Protein 3RRS (pdb70)

Nearest PDB structures (foldseek):
  3s4b-assembly1_B  TM=1.001E+00  e=0.000E+00  Cellulomonas uda
  3s4c-assembly1_A  TM=9.898E-01  e=0.000E+00  Cellulomonas uda
  3act-assembly1_B  TM=9.911E-01  e=0.000E+00  Cellulomonas gilvus ATCC 13127
  2cqt-assembly1_B  TM=9.925E-01  e=0.000E+00  Cellulomonas gilvus
  3afj-assembly1_A  TM=9.898E-01  e=0.000E+00  Cellulomonas gilvus ATCC 13127

InterPro domains:
  IPR008928 Six-hairpin glycosidase superfamily [SSF48208] (291-821)
  IPR010383 Glycosyl hydrolase 94, supersandwich domain [PF06165] (11-288)
  IPR011013 Galactose mutarotase-like domain superfamily [SSF74650] (1-270)
  IPR012341 Six-hairpin glycosidase-like superfamily [G3DSA:1.50.10.10] (332-753)
  IPR033432 Glycosyl hydrolase 94, catalytic domain [PF17167] (314-747)
  IPR037018 Glycoside hydrolase family 65, N-terminal domain [G3DSA:2.70.98.40] (2-718)
  IPR037825 Cellobiose phosphorylase, N-terminal [cd11754] (1-310)
  IPR052047 Glycosyl Hydrolase 94 Enzymes [PTHR37469] (2-822)

Structure (mmCIF, N/CA/C/O backbone):
data_3RRS
#
_entry.id   3RRS
#
_cell.length_a   85.690
_cell.length_b   103.800
_cell.length_c   98.500
_cell.angle_alpha   90.000
_cell.angle_beta   96.510
_cell.angle_gamma   90.000
#
_symmetry.space_group_name_H-M   'P 1 21 1'
#
loop_
_entity.id
_entity.type
_entity.pdbx_description
1 polymer 'Cellobiose phosphorylase'
2 water water
#
loop_
_atom_site.group_PDB
_atom_site.id
_atom_site.type_symbol
_atom_site.label_atom_id
_atom_site.label_alt_id
_atom_site.label_comp_id
_atom_site.label_asym_id
_atom_site.label_entity_id
_atom_site.label_seq_id
_atom_site.pdbx_PDB_ins_code
_atom_site.Cartn_x
_atom_site.Cartn_y
_atom_site.Cartn_z
_atom_site.occupancy
_atom_site.B_iso_or_equiv
_atom_site.auth_seq_id
_atom_site.auth_comp_id
_atom_site.auth_asym_id
_atom_site.auth_atom_id
_atom_site.pdbx_PDB_model_num
ATOM 1 N N . MET A 1 1 ? -40.564 24.203 -2.605 1.00 14.25 1 MET A N 1
ATOM 2 C CA . MET A 1 1 ? -40.017 23.070 -1.812 1.00 22.13 1 MET A CA 1
ATOM 3 C C . MET A 1 1 ? -39.593 21.861 -2.634 1.00 14.53 1 MET A C 1
ATOM 4 O O . MET A 1 1 ? -39.934 21.721 -3.809 1.00 15.14 1 MET A O 1
ATOM 20 N N . ARG A 1 2 ? -38.811 21.004 -1.975 1.00 13.75 2 ARG A N 1
ATOM 21 C CA . ARG A 1 2 ? -38.299 19.802 -2.614 1.00 12.81 2 ARG A CA 1
ATOM 22 C C . ARG A 1 2 ? -38.788 18.580 -1.869 1.00 16.97 2 ARG A C 1
ATOM 23 O O . ARG A 1 2 ? -39.181 18.660 -0.709 1.00 18.38 2 ARG A O 1
ATOM 44 N N . TYR A 1 3 ? -38.694 17.437 -2.543 1.00 10.49 3 TYR A N 1
ATOM 45 C CA . TYR A 1 3 ? -39.117 16.165 -1.984 1.00 9.77 3 TYR A CA 1
ATOM 46 C C . TYR A 1 3 ? -37.986 15.155 -2.078 1.00 11.38 3 TYR A C 1
ATOM 47 O O . TYR A 1 3 ? -38.205 13.945 -2.048 1.00 12.10 3 TYR A O 1
ATOM 65 N N . GLY A 1 4 ? -36.759 15.676 -2.170 1.00 13.32 4 GLY A N 1
ATOM 66 C CA . GLY A 1 4 ? -35.601 14.863 -2.458 1.00 15.91 4 GLY A CA 1
ATOM 67 C C . GLY A 1 4 ? -34.395 15.731 -2.768 1.00 10.28 4 GLY A C 1
ATOM 68 O O . GLY A 1 4 ? -34.401 16.963 -2.548 1.00 13.20 4 GLY A O 1
ATOM 72 N N . HIS A 1 5 ? -33.373 15.100 -3.297 1.00 9.90 5 HIS A N 1
ATOM 73 C CA . HIS A 1 5 ? -32.145 15.806 -3.660 1.00 9.88 5 HIS A CA 1
ATOM 74 C C . HIS A 1 5 ? -31.323 14.955 -4.608 1.00 10.00 5 HIS A C 1
ATOM 75 O O . HIS A 1 5 ? -31.437 13.724 -4.619 1.00 11.15 5 HIS A O 1
ATOM 88 N N . PHE A 1 6 ? -30.507 15.605 -5.426 1.00 7.90 6 PHE A N 1
ATOM 89 C CA . PHE A 1 6 ? -29.608 14.875 -6.321 1.00 12.01 6 PHE A CA 1
ATOM 90 C C . PHE A 1 6 ? -28.392 14.305 -5.560 1.00 11.03 6 PHE A C 1
ATOM 91 O O . PHE A 1 6 ? -27.862 14.983 -4.681 1.00 14.67 6 PHE A O 1
ATOM 108 N N . ASP A 1 7 ? -27.961 13.103 -5.898 1.00 11.50 7 ASP A N 1
ATOM 109 C CA . ASP A 1 7 ? -26.730 12.535 -5.305 1.00 15.93 7 ASP A CA 1
ATOM 110 C C . ASP A 1 7 ? -25.779 12.353 -6.447 1.00 8.09 7 ASP A C 1
ATOM 111 O O . ASP A 1 7 ? -25.796 11.344 -7.138 1.00 12.91 7 ASP A O 1
ATOM 120 N N . ASP A 1 8 ? -24.954 13.367 -6.670 1.00 11.45 8 ASP A N 1
ATOM 121 C CA . ASP A 1 8 ? -24.135 13.376 -7.862 1.00 11.49 8 ASP A CA 1
ATOM 122 C C . ASP A 1 8 ? -23.084 12.259 -7.885 1.00 15.57 8 ASP A C 1
ATOM 123 O O . ASP A 1 8 ? -22.726 11.785 -8.957 1.00 16.84 8 ASP A O 1
ATOM 132 N N . GLU A 1 9 ? -22.561 11.868 -6.726 1.00 16.01 9 GLU A N 1
ATOM 133 C CA . GLU A 1 9 ? -21.529 10.830 -6.703 1.00 20.13 9 GLU A CA 1
ATOM 134 C C . GLU A 1 9 ? -22.112 9.482 -7.150 1.00 17.44 9 GLU A C 1
ATOM 135 O O . GLU A 1 9 ? -21.452 8.707 -7.841 1.00 20.80 9 GLU A O 1
ATOM 139 N N . ALA A 1 10 ? -23.365 9.249 -6.784 1.00 11.11 10 ALA A N 1
ATOM 140 C CA . ALA A 1 10 ? -24.064 7.991 -7.088 1.00 13.66 10 ALA A CA 1
ATOM 141 C C . ALA A 1 10 ? -24.800 8.033 -8.418 1.00 12.37 10 ALA A C 1
ATOM 142 O O . ALA A 1 10 ? -25.220 6.994 -8.925 1.00 15.39 10 ALA A O 1
ATOM 149 N N . ARG A 1 11 ? -24.970 9.231 -8.968 1.00 13.33 11 ARG A N 1
ATOM 150 C CA . ARG A 1 11 ? -25.773 9.429 -10.190 1.00 12.28 11 ARG A CA 1
ATOM 151 C C . ARG A 1 11 ? -27.203 8.974 -9.988 1.00 11.77 11 ARG A C 1
ATOM 152 O O . ARG A 1 11 ? -27.792 8.261 -10.809 1.00 12.44 11 ARG A O 1
ATOM 173 N N . GLU A 1 12 ? -27.743 9.473 -8.882 1.00 9.64 12 GLU A N 1
ATOM 174 C CA . GLU A 1 12 ? -29.113 9.143 -8.493 1.00 6.85 12 GLU A CA 1
ATOM 175 C C . GLU A 1 12 ? -29.877 10.386 -8.062 1.00 10.79 12 GLU A C 1
ATOM 176 O O . GLU A 1 12 ? -29.298 11.374 -7.603 1.00 11.71 12 GLU A O 1
ATOM 188 N N . TYR A 1 13 ? -31.194 10.325 -8.257 1.00 10.35 13 TYR A N 1
ATOM 189 C CA . TYR A 1 13 ? -32.108 11.267 -7.613 1.00 12.32 13 TYR A CA 1
ATOM 190 C C . TYR A 1 13 ? -32.704 10.556 -6.402 1.00 12.30 13 TYR A C 1
ATOM 191 O O . TYR A 1 13 ? -33.226 9.443 -6.510 1.00 10.10 13 TYR A O 1
ATOM 209 N N . VAL A 1 14 ? -32.588 11.205 -5.240 1.00 9.05 14 VAL A N 1
ATOM 210 C CA . VAL A 1 14 ? -32.990 10.599 -3.976 1.00 9.18 14 VAL A CA 1
ATOM 211 C C . VAL A 1 14 ? -34.300 11.210 -3.504 1.00 10.47 14 VAL A C 1
ATOM 212 O O . VAL A 1 14 ? -34.352 12.378 -3.141 1.00 11.40 14 VAL A O 1
ATOM 225 N N . ILE A 1 15 ? -35.341 10.392 -3.508 1.00 11.20 15 ILE A N 1
ATOM 226 C CA . ILE A 1 15 ? -36.669 10.841 -3.100 1.00 8.42 15 ILE A CA 1
ATOM 227 C C . ILE A 1 15 ? -36.876 10.396 -1.680 1.00 8.50 15 ILE A C 1
ATOM 228 O O . ILE A 1 15 ? -36.853 9.202 -1.381 1.00 11.00 15 ILE A O 1
ATOM 244 N N . THR A 1 16 ? -37.061 11.382 -0.801 1.00 9.60 16 THR A N 1
ATOM 245 C CA . THR A 1 16 ? -36.974 11.131 0.623 1.00 11.93 16 THR A CA 1
ATOM 246 C C . THR A 1 16 ? -38.324 10.981 1.309 1.00 17.68 16 THR A C 1
ATOM 247 O O . THR A 1 16 ? -38.392 10.788 2.516 1.00 13.34 16 THR A O 1
ATOM 258 N N . THR A 1 17 ? -39.398 11.030 0.520 1.00 11.38 17 THR A N 1
ATOM 259 C CA . THR A 1 17 ? -40.735 10.866 1.062 1.00 11.31 17 THR A CA 1
ATOM 260 C C . THR A 1 17 ? -41.614 10.194 0.006 1.00 14.20 17 THR A C 1
ATOM 261 O O . THR A 1 17 ? -41.392 10.367 -1.181 1.00 13.85 17 THR A O 1
ATOM 272 N N . PRO A 1 18 ? -42.620 9.426 0.441 1.00 13.34 18 PRO A N 1
ATOM 273 C CA . PRO A 1 18 ? -43.558 8.890 -0.555 1.00 13.38 18 PRO A CA 1
ATOM 274 C C . PRO A 1 18 ? -44.516 9.949 -1.060 1.00 13.95 18 PRO A C 1
ATOM 275 O O . PRO A 1 18 ? -45.178 9.767 -2.071 1.00 14.77 18 PRO A O 1
ATOM 286 N N . HIS A 1 19 ? -44.592 11.049 -0.315 1.00 11.07 19 HIS A N 1
ATOM 287 C CA . HIS A 1 19 ? -45.633 12.023 -0.566 1.00 10.81 19 HIS A CA 1
ATOM 288 C C . HIS A 1 19 ? -45.177 13.097 -1.522 1.00 10.61 19 HIS A C 1
ATOM 289 O O . HIS A 1 19 ? -45.128 14.280 -1.197 1.00 15.30 19 HIS A O 1
ATOM 302 N N . THR A 1 20 ? -44.866 12.653 -2.737 1.00 10.02 20 THR A N 1
ATOM 303 C CA . THR A 1 20 ? -44.532 13.579 -3.811 1.00 11.06 20 THR A CA 1
ATOM 304 C C . THR A 1 20 ? -45.769 14.167 -4.468 1.00 12.18 20 THR A C 1
ATOM 305 O O . THR A 1 20 ? -46.876 13.645 -4.312 1.00 13.96 20 THR A O 1
ATOM 316 N N A PRO A 1 21 ? -45.620 15.268 -5.208 0.53 11.40 21 PRO A N 1
ATOM 317 N N B PRO A 1 21 ? -45.557 15.256 -5.234 0.47 11.39 21 PRO A N 1
ATOM 318 C CA A PRO A 1 21 ? -46.774 15.894 -5.864 0.53 11.88 21 PRO A CA 1
ATOM 319 C CA B PRO A 1 21 ? -46.700 15.905 -5.873 0.47 11.88 21 PRO A CA 1
ATOM 320 C C A PRO A 1 21 ? -47.373 15.052 -6.999 0.53 16.06 21 PRO A C 1
ATOM 321 C C B PRO A 1 21 ? -47.334 15.072 -7.000 0.47 16.05 21 PRO A C 1
ATOM 322 O O A PRO A 1 21 ? -48.513 15.276 -7.421 0.53 12.66 21 PRO A O 1
ATOM 323 O O B PRO A 1 21 ? -48.459 15.315 -7.418 0.47 12.47 21 PRO A O 1
ATOM 344 N N . TYR A 1 22 ? -46.585 14.087 -7.469 1.00 9.78 22 TYR A N 1
ATOM 345 C CA . TYR A 1 22 ? -46.993 13.243 -8.571 1.00 10.91 22 TYR A CA 1
ATOM 346 C C . TYR A 1 22 ? -46.071 12.044 -8.545 1.00 8.94 22 TYR A C 1
ATOM 347 O O . TYR A 1 22 ? -44.980 12.098 -8.027 1.00 7.74 22 TYR A O 1
ATOM 365 N N . PRO A 1 23 ? -46.551 10.916 -9.099 1.00 8.81 23 PRO A N 1
ATOM 366 C CA . PRO A 1 23 ? -45.689 9.759 -9.224 1.00 9.18 23 PRO A CA 1
ATOM 367 C C . PRO A 1 23 ? -44.490 10.076 -10.106 1.00 8.66 23 PRO A C 1
ATOM 368 O O . PRO A 1 23 ? -44.625 10.589 -11.219 1.00 12.09 23 PRO A O 1
ATOM 379 N N . TRP A 1 24 ? -43.315 9.791 -9.564 1.00 8.49 24 TRP A N 1
ATOM 380 C CA . TRP A 1 24 ? -42.062 10.113 -10.257 1.00 9.14 24 TRP A CA 1
ATOM 381 C C . TRP A 1 24 ? -41.412 8.808 -10.653 1.00 8.72 24 TRP A C 1
ATOM 382 O O . TRP A 1 24 ? -41.134 7.946 -9.803 1.00 7.62 24 TRP A O 1
ATOM 403 N N . ILE A 1 25 ? -41.162 8.685 -11.947 1.00 8.33 25 ILE A N 1
ATOM 404 C CA . ILE A 1 25 ? -40.723 7.420 -12.525 1.00 4.19 25 ILE A CA 1
ATOM 405 C C . ILE A 1 25 ? -39.316 7.428 -13.091 1.00 5.78 25 ILE A C 1
ATOM 406 O O . ILE A 1 25 ? -38.692 8.478 -13.330 1.00 9.43 25 ILE A O 1
ATOM 422 N N . ASN A 1 26 ? -38.834 6.212 -13.290 1.00 6.53 26 ASN A N 1
ATOM 423 C CA . ASN A 1 26 ? -37.579 5.925 -13.946 1.00 7.88 26 ASN A CA 1
ATOM 424 C C . ASN A 1 26 ? -37.861 4.853 -14.989 1.00 7.67 26 ASN A C 1
ATOM 425 O O . ASN A 1 26 ? -38.888 4.175 -14.942 1.00 8.68 26 ASN A O 1
ATOM 436 N N . TYR A 1 27 ? -36.918 4.687 -15.921 1.00 9.18 27 TYR A N 1
ATOM 437 C CA . TYR A 1 27 ? -37.034 3.654 -16.950 1.00 9.33 27 TYR A CA 1
ATOM 438 C C . TYR A 1 27 ? -35.905 2.657 -16.771 1.00 8.59 27 TYR A C 1
ATOM 439 O O . TYR A 1 27 ? -34.735 3.033 -16.627 1.00 11.04 27 TYR A O 1
ATOM 457 N N . LEU A 1 28 ? -36.270 1.366 -16.784 1.00 9.46 28 LEU A N 1
ATOM 458 C CA . LEU A 1 28 ? -35.267 0.302 -16.722 1.00 9.00 28 LEU A CA 1
ATOM 459 C C . LEU A 1 28 ? -35.224 -0.365 -18.071 1.00 10.13 28 LEU A C 1
ATOM 460 O O . LEU A 1 28 ? -36.248 -0.481 -18.751 1.00 12.45 28 LEU A O 1
ATOM 476 N N . GLY A 1 29 ? -34.047 -0.818 -18.469 1.00 6.30 29 GLY A N 1
ATOM 477 C CA . GLY A 1 29 ? -33.925 -1.456 -19.764 1.00 10.25 29 GLY A CA 1
ATOM 478 C C . GLY A 1 29 ? -33.092 -0.624 -20.715 1.00 10.23 29 GLY A C 1
ATOM 479 O O . GLY A 1 29 ? -33.234 0.608 -20.774 1.00 16.86 29 GLY A O 1
ATOM 483 N N . SER A 1 30 ? -32.148 -1.283 -21.358 1.00 9.47 30 SER A N 1
ATOM 484 C CA . SER A 1 30 ? -31.266 -0.623 -22.327 1.00 15.36 30 SER A CA 1
ATOM 485 C C . SER A 1 30 ? -31.413 -1.226 -23.724 1.00 18.15 30 SER A C 1
ATOM 486 O O . SER A 1 30 ? -30.775 -0.744 -24.673 1.00 19.68 30 SER A O 1
ATOM 494 N N . GLU A 1 31 ? -32.221 -2.272 -23.864 1.00 12.22 31 GLU A N 1
ATOM 495 C CA . GLU A 1 31 ? -32.402 -2.933 -25.133 1.00 17.27 31 GLU A CA 1
ATOM 496 C C . GLU A 1 31 ? -33.874 -3.100 -25.473 1.00 22.87 31 GLU A C 1
ATOM 497 O O . GLU A 1 31 ? -34.622 -2.093 -25.531 1.00 62.00 31 GLU A O 1
ATOM 509 N N . GLN A 1 32 ? -34.311 -4.334 -25.635 1.00 15.74 32 GLN A N 1
ATOM 510 C CA . GLN A 1 32 ? -35.705 -4.604 -26.000 1.00 9.78 32 GLN A CA 1
ATOM 511 C C . GLN A 1 32 ? -36.666 -4.860 -24.823 1.00 12.67 32 GLN A C 1
ATOM 512 O O . GLN A 1 32 ? -37.864 -4.974 -25.069 1.00 17.99 32 GLN A O 1
ATOM 526 N N . PHE A 1 33 ? -36.179 -4.953 -23.596 1.00 10.62 33 PHE A N 1
ATOM 527 C CA . PHE A 1 33 ? -37.095 -5.217 -22.498 1.00 12.28 33 PHE A CA 1
ATOM 528 C C . PHE A 1 33 ? -37.075 -4.020 -21.603 1.00 11.67 33 PHE A C 1
ATOM 529 O O . PHE A 1 33 ? -36.016 -3.585 -21.153 1.00 8.25 33 PHE A O 1
ATOM 546 N N . PHE A 1 34 ? -38.272 -3.454 -21.346 1.00 8.66 34 PHE A N 1
ATOM 547 C CA . PHE A 1 34 ? -38.339 -2.184 -20.641 1.00 13.26 34 PHE A CA 1
ATOM 548 C C . PHE A 1 34 ? -39.351 -2.192 -19.520 1.00 13.62 34 PHE A C 1
ATOM 549 O O . PHE A 1 34 ? -40.383 -2.878 -19.596 1.00 10.77 34 PHE A O 1
ATOM 566 N N . SER A 1 35 ? -39.032 -1.418 -18.496 1.00 10.61 35 SER A N 1
ATOM 567 C CA . SER A 1 35 ? -39.948 -1.205 -17.378 1.00 8.90 35 SER A CA 1
ATOM 568 C C . SER A 1 35 ? -40.149 0.258 -17.065 1.00 13.18 35 SER A C 1
ATOM 569 O O . SER A 1 35 ? -39.225 1.069 -17.117 1.00 11.15 35 SER A O 1
ATOM 577 N N . LEU A 1 36 ? -41.388 0.586 -16.696 1.00 7.99 36 LEU A N 1
ATOM 578 C CA . LEU A 1 36 ? -41.630 1.844 -16.023 1.00 8.44 36 LEU A CA 1
ATOM 579 C C . LEU A 1 36 ? -41.719 1.559 -14.543 1.00 10.11 36 LEU A C 1
ATOM 580 O O . LEU A 1 36 ? -42.426 0.624 -14.114 1.00 8.59 36 LEU A O 1
ATOM 596 N N . LEU A 1 37 ? -41.009 2.352 -13.763 1.00 7.84 37 LEU A N 1
ATOM 597 C CA . LEU A 1 37 ? -40.960 2.152 -12.324 1.00 6.87 37 LEU A CA 1
ATOM 598 C C . LEU A 1 37 ? -41.089 3.482 -11.600 1.00 11.45 37 LEU A C 1
ATOM 599 O O . LEU A 1 37 ? -40.226 4.345 -11.716 1.00 10.99 37 LEU A O 1
ATOM 615 N N . SER A 1 38 ? -42.168 3.636 -10.832 1.00 7.57 38 SER A N 1
ATOM 616 C CA . SER A 1 38 ? -42.336 4.844 -10.043 1.00 5.11 38 SER A CA 1
ATOM 617 C C . SER A 1 38 ? -41.647 4.727 -8.692 1.00 9.91 38 SER A C 1
ATOM 618 O O . SER A 1 38 ? -41.167 3.648 -8.340 1.00 10.97 38 SER A O 1
ATOM 626 N N . HIS A 1 39 ? -41.611 5.816 -7.946 1.00 11.13 39 HIS A N 1
ATOM 627 C CA . HIS A 1 39 ? -40.951 5.808 -6.633 1.00 8.42 39 HIS A CA 1
ATOM 628 C C . HIS A 1 39 ? -41.775 5.019 -5.603 1.00 14.00 39 HIS A C 1
ATOM 629 O O . HIS A 1 39 ? -41.355 4.877 -4.441 1.00 13.04 39 HIS A O 1
ATOM 642 N N . GLN A 1 40 ? -42.919 4.502 -6.031 1.00 9.89 40 GLN A N 1
ATOM 643 C CA . GLN A 1 40 ? -43.783 3.660 -5.187 1.00 10.66 40 GLN A CA 1
ATOM 644 C C . GLN A 1 40 ? -43.936 2.268 -5.809 1.00 10.10 40 GLN A C 1
ATOM 645 O O . GLN A 1 40 ? -44.881 1.534 -5.520 1.00 12.09 40 GLN A O 1
ATOM 659 N N . ALA A 1 41 ? -42.971 1.925 -6.653 1.00 7.93 41 ALA A N 1
ATOM 660 C CA . ALA A 1 41 ? -42.911 0.608 -7.317 1.00 7.51 41 ALA A CA 1
ATOM 661 C C . ALA A 1 41 ? -44.006 0.379 -8.333 1.00 8.27 41 ALA A C 1
ATOM 662 O O . ALA A 1 41 ? -44.204 -0.752 -8.767 1.00 9.67 41 ALA A O 1
ATOM 669 N N . GLY A 1 42 ? -44.698 1.440 -8.730 1.00 13.40 42 GLY A N 1
ATOM 670 C CA . GLY A 1 42 ? -45.759 1.305 -9.730 1.00 8.83 42 GLY A CA 1
ATOM 671 C C . GLY A 1 42 ? -45.226 1.212 -11.129 1.00 8.48 42 GLY A C 1
ATOM 672 O O . GLY A 1 42 ? -44.108 1.631 -11.431 1.00 11.52 42 GLY A O 1
ATOM 676 N N . GLY A 1 43 ? -46.027 0.659 -12.018 1.00 5.86 43 GLY A N 1
ATOM 677 C CA . GLY A 1 43 ? -45.630 0.598 -13.404 1.00 7.26 43 GLY A CA 1
ATOM 678 C C . GLY A 1 43 ? -45.884 -0.755 -13.992 1.00 7.17 43 GLY A C 1
ATOM 679 O O . GLY A 1 43 ? -46.653 -1.552 -13.463 1.00 11.10 43 GLY A O 1
ATOM 683 N N . TYR A 1 44 ? -45.176 -0.997 -15.071 1.00 7.48 44 TYR A N 1
ATOM 684 C CA . TYR A 1 44 ? -45.297 -2.255 -15.797 1.00 6.80 44 TYR A CA 1
ATOM 685 C C . TYR A 1 44 ? -44.096 -2.493 -16.693 1.00 9.65 44 TYR A C 1
ATOM 686 O O . TYR A 1 44 ? -43.234 -1.628 -16.835 1.00 10.80 44 TYR A O 1
ATOM 704 N N . SER A 1 45 ? -44.023 -3.705 -17.251 1.00 12.10 45 SER A N 1
ATOM 705 C CA . SER A 1 45 ? -42.923 -4.103 -18.121 1.00 9.25 45 SER A CA 1
ATOM 706 C C . SER A 1 45 ? -43.467 -4.678 -19.409 1.00 10.26 45 SER A C 1
ATOM 707 O O . SER A 1 45 ? -44.580 -5.154 -19.481 1.00 7.37 45 SER A O 1
ATOM 715 N N . PHE A 1 46 ? -42.601 -4.617 -20.426 1.00 10.25 46 PHE A N 1
ATOM 716 C CA . PHE A 1 46 ? -42.962 -5.136 -21.736 1.00 8.56 46 PHE A CA 1
ATOM 717 C C . PHE A 1 46 ? -41.721 -5.460 -22.555 1.00 8.73 46 PHE A C 1
ATOM 718 O O . PHE A 1 46 ? -40.682 -4.924 -22.345 1.00 9.11 46 PHE A O 1
ATOM 735 N N . TYR A 1 47 ? -41.869 -6.385 -23.486 1.00 10.74 47 TYR A N 1
ATOM 736 C CA . TYR A 1 47 ? -40.811 -6.741 -24.408 1.00 12.91 47 TYR A CA 1
ATOM 737 C C . TYR A 1 47 ? -41.086 -6.153 -25.760 1.00 11.94 47 TYR A C 1
ATOM 738 O O . TYR A 1 47 ? -41.974 -6.613 -26.443 1.00 10.40 47 TYR A O 1
ATOM 756 N N . ARG A 1 48 ? -40.322 -5.132 -26.118 1.00 13.16 48 ARG A N 1
ATOM 757 C CA . ARG A 1 48 ? -40.317 -4.431 -27.421 1.00 15.33 48 ARG A CA 1
ATOM 758 C C . ARG A 1 48 ? -41.526 -3.551 -27.673 1.00 11.22 48 ARG A C 1
ATOM 759 O O . ARG A 1 48 ? -41.348 -2.379 -27.893 1.00 13.16 48 ARG A O 1
ATOM 780 N N . ASP A 1 49 ? -42.721 -4.151 -27.631 1.00 10.80 49 ASP A N 1
ATOM 781 C CA . ASP A 1 49 ? -43.998 -3.530 -27.959 1.00 11.93 49 ASP A CA 1
ATOM 782 C C . ASP A 1 49 ? -44.840 -3.398 -26.716 1.00 10.22 49 ASP A C 1
ATOM 783 O O . ASP A 1 49 ? -45.236 -4.386 -26.171 1.00 12.33 49 ASP A O 1
ATOM 792 N N . ALA A 1 50 ? -45.085 -2.182 -26.253 1.00 7.97 50 ALA A N 1
ATOM 793 C CA . ALA A 1 50 ? -45.883 -1.973 -25.054 1.00 7.37 50 ALA A CA 1
ATOM 794 C C . ALA A 1 50 ? -47.325 -2.215 -25.270 1.00 15.43 50 ALA A C 1
ATOM 795 O O . ALA A 1 50 ? -48.028 -2.259 -24.324 1.00 11.93 50 ALA A O 1
ATOM 802 N N . LYS A 1 51 ? -47.761 -2.315 -26.526 1.00 9.63 51 LYS A N 1
ATOM 803 C CA . LYS A 1 51 ? -49.155 -2.647 -26.804 1.00 10.55 51 LYS A CA 1
ATOM 804 C C . LYS A 1 51 ? -49.372 -4.145 -26.910 1.00 11.65 51 LYS A C 1
ATOM 805 O O . LYS A 1 51 ? -50.359 -4.649 -26.425 1.00 10.97 51 LYS A O 1
ATOM 824 N N . MET A 1 52 ? -48.445 -4.834 -27.597 1.00 13.84 52 MET A N 1
ATOM 825 C CA . MET A 1 52 ? -48.679 -6.248 -27.910 1.00 14.36 52 MET A CA 1
ATOM 826 C C . MET A 1 52 ? -47.888 -7.276 -27.094 1.00 13.81 52 MET A C 1
ATOM 827 O O . MET A 1 52 ? -48.209 -8.453 -27.173 1.00 14.94 52 MET A O 1
ATOM 841 N N . ARG A 1 53 ? -46.877 -6.847 -26.303 1.00 8.55 53 ARG A N 1
ATOM 842 C CA . ARG A 1 53 ? -46.160 -7.786 -25.439 1.00 9.16 53 ARG A CA 1
ATOM 843 C C . ARG A 1 53 ? -45.955 -7.189 -24.060 1.00 12.45 53 ARG A C 1
ATOM 844 O O . ARG A 1 53 ? -44.816 -7.130 -23.563 1.00 10.30 53 ARG A O 1
ATOM 865 N N . ARG A 1 54 ? -47.046 -6.749 -23.453 1.00 8.13 54 ARG A N 1
ATOM 866 C CA . ARG A 1 54 ? -46.984 -6.225 -22.087 1.00 6.25 54 ARG A CA 1
ATOM 867 C C . ARG A 1 54 ? -47.112 -7.383 -21.115 1.00 11.18 54 ARG A C 1
ATOM 868 O O . ARG A 1 54 ? -48.090 -8.123 -21.152 1.00 9.00 54 ARG A O 1
ATOM 889 N N . LEU A 1 55 ? -46.133 -7.504 -20.201 1.00 5.84 55 LEU A N 1
ATOM 890 C CA . LEU A 1 55 ? -46.178 -8.599 -19.243 1.00 7.93 55 LEU A CA 1
ATOM 891 C C . LEU A 1 55 ? -47.133 -8.352 -18.096 1.00 10.39 55 LEU A C 1
ATOM 892 O O . LEU A 1 55 ? -47.830 -9.269 -17.644 1.00 7.35 55 LEU A O 1
ATOM 908 N N . THR A 1 56 ? -47.154 -7.112 -17.614 1.00 8.80 56 THR A N 1
ATOM 909 C CA . THR A 1 56 ? -47.896 -6.789 -16.420 1.00 7.80 56 THR A CA 1
ATOM 910 C C . THR A 1 56 ? -48.830 -5.630 -16.661 1.00 7.92 56 THR A C 1
ATOM 911 O O . THR A 1 56 ? -48.654 -4.819 -17.582 1.00 6.98 56 THR A O 1
ATOM 922 N N . ARG A 1 57 ? -49.859 -5.593 -15.810 1.00 8.86 57 ARG A N 1
ATOM 923 C CA . ARG A 1 57 ? -50.978 -4.681 -15.980 1.00 5.77 57 ARG A CA 1
ATOM 924 C C . ARG A 1 57 ? -50.794 -3.444 -15.123 1.00 9.94 57 ARG A C 1
ATOM 925 O O . ARG A 1 57 ? -50.357 -3.516 -13.977 1.00 10.31 57 ARG A O 1
ATOM 946 N N . TYR A 1 58 ? -51.168 -2.308 -15.702 1.00 8.83 58 TYR A N 1
ATOM 947 C CA . TYR A 1 58 ? -51.097 -1.059 -14.979 1.00 8.23 58 TYR A CA 1
ATOM 948 C C . TYR A 1 58 ? -52.298 -0.202 -15.390 1.00 13.99 58 TYR A C 1
ATOM 949 O O . TYR A 1 58 ? -52.642 -0.089 -16.573 1.00 11.74 58 TYR A O 1
ATOM 967 N N . ARG A 1 59 ? -52.933 0.376 -14.386 1.00 13.08 59 ARG A N 1
ATOM 968 C CA . ARG A 1 59 ? -54.063 1.263 -14.619 1.00 7.01 59 ARG A CA 1
ATOM 969 C C . ARG A 1 59 ? -53.646 2.722 -14.597 1.00 12.06 59 ARG A C 1
ATOM 970 O O . ARG A 1 59 ? -53.183 3.231 -13.575 1.00 9.79 59 ARG A O 1
ATOM 991 N N . TYR A 1 60 ? -53.844 3.394 -15.725 1.00 8.79 60 TYR A N 1
ATOM 992 C CA . TYR A 1 60 ? -53.748 4.853 -15.780 1.00 12.59 60 TYR A CA 1
ATOM 993 C C . TYR A 1 60 ? -55.028 5.460 -15.210 1.00 8.32 60 TYR A C 1
ATOM 994 O O . TYR A 1 60 ? -56.097 4.864 -15.265 1.00 12.74 60 TYR A O 1
ATOM 1012 N N . ASN A 1 61 ? -54.875 6.638 -14.620 1.00 9.81 61 ASN A N 1
ATOM 1013 C CA . ASN A 1 61 ? -55.995 7.316 -13.978 1.00 8.82 61 ASN A CA 1
ATOM 1014 C C . ASN A 1 61 ? -56.728 6.434 -12.973 1.00 13.58 61 ASN A C 1
ATOM 1015 O O . ASN A 1 61 ? -57.944 6.400 -12.924 1.00 12.78 61 ASN A O 1
ATOM 1026 N N . ASN A 1 62 ? -55.947 5.709 -12.166 1.00 8.83 62 ASN A N 1
ATOM 1027 C CA . ASN A 1 62 ? -56.472 5.044 -10.986 1.00 10.99 62 ASN A CA 1
ATOM 1028 C C . ASN A 1 62 ? -56.730 6.006 -9.827 1.00 15.50 62 ASN A C 1
ATOM 1029 O O . ASN A 1 62 ? -56.124 7.073 -9.742 1.00 9.88 62 ASN A O 1
ATOM 1040 N N . ILE A 1 63 ? -57.640 5.605 -8.943 1.00 10.93 63 ILE A N 1
ATOM 1041 C CA . ILE A 1 63 ? -57.874 6.361 -7.710 1.00 10.61 63 ILE A CA 1
ATOM 1042 C C . ILE A 1 63 ? -57.492 5.489 -6.503 1.00 10.33 63 ILE A C 1
ATOM 1043 O O . ILE A 1 63 ? -58.233 4.599 -6.123 1.00 14.54 63 ILE A O 1
ATOM 1059 N N . PRO A 1 64 ? -56.341 5.749 -5.888 1.00 13.11 64 PRO A N 1
ATOM 1060 C CA . PRO A 1 64 ? -55.360 6.780 -6.160 1.00 12.50 64 PRO A CA 1
ATOM 1061 C C . PRO A 1 64 ? -54.428 6.454 -7.319 1.00 15.76 64 PRO A C 1
ATOM 1062 O O . PRO A 1 64 ? -54.315 5.333 -7.725 1.00 11.34 64 PRO A O 1
ATOM 1073 N N . ALA A 1 65 ? -53.749 7.451 -7.817 1.00 8.57 65 ALA A N 1
ATOM 1074 C CA . ALA A 1 65 ? -52.824 7.241 -8.891 1.00 11.38 65 ALA A CA 1
ATOM 1075 C C . ALA A 1 65 ? -51.742 6.252 -8.491 1.00 15.61 65 ALA A C 1
ATOM 1076 O O . ALA A 1 65 ? -51.207 6.331 -7.413 1.00 12.77 65 ALA A O 1
ATOM 1083 N N . ASP A 1 66 ? -51.375 5.386 -9.432 1.00 9.74 66 ASP A N 1
ATOM 1084 C CA . ASP A 1 66 ? -50.202 4.484 -9.272 1.00 13.64 66 ASP A CA 1
ATOM 1085 C C . ASP A 1 66 ? -50.347 3.440 -8.226 1.00 19.14 66 ASP A C 1
ATOM 1086 O O . ASP A 1 66 ? -49.417 3.107 -7.576 1.00 27.99 66 ASP A O 1
ATOM 1095 N N . ALA A 1 67 ? -51.537 2.912 -8.067 1.00 9.08 67 ALA A N 1
ATOM 1096 C CA . ALA A 1 67 ? -51.753 1.824 -7.158 1.00 22.89 67 ALA A CA 1
ATOM 1097 C C . ALA A 1 67 ? -51.753 0.657 -8.130 1.00 20.87 67 ALA A C 1
ATOM 1098 O O . ALA A 1 67 ? -52.619 0.507 -8.974 1.00 33.66 67 ALA A O 1
ATOM 1105 N N . GLY A 1 68 ? -50.696 -0.092 -8.108 1.00 12.22 68 GLY A N 1
ATOM 1106 C CA . GLY A 1 68 ? -50.505 -1.174 -9.020 1.00 14.31 68 GLY A CA 1
ATOM 1107 C C . GLY A 1 68 ? -49.056 -1.189 -9.385 1.00 14.32 68 GLY A C 1
ATOM 1108 O O . GLY A 1 68 ? -48.556 -0.293 -9.999 1.00 15.58 68 GLY A O 1
ATOM 1112 N N . GLY A 1 69 ? -48.382 -2.266 -9.044 1.00 11.46 69 GLY A N 1
ATOM 1113 C CA . GLY A 1 69 ? -46.967 -2.359 -9.302 1.00 12.09 69 GLY A CA 1
ATOM 1114 C C . GLY A 1 69 ? -46.431 -3.678 -8.785 1.00 24.37 69 GLY A C 1
ATOM 1115 O O . GLY A 1 69 ? -47.151 -4.675 -8.666 1.00 13.06 69 GLY A O 1
ATOM 1119 N N . ARG A 1 70 ? -45.131 -3.670 -8.491 1.00 13.88 70 ARG A N 1
ATOM 1120 C CA . ARG A 1 70 ? -44.476 -4.840 -7.970 1.00 12.29 70 ARG A CA 1
ATOM 1121 C C . ARG A 1 70 ? -44.342 -4.658 -6.484 1.00 13.07 70 ARG A C 1
ATOM 1122 O O . ARG A 1 70 ? -43.543 -3.843 -6.001 1.00 14.80 70 ARG A O 1
ATOM 1143 N N . TYR A 1 71 ? -45.153 -5.396 -5.756 1.00 11.33 71 TYR A N 1
ATOM 1144 C CA . TYR A 1 71 ? -45.235 -5.185 -4.326 1.00 11.18 71 TYR A CA 1
ATOM 1145 C C . TYR A 1 71 ? -44.737 -6.364 -3.511 1.00 11.96 71 TYR A C 1
ATOM 1146 O O . TYR A 1 71 ? -44.675 -7.508 -3.981 1.00 11.47 71 TYR A O 1
ATOM 1164 N N . LEU A 1 72 ? -44.374 -6.051 -2.273 1.00 10.31 72 LEU A N 1
ATOM 1165 C CA . LEU A 1 72 ? -43.883 -7.053 -1.340 1.00 11.13 72 LEU A CA 1
ATOM 1166 C C . LEU A 1 72 ? -44.572 -6.806 -0.031 1.00 12.77 72 LEU A C 1
ATOM 1167 O O . LEU A 1 72 ? -44.227 -5.869 0.708 1.00 12.11 72 LEU A O 1
ATOM 1183 N N . TYR A 1 73 ? -45.584 -7.610 0.275 1.00 13.63 73 TYR A N 1
ATOM 1184 C CA . TYR A 1 73 ? -46.296 -7.418 1.514 1.00 8.50 73 TYR A CA 1
ATOM 1185 C C . TYR A 1 73 ? -45.558 -8.119 2.633 1.00 9.99 73 TYR A C 1
ATOM 1186 O O . TYR A 1 73 ? -45.240 -9.314 2.563 1.00 10.63 73 TYR A O 1
ATOM 1204 N N . VAL A 1 74 ? -45.279 -7.348 3.668 1.00 10.78 74 VAL A N 1
ATOM 1205 C CA . VAL A 1 74 ? -44.602 -7.864 4.837 1.00 7.25 74 VAL A CA 1
ATOM 1206 C C . VAL A 1 74 ? -45.605 -8.076 5.921 1.00 13.12 74 VAL A C 1
ATOM 1207 O O . VAL A 1 74 ? -46.281 -7.146 6.369 1.00 12.28 74 VAL A O 1
ATOM 1220 N N . ASN A 1 75 ? -45.709 -9.340 6.366 1.00 12.48 75 ASN A N 1
ATOM 1221 C CA . ASN A 1 75 ? -46.519 -9.667 7.501 1.00 10.02 75 ASN A CA 1
ATOM 1222 C C . ASN A 1 75 ? -45.585 -9.952 8.678 1.00 10.01 75 ASN A C 1
ATOM 1223 O O . ASN A 1 75 ? -44.799 -10.884 8.640 1.00 13.34 75 ASN A O 1
ATOM 1234 N N . ASP A 1 76 ? -45.674 -9.075 9.673 1.00 10.98 76 ASP A N 1
ATOM 1235 C CA . ASP A 1 76 ? -44.878 -9.166 10.897 1.00 15.62 76 ASP A CA 1
ATOM 1236 C C . ASP A 1 76 ? -45.871 -9.323 12.029 1.00 16.76 76 ASP A C 1
ATOM 1237 O O . ASP A 1 76 ? -46.471 -8.347 12.467 1.00 14.83 76 ASP A O 1
ATOM 1246 N N . GLY A 1 77 ? -46.077 -10.552 12.491 1.00 18.56 77 GLY A N 1
ATOM 1247 C CA . GLY A 1 77 ? -46.967 -10.775 13.618 1.00 16.38 77 GLY A CA 1
ATOM 1248 C C . GLY A 1 77 ? -48.395 -10.313 13.386 1.00 24.01 77 GLY A C 1
ATOM 1249 O O . GLY A 1 77 ? -49.116 -9.968 14.324 1.00 17.91 77 GLY A O 1
ATOM 1253 N N . GLY A 1 78 ? -48.801 -10.317 12.120 1.00 17.70 78 GLY A N 1
ATOM 1254 C CA . GLY A 1 78 ? -50.158 -9.951 11.788 1.00 16.19 78 GLY A CA 1
ATOM 1255 C C . GLY A 1 78 ? -50.324 -8.534 11.270 1.00 13.17 78 GLY A C 1
ATOM 1256 O O . GLY A 1 78 ? -51.370 -8.218 10.737 1.00 22.24 78 GLY A O 1
ATOM 1260 N N . ASP A 1 79 ? -49.305 -7.697 11.449 1.00 16.25 79 ASP A N 1
ATOM 1261 C CA . ASP A 1 79 ? -49.312 -6.361 10.863 1.00 17.19 79 ASP A CA 1
ATOM 1262 C C . ASP A 1 79 ? -48.759 -6.471 9.463 1.00 15.87 79 ASP A C 1
ATOM 1263 O O . ASP A 1 79 ? -47.682 -7.036 9.247 1.00 15.47 79 ASP A O 1
ATOM 1272 N N . VAL A 1 80 ? -49.505 -5.919 8.514 1.00 12.33 80 VAL A N 1
ATOM 1273 C CA . VAL A 1 80 ? -49.112 -5.978 7.131 1.00 12.84 80 VAL A CA 1
ATOM 1274 C C . VAL A 1 80 ? -48.761 -4.578 6.627 1.00 10.05 80 VAL A C 1
ATOM 1275 O O . VAL A 1 80 ? -49.482 -3.617 6.871 1.00 11.25 80 VAL A O 1
ATOM 1288 N N . TRP A 1 81 ? -47.641 -4.512 5.930 1.00 10.96 81 TRP A N 1
ATOM 1289 C CA . TRP A 1 81 ? -47.200 -3.268 5.321 1.00 11.36 81 TRP A CA 1
ATOM 1290 C C . TRP A 1 81 ? -46.405 -3.506 4.054 1.00 9.79 81 TRP A C 1
ATOM 1291 O O . TRP A 1 81 ? -45.918 -4.588 3.812 1.00 10.76 81 TRP A O 1
ATOM 1312 N N . THR A 1 82 ? -46.277 -2.446 3.235 1.00 13.33 82 THR A N 1
ATOM 1313 C CA . THR A 1 82 ? -45.456 -2.529 2.035 1.00 12.40 82 THR A CA 1
ATOM 1314 C C . THR A 1 82 ? -44.376 -1.433 2.062 1.00 8.33 82 THR A C 1
ATOM 1315 O O . THR A 1 82 ? -44.649 -0.284 2.427 1.00 9.18 82 THR A O 1
ATOM 1326 N N . PRO A 1 83 ? -43.130 -1.788 1.710 1.00 12.45 83 PRO A N 1
ATOM 1327 C CA . PRO A 1 83 ? -42.035 -0.813 1.799 1.00 10.01 83 PRO A CA 1
ATOM 1328 C C . PRO A 1 83 ? -42.080 0.316 0.770 1.00 12.97 83 PRO A C 1
ATOM 1329 O O . PRO A 1 83 ? -41.423 1.315 0.934 1.00 11.10 83 PRO A O 1
ATOM 1340 N N . SER A 1 84 ? -42.874 0.095 -0.272 1.00 11.39 84 SER A N 1
ATOM 1341 C CA . SER A 1 84 ? -43.192 1.096 -1.259 1.00 12.58 84 SER A CA 1
ATOM 1342 C C . SER A 1 84 ? -44.240 2.111 -0.785 1.00 14.22 84 SER A C 1
ATOM 1343 O O . SER A 1 84 ? -44.656 2.950 -1.546 1.00 11.42 84 SER A O 1
ATOM 1351 N N . TRP A 1 85 ? -44.651 1.976 0.473 1.00 10.51 85 TRP A N 1
ATOM 1352 C CA . TRP A 1 85 ? -45.705 2.760 1.147 1.00 8.58 85 TRP A CA 1
ATOM 1353 C C . TRP A 1 85 ? -47.035 2.360 0.515 1.00 11.29 85 TRP A C 1
ATOM 1354 O O . TRP A 1 85 ? -47.802 1.633 1.081 1.00 8.94 85 TRP A O 1
ATOM 1375 N N . LEU A 1 86 ? -47.284 2.779 -0.713 1.00 12.36 86 LEU A N 1
ATOM 1376 C CA . LEU A 1 86 ? -48.451 2.243 -1.367 1.00 7.94 86 LEU A CA 1
ATOM 1377 C C . LEU A 1 86 ? -48.151 0.776 -1.587 1.00 11.35 86 LEU A C 1
ATOM 1378 O O . LEU A 1 86 ? -47.024 0.411 -1.699 1.00 8.70 86 LEU A O 1
ATOM 1394 N N . PRO A 1 87 ? -49.191 -0.043 -1.661 1.00 13.59 87 PRO A N 1
ATOM 1395 C CA . PRO A 1 87 ? -50.591 0.357 -1.593 1.00 11.19 87 PRO A CA 1
ATOM 1396 C C . PRO A 1 87 ? -51.237 0.379 -0.199 1.00 14.49 87 PRO A C 1
ATOM 1397 O O . PRO A 1 87 ? -52.331 0.871 -0.021 1.00 14.45 87 PRO A O 1
ATOM 1408 N N . VAL A 1 88 ? -50.550 -0.179 0.795 1.00 12.74 88 VAL A N 1
ATOM 1409 C CA . VAL A 1 88 ? -51.155 -0.343 2.127 1.00 12.10 88 VAL A CA 1
ATOM 1410 C C . VAL A 1 88 ? -51.187 0.956 2.926 1.00 11.27 88 VAL A C 1
ATOM 1411 O O . VAL A 1 88 ? -52.108 1.198 3.711 1.00 12.51 88 VAL A O 1
ATOM 1424 N N . LYS A 1 89 ? -50.153 1.775 2.705 1.00 12.05 89 LYS A N 1
ATOM 1425 C CA . LYS A 1 89 ? -50.005 3.087 3.323 1.00 9.39 89 LYS A CA 1
ATOM 1426 C C . LYS A 1 89 ? -49.899 3.013 4.831 1.00 14.26 89 LYS A C 1
ATOM 1427 O O . LYS A 1 89 ? -50.446 3.853 5.552 1.00 15.10 89 LYS A O 1
ATOM 1446 N N . ALA A 1 90 ? -49.192 2.003 5.309 1.00 11.05 90 ALA A N 1
ATOM 1447 C CA . ALA A 1 90 ? -48.864 1.931 6.719 1.00 12.44 90 ALA A CA 1
ATOM 1448 C C . ALA A 1 90 ? -47.776 2.938 7.042 1.00 14.07 90 ALA A C 1
ATOM 1449 O O . ALA A 1 90 ? -46.913 3.239 6.214 1.00 18.12 90 ALA A O 1
ATOM 1456 N N . ASP A 1 91 ? -47.803 3.456 8.265 1.00 14.39 91 ASP A N 1
ATOM 1457 C CA . ASP A 1 91 ? -46.816 4.434 8.668 1.00 21.40 91 ASP A CA 1
ATOM 1458 C C . ASP A 1 91 ? -45.424 3.796 8.671 1.00 18.03 91 ASP A C 1
ATOM 1459 O O . ASP A 1 91 ? -45.191 2.773 9.324 1.00 16.59 91 ASP A O 1
ATOM 1468 N N . LEU A 1 92 ? -44.488 4.418 7.974 1.00 9.96 92 LEU A N 1
ATOM 1469 C CA . LEU A 1 92 ? -43.125 3.904 7.946 1.00 11.03 92 LEU A CA 1
ATOM 1470 C C . LEU A 1 92 ? -42.204 4.756 8.834 1.00 13.14 92 LEU A C 1
ATOM 1471 O O . LEU A 1 92 ? -42.412 5.952 8.978 1.00 17.53 92 LEU A O 1
ATOM 1487 N N . ASP A 1 93 ? -41.191 4.114 9.417 1.00 13.58 93 ASP A N 1
ATOM 1488 C CA . ASP A 1 93 ? -40.196 4.835 10.210 1.00 14.81 93 ASP A CA 1
ATOM 1489 C C . ASP A 1 93 ? -39.174 5.491 9.301 1.00 18.09 93 ASP A C 1
ATOM 1490 O O . ASP A 1 93 ? -38.558 6.502 9.648 1.00 15.76 93 ASP A O 1
ATOM 1499 N N . HIS A 1 94 ? -38.996 4.883 8.129 1.00 11.73 94 HIS A N 1
ATOM 1500 C CA . HIS A 1 94 ? -38.075 5.385 7.121 1.00 16.19 94 HIS A CA 1
ATOM 1501 C C . HIS A 1 94 ? -38.580 5.010 5.746 1.00 15.87 94 HIS A C 1
ATOM 1502 O O . HIS A 1 94 ? -39.034 3.883 5.522 1.00 13.30 94 HIS A O 1
ATOM 1515 N N . PHE A 1 95 ? -38.490 5.971 4.851 1.00 11.66 95 PHE A N 1
ATOM 1516 C CA . PHE A 1 95 ? -38.726 5.707 3.441 1.00 12.07 95 PHE A CA 1
ATOM 1517 C C . PHE A 1 95 ? -37.703 6.435 2.591 1.00 9.72 95 PHE A C 1
ATOM 1518 O O . PHE A 1 95 ? -37.391 7.593 2.819 1.00 10.24 95 PHE A O 1
ATOM 1535 N N . GLU A 1 96 ? -37.216 5.741 1.568 1.00 8.92 96 GLU A N 1
ATOM 1536 C CA . GLU A 1 96 ? -36.386 6.415 0.597 1.00 8.66 96 GLU A CA 1
ATOM 1537 C C . GLU A 1 96 ? -36.380 5.658 -0.719 1.00 10.53 96 GLU A C 1
ATOM 1538 O O . GLU A 1 96 ? -36.319 4.431 -0.753 1.00 11.88 96 GLU A O 1
ATOM 1550 N N . ALA A 1 97 ? -36.457 6.415 -1.812 1.00 10.04 97 ALA A N 1
ATOM 1551 C CA . ALA A 1 97 ? -36.363 5.844 -3.140 1.00 9.60 97 ALA A CA 1
ATOM 1552 C C . ALA A 1 97 ? -35.254 6.550 -3.887 1.00 11.79 97 ALA A C 1
ATOM 1553 O O . ALA A 1 97 ? -35.154 7.775 -3.838 1.00 17.08 97 ALA A O 1
ATOM 1560 N N . ARG A 1 98 ? -34.419 5.777 -4.570 1.00 9.42 98 ARG A N 1
ATOM 1561 C CA . ARG A 1 98 ? -33.339 6.353 -5.375 1.00 9.00 98 ARG A CA 1
ATOM 1562 C C . ARG A 1 98 ? -33.477 5.905 -6.801 1.00 10.11 98 ARG A C 1
ATOM 1563 O O . ARG A 1 98 ? -33.481 4.713 -7.090 1.00 13.57 98 ARG A O 1
ATOM 1584 N N . HIS A 1 99 ? -33.603 6.878 -7.711 1.00 10.09 99 HIS A N 1
ATOM 1585 C CA . HIS A 1 99 ? -33.677 6.545 -9.136 1.00 9.60 99 HIS A CA 1
ATOM 1586 C C . HIS A 1 99 ? -32.313 6.782 -9.744 1.00 12.12 99 HIS A C 1
ATOM 1587 O O . HIS A 1 99 ? -31.793 7.889 -9.696 1.00 11.68 99 HIS A O 1
ATOM 1600 N N . GLY A 1 100 ? -31.762 5.724 -10.332 1.00 9.69 100 GLY A N 1
ATOM 1601 C CA . GLY A 1 100 ? -30.461 5.784 -10.978 1.00 8.81 100 GLY A CA 1
ATOM 1602 C C . GLY A 1 100 ? -30.579 5.491 -12.460 1.00 6.87 100 GLY A C 1
ATOM 1603 O O . GLY A 1 100 ? -31.671 5.499 -13.022 1.00 10.78 100 GLY A O 1
ATOM 1607 N N . LEU A 1 101 ? -29.431 5.267 -13.105 1.00 10.27 101 LEU A N 1
ATOM 1608 C CA . LEU A 1 101 ? -29.437 5.028 -14.553 1.00 6.45 101 LEU A CA 1
ATOM 1609 C C . LEU A 1 101 ? -29.698 3.555 -14.814 1.00 9.73 101 LEU A C 1
ATOM 1610 O O . LEU A 1 101 ? -28.793 2.703 -14.736 1.00 10.56 101 LEU A O 1
ATOM 1626 N N . GLY A 1 102 ? -30.972 3.250 -15.074 1.00 8.03 102 GLY A N 1
ATOM 1627 C CA . GLY A 1 102 ? -31.373 1.908 -15.440 1.00 6.87 102 GLY A CA 1
ATOM 1628 C C . GLY A 1 102 ? -31.669 1.044 -14.242 1.00 8.42 102 GLY A C 1
ATOM 1629 O O . GLY A 1 102 ? -31.833 -0.154 -14.363 1.00 12.84 102 GLY A O 1
ATOM 1633 N N . TYR A 1 103 ? -31.713 1.682 -13.071 1.00 8.48 103 TYR A N 1
ATOM 1634 C CA . TYR A 1 103 ? -32.082 0.982 -11.870 1.00 10.90 103 TYR A CA 1
ATOM 1635 C C . TYR A 1 103 ? -32.629 1.966 -10.868 1.00 8.08 103 TYR A C 1
ATOM 1636 O O . TYR A 1 103 ? -32.421 3.174 -10.992 1.00 8.21 103 TYR A O 1
ATOM 1654 N N . SER A 1 104 ? -33.358 1.426 -9.886 1.00 8.76 104 SER A N 1
ATOM 1655 C CA . SER A 1 104 ? -33.791 2.209 -8.744 1.00 7.60 104 SER A CA 1
ATOM 1656 C C . SER A 1 104 ? -33.811 1.319 -7.521 1.00 11.55 104 SER A C 1
ATOM 1657 O O . SER A 1 104 ? -33.975 0.110 -7.625 1.00 12.43 104 SER A O 1
ATOM 1665 N N . THR A 1 105 ? -33.660 1.949 -6.359 1.00 8.58 105 THR A N 1
ATOM 1666 C CA . THR A 1 105 ? -33.867 1.231 -5.109 1.00 8.71 105 THR A CA 1
ATOM 1667 C C . THR A 1 105 ? -35.005 1.889 -4.341 1.00 9.55 105 THR A C 1
ATOM 1668 O O . THR A 1 105 ? -35.154 3.105 -4.359 1.00 15.57 105 THR A O 1
ATOM 1679 N N . ILE A 1 106 ? -35.807 1.070 -3.693 1.00 8.25 106 ILE A N 1
ATOM 1680 C CA . ILE A 1 106 ? -36.841 1.565 -2.793 1.00 7.62 106 ILE A CA 1
ATOM 1681 C C . ILE A 1 106 ? -36.657 0.861 -1.473 1.00 10.03 106 ILE A C 1
ATOM 1682 O O . ILE A 1 106 ? -36.561 -0.366 -1.422 1.00 13.31 106 ILE A O 1
ATOM 1698 N N . THR A 1 107 ? -36.603 1.649 -0.415 1.00 8.62 107 THR A N 1
ATOM 1699 C CA . THR A 1 107 ? -36.364 1.129 0.930 1.00 11.78 107 THR A CA 1
ATOM 1700 C C . THR A 1 107 ? -37.442 1.610 1.878 1.00 11.67 107 THR A C 1
ATOM 1701 O O . THR A 1 107 ? -37.743 2.805 1.941 1.00 14.05 107 THR A O 1
ATOM 1712 N N . GLY A 1 108 ? -38.031 0.688 2.634 1.00 11.67 108 GLY A N 1
ATOM 1713 C CA . GLY A 1 108 ? -39.011 1.058 3.621 1.00 12.16 108 GLY A CA 1
ATOM 1714 C C . GLY A 1 108 ? -38.714 0.306 4.913 1.00 11.44 108 GLY A C 1
ATOM 1715 O O . GLY A 1 108 ? -38.325 -0.835 4.871 1.00 8.79 108 GLY A O 1
ATOM 1719 N N . GLU A 1 109 ? -38.909 1.002 6.032 1.00 12.28 109 GLU A N 1
ATOM 1720 C CA . GLU A 1 109 ? -38.731 0.383 7.358 1.00 13.93 109 GLU A CA 1
ATOM 1721 C C . GLU A 1 109 ? -39.937 0.635 8.247 1.00 12.31 109 GLU A C 1
ATOM 1722 O O . GLU A 1 109 ? -40.500 1.727 8.270 1.00 13.06 109 GLU A O 1
ATOM 1734 N N . ARG A 1 110 ? -40.333 -0.399 9.008 1.00 14.22 110 ARG A N 1
ATOM 1735 C CA . ARG A 1 110 ? -41.463 -0.297 9.924 1.00 12.90 110 ARG A CA 1
ATOM 1736 C C . ARG A 1 110 ? -41.297 -1.313 11.065 1.00 12.77 110 ARG A C 1
ATOM 1737 O O . ARG A 1 110 ? -41.027 -2.470 10.824 1.00 11.19 110 ARG A O 1
ATOM 1758 N N . ASN A 1 111 ? -41.470 -0.832 12.299 1.00 14.49 111 ASN A N 1
ATOM 1759 C CA . ASN A 1 111 ? -41.416 -1.690 13.479 1.00 19.88 111 ASN A CA 1
ATOM 1760 C C . ASN A 1 111 ? -40.235 -2.666 13.471 1.00 19.68 111 ASN A C 1
ATOM 1761 O O . ASN A 1 111 ? -40.381 -3.858 13.743 1.00 18.24 111 ASN A O 1
ATOM 1772 N N . GLY A 1 112 ? -39.049 -2.166 13.170 1.00 15.13 112 GLY A N 1
ATOM 1773 C CA . GLY A 1 112 ? -37.878 -2.997 13.310 1.00 12.77 112 GLY A CA 1
ATOM 1774 C C . GLY A 1 112 ? -37.567 -3.919 12.152 1.00 19.59 112 GLY A C 1
ATOM 1775 O O . GLY A 1 112 ? -36.689 -4.771 12.268 1.00 16.21 112 GLY A O 1
ATOM 1779 N N . VAL A 1 113 ? -38.279 -3.749 11.041 1.00 12.92 113 VAL A N 1
ATOM 1780 C CA . VAL A 1 113 ? -37.995 -4.513 9.831 1.00 15.24 113 VAL A CA 1
ATOM 1781 C C . VAL A 1 113 ? -37.774 -3.533 8.687 1.00 11.84 113 VAL A C 1
ATOM 1782 O O . VAL A 1 113 ? -38.642 -2.719 8.374 1.00 14.18 113 VAL A O 1
ATOM 1795 N N . ARG A 1 114 ? -36.593 -3.602 8.101 1.00 11.79 114 ARG A N 1
ATOM 1796 C CA . ARG A 1 114 ? -36.260 -2.777 6.949 1.00 13.49 114 ARG A CA 1
ATOM 1797 C C . ARG A 1 114 ? -36.247 -3.659 5.715 1.00 18.02 114 ARG A C 1
ATOM 1798 O O . ARG A 1 114 ? -35.730 -4.778 5.743 1.00 14.42 114 ARG A O 1
ATOM 1819 N N . VAL A 1 115 ? -36.837 -3.144 4.634 1.00 12.62 115 VAL A N 1
ATOM 1820 C CA . VAL A 1 115 ? -36.799 -3.857 3.363 1.00 11.90 115 VAL A CA 1
ATOM 1821 C C . VAL A 1 115 ? -36.254 -2.925 2.283 1.00 10.35 115 VAL A C 1
ATOM 1822 O O . VAL A 1 115 ? -36.800 -1.851 2.051 1.00 14.12 115 VAL A O 1
ATOM 1835 N N . GLU A 1 116 ? -35.171 -3.360 1.651 1.00 11.90 116 GLU A N 1
ATOM 1836 C CA . GLU A 1 116 ? -34.561 -2.646 0.529 1.00 12.02 116 GLU A CA 1
ATOM 1837 C C . GLU A 1 116 ? -34.759 -3.461 -0.736 1.00 11.09 116 GLU A C 1
ATOM 1838 O O . GLU A 1 116 ? -34.412 -4.633 -0.778 1.00 11.99 116 GLU A O 1
ATOM 1850 N N . THR A 1 117 ? -35.305 -2.833 -1.777 1.00 12.77 117 THR A N 1
ATOM 1851 C CA . THR A 1 117 ? -35.415 -3.510 -3.065 1.00 10.58 117 THR A CA 1
ATOM 1852 C C . THR A 1 117 ? -34.677 -2.730 -4.129 1.00 9.93 117 THR A C 1
ATOM 1853 O O . THR A 1 117 ? -34.899 -1.546 -4.308 1.00 12.87 117 THR A O 1
ATOM 1864 N N . LEU A 1 118 ? -33.794 -3.442 -4.831 1.00 11.87 118 LEU A N 1
ATOM 1865 C CA . LEU A 1 118 ? -33.129 -2.950 -6.026 1.00 10.99 118 LEU A CA 1
ATOM 1866 C C . LEU A 1 118 ? -33.854 -3.553 -7.217 1.00 11.95 118 LEU A C 1
ATOM 1867 O O . LEU A 1 118 ? -33.969 -4.776 -7.317 1.00 11.46 118 LEU A O 1
ATOM 1883 N N . PHE A 1 119 ? -34.350 -2.672 -8.094 1.00 10.25 119 PHE A N 1
ATOM 1884 C CA . PHE A 1 119 ? -34.996 -3.062 -9.341 1.00 9.12 119 PHE A CA 1
ATOM 1885 C C . PHE A 1 119 ? -34.084 -2.708 -10.502 1.00 11.68 119 PHE A C 1
ATOM 1886 O O . PHE A 1 119 ? -33.665 -1.563 -10.615 1.00 12.44 119 PHE A O 1
ATOM 1903 N N . PHE A 1 120 ? -33.797 -3.678 -11.376 1.00 9.65 120 PHE A N 1
ATOM 1904 C CA . PHE A 1 120 ? -33.114 -3.364 -12.631 1.00 8.42 120 PHE A CA 1
ATOM 1905 C C . PHE A 1 120 ? -33.374 -4.402 -13.724 1.00 11.47 120 PHE A C 1
ATOM 1906 O O . PHE A 1 120 ? -33.751 -5.517 -13.458 1.00 10.45 120 PHE A O 1
ATOM 1923 N N . VAL A 1 121 ? -33.195 -3.964 -14.959 1.00 10.22 121 VAL A N 1
ATOM 1924 C CA . VAL A 1 121 ? -33.219 -4.889 -16.090 1.00 5.63 121 VAL A CA 1
ATOM 1925 C C . VAL A 1 121 ? -31.771 -5.073 -16.498 1.00 11.09 121 VAL A C 1
ATOM 1926 O O . VAL A 1 121 ? -31.137 -4.128 -16.945 1.00 9.90 121 VAL A O 1
ATOM 1939 N N . PRO A 1 122 ? -31.249 -6.303 -16.332 1.00 16.98 122 PRO A N 1
ATOM 1940 C CA . PRO A 1 122 ? -29.817 -6.548 -16.617 1.00 8.65 122 PRO A CA 1
ATOM 1941 C C . PRO A 1 122 ? -29.492 -6.491 -18.113 1.00 12.43 122 PRO A C 1
ATOM 1942 O O . PRO A 1 122 ? -30.325 -6.796 -18.974 1.00 13.10 122 PRO A O 1
ATOM 1953 N N . VAL A 1 123 ? -28.269 -6.077 -18.415 1.00 9.99 123 VAL A N 1
ATOM 1954 C CA . VAL A 1 123 ? -27.803 -6.090 -19.784 1.00 12.42 123 VAL A CA 1
ATOM 1955 C C . VAL A 1 123 ? -27.852 -7.542 -20.244 1.00 14.00 123 VAL A C 1
ATOM 1956 O O . VAL A 1 123 ? -27.516 -8.459 -19.503 1.00 15.94 123 VAL A O 1
ATOM 1969 N N . GLY A 1 124 ? -28.299 -7.768 -21.473 1.00 10.92 124 GLY A N 1
ATOM 1970 C CA . GLY A 1 124 ? -28.338 -9.112 -21.995 1.00 13.72 124 GLY A CA 1
ATOM 1971 C C . GLY A 1 124 ? -29.564 -9.949 -21.659 1.00 14.80 124 GLY A C 1
ATOM 1972 O O . GLY A 1 124 ? -29.694 -11.036 -22.158 1.00 13.74 124 GLY A O 1
ATOM 1976 N N . GLU A 1 125 ? -30.437 -9.436 -20.809 1.00 12.62 125 GLU A N 1
ATOM 1977 C CA . GLU A 1 125 ? -31.618 -10.198 -20.368 1.00 15.27 125 GLU A CA 1
ATOM 1978 C C . GLU A 1 125 ? -32.969 -9.531 -20.639 1.00 19.60 125 GLU A C 1
ATOM 1979 O O . GLU A 1 125 ? -33.054 -8.344 -20.623 1.00 14.50 125 GLU A O 1
ATOM 1991 N N . ASN A 1 126 ? -33.992 -10.338 -20.935 1.00 12.08 126 ASN A N 1
ATOM 1992 C CA . ASN A 1 126 ? -35.351 -9.842 -21.059 1.00 8.79 126 ASN A CA 1
ATOM 1993 C C . ASN A 1 126 ? -36.056 -10.140 -19.745 1.00 11.47 126 ASN A C 1
ATOM 1994 O O . ASN A 1 126 ? -36.843 -11.048 -19.619 1.00 11.86 126 ASN A O 1
ATOM 2005 N N . ALA A 1 127 ? -35.690 -9.367 -18.740 1.00 10.29 127 ALA A N 1
ATOM 2006 C CA . ALA A 1 127 ? -36.197 -9.593 -17.420 1.00 14.30 127 ALA A CA 1
ATOM 2007 C C . ALA A 1 127 ? -36.016 -8.392 -16.525 1.00 12.38 127 ALA A C 1
ATOM 2008 O O . ALA A 1 127 ? -35.169 -7.598 -16.758 1.00 10.83 127 ALA A O 1
ATOM 2015 N N . GLU A 1 128 ? -36.849 -8.317 -15.491 1.00 10.22 128 GLU A N 1
ATOM 2016 C CA . GLU A 1 128 ? -36.739 -7.325 -14.445 1.00 10.22 128 GLU A CA 1
ATOM 2017 C C . GLU A 1 128 ? -36.419 -8.101 -13.188 1.00 11.13 128 GLU A C 1
ATOM 2018 O O . GLU A 1 128 ? -37.131 -9.016 -12.788 1.00 12.52 128 GLU A O 1
ATOM 2030 N N . VAL A 1 129 ? -35.334 -7.684 -12.549 1.00 9.57 129 VAL A N 1
ATOM 2031 C CA . VAL A 1 129 ? -34.823 -8.388 -11.379 1.00 8.87 129 VAL A CA 1
ATOM 2032 C C . VAL A 1 129 ? -35.012 -7.499 -10.184 1.00 13.24 129 VAL A C 1
ATOM 2033 O O . VAL A 1 129 ? -34.784 -6.277 -10.256 1.00 11.32 129 VAL A O 1
ATOM 2046 N N . GLN A 1 130 ? -35.464 -8.112 -9.092 1.00 8.20 130 GLN A N 1
ATOM 2047 C CA . GLN A 1 130 ? -35.543 -7.446 -7.797 1.00 8.54 130 GLN A CA 1
ATOM 2048 C C . GLN A 1 130 ? -34.622 -8.146 -6.810 1.00 10.13 130 GLN A C 1
ATOM 2049 O O . GLN A 1 130 ? -34.826 -9.321 -6.501 1.00 13.50 130 GLN A O 1
ATOM 2063 N N . LYS A 1 131 ? -33.634 -7.423 -6.331 1.00 10.43 131 LYS A N 1
ATOM 2064 C CA . LYS A 1 131 ? -32.828 -7.887 -5.195 1.00 7.77 131 LYS A CA 1
ATOM 2065 C C . LYS A 1 131 ? -33.379 -7.241 -3.926 1.00 15.00 131 LYS A C 1
ATOM 2066 O O . LYS A 1 131 ? -33.292 -6.029 -3.737 1.00 13.96 131 LYS A O 1
ATOM 2085 N N . VAL A 1 132 ? -33.930 -8.078 -3.060 1.00 11.21 132 VAL A N 1
ATOM 2086 C CA . VAL A 1 132 ? -34.560 -7.632 -1.837 1.00 11.55 132 VAL A CA 1
ATOM 2087 C C . VAL A 1 132 ? -33.663 -7.994 -0.656 1.00 13.05 132 VAL A C 1
ATOM 2088 O O . VAL A 1 132 ? -33.207 -9.125 -0.554 1.00 17.07 132 VAL A O 1
ATOM 2101 N N . THR A 1 133 ? -33.406 -7.012 0.200 1.00 14.63 133 THR A N 1
ATOM 2102 C CA . THR A 1 133 ? -32.678 -7.253 1.443 1.00 12.51 133 THR A CA 1
ATOM 2103 C C . THR A 1 133 ? -33.592 -6.901 2.594 1.00 14.75 133 THR A C 1
ATOM 2104 O O . THR A 1 133 ? -34.120 -5.794 2.669 1.00 17.73 133 THR A O 1
ATOM 2115 N N . VAL A 1 134 ? -33.809 -7.878 3.480 1.00 11.59 134 VAL A N 1
ATOM 2116 C CA . VAL A 1 134 ? -34.627 -7.697 4.654 1.00 11.21 134 VAL A CA 1
ATOM 2117 C C . VAL A 1 134 ? -33.716 -7.729 5.862 1.00 18.17 134 VAL A C 1
ATOM 2118 O O . VAL A 1 134 ? -32.901 -8.639 5.998 1.00 14.52 134 VAL A O 1
ATOM 2131 N N . THR A 1 135 ? -33.865 -6.740 6.723 1.00 15.44 135 THR A N 1
ATOM 2132 C CA . THR A 1 135 ? -32.991 -6.618 7.892 1.00 16.02 135 THR A CA 1
ATOM 2133 C C . THR A 1 135 ? -33.782 -6.426 9.161 1.00 19.47 135 THR A C 1
ATOM 2134 O O . THR A 1 135 ? -34.665 -5.581 9.243 1.00 18.98 135 THR A O 1
ATOM 2145 N N . ASN A 1 136 ? -33.435 -7.213 10.178 1.00 14.86 136 ASN A N 1
ATOM 2146 C CA . ASN A 1 136 ? -34.015 -7.012 11.485 1.00 11.08 136 ASN A CA 1
ATOM 2147 C C . ASN A 1 136 ? -33.231 -5.969 12.272 1.00 19.26 136 ASN A C 1
ATOM 2148 O O . ASN A 1 136 ? -32.119 -6.218 12.727 1.00 19.11 136 ASN A O 1
ATOM 2159 N N . THR A 1 137 ? -33.828 -4.789 12.402 1.00 17.97 137 THR A N 1
ATOM 2160 C CA . THR A 1 137 ? -33.161 -3.648 13.027 1.00 22.74 137 THR A CA 1
ATOM 2161 C C . THR A 1 137 ? -33.620 -3.456 14.457 1.00 25.78 137 THR A C 1
ATOM 2162 O O . THR A 1 137 ? -33.242 -2.488 15.117 1.00 22.26 137 THR A O 1
ATOM 2173 N N . SER A 1 138 ? -34.456 -4.373 14.922 1.00 19.30 138 SER A N 1
ATOM 2174 C CA . SER A 1 138 ? -34.944 -4.337 16.279 1.00 18.33 138 SER A CA 1
ATOM 2175 C C . SER A 1 138 ? -34.022 -5.129 17.199 1.00 22.68 138 SER A C 1
ATOM 2176 O O . SER A 1 138 ? -33.055 -5.740 16.754 1.00 21.03 138 SER A O 1
ATOM 2184 N N . ASP A 1 139 ? -34.362 -5.111 18.483 1.00 20.61 139 ASP A N 1
ATOM 2185 C CA . ASP A 1 139 ? -33.620 -5.863 19.484 1.00 26.36 139 ASP A CA 1
ATOM 2186 C C . ASP A 1 139 ? -34.336 -7.155 19.840 1.00 29.06 139 ASP A C 1
ATOM 2187 O O . ASP A 1 139 ? -34.047 -7.811 20.844 1.00 26.23 139 ASP A O 1
ATOM 2196 N N . SER A 1 140 ? -35.233 -7.552 18.950 1.00 24.54 140 SER A N 1
ATOM 2197 C CA . SER A 1 140 ? -36.113 -8.663 19.216 1.00 15.76 140 SER A CA 1
ATOM 2198 C C . SER A 1 140 ? -36.120 -9.589 17.987 1.00 23.68 140 SER A C 1
ATOM 2199 O O . SER A 1 140 ? -35.784 -9.154 16.890 1.00 24.19 140 SER A O 1
ATOM 2207 N N . TYR A 1 141 ? -36.448 -10.870 18.180 1.00 21.17 141 TYR A N 1
ATOM 2208 C CA . TYR A 1 141 ? -36.553 -11.806 17.063 1.00 15.64 141 TYR A CA 1
ATOM 2209 C C . TYR A 1 141 ? -37.752 -11.470 16.231 1.00 13.90 141 TYR A C 1
ATOM 2210 O O . TYR A 1 141 ? -38.785 -11.048 16.760 1.00 17.90 141 TYR A O 1
ATOM 2228 N N . LYS A 1 142 ? -37.608 -11.672 14.927 1.00 16.11 142 LYS A N 1
ATOM 2229 C CA . LYS A 1 142 ? -38.688 -11.457 13.981 1.00 17.25 142 LYS A CA 1
ATOM 2230 C C . LYS A 1 142 ? -38.952 -12.727 13.212 1.00 11.78 142 LYS A C 1
ATOM 2231 O O . LYS A 1 142 ? -38.024 -13.439 12.798 1.00 19.34 142 LYS A O 1
ATOM 2250 N N . SER A 1 143 ? -40.237 -13.001 13.047 1.00 16.20 143 SER A N 1
ATOM 2251 C CA . SER A 1 143 ? -40.715 -14.071 12.192 1.00 17.40 143 SER A CA 1
ATOM 2252 C C . SER A 1 143 ? -41.670 -13.455 11.187 1.00 14.66 143 SER A C 1
ATOM 2253 O O . SER A 1 143 ? -42.760 -13.007 11.554 1.00 18.20 143 SER A O 1
ATOM 2260 N N . LEU A 1 144 ? -41.258 -13.437 9.926 1.00 13.66 144 LEU A N 1
ATOM 2261 C CA . LEU A 1 144 ? -42.019 -12.724 8.903 1.00 15.98 144 LEU A CA 1
ATOM 2262 C C . LEU A 1 144 ? -42.476 -13.654 7.804 1.00 13.12 144 LEU A C 1
ATOM 2263 O O . LEU A 1 144 ? -41.859 -14.675 7.535 1.00 12.99 144 LEU A O 1
ATOM 2279 N N . THR A 1 145 ? -43.583 -13.274 7.167 1.00 12.57 145 THR A N 1
ATOM 2280 C CA . THR A 1 145 ? -43.921 -13.871 5.885 1.00 11.29 145 THR A CA 1
ATOM 2281 C C . THR A 1 145 ? -43.988 -12.748 4.858 1.00 11.59 145 THR A C 1
ATOM 2282 O O . THR A 1 145 ? -44.670 -11.747 5.063 1.00 15.04 145 THR A O 1
ATOM 2293 N N . LEU A 1 146 ? -43.271 -12.935 3.765 1.00 14.85 146 LEU A N 1
ATOM 2294 C CA . LEU A 1 146 ? -43.206 -11.913 2.722 1.00 10.34 146 LEU A CA 1
ATOM 2295 C C . LEU A 1 146 ? -43.940 -12.434 1.508 1.00 11.55 146 LEU A C 1
ATOM 2296 O O . LEU A 1 146 ? -43.613 -13.481 0.984 1.00 11.74 146 LEU A O 1
ATOM 2312 N N . PHE A 1 147 ? -44.951 -11.675 1.065 1.00 13.42 147 PHE A N 1
ATOM 2313 C CA . PHE A 1 147 ? -45.744 -12.033 -0.107 1.00 6.60 147 PHE A CA 1
ATOM 2314 C C . PHE A 1 147 ? -45.447 -11.090 -1.283 1.00 12.45 147 PHE A C 1
ATOM 2315 O O . PHE A 1 147 ? -45.781 -9.907 -1.245 1.00 14.17 147 PHE A O 1
ATOM 2332 N N . SER A 1 148 ? -44.827 -11.635 -2.315 1.00 11.33 148 SER A N 1
ATOM 2333 C CA . SER A 1 148 ? -44.589 -10.881 -3.541 1.00 11.18 148 SER A CA 1
ATOM 2334 C C . SER A 1 148 ? -45.874 -10.775 -4.357 1.00 9.65 148 SER A C 1
ATOM 2335 O O . SER A 1 148 ? -46.788 -11.572 -4.188 1.00 10.47 148 SER A O 1
ATOM 2343 N N . PHE A 1 149 ? -45.911 -9.808 -5.256 1.00 10.91 149 PHE A N 1
ATOM 2344 C CA . PHE A 1 149 ? -47.134 -9.596 -6.040 1.00 12.17 149 PHE A CA 1
ATOM 2345 C C . PHE A 1 149 ? -46.836 -8.826 -7.319 1.00 11.63 149 PHE A C 1
ATOM 2346 O O . PHE A 1 149 ? -46.177 -7.804 -7.299 1.00 10.62 149 PHE A O 1
ATOM 2363 N N . VAL A 1 150 ? -47.320 -9.411 -8.423 1.00 10.07 150 VAL A N 1
ATOM 2364 C CA B VAL A 1 150 ? -47.385 -8.720 -9.706 0.24 17.27 150 VAL A CA 1
ATOM 2365 C CA C VAL A 1 150 ? -47.416 -8.680 -9.687 0.76 17.56 150 VAL A CA 1
ATOM 2366 C C . VAL A 1 150 ? -48.674 -9.155 -10.358 1.00 10.40 150 VAL A C 1
ATOM 2367 O O . VAL A 1 150 ? -49.084 -10.317 -10.192 1.00 10.63 150 VAL A O 1
ATOM 2392 N N . GLU A 1 151 ? -49.297 -8.228 -11.090 1.00 8.15 151 GLU A N 1
ATOM 2393 C CA . GLU A 1 151 ? -50.527 -8.522 -11.826 1.00 10.35 151 GLU A CA 1
ATOM 2394 C C . GLU A 1 151 ? -50.178 -8.656 -13.293 1.00 11.94 151 GLU A C 1
ATOM 2395 O O . GLU A 1 151 ? -49.647 -7.747 -13.906 1.00 9.51 151 GLU A O 1
ATOM 2407 N N . PHE A 1 152 ? -50.476 -9.814 -13.885 1.00 8.97 152 PHE A N 1
ATOM 2408 C CA . PHE A 1 152 ? -50.147 -9.947 -15.272 1.00 7.63 152 PHE A CA 1
ATOM 2409 C C . PHE A 1 152 ? -51.124 -9.229 -16.190 1.00 12.07 152 PHE A C 1
ATOM 2410 O O . PHE A 1 152 ? -52.267 -9.032 -15.864 1.00 11.39 152 PHE A O 1
ATOM 2427 N N . CYS A 1 153 ? -50.621 -8.867 -17.358 1.00 9.89 153 CYS A N 1
ATOM 2428 C CA . CYS A 1 153 ? -51.431 -8.375 -18.451 1.00 15.18 153 CYS A CA 1
ATOM 2429 C C . CYS A 1 153 ? -51.549 -9.506 -19.479 1.00 11.75 153 CYS A C 1
ATOM 2430 O O . CYS A 1 153 ? -50.676 -10.338 -19.603 1.00 11.23 153 CYS A O 1
ATOM 2438 N N . LEU A 1 154 ? -52.652 -9.538 -20.209 1.00 5.41 154 LEU A N 1
ATOM 2439 C CA . LEU A 1 154 ? -52.770 -10.575 -21.206 1.00 9.20 154 LEU A CA 1
ATOM 2440 C C . LEU A 1 154 ? -52.168 -10.234 -22.528 1.00 11.20 154 LEU A C 1
ATOM 2441 O O . LEU A 1 154 ? -52.770 -10.415 -23.538 1.00 11.08 154 LEU A O 1
ATOM 2457 N N . TRP A 1 155 ? -50.943 -9.725 -22.468 1.00 7.58 155 TRP A N 1
ATOM 2458 C CA . TRP A 1 155 ? -50.059 -9.417 -23.599 1.00 6.37 155 TRP A CA 1
ATOM 2459 C C . TRP A 1 155 ? -50.440 -8.236 -24.445 1.00 10.54 155 TRP A C 1
ATOM 2460 O O . TRP A 1 155 ? -49.705 -7.295 -24.528 1.00 12.79 155 TRP A O 1
ATOM 2481 N N . ASN A 1 156 ? -51.616 -8.295 -25.057 1.00 11.44 156 ASN A N 1
ATOM 2482 C CA . ASN A 1 156 ? -52.140 -7.192 -25.846 1.00 9.88 156 ASN A CA 1
ATOM 2483 C C . ASN A 1 156 ? -52.888 -6.347 -24.876 1.00 12.99 156 ASN A C 1
ATOM 2484 O O . ASN A 1 156 ? -53.937 -6.725 -24.420 1.00 10.98 156 ASN A O 1
ATOM 2495 N N . ALA A 1 157 ? -52.304 -5.208 -24.546 1.00 9.41 157 ALA A N 1
ATOM 2496 C CA . ALA A 1 157 ? -52.865 -4.312 -23.554 1.00 10.84 157 ALA A CA 1
ATOM 2497 C C . ALA A 1 157 ? -54.190 -3.674 -23.968 1.00 13.86 157 ALA A C 1
ATOM 2498 O O . ALA A 1 157 ? -55.005 -3.302 -23.112 1.00 14.67 157 ALA A O 1
ATOM 2505 N N . GLN A 1 158 ? -54.399 -3.520 -25.262 1.00 9.60 158 GLN A N 1
ATOM 2506 C CA . GLN A 1 158 ? -55.663 -2.983 -25.746 1.00 8.43 158 GLN A CA 1
ATOM 2507 C C . GLN A 1 158 ? -56.773 -3.989 -25.550 1.00 8.84 158 GLN A C 1
ATOM 2508 O O . GLN A 1 158 ? -57.820 -3.699 -24.972 1.00 12.77 158 GLN A O 1
ATOM 2522 N N . ASP A 1 159 ? -56.534 -5.192 -26.026 1.00 9.46 159 ASP A N 1
ATOM 2523 C CA . ASP A 1 159 ? -57.511 -6.257 -25.857 1.00 11.42 159 ASP A CA 1
ATOM 2524 C C . ASP A 1 159 ? -57.715 -6.471 -24.374 1.00 13.16 159 ASP A C 1
ATOM 2525 O O . ASP A 1 159 ? -58.840 -6.616 -23.940 1.00 10.15 159 ASP A O 1
ATOM 2534 N N . ASP A 1 160 ? -56.662 -6.424 -23.590 1.00 9.70 160 ASP A N 1
ATOM 2535 C CA . ASP A 1 160 ? -56.758 -6.675 -22.155 1.00 10.38 160 ASP A CA 1
ATOM 2536 C C . ASP A 1 160 ? -57.792 -5.783 -21.451 1.00 13.49 160 ASP A C 1
ATOM 2537 O O . ASP A 1 160 ? -58.453 -6.206 -20.537 1.00 14.68 160 ASP A O 1
ATOM 2546 N N . GLN A 1 161 ? -57.880 -4.529 -21.890 1.00 13.32 161 GLN A N 1
ATOM 2547 C CA . GLN A 1 161 ? -58.746 -3.553 -21.286 1.00 5.30 161 GLN A CA 1
ATOM 2548 C C . GLN A 1 161 ? -60.066 -3.306 -22.016 1.00 12.89 161 GLN A C 1
ATOM 2549 O O . GLN A 1 161 ? -60.797 -2.445 -21.609 1.00 13.13 161 GLN A O 1
ATOM 2563 N N . THR A 1 162 ? -60.329 -4.074 -23.047 1.00 12.01 162 THR A N 1
ATOM 2564 C CA A THR A 1 162 ? -61.577 -3.902 -23.763 0.53 14.78 162 THR A CA 1
ATOM 2565 C CA B THR A 1 162 ? -61.536 -3.921 -23.835 0.47 14.91 162 THR A CA 1
ATOM 2566 C C . THR A 1 162 ? -62.407 -5.198 -24.050 1.00 15.49 162 THR A C 1
ATOM 2567 O O . THR A 1 162 ? -63.653 -5.192 -24.023 1.00 21.41 162 THR A O 1
ATOM 2588 N N . ASN A 1 163 ? -61.759 -6.306 -24.419 1.00 9.16 163 ASN A N 1
ATOM 2589 C CA . ASN A 1 163 ? -62.395 -7.511 -24.951 1.00 10.51 163 ASN A CA 1
ATOM 2590 C C . ASN A 1 163 ? -62.684 -8.537 -23.894 1.00 5.66 163 ASN A C 1
ATOM 2591 O O . ASN A 1 163 ? -62.329 -9.638 -24.036 1.00 9.44 163 ASN A O 1
ATOM 2602 N N . TYR A 1 164 ? -63.269 -8.127 -22.813 1.00 8.64 164 TYR A N 1
ATOM 2603 C CA . TYR A 1 164 ? -63.530 -8.984 -21.670 1.00 9.84 164 TYR A CA 1
ATOM 2604 C C . TYR A 1 164 ? -64.436 -10.132 -22.049 1.00 8.54 164 TYR A C 1
ATOM 2605 O O . TYR A 1 164 ? -64.443 -11.156 -21.468 1.00 9.00 164 TYR A O 1
ATOM 2623 N N . GLN A 1 165 ? -65.240 -9.919 -23.066 1.00 9.88 165 GLN A N 1
ATOM 2624 C CA . GLN A 1 165 ? -66.206 -10.907 -23.461 1.00 11.81 165 GLN A CA 1
ATOM 2625 C C . GLN A 1 165 ? -65.478 -12.176 -23.820 1.00 14.63 165 GLN A C 1
ATOM 2626 O O . GLN A 1 165 ? -65.996 -13.261 -23.614 1.00 11.62 165 GLN A O 1
ATOM 2640 N N . ARG A 1 166 ? -64.270 -12.035 -24.360 1.00 7.91 166 ARG A N 1
ATOM 2641 C CA . ARG A 1 166 ? -63.393 -13.161 -24.657 1.00 9.82 166 ARG A CA 1
ATOM 2642 C C . ARG A 1 166 ? -62.440 -13.450 -23.513 1.00 12.54 166 ARG A C 1
ATOM 2643 O O . ARG A 1 166 ? -62.307 -14.587 -23.043 1.00 11.97 166 ARG A O 1
ATOM 2664 N N . ASN A 1 167 ? -61.775 -12.384 -23.065 1.00 9.70 167 ASN A N 1
ATOM 2665 C CA . ASN A 1 167 ? -60.513 -12.575 -22.368 1.00 15.18 167 ASN A CA 1
ATOM 2666 C C . ASN A 1 167 ? -60.589 -12.882 -20.887 1.00 15.22 167 ASN A C 1
ATOM 2667 O O . ASN A 1 167 ? -59.576 -13.187 -20.279 1.00 10.55 167 ASN A O 1
ATOM 2678 N N . LEU A 1 168 ? -61.795 -12.836 -20.318 1.00 7.56 168 LEU A N 1
ATOM 2679 C CA . LEU A 1 168 ? -61.908 -13.295 -18.933 1.00 5.95 168 LEU A CA 1
ATOM 2680 C C . LEU A 1 168 ? -61.949 -14.807 -18.872 1.00 8.84 168 LEU A C 1
ATOM 2681 O O . LEU A 1 168 ? -61.984 -15.369 -17.772 1.00 11.21 168 LEU A O 1
ATOM 2697 N N . SER A 1 169 ? -61.950 -15.462 -20.026 1.00 7.46 169 SER A N 1
ATOM 2698 C CA . SER A 1 169 ? -61.939 -16.925 -20.064 1.00 5.84 169 SER A CA 1
ATOM 2699 C C . SER A 1 169 ? -60.646 -17.518 -20.574 1.00 7.18 169 SER A C 1
ATOM 2700 O O . SER A 1 169 ? -60.547 -18.723 -20.717 1.00 12.68 169 SER A O 1
ATOM 2708 N N . ILE A 1 170 ? -59.608 -16.685 -20.811 1.00 8.06 170 ILE A N 1
ATOM 2709 C CA . ILE A 1 170 ? -58.413 -17.271 -21.430 1.00 8.22 170 ILE A CA 1
ATOM 2710 C C . ILE A 1 170 ? -57.166 -17.288 -20.527 1.00 10.43 170 ILE A C 1
ATOM 2711 O O . ILE A 1 170 ? -56.163 -17.878 -20.902 1.00 11.67 170 ILE A O 1
ATOM 2727 N N . GLY A 1 171 ? -57.252 -16.668 -19.362 1.00 6.78 171 GLY A N 1
ATOM 2728 C CA . GLY A 1 171 ? -56.076 -16.627 -18.459 1.00 8.93 171 GLY A CA 1
ATOM 2729 C C . GLY A 1 171 ? -55.635 -17.988 -18.028 1.00 14.02 171 GLY A C 1
ATOM 2730 O O . GLY A 1 171 ? -56.425 -18.747 -17.442 1.00 11.23 171 GLY A O 1
ATOM 2734 N N . GLU A 1 172 ? -54.365 -18.329 -18.320 1.00 8.49 172 GLU A N 1
ATOM 2735 C CA . GLU A 1 172 ? -53.785 -19.587 -17.894 1.00 5.75 172 GLU A CA 1
ATOM 2736 C C . GLU A 1 172 ? -52.395 -19.386 -17.275 1.00 7.33 172 GLU A C 1
ATOM 2737 O O . GLU A 1 172 ? -51.652 -18.507 -17.677 1.00 8.08 172 GLU A O 1
ATOM 2749 N N . VAL A 1 173 ? -52.129 -20.289 -16.342 1.00 9.56 173 VAL A N 1
ATOM 2750 C CA . VAL A 1 173 ? -50.852 -20.370 -15.606 1.00 6.87 173 VAL A CA 1
ATOM 2751 C C . VAL A 1 173 ? -50.355 -21.810 -15.471 1.00 14.41 173 VAL A C 1
ATOM 2752 O O . VAL A 1 173 ? -51.070 -22.789 -15.729 1.00 12.02 173 VAL A O 1
ATOM 2765 N N . GLU A 1 174 ? -49.079 -21.919 -15.072 1.00 11.70 174 GLU A N 1
ATOM 2766 C CA . GLU A 1 174 ? -48.510 -23.157 -14.543 1.00 10.25 174 GLU A CA 1
ATOM 2767 C C . GLU A 1 174 ? -47.762 -22.745 -13.272 1.00 12.03 174 GLU A C 1
ATOM 2768 O O . GLU A 1 174 ? -47.176 -21.661 -13.207 1.00 10.28 174 GLU A O 1
ATOM 2780 N N . VAL A 1 175 ? -47.841 -23.599 -12.262 1.00 10.81 175 VAL A N 1
ATOM 2781 C CA . VAL A 1 175 ? -47.205 -23.338 -10.979 1.00 9.06 175 VAL A CA 1
ATOM 2782 C C . VAL A 1 175 ? -46.095 -24.366 -10.755 1.00 8.09 175 VAL A C 1
ATOM 2783 O O . VAL A 1 175 ? -46.333 -25.577 -10.889 1.00 10.57 175 VAL A O 1
ATOM 2796 N N . GLU A 1 176 ? -44.890 -23.891 -10.412 1.00 12.54 176 GLU A N 1
ATOM 2797 C CA . GLU A 1 176 ? -43.729 -24.762 -10.227 1.00 7.88 176 GLU A CA 1
ATOM 2798 C C . GLU A 1 176 ? -43.125 -24.475 -8.872 1.00 8.22 176 GLU A C 1
ATOM 2799 O O . GLU A 1 176 ? -42.256 -23.705 -8.757 1.00 10.15 176 GLU A O 1
ATOM 2811 N N . GLN A 1 177 ? -43.674 -25.058 -7.821 1.00 12.39 177 GLN A N 1
ATOM 2812 C CA . GLN A 1 177 ? -43.197 -24.798 -6.470 1.00 12.12 177 GLN A CA 1
ATOM 2813 C C . GLN A 1 177 ? -41.836 -25.357 -6.239 1.00 11.53 177 GLN A C 1
ATOM 2814 O O . GLN A 1 177 ? -41.135 -24.862 -5.407 1.00 13.09 177 GLN A O 1
ATOM 2828 N N . GLU A 1 178 ? -41.474 -26.387 -6.992 1.00 12.46 178 GLU A N 1
ATOM 2829 C CA . GLU A 1 178 ? -40.165 -27.025 -6.820 1.00 17.87 178 GLU A CA 1
ATOM 2830 C C . GLU A 1 178 ? -39.386 -26.770 -8.094 1.00 13.57 178 GLU A C 1
ATOM 2831 O O . GLU A 1 178 ? -39.161 -27.611 -8.892 1.00 16.77 178 GLU A O 1
ATOM 2843 N N . SER A 1 179 ? -39.006 -25.522 -8.265 1.00 10.97 179 SER A N 1
ATOM 2844 C CA . SER A 1 179 ? -38.221 -25.083 -9.387 1.00 8.46 179 SER A CA 1
ATOM 2845 C C . SER A 1 179 ? -36.766 -25.359 -9.026 1.00 10.64 179 SER A C 1
ATOM 2846 O O . SER A 1 179 ? -36.475 -25.460 -7.881 1.00 15.21 179 SER A O 1
ATOM 2854 N N . PRO A 1 180 ? -35.850 -25.443 -10.000 1.00 15.37 180 PRO A N 1
ATOM 2855 C CA . PRO A 1 180 ? -34.485 -25.838 -9.680 1.00 12.05 180 PRO A CA 1
ATOM 2856 C C . PRO A 1 180 ? -33.782 -24.907 -8.727 1.00 22.61 180 PRO A C 1
ATOM 2857 O O . PRO A 1 180 ? -32.954 -25.372 -7.970 1.00 17.04 180 PRO A O 1
ATOM 2868 N N . HIS A 1 181 ? -34.131 -23.615 -8.757 1.00 14.25 181 HIS A N 1
ATOM 2869 C CA . HIS A 1 181 ? -33.506 -22.626 -7.879 1.00 11.75 181 HIS A CA 1
ATOM 2870 C C . HIS A 1 181 ? -34.434 -21.983 -6.881 1.00 14.55 181 HIS A C 1
ATOM 2871 O O . HIS A 1 181 ? -34.048 -21.015 -6.215 1.00 13.98 181 HIS A O 1
ATOM 2884 N N . GLY A 1 182 ? -35.627 -22.536 -6.746 1.00 14.20 182 GLY A N 1
ATOM 2885 C CA . GLY A 1 182 ? -36.594 -21.992 -5.815 1.00 12.43 182 GLY A CA 1
ATOM 2886 C C . GLY A 1 182 ? -38.028 -22.296 -6.223 1.00 15.18 182 GLY A C 1
ATOM 2887 O O . GLY A 1 182 ? -38.424 -23.450 -6.243 1.00 11.81 182 GLY A O 1
ATOM 2891 N N . SER A 1 183 ? -38.799 -21.254 -6.537 1.00 11.78 183 SER A N 1
ATOM 2892 C CA . SER A 1 183 ? -40.206 -21.466 -6.917 1.00 10.64 183 SER A CA 1
ATOM 2893 C C . SER A 1 183 ? -40.609 -20.500 -8.019 1.00 8.90 183 SER A C 1
ATOM 2894 O O . SER A 1 183 ? -40.226 -19.329 -7.992 1.00 10.28 183 SER A O 1
ATOM 2902 N N . ALA A 1 184 ? -41.381 -21.005 -8.996 1.00 8.75 184 ALA A N 1
ATOM 2903 C CA . ALA A 1 184 ? -41.728 -20.202 -10.149 1.00 12.77 184 ALA A CA 1
ATOM 2904 C C . ALA A 1 184 ? -43.193 -20.347 -10.526 1.00 12.30 184 ALA A C 1
ATOM 2905 O O . ALA A 1 184 ? -43.789 -21.406 -10.372 1.00 11.85 184 ALA A O 1
ATOM 2912 N N . ILE A 1 185 ? -43.720 -19.235 -11.050 1.00 8.62 185 ILE A N 1
ATOM 2913 C CA . ILE A 1 185 ? -45.041 -19.198 -11.686 1.00 5.80 185 ILE A CA 1
ATOM 2914 C C . ILE A 1 185 ? -44.871 -18.788 -13.149 1.00 9.08 185 ILE A C 1
ATOM 2915 O O . ILE A 1 185 ? -44.153 -17.866 -13.482 1.00 7.54 185 ILE A O 1
ATOM 2931 N N . TYR A 1 186 ? -45.581 -19.513 -14.034 1.00 9.81 186 TYR A N 1
ATOM 2932 C CA . TYR A 1 186 ? -45.558 -19.215 -15.464 1.00 8.31 186 TYR A CA 1
ATOM 2933 C C . TYR A 1 186 ? -46.935 -18.693 -15.918 1.00 8.79 186 TYR A C 1
ATOM 2934 O O . TYR A 1 186 ? -47.945 -19.362 -15.739 1.00 9.60 186 TYR A O 1
ATOM 2952 N N . HIS A 1 187 ? -46.927 -17.484 -16.486 1.00 8.09 187 HIS A N 1
ATOM 2953 C CA . HIS A 1 187 ? -48.134 -16.921 -17.115 1.00 8.19 187 HIS A CA 1
ATOM 2954 C C . HIS A 1 187 ? -48.072 -17.252 -18.571 1.00 9.78 187 HIS A C 1
ATOM 2955 O O . HIS A 1 187 ? -47.151 -16.825 -19.275 1.00 11.82 187 HIS A O 1
ATOM 2968 N N . ARG A 1 188 ? -49.077 -17.996 -19.038 1.00 8.83 188 ARG A N 1
ATOM 2969 C CA . ARG A 1 188 ? -49.000 -18.617 -20.330 1.00 12.24 188 ARG A CA 1
ATOM 2970 C C . ARG A 1 188 ? -50.275 -18.469 -21.155 1.00 6.68 188 ARG A C 1
ATOM 2971 O O . ARG A 1 188 ? -50.601 -19.313 -22.001 1.00 8.36 188 ARG A O 1
ATOM 2992 N N . THR A 1 189 ? -50.963 -17.367 -20.952 1.00 11.05 189 THR A N 1
ATOM 2993 C CA . THR A 1 189 ? -52.179 -17.089 -21.688 1.00 8.93 189 THR A CA 1
ATOM 2994 C C . THR A 1 189 ? -51.884 -17.064 -23.183 1.00 8.91 189 THR A C 1
ATOM 2995 O O . THR A 1 189 ? -50.926 -16.404 -23.636 1.00 10.25 189 THR A O 1
ATOM 3006 N N . GLU A 1 190 ? -52.676 -17.817 -23.940 1.00 9.12 190 GLU A N 1
ATOM 3007 C CA . GLU A 1 190 ? -52.640 -17.866 -25.403 1.00 7.20 190 GLU A CA 1
ATOM 3008 C C . GLU A 1 190 ? -51.387 -18.595 -25.942 1.00 9.93 190 GLU A C 1
ATOM 3009 O O . GLU A 1 190 ? -51.193 -18.690 -27.125 1.00 8.93 190 GLU A O 1
ATOM 3021 N N . TYR A 1 191 ? -50.602 -19.148 -25.017 1.00 8.52 191 TYR A N 1
ATOM 3022 C CA . TYR A 1 191 ? -49.492 -20.026 -25.421 1.00 9.77 191 TYR A CA 1
ATOM 3023 C C . TYR A 1 191 ? -50.105 -21.228 -26.076 1.00 12.08 191 TYR A C 1
ATOM 3024 O O . TYR A 1 191 ? -49.536 -21.787 -26.945 1.00 14.95 191 TYR A O 1
ATOM 3042 N N . ARG A 1 192 ? -51.279 -21.644 -25.618 1.00 7.29 192 ARG A N 1
ATOM 3043 C CA . ARG A 1 192 ? -51.931 -22.768 -26.261 1.00 11.17 192 ARG A CA 1
ATOM 3044 C C . ARG A 1 192 ? -52.214 -22.510 -27.704 1.00 15.20 192 ARG A C 1
ATOM 3045 O O . ARG A 1 192 ? -52.304 -23.441 -28.461 1.00 13.52 192 ARG A O 1
ATOM 3066 N N . GLU A 1 193 ? -52.344 -21.257 -28.100 1.00 11.38 193 GLU A N 1
ATOM 3067 C CA . GLU A 1 193 ? -52.583 -20.975 -29.508 1.00 13.03 193 GLU A CA 1
ATOM 3068 C C . GLU A 1 193 ? -51.385 -20.397 -30.214 1.00 12.05 193 GLU A C 1
ATOM 3069 O O . GLU A 1 193 ? -50.402 -21.053 -30.346 1.00 14.24 193 GLU A O 1
ATOM 3081 N N . ARG A 1 194 ? -51.482 -19.139 -30.609 1.00 8.28 194 ARG A N 1
ATOM 3082 C CA . ARG A 1 194 ? -50.506 -18.525 -31.499 1.00 10.77 194 ARG A CA 1
ATOM 3083 C C . ARG A 1 194 ? -49.256 -17.936 -30.842 1.00 16.78 194 ARG A C 1
ATOM 3084 O O . ARG A 1 194 ? -48.339 -17.572 -31.543 1.00 11.00 194 ARG A O 1
ATOM 3105 N N . ARG A 1 195 ? -49.231 -17.870 -29.525 1.00 13.33 195 ARG A N 1
ATOM 3106 C CA . ARG A 1 195 ? -48.100 -17.268 -28.850 1.00 14.21 195 ARG A CA 1
ATOM 3107 C C . ARG A 1 195 ? -46.972 -18.220 -28.562 1.00 9.95 195 ARG A C 1
ATOM 3108 O O . ARG A 1 195 ? -47.168 -19.279 -28.043 1.00 12.02 195 ARG A O 1
ATOM 3129 N N . ASP A 1 196 ? -45.767 -17.797 -28.926 1.00 10.40 196 ASP A N 1
ATOM 3130 C CA . ASP A 1 196 ? -44.594 -18.595 -28.684 1.00 7.61 196 ASP A CA 1
ATOM 3131 C C . ASP A 1 196 ? -43.874 -18.164 -27.426 1.00 13.72 196 ASP A C 1
ATOM 3132 O O . ASP A 1 196 ? -42.744 -18.581 -27.167 1.00 10.18 196 ASP A O 1
ATOM 3141 N N . HIS A 1 197 ? -44.539 -17.342 -26.619 1.00 12.02 197 HIS A N 1
ATOM 3142 C CA . HIS A 1 197 ? -43.885 -16.721 -25.470 1.00 8.40 197 HIS A CA 1
ATOM 3143 C C . HIS A 1 197 ? -44.702 -16.854 -24.225 1.00 12.43 197 HIS A C 1
ATOM 3144 O O . HIS A 1 197 ? -45.938 -16.987 -24.271 1.00 8.08 197 HIS A O 1
ATOM 3157 N N . TYR A 1 198 ? -44.016 -16.789 -23.093 1.00 7.09 198 TYR A N 1
ATOM 3158 C CA . TYR A 1 198 ? -44.665 -16.747 -21.811 1.00 5.82 198 TYR A CA 1
ATOM 3159 C C . TYR A 1 198 ? -43.827 -15.900 -20.846 1.00 11.84 198 TYR A C 1
ATOM 3160 O O . TYR A 1 198 ? -42.713 -15.504 -21.173 1.00 8.57 198 TYR A O 1
ATOM 3178 N N . ALA A 1 199 ? -44.413 -15.585 -19.683 1.00 9.47 199 ALA A N 1
ATOM 3179 C CA . ALA A 1 199 ? -43.679 -14.855 -18.632 1.00 9.04 199 ALA A CA 1
ATOM 3180 C C . ALA A 1 199 ? -43.434 -15.785 -17.470 1.00 9.94 199 ALA A C 1
ATOM 3181 O O . ALA A 1 199 ? -44.217 -16.678 -17.184 1.00 11.93 199 ALA A O 1
ATOM 3188 N N . VAL A 1 200 ? -42.313 -15.555 -16.771 1.00 9.10 200 VAL A N 1
ATOM 3189 C CA . VAL A 1 200 ? -42.065 -16.296 -15.545 1.00 12.11 200 VAL A CA 1
ATOM 3190 C C . VAL A 1 200 ? -41.830 -15.312 -14.361 1.00 8.98 200 VAL A C 1
ATOM 3191 O O . VAL A 1 200 ? -41.203 -14.274 -14.518 1.00 10.13 200 VAL A O 1
ATOM 3204 N N . PHE A 1 201 ? -42.402 -15.653 -13.211 1.00 9.85 201 PHE A N 1
ATOM 3205 C CA . PHE A 1 201 ? -42.201 -14.855 -11.986 1.00 6.58 201 PHE A CA 1
ATOM 3206 C C . PHE A 1 201 ? -41.721 -15.827 -10.933 1.00 12.08 201 PHE A C 1
ATOM 3207 O O . PHE A 1 201 ? -42.390 -16.782 -10.597 1.00 8.94 201 PHE A O 1
ATOM 3224 N N . ALA A 1 202 ? -40.515 -15.564 -10.424 1.00 7.62 202 ALA A N 1
ATOM 3225 C CA . ALA A 1 202 ? -39.890 -16.532 -9.572 1.00 8.19 202 ALA A CA 1
ATOM 3226 C C . ALA A 1 202 ? -39.043 -15.912 -8.505 1.00 8.98 202 ALA A C 1
ATOM 3227 O O . ALA A 1 202 ? -38.687 -14.761 -8.584 1.00 11.03 202 ALA A O 1
ATOM 3234 N N . VAL A 1 203 ? -38.773 -16.720 -7.492 1.00 10.75 203 VAL A N 1
ATOM 3235 C CA . VAL A 1 203 ? -37.899 -16.358 -6.342 1.00 9.88 203 VAL A CA 1
ATOM 3236 C C . VAL A 1 203 ? -36.848 -17.452 -6.137 1.00 14.27 203 VAL A C 1
ATOM 3237 O O . VAL A 1 203 ? -37.073 -18.582 -6.500 1.00 11.89 203 VAL A O 1
ATOM 3250 N N . ASN A 1 204 ? -35.673 -17.075 -5.627 1.00 11.70 204 ASN A N 1
ATOM 3251 C CA . ASN A 1 204 ? -34.546 -17.974 -5.555 1.00 9.44 204 ASN A CA 1
ATOM 3252 C C . ASN A 1 204 ? -34.484 -18.713 -4.276 1.00 12.84 204 ASN A C 1
ATOM 3253 O O . ASN A 1 204 ? -33.446 -18.922 -3.742 1.00 13.26 204 ASN A O 1
ATOM 3264 N N . THR A 1 205 ? -35.640 -19.083 -3.783 1.00 11.35 205 THR A N 1
ATOM 3265 C CA . THR A 1 205 ? -35.733 -19.909 -2.594 1.00 8.30 205 THR A CA 1
ATOM 3266 C C . THR A 1 205 ? -37.066 -20.620 -2.578 1.00 14.45 205 THR A C 1
ATOM 3267 O O . THR A 1 205 ? -37.957 -20.261 -3.287 1.00 13.41 205 THR A O 1
ATOM 3278 N N . GLN A 1 206 ? -37.195 -21.626 -1.729 1.00 12.79 206 GLN A N 1
ATOM 3279 C CA . GLN A 1 206 ? -38.425 -22.387 -1.679 1.00 11.41 206 GLN A CA 1
ATOM 3280 C C . GLN A 1 206 ? -39.489 -21.530 -1.076 1.00 13.30 206 GLN A C 1
ATOM 3281 O O . GLN A 1 206 ? -39.369 -21.095 0.012 1.00 15.81 206 GLN A O 1
ATOM 3295 N N . ALA A 1 207 ? -40.560 -21.317 -1.824 1.00 11.40 207 ALA A N 1
ATOM 3296 C CA . ALA A 1 207 ? -41.693 -20.574 -1.288 1.00 8.83 207 ALA A CA 1
ATOM 3297 C C . ALA A 1 207 ? -42.542 -21.514 -0.456 1.00 12.75 207 ALA A C 1
ATOM 3298 O O . ALA A 1 207 ? -42.690 -22.689 -0.772 1.00 14.36 207 ALA A O 1
ATOM 3305 N N . GLU A 1 208 ? -43.085 -20.953 0.605 1.00 12.39 208 GLU A N 1
ATOM 3306 C CA . GLU A 1 208 ? -43.995 -21.670 1.480 1.00 13.31 208 GLU A CA 1
ATOM 3307 C C . GLU A 1 208 ? -45.296 -21.960 0.753 1.00 13.18 208 GLU A C 1
ATOM 3308 O O . GLU A 1 208 ? -45.935 -22.997 0.950 1.00 13.33 208 GLU A O 1
ATOM 3320 N N . GLY A 1 209 ? -45.687 -21.017 -0.103 1.00 10.12 209 GLY A N 1
ATOM 3321 C CA . GLY A 1 209 ? -46.898 -21.130 -0.877 1.00 11.44 209 GLY A CA 1
ATOM 3322 C C . GLY A 1 209 ? -46.916 -20.123 -2.016 1.00 13.02 209 GLY A C 1
ATOM 3323 O O . GLY A 1 209 ? -45.942 -19.407 -2.251 1.00 9.27 209 GLY A O 1
ATOM 3327 N N . PHE A 1 210 ? -48.060 -20.084 -2.694 1.00 9.12 210 PHE A N 1
ATOM 3328 C CA . PHE A 1 210 ? -48.204 -19.276 -3.901 1.00 9.08 210 PHE A CA 1
ATOM 3329 C C . PHE A 1 210 ? -49.657 -18.823 -4.121 1.00 9.51 210 PHE A C 1
ATOM 3330 O O . PHE A 1 210 ? -50.591 -19.342 -3.521 1.00 9.79 210 PHE A O 1
ATOM 3347 N N . ASP A 1 211 ? -49.816 -17.836 -4.992 1.00 10.98 211 ASP A N 1
ATOM 3348 C CA . ASP A 1 211 ? -51.170 -17.521 -5.525 1.00 8.57 211 ASP A CA 1
ATOM 3349 C C . ASP A 1 211 ? -51.062 -16.998 -6.951 1.00 6.19 211 ASP A C 1
ATOM 3350 O O . ASP A 1 211 ? -50.168 -16.221 -7.267 1.00 7.76 211 ASP A O 1
ATOM 3359 N N . THR A 1 212 ? -51.984 -17.448 -7.790 1.00 6.64 212 THR A N 1
ATOM 3360 C CA . THR A 1 212 ? -52.031 -16.958 -9.179 1.00 5.18 212 THR A CA 1
ATOM 3361 C C . THR A 1 212 ? -53.396 -16.377 -9.597 1.00 10.77 212 THR A C 1
ATOM 3362 O O . THR A 1 212 ? -53.562 -16.001 -10.748 1.00 8.96 212 THR A O 1
ATOM 3373 N N . ASP A 1 213 ? -54.343 -16.329 -8.666 1.00 8.05 213 ASP A N 1
ATOM 3374 C CA . ASP A 1 213 ? -55.678 -15.749 -8.943 1.00 5.06 213 ASP A CA 1
ATOM 3375 C C . ASP A 1 213 ? -55.834 -14.502 -8.130 1.00 7.36 213 ASP A C 1
ATOM 3376 O O . ASP A 1 213 ? -55.770 -14.537 -6.902 1.00 10.31 213 ASP A O 1
ATOM 3385 N N . ARG A 1 214 ? -56.025 -13.362 -8.819 1.00 8.48 214 ARG A N 1
ATOM 3386 C CA . ARG A 1 214 ? -56.035 -12.091 -8.116 1.00 10.79 214 ARG A CA 1
ATOM 3387 C C . ARG A 1 214 ? -57.176 -12.013 -7.130 1.00 7.09 214 ARG A C 1
ATOM 3388 O O . ARG A 1 214 ? -56.990 -11.581 -6.009 1.00 11.33 214 ARG A O 1
ATOM 3409 N N . ASP A 1 215 ? -58.365 -12.427 -7.568 1.00 9.83 215 ASP A N 1
ATOM 3410 C CA . ASP A 1 215 ? -59.530 -12.322 -6.740 1.00 10.83 215 ASP A CA 1
ATOM 3411 C C . ASP A 1 215 ? -59.335 -13.111 -5.435 1.00 9.98 215 ASP A C 1
ATOM 3412 O O . ASP A 1 215 ? -59.802 -12.700 -4.389 1.00 14.10 215 ASP A O 1
ATOM 3421 N N . THR A 1 216 ? -58.578 -14.212 -5.491 1.00 9.21 216 THR A N 1
ATOM 3422 C CA . THR A 1 216 ? -58.354 -14.981 -4.269 1.00 11.78 216 THR A CA 1
ATOM 3423 C C . THR A 1 216 ? -57.327 -14.261 -3.371 1.00 12.17 216 THR A C 1
ATOM 3424 O O . THR A 1 216 ? -57.516 -14.172 -2.159 1.00 13.80 216 THR A O 1
ATOM 3435 N N . PHE A 1 217 ? -56.265 -13.724 -3.968 1.00 12.09 217 PHE A N 1
ATOM 3436 C CA . PHE A 1 217 ? -55.195 -13.132 -3.165 1.00 8.41 217 PHE A CA 1
ATOM 3437 C C . PHE A 1 217 ? -55.672 -11.881 -2.477 1.00 9.87 217 PHE A C 1
ATOM 3438 O O . PHE A 1 217 ? -55.423 -11.664 -1.291 1.00 10.42 217 PHE A O 1
ATOM 3455 N N . VAL A 1 218 ? -56.357 -11.048 -3.256 1.00 9.90 218 VAL A N 1
ATOM 3456 C CA . VAL A 1 218 ? -56.773 -9.715 -2.809 1.00 15.85 218 VAL A CA 1
ATOM 3457 C C . VAL A 1 218 ? -58.051 -9.764 -2.008 1.00 12.75 218 VAL A C 1
ATOM 3458 O O . VAL A 1 218 ? -58.221 -9.034 -1.018 1.00 8.97 218 VAL A O 1
ATOM 3471 N N . GLY A 1 219 ? -58.965 -10.628 -2.449 1.00 11.03 219 GLY A N 1
ATOM 3472 C CA . GLY A 1 219 ? -60.252 -10.804 -1.794 1.00 10.40 219 GLY A CA 1
ATOM 3473 C C . GLY A 1 219 ? -61.321 -9.915 -2.385 1.00 11.06 219 GLY A C 1
ATOM 3474 O O . GLY A 1 219 ? -61.061 -8.798 -2.847 1.00 7.98 219 GLY A O 1
ATOM 3478 N N . ALA A 1 220 ? -62.558 -10.423 -2.348 1.00 14.13 220 ALA A N 1
ATOM 3479 C CA . ALA A 1 220 ? -63.697 -9.649 -2.812 1.00 10.69 220 ALA A CA 1
ATOM 3480 C C . ALA A 1 220 ? -63.821 -8.347 -2.053 1.00 12.80 220 ALA A C 1
ATOM 3481 O O . ALA A 1 220 ? -63.545 -8.268 -0.846 1.00 12.00 220 ALA A O 1
ATOM 3488 N N . TYR A 1 221 ? -64.226 -7.314 -2.785 1.00 12.49 221 TYR A N 1
ATOM 3489 C CA . TYR A 1 221 ? -64.511 -5.997 -2.218 1.00 17.36 221 TYR A CA 1
ATOM 3490 C C . TYR A 1 221 ? -63.277 -5.269 -1.750 1.00 13.19 221 TYR A C 1
ATOM 3491 O O . TYR A 1 221 ? -63.391 -4.152 -1.227 1.00 12.55 221 TYR A O 1
ATOM 3509 N N . ASN A 1 222 ? -62.097 -5.862 -1.959 1.00 9.25 222 ASN A N 1
ATOM 3510 C CA . ASN A 1 222 ? -60.864 -5.227 -1.474 1.00 8.18 222 ASN A CA 1
ATOM 3511 C C . ASN A 1 222 ? -60.015 -4.551 -2.540 1.00 3.90 222 ASN A C 1
ATOM 3512 O O . ASN A 1 222 ? -59.941 -4.969 -3.697 1.00 9.33 222 ASN A O 1
ATOM 3523 N N . SER A 1 223 ? -59.357 -3.511 -2.089 1.00 7.11 223 SER A N 1
ATOM 3524 C CA . SER A 1 223 ? -58.263 -2.918 -2.862 1.00 9.13 223 SER A CA 1
ATOM 3525 C C . SER A 1 223 ? -56.959 -3.624 -2.558 1.00 12.37 223 SER A C 1
ATOM 3526 O O . SER A 1 223 ? -56.830 -4.404 -1.599 1.00 9.33 223 SER A O 1
ATOM 3534 N N . LEU A 1 224 ? -55.949 -3.303 -3.363 1.00 10.29 224 LEU A N 1
ATOM 3535 C CA . LEU A 1 224 ? -54.636 -3.903 -3.166 1.00 10.82 224 LEU A CA 1
ATOM 3536 C C . LEU A 1 224 ? -54.100 -3.564 -1.788 1.00 8.78 224 LEU A C 1
ATOM 3537 O O . LEU A 1 224 ? -53.330 -4.347 -1.220 1.00 12.91 224 LEU A O 1
ATOM 3553 N N . GLY A 1 225 ? -54.497 -2.406 -1.277 1.00 7.95 225 GLY A N 1
ATOM 3554 C CA . GLY A 1 225 ? -54.079 -1.959 0.044 1.00 9.33 225 GLY A CA 1
ATOM 3555 C C . GLY A 1 225 ? -54.668 -2.783 1.170 1.00 10.43 225 GLY A C 1
ATOM 3556 O O . GLY A 1 225 ? -54.221 -2.661 2.317 1.00 17.18 225 GLY A O 1
ATOM 3560 N N . GLU A 1 226 ? -55.657 -3.612 0.859 1.00 12.08 226 GLU A N 1
ATOM 3561 C CA . GLU A 1 226 ? -56.351 -4.415 1.875 1.00 11.02 226 GLU A CA 1
ATOM 3562 C C . GLU A 1 226 ? -56.336 -5.915 1.538 1.00 8.89 226 GLU A C 1
ATOM 3563 O O . GLU A 1 226 ? -57.231 -6.647 1.963 1.00 13.54 226 GLU A O 1
ATOM 3575 N N . ALA A 1 227 ? -55.333 -6.395 0.776 1.00 7.09 227 ALA A N 1
ATOM 3576 C CA . ALA A 1 227 ? -55.323 -7.734 0.242 1.00 7.63 227 ALA A CA 1
ATOM 3577 C C . ALA A 1 227 ? -55.442 -8.789 1.343 1.00 13.18 227 ALA A C 1
ATOM 3578 O O . ALA A 1 227 ? -54.722 -8.749 2.339 1.00 14.14 227 ALA A O 1
ATOM 3585 N N . ALA A 1 228 ? -56.335 -9.751 1.115 1.00 11.12 228 ALA A N 1
ATOM 3586 C CA . ALA A 1 228 ? -56.739 -10.703 2.139 1.00 11.83 228 ALA A CA 1
ATOM 3587 C C . ALA A 1 228 ? -55.665 -11.703 2.520 1.00 16.89 228 ALA A C 1
ATOM 3588 O O . ALA A 1 228 ? -55.469 -12.024 3.690 1.00 14.18 228 ALA A O 1
ATOM 3595 N N . VAL A 1 229 ? -54.982 -12.231 1.503 1.00 11.37 229 VAL A N 1
ATOM 3596 C CA . VAL A 1 229 ? -54.032 -13.293 1.743 1.00 13.44 229 VAL A CA 1
ATOM 3597 C C . VAL A 1 229 ? -52.913 -12.846 2.683 1.00 14.91 229 VAL A C 1
ATOM 3598 O O . VAL A 1 229 ? -52.622 -13.533 3.659 1.00 10.46 229 VAL A O 1
ATOM 3611 N N . PRO A 1 230 ? -52.298 -11.696 2.414 1.00 11.78 230 PRO A N 1
ATOM 3612 C CA . PRO A 1 230 ? -51.238 -11.228 3.328 1.00 13.62 230 PRO A CA 1
ATOM 3613 C C . PRO A 1 230 ? -51.776 -10.987 4.747 1.00 13.06 230 PRO A C 1
ATOM 3614 O O . PRO A 1 230 ? -51.096 -11.304 5.725 1.00 12.72 230 PRO A O 1
ATOM 3625 N N . LEU A 1 231 ? -53.014 -10.517 4.884 1.00 9.50 231 LEU A N 1
ATOM 3626 C CA . LEU A 1 231 ? -53.555 -10.298 6.200 1.00 9.21 231 LEU A CA 1
ATOM 3627 C C . LEU A 1 231 ? -53.827 -11.625 6.887 1.00 15.51 231 LEU A C 1
ATOM 3628 O O . LEU A 1 231 ? -53.712 -11.729 8.104 1.00 18.05 231 LEU A O 1
ATOM 3644 N N . LYS A 1 232 ? -54.187 -12.645 6.112 1.00 14.23 232 LYS A N 1
ATOM 3645 C CA A LYS A 1 232 ? -54.444 -13.930 6.750 0.31 15.59 232 LYS A CA 1
ATOM 3646 C CA B LYS A 1 232 ? -54.431 -13.976 6.661 0.69 15.65 232 LYS A CA 1
ATOM 3647 C C . LYS A 1 232 ? -53.128 -14.621 7.125 1.00 14.14 232 LYS A C 1
ATOM 3648 O O . LYS A 1 232 ? -53.103 -15.390 8.072 1.00 20.14 232 LYS A O 1
ATOM 3661 N N . GLY A 1 233 ? -52.049 -14.326 6.420 1.00 12.56 233 GLY A N 1
ATOM 3662 C CA . GLY A 1 233 ? -50.748 -14.810 6.847 1.00 18.36 233 GLY A CA 1
ATOM 3663 C C . GLY A 1 233 ? -50.238 -16.043 6.127 1.00 11.16 233 GLY A C 1
ATOM 3664 O O . GLY A 1 233 ? -49.156 -16.535 6.419 1.00 14.09 233 GLY A O 1
ATOM 3668 N N . GLU A 1 234 ? -51.021 -16.542 5.190 1.00 14.87 234 GLU A N 1
ATOM 3669 C CA . GLU A 1 234 ? -50.547 -17.650 4.386 1.00 13.71 234 GLU A CA 1
ATOM 3670 C C . GLU A 1 234 ? -51.230 -17.622 3.028 1.00 13.74 234 GLU A C 1
ATOM 3671 O O . GLU A 1 234 ? -52.397 -17.255 2.900 1.00 13.22 234 GLU A O 1
ATOM 3683 N N . SER A 1 235 ? -50.452 -17.998 2.025 1.00 14.55 235 SER A N 1
ATOM 3684 C CA . SER A 1 235 ? -50.969 -18.089 0.666 1.00 13.02 235 SER A CA 1
ATOM 3685 C C . SER A 1 235 ? -52.108 -19.072 0.543 1.00 9.73 235 SER A C 1
ATOM 3686 O O . SER A 1 235 ? -52.243 -20.010 1.323 1.00 13.69 235 SER A O 1
ATOM 3694 N N . ALA A 1 236 ? -52.935 -18.858 -0.482 1.00 11.84 236 ALA A N 1
ATOM 3695 C CA . ALA A 1 236 ? -54.123 -19.676 -0.695 1.00 12.43 236 ALA A CA 1
ATOM 3696 C C . ALA A 1 236 ? -53.888 -20.734 -1.764 1.00 13.98 236 ALA A C 1
ATOM 3697 O O . ALA A 1 236 ? -54.749 -21.591 -2.033 1.00 10.86 236 ALA A O 1
ATOM 3704 N N . ASN A 1 237 ? -52.715 -20.676 -2.380 1.00 9.86 237 ASN A N 1
ATOM 3705 C CA . ASN A 1 237 ? -52.307 -21.654 -3.369 1.00 11.76 237 ASN A CA 1
ATOM 3706 C C . ASN A 1 237 ? -53.335 -21.749 -4.495 1.00 10.60 237 ASN A C 1
ATOM 3707 O O . ASN A 1 237 ? -53.640 -22.823 -4.978 1.00 12.30 237 ASN A O 1
ATOM 3718 N N . SER A 1 238 ? -53.827 -20.579 -4.914 1.00 9.99 238 SER A N 1
ATOM 3719 C CA . SER A 1 238 ? -54.845 -20.510 -5.952 1.00 15.02 238 SER A CA 1
ATOM 3720 C C . SER A 1 238 ? -54.255 -20.701 -7.342 1.00 9.00 238 SER A C 1
ATOM 3721 O O . SER A 1 238 ? -53.183 -20.184 -7.655 1.00 10.94 238 SER A O 1
ATOM 3729 N N . VAL A 1 239 ? -54.958 -21.465 -8.170 1.00 8.17 239 VAL A N 1
ATOM 3730 C CA . VAL A 1 239 ? -54.556 -21.658 -9.535 1.00 9.46 239 VAL A CA 1
ATOM 3731 C C . VAL A 1 239 ? -55.594 -21.053 -10.446 1.00 11.75 239 VAL A C 1
ATOM 3732 O O . VAL A 1 239 ? -56.760 -21.466 -10.453 1.00 10.77 239 VAL A O 1
ATOM 3745 N N . ALA A 1 240 ? -55.174 -20.054 -11.213 1.00 11.04 240 ALA A N 1
ATOM 3746 C CA . ALA A 1 240 ? -56.129 -19.286 -11.986 1.00 7.92 240 ALA A CA 1
ATOM 3747 C C . ALA A 1 240 ? -56.695 -20.119 -13.090 1.00 9.60 240 ALA A C 1
ATOM 3748 O O . ALA A 1 240 ? -56.011 -20.989 -13.646 1.00 12.73 240 ALA A O 1
ATOM 3755 N N . SER A 1 241 ? -57.945 -19.814 -13.419 1.00 13.23 241 SER A N 1
ATOM 3756 C CA . SER A 1 241 ? -58.628 -20.351 -14.566 1.00 12.70 241 SER A CA 1
ATOM 3757 C C . SER A 1 241 ? -59.436 -19.158 -15.061 1.00 13.80 241 SER A C 1
ATOM 3758 O O . SER A 1 241 ? -60.477 -18.886 -14.573 1.00 10.33 241 SER A O 1
ATOM 3766 N N . GLY A 1 242 ? -58.944 -18.456 -16.052 1.00 7.55 242 GLY A N 1
ATOM 3767 C CA . GLY A 1 242 ? -59.605 -17.234 -16.447 1.00 10.42 242 GLY A CA 1
ATOM 3768 C C . GLY A 1 242 ? -59.394 -16.132 -15.442 1.00 14.75 242 GLY A C 1
ATOM 3769 O O . GLY A 1 242 ? -58.546 -16.176 -14.581 1.00 8.93 242 GLY A O 1
ATOM 3773 N N . TRP A 1 243 ? -60.223 -15.123 -15.573 1.00 7.68 243 TRP A N 1
ATOM 3774 C CA . TRP A 1 243 ? -60.204 -13.944 -14.718 1.00 11.12 243 TRP A CA 1
ATOM 3775 C C . TRP A 1 243 ? -58.828 -13.325 -14.709 1.00 11.47 243 TRP A C 1
ATOM 3776 O O . TRP A 1 243 ? -58.341 -13.054 -15.777 1.00 11.80 243 TRP A O 1
ATOM 3797 N N . TYR A 1 244 ? -58.266 -13.034 -13.547 1.00 7.44 244 TYR A N 1
ATOM 3798 C CA . TYR A 1 244 ? -57.049 -12.204 -13.500 1.00 7.56 244 TYR A CA 1
ATOM 3799 C C . TYR A 1 244 ? -55.856 -12.924 -12.930 1.00 8.51 244 TYR A C 1
ATOM 3800 O O . TYR A 1 244 ? -55.726 -13.024 -11.769 1.00 8.55 244 TYR A O 1
ATOM 3818 N N . PRO A 1 245 ? -54.951 -13.426 -13.776 1.00 11.88 245 PRO A N 1
ATOM 3819 C CA . PRO A 1 245 ? -53.737 -14.068 -13.280 1.00 9.61 245 PRO A CA 1
ATOM 3820 C C . PRO A 1 245 ? -52.771 -13.138 -12.617 1.00 7.16 245 PRO A C 1
ATOM 3821 O O . PRO A 1 245 ? -52.532 -12.033 -13.071 1.00 12.15 245 PRO A O 1
ATOM 3832 N N . ILE A 1 246 ? -52.181 -13.627 -11.550 1.00 9.89 246 ILE A N 1
ATOM 3833 C CA . ILE A 1 246 ? -51.093 -12.934 -10.887 1.00 11.53 246 ILE A CA 1
ATOM 3834 C C . ILE A 1 246 ? -49.952 -13.895 -10.611 1.00 8.04 246 ILE A C 1
ATOM 3835 O O . ILE A 1 246 ? -50.051 -15.103 -10.839 1.00 6.70 246 ILE A O 1
ATOM 3851 N N . GLY A 1 247 ? -48.832 -13.300 -10.169 1.00 11.31 247 GLY A N 1
ATOM 3852 C CA . GLY A 1 247 ? -47.688 -14.030 -9.647 1.00 7.42 247 GLY A CA 1
ATOM 3853 C C . GLY A 1 247 ? -47.469 -13.596 -8.207 1.00 9.98 247 GLY A C 1
ATOM 3854 O O . GLY A 1 247 ? -47.244 -12.422 -7.909 1.00 9.93 247 GLY A O 1
ATOM 3858 N N . SER A 1 248 ? -47.575 -14.557 -7.291 1.00 9.41 248 SER A N 1
ATOM 3859 C CA . SER A 1 248 ? -47.285 -14.274 -5.885 1.00 7.36 248 SER A CA 1
ATOM 3860 C C . SER A 1 248 ? -46.717 -15.514 -5.222 1.00 11.54 248 SER A C 1
ATOM 3861 O O . SER A 1 248 ? -47.218 -16.624 -5.431 1.00 10.52 248 SER A O 1
ATOM 3869 N N . HIS A 1 249 ? -45.656 -15.296 -4.429 1.00 8.50 249 HIS A N 1
ATOM 3870 C CA . HIS A 1 249 ? -45.061 -16.348 -3.593 1.00 8.16 249 HIS A CA 1
ATOM 3871 C C . HIS A 1 249 ? -44.997 -15.817 -2.185 1.00 7.21 249 HIS A C 1
ATOM 3872 O O . HIS A 1 249 ? -44.743 -14.633 -1.970 1.00 11.92 249 HIS A O 1
ATOM 3885 N N . SER A 1 250 ? -45.243 -16.713 -1.222 1.00 10.79 250 SER A N 1
ATOM 3886 C CA . SER A 1 250 ? -44.967 -16.407 0.177 1.00 9.72 250 SER A CA 1
ATOM 3887 C C . SER A 1 250 ? -43.624 -17.029 0.575 1.00 11.42 250 SER A C 1
ATOM 3888 O O . SER A 1 250 ? -43.333 -18.186 0.247 1.00 13.03 250 SER A O 1
ATOM 3896 N N . VAL A 1 251 ? -42.812 -16.240 1.255 1.00 12.21 251 VAL A N 1
ATOM 3897 C CA . VAL A 1 251 ? -41.494 -16.719 1.732 1.00 12.13 251 VAL A CA 1
ATOM 3898 C C . VAL A 1 251 ? -41.414 -16.447 3.223 1.00 18.68 251 VAL A C 1
ATOM 3899 O O . VAL A 1 251 ? -41.713 -15.354 3.698 1.00 15.78 251 VAL A O 1
ATOM 3912 N N . ALA A 1 252 ? -41.031 -17.474 3.971 1.00 14.22 252 ALA A N 1
ATOM 3913 C CA . ALA A 1 252 ? -40.970 -17.347 5.408 1.00 19.78 252 ALA A CA 1
ATOM 3914 C C . ALA A 1 252 ? -39.576 -16.884 5.751 1.00 25.25 252 ALA A C 1
ATOM 3915 O O . ALA A 1 252 ? -38.595 -17.382 5.196 1.00 23.50 252 ALA A O 1
ATOM 3922 N N . VAL A 1 253 ? -39.482 -15.900 6.639 1.00 21.20 253 VAL A N 1
ATOM 3923 C CA . VAL A 1 253 ? -38.204 -15.299 6.952 1.00 13.98 253 VAL A CA 1
ATOM 3924 C C . VAL A 1 253 ? -38.085 -15.087 8.455 1.00 26.82 253 VAL A C 1
ATOM 3925 O O . VAL A 1 253 ? -38.862 -14.343 9.049 1.00 28.10 253 VAL A O 1
ATOM 3938 N N . SER A 1 254 ? -37.103 -15.742 9.058 1.00 27.36 254 SER A N 1
ATOM 3939 C CA . SER A 1 254 ? -36.880 -15.657 10.492 1.00 24.13 254 SER A CA 1
ATOM 3940 C C . SER A 1 254 ? -35.550 -15.033 10.772 1.00 20.21 254 SER A C 1
ATOM 3941 O O . SER A 1 254 ? -34.518 -15.498 10.298 1.00 22.19 254 SER A O 1
ATOM 3949 N N . LEU A 1 255 ? -35.568 -13.967 11.556 1.00 22.93 255 LEU A N 1
ATOM 3950 C CA . LEU A 1 255 ? -34.373 -13.181 11.727 1.00 16.83 255 LEU A CA 1
ATOM 3951 C C . LEU A 1 255 ? -34.089 -12.842 13.177 1.00 11.81 255 LEU A C 1
ATOM 3952 O O . LEU A 1 255 ? -34.944 -12.336 13.896 1.00 16.29 255 LEU A O 1
ATOM 3968 N N . ALA A 1 256 ? -32.857 -13.104 13.581 1.00 18.32 256 ALA A N 1
ATOM 3969 C CA . ALA A 1 256 ? -32.390 -12.666 14.885 1.00 19.71 256 ALA A CA 1
ATOM 3970 C C . ALA A 1 256 ? -32.111 -11.176 14.787 1.00 20.68 256 ALA A C 1
ATOM 3971 O O . ALA A 1 256 ? -31.986 -10.650 13.692 1.00 19.58 256 ALA A O 1
ATOM 3978 N N . PRO A 1 257 ? -32.000 -10.488 15.938 1.00 19.62 257 PRO A N 1
ATOM 3979 C CA . PRO A 1 257 ? -31.667 -9.060 15.918 1.00 15.68 257 PRO A CA 1
ATOM 3980 C C . PRO A 1 257 ? -30.423 -8.774 15.102 1.00 29.99 257 PRO A C 1
ATOM 3981 O O . PRO A 1 257 ? -29.388 -9.419 15.282 1.00 23.67 257 PRO A O 1
ATOM 3992 N N . GLY A 1 258 ? -30.534 -7.814 14.192 1.00 22.55 258 GLY A N 1
ATOM 3993 C CA . GLY A 1 258 ? -29.412 -7.433 13.365 1.00 18.81 258 GLY A CA 1
ATOM 3994 C C . GLY A 1 258 ? -29.164 -8.315 12.159 1.00 15.31 258 GLY A C 1
ATOM 3995 O O . GLY A 1 258 ? -28.308 -8.023 11.330 1.00 22.54 258 GLY A O 1
ATOM 3999 N N . GLU A 1 259 ? -29.915 -9.401 12.064 1.00 16.57 259 GLU A N 1
ATOM 4000 C CA . GLU A 1 259 ? -29.763 -10.311 10.954 1.00 18.81 259 GLU A CA 1
ATOM 4001 C C . GLU A 1 259 ? -30.458 -9.788 9.689 1.00 16.09 259 GLU A C 1
ATOM 4002 O O . GLU A 1 259 ? -31.469 -9.123 9.775 1.00 18.22 259 GLU A O 1
ATOM 4014 N N . SER A 1 260 ? -29.869 -10.135 8.538 1.00 13.90 260 SER A N 1
ATOM 4015 C CA A SER A 1 260 ? -30.511 -9.825 7.259 0.54 23.65 260 SER A CA 1
ATOM 4016 C CA B SER A 1 260 ? -30.414 -9.811 7.208 0.46 23.60 260 SER A CA 1
ATOM 4017 C C . SER A 1 260 ? -30.657 -11.065 6.384 1.00 23.41 260 SER A C 1
ATOM 4018 O O . SER A 1 260 ? -29.994 -12.086 6.581 1.00 18.86 260 SER A O 1
ATOM 4033 N N . ARG A 1 261 ? -31.567 -10.959 5.418 1.00 15.59 261 ARG A N 1
ATOM 4034 C CA . ARG A 1 261 ? -31.844 -12.030 4.465 1.00 18.36 261 ARG A CA 1
ATOM 4035 C C . ARG A 1 261 ? -31.950 -11.407 3.070 1.00 16.05 261 ARG A C 1
ATOM 4036 O O . ARG A 1 261 ? -32.631 -10.392 2.899 1.00 19.78 261 ARG A O 1
ATOM 4057 N N . GLU A 1 262 ? -31.284 -11.996 2.084 1.00 16.27 262 GLU A N 1
ATOM 4058 C CA . GLU A 1 262 ? -31.415 -11.516 0.706 1.00 14.69 262 GLU A CA 1
ATOM 4059 C C . GLU A 1 262 ? -32.187 -12.486 -0.135 1.00 23.42 262 GLU A C 1
ATOM 4060 O O . GLU A 1 262 ? -32.006 -13.705 -0.040 1.00 16.49 262 GLU A O 1
ATOM 4072 N N . LEU A 1 263 ? -33.044 -11.926 -0.984 1.00 13.59 263 LEU A N 1
ATOM 4073 C CA . LEU A 1 263 ? -33.847 -12.720 -1.883 1.00 11.68 263 LEU A CA 1
ATOM 4074 C C . LEU A 1 263 ? -33.779 -12.075 -3.249 1.00 12.20 263 LEU A C 1
ATOM 4075 O O . LEU A 1 263 ? -33.669 -10.866 -3.361 1.00 13.17 263 LEU A O 1
ATOM 4091 N N . VAL A 1 264 ? -33.846 -12.911 -4.286 1.00 9.54 264 VAL A N 1
ATOM 4092 C CA . VAL A 1 264 ? -33.814 -12.387 -5.652 1.00 9.62 264 VAL A CA 1
ATOM 4093 C C . VAL A 1 264 ? -35.040 -12.870 -6.430 1.00 11.12 264 VAL A C 1
ATOM 4094 O O . VAL A 1 264 ? -35.264 -14.067 -6.565 1.00 9.92 264 VAL A O 1
ATOM 4107 N N . TYR A 1 265 ? -35.805 -11.898 -6.921 1.00 11.49 265 TYR A N 1
ATOM 4108 C CA . TYR A 1 265 ? -37.032 -12.209 -7.652 1.00 8.59 265 TYR A CA 1
ATOM 4109 C C . TYR A 1 265 ? -36.784 -11.816 -9.083 1.00 11.15 265 TYR A C 1
ATOM 4110 O O . TYR A 1 265 ? -36.085 -10.850 -9.382 1.00 10.40 265 TYR A O 1
ATOM 4128 N N . VAL A 1 266 ? -37.372 -12.608 -9.975 1.00 9.98 266 VAL A N 1
ATOM 4129 C CA . VAL A 1 266 ? -37.187 -12.401 -11.395 1.00 8.69 266 VAL A CA 1
ATOM 4130 C C . VAL A 1 266 ? -38.541 -12.415 -12.104 1.00 8.34 266 VAL A C 1
ATOM 4131 O O . VAL A 1 266 ? -39.328 -13.335 -11.906 1.00 13.45 266 VAL A O 1
ATOM 4144 N N . LEU A 1 267 ? -38.779 -11.389 -12.911 1.00 7.57 267 LEU A N 1
ATOM 4145 C CA . LEU A 1 267 ? -39.885 -11.393 -13.883 1.00 9.23 267 LEU A CA 1
ATOM 4146 C C . LEU A 1 267 ? -39.288 -11.456 -15.284 1.00 8.08 267 LEU A C 1
ATOM 4147 O O . LEU A 1 267 ? -38.693 -10.487 -15.756 1.00 11.68 267 LEU A O 1
ATOM 4163 N N . GLY A 1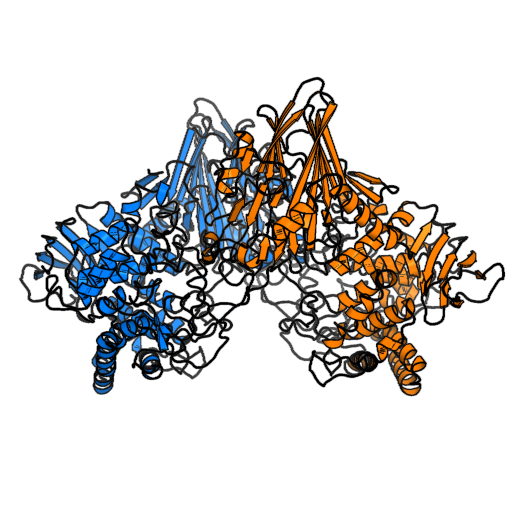 268 ? -39.468 -12.590 -15.947 1.00 8.05 268 GLY A N 1
ATOM 4164 C CA . GLY A 1 268 ? -38.781 -12.894 -17.176 1.00 9.78 268 GLY A CA 1
ATOM 4165 C C . GLY A 1 268 ? -39.725 -13.106 -18.356 1.00 9.29 268 GLY A C 1
ATOM 4166 O O . GLY A 1 268 ? -40.835 -13.585 -18.168 1.00 11.93 268 GLY A O 1
ATOM 4170 N N . TYR A 1 269 ? -39.263 -12.727 -19.541 1.00 9.92 269 TYR A N 1
ATOM 4171 C CA . TYR A 1 269 ? -39.958 -12.966 -20.801 1.00 5.88 269 TYR A CA 1
ATOM 4172 C C . TYR A 1 269 ? -39.201 -14.041 -21.551 1.00 12.75 269 TYR A C 1
ATOM 4173 O O . TYR A 1 269 ? -37.995 -13.886 -21.808 1.00 10.53 269 TYR A O 1
ATOM 4191 N N . VAL A 1 270 ? -39.900 -15.104 -21.899 1.00 11.20 270 VAL A N 1
ATOM 4192 C CA . VAL A 1 270 ? -39.289 -16.248 -22.574 1.00 9.80 270 VAL A CA 1
ATOM 4193 C C . VAL A 1 270 ? -40.018 -16.612 -23.865 1.00 13.92 270 VAL A C 1
ATOM 4194 O O . VAL A 1 270 ? -41.256 -16.677 -23.901 1.00 12.44 270 VAL A O 1
ATOM 4207 N N . GLU A 1 271 ? -39.252 -16.842 -24.921 1.00 11.57 271 GLU A N 1
ATOM 4208 C CA . GLU A 1 271 ? -39.786 -17.289 -26.201 1.00 9.16 271 GLU A CA 1
ATOM 4209 C C . GLU A 1 271 ? -39.201 -18.653 -26.598 1.00 14.01 271 GLU A C 1
ATOM 4210 O O . GLU A 1 271 ? -37.981 -18.827 -26.539 1.00 15.01 271 GLU A O 1
ATOM 4222 N N . ASN A 1 272 ? -40.046 -19.587 -27.029 1.00 6.56 272 ASN A N 1
ATOM 4223 C CA . ASN A 1 272 ? -39.538 -20.864 -27.577 1.00 8.91 272 ASN A CA 1
ATOM 4224 C C . ASN A 1 272 ? -39.811 -20.965 -29.059 1.00 12.71 272 ASN A C 1
ATOM 4225 O O . ASN A 1 272 ? -40.859 -20.548 -29.520 1.00 14.47 272 ASN A O 1
ATOM 4236 N N . PRO A 1 273 ? -38.860 -21.529 -29.817 1.00 13.57 273 PRO A N 1
ATOM 4237 C CA . PRO A 1 273 ? -39.141 -21.881 -31.201 1.00 10.97 273 PRO A CA 1
ATOM 4238 C C . PRO A 1 273 ? -40.340 -22.767 -31.226 1.00 11.14 273 PRO A C 1
ATOM 4239 O O . PRO A 1 273 ? -40.556 -23.533 -30.288 1.00 14.30 273 PRO A O 1
ATOM 4250 N N . ASP A 1 274 ? -41.102 -22.688 -32.293 1.00 21.42 274 ASP A N 1
ATOM 4251 C CA . ASP A 1 274 ? -42.354 -23.412 -32.312 1.00 18.86 274 ASP A CA 1
ATOM 4252 C C . ASP A 1 274 ? -42.174 -24.902 -32.121 1.00 21.07 274 ASP A C 1
ATOM 4253 O O . ASP A 1 274 ? -42.996 -25.538 -31.466 1.00 26.93 274 ASP A O 1
ATOM 4262 N N . GLU A 1 275 ? -41.116 -25.476 -32.688 1.00 17.39 275 GLU A N 1
ATOM 4263 C CA A GLU A 1 275 ? -40.962 -26.914 -32.587 0.49 22.51 275 GLU A CA 1
ATOM 4264 C CA B GLU A 1 275 ? -40.862 -26.910 -32.608 0.51 22.48 275 GLU A CA 1
ATOM 4265 C C . GLU A 1 275 ? -40.435 -27.336 -31.206 1.00 26.57 275 GLU A C 1
ATOM 4266 O O . GLU A 1 275 ? -40.255 -28.520 -30.930 1.00 23.37 275 GLU A O 1
ATOM 4289 N N . GLU A 1 276 ? -40.264 -26.344 -30.324 1.00 15.92 276 GLU A N 1
ATOM 4290 C CA . GLU A 1 276 ? -39.754 -26.577 -28.980 1.00 13.99 276 GLU A CA 1
ATOM 4291 C C . GLU A 1 276 ? -40.706 -26.011 -27.909 1.00 13.05 276 GLU A C 1
ATOM 4292 O O . GLU A 1 276 ? -40.280 -25.725 -26.795 1.00 12.39 276 GLU A O 1
ATOM 4304 N N . LYS A 1 277 ? -41.991 -25.844 -28.238 1.00 14.27 277 LYS A N 1
ATOM 4305 C CA . LYS A 1 277 ? -42.911 -25.142 -27.332 1.00 11.53 277 LYS A CA 1
ATOM 4306 C C . LYS A 1 277 ? -43.307 -25.953 -26.112 1.00 10.46 277 LYS A C 1
ATOM 4307 O O . LYS A 1 277 ? -43.554 -25.416 -25.034 1.00 15.85 277 LYS A O 1
ATOM 4326 N N . TRP A 1 278 ? -43.364 -27.267 -26.306 1.00 11.43 278 TRP A N 1
ATOM 4327 C CA . TRP A 1 278 ? -43.986 -28.149 -25.348 1.00 11.62 278 TRP A CA 1
ATOM 4328 C C . TRP A 1 278 ? -43.009 -29.134 -24.732 1.00 11.63 278 TRP A C 1
ATOM 4329 O O . TRP A 1 278 ? -42.103 -29.655 -25.404 1.00 14.77 278 TRP A O 1
ATOM 4350 N N . ALA A 1 279 ? -43.209 -29.401 -23.450 1.00 8.59 279 ALA A N 1
ATOM 4351 C CA . ALA A 1 279 ? -42.368 -30.351 -22.736 1.00 12.24 279 ALA A CA 1
ATOM 4352 C C . ALA A 1 279 ? -42.858 -31.759 -22.984 1.00 20.95 279 ALA A C 1
ATOM 4353 O O . ALA A 1 279 ? -42.098 -32.722 -22.839 1.00 21.73 279 ALA A O 1
ATOM 4360 N N . ASP A 1 280 ? -44.131 -31.864 -23.348 1.00 12.23 280 ASP A N 1
ATOM 4361 C CA . ASP A 1 280 ? -44.833 -33.136 -23.353 1.00 21.16 280 ASP A CA 1
ATOM 4362 C C . ASP A 1 280 ? -45.410 -33.440 -24.722 1.00 18.57 280 ASP A C 1
ATOM 4363 O O . ASP A 1 280 ? -45.734 -32.541 -25.501 1.00 17.21 280 ASP A O 1
ATOM 4372 N N . ASP A 1 281 ? -45.550 -34.734 -25.000 1.00 23.54 281 ASP A N 1
ATOM 4373 C CA . ASP A 1 281 ? -46.114 -35.172 -26.262 1.00 24.48 281 ASP A CA 1
ATOM 4374 C C . ASP A 1 281 ? -47.552 -34.682 -26.461 1.00 29.90 281 ASP A C 1
ATOM 4375 O O . ASP A 1 281 ? -47.991 -34.489 -27.593 1.00 24.76 281 ASP A O 1
ATOM 4384 N N . ALA A 1 282 ? -48.291 -34.525 -25.366 1.00 24.34 282 ALA A N 1
ATOM 4385 C CA . ALA A 1 282 ? -49.690 -34.108 -25.423 1.00 19.06 282 ALA A CA 1
ATOM 4386 C C . ALA A 1 282 ? -49.859 -32.593 -25.553 1.00 16.31 282 ALA A C 1
ATOM 4387 O O . ALA A 1 282 ? -50.978 -32.087 -25.684 1.00 14.52 282 ALA A O 1
ATOM 4394 N N . LYS A 1 283 ? -48.742 -31.877 -25.490 1.00 16.28 283 LYS A N 1
ATOM 4395 C CA . LYS A 1 283 ? -48.730 -30.445 -25.752 1.00 18.82 283 LYS A CA 1
ATOM 4396 C C . LYS A 1 283 ? -49.612 -29.679 -24.769 1.00 15.21 283 LYS A C 1
ATOM 4397 O O . LYS A 1 283 ? -50.382 -28.795 -25.173 1.00 16.27 283 LYS A O 1
ATOM 4416 N N . GLN A 1 284 ? -49.483 -30.029 -23.490 1.00 10.53 284 GLN A N 1
ATOM 4417 C CA . GLN A 1 284 ? -50.186 -29.336 -22.404 1.00 11.28 284 GLN A CA 1
ATOM 4418 C C . GLN A 1 284 ? -49.258 -28.618 -21.421 1.00 14.59 284 GLN A C 1
ATOM 4419 O O . GLN A 1 284 ? -49.726 -27.830 -20.599 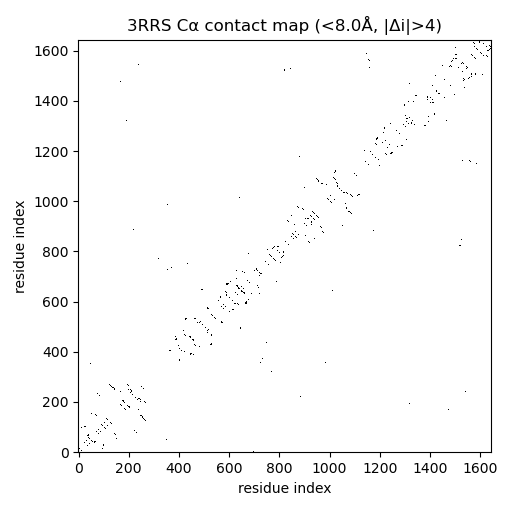1.00 11.90 284 GLN A O 1
ATOM 4433 N N . VAL A 1 285 ? -47.946 -28.898 -21.501 1.00 12.99 285 VAL A N 1
ATOM 4434 C CA . VAL A 1 285 ? -46.993 -28.397 -20.507 1.00 10.40 285 VAL A CA 1
ATOM 4435 C C . VAL A 1 285 ? -45.911 -27.589 -21.195 1.00 9.26 285 VAL A C 1
ATOM 4436 O O . VAL A 1 285 ? -45.229 -28.084 -22.087 1.00 9.10 285 VAL A O 1
ATOM 4449 N N . VAL A 1 286 ? -45.745 -26.331 -20.765 1.00 10.85 286 VAL A N 1
ATOM 4450 C CA A VAL A 1 286 ? -44.817 -25.451 -21.467 0.57 10.76 286 VAL A CA 1
ATOM 4451 C CA B VAL A 1 286 ? -44.816 -25.439 -21.432 0.43 10.79 286 VAL A CA 1
ATOM 4452 C C . VAL A 1 286 ? -43.403 -25.981 -21.237 1.00 14.41 286 VAL A C 1
ATOM 4453 O O . VAL A 1 286 ? -43.096 -26.503 -20.174 1.00 10.82 286 VAL A O 1
ATOM 4478 N N . ASN A 1 287 ? -42.596 -25.861 -22.277 1.00 12.68 287 ASN A N 1
ATOM 4479 C CA . ASN A 1 287 ? -41.173 -26.178 -22.211 1.00 8.82 287 ASN A CA 1
ATOM 4480 C C . ASN A 1 287 ? -40.457 -25.071 -21.439 1.00 14.24 287 ASN A C 1
ATOM 4481 O O . ASN A 1 287 ? -40.349 -23.946 -21.935 1.00 15.27 287 ASN A O 1
ATOM 4492 N N . LYS A 1 288 ? -39.949 -25.406 -20.270 1.00 10.38 288 LYS A N 1
ATOM 4493 C CA . LYS A 1 288 ? -39.412 -24.406 -19.338 1.00 11.81 288 LYS A CA 1
ATOM 4494 C C . LYS A 1 288 ? -37.884 -24.253 -19.388 1.00 14.19 288 LYS A C 1
ATOM 4495 O O . LYS A 1 288 ? -37.302 -23.525 -18.569 1.00 14.37 288 LYS A O 1
ATOM 4514 N N . GLU A 1 289 ? -37.230 -24.915 -20.337 1.00 15.53 289 GLU A N 1
ATOM 4515 C CA . GLU A 1 289 ? -35.774 -24.915 -20.366 1.00 7.71 289 GLU A CA 1
ATOM 4516 C C . GLU A 1 289 ? -35.193 -23.527 -20.303 1.00 11.52 289 GLU A C 1
ATOM 4517 O O . GLU A 1 289 ? -34.253 -23.269 -19.552 1.00 11.38 289 GLU A O 1
ATOM 4529 N N . ARG A 1 290 ? -35.706 -22.640 -21.140 1.00 11.03 290 ARG A N 1
ATOM 4530 C CA . ARG A 1 290 ? -35.089 -21.320 -21.254 1.00 10.71 290 ARG A CA 1
ATOM 4531 C C . ARG A 1 290 ? -35.389 -20.506 -20.003 1.00 9.66 290 ARG A C 1
ATOM 4532 O O . ARG A 1 290 ? -34.621 -19.625 -19.620 1.00 11.29 290 ARG A O 1
ATOM 4553 N N . ALA A 1 291 ? -36.530 -20.807 -19.391 1.00 9.83 291 ALA A N 1
ATOM 4554 C CA . ALA A 1 291 ? -36.892 -20.166 -18.151 1.00 11.48 291 ALA A CA 1
ATOM 4555 C C . ALA A 1 291 ? -35.962 -20.654 -17.028 1.00 9.15 291 ALA A C 1
ATOM 4556 O O . ALA A 1 291 ? -35.444 -19.835 -16.272 1.00 11.26 291 ALA A O 1
ATOM 4563 N N . HIS A 1 292 ? -35.746 -21.949 -16.919 1.00 10.90 292 HIS A N 1
ATOM 4564 C CA . HIS A 1 292 ? -34.810 -22.443 -15.889 1.00 10.29 292 HIS A CA 1
ATOM 4565 C C . HIS A 1 292 ? -33.400 -21.853 -16.055 1.00 11.94 292 HIS A C 1
ATOM 4566 O O . HIS A 1 292 ? -32.700 -21.601 -15.073 1.00 8.93 292 HIS A O 1
ATOM 4579 N N . ALA A 1 293 ? -32.999 -21.628 -17.304 1.00 10.16 293 ALA A N 1
ATOM 4580 C CA . ALA A 1 293 ? -31.660 -21.106 -17.543 1.00 13.98 293 ALA A CA 1
ATOM 4581 C C . ALA A 1 293 ? -31.563 -19.683 -17.030 1.00 14.36 293 ALA A C 1
ATOM 4582 O O . ALA A 1 293 ? -30.595 -19.325 -16.380 1.00 11.99 293 ALA A O 1
ATOM 4589 N N . LEU A 1 294 ? -32.574 -18.872 -17.338 1.00 9.52 294 LEU A N 1
ATOM 4590 C CA . LEU A 1 294 ? -32.602 -17.504 -16.841 1.00 7.44 294 LEU A CA 1
ATOM 4591 C C . LEU A 1 294 ? -32.527 -17.497 -15.335 1.00 9.96 294 LEU A C 1
ATOM 4592 O O . LEU A 1 294 ? -31.752 -16.743 -14.726 1.00 14.25 294 LEU A O 1
ATOM 4608 N N . LEU A 1 295 ? -33.324 -18.363 -14.702 1.00 8.70 295 LEU A N 1
ATOM 4609 C CA . LEU A 1 295 ? -33.435 -18.334 -13.264 1.00 7.20 295 LEU A CA 1
ATOM 4610 C C . LEU A 1 295 ? -32.116 -18.797 -12.683 1.00 12.14 295 LEU A C 1
ATOM 4611 O O . LEU A 1 295 ? -31.737 -18.383 -11.582 1.00 12.36 295 LEU A O 1
ATOM 4627 N N . SER A 1 296 ? -31.419 -19.624 -13.432 1.00 14.20 296 SER A N 1
ATOM 4628 C CA . SER A 1 296 ? -30.129 -20.116 -12.980 1.00 8.70 296 SER A CA 1
ATOM 4629 C C . SER A 1 296 ? -29.109 -18.991 -13.000 1.00 12.43 296 SER A C 1
ATOM 4630 O O . SER A 1 296 ? -28.070 -19.101 -12.334 1.00 12.02 296 SER A O 1
ATOM 4638 N N . ARG A 1 297 ? -29.385 -17.944 -13.767 1.00 11.18 297 ARG A N 1
ATOM 4639 C CA . ARG A 1 297 ? -28.437 -16.831 -13.881 1.00 12.00 297 ARG A CA 1
ATOM 4640 C C . ARG A 1 297 ? -28.675 -15.789 -12.797 1.00 11.47 297 ARG A C 1
ATOM 4641 O O . ARG A 1 297 ? -27.882 -14.854 -12.606 1.00 12.91 297 ARG A O 1
ATOM 4662 N N . PHE A 1 298 ? -29.744 -15.971 -12.045 1.00 11.39 298 PHE A N 1
ATOM 4663 C CA . PHE A 1 298 ? -30.033 -15.090 -10.944 1.00 13.43 298 PHE A CA 1
ATOM 4664 C C . PHE A 1 298 ? -30.399 -15.877 -9.701 1.00 12.44 298 PHE A C 1
ATOM 4665 O O . PHE A 1 298 ? -31.237 -15.479 -8.924 1.00 15.12 298 PHE A O 1
ATOM 4682 N N . ALA A 1 299 ? -29.707 -17.008 -9.518 1.00 9.90 299 ALA A N 1
ATOM 4683 C CA . ALA A 1 299 ? -30.023 -17.861 -8.388 1.00 10.71 299 ALA A CA 1
ATOM 4684 C C . ALA A 1 299 ? -29.369 -17.371 -7.092 1.00 9.17 299 ALA A C 1
ATOM 4685 O O . ALA A 1 299 ? -29.785 -17.766 -5.999 1.00 12.61 299 ALA A O 1
ATOM 4692 N N . THR A 1 300 ? -28.371 -16.498 -7.217 1.00 7.76 300 THR A N 1
ATOM 4693 C CA . THR A 1 300 ? -27.666 -16.034 -6.035 1.00 14.39 300 THR A CA 1
ATOM 4694 C C . THR A 1 300 ? -27.479 -14.526 -6.053 1.00 11.88 300 THR A C 1
ATOM 4695 O O . THR A 1 300 ? -27.522 -13.887 -7.097 1.00 13.91 300 THR A O 1
ATOM 4706 N N . SER A 1 301 ? -27.258 -13.969 -4.865 1.00 19.23 301 SER A N 1
ATOM 4707 C CA . SER A 1 301 ? -27.002 -12.537 -4.718 1.00 17.46 301 SER A CA 1
ATOM 4708 C C . SER A 1 301 ? -25.728 -12.097 -5.407 1.00 14.27 301 SER A C 1
ATOM 4709 O O . SER A 1 301 ? -25.631 -10.982 -5.888 1.00 19.36 301 SER A O 1
ATOM 4717 N N . GLU A 1 302 ? -24.752 -13.003 -5.378 1.00 19.35 302 GLU A N 1
ATOM 4718 C CA A GLU A 1 302 ? -23.458 -12.838 -6.036 0.46 15.31 302 GLU A CA 1
ATOM 4719 C CA B GLU A 1 302 ? -23.467 -12.790 -6.007 0.54 15.22 302 GLU A CA 1
ATOM 4720 C C . GLU A 1 302 ? -23.618 -12.580 -7.544 1.00 16.46 302 GLU A C 1
ATOM 4721 O O . GLU A 1 302 ? -23.059 -11.624 -8.101 1.00 14.67 302 GLU A O 1
ATOM 4744 N N . GLN A 1 303 ? -24.405 -13.420 -8.210 1.00 13.47 303 GLN A N 1
ATOM 4745 C CA . GLN A 1 303 ? -24.657 -13.290 -9.655 1.00 17.71 303 GLN A CA 1
ATOM 4746 C C . GLN A 1 303 ? -25.401 -11.990 -9.987 1.00 15.49 303 GLN A C 1
ATOM 4747 O O . GLN A 1 303 ? -25.140 -11.315 -10.988 1.00 13.61 303 GLN A O 1
ATOM 4761 N N . THR A 1 304 ? -26.358 -11.692 -9.112 1.00 13.50 304 THR A N 1
ATOM 4762 C CA . THR A 1 304 ? -27.215 -10.522 -9.222 1.00 11.17 304 THR A CA 1
ATOM 4763 C C . THR A 1 304 ? -26.359 -9.270 -9.058 1.00 15.00 304 THR A C 1
ATOM 4764 O O . THR A 1 304 ? -26.459 -8.317 -9.826 1.00 15.63 304 THR A O 1
ATOM 4775 N N . ASP A 1 305 ? -25.469 -9.294 -8.056 1.00 11.56 305 ASP A N 1
ATOM 4776 C CA . ASP A 1 305 ? -24.586 -8.156 -7.816 1.00 6.73 305 ASP A CA 1
ATOM 4777 C C . ASP A 1 305 ? -23.663 -7.922 -8.990 1.00 15.75 305 ASP A C 1
ATOM 4778 O O . ASP A 1 305 ? -23.335 -6.784 -9.304 1.00 14.69 305 ASP A O 1
ATOM 4787 N N . ALA A 1 306 ? -23.200 -8.999 -9.625 1.00 12.30 306 ALA A N 1
ATOM 4788 C CA . ALA A 1 306 ? -22.311 -8.853 -10.763 1.00 11.46 306 ALA A CA 1
ATOM 4789 C C . ALA A 1 306 ? -23.082 -8.272 -11.940 1.00 15.00 306 ALA A C 1
ATOM 4790 O O . ALA A 1 306 ? -22.560 -7.484 -12.713 1.00 11.26 306 ALA A O 1
ATOM 4797 N N . ALA A 1 307 ? -24.333 -8.694 -12.088 1.00 11.10 307 ALA A N 1
ATOM 4798 C CA . ALA A 1 307 ? -25.117 -8.127 -13.179 1.00 16.32 307 ALA A CA 1
ATOM 4799 C C . ALA A 1 307 ? -25.390 -6.663 -12.901 1.00 13.21 307 ALA A C 1
ATOM 4800 O O . ALA A 1 307 ? -25.400 -5.840 -13.812 1.00 13.56 307 ALA A O 1
ATOM 4807 N N . PHE A 1 308 ? -25.617 -6.316 -11.650 1.00 11.08 308 PHE A N 1
ATOM 4808 C CA . PHE A 1 308 ? -25.867 -4.933 -11.364 1.00 8.31 308 PHE A CA 1
ATOM 4809 C C . PHE A 1 308 ? -24.618 -4.097 -11.689 1.00 16.35 308 PHE A C 1
ATOM 4810 O O . PHE A 1 308 ? -24.712 -2.999 -12.243 1.00 18.05 308 PHE A O 1
ATOM 4827 N N . ALA A 1 309 ? -23.440 -4.632 -11.366 1.00 13.13 309 ALA A N 1
ATOM 4828 C CA . ALA A 1 309 ? -22.221 -3.912 -11.666 1.00 13.75 309 ALA A CA 1
ATOM 4829 C C . ALA A 1 309 ? -22.020 -3.732 -13.167 1.00 14.30 309 ALA A C 1
ATOM 4830 O O . ALA A 1 309 ? -21.586 -2.684 -13.600 1.00 14.25 309 ALA A O 1
ATOM 4837 N N . ALA A 1 310 ? -22.352 -4.751 -13.965 1.00 14.40 310 ALA A N 1
ATOM 4838 C CA . ALA A 1 310 ? -22.188 -4.632 -15.419 1.00 11.15 310 ALA A CA 1
ATOM 4839 C C . ALA A 1 310 ? -23.118 -3.576 -16.015 1.00 16.55 310 ALA A C 1
ATOM 4840 O O . ALA A 1 310 ? -22.800 -2.981 -17.043 1.00 12.19 310 ALA A O 1
ATOM 4847 N N . LEU A 1 311 ? -24.269 -3.376 -15.377 1.00 14.75 311 LEU A N 1
ATOM 4848 C CA . LEU A 1 311 ? -25.199 -2.354 -15.831 1.00 14.34 311 LEU A CA 1
ATOM 4849 C C . LEU A 1 311 ? -24.621 -0.999 -15.532 1.00 22.48 311 LEU A C 1
ATOM 4850 O O . LEU A 1 311 ? -24.711 -0.072 -16.342 1.00 16.56 311 LEU A O 1
ATOM 4866 N N . LYS A 1 312 ? -24.026 -0.848 -14.363 1.00 14.20 312 LYS A N 1
ATOM 4867 C CA . LYS A 1 312 ? -23.482 0.458 -14.101 1.00 18.45 312 LYS A CA 1
ATOM 4868 C C . LYS A 1 312 ? -22.328 0.743 -15.032 1.00 21.50 312 LYS A C 1
ATOM 4869 O O . LYS A 1 312 ? -22.104 1.887 -15.402 1.00 13.44 312 LYS A O 1
ATOM 4888 N N . ASP A 1 313 ? -21.578 -0.293 -15.410 1.00 21.51 313 ASP A N 1
ATOM 4889 C CA . ASP A 1 313 ? -20.422 -0.075 -16.267 1.00 19.18 313 ASP A CA 1
ATOM 4890 C C . ASP A 1 313 ? -20.897 0.325 -17.664 1.00 13.98 313 ASP A C 1
ATOM 4891 O O . ASP A 1 313 ? -20.265 1.134 -18.342 1.00 17.22 313 ASP A O 1
ATOM 4900 N N . TYR A 1 314 ? -22.020 -0.250 -18.076 1.00 15.66 314 TYR A N 1
ATOM 4901 C CA . TYR A 1 314 ? -22.640 0.098 -19.351 1.00 11.75 314 TYR A CA 1
ATOM 4902 C C . TYR A 1 314 ? -22.901 1.606 -19.433 1.00 12.75 314 TYR A C 1
ATOM 4903 O O . TYR A 1 314 ? -22.503 2.253 -20.391 1.00 11.17 314 TYR A O 1
ATOM 4921 N N . TRP A 1 315 ? -23.573 2.157 -18.417 1.00 9.85 315 TRP A N 1
ATOM 4922 C CA . TRP A 1 315 ? -23.999 3.556 -18.464 1.00 11.27 315 TRP A CA 1
ATOM 4923 C C . TRP A 1 315 ? -22.819 4.485 -18.273 1.00 14.50 315 TRP A C 1
ATOM 4924 O O . TRP A 1 315 ? -22.719 5.503 -18.949 1.00 16.72 315 TRP A O 1
ATOM 4945 N N . THR A 1 316 ? -21.937 4.108 -17.350 1.00 14.86 316 THR A N 1
ATOM 4946 C CA . THR A 1 316 ? -20.720 4.870 -17.089 1.00 16.30 316 THR A CA 1
ATOM 4947 C C . THR A 1 316 ? -19.871 4.982 -18.332 1.00 15.26 316 THR A C 1
ATOM 4948 O O . THR A 1 316 ? -19.312 6.037 -18.622 1.00 17.21 316 THR A O 1
ATOM 4959 N N . ASP A 1 317 ? -19.768 3.906 -19.081 1.00 12.41 317 ASP A N 1
ATOM 4960 C CA . ASP A 1 317 ? -19.005 3.991 -20.316 1.00 16.04 317 ASP A CA 1
ATOM 4961 C C . ASP A 1 317 ? -19.775 4.687 -21.412 1.00 24.33 317 ASP A C 1
ATOM 4962 O O . ASP A 1 317 ? -19.178 5.336 -22.263 1.00 25.78 317 ASP A O 1
ATOM 4971 N N . LEU A 1 318 ? -21.098 4.544 -21.427 1.00 12.46 318 LEU A N 1
ATOM 4972 C CA . LEU A 1 318 ? -21.843 5.170 -22.499 1.00 19.49 318 LEU A CA 1
ATOM 4973 C C . LEU A 1 318 ? -21.684 6.681 -22.382 1.00 19.01 318 LEU A C 1
ATOM 4974 O O . LEU A 1 318 ? -21.376 7.363 -23.358 1.00 19.85 318 LEU A O 1
ATOM 4990 N N . LEU A 1 319 ? -21.858 7.199 -21.177 1.00 15.07 319 LEU A N 1
ATOM 4991 C CA . LEU A 1 319 ? -21.797 8.641 -20.988 1.00 12.44 319 LEU A CA 1
ATOM 4992 C C . LEU A 1 319 ? -20.328 9.033 -20.737 1.00 19.22 319 LEU A C 1
ATOM 4993 O O . LEU A 1 319 ? -19.939 9.366 -19.621 1.00 21.63 319 LEU A O 1
ATOM 5009 N N . SER A 1 320 ? -19.533 8.966 -21.795 1.00 17.18 320 SER A N 1
ATOM 5010 C CA A SER A 1 320 ? -18.117 9.320 -21.645 0.55 13.44 320 SER A CA 1
ATOM 5011 C CA B SER A 1 320 ? -18.088 9.186 -21.754 0.45 14.02 320 SER A CA 1
ATOM 5012 C C . SER A 1 320 ? -17.643 10.208 -22.768 1.00 16.97 320 SER A C 1
ATOM 5013 O O . SER A 1 320 ? -16.448 10.356 -22.995 1.00 19.02 320 SER A O 1
ATOM 5028 N N . THR A 1 321 ? -18.597 10.841 -23.456 1.00 11.72 321 THR A N 1
ATOM 5029 C CA . THR A 1 321 ? -18.268 11.597 -24.650 1.00 10.62 321 THR A CA 1
ATOM 5030 C C . THR A 1 321 ? -18.330 13.113 -24.464 1.00 12.05 321 THR A C 1
ATOM 5031 O O . THR A 1 321 ? -17.596 13.845 -25.133 1.00 9.92 321 THR A O 1
ATOM 5042 N N . TYR A 1 322 ? -19.179 13.578 -23.553 1.00 10.08 322 TYR A N 1
ATOM 5043 C CA . TYR A 1 322 ? -19.317 15.013 -23.270 1.00 10.74 322 TYR A CA 1
ATOM 5044 C C . TYR A 1 322 ? -19.512 15.216 -21.780 1.00 11.79 322 TYR A C 1
ATOM 5045 O O . TYR A 1 322 ? -20.445 14.683 -21.176 1.00 10.30 322 TYR A O 1
ATOM 5063 N N . SER A 1 323 ? -18.605 15.982 -21.180 1.00 10.79 323 SER A N 1
ATOM 5064 C CA . SER A 1 323 ? -18.803 16.414 -19.809 1.00 14.57 323 SER A CA 1
ATOM 5065 C C . SER A 1 323 ? -18.284 17.809 -19.548 1.00 12.43 323 SER A C 1
ATOM 5066 O O . SER A 1 323 ? -17.444 18.351 -20.276 1.00 13.58 323 SER A O 1
ATOM 5074 N N . VAL A 1 324 ? -18.799 18.382 -18.478 1.00 12.67 324 VAL A N 1
ATOM 5075 C CA . VAL A 1 324 ? -18.433 19.728 -18.103 1.00 13.87 324 VAL A CA 1
ATOM 5076 C C . VAL A 1 324 ? -18.145 19.769 -16.621 1.00 12.84 324 VAL A C 1
ATOM 5077 O O . VAL A 1 324 ? -18.729 19.047 -15.816 1.00 15.83 324 VAL A O 1
ATOM 5090 N N . SER A 1 325 ? -17.174 20.633 -16.280 1.00 11.81 325 SER A N 1
ATOM 5091 C CA . SER A 1 325 ? -16.862 20.927 -14.907 1.00 9.77 325 SER A CA 1
ATOM 5092 C C . SER A 1 325 ? -16.873 22.439 -14.705 1.00 11.31 325 SER A C 1
ATOM 5093 O O . SER A 1 325 ? -16.163 23.188 -15.384 1.00 13.41 325 SER A O 1
ATOM 5101 N N . SER A 1 326 ? -17.698 22.897 -13.781 1.00 11.56 326 SER A N 1
ATOM 5102 C CA . SER A 1 326 ? -17.795 24.321 -13.572 1.00 11.45 326 SER A CA 1
ATOM 5103 C C . SER A 1 326 ? -18.143 24.638 -12.139 1.00 15.46 326 SER A C 1
ATOM 5104 O O . SER A 1 326 ? -18.140 23.757 -11.274 1.00 20.77 326 SER A O 1
ATOM 5112 N N . ASN A 1 327 ? -18.429 25.926 -11.922 1.00 16.59 327 ASN A N 1
ATOM 5113 C CA . ASN A 1 327 ? -18.818 26.473 -10.634 1.00 19.57 327 ASN A CA 1
ATOM 5114 C C . ASN A 1 327 ? -20.269 26.190 -10.260 1.00 20.53 327 ASN A C 1
ATOM 5115 O O . ASN A 1 327 ? -20.674 26.458 -9.132 1.00 19.30 327 ASN A O 1
ATOM 5126 N N . ASP A 1 328 ? -21.008 25.638 -11.224 1.00 10.91 328 ASP A N 1
ATOM 5127 C CA . ASP A 1 328 ? -22.463 25.497 -11.143 1.00 14.71 328 ASP A CA 1
ATOM 5128 C C . ASP A 1 328 ? -22.874 24.007 -11.152 1.00 17.35 328 ASP A C 1
ATOM 5129 O O . ASP A 1 328 ? -22.942 23.367 -12.214 1.00 17.18 328 ASP A O 1
ATOM 5138 N N . GLU A 1 329 ? -23.153 23.494 -9.950 1.00 12.42 329 GLU A N 1
ATOM 5139 C CA . GLU A 1 329 ? -23.470 22.094 -9.734 1.00 11.82 329 GLU A CA 1
ATOM 5140 C C . GLU A 1 329 ? -24.660 21.650 -10.562 1.00 12.03 329 GLU A C 1
ATOM 5141 O O . GLU A 1 329 ? -24.751 20.483 -10.953 1.00 11.10 329 GLU A O 1
ATOM 5153 N N . LYS A 1 330 ? -25.582 22.578 -10.771 1.00 12.84 330 LYS A N 1
ATOM 5154 C CA . LYS A 1 330 ? -26.842 22.249 -11.426 1.00 10.53 330 LYS A CA 1
ATOM 5155 C C . LYS A 1 330 ? -26.581 22.082 -12.890 1.00 10.15 330 LYS A C 1
ATOM 5156 O O . LYS A 1 330 ? -27.062 21.136 -13.531 1.00 10.34 330 LYS A O 1
ATOM 5175 N N . LEU A 1 331 ? -25.796 22.988 -13.432 1.00 13.63 331 LEU A N 1
ATOM 5176 C CA . LEU A 1 331 ? -25.468 22.897 -14.848 1.00 10.66 331 LEU A CA 1
ATOM 5177 C C . LEU A 1 331 ? -24.780 21.578 -15.088 1.00 14.01 331 LEU A C 1
ATOM 5178 O O . LEU A 1 331 ? -25.117 20.862 -16.046 1.00 11.41 331 LEU A O 1
ATOM 5194 N N . ASP A 1 332 ? -23.828 21.253 -14.224 1.00 9.16 332 ASP A N 1
ATOM 5195 C CA . ASP A 1 332 ? -22.957 20.093 -14.480 1.00 14.47 332 ASP A CA 1
ATOM 5196 C C . ASP A 1 332 ? -23.765 18.805 -14.425 1.00 13.65 332 ASP A C 1
ATOM 5197 O O . ASP A 1 332 ? -23.539 17.899 -15.223 1.00 10.02 332 ASP A O 1
ATOM 5206 N N . ARG A 1 333 ? -24.708 18.720 -13.479 1.00 14.15 333 ARG A N 1
ATOM 5207 C CA . ARG A 1 333 ? -25.416 17.466 -13.317 1.00 9.67 333 ARG A CA 1
ATOM 5208 C C . ARG A 1 333 ? -26.363 17.252 -14.494 1.00 10.55 333 ARG A C 1
ATOM 5209 O O . ARG A 1 333 ? -26.565 16.133 -14.944 1.00 11.22 333 ARG A O 1
ATOM 5230 N N . MET A 1 334 ? -26.905 18.349 -15.001 1.00 9.78 334 MET A N 1
ATOM 5231 C CA . MET A 1 334 ? -27.762 18.256 -16.171 1.00 8.55 334 MET A CA 1
ATOM 5232 C C . MET A 1 334 ? -26.986 17.820 -17.388 1.00 9.18 334 MET A C 1
ATOM 5233 O O . MET A 1 334 ? -27.372 16.918 -18.108 1.00 11.61 334 MET A O 1
ATOM 5247 N N . VAL A 1 335 ? -25.859 18.493 -17.636 1.00 12.10 335 VAL A N 1
ATOM 5248 C CA . VAL A 1 335 ? -25.074 18.179 -18.805 1.00 8.65 335 VAL A CA 1
ATOM 5249 C C . VAL A 1 335 ? -24.432 16.829 -18.745 1.00 7.64 335 VAL A C 1
ATOM 5250 O O . VAL A 1 335 ? -24.393 16.095 -19.680 1.00 12.43 335 VAL A O 1
ATOM 5263 N N . ASN A 1 336 ? -23.845 16.513 -17.627 1.00 10.56 336 ASN A N 1
ATOM 5264 C CA . ASN A 1 336 ? -23.074 15.276 -17.520 1.00 12.41 336 ASN A CA 1
ATOM 5265 C C . ASN A 1 336 ? -23.866 13.999 -17.418 1.00 12.65 336 ASN A C 1
ATOM 5266 O O . ASN A 1 336 ? -23.442 12.988 -17.911 1.00 16.07 336 ASN A O 1
ATOM 5277 N N . ILE A 1 337 ? -24.980 14.087 -16.711 1.00 10.69 337 ILE A N 1
ATOM 5278 C CA . ILE A 1 337 ? -25.766 12.928 -16.388 1.00 7.27 337 ILE A CA 1
ATOM 5279 C C . ILE A 1 337 ? -27.179 12.996 -16.899 1.00 6.20 337 ILE A C 1
ATOM 5280 O O . ILE A 1 337 ? -27.548 12.278 -17.797 1.00 9.31 337 ILE A O 1
ATOM 5296 N N . TRP A 1 338 ? -28.010 13.845 -16.313 1.00 10.74 338 TRP A N 1
ATOM 5297 C CA . TRP A 1 338 ? -29.455 13.719 -16.545 1.00 10.03 338 TRP A CA 1
ATOM 5298 C C . TRP A 1 338 ? -29.987 14.000 -17.927 1.00 12.12 338 TRP A C 1
ATOM 5299 O O . TRP A 1 338 ? -30.884 13.339 -18.359 1.00 8.47 338 TRP A O 1
ATOM 5320 N N . ASN A 1 339 ? -29.454 15.006 -18.584 1.00 8.37 339 ASN A N 1
ATOM 5321 C CA . ASN A 1 339 ? -29.923 15.330 -19.914 1.00 6.92 339 ASN A CA 1
ATOM 5322 C C . ASN A 1 339 ? -29.555 14.274 -20.905 1.00 11.73 339 ASN A C 1
ATOM 5323 O O . ASN A 1 339 ? -30.341 13.956 -21.809 1.00 8.43 339 ASN A O 1
ATOM 5334 N N . GLN A 1 340 ? -28.364 13.724 -20.753 1.00 6.86 340 GLN A N 1
ATOM 5335 C CA . GLN A 1 340 ? -27.911 12.670 -21.664 1.00 6.59 340 GLN A CA 1
ATOM 5336 C C . GLN A 1 340 ? -28.650 11.352 -21.417 1.00 9.62 340 GLN A C 1
ATOM 5337 O O . GLN A 1 340 ? -29.031 10.669 -22.372 1.00 10.81 340 GLN A O 1
ATOM 5351 N N . TYR A 1 341 ? -28.868 11.004 -20.141 1.00 10.73 341 TYR A N 1
ATOM 5352 C CA . TYR A 1 341 ? -29.725 9.851 -19.781 1.00 8.96 341 TYR A CA 1
ATOM 5353 C C . TYR A 1 341 ? -31.087 10.011 -20.438 1.00 10.29 341 TYR A C 1
ATOM 5354 O O . TYR A 1 341 ? -31.568 9.090 -21.080 1.00 9.07 341 TYR A O 1
ATOM 5372 N N . GLN A 1 342 ? -31.688 11.181 -20.277 1.00 7.88 342 GLN A N 1
ATOM 5373 C CA . GLN A 1 342 ? -33.031 11.386 -20.856 1.00 8.11 342 GLN A CA 1
ATOM 5374 C C . GLN A 1 342 ? -33.016 11.225 -22.368 1.00 10.39 342 GLN A C 1
ATOM 5375 O O . GLN A 1 342 ? -33.932 10.645 -22.932 1.00 7.47 342 GLN A O 1
ATOM 5389 N N . CYS A 1 343 ? -31.978 11.700 -23.047 1.00 9.28 343 CYS A N 1
ATOM 5390 C CA . CYS A 1 343 ? -31.930 11.508 -24.487 1.00 10.28 343 CYS A CA 1
ATOM 5391 C C . CYS A 1 343 ? -31.840 10.028 -24.874 1.00 9.99 343 CYS A C 1
ATOM 5392 O O . CYS A 1 343 ? -32.434 9.620 -25.863 1.00 13.59 343 CYS A O 1
ATOM 5400 N N . MET A 1 344 ? -31.070 9.235 -24.125 1.00 12.04 344 MET A N 1
ATOM 5401 C CA . MET A 1 344 ? -30.986 7.804 -24.435 1.00 6.76 344 MET A CA 1
ATOM 5402 C C . MET A 1 344 ? -32.306 7.140 -24.229 1.00 8.25 344 MET A C 1
ATOM 5403 O O . MET A 1 344 ? -32.704 6.277 -25.015 1.00 11.89 344 MET A O 1
ATOM 5417 N N . VAL A 1 345 ? -32.990 7.534 -23.178 1.00 11.56 345 VAL A N 1
ATOM 5418 C CA . VAL A 1 345 ? -34.303 6.950 -22.908 1.00 9.60 345 VAL A CA 1
ATOM 5419 C C . VAL A 1 345 ? -35.257 7.284 -24.038 1.00 14.67 345 VAL A C 1
ATOM 5420 O O . VAL A 1 345 ? -36.040 6.427 -24.451 1.00 13.83 345 VAL A O 1
ATOM 5433 N N . THR A 1 346 ? -35.227 8.511 -24.547 1.00 11.95 346 THR A N 1
ATOM 5434 C CA . THR A 1 346 ? -36.092 8.820 -25.682 1.00 15.39 346 THR A CA 1
ATOM 5435 C C . THR A 1 346 ? -35.780 7.938 -26.883 1.00 14.96 346 THR A C 1
ATOM 5436 O O . THR A 1 346 ? -36.689 7.528 -27.590 1.00 15.45 346 THR A O 1
ATOM 5447 N N . PHE A 1 347 ? -34.496 7.636 -27.125 1.00 7.43 347 PHE A N 1
ATOM 5448 C CA . PHE A 1 347 ? -34.195 6.740 -28.226 1.00 9.80 347 PHE A CA 1
ATOM 5449 C C . PHE A 1 347 ? -34.801 5.371 -27.988 1.00 12.15 347 PHE A C 1
ATOM 5450 O O . PHE A 1 347 ? -35.447 4.791 -28.867 1.00 12.26 347 PHE A O 1
ATOM 5467 N N . ASN A 1 348 ? -34.579 4.861 -26.799 1.00 8.56 348 ASN A N 1
ATOM 5468 C CA . ASN A 1 348 ? -35.052 3.515 -26.504 1.00 12.43 348 ASN A CA 1
ATOM 5469 C C . ASN A 1 348 ? -36.557 3.364 -26.508 1.00 9.00 348 ASN A C 1
ATOM 5470 O O . ASN A 1 348 ? -37.049 2.350 -26.838 1.00 11.07 348 ASN A O 1
ATOM 5481 N N . MET A 1 349 ? -37.231 4.388 -26.020 1.00 8.20 349 MET A N 1
ATOM 5482 C CA . MET A 1 349 ? -38.660 4.334 -25.776 1.00 9.99 349 MET A CA 1
ATOM 5483 C C . MET A 1 349 ? -39.521 5.025 -26.794 1.00 13.23 349 MET A C 1
ATOM 5484 O O . MET A 1 349 ? -40.726 4.862 -26.773 1.00 12.49 349 MET A O 1
ATOM 5498 N N . SER A 1 350 ? -38.931 5.775 -27.699 1.00 7.26 350 SER A N 1
ATOM 5499 C CA . SER A 1 350 ? -39.693 6.528 -28.687 1.00 10.56 350 SER A CA 1
ATOM 5500 C C . SER A 1 350 ? -40.732 7.361 -27.954 1.00 15.25 350 SER A C 1
ATOM 5501 O O . SER A 1 350 ? -40.363 8.159 -27.133 1.00 11.72 350 SER A O 1
ATOM 5509 N N . ARG A 1 351 ? -42.014 7.219 -28.305 1.00 9.72 351 ARG A N 1
ATOM 5510 C CA . ARG A 1 351 ? -43.067 7.939 -27.597 1.00 9.63 351 ARG A CA 1
ATOM 5511 C C . ARG A 1 351 ? -44.095 6.942 -27.104 1.00 14.46 351 ARG A C 1
ATOM 5512 O O . ARG A 1 351 ? -45.239 7.196 -27.082 1.00 13.26 351 ARG A O 1
ATOM 5533 N N . SER A 1 352 ? -43.623 5.803 -26.681 1.00 13.45 352 SER A N 1
ATOM 5534 C CA . SER A 1 352 ? -44.495 4.692 -26.327 1.00 11.90 352 SER A CA 1
ATOM 5535 C C . SER A 1 352 ? -45.186 4.784 -25.017 1.00 11.44 352 SER A C 1
ATOM 5536 O O . SER A 1 352 ? -46.390 4.823 -24.952 1.00 10.42 352 SER A O 1
ATOM 5544 N N . ALA A 1 353 ? -44.424 4.805 -23.938 1.00 11.17 353 ALA A N 1
ATOM 5545 C CA . ALA A 1 353 ? -45.034 4.635 -22.655 1.00 9.21 353 ALA A CA 1
ATOM 5546 C C . ALA A 1 353 ? -44.347 5.465 -21.594 1.00 11.48 353 ALA A C 1
ATOM 5547 O O . ALA A 1 353 ? -43.141 5.403 -21.393 1.00 10.39 353 ALA A O 1
ATOM 5554 N N . SER A 1 354 ? -45.189 6.264 -20.933 1.00 6.98 354 SER A N 1
ATOM 5555 C CA . SER A 1 354 ? -44.797 7.014 -19.770 1.00 8.15 354 SER A CA 1
ATOM 5556 C C . SER A 1 354 ? -46.007 6.993 -18.840 1.00 10.26 354 SER A C 1
ATOM 5557 O O . SER A 1 354 ? -46.868 6.119 -18.946 1.00 10.97 354 SER A O 1
ATOM 5565 N N . PHE A 1 355 ? -46.057 7.925 -17.895 1.00 9.33 355 PHE A N 1
ATOM 5566 C CA . PHE A 1 355 ? -47.236 8.027 -17.073 1.00 8.33 355 PHE A CA 1
ATOM 5567 C C . PHE A 1 355 ? -48.259 8.977 -17.739 1.00 12.83 355 PHE A C 1
ATOM 5568 O O . PHE A 1 355 ? -49.355 9.216 -17.200 1.00 12.85 355 PHE A O 1
ATOM 5585 N N . PHE A 1 356 ? -47.923 9.439 -18.944 1.00 7.81 356 PHE A N 1
ATOM 5586 C CA . PHE A 1 356 ? -48.888 10.228 -19.760 1.00 6.13 356 PHE A CA 1
ATOM 5587 C C . PHE A 1 356 ? -49.207 9.556 -21.091 1.00 13.45 356 PHE A C 1
ATOM 5588 O O . PHE A 1 356 ? -50.337 9.634 -21.578 1.00 17.68 356 PHE A O 1
ATOM 5605 N N . GLU A 1 357 ? -48.201 8.897 -21.676 1.00 10.72 357 GLU A N 1
ATOM 5606 C CA . GLU A 1 357 ? -48.377 8.037 -22.836 1.00 12.52 357 GLU A CA 1
ATOM 5607 C C . GLU A 1 357 ? -48.669 6.600 -22.381 1.00 11.75 357 GLU A C 1
ATOM 5608 O O . GLU A 1 357 ? -47.921 6.007 -21.597 1.00 13.51 357 GLU A O 1
ATOM 5620 N N . THR A 1 358 ? -49.786 6.038 -22.882 1.00 11.38 358 THR A N 1
ATOM 5621 C CA . THR A 1 358 ? -50.318 4.794 -22.315 1.00 9.02 358 THR A CA 1
ATOM 5622 C C . THR A 1 358 ? -49.838 3.507 -22.982 1.00 8.08 358 THR A C 1
ATOM 5623 O O . THR A 1 358 ? -50.301 2.418 -22.637 1.00 10.73 358 THR A O 1
ATOM 5634 N N . GLY A 1 359 ? -48.921 3.597 -23.928 1.00 8.50 359 GLY A N 1
ATOM 5635 C CA . GLY A 1 359 ? -48.299 2.385 -24.441 1.00 8.64 359 GLY A CA 1
ATOM 5636 C C . GLY A 1 359 ? -49.150 1.634 -25.464 1.00 13.37 359 GLY A C 1
ATOM 5637 O O . GLY A 1 359 ? -48.769 0.579 -25.962 1.00 13.48 359 GLY A O 1
ATOM 5641 N N . ILE A 1 360 ? -50.295 2.190 -25.770 1.00 13.40 360 ILE A N 1
ATOM 5642 C CA . ILE A 1 360 ? -51.167 1.533 -26.727 1.00 9.65 360 ILE A CA 1
ATOM 5643 C C . ILE A 1 360 ? -50.796 1.957 -28.129 1.00 13.57 360 ILE A C 1
ATOM 5644 O O . ILE A 1 360 ? -50.643 1.116 -29.018 1.00 18.74 360 ILE A O 1
ATOM 5660 N N . GLY A 1 361 ? -50.634 3.264 -28.342 1.00 11.17 361 GLY A N 1
ATOM 5661 C CA . GLY A 1 361 ? -50.116 3.775 -29.597 1.00 13.98 361 GLY A CA 1
ATOM 5662 C C . GLY A 1 361 ? -48.628 3.476 -29.759 1.00 24.27 361 GLY A C 1
ATOM 5663 O O . GLY A 1 361 ? -47.882 3.547 -28.785 1.00 20.39 361 GLY A O 1
ATOM 5667 N N . ARG A 1 362 ? -48.184 3.173 -30.990 1.00 21.12 362 ARG A N 1
ATOM 5668 C CA . ARG A 1 362 ? -46.834 2.631 -31.195 1.00 20.66 362 ARG A CA 1
ATOM 5669 C C . ARG A 1 362 ? -45.833 3.407 -32.047 1.00 28.26 362 ARG A C 1
ATOM 5670 O O . ARG A 1 362 ? -44.646 3.047 -32.093 1.00 34.12 362 ARG A O 1
ATOM 5691 N N . GLY A 1 363 ? -46.283 4.438 -32.727 1.00 22.62 363 GLY A N 1
ATOM 5692 C CA . GLY A 1 363 ? -45.382 5.189 -33.585 1.00 11.31 363 GLY A CA 1
ATOM 5693 C C . GLY A 1 363 ? -44.804 6.427 -32.923 1.00 22.51 363 GLY A C 1
ATOM 5694 O O . GLY A 1 363 ? -45.058 6.733 -31.759 1.00 14.86 363 GLY A O 1
ATOM 5698 N N . MET A 1 364 ? -43.989 7.145 -33.704 1.00 12.51 364 MET A N 1
ATOM 5699 C CA . MET A 1 364 ? -43.549 8.465 -33.304 1.00 15.22 364 MET A CA 1
ATOM 5700 C C . MET A 1 364 ? -43.421 9.308 -34.565 1.00 16.39 364 MET A C 1
ATOM 5701 O O . MET A 1 364 ? -43.391 8.801 -35.671 1.00 12.30 364 MET A O 1
ATOM 5715 N N . GLY A 1 365 ? -43.320 10.623 -34.378 1.00 11.32 365 GLY A N 1
ATOM 5716 C CA . GLY A 1 365 ? -43.135 11.498 -35.519 1.00 10.31 365 GLY A CA 1
ATOM 5717 C C . GLY A 1 365 ? -41.857 11.296 -36.299 1.00 11.82 365 GLY A C 1
ATOM 5718 O O . GLY A 1 365 ? -40.776 11.199 -35.715 1.00 12.91 365 GLY A O 1
ATOM 5722 N N . PHE A 1 366 ? -41.970 11.230 -37.613 1.00 13.18 366 PHE A N 1
ATOM 5723 C CA . PHE A 1 366 ? -40.786 11.263 -38.471 1.00 12.14 366 PHE A CA 1
ATOM 5724 C C . PHE A 1 366 ? -39.915 12.435 -38.070 1.00 13.29 366 PHE A C 1
ATOM 5725 O O . PHE A 1 366 ? -38.689 12.340 -38.068 1.00 11.96 366 PHE A O 1
ATOM 5742 N N . ARG A 1 367 ? -40.567 13.544 -37.697 1.00 13.59 367 ARG A N 1
ATOM 5743 C CA . ARG A 1 367 ? -39.836 14.753 -37.369 1.00 11.42 367 ARG A CA 1
ATOM 5744 C C . ARG A 1 367 ? -39.118 14.566 -36.034 1.00 12.63 367 ARG A C 1
ATOM 5745 O O . ARG A 1 367 ? -38.048 15.112 -35.829 1.00 13.30 367 ARG A O 1
ATOM 5766 N N . ASP A 1 368 ? -39.707 13.748 -35.157 1.00 10.48 368 ASP A N 1
ATOM 5767 C CA . ASP A 1 368 ? -39.108 13.473 -33.841 1.00 10.98 368 ASP A CA 1
ATOM 5768 C C . ASP A 1 368 ? -37.987 12.416 -33.884 1.00 12.89 368 ASP A C 1
ATOM 5769 O O . ASP A 1 368 ? -37.055 12.450 -33.083 1.00 11.37 368 ASP A O 1
ATOM 5778 N N . SER A 1 369 ? -38.097 11.467 -34.804 1.00 12.65 369 SER A N 1
ATOM 5779 C CA . SER A 1 369 ? -36.981 10.526 -35.001 1.00 11.57 369 SER A CA 1
ATOM 5780 C C . SER A 1 369 ? -35.697 11.297 -35.309 1.00 13.73 369 SER A C 1
ATOM 5781 O O . SER A 1 369 ? -34.622 10.953 -34.805 1.00 15.73 369 SER A O 1
ATOM 5789 N N . ASN A 1 370 ? -35.821 12.312 -36.159 1.00 10.74 370 ASN A N 1
ATOM 5790 C CA . ASN A 1 370 ? -34.661 13.101 -36.582 1.00 4.91 370 ASN A CA 1
ATOM 5791 C C . ASN A 1 370 ? -34.201 14.032 -35.485 1.00 10.75 370 ASN A C 1
ATOM 5792 O O . ASN A 1 370 ? -33.009 14.172 -35.238 1.00 13.18 370 ASN A O 1
ATOM 5803 N N . GLN A 1 371 ? -35.166 14.678 -34.830 1.00 10.00 371 GLN A N 1
ATOM 5804 C CA . GLN A 1 371 ? -34.816 15.606 -33.768 1.00 8.13 371 GLN A CA 1
ATOM 5805 C C . GLN A 1 371 ? -34.213 14.883 -32.572 1.00 12.54 371 GLN A C 1
ATOM 5806 O O . GLN A 1 371 ? -33.247 15.382 -31.991 1.00 11.52 371 GLN A O 1
ATOM 5820 N N . ASP A 1 372 ? -34.753 13.739 -32.174 1.00 5.83 372 ASP A N 1
ATOM 5821 C CA . ASP A 1 372 ? -34.153 13.015 -31.043 1.00 8.98 372 ASP A CA 1
ATOM 5822 C C . ASP A 1 372 ? -32.673 12.675 -31.326 1.00 13.22 372 ASP A C 1
ATOM 5823 O O . ASP A 1 372 ? -31.818 12.645 -30.418 1.00 9.83 372 ASP A O 1
ATOM 5832 N N . LEU A 1 373 ? -32.401 12.407 -32.583 1.00 8.70 373 LEU A N 1
ATOM 5833 C CA . LEU A 1 373 ? -31.037 11.991 -32.989 1.00 10.47 373 LEU A CA 1
ATOM 5834 C C . LEU A 1 373 ? -30.029 13.091 -32.690 1.00 12.07 373 LEU A C 1
ATOM 5835 O O . LEU A 1 373 ? -28.844 12.822 -32.478 1.00 11.16 373 LEU A O 1
ATOM 5851 N N . LEU A 1 374 ? -30.494 14.339 -32.678 1.00 10.85 374 LEU A N 1
ATOM 5852 C CA . LEU A 1 374 ? -29.582 15.454 -32.459 1.00 9.85 374 LEU A CA 1
ATOM 5853 C C . LEU A 1 374 ? -28.992 15.333 -31.075 1.00 8.33 374 LEU A C 1
ATOM 5854 O O . LEU A 1 374 ? -27.834 15.726 -30.837 1.00 14.13 374 LEU A O 1
ATOM 5870 N N . GLY A 1 375 ? -29.756 14.753 -30.158 1.00 9.27 375 GLY A N 1
ATOM 5871 C CA . GLY A 1 375 ? -29.357 14.620 -28.769 1.00 10.88 375 GLY A CA 1
ATOM 5872 C C . GLY A 1 375 ? -28.535 13.380 -28.426 1.00 10.83 375 GLY A C 1
ATOM 5873 O O . GLY A 1 375 ? -27.728 13.429 -27.491 1.00 25.17 375 GLY A O 1
ATOM 5877 N N . PHE A 1 376 ? -28.731 12.312 -29.173 1.00 9.99 376 PHE A N 1
ATOM 5878 C CA . PHE A 1 376 ? -28.095 11.032 -28.842 1.00 9.30 376 PHE A CA 1
ATOM 5879 C C . PHE A 1 376 ? -26.960 10.600 -29.757 1.00 12.98 376 PHE A C 1
ATOM 5880 O O . PHE A 1 376 ? -26.226 9.671 -29.433 1.00 13.34 376 PHE A O 1
ATOM 5897 N N . VAL A 1 377 ? -26.764 11.316 -30.872 1.00 11.79 377 VAL A N 1
ATOM 5898 C CA . VAL A 1 377 ? -25.820 10.860 -31.901 1.00 14.76 377 VAL A CA 1
ATOM 5899 C C . VAL A 1 377 ? -24.362 10.825 -31.409 1.00 14.89 377 VAL A C 1
ATOM 5900 O O . VAL A 1 377 ? -23.544 10.072 -31.940 1.00 11.89 377 VAL A O 1
ATOM 5913 N N . HIS A 1 378 ? -24.040 11.629 -30.386 1.00 11.04 378 HIS A N 1
ATOM 5914 C CA . HIS A 1 378 ? -22.713 11.644 -29.825 1.00 12.98 378 HIS A CA 1
ATOM 5915 C C . HIS A 1 378 ? -22.440 10.410 -28.959 1.00 13.05 378 HIS A C 1
ATOM 5916 O O . HIS A 1 378 ? -21.294 10.096 -28.660 1.00 17.93 378 HIS A O 1
ATOM 5929 N N . LEU A 1 379 ? -23.502 9.691 -28.586 1.00 9.91 379 LEU A N 1
ATOM 5930 C CA . LEU A 1 379 ? -23.367 8.547 -27.704 1.00 9.54 379 LEU A CA 1
ATOM 5931 C C . LEU A 1 379 ? -23.458 7.228 -28.462 1.00 12.37 379 LEU A C 1
ATOM 5932 O O . LEU A 1 379 ? -22.718 6.287 -28.187 1.00 14.21 379 LEU A O 1
ATOM 5948 N N . ILE A 1 380 ? -24.393 7.182 -29.432 1.00 12.15 380 ILE A N 1
ATOM 5949 C CA . ILE A 1 380 ? -24.677 5.960 -30.188 1.00 10.25 380 ILE A CA 1
ATOM 5950 C C . ILE A 1 380 ? -24.737 6.213 -31.696 1.00 12.62 380 ILE A C 1
ATOM 5951 O O . ILE A 1 380 ? -25.777 6.022 -32.349 1.00 13.30 380 ILE A O 1
ATOM 5967 N N . PRO A 1 381 ? -23.616 6.632 -32.266 1.00 12.40 381 PRO A N 1
ATOM 5968 C CA . PRO A 1 381 ? -23.558 7.009 -33.676 1.00 14.25 381 PRO A CA 1
ATOM 5969 C C . PRO A 1 381 ? -23.922 5.871 -34.637 1.00 11.66 381 PRO A C 1
ATOM 5970 O O . PRO A 1 381 ? -24.513 6.148 -35.669 1.00 9.22 381 PRO A O 1
ATOM 5981 N N . GLU A 1 382 ? -23.580 4.623 -34.314 1.00 12.91 382 GLU A N 1
ATOM 5982 C CA . GLU A 1 382 ? -23.939 3.531 -35.229 1.00 13.16 382 GLU A CA 1
ATOM 5983 C C . GLU A 1 382 ? -25.450 3.285 -35.278 1.00 18.18 382 GLU A C 1
ATOM 5984 O O . GLU A 1 382 ? -26.002 3.100 -36.350 1.00 17.42 382 GLU A O 1
ATOM 5996 N N . ARG A 1 383 ? -26.101 3.274 -34.132 1.00 16.64 383 ARG A N 1
ATOM 5997 C CA A ARG A 1 383 ? -27.557 3.224 -34.084 0.45 17.71 383 ARG A CA 1
ATOM 5998 C CA B ARG A 1 383 ? -27.546 3.210 -34.095 0.55 17.71 383 ARG A CA 1
ATOM 5999 C C . ARG A 1 383 ? -28.190 4.420 -34.792 1.00 17.23 383 ARG A C 1
ATOM 6000 O O . ARG A 1 383 ? -29.212 4.276 -35.455 1.00 16.51 383 ARG A O 1
ATOM 6041 N N . ALA A 1 384 ? -27.589 5.594 -34.654 1.00 12.30 384 ALA A N 1
ATOM 6042 C CA . ALA A 1 384 ? -28.093 6.774 -35.375 1.00 11.09 384 ALA A CA 1
ATOM 6043 C C . ALA A 1 384 ? -28.024 6.569 -36.871 1.00 12.44 384 ALA A C 1
ATOM 6044 O O . ALA A 1 384 ? -28.937 6.943 -37.596 1.00 12.32 384 ALA A O 1
ATOM 6051 N N . ARG A 1 385 ? -26.906 6.004 -37.345 1.00 13.54 385 ARG A N 1
ATOM 6052 C CA . ARG A 1 385 ? -26.757 5.792 -38.781 1.00 12.33 385 ARG A CA 1
ATOM 6053 C C . ARG A 1 385 ? -27.897 4.932 -39.294 1.00 12.56 385 ARG A C 1
ATOM 6054 O O . ARG A 1 385 ? -28.510 5.250 -40.309 1.00 11.96 385 ARG A O 1
ATOM 6075 N N . GLU A 1 386 ? -28.141 3.836 -38.553 1.00 15.19 386 GLU A N 1
ATOM 6076 C CA A GLU A 1 386 ? -29.184 2.851 -38.902 0.49 13.06 386 GLU A CA 1
ATOM 6077 C CA B GLU A 1 386 ? -29.164 2.867 -38.942 0.51 13.01 386 GLU A CA 1
ATOM 6078 C C . GLU A 1 386 ? -30.540 3.510 -38.924 1.00 12.56 386 GLU A C 1
ATOM 6079 O O . GLU A 1 386 ? -31.380 3.227 -39.786 1.00 10.90 386 GLU A O 1
ATOM 6102 N N . ARG A 1 387 ? -30.771 4.385 -37.951 1.00 12.09 387 ARG A N 1
ATOM 6103 C CA . ARG A 1 387 ? -32.083 5.024 -37.801 1.00 11.93 387 ARG A CA 1
ATOM 6104 C C . ARG A 1 387 ? -32.398 5.932 -38.978 1.00 9.12 387 ARG A C 1
ATOM 6105 O O . ARG A 1 387 ? -33.494 5.925 -39.517 1.00 12.44 387 ARG A O 1
ATOM 6126 N N . ILE A 1 388 ? -31.387 6.718 -39.360 1.00 11.77 388 ILE A N 1
ATOM 6127 C CA . ILE A 1 388 ? -31.493 7.579 -40.532 1.00 12.07 388 ILE A CA 1
ATOM 6128 C C . ILE A 1 388 ? -31.826 6.740 -41.749 1.00 12.23 388 ILE A C 1
ATOM 6129 O O . ILE A 1 388 ? -32.717 7.080 -42.516 1.00 12.80 388 ILE A O 1
ATOM 6145 N N . ILE A 1 389 ? -31.134 5.626 -41.950 1.00 11.03 389 ILE A N 1
ATOM 6146 C CA . ILE A 1 389 ? -31.429 4.832 -43.124 1.00 11.58 389 ILE A CA 1
ATOM 6147 C C . ILE A 1 389 ? -32.853 4.243 -43.064 1.00 11.94 389 ILE A C 1
ATOM 6148 O O . ILE A 1 389 ? -33.588 4.230 -44.069 1.00 12.07 389 ILE A O 1
ATOM 6164 N N . ASP A 1 390 ? -33.231 3.786 -41.883 1.00 11.42 390 ASP A N 1
ATOM 6165 C CA . ASP A 1 390 ? -34.536 3.179 -41.704 1.00 13.05 390 ASP A CA 1
ATOM 6166 C C . ASP A 1 390 ? -35.651 4.173 -41.941 1.00 12.79 390 ASP A C 1
ATOM 6167 O O . ASP A 1 390 ? -36.642 3.827 -42.584 1.00 12.74 390 ASP A O 1
ATOM 6176 N N . ILE A 1 391 ? -35.537 5.400 -41.434 1.00 11.32 391 ILE A N 1
ATOM 6177 C CA . ILE A 1 391 ? -36.620 6.341 -41.701 1.00 10.02 391 ILE A CA 1
ATOM 6178 C C . ILE A 1 391 ? -36.580 6.855 -43.124 1.00 12.17 391 ILE A C 1
ATOM 6179 O O . ILE A 1 391 ? -37.641 7.083 -43.713 1.00 14.34 391 ILE A O 1
ATOM 6195 N N . ALA A 1 392 ? -35.391 7.007 -43.704 1.00 10.19 392 ALA A N 1
ATOM 6196 C CA . ALA A 1 392 ? -35.318 7.507 -45.076 1.00 12.23 392 ALA A CA 1
ATOM 6197 C C . ALA A 1 392 ? -35.940 6.506 -46.044 1.00 15.19 392 ALA A C 1
ATOM 6198 O O . ALA A 1 392 ? -36.466 6.894 -47.080 1.00 12.36 392 ALA A O 1
ATOM 6205 N N . SER A 1 393 ? -35.853 5.222 -45.699 1.00 12.79 393 SER A N 1
ATOM 6206 C CA . SER A 1 393 ? -36.377 4.168 -46.574 1.00 11.60 393 SER A CA 1
ATOM 6207 C C . SER A 1 393 ? -37.893 4.203 -46.665 1.00 14.00 393 SER A C 1
ATOM 6208 O O . SER A 1 393 ? -38.473 3.582 -47.576 1.00 14.75 393 SER A O 1
ATOM 6216 N N . THR A 1 394 ? -38.535 4.900 -45.749 1.00 11.06 394 THR A N 1
ATOM 6217 C CA . THR A 1 394 ? -40.000 5.038 -45.783 1.00 9.62 394 THR A CA 1
ATOM 6218 C C . THR A 1 394 ? -40.493 6.219 -46.632 1.00 12.39 394 THR A C 1
ATOM 6219 O O . THR A 1 394 ? -41.670 6.316 -46.961 1.00 12.34 394 THR A O 1
ATOM 6230 N N . GLN A 1 395 ? -39.555 7.112 -46.980 1.00 12.89 395 GLN A N 1
ATOM 6231 C CA . GLN A 1 395 ? -39.898 8.352 -47.679 1.00 11.58 395 GLN A CA 1
ATOM 6232 C C . GLN A 1 395 ? -40.475 8.063 -49.050 1.00 10.79 395 GLN A C 1
ATOM 6233 O O . GLN A 1 395 ? -40.044 7.132 -49.725 1.00 13.63 395 GLN A O 1
ATOM 6247 N N . PHE A 1 396 ? -41.470 8.873 -49.444 1.00 10.38 396 PHE A N 1
ATOM 6248 C CA . PHE A 1 396 ? -42.062 8.808 -50.765 1.00 16.95 396 PHE A CA 1
ATOM 6249 C C . PHE A 1 396 ? -41.144 9.411 -51.837 1.00 15.38 396 PHE A C 1
ATOM 6250 O O . PHE A 1 396 ? -40.342 10.295 -51.564 1.00 13.47 396 PHE A O 1
ATOM 6267 N N . ALA A 1 397 ? -41.279 8.918 -53.066 1.00 16.20 397 ALA A N 1
ATOM 6268 C CA . ALA A 1 397 ? -40.402 9.324 -54.153 1.00 18.59 397 ALA A CA 1
ATOM 6269 C C . ALA A 1 397 ? -40.553 10.775 -54.534 1.00 21.35 397 ALA A C 1
ATOM 6270 O O . ALA A 1 397 ? -39.671 11.345 -55.182 1.00 18.54 397 ALA A O 1
ATOM 6277 N N . ASP A 1 398 ? -41.679 11.381 -54.169 1.00 19.59 398 ASP A N 1
ATOM 6278 C CA . ASP A 1 398 ? -41.839 12.807 -54.402 1.00 14.85 398 ASP A CA 1
ATOM 6279 C C . ASP A 1 398 ? -41.199 13.667 -53.298 1.00 16.38 398 ASP A C 1
ATOM 6280 O O . ASP A 1 398 ? -41.202 14.900 -53.389 1.00 17.38 398 ASP A O 1
ATOM 6289 N N . GLY A 1 399 ? -40.610 13.031 -52.296 1.00 15.66 399 GLY A N 1
ATOM 6290 C CA . GLY A 1 399 ? -39.929 13.760 -51.233 1.00 14.43 399 GLY A CA 1
ATOM 6291 C C . GLY A 1 399 ? -40.730 13.882 -49.951 1.00 11.85 399 GLY A C 1
ATOM 6292 O O . GLY A 1 399 ? -40.182 14.182 -48.881 1.00 13.42 399 GLY A O 1
ATOM 6296 N N . SER A 1 400 ? -42.031 13.662 -50.069 1.00 14.52 400 SER A N 1
ATOM 6297 C CA . SER A 1 400 ? -42.915 13.766 -48.934 1.00 13.80 400 SER A CA 1
ATOM 6298 C C . SER A 1 400 ? -42.629 12.595 -48.015 1.00 13.39 400 SER A C 1
ATOM 6299 O O . SER A 1 400 ? -42.047 11.586 -48.430 1.00 12.79 400 SER A O 1
ATOM 6307 N N . ALA A 1 401 ? -43.003 12.751 -46.754 1.00 10.71 401 ALA A N 1
ATOM 6308 C CA . ALA A 1 401 ? -42.724 11.733 -45.766 1.00 9.38 401 ALA A CA 1
ATOM 6309 C C . ALA A 1 401 ? -43.990 11.248 -45.083 1.00 15.76 401 ALA A C 1
ATOM 6310 O O . ALA A 1 401 ? -45.008 11.932 -45.053 1.00 17.24 401 ALA A O 1
ATOM 6317 N N . TYR A 1 402 ? -43.886 10.051 -44.522 1.00 14.12 402 TYR A N 1
ATOM 6318 C CA . TYR A 1 402 ? -44.932 9.587 -43.635 1.00 16.19 402 TYR A CA 1
ATOM 6319 C C . TYR A 1 402 ? -44.768 10.387 -42.361 1.00 19.66 402 TYR A C 1
ATOM 6320 O O . TYR A 1 402 ? -43.651 10.480 -41.823 1.00 17.44 402 TYR A O 1
ATOM 6338 N N . HIS A 1 403 ? -45.861 10.963 -41.867 1.00 11.08 403 HIS A N 1
ATOM 6339 C CA . HIS A 1 403 ? -45.794 11.825 -40.679 1.00 8.27 403 HIS A CA 1
ATOM 6340 C C . HIS A 1 403 ? -45.378 11.031 -39.465 1.00 13.81 403 HIS A C 1
ATOM 6341 O O . HIS A 1 403 ? -44.723 11.556 -38.554 1.00 11.41 403 HIS A O 1
ATOM 6354 N N . GLN A 1 404 ? -45.817 9.776 -39.453 1.00 13.32 404 GLN A N 1
ATOM 6355 C CA . GLN A 1 404 ? -45.548 8.881 -38.333 1.00 11.85 404 GLN A CA 1
ATOM 6356 C C . GLN A 1 404 ? -44.742 7.651 -38.759 1.00 10.44 404 GLN A C 1
ATOM 6357 O O . GLN A 1 404 ? -45.085 6.949 -39.695 1.00 9.92 404 GLN A O 1
ATOM 6371 N N . TYR A 1 405 ? -43.630 7.435 -38.031 1.00 11.28 405 TYR A N 1
ATOM 6372 C CA . TYR A 1 405 ? -42.749 6.290 -38.206 1.00 8.97 405 TYR A CA 1
ATOM 6373 C C . TYR A 1 405 ? -43.039 5.263 -37.117 1.00 11.04 405 TYR A C 1
ATOM 6374 O O . TYR A 1 405 ? -43.219 5.618 -35.951 1.00 14.06 405 TYR A O 1
ATOM 6392 N N . GLN A 1 406 ? -43.113 3.997 -37.518 1.00 10.41 406 GLN A N 1
ATOM 6393 C CA . GLN A 1 406 ? -43.296 2.897 -36.577 1.00 10.99 406 GLN A CA 1
ATOM 6394 C C . GLN A 1 406 ? -41.938 2.183 -36.401 1.00 15.07 406 GLN A C 1
ATOM 6395 O O . GLN A 1 406 ? -41.532 1.374 -37.236 1.00 12.85 406 GLN A O 1
ATOM 6409 N N . PRO A 1 407 ? -41.220 2.513 -35.325 1.00 12.53 407 PRO A N 1
ATOM 6410 C CA . PRO A 1 407 ? -39.849 1.999 -35.177 1.00 12.76 407 PRO A CA 1
ATOM 6411 C C . PRO A 1 407 ? -39.774 0.486 -35.061 1.00 15.71 407 PRO A C 1
ATOM 6412 O O . PRO A 1 407 ? -38.713 -0.082 -35.319 1.00 13.90 407 PRO A O 1
ATOM 6423 N N . LEU A 1 408 ? -40.871 -0.165 -34.656 1.00 8.76 408 LEU A N 1
ATOM 6424 C CA . LEU A 1 408 ? -40.807 -1.606 -34.419 1.00 14.16 408 LEU A CA 1
ATOM 6425 C C . LEU A 1 408 ? -40.848 -2.362 -35.728 1.00 18.03 408 LEU A C 1
ATOM 6426 O O . LEU A 1 408 ? -40.270 -3.446 -35.854 1.00 24.62 408 LEU A O 1
ATOM 6442 N N . THR A 1 409 ? -41.549 -1.787 -36.690 1.00 10.69 409 THR A N 1
ATOM 6443 C CA . THR A 1 409 ? -41.705 -2.409 -37.994 1.00 12.28 409 THR A CA 1
ATOM 6444 C C . THR A 1 409 ? -40.923 -1.701 -39.068 1.00 14.16 409 THR A C 1
ATOM 6445 O O . THR A 1 409 ? -40.833 -2.207 -40.199 1.00 16.32 409 THR A O 1
ATOM 6456 N N . LYS A 1 410 ? -40.389 -0.549 -38.731 1.00 15.33 410 LYS A N 1
ATOM 6457 C CA . LYS A 1 410 ? -39.533 0.210 -39.630 1.00 13.18 410 LYS A CA 1
ATOM 6458 C C . LYS A 1 410 ? -40.326 0.574 -40.862 1.00 16.92 410 LYS A C 1
ATOM 6459 O O . LYS A 1 410 ? -39.846 0.513 -41.994 1.00 15.29 410 LYS A O 1
ATOM 6478 N N . ARG A 1 411 ? -41.558 0.989 -40.607 1.00 14.94 411 ARG A N 1
ATOM 6479 C CA . ARG A 1 411 ? -42.435 1.397 -41.681 1.00 14.09 411 ARG A CA 1
ATOM 6480 C C . ARG A 1 411 ? -43.216 2.645 -41.301 1.00 14.58 411 ARG A C 1
ATOM 6481 O O . ARG A 1 411 ? -43.384 2.974 -40.126 1.00 12.58 411 ARG A O 1
ATOM 6502 N N . GLY A 1 412 ? -43.723 3.329 -42.316 1.00 12.45 412 GLY A N 1
ATOM 6503 C CA . GLY A 1 412 ? -44.547 4.495 -42.076 1.00 15.54 412 GLY A CA 1
ATOM 6504 C C . GLY A 1 412 ? -45.957 4.096 -41.813 1.00 14.71 412 GLY A C 1
ATOM 6505 O O . GLY A 1 412 ? -46.436 3.082 -42.337 1.00 20.58 412 GLY A O 1
ATOM 6509 N N . ASN A 1 413 ? -46.644 4.892 -40.993 1.00 13.12 413 ASN A N 1
ATOM 6510 C CA . ASN A 1 413 ? -48.036 4.647 -40.694 1.00 16.56 413 ASN A CA 1
ATOM 6511 C C . ASN A 1 413 ? -48.961 5.032 -41.827 1.00 18.13 413 ASN A C 1
ATOM 6512 O O . ASN A 1 413 ? -49.107 6.209 -42.143 1.00 16.96 413 ASN A O 1
ATOM 6523 N N . ASN A 1 414 ? -49.616 4.023 -42.404 1.00 13.55 414 ASN A N 1
ATOM 6524 C CA . ASN A 1 414 ? -50.500 4.239 -43.539 1.00 16.21 414 ASN A CA 1
ATOM 6525 C C . ASN A 1 414 ? -51.817 4.922 -43.253 1.00 19.12 414 ASN A C 1
ATOM 6526 O O . ASN A 1 414 ? -52.390 5.535 -44.132 1.00 28.97 414 ASN A O 1
ATOM 6537 N N . ASP A 1 415 ? -52.326 4.786 -42.043 1.00 17.86 415 ASP A N 1
ATOM 6538 C CA . ASP A 1 415 ? -53.576 5.449 -41.696 1.00 13.38 415 ASP A CA 1
ATOM 6539 C C . ASP A 1 415 ? -53.422 6.950 -41.603 1.00 19.91 415 ASP A C 1
ATOM 6540 O O . ASP A 1 415 ? -54.276 7.676 -42.023 1.00 22.89 415 ASP A O 1
ATOM 6549 N N . ILE A 1 416 ? -52.320 7.391 -41.002 1.00 12.91 416 ILE A N 1
ATOM 6550 C CA . ILE A 1 416 ? -52.059 8.793 -40.877 1.00 13.03 416 ILE A CA 1
ATOM 6551 C C . ILE A 1 416 ? -51.656 9.375 -42.190 1.00 22.31 416 ILE A C 1
ATOM 6552 O O . ILE A 1 416 ? -52.127 10.436 -42.533 1.00 26.23 416 ILE A O 1
ATOM 6568 N N . GLY A 1 417 ? -50.802 8.697 -42.936 1.00 12.53 417 GLY A N 1
ATOM 6569 C CA . GLY A 1 417 ? -50.359 9.259 -44.193 1.00 16.88 417 GLY A CA 1
ATOM 6570 C C . GLY A 1 417 ? -49.337 10.366 -44.059 1.00 19.25 417 GLY A C 1
ATOM 6571 O O . GLY A 1 417 ? -48.556 10.394 -43.116 1.00 15.55 417 GLY A O 1
ATOM 6575 N N . SER A 1 418 ? -49.346 11.248 -45.058 1.00 15.13 418 SER A N 1
ATOM 6576 C CA . SER A 1 418 ? -48.375 12.323 -45.252 1.00 18.92 418 SER A CA 1
ATOM 6577 C C . SER A 1 418 ? -49.072 13.708 -45.152 1.00 22.62 418 SER A C 1
ATOM 6578 O O . SER A 1 418 ? -50.060 13.823 -44.482 1.00 17.80 418 SER A O 1
ATOM 6586 N N . GLY A 1 419 ? -48.500 14.726 -45.787 1.00 12.65 419 GLY A N 1
ATOM 6587 C CA . GLY A 1 419 ? -49.063 16.071 -45.853 1.00 14.83 419 GLY A CA 1
ATOM 6588 C C . GLY A 1 419 ? -48.697 17.112 -44.816 1.00 14.92 419 GLY A C 1
ATOM 6589 O O . GLY A 1 419 ? -49.278 18.167 -44.793 1.00 13.94 419 GLY A O 1
ATOM 6593 N N . PHE A 1 420 ? -47.770 16.768 -43.935 1.00 12.81 420 PHE A N 1
ATOM 6594 C CA . PHE A 1 420 ? -47.288 17.692 -42.903 1.00 15.99 420 PHE A CA 1
ATOM 6595 C C . PHE A 1 420 ? -45.973 18.170 -43.503 1.00 12.42 420 PHE A C 1
ATOM 6596 O O . PHE A 1 420 ? -45.009 17.467 -43.523 1.00 11.98 420 PHE A O 1
ATOM 6613 N N . ASN A 1 421 ? -45.989 19.395 -44.001 1.00 12.27 421 ASN A N 1
ATOM 6614 C CA . ASN A 1 421 ? -44.982 19.833 -44.929 1.00 19.51 421 ASN A CA 1
ATOM 6615 C C . ASN A 1 421 ? -43.651 20.178 -44.342 1.00 13.33 421 ASN A C 1
ATOM 6616 O O . ASN A 1 421 ? -42.758 20.514 -45.067 1.00 15.19 421 ASN A O 1
ATOM 6627 N N . ASP A 1 422 ? -43.517 20.105 -43.034 1.00 7.55 422 ASP A N 1
ATOM 6628 C CA . ASP A 1 422 ? -42.198 20.323 -42.448 1.00 10.46 422 ASP A CA 1
ATOM 6629 C C . ASP A 1 422 ? -41.427 19.017 -42.418 1.00 7.73 422 ASP A C 1
ATOM 6630 O O . ASP A 1 422 ? -40.187 19.009 -42.276 1.00 14.43 422 ASP A O 1
ATOM 6639 N N . ASP A 1 423 ? -42.128 17.906 -42.569 1.00 8.70 423 ASP A N 1
ATOM 6640 C CA . ASP A 1 423 ? -41.512 16.623 -42.275 1.00 12.18 423 ASP A CA 1
ATOM 6641 C C . ASP A 1 423 ? -40.271 16.352 -43.151 1.00 12.81 423 ASP A C 1
ATOM 6642 O O . ASP A 1 423 ? -39.260 15.931 -42.646 1.00 12.87 423 ASP A O 1
ATOM 6651 N N . PRO A 1 424 ? -40.359 16.609 -44.465 1.00 9.45 424 PRO A N 1
ATOM 6652 C CA . PRO A 1 424 ? -39.218 16.207 -45.305 1.00 10.45 424 PRO A CA 1
ATOM 6653 C C . PRO A 1 424 ? -37.861 16.847 -44.979 1.00 12.14 424 PRO A C 1
ATOM 6654 O O . PRO A 1 424 ? -36.819 16.195 -45.154 1.00 12.54 424 PRO A O 1
ATOM 6665 N N . LEU A 1 425 ? -37.858 18.098 -44.514 1.00 9.43 425 LEU A N 1
ATOM 6666 C CA . LEU A 1 425 ? -36.590 18.787 -44.275 1.00 8.84 425 LEU A CA 1
ATOM 6667 C C . LEU A 1 425 ? -35.893 18.279 -43.023 1.00 8.98 425 LEU A C 1
ATOM 6668 O O . LEU A 1 425 ? -34.678 18.417 -42.891 1.00 11.09 425 LEU A O 1
ATOM 6684 N N . TRP A 1 426 ? -36.651 17.700 -42.090 1.00 6.63 426 TRP A N 1
ATOM 6685 C CA . TRP A 1 426 ? -36.028 17.173 -40.893 1.00 11.77 426 TRP A CA 1
ATOM 6686 C C . TRP A 1 426 ? -35.059 16.024 -41.236 1.00 11.80 426 TRP A C 1
ATOM 6687 O O . TRP A 1 426 ? -34.142 15.730 -40.478 1.00 10.52 426 TRP A O 1
ATOM 6708 N N . LEU A 1 427 ? -35.248 15.371 -42.369 1.00 11.07 427 LEU A N 1
ATOM 6709 C CA . LEU A 1 427 ? -34.296 14.322 -42.749 1.00 9.50 427 LEU A CA 1
ATOM 6710 C C . LEU A 1 427 ? -32.907 14.898 -43.009 1.00 13.19 427 LEU A C 1
ATOM 6711 O O . LEU A 1 427 ? -31.885 14.287 -42.692 1.00 11.98 427 LEU A O 1
ATOM 6727 N N . ILE A 1 428 ? -32.881 16.072 -43.592 1.00 10.25 428 ILE A N 1
ATOM 6728 C CA . ILE A 1 428 ? -31.614 16.749 -43.831 1.00 11.40 428 ILE A CA 1
ATOM 6729 C C . ILE A 1 428 ? -30.992 17.112 -42.504 1.00 11.31 428 ILE A C 1
ATOM 6730 O O . ILE A 1 428 ? -29.779 17.011 -42.311 1.00 15.04 428 ILE A O 1
ATOM 6746 N N . ALA A 1 429 ? -31.847 17.575 -41.584 1.00 11.84 429 ALA A N 1
ATOM 6747 C CA . ALA A 1 429 ? -31.401 17.929 -40.245 1.00 12.52 429 ALA A CA 1
ATOM 6748 C C . ALA A 1 429 ? -30.721 16.762 -39.601 1.00 11.78 429 ALA A C 1
ATOM 6749 O O . ALA A 1 429 ? -29.610 16.901 -39.077 1.00 13.05 429 ALA A O 1
ATOM 6756 N N . GLY A 1 430 ? -31.384 15.624 -39.593 1.00 9.02 430 GLY A N 1
ATOM 6757 C CA . GLY A 1 430 ? -30.804 14.437 -38.977 1.00 9.03 430 GLY A CA 1
ATOM 6758 C C . GLY A 1 430 ? -29.513 13.979 -39.628 1.00 8.72 430 GLY A C 1
ATOM 6759 O O . GLY A 1 430 ? -28.562 13.594 -38.948 1.00 11.61 430 GLY A O 1
ATOM 6763 N N . THR A 1 431 ? -29.483 14.001 -40.953 1.00 11.80 431 THR A N 1
ATOM 6764 C CA . THR A 1 431 ? -28.333 13.437 -41.676 1.00 13.99 431 THR A CA 1
ATOM 6765 C C . THR A 1 431 ? -27.076 14.299 -41.478 1.00 12.22 431 THR A C 1
ATOM 6766 O O . THR A 1 431 ? -25.980 13.781 -41.285 1.00 14.11 431 THR A O 1
ATOM 6777 N N . ALA A 1 432 ? -27.242 15.614 -41.542 1.00 10.70 432 ALA A N 1
ATOM 6778 C CA . ALA A 1 432 ? -26.126 16.529 -41.400 1.00 13.70 432 ALA A CA 1
ATOM 6779 C C . ALA A 1 432 ? -25.595 16.488 -39.992 1.00 13.93 432 ALA A C 1
ATOM 6780 O O . ALA A 1 432 ? -24.390 16.574 -39.782 1.00 13.30 432 ALA A O 1
ATOM 6787 N N . ALA A 1 433 ? -26.491 16.351 -39.017 1.00 9.41 433 ALA A N 1
ATOM 6788 C CA . ALA A 1 433 ? -26.016 16.279 -37.634 1.00 11.19 433 ALA A CA 1
ATOM 6789 C C . ALA A 1 433 ? -25.202 15.007 -37.459 1.00 11.21 433 ALA A C 1
ATOM 6790 O O . ALA A 1 433 ? -24.204 15.005 -36.741 1.00 13.08 433 ALA A O 1
ATOM 6797 N N . TYR A 1 434 ? -25.639 13.931 -38.100 1.00 9.49 434 TYR A N 1
ATOM 6798 C CA . TYR A 1 434 ? -24.913 12.683 -38.065 1.00 13.29 434 TYR A CA 1
ATOM 6799 C C . TYR A 1 434 ? -23.524 12.793 -38.706 1.00 13.04 434 TYR A C 1
ATOM 6800 O O . TYR A 1 434 ? -22.549 12.276 -38.165 1.00 10.75 434 TYR A O 1
ATOM 6818 N N . ILE A 1 435 ? -23.449 13.423 -39.860 1.00 10.05 435 ILE A N 1
ATOM 6819 C CA . ILE A 1 435 ? -22.168 13.501 -40.551 1.00 11.31 435 ILE A CA 1
ATOM 6820 C C . ILE A 1 435 ? -21.220 14.431 -39.811 1.00 15.10 435 ILE A C 1
ATOM 6821 O O . ILE A 1 435 ? -20.038 14.167 -39.754 1.00 14.60 435 ILE A O 1
ATOM 6837 N N . LYS A 1 436 ? -21.737 15.507 -39.229 1.00 9.37 436 LYS A N 1
ATOM 6838 C CA . LYS A 1 436 ? -20.842 16.408 -38.520 1.00 13.30 436 LYS A CA 1
ATOM 6839 C C . LYS A 1 436 ? -20.241 15.710 -37.299 1.00 15.05 436 LYS A C 1
ATOM 6840 O O . LYS A 1 436 ? -19.081 15.909 -36.970 1.00 15.12 436 LYS A O 1
ATOM 6859 N N . GLU A 1 437 ? -21.047 14.889 -36.625 1.00 12.48 437 GLU A N 1
ATOM 6860 C CA . GLU A 1 437 ? -20.551 14.191 -35.443 1.00 11.52 437 GLU A CA 1
ATOM 6861 C C . GLU A 1 437 ? -19.487 13.180 -35.805 1.00 14.68 437 GLU A C 1
ATOM 6862 O O . GLU A 1 437 ? -18.474 13.070 -35.121 1.00 15.30 437 GLU A O 1
ATOM 6874 N N . THR A 1 438 ? -19.751 12.420 -36.856 1.00 14.24 438 THR A N 1
ATOM 6875 C CA . THR A 1 438 ? -18.958 11.237 -37.130 1.00 11.63 438 THR A CA 1
ATOM 6876 C C . THR A 1 438 ? -17.986 11.411 -38.283 1.00 16.22 438 THR A C 1
ATOM 6877 O O . THR A 1 438 ? -16.968 10.708 -38.346 1.00 18.20 438 THR A O 1
ATOM 6888 N N . GLY A 1 439 ? -18.283 12.304 -39.206 1.00 13.20 439 GLY A N 1
ATOM 6889 C CA . GLY A 1 439 ? -17.490 12.433 -40.417 1.00 13.69 439 GLY A CA 1
ATOM 6890 C C . GLY A 1 439 ? -17.707 11.320 -41.405 1.00 13.76 439 GLY A C 1
ATOM 6891 O O . GLY A 1 439 ? -16.912 11.133 -42.335 1.00 20.03 439 GLY A O 1
ATOM 6895 N N . ASP A 1 440 ? -18.816 10.590 -41.231 1.00 11.98 440 ASP A N 1
ATOM 6896 C CA . ASP A 1 440 ? -19.141 9.460 -42.083 1.00 10.25 440 ASP A CA 1
ATOM 6897 C C . ASP A 1 440 ? -19.971 9.905 -43.302 1.00 15.35 440 ASP A C 1
ATOM 6898 O O . ASP A 1 440 ? -21.178 9.687 -43.372 1.00 16.86 440 ASP A O 1
ATOM 6907 N N . PHE A 1 441 ? -19.296 10.534 -44.254 1.00 15.14 441 PHE A N 1
ATOM 6908 C CA . PHE A 1 441 ? -19.948 10.949 -45.488 1.00 15.44 441 PHE A CA 1
ATOM 6909 C C . PHE A 1 441 ? -20.446 9.748 -46.299 1.00 20.41 441 PHE A C 1
ATOM 6910 O O . PHE A 1 441 ? -21.314 9.884 -47.169 1.00 15.26 441 PHE A O 1
ATOM 6927 N N . SER A 1 442 ? -19.926 8.562 -46.006 1.00 17.42 442 SER A N 1
ATOM 6928 C CA A SER A 1 442 ? -20.299 7.345 -46.738 0.60 18.23 442 SER A CA 1
ATOM 6929 C CA B SER A 1 442 ? -20.314 7.401 -46.795 0.40 18.32 442 SER A CA 1
ATOM 6930 C C . SER A 1 442 ? -21.782 7.029 -46.606 1.00 19.64 442 SER A C 1
ATOM 6931 O O . SER A 1 442 ? -22.349 6.330 -47.428 1.00 18.56 442 SER A O 1
ATOM 6946 N N . ILE A 1 443 ? -22.396 7.512 -45.535 1.00 15.72 443 ILE A N 1
ATOM 6947 C CA . ILE A 1 443 ? -23.834 7.269 -45.388 1.00 15.83 443 ILE A CA 1
ATOM 6948 C C . ILE A 1 443 ? -24.650 7.825 -46.577 1.00 12.47 443 ILE A C 1
ATOM 6949 O O . ILE A 1 443 ? -25.711 7.304 -46.904 1.00 15.63 443 ILE A O 1
ATOM 6965 N N . LEU A 1 444 ? -24.128 8.864 -47.239 1.00 12.17 444 LEU A N 1
ATOM 6966 C CA . LEU A 1 444 ? -24.832 9.511 -48.342 1.00 11.87 444 LEU A CA 1
ATOM 6967 C C . LEU A 1 444 ? -24.896 8.610 -49.565 1.00 15.17 444 LEU A C 1
ATOM 6968 O O . LEU A 1 444 ? -25.715 8.813 -50.475 1.00 15.34 444 LEU A O 1
ATOM 6984 N N . ASP A 1 445 ? -24.020 7.608 -49.576 1.00 13.40 445 ASP A N 1
ATOM 6985 C CA . ASP A 1 445 ? -23.950 6.687 -50.692 1.00 13.65 445 ASP A CA 1
ATOM 6986 C C . ASP A 1 445 ? -24.774 5.426 -50.472 1.00 20.50 445 ASP A C 1
ATOM 6987 O O . ASP A 1 445 ? -24.895 4.605 -51.380 1.00 19.49 445 ASP A O 1
ATOM 6996 N N . GLU A 1 446 ? -25.359 5.266 -49.287 1.00 19.82 446 GLU A N 1
ATOM 6997 C CA . GLU A 1 446 ? -26.106 4.046 -49.010 1.00 15.37 446 GLU A CA 1
ATOM 6998 C C . GLU A 1 446 ? -27.329 3.981 -49.895 1.00 11.47 446 GLU A C 1
ATOM 6999 O O . GLU A 1 446 ? -28.037 4.958 -50.073 1.00 14.94 446 GLU A O 1
ATOM 7011 N N . PRO A 1 447 ? -27.573 2.799 -50.449 1.00 16.25 447 PRO A N 1
ATOM 7012 C CA . PRO A 1 447 ? -28.766 2.569 -51.251 1.00 19.48 447 PRO A CA 1
ATOM 7013 C C . PRO A 1 447 ? -29.998 2.584 -50.343 1.00 20.15 447 PRO A C 1
ATOM 7014 O O . PRO A 1 447 ? -30.081 1.784 -49.416 1.00 19.20 447 PRO A O 1
ATOM 7025 N N . VAL A 1 448 ? -30.914 3.520 -50.603 1.00 17.95 448 VAL A N 1
ATOM 7026 C CA . VAL A 1 448 ? -32.120 3.684 -49.800 1.00 12.59 448 VAL A CA 1
ATOM 7027 C C . VAL A 1 448 ? -33.384 3.738 -50.679 1.00 14.52 448 VAL A C 1
ATOM 7028 O O . VAL A 1 448 ? -33.496 4.567 -51.578 1.00 15.22 448 VAL A O 1
ATOM 7041 N N . PRO A 1 449 ? -34.345 2.836 -50.430 1.00 13.73 449 PRO A N 1
ATOM 7042 C CA . PRO A 1 449 ? -35.542 2.840 -51.257 1.00 11.82 449 PRO A CA 1
ATOM 7043 C C . PRO A 1 449 ? -36.508 3.959 -50.865 1.00 16.79 449 PRO A C 1
ATOM 7044 O O . PRO A 1 449 ? -36.251 4.645 -49.881 1.00 14.52 449 PRO A O 1
ATOM 7055 N N . PHE A 1 450 ? -37.556 4.133 -51.658 1.00 15.29 450 PHE A N 1
ATOM 7056 C CA . PHE A 1 450 ? -38.679 5.046 -51.368 1.00 12.53 450 PHE A CA 1
ATOM 7057 C C . PHE A 1 450 ? -39.868 4.177 -50.999 1.00 21.79 450 PHE A C 1
ATOM 7058 O O . PHE A 1 450 ? -40.166 3.213 -51.706 1.00 16.17 450 PHE A O 1
ATOM 7075 N N . ASP A 1 451 ? -40.540 4.498 -49.888 1.00 14.11 451 ASP A N 1
ATOM 7076 C CA . ASP A 1 451 ? -41.732 3.741 -49.447 1.00 14.21 451 ASP A CA 1
ATOM 7077 C C . ASP A 1 451 ? -41.469 2.238 -49.360 1.00 23.32 451 ASP A C 1
ATOM 7078 O O . ASP A 1 451 ? -42.359 1.414 -49.605 1.00 14.11 451 ASP A O 1
ATOM 7087 N N . ASN A 1 452 ? -40.232 1.909 -48.991 1.00 12.97 452 ASN A N 1
ATOM 7088 C CA . ASN A 1 452 ? -39.793 0.533 -48.767 1.00 15.35 452 ASN A CA 1
ATOM 7089 C C . ASN A 1 452 ? -40.062 -0.395 -49.958 1.00 25.42 452 ASN A C 1
ATOM 7090 O O . ASN A 1 452 ? -40.302 -1.592 -49.782 1.00 20.85 452 ASN A O 1
ATOM 7101 N N . GLU A 1 453 ? -40.000 0.160 -51.161 1.00 12.16 453 GLU A N 1
ATOM 7102 C CA . GLU A 1 453 ? -40.319 -0.615 -52.360 1.00 16.37 453 GLU A CA 1
ATOM 7103 C C . GLU A 1 453 ? -39.075 -1.235 -52.969 1.00 16.71 453 GLU A C 1
ATOM 7104 O O . GLU A 1 453 ? -38.159 -0.523 -53.373 1.00 16.95 453 GLU A O 1
ATOM 7116 N N . PRO A 1 454 ? -39.046 -2.561 -53.050 1.00 21.03 454 PRO A N 1
ATOM 7117 C CA . PRO A 1 454 ? -37.865 -3.225 -53.598 1.00 22.05 454 PRO A CA 1
ATOM 7118 C C . PRO A 1 454 ? -37.576 -2.704 -54.994 1.00 15.74 454 PRO A C 1
ATOM 7119 O O . PRO A 1 454 ? -38.505 -2.448 -55.754 1.00 20.11 454 PRO A O 1
ATOM 7130 N N . GLY A 1 455 ? -36.297 -2.503 -55.302 1.00 20.74 455 GLY A N 1
ATOM 7131 C CA . GLY A 1 455 ? -35.924 -1.974 -56.603 1.00 20.72 455 GLY A CA 1
ATOM 7132 C C . GLY A 1 455 ? -35.807 -0.463 -56.756 1.00 30.81 455 GLY A C 1
ATOM 7133 O O . GLY A 1 455 ? -35.213 0.016 -57.727 1.00 28.02 455 GLY A O 1
ATOM 7137 N N . SER A 1 456 ? -36.377 0.285 -55.817 1.00 19.09 456 SER A N 1
ATOM 7138 C CA . SER A 1 456 ? -36.456 1.737 -55.930 1.00 18.94 456 SER A CA 1
ATOM 7139 C C . SER A 1 456 ? -35.216 2.460 -55.401 1.00 22.17 456 SER A C 1
ATOM 7140 O O . SER A 1 456 ? -35.137 3.690 -55.437 1.00 16.95 456 SER A O 1
ATOM 7148 N N . GLU A 1 457 ? -34.241 1.684 -54.940 1.00 14.54 457 GLU A N 1
ATOM 7149 C CA . GLU A 1 457 ? -33.108 2.242 -54.203 1.00 14.68 457 GLU A CA 1
ATOM 7150 C C . GLU A 1 457 ? -32.342 3.313 -54.962 1.00 18.67 457 GLU A C 1
ATOM 7151 O O . GLU A 1 457 ? -32.045 3.178 -56.147 1.00 20.56 457 GLU A O 1
ATOM 7163 N N . VAL A 1 458 ? -32.042 4.387 -54.243 1.00 15.75 458 VAL A N 1
ATOM 7164 C CA . VAL A 1 458 ? -31.179 5.447 -54.724 1.00 13.20 458 VAL A CA 1
ATOM 7165 C C . VAL A 1 458 ? -30.281 5.830 -53.556 1.00 15.08 458 VAL A C 1
ATOM 7166 O O . VAL A 1 458 ? -30.546 5.469 -52.415 1.00 19.78 458 VAL A O 1
ATOM 7179 N N . PRO A 1 459 ? -29.229 6.576 -53.823 1.00 13.57 459 PRO A N 1
ATOM 7180 C CA . PRO A 1 459 ? -28.381 7.000 -52.698 1.00 12.87 459 PRO A CA 1
ATOM 7181 C C . PRO A 1 459 ? -29.132 7.898 -51.719 1.00 13.13 459 PRO A C 1
ATOM 7182 O O . PRO A 1 459 ? -30.036 8.640 -52.103 1.00 12.57 459 PRO A O 1
ATOM 7193 N N . LEU A 1 460 ? -28.732 7.820 -50.447 1.00 14.33 460 LEU A N 1
ATOM 7194 C CA . LEU A 1 460 ? -29.370 8.647 -49.421 1.00 12.37 460 LEU A CA 1
ATOM 7195 C C . LEU A 1 460 ? -29.300 10.105 -49.796 1.00 15.35 460 LEU A C 1
ATOM 7196 O O . LEU A 1 460 ? -30.234 10.861 -49.515 1.00 15.68 460 LEU A O 1
ATOM 7212 N N . PHE A 1 461 ? -28.203 10.516 -50.434 1.00 12.44 461 PHE A N 1
ATOM 7213 C CA . PHE A 1 461 ? -28.107 11.919 -50.842 1.00 16.91 461 PHE A CA 1
ATOM 7214 C C . PHE A 1 461 ? -29.285 12.319 -51.711 1.00 10.96 461 PHE A C 1
ATOM 7215 O O . PHE A 1 461 ? -29.793 13.436 -51.606 1.00 12.29 461 PHE A O 1
ATOM 7232 N N . GLU A 1 462 ? -29.723 11.411 -52.583 1.00 16.24 462 GLU A N 1
ATOM 7233 C CA . GLU A 1 462 ? -30.835 11.726 -53.458 1.00 14.91 462 GLU A CA 1
ATOM 7234 C C . GLU A 1 462 ? -32.132 11.920 -52.676 1.00 14.33 462 GLU A C 1
ATOM 7235 O O . GLU A 1 462 ? -33.006 12.662 -53.112 1.00 14.85 462 GLU A O 1
ATOM 7247 N N . HIS A 1 463 ? -32.265 11.246 -51.529 1.00 12.96 463 HIS A N 1
ATOM 7248 C CA . HIS A 1 463 ? -33.413 11.505 -50.664 1.00 13.41 463 HIS A CA 1
ATOM 7249 C C . HIS A 1 463 ? -33.382 12.922 -50.134 1.00 13.59 463 HIS A C 1
ATOM 7250 O O . HIS A 1 463 ? -34.397 13.573 -50.049 1.00 13.44 463 HIS A O 1
ATOM 7263 N N . LEU A 1 464 ? -32.180 13.401 -49.778 1.00 12.92 464 LEU A N 1
ATOM 7264 C CA . LEU A 1 464 ? -32.096 14.775 -49.259 1.00 12.72 464 LEU A CA 1
ATOM 7265 C C . LEU A 1 464 ? -32.507 15.750 -50.353 1.00 12.97 464 LEU A C 1
ATOM 7266 O O . LEU A 1 464 ? -33.114 16.757 -50.100 1.00 11.28 464 LEU A O 1
ATOM 7282 N N . THR A 1 465 ? -32.133 15.416 -51.584 1.00 12.04 465 THR A N 1
ATOM 7283 C CA . THR A 1 465 ? -32.511 16.237 -52.712 1.00 13.75 465 THR A CA 1
ATOM 7284 C C . THR A 1 465 ? -34.034 16.282 -52.891 1.00 11.88 465 THR A C 1
ATOM 7285 O O . THR A 1 465 ? -34.599 17.341 -53.169 1.00 13.94 465 THR A O 1
ATOM 7296 N N . ARG A 1 466 ? -34.687 15.138 -52.745 1.00 11.94 466 ARG A N 1
ATOM 7297 C CA . ARG A 1 466 ? -36.144 15.142 -52.844 1.00 15.13 466 ARG A CA 1
ATOM 7298 C C . ARG A 1 466 ? -36.804 15.912 -51.696 1.00 15.88 466 ARG A C 1
ATOM 7299 O O . ARG A 1 466 ? -37.794 16.588 -51.926 1.00 13.26 466 ARG A O 1
ATOM 7320 N N . SER A 1 467 ? -36.249 15.830 -50.483 1.00 12.80 467 SER A N 1
ATOM 7321 C CA . SER A 1 467 ? -36.751 16.664 -49.385 1.00 12.88 467 SER A CA 1
ATOM 7322 C C . SER A 1 467 ? -36.636 18.146 -49.700 1.00 13.32 467 SER A C 1
ATOM 7323 O O . SER A 1 467 ? -37.580 18.903 -49.492 1.00 14.43 467 SER A O 1
ATOM 7331 N N . PHE A 1 468 ? -35.456 18.544 -50.185 1.00 12.77 468 PHE A N 1
ATOM 7332 C CA . PHE A 1 468 ? -35.187 19.931 -50.534 1.00 13.53 468 PHE A CA 1
ATOM 7333 C C . PHE A 1 468 ? -36.128 20.415 -51.627 1.00 13.81 468 PHE A C 1
ATOM 7334 O O . PHE A 1 468 ? -36.728 21.497 -51.534 1.00 13.67 468 PHE A O 1
ATOM 7351 N N . GLU A 1 469 ? -36.264 19.606 -52.659 1.00 11.08 469 GLU A N 1
ATOM 7352 C CA . GLU A 1 469 ? -37.048 19.993 -53.801 1.00 14.42 469 GLU A CA 1
ATOM 7353 C C . GLU A 1 469 ? -38.537 19.983 -53.515 1.00 11.83 469 GLU A C 1
ATOM 7354 O O . GLU A 1 469 ? -39.287 20.662 -54.203 1.00 15.14 469 GLU A O 1
ATOM 7366 N N . PHE A 1 470 ? -38.939 19.188 -52.524 1.00 9.55 470 PHE A N 1
ATOM 7367 C CA . PHE A 1 470 ? -40.357 19.165 -52.139 1.00 12.04 470 PHE A CA 1
ATOM 7368 C C . PHE A 1 470 ? -40.792 20.562 -51.719 1.00 15.55 470 PHE A C 1
ATOM 7369 O O . PHE A 1 470 ? -41.833 21.045 -52.146 1.00 19.12 470 PHE A O 1
ATOM 7386 N N . THR A 1 471 ? -39.985 21.204 -50.878 1.00 12.56 471 THR A N 1
ATOM 7387 C CA . THR A 1 471 ? -40.311 22.551 -50.424 1.00 11.94 471 THR A CA 1
ATOM 7388 C C . THR A 1 471 ? -40.294 23.544 -51.582 1.00 17.03 471 THR A C 1
ATOM 7389 O O . THR A 1 471 ? -41.202 24.351 -51.729 1.00 17.08 471 THR A O 1
ATOM 7400 N N . VAL A 1 472 ? -39.256 23.472 -52.418 1.00 13.33 472 VAL A N 1
ATOM 7401 C CA . VAL A 1 472 ? -39.180 24.403 -53.533 1.00 14.54 472 VAL A CA 1
ATOM 7402 C C . VAL A 1 472 ? -40.431 24.344 -54.382 1.00 14.66 472 VAL A C 1
ATOM 7403 O O . VAL A 1 472 ? -40.910 25.350 -54.879 1.00 15.91 472 VAL A O 1
ATOM 7416 N N . THR A 1 473 ? -40.942 23.136 -54.582 1.00 13.38 473 THR A N 1
ATOM 7417 C CA . THR A 1 473 ? -42.076 22.984 -55.466 1.00 13.89 473 THR A CA 1
ATOM 7418 C C . THR A 1 473 ? -43.427 23.083 -54.762 1.00 16.11 473 THR A C 1
ATOM 7419 O O . THR A 1 473 ? -44.467 22.969 -55.415 1.00 19.10 473 THR A O 1
ATOM 7430 N N . HIS A 1 474 ? -43.408 23.288 -53.452 1.00 14.53 474 HIS A N 1
ATOM 7431 C CA . HIS A 1 474 ? -44.654 23.484 -52.710 1.00 13.13 474 HIS A CA 1
ATOM 7432 C C . HIS A 1 474 ? -44.638 24.780 -51.921 1.00 14.38 474 HIS A C 1
ATOM 7433 O O . HIS A 1 474 ? -44.728 24.777 -50.687 1.00 15.84 474 HIS A O 1
ATOM 7446 N N . ARG A 1 475 ? -44.523 25.900 -52.640 1.00 9.45 475 ARG A N 1
ATOM 7447 C CA . ARG A 1 475 ? -44.577 27.199 -51.995 1.00 11.87 475 ARG A CA 1
ATOM 7448 C C . ARG A 1 475 ? -45.839 27.933 -52.412 1.00 13.99 475 ARG A C 1
ATOM 7449 O O . ARG A 1 475 ? -46.400 27.642 -53.467 1.00 15.39 475 ARG A O 1
ATOM 7470 N N . GLY A 1 476 ? -46.283 28.856 -51.570 1.00 13.33 476 GLY A N 1
ATOM 7471 C CA . GLY A 1 476 ? -47.476 29.645 -51.845 1.00 15.81 476 GLY A CA 1
ATOM 7472 C C . GLY A 1 476 ? -47.206 30.951 -52.559 1.00 14.55 476 GLY A C 1
ATOM 7473 O O . GLY A 1 476 ? -46.109 31.196 -53.047 1.00 14.67 476 GLY A O 1
ATOM 7477 N N . PRO A 1 477 ? -48.225 31.801 -52.630 1.00 14.50 477 PRO A N 1
ATOM 7478 C CA . PRO A 1 477 ? -48.196 33.119 -53.291 1.00 14.21 477 PRO A CA 1
ATOM 7479 C C . PRO A 1 477 ? -47.096 34.067 -52.810 1.00 16.24 477 PRO A C 1
ATOM 7480 O O . PRO A 1 477 ? -46.682 34.941 -53.578 1.00 21.56 477 PRO A O 1
ATOM 7491 N N . HIS A 1 478 ? -46.646 33.938 -51.567 1.00 10.59 478 HIS A N 1
ATOM 7492 C CA . HIS A 1 478 ? -45.545 34.779 -51.087 1.00 15.52 478 HIS A CA 1
ATOM 7493 C C . HIS A 1 478 ? -44.186 34.122 -51.134 1.00 16.63 478 HIS A C 1
ATOM 7494 O O . HIS A 1 478 ? -43.226 34.676 -50.604 1.00 14.25 478 HIS A O 1
ATOM 7507 N N . GLY A 1 479 ? -44.094 32.937 -51.734 1.00 14.66 479 GLY A N 1
ATOM 7508 C CA . GLY A 1 479 ? -42.803 32.267 -51.814 1.00 11.59 479 GLY A CA 1
ATOM 7509 C C . GLY A 1 479 ? -42.473 31.485 -50.559 1.00 10.72 479 GLY A C 1
ATOM 7510 O O . GLY A 1 479 ? -41.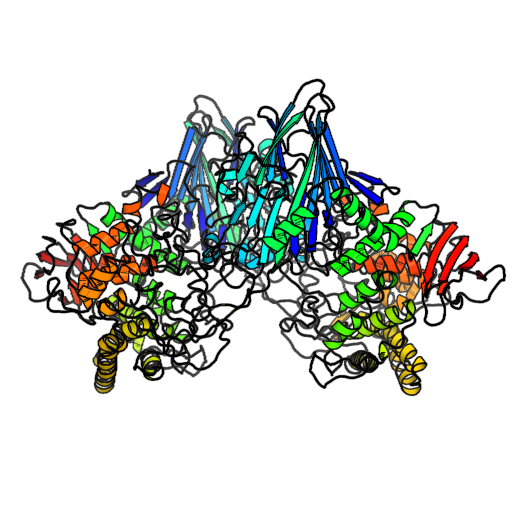405 30.904 -50.448 1.00 12.00 479 GLY A O 1
ATOM 7514 N N . LEU A 1 480 ? -43.421 31.463 -49.613 1.00 11.47 480 LEU A N 1
ATOM 7515 C CA . LEU A 1 480 ? -43.205 30.724 -48.367 1.00 13.22 480 LEU A CA 1
ATOM 7516 C C . LEU A 1 480 ? -43.735 29.323 -48.565 1.00 12.76 480 LEU A C 1
ATOM 7517 O O . LEU A 1 480 ? -44.603 29.099 -49.403 1.00 16.83 480 LEU A O 1
ATOM 7533 N N . PRO A 1 481 ? -43.225 28.352 -47.796 1.00 10.39 481 PRO A N 1
ATOM 7534 C CA . PRO A 1 481 ? -43.691 26.990 -47.966 1.00 11.89 481 PRO A CA 1
ATOM 7535 C C . PRO A 1 481 ? -45.155 26.800 -47.562 1.00 11.84 481 PRO A C 1
ATOM 7536 O O . PRO A 1 481 ? -45.597 27.289 -46.532 1.00 11.83 481 PRO A O 1
ATOM 7547 N N . LEU A 1 482 ? -45.892 26.093 -48.417 1.00 12.10 482 LEU A N 1
ATOM 7548 C CA . LEU A 1 482 ? -47.264 25.703 -48.080 1.00 10.55 482 LEU A CA 1
ATOM 7549 C C . LEU A 1 482 ? -47.185 24.817 -46.848 1.00 15.20 482 LEU A C 1
ATOM 7550 O O . LEU A 1 482 ? -46.308 23.952 -46.746 1.00 12.37 482 LEU A O 1
ATOM 7566 N N . ILE A 1 483 ? -48.099 25.038 -45.911 1.00 11.75 483 ILE A N 1
ATOM 7567 C CA . ILE A 1 483 ? -48.032 24.348 -44.624 1.00 8.98 483 ILE A CA 1
ATOM 7568 C C . ILE A 1 483 ? -48.630 22.945 -44.658 1.00 12.31 483 ILE A C 1
ATOM 7569 O O . ILE A 1 483 ? -48.141 22.051 -43.982 1.00 13.10 483 ILE A O 1
ATOM 7585 N N . GLY A 1 484 ? -49.681 22.728 -45.460 1.00 8.73 484 GLY A N 1
ATOM 7586 C CA . GLY A 1 484 ? -50.318 21.421 -45.454 1.00 13.72 484 GLY A CA 1
ATOM 7587 C C . GLY A 1 484 ? -51.118 21.201 -44.173 1.00 12.34 484 GLY A C 1
ATOM 7588 O O . GLY A 1 484 ? -51.718 22.128 -43.630 1.00 13.61 484 GLY A O 1
ATOM 7592 N N . ARG A 1 485 ? -51.123 19.963 -43.692 1.00 11.36 485 ARG A N 1
ATOM 7593 C CA . ARG A 1 485 ? -51.968 19.597 -42.569 1.00 11.56 485 ARG A CA 1
ATOM 7594 C C . ARG A 1 485 ? -51.608 20.332 -41.311 1.00 13.86 485 ARG A C 1
ATOM 7595 O O . ARG A 1 485 ? -52.448 20.665 -40.540 1.00 9.83 485 ARG A O 1
ATOM 7616 N N . ALA A 1 486 ? -50.300 20.483 -41.142 1.00 10.46 486 ALA A N 1
ATOM 7617 C CA . ALA A 1 486 ? -49.636 21.211 -40.063 1.00 10.87 486 ALA A CA 1
ATOM 7618 C C . ALA A 1 486 ? -48.132 21.272 -40.299 1.00 10.03 486 ALA A C 1
ATOM 7619 O O . ALA A 1 486 ? -47.616 20.551 -41.125 1.00 9.41 486 ALA A O 1
ATOM 7626 N N . ASP A 1 487 ? -47.443 22.103 -39.519 1.00 9.70 487 ASP A N 1
ATOM 7627 C CA . ASP A 1 487 ? -45.987 22.142 -39.507 1.00 6.59 487 ASP A CA 1
ATOM 7628 C C . ASP A 1 487 ? -45.606 21.595 -38.124 1.00 18.04 487 ASP A C 1
ATOM 7629 O O . ASP A 1 487 ? -46.329 20.779 -37.591 1.00 13.44 487 ASP A O 1
ATOM 7638 N N . TRP A 1 488 ? -44.490 22.031 -37.558 1.00 12.37 488 TRP A N 1
ATOM 7639 C CA . TRP A 1 488 ? -44.004 21.489 -36.302 1.00 13.83 488 TRP A CA 1
ATOM 7640 C C . TRP A 1 488 ? -45.111 21.551 -35.266 1.00 13.43 488 TRP A C 1
ATOM 7641 O O . TRP A 1 488 ? -45.202 20.700 -34.402 1.00 11.32 488 TRP A O 1
ATOM 7662 N N . ASN A 1 489 ? -45.941 22.581 -35.352 1.00 12.55 489 ASN A N 1
ATOM 7663 C CA . ASN A 1 489 ? -47.055 22.754 -34.432 1.00 10.72 489 ASN A CA 1
ATOM 7664 C C . ASN A 1 489 ? -48.193 21.915 -34.967 1.00 13.29 489 ASN A C 1
ATOM 7665 O O . ASN A 1 489 ? -48.833 22.255 -35.942 1.00 9.10 489 ASN A O 1
ATOM 7676 N N . ASP A 1 490 ? -48.433 20.772 -34.362 1.00 11.06 490 ASP A N 1
ATOM 7677 C CA . ASP A 1 490 ? -49.422 19.862 -34.891 1.00 12.88 490 ASP A CA 1
ATOM 7678 C C . ASP A 1 490 ? -50.828 20.403 -34.762 1.00 12.18 490 ASP A C 1
ATOM 7679 O O . ASP A 1 490 ? -51.764 19.840 -35.329 1.00 12.91 490 ASP A O 1
ATOM 7688 N N . CYS A 1 491 ? -50.947 21.483 -34.014 1.00 8.56 491 CYS A N 1
ATOM 7689 C CA . CYS A 1 491 ? -52.251 22.061 -33.736 1.00 10.39 491 CYS A CA 1
ATOM 7690 C C . CYS A 1 491 ? -52.537 23.255 -34.643 1.00 12.38 491 CYS A C 1
ATOM 7691 O O . CYS A 1 491 ? -53.600 23.861 -34.538 1.00 13.11 491 CYS A O 1
ATOM 7699 N N . LEU A 1 492 ? -51.619 23.589 -35.524 1.00 11.74 492 LEU A N 1
ATOM 7700 C CA . LEU A 1 492 ? -51.893 24.680 -36.451 1.00 11.66 492 LEU A CA 1
ATOM 7701 C C . LEU A 1 492 ? -52.395 24.054 -37.747 1.00 12.80 492 LEU A C 1
ATOM 7702 O O . LEU A 1 492 ? -51.610 23.750 -38.646 1.00 11.50 492 LEU A O 1
ATOM 7718 N N . ASN A 1 493 ? -53.711 23.819 -37.806 1.00 12.32 493 ASN A N 1
ATOM 7719 C CA . ASN A 1 493 ? -54.316 23.107 -38.938 1.00 11.13 493 ASN A CA 1
ATOM 7720 C C . ASN A 1 493 ? -55.183 24.081 -39.738 1.00 12.33 493 ASN A C 1
ATOM 7721 O O . ASN A 1 493 ? -56.352 24.323 -39.427 1.00 10.13 493 ASN A O 1
ATOM 7732 N N . LEU A 1 494 ? -54.571 24.651 -40.762 1.00 10.33 494 LEU A N 1
ATOM 7733 C CA . LEU A 1 494 ? -55.204 25.693 -41.550 1.00 13.81 494 LEU A CA 1
ATOM 7734 C C . LEU A 1 494 ? -55.991 25.178 -42.751 1.00 15.20 494 LEU A C 1
ATOM 7735 O O . LEU A 1 494 ? -56.494 25.945 -43.501 1.00 11.37 494 LEU A O 1
ATOM 7751 N N . ASN A 1 495 ? -56.054 23.874 -42.912 1.00 11.26 495 ASN A N 1
ATOM 7752 C CA . ASN A 1 495 ? -56.802 23.239 -43.968 1.00 13.84 495 ASN A CA 1
ATOM 7753 C C . ASN A 1 495 ? -57.762 22.213 -43.383 1.00 19.22 495 ASN A C 1
ATOM 7754 O O . ASN A 1 495 ? -58.007 21.231 -44.018 1.00 24.90 495 ASN A O 1
ATOM 7765 N N . CYS A 1 496 ? -58.301 22.477 -42.189 1.00 13.26 496 CYS A N 1
ATOM 7766 C CA . CYS A 1 496 ? -59.152 21.523 -41.459 1.00 12.61 496 CYS A CA 1
ATOM 7767 C C . CYS A 1 496 ? -60.634 21.868 -41.458 1.00 14.30 496 CYS A C 1
ATOM 7768 O O . CYS A 1 496 ? -61.430 21.173 -41.977 1.00 16.56 496 CYS A O 1
ATOM 7776 N N . PHE A 1 497 ? -60.953 23.010 -40.916 1.00 11.84 497 PHE A N 1
ATOM 7777 C CA . PHE A 1 497 ? -62.328 23.468 -40.854 1.00 15.31 497 PHE A CA 1
ATOM 7778 C C . PHE A 1 497 ? -63.305 22.484 -40.268 1.00 14.50 497 PHE A C 1
ATOM 7779 O O . PHE A 1 497 ? -64.293 22.184 -40.845 1.00 17.47 497 PHE A O 1
ATOM 7796 N N . SER A 1 498 ? -63.036 22.023 -39.055 1.00 8.98 498 SER A N 1
ATOM 7797 C CA A SER A 1 498 ? -63.867 21.033 -38.396 0.85 10.85 498 SER A CA 1
ATOM 7798 C CA B SER A 1 498 ? -63.891 21.036 -38.394 0.15 11.06 498 SER A CA 1
ATOM 7799 C C . SER A 1 498 ? -64.830 21.670 -37.355 1.00 19.12 498 SER A C 1
ATOM 7800 O O . SER A 1 498 ? -64.478 22.454 -36.443 1.00 11.64 498 SER A O 1
ATOM 7815 N N . THR A 1 499 ? -66.035 21.249 -37.469 1.00 14.10 499 THR A N 1
ATOM 7816 C CA . THR A 1 499 ? -67.043 21.528 -36.496 1.00 15.69 499 THR A CA 1
ATOM 7817 C C . THR A 1 499 ? -67.662 20.270 -35.884 1.00 18.93 499 THR A C 1
ATOM 7818 O O . THR A 1 499 ? -68.692 20.329 -35.295 1.00 20.91 499 THR A O 1
ATOM 7829 N N . THR A 1 500 ? -67.020 19.130 -36.033 1.00 13.54 500 THR A N 1
ATOM 7830 C CA . THR A 1 500 ? -67.579 17.862 -35.596 1.00 13.12 500 THR A CA 1
ATOM 7831 C C . THR A 1 500 ? -66.670 17.191 -34.581 1.00 22.51 500 THR A C 1
ATOM 7832 O O . THR A 1 500 ? -65.526 16.882 -34.886 1.00 18.19 500 THR A O 1
ATOM 7843 N N . PRO A 1 501 ? -67.179 16.965 -33.360 1.00 16.31 501 PRO A N 1
ATOM 7844 C CA . PRO A 1 501 ? -66.356 16.289 -32.367 1.00 15.01 501 PRO A CA 1
ATOM 7845 C C . PRO A 1 501 ? -65.942 14.932 -32.881 1.00 18.87 501 PRO A C 1
ATOM 7846 O O . PRO A 1 501 ? -66.696 14.251 -33.567 1.00 25.39 501 PRO A O 1
ATOM 7857 N N . GLY A 1 502 ? -64.688 14.567 -32.593 1.00 21.04 502 GLY A N 1
ATOM 7858 C CA . GLY A 1 502 ? -64.162 13.318 -33.075 1.00 21.40 502 GLY A CA 1
ATOM 7859 C C . GLY A 1 502 ? -63.317 13.355 -34.339 1.00 28.21 502 GLY A C 1
ATOM 7860 O O . GLY A 1 502 ? -62.449 12.503 -34.492 1.00 39.21 502 GLY A O 1
ATOM 7864 N N . GLU A 1 503 ? -63.551 14.291 -35.252 1.00 19.77 503 GLU A N 1
ATOM 7865 C CA . GLU A 1 503 ? -62.685 14.395 -36.419 1.00 18.29 503 GLU A CA 1
ATOM 7866 C C . GLU A 1 503 ? -61.273 14.725 -35.988 1.00 17.46 503 GLU A C 1
ATOM 7867 O O . GLU A 1 503 ? -61.056 15.574 -35.136 1.00 16.96 503 GLU A O 1
ATOM 7879 N N . SER A 1 504 ? -60.304 14.041 -36.573 1.00 20.37 504 SER A N 1
ATOM 7880 C CA . SER A 1 504 ? -58.931 14.338 -36.229 1.00 17.23 504 SER A CA 1
ATOM 7881 C C . SER A 1 504 ? -58.620 15.679 -36.804 1.00 20.61 504 SER A C 1
ATOM 7882 O O . SER A 1 504 ? -58.872 15.908 -37.955 1.00 16.71 504 SER A O 1
ATOM 7890 N N . PHE A 1 505 ? -58.065 16.575 -35.999 1.00 15.32 505 PHE A N 1
ATOM 7891 C CA . PHE A 1 505 ? -57.688 17.874 -36.521 1.00 12.81 505 PHE A CA 1
ATOM 7892 C C . PHE A 1 505 ? -56.530 17.726 -37.501 1.00 19.22 505 PHE A C 1
ATOM 7893 O O . PHE A 1 505 ? -56.432 18.481 -38.462 1.00 22.63 505 PHE A O 1
ATOM 7910 N N . GLN A 1 506 ? -55.668 16.747 -37.258 1.00 15.18 506 GLN A N 1
ATOM 7911 C CA . GLN A 1 506 ? -54.441 16.647 -38.042 1.00 13.36 506 GLN A CA 1
ATOM 7912 C C . GLN A 1 506 ? -54.643 16.046 -39.412 1.00 29.38 506 GLN A C 1
ATOM 7913 O O . GLN A 1 506 ? -53.854 16.269 -40.332 1.00 25.36 506 GLN A O 1
ATOM 7927 N N . THR A 1 507 ? -55.711 15.264 -39.559 1.00 20.35 507 THR A N 1
ATOM 7928 C CA . THR A 1 507 ? -55.868 14.544 -40.790 1.00 15.01 507 THR A CA 1
ATOM 7929 C C . THR A 1 507 ? -57.130 14.930 -41.517 1.00 26.09 507 THR A C 1
ATOM 7930 O O . THR A 1 507 ? -57.235 14.717 -42.712 1.00 23.25 507 THR A O 1
ATOM 7941 N N . THR A 1 508 ? -58.083 15.521 -40.833 1.00 17.04 508 THR A N 1
ATOM 7942 C CA A THR A 1 508 ? -59.323 15.869 -41.499 0.52 23.48 508 THR A CA 1
ATOM 7943 C CA B THR A 1 508 ? -59.323 15.873 -41.497 0.48 23.46 508 THR A CA 1
ATOM 7944 C C . THR A 1 508 ? -59.078 17.124 -42.352 1.00 16.07 508 THR A C 1
ATOM 7945 O O . THR A 1 508 ? -58.573 18.103 -41.857 1.00 19.94 508 THR A O 1
ATOM 7966 N N . GLU A 1 509 ? -59.392 17.114 -43.643 1.00 23.15 509 GLU A N 1
ATOM 7967 C CA . GLU A 1 509 ? -59.291 18.398 -44.360 1.00 21.72 509 GLU A CA 1
ATOM 7968 C C . GLU A 1 509 ? -60.633 18.615 -45.050 1.00 26.36 509 GLU A C 1
ATOM 7969 O O . GLU A 1 509 ? -60.935 17.913 -46.011 1.00 31.19 509 GLU A O 1
ATOM 7981 N N . ASN A 1 510 ? -61.470 19.541 -44.547 1.00 24.26 510 ASN A N 1
ATOM 7982 C CA . ASN A 1 510 ? -62.824 19.699 -45.095 1.00 15.79 510 ASN A CA 1
ATOM 7983 C C . ASN A 1 510 ? -62.940 20.719 -46.229 1.00 30.66 510 ASN A C 1
ATOM 7984 O O . ASN A 1 510 ? -64.015 20.894 -46.807 1.00 29.73 510 ASN A O 1
ATOM 7995 N N . GLN A 1 511 ? -61.838 21.404 -46.523 1.00 28.29 511 GLN A N 1
ATOM 7996 C CA . GLN A 1 511 ? -61.709 22.183 -47.746 1.00 33.68 511 GLN A CA 1
ATOM 7997 C C . GLN A 1 511 ? -60.361 21.847 -48.319 1.00 41.14 511 GLN A C 1
ATOM 7998 O O . GLN A 1 511 ? -59.377 21.695 -47.583 1.00 34.54 511 GLN A O 1
ATOM 8012 N N . ALA A 1 512 ? -60.324 21.721 -49.635 1.00 37.19 512 ALA A N 1
ATOM 8013 C CA . ALA A 1 512 ? -59.089 21.453 -50.355 1.00 35.12 512 ALA A CA 1
ATOM 8014 C C . ALA A 1 512 ? -58.570 22.730 -50.995 1.00 33.74 512 ALA A C 1
ATOM 8015 O O . ALA A 1 512 ? -59.270 23.736 -51.064 1.00 36.89 512 ALA A O 1
ATOM 8022 N N . GLY A 1 513 ? -57.344 22.702 -51.476 1.00 29.65 513 GLY A N 1
ATOM 8023 C CA . GLY A 1 513 ? -56.821 23.876 -52.141 1.00 36.10 513 GLY A CA 1
ATOM 8024 C C . GLY A 1 513 ? -56.319 24.887 -51.122 1.00 24.43 513 GLY A C 1
ATOM 8025 O O . GLY A 1 513 ? -55.697 24.507 -50.129 1.00 33.23 513 GLY A O 1
ATOM 8029 N N . GLY A 1 514 ? -56.590 26.158 -51.364 1.00 21.82 514 GLY A N 1
ATOM 8030 C CA . GLY A 1 514 ? -56.119 27.222 -50.490 1.00 18.98 514 GLY A CA 1
ATOM 8031 C C . GLY A 1 514 ? -54.663 27.603 -50.691 1.00 25.26 514 GLY A C 1
ATOM 8032 O O . GLY A 1 514 ? -53.929 26.989 -51.474 1.00 21.81 514 GLY A O 1
ATOM 8036 N N . VAL A 1 515 ? -54.250 28.632 -49.954 1.00 15.48 515 VAL A N 1
ATOM 8037 C CA . VAL A 1 515 ? -52.893 29.129 -50.067 1.00 9.62 515 VAL A CA 1
ATOM 8038 C C . VAL A 1 515 ? -52.150 29.240 -48.731 1.00 13.18 515 VAL A C 1
ATOM 8039 O O . VAL A 1 515 ? -51.273 30.076 -48.593 1.00 15.26 515 VAL A O 1
ATOM 8052 N N . ALA A 1 516 ? -52.469 28.365 -47.766 1.00 11.54 516 ALA A N 1
ATOM 8053 C CA . ALA A 1 516 ? -51.877 28.534 -46.432 1.00 10.95 516 ALA A CA 1
ATOM 8054 C C . ALA A 1 516 ? -50.385 28.255 -46.407 1.00 11.97 516 ALA A C 1
ATOM 8055 O O . ALA A 1 516 ? -49.915 27.228 -46.912 1.00 14.13 516 ALA A O 1
ATOM 8062 N N . GLU A 1 517 ? -49.653 29.173 -45.785 1.00 10.89 517 GLU A N 1
ATOM 8063 C CA . GLU A 1 517 ? -48.179 29.142 -45.752 1.00 13.00 517 GLU A CA 1
ATOM 8064 C C . GLU A 1 517 ? -47.685 29.211 -44.314 1.00 9.94 517 GLU A C 1
ATOM 8065 O O . GLU A 1 517 ? -48.331 29.786 -43.439 1.00 10.43 517 GLU A O 1
ATOM 8077 N N . SER A 1 518 ? -46.489 28.635 -44.107 1.00 8.92 518 SER A N 1
ATOM 8078 C CA . SER A 1 518 ? -45.848 28.642 -42.790 1.00 7.77 518 SER A CA 1
ATOM 8079 C C . SER A 1 518 ? -44.493 29.359 -42.827 1.00 11.52 518 SER A C 1
ATOM 8080 O O . SER A 1 518 ? -43.643 29.058 -43.640 1.00 10.28 518 SER A O 1
ATOM 8088 N N . THR A 1 519 ? -44.315 30.300 -41.906 1.00 10.60 519 THR A N 1
ATOM 8089 C CA . THR A 1 519 ? -43.019 30.937 -41.784 1.00 7.68 519 THR A CA 1
ATOM 8090 C C . THR A 1 519 ? -42.053 30.061 -41.020 1.00 11.40 519 THR A C 1
ATOM 8091 O O . THR A 1 519 ? -40.840 30.256 -41.102 1.00 10.46 519 THR A O 1
ATOM 8102 N N . PHE A 1 520 ? -42.586 29.096 -40.251 1.00 10.06 520 PHE A N 1
ATOM 8103 C CA . PHE A 1 520 ? -41.706 28.139 -39.605 1.00 12.14 520 PHE A CA 1
ATOM 8104 C C . PHE A 1 520 ? -41.013 27.247 -40.644 1.00 10.54 520 PHE A C 1
ATOM 8105 O O . PHE A 1 520 ? -39.797 27.045 -40.572 1.00 10.58 520 PHE A O 1
ATOM 8122 N N . ILE A 1 521 ? -41.774 26.724 -41.596 1.00 6.79 521 ILE A N 1
ATOM 8123 C CA . ILE A 1 521 ? -41.172 25.904 -42.616 1.00 7.09 521 ILE A CA 1
ATOM 8124 C C . ILE A 1 521 ? -40.177 26.789 -43.366 1.00 5.93 521 ILE A C 1
ATOM 8125 O O . ILE A 1 521 ? -39.086 26.356 -43.702 1.00 13.36 521 ILE A O 1
ATOM 8141 N N . ALA A 1 522 ? -40.524 28.047 -43.560 1.00 11.86 522 ALA A N 1
ATOM 8142 C CA . ALA A 1 522 ? -39.623 28.944 -44.257 1.00 10.84 522 ALA A CA 1
ATOM 8143 C C . ALA A 1 522 ? -38.244 29.013 -43.577 1.00 9.64 522 ALA A C 1
ATOM 8144 O O . ALA A 1 522 ? -37.200 28.885 -44.229 1.00 10.95 522 ALA A O 1
ATOM 8151 N N . ALA A 1 523 ? -38.246 29.225 -42.272 1.00 8.10 523 ALA A N 1
ATOM 8152 C CA . ALA A 1 523 ? -36.998 29.281 -41.518 1.00 10.28 523 ALA A CA 1
ATOM 8153 C C . ALA A 1 523 ? -36.258 27.957 -41.553 1.00 11.75 523 ALA A C 1
ATOM 8154 O O . ALA A 1 523 ? -35.027 27.903 -41.687 1.00 11.55 523 ALA A O 1
ATOM 8161 N N . GLN A 1 524 ? -37.028 26.878 -41.405 1.00 9.62 524 GLN A N 1
ATOM 8162 C CA . GLN A 1 524 ? -36.501 25.525 -41.506 1.00 10.67 524 GLN A CA 1
ATOM 8163 C C . GLN A 1 524 ? -35.813 25.294 -42.851 1.00 15.50 524 GLN A C 1
ATOM 8164 O O . GLN A 1 524 ? -34.746 24.657 -42.926 1.00 14.04 524 GLN A O 1
ATOM 8178 N N . PHE A 1 525 ? -36.389 25.832 -43.927 1.00 11.95 525 PHE A N 1
ATOM 8179 C CA . PHE A 1 525 ? -35.786 25.698 -45.256 1.00 8.78 525 PHE A CA 1
ATOM 8180 C C . PHE A 1 525 ? -34.475 26.475 -45.364 1.00 16.73 525 PHE A C 1
ATOM 8181 O O . PHE A 1 525 ? -33.542 26.061 -46.046 1.00 14.64 525 PHE A O 1
ATOM 8198 N N . VAL A 1 526 ? -34.417 27.608 -44.686 1.00 11.35 526 VAL A N 1
ATOM 8199 C CA . VAL A 1 526 ? -33.186 28.406 -44.730 1.00 11.42 526 VAL A CA 1
ATOM 8200 C C . VAL A 1 526 ? -32.086 27.681 -43.979 1.00 9.97 526 VAL A C 1
ATOM 8201 O O . VAL A 1 526 ? -30.964 27.575 -44.475 1.00 16.02 526 VAL A O 1
ATOM 8214 N N . LEU A 1 527 ? -32.409 27.155 -42.806 1.00 9.16 527 LEU A N 1
ATOM 8215 C CA . LEU A 1 527 ? -31.420 26.465 -42.005 1.00 12.93 527 LEU A CA 1
ATOM 8216 C C . LEU A 1 527 ? -30.967 25.209 -42.698 1.00 17.18 527 LEU A C 1
ATOM 8217 O O . LEU A 1 527 ? -29.775 25.040 -42.968 1.00 14.84 527 LEU A O 1
ATOM 8233 N N . TYR A 1 528 ? -31.911 24.305 -42.962 1.00 10.03 528 TYR A N 1
ATOM 8234 C CA . TYR A 1 528 ? -31.514 22.988 -43.459 1.00 9.05 528 TYR A CA 1
ATOM 8235 C C . TYR A 1 528 ? -31.294 22.980 -44.984 1.00 11.22 528 TYR A C 1
ATOM 8236 O O . TYR A 1 528 ? -30.585 22.113 -45.503 1.00 13.97 528 TYR A O 1
ATOM 8254 N N . GLY A 1 529 ? -31.859 23.967 -45.656 1.00 13.01 529 GLY A N 1
ATOM 8255 C CA . GLY A 1 529 ? -31.534 24.278 -47.034 1.00 12.48 529 GLY A CA 1
ATOM 8256 C C . GLY A 1 529 ? -30.052 24.613 -47.191 1.00 13.81 529 GLY A C 1
ATOM 8257 O O . GLY A 1 529 ? -29.412 24.171 -48.142 1.00 15.71 529 GLY A O 1
ATOM 8261 N N . GLU A 1 530 ? -29.508 25.381 -46.269 1.00 10.79 530 GLU A N 1
ATOM 8262 C CA . GLU A 1 530 ? -28.067 25.647 -46.312 1.00 14.06 530 GLU A CA 1
ATOM 8263 C C . GLU A 1 530 ? -27.230 24.429 -45.917 1.00 13.86 530 GLU A C 1
ATOM 8264 O O . GLU A 1 530 ? -26.103 24.305 -46.355 1.00 18.78 530 GLU A O 1
ATOM 8276 N N . GLN A 1 531 ? -27.766 23.543 -45.085 1.00 9.31 531 GLN A N 1
ATOM 8277 C CA . GLN A 1 531 ? -27.005 22.345 -44.747 1.00 12.92 531 GLN A CA 1
ATOM 8278 C C . GLN A 1 531 ? -26.925 21.367 -45.906 1.00 18.31 531 GLN A C 1
ATOM 8279 O O . GLN A 1 531 ? -25.931 20.718 -46.115 1.00 10.44 531 GLN A O 1
ATOM 8293 N N . TYR A 1 532 ? -28.046 21.286 -46.655 1.00 11.60 532 TYR A N 1
ATOM 8294 C CA . TYR A 1 532 ? -28.099 20.478 -47.860 1.00 10.15 532 TYR A CA 1
ATOM 8295 C C . TYR A 1 532 ? -27.139 21.014 -48.891 1.00 13.94 532 TYR A C 1
ATOM 8296 O O . TYR A 1 532 ? -26.435 20.258 -49.554 1.00 13.19 532 TYR A O 1
ATOM 8314 N N . ALA A 1 533 ? -27.118 22.339 -49.036 1.00 12.04 533 ALA A N 1
ATOM 8315 C CA . ALA A 1 533 ? -26.217 22.942 -50.007 1.00 13.57 533 ALA A CA 1
ATOM 8316 C C . ALA A 1 533 ? -24.754 22.602 -49.687 1.00 16.08 533 ALA A C 1
ATOM 8317 O O . ALA A 1 533 ? -23.982 22.273 -50.583 1.00 14.60 533 ALA A O 1
ATOM 8324 N N . GLU A 1 534 ? -24.400 22.651 -48.412 1.00 11.12 534 GLU A N 1
ATOM 8325 C CA . GLU A 1 534 ? -23.015 22.340 -48.012 1.00 18.86 534 GLU A CA 1
ATOM 8326 C C . GLU A 1 534 ? -22.674 20.884 -48.335 1.00 18.15 534 GLU A C 1
ATOM 8327 O O . GLU A 1 534 ? -21.587 20.587 -48.821 1.00 13.19 534 GLU A O 1
ATOM 8339 N N . LEU A 1 535 ? -23.615 19.966 -48.076 1.00 13.50 535 LEU A N 1
ATOM 8340 C CA . LEU A 1 535 ? -23.362 18.575 -48.384 1.00 11.28 535 LEU A CA 1
ATOM 8341 C C . LEU A 1 535 ? -23.209 18.343 -49.891 1.00 16.85 535 LEU A C 1
ATOM 8342 O O . LEU A 1 535 ? -22.351 17.590 -50.326 1.00 12.89 535 LEU A O 1
ATOM 8358 N N . ALA A 1 536 ? -24.062 19.018 -50.673 1.00 13.55 536 ALA A N 1
ATOM 8359 C CA . ALA A 1 536 ? -24.021 18.881 -52.133 1.00 16.97 536 ALA A CA 1
ATOM 8360 C C . ALA A 1 536 ? -22.688 19.366 -52.678 1.00 17.54 536 ALA A C 1
ATOM 8361 O O . ALA A 1 536 ? -22.087 18.740 -53.539 1.00 11.75 536 ALA A O 1
ATOM 8368 N N . ALA A 1 537 ? -22.254 20.495 -52.153 1.00 13.11 537 ALA A N 1
ATOM 8369 C CA . ALA A 1 537 ? -20.987 21.067 -52.557 1.00 18.57 537 ALA A CA 1
ATOM 8370 C C . ALA A 1 537 ? -19.787 20.197 -52.155 1.00 17.04 537 ALA A C 1
ATOM 8371 O O . ALA A 1 537 ? -18.875 20.005 -52.948 1.00 18.43 537 ALA A O 1
ATOM 8378 N N . ARG A 1 538 ? -19.775 19.672 -50.934 1.00 13.11 538 ARG A N 1
ATOM 8379 C CA . ARG A 1 538 ? -18.691 18.769 -50.558 1.00 12.15 538 ARG A CA 1
ATOM 8380 C C . ARG A 1 538 ? -18.738 17.501 -51.370 1.00 21.33 538 ARG A C 1
ATOM 8381 O O . ARG A 1 538 ? -17.714 16.859 -51.601 1.00 16.89 538 ARG A O 1
ATOM 8402 N N . ARG A 1 539 ? -19.928 17.135 -51.822 1.00 18.91 539 ARG A N 1
ATOM 8403 C CA . ARG A 1 539 ? -20.081 15.955 -52.656 1.00 18.67 539 ARG A CA 1
ATOM 8404 C C . ARG A 1 539 ? -19.619 16.165 -54.093 1.00 18.17 539 ARG A C 1
ATOM 8405 O O . ARG A 1 539 ? -19.614 15.232 -54.909 1.00 20.63 539 ARG A O 1
ATOM 8426 N N . GLY A 1 540 ? -19.252 17.393 -54.411 1.00 13.00 540 GLY A N 1
ATOM 8427 C CA . GLY A 1 540 ? -18.817 17.728 -55.745 1.00 18.07 540 GLY A CA 1
ATOM 8428 C C . GLY A 1 540 ? -19.852 18.295 -56.703 1.00 25.20 540 GLY A C 1
ATOM 8429 O O . GLY A 1 540 ? -19.525 18.513 -57.869 1.00 18.09 540 GLY A O 1
ATOM 8433 N N . LEU A 1 541 ? -21.101 18.535 -56.235 1.00 16.09 541 LEU A N 1
ATOM 8434 C CA . LEU A 1 541 ? -22.147 19.016 -57.107 1.00 16.01 541 LEU A CA 1
ATOM 8435 C C . LEU A 1 541 ? -22.288 20.506 -56.962 1.00 13.63 541 LEU A C 1
ATOM 8436 O O . LEU A 1 541 ? -23.165 21.038 -56.329 1.00 16.36 541 LEU A O 1
ATOM 8452 N N . ALA A 1 542 ? -21.386 21.206 -57.612 1.00 14.97 542 ALA A N 1
ATOM 8453 C CA . ALA A 1 542 ? -21.325 22.638 -57.417 1.00 15.73 542 ALA A CA 1
ATOM 8454 C C . ALA A 1 542 ? -22.553 23.378 -57.822 1.00 15.58 542 ALA A C 1
ATOM 8455 O O . ALA A 1 542 ? -22.934 24.333 -57.211 1.00 17.59 542 ALA A O 1
ATOM 8462 N N . ASP A 1 543 ? -23.093 22.965 -58.944 1.00 17.44 543 ASP A N 1
ATOM 8463 C CA . ASP A 1 543 ? -24.269 23.556 -59.510 1.00 13.61 543 ASP A CA 1
ATOM 8464 C C . ASP A 1 543 ? -25.488 23.385 -58.637 1.00 14.28 543 ASP A C 1
ATOM 8465 O O . ASP A 1 543 ? -26.175 24.297 -58.345 1.00 16.23 543 ASP A O 1
ATOM 8474 N N . VAL A 1 544 ? -25.644 22.196 -58.140 1.00 17.91 544 VAL A N 1
ATOM 8475 C CA . VAL A 1 544 ? -26.753 21.866 -57.257 1.00 17.34 544 VAL A CA 1
ATOM 8476 C C . VAL A 1 544 ? -26.689 22.718 -56.017 1.00 20.42 544 VAL A C 1
ATOM 8477 O O . VAL A 1 544 ? -27.676 23.240 -55.558 1.00 15.44 544 VAL A O 1
ATOM 8490 N N . ALA A 1 545 ? -25.499 22.859 -55.473 1.00 12.24 545 ALA A N 1
ATOM 8491 C CA . ALA A 1 545 ? -25.335 23.674 -54.283 1.00 15.16 545 ALA A CA 1
ATOM 8492 C C . ALA A 1 545 ? -25.604 25.160 -54.468 1.00 19.09 545 ALA A C 1
ATOM 8493 O O . ALA A 1 545 ? -26.202 25.826 -53.646 1.00 16.25 545 ALA A O 1
ATOM 8500 N N . ASP A 1 546 ? -25.104 25.697 -55.556 1.00 14.28 546 ASP A N 1
ATOM 8501 C CA . ASP A 1 546 ? -25.335 27.082 -55.815 1.00 16.87 546 ASP A CA 1
ATOM 8502 C C . ASP A 1 546 ? -26.814 27.302 -56.080 1.00 13.66 546 ASP A C 1
ATOM 8503 O O . ASP A 1 546 ? -27.372 28.241 -55.623 1.00 15.82 546 ASP A O 1
ATOM 8512 N N . ARG A 1 547 ? -27.441 26.419 -56.816 1.00 14.63 547 ARG A N 1
ATOM 8513 C CA . ARG A 1 547 ? -28.863 26.617 -57.057 1.00 15.35 547 ARG A CA 1
ATOM 8514 C C . ARG A 1 547 ? -29.610 26.512 -55.735 1.00 14.91 547 ARG A C 1
ATOM 8515 O O . ARG A 1 547 ? -30.582 27.237 -55.516 1.00 18.06 547 ARG A O 1
ATOM 8536 N N . ALA A 1 548 ? -29.165 25.625 -54.858 1.00 13.78 548 ALA A N 1
ATOM 8537 C CA . ALA A 1 548 ? -29.834 25.502 -53.565 1.00 18.17 548 ALA A CA 1
ATOM 8538 C C . ALA A 1 548 ? -29.675 26.765 -52.742 1.00 12.27 548 ALA A C 1
ATOM 8539 O O . ALA A 1 548 ? -30.625 27.205 -52.107 1.00 14.82 548 ALA A O 1
ATOM 8546 N N . ARG A 1 549 ? -28.472 27.333 -52.730 1.00 14.62 549 ARG A N 1
ATOM 8547 C CA A ARG A 1 549 ? -28.207 28.565 -51.985 0.47 14.76 549 ARG A CA 1
ATOM 8548 C CA B ARG A 1 549 ? -28.204 28.577 -51.997 0.53 14.74 549 ARG A CA 1
ATOM 8549 C C . ARG A 1 549 ? -29.046 29.744 -52.501 1.00 16.86 549 ARG A C 1
ATOM 8550 O O . ARG A 1 549 ? -29.383 30.665 -51.742 1.00 19.39 549 ARG A O 1
ATOM 8591 N N . GLY A 1 550 ? -29.360 29.689 -53.784 1.00 10.91 550 GLY A N 1
ATOM 8592 C CA . GLY A 1 550 ? -30.246 30.644 -54.438 1.00 14.58 550 GLY A CA 1
ATOM 8593 C C . GLY A 1 550 ? -31.656 30.607 -53.864 1.00 19.65 550 GLY A C 1
ATOM 8594 O O . GLY A 1 550 ? -32.217 31.643 -53.504 1.00 25.34 550 GLY A O 1
ATOM 8598 N N . HIS A 1 551 ? -32.229 29.420 -53.800 1.00 13.81 551 HIS A N 1
ATOM 8599 C CA . HIS A 1 551 ? -33.568 29.283 -53.219 1.00 11.60 551 HIS A CA 1
ATOM 8600 C C . HIS A 1 551 ? -33.573 29.704 -51.774 1.00 12.50 551 HIS A C 1
ATOM 8601 O O . HIS A 1 551 ? -34.509 30.372 -51.300 1.00 15.97 551 HIS A O 1
ATOM 8614 N N . VAL A 1 552 ? -32.532 29.314 -51.056 1.00 15.28 552 VAL A N 1
ATOM 8615 C CA . VAL A 1 552 ? -32.374 29.745 -49.685 1.00 14.70 552 VAL A CA 1
ATOM 8616 C C . VAL A 1 552 ? -32.381 31.271 -49.567 1.00 14.95 552 VAL A C 1
ATOM 8617 O O . VAL A 1 552 ? -33.091 31.824 -48.741 1.00 14.13 552 VAL A O 1
ATOM 8630 N N . ALA A 1 553 ? -31.596 31.945 -50.411 1.00 15.06 553 ALA A N 1
ATOM 8631 C CA . ALA A 1 553 ? -31.572 33.408 -50.434 1.00 22.54 553 ALA A CA 1
ATOM 8632 C C . ALA A 1 553 ? -32.956 34.032 -50.645 1.00 17.54 553 ALA A C 1
ATOM 8633 O O . ALA A 1 553 ? -33.347 34.968 -49.956 1.00 15.20 553 ALA A O 1
ATOM 8640 N N . GLU A 1 554 ? -33.692 33.489 -51.609 1.00 14.92 554 GLU A N 1
ATOM 8641 C CA . GLU A 1 554 ? -35.023 33.978 -51.893 1.00 18.49 554 GLU A CA 1
ATOM 8642 C C . GLU A 1 554 ? -35.924 33.739 -50.698 1.00 16.22 554 GLU A C 1
ATOM 8643 O O . GLU A 1 554 ? -36.769 34.551 -50.424 1.00 13.26 554 GLU A O 1
ATOM 8655 N N . MET A 1 555 ? -35.749 32.613 -50.005 1.00 15.61 555 MET A N 1
ATOM 8656 C CA . MET A 1 555 ? -36.590 32.363 -48.862 1.00 13.86 555 MET A CA 1
ATOM 8657 C C . MET A 1 555 ? -36.271 33.299 -47.783 1.00 14.20 555 MET A C 1
ATOM 8658 O O . MET A 1 555 ? -37.131 33.728 -47.110 1.00 14.63 555 MET A O 1
ATOM 8672 N N . ARG A 1 556 ? -35.017 33.645 -47.600 1.00 14.48 556 ARG A N 1
ATOM 8673 C CA . ARG A 1 556 ? -34.695 34.616 -46.572 1.00 15.19 556 ARG A CA 1
ATOM 8674 C C . ARG A 1 556 ? -35.355 35.960 -46.843 1.00 18.74 556 ARG A C 1
ATOM 8675 O O . ARG A 1 556 ? -35.829 36.598 -45.948 1.00 14.97 556 ARG A O 1
ATOM 8696 N N . ASP A 1 557 ? -35.363 36.364 -48.111 1.00 16.16 557 ASP A N 1
ATOM 8697 C CA . ASP A 1 557 ? -35.967 37.617 -48.510 1.00 17.44 557 ASP A CA 1
ATOM 8698 C C . ASP A 1 557 ? -37.469 37.558 -48.265 1.00 17.19 557 ASP A C 1
ATOM 8699 O O . ASP A 1 557 ? -38.045 38.497 -47.831 1.00 17.36 557 ASP A O 1
ATOM 8708 N N . ALA A 1 558 ? -38.082 36.421 -48.520 1.00 14.93 558 ALA A N 1
ATOM 8709 C CA . ALA A 1 558 ? -39.508 36.272 -48.290 1.00 17.96 558 ALA A CA 1
ATOM 8710 C C . ALA A 1 558 ? -39.842 36.458 -46.800 1.00 21.35 558 ALA A C 1
ATOM 8711 O O . ALA A 1 558 ? -40.758 37.168 -46.415 1.00 13.98 558 ALA A O 1
ATOM 8718 N N . LEU A 1 559 ? -39.046 35.817 -45.957 1.00 12.37 559 LEU A N 1
ATOM 8719 C CA . LEU A 1 559 ? -39.264 35.911 -44.530 1.00 13.71 559 LEU A CA 1
ATOM 8720 C C . LEU A 1 559 ? -39.136 37.343 -44.022 1.00 12.60 559 LEU A C 1
ATOM 8721 O O . LEU A 1 559 ? -39.833 37.750 -43.150 1.00 12.94 559 LEU A O 1
ATOM 8737 N N . LEU A 1 560 ? -38.184 38.099 -44.551 1.00 10.84 560 LEU A N 1
ATOM 8738 C CA . LEU A 1 560 ? -37.968 39.451 -44.067 1.00 15.93 560 LEU A CA 1
ATOM 8739 C C . LEU A 1 560 ? -38.916 40.474 -44.638 1.00 12.49 560 LEU A C 1
ATOM 8740 O O . LEU A 1 560 ? -38.908 41.606 -44.190 1.00 16.74 560 LEU A O 1
ATOM 8756 N N . THR A 1 561 ? -39.707 40.080 -45.631 1.00 15.13 561 THR A N 1
ATOM 8757 C CA . THR A 1 561 ? -40.684 40.962 -46.233 1.00 14.94 561 THR A CA 1
ATOM 8758 C C . THR A 1 561 ? -42.086 40.434 -45.939 1.00 12.77 561 THR A C 1
ATOM 8759 O O . THR A 1 561 ? -42.634 40.786 -44.961 1.00 16.45 561 THR A O 1
ATOM 8770 N N . ASP A 1 562 ? -42.601 39.535 -46.736 1.00 11.24 562 ASP A N 1
ATOM 8771 C CA . ASP A 1 562 ? -43.954 39.000 -46.522 1.00 17.72 562 ASP A CA 1
ATOM 8772 C C . ASP A 1 562 ? -44.097 38.238 -45.200 1.00 16.91 562 ASP A C 1
ATOM 8773 O O . ASP A 1 562 ? -45.161 38.086 -44.651 1.00 15.84 562 ASP A O 1
ATOM 8782 N N . GLY A 1 563 ? -42.994 37.757 -44.694 1.00 13.36 563 GLY A N 1
ATOM 8783 C CA . GLY A 1 563 ? -43.034 37.060 -43.432 1.00 14.29 563 GLY A CA 1
ATOM 8784 C C . GLY A 1 563 ? -42.759 37.902 -42.209 1.00 15.13 563 GLY A C 1
ATOM 8785 O O . GLY A 1 563 ? -42.656 37.360 -41.118 1.00 15.19 563 GLY A O 1
ATOM 8789 N N . TRP A 1 564 ? -42.609 39.192 -42.386 1.00 9.06 564 TRP A N 1
ATOM 8790 C CA . TRP A 1 564 ? -42.232 40.116 -41.303 1.00 10.04 564 TRP A CA 1
ATOM 8791 C C . TRP A 1 564 ? -43.404 41.057 -40.977 1.00 17.76 564 TRP A C 1
ATOM 8792 O O . TRP A 1 564 ? -43.971 41.689 -41.867 1.00 16.38 564 TRP A O 1
ATOM 8813 N N . ASP A 1 565 ? -43.755 41.136 -39.704 1.00 13.72 565 ASP A N 1
ATOM 8814 C CA . ASP A 1 565 ? -44.915 41.929 -39.283 1.00 15.70 565 ASP A CA 1
ATOM 8815 C C . ASP A 1 565 ? -44.557 43.340 -38.795 1.00 19.53 565 ASP A C 1
ATOM 8816 O O . ASP A 1 565 ? -45.454 44.152 -38.568 1.00 14.25 565 ASP A O 1
ATOM 8825 N N . GLY A 1 566 ? -43.262 43.617 -38.642 1.00 17.99 566 GLY A N 1
ATOM 8826 C CA . GLY A 1 566 ? -42.801 44.916 -38.161 1.00 19.49 566 GLY A CA 1
ATOM 8827 C C . GLY A 1 566 ? -41.864 44.825 -36.983 1.00 18.44 566 GLY A C 1
ATOM 8828 O O . GLY A 1 566 ? -40.804 45.462 -36.972 1.00 12.06 566 GLY A O 1
ATOM 8832 N N . SER A 1 567 ? -42.258 44.054 -35.969 1.00 14.35 567 SER A N 1
ATOM 8833 C CA . SER A 1 567 ? -41.411 43.851 -34.800 1.00 13.34 567 SER A CA 1
ATOM 8834 C C . SER A 1 567 ? -41.128 42.371 -34.492 1.00 9.65 567 SER A C 1
ATOM 8835 O O . SER A 1 567 ? -40.468 42.061 -33.499 1.00 11.32 567 SER A O 1
ATOM 8843 N N . TRP A 1 568 ? -41.639 41.511 -35.360 1.00 13.29 568 TRP A N 1
ATOM 8844 C CA . TRP A 1 568 ? -41.461 40.067 -35.241 1.00 11.20 568 TRP A CA 1
ATOM 8845 C C . TRP A 1 568 ? -41.932 39.393 -36.525 1.00 12.46 568 TRP A C 1
ATOM 8846 O O . TRP A 1 568 ? -42.514 40.029 -37.404 1.00 10.22 568 TRP A O 1
ATOM 8867 N N . PHE A 1 569 ? -41.656 38.101 -36.643 1.00 8.51 569 PHE A N 1
ATOM 8868 C CA . PHE A 1 569 ? -42.058 37.371 -37.826 1.00 11.63 569 PHE A CA 1
ATOM 8869 C C . PHE A 1 569 ? -43.480 36.868 -37.677 1.00 9.60 569 PHE A C 1
ATOM 8870 O O . PHE A 1 569 ? -43.869 36.357 -36.631 1.00 11.99 569 PHE A O 1
ATOM 8887 N N . LEU A 1 570 ? -44.251 37.027 -38.743 1.00 6.94 570 LEU A N 1
ATOM 8888 C CA . LEU A 1 570 ? -45.569 36.382 -38.805 1.00 8.02 570 LEU A CA 1
ATOM 8889 C C . LEU A 1 570 ? -45.392 34.901 -38.555 1.00 9.39 570 LEU A C 1
ATOM 8890 O O . LEU A 1 570 ? -44.281 34.383 -38.603 1.00 10.02 570 LEU A O 1
ATOM 8906 N N . ARG A 1 571 ? -46.523 34.216 -38.332 1.00 10.48 571 ARG A N 1
ATOM 8907 C CA . ARG A 1 571 ? -46.513 32.768 -38.129 1.00 10.17 571 ARG A CA 1
ATOM 8908 C C . ARG A 1 571 ? -46.919 31.965 -39.338 1.00 8.75 571 ARG A C 1
ATOM 8909 O O . ARG A 1 571 ? -46.487 30.820 -39.530 1.00 7.22 571 ARG A O 1
ATOM 8930 N N . ALA A 1 572 ? -47.822 32.566 -40.131 1.00 8.95 572 ALA A N 1
ATOM 8931 C CA . ALA A 1 572 ? -48.435 31.880 -41.270 1.00 9.63 572 ALA A CA 1
ATOM 8932 C C . ALA A 1 572 ? -49.326 32.823 -42.064 1.00 10.01 572 ALA A C 1
ATOM 8933 O O . ALA A 1 572 ? -49.645 33.917 -41.617 1.00 10.49 572 ALA A O 1
ATOM 8940 N N . TYR A 1 573 ? -49.718 32.376 -43.252 1.00 11.16 573 TYR A N 1
ATOM 8941 C CA . TYR A 1 573 ? -50.931 32.889 -43.899 1.00 11.39 573 TYR A CA 1
ATOM 8942 C C . TYR A 1 573 ? -51.915 31.734 -43.961 1.00 8.83 573 TYR A C 1
ATOM 8943 O O . TYR A 1 573 ? -51.536 30.586 -44.226 1.00 10.74 573 TYR A O 1
ATOM 8961 N N . ASP A 1 574 ? -53.185 32.034 -43.693 1.00 10.69 574 ASP A N 1
ATOM 8962 C CA . ASP A 1 574 ? -54.198 30.987 -43.625 1.00 15.52 574 ASP A CA 1
ATOM 8963 C C . ASP A 1 574 ? -54.674 30.585 -45.012 1.00 9.26 574 ASP A C 1
ATOM 8964 O O . ASP A 1 574 ? -54.101 30.968 -46.015 1.00 9.93 574 ASP A O 1
ATOM 8973 N N . TYR A 1 575 ? -55.730 29.764 -45.044 1.00 9.74 575 TYR A N 1
ATOM 8974 C CA . TYR A 1 575 ? -56.217 29.185 -46.287 1.00 11.33 575 TYR A CA 1
ATOM 8975 C C . TYR A 1 575 ? -56.564 30.244 -47.321 1.00 12.38 575 TYR A C 1
ATOM 8976 O O . TYR A 1 575 ? -56.433 30.020 -48.517 1.00 13.57 575 TYR A O 1
ATOM 8994 N N . TYR A 1 576 ? -57.053 31.384 -46.824 1.00 15.27 576 TYR A N 1
ATOM 8995 C CA . TYR A 1 576 ? -57.468 32.472 -47.704 1.00 13.63 576 TYR A CA 1
ATOM 8996 C C . TYR A 1 576 ? -56.458 33.594 -47.812 1.00 17.11 576 TYR A C 1
ATOM 8997 O O . TYR A 1 576 ? -56.761 34.638 -48.374 1.00 24.34 576 TYR A O 1
ATOM 9015 N N . GLY A 1 577 ? -55.245 33.403 -47.298 1.00 14.93 577 GLY A N 1
ATOM 9016 C CA . GLY A 1 577 ? -54.208 34.396 -47.536 1.00 12.92 577 GLY A CA 1
ATOM 9017 C C . GLY A 1 577 ? -54.147 35.505 -46.511 1.00 15.56 577 GLY A C 1
ATOM 9018 O O . GLY A 1 577 ? -53.443 36.489 -46.683 1.00 13.15 577 GLY A O 1
ATOM 9022 N N . ASN A 1 578 ? -54.902 35.327 -45.434 1.00 13.80 578 ASN A N 1
ATOM 9023 C CA . ASN A 1 578 ? -54.881 36.266 -44.330 1.00 13.25 578 ASN A CA 1
ATOM 9024 C C . ASN A 1 578 ? -53.822 35.870 -43.301 1.00 12.55 578 ASN A C 1
ATOM 9025 O O . ASN A 1 578 ? -53.666 34.695 -42.992 1.00 12.48 578 ASN A O 1
ATOM 9036 N N . PRO A 1 579 ? -53.133 36.872 -42.768 1.00 11.91 579 PRO A N 1
ATOM 9037 C CA . PRO A 1 579 ? -51.992 36.576 -41.887 1.00 9.50 579 PRO A CA 1
ATOM 9038 C C . PRO A 1 579 ? -52.425 36.033 -40.537 1.00 10.92 579 PRO A C 1
ATOM 9039 O O . PRO A 1 579 ? -53.552 36.285 -40.064 1.00 12.54 579 PRO A O 1
ATOM 9050 N N . ILE A 1 580 ? -51.532 35.235 -39.962 1.00 10.32 580 ILE A N 1
ATOM 9051 C CA . ILE A 1 580 ? -51.632 34.732 -38.600 1.00 10.33 580 ILE A CA 1
ATOM 9052 C C . ILE A 1 580 ? -50.332 35.123 -37.888 1.00 10.36 580 ILE A C 1
ATOM 9053 O O . ILE A 1 580 ? -49.247 34.922 -38.430 1.00 10.80 580 ILE A O 1
ATOM 9069 N N . GLY A 1 581 ? -50.440 35.674 -36.688 1.00 9.44 581 GLY A N 1
ATOM 9070 C CA . GLY A 1 581 ? -49.244 36.102 -35.967 1.00 9.72 581 GLY A CA 1
ATOM 9071 C C . GLY A 1 581 ? -48.860 37.541 -36.236 1.00 10.02 581 GLY A C 1
ATOM 9072 O O . GLY A 1 581 ? -47.680 37.879 -36.351 1.00 12.84 581 GLY A O 1
ATOM 9076 N N . THR A 1 582 ? -49.890 38.394 -36.299 1.00 11.60 582 THR A N 1
ATOM 9077 C CA . THR A 1 582 ? -49.723 39.803 -36.545 1.00 9.41 582 THR A CA 1
ATOM 9078 C C . THR A 1 582 ? -50.308 40.663 -35.420 1.00 12.01 582 THR A C 1
ATOM 9079 O O . THR A 1 582 ? -51.306 40.304 -34.782 1.00 12.74 582 THR A O 1
ATOM 9090 N N . ASP A 1 583 ? -49.664 41.802 -35.177 1.00 8.02 583 ASP A N 1
ATOM 9091 C CA . ASP A 1 583 ? -50.114 42.749 -34.173 1.00 14.25 583 ASP A CA 1
ATOM 9092 C C . ASP A 1 583 ? -51.484 43.365 -34.518 1.00 13.62 583 ASP A C 1
ATOM 9093 O O . ASP A 1 583 ? -52.096 44.001 -33.682 1.00 13.75 583 ASP A O 1
ATOM 9102 N N . ALA A 1 584 ? -51.935 43.169 -35.743 1.00 14.26 584 ALA A N 1
ATOM 9103 C CA . ALA A 1 584 ? -53.237 43.715 -36.139 1.00 11.19 584 ALA A CA 1
ATOM 9104 C C . ALA A 1 584 ? -54.408 43.011 -35.461 1.00 17.00 584 ALA A C 1
ATOM 9105 O O . ALA A 1 584 ? -55.535 43.516 -35.460 1.00 11.70 584 ALA A O 1
ATOM 9112 N N . HIS A 1 585 ? -54.131 41.842 -34.902 1.00 13.03 585 HIS A N 1
ATOM 9113 C CA . HIS A 1 585 ? -55.167 41.063 -34.219 1.00 8.11 585 HIS A CA 1
ATOM 9114 C C . HIS A 1 585 ? -55.139 41.238 -32.734 1.00 12.08 585 HIS A C 1
ATOM 9115 O O . HIS A 1 585 ? -54.141 41.606 -32.128 1.00 14.85 585 HIS A O 1
ATOM 9128 N N . ASP A 1 586 ? -56.289 40.944 -32.147 1.00 14.36 586 ASP A N 1
ATOM 9129 C CA . ASP A 1 586 ? -56.424 41.026 -30.722 1.00 16.43 586 ASP A CA 1
ATOM 9130 C C . ASP A 1 586 ? -55.759 39.828 -30.060 1.00 18.09 586 ASP A C 1
ATOM 9131 O O . ASP A 1 586 ? -55.217 39.948 -28.963 1.00 13.41 586 ASP A O 1
ATOM 9140 N N . GLU A 1 587 ? -55.829 38.671 -30.727 1.00 13.95 587 GLU A N 1
ATOM 9141 C CA . GLU A 1 587 ? -55.305 37.433 -30.145 1.00 12.47 587 GLU A CA 1
ATOM 9142 C C . GLU A 1 587 ? -54.333 36.749 -31.083 1.00 9.62 587 GLU A C 1
ATOM 9143 O O . GLU A 1 587 ? -54.377 36.916 -32.301 1.00 14.15 587 GLU A O 1
ATOM 9155 N N . GLY A 1 588 ? -53.428 35.958 -30.505 1.00 11.22 588 GLY A N 1
ATOM 9156 C CA . GLY A 1 588 ? -52.372 35.314 -31.274 1.00 10.38 588 GLY A CA 1
ATOM 9157 C C . GLY A 1 588 ? -51.482 36.310 -32.022 1.00 10.55 588 GLY A C 1
ATOM 9158 O O . GLY A 1 588 ? -51.186 36.104 -33.203 1.00 12.22 588 GLY A O 1
ATOM 9162 N N . LYS A 1 589 ? -51.050 37.366 -31.339 1.00 8.34 589 LYS A N 1
ATOM 9163 C CA . LYS A 1 589 ? -50.269 38.398 -32.005 1.00 7.58 589 LYS A CA 1
ATOM 9164 C C . LYS A 1 589 ? -48.868 37.936 -32.376 1.00 12.36 589 LYS A C 1
ATOM 9165 O O . LYS A 1 589 ? -48.358 38.278 -33.446 1.00 11.64 589 LYS A O 1
ATOM 9184 N N . ILE A 1 590 ? -48.236 37.205 -31.463 1.00 9.34 590 ILE A N 1
ATOM 9185 C CA . ILE A 1 590 ? -46.854 36.760 -31.689 1.00 7.41 590 ILE A CA 1
ATOM 9186 C C . ILE A 1 590 ? -46.719 35.299 -31.268 1.00 8.01 590 ILE A C 1
ATOM 9187 O O . ILE A 1 590 ? -47.251 34.866 -30.225 1.00 9.02 590 ILE A O 1
ATOM 9203 N N . TRP A 1 591 ? -46.072 34.534 -32.131 1.00 5.11 591 TRP A N 1
ATOM 9204 C CA . TRP A 1 591 ? -45.872 33.105 -31.924 1.00 7.45 591 TRP A CA 1
ATOM 9205 C C . TRP A 1 591 ? -44.361 32.859 -31.867 1.00 6.09 591 TRP A C 1
ATOM 9206 O O . TRP A 1 591 ? -43.613 33.462 -32.621 1.00 10.87 591 TRP A O 1
ATOM 9227 N N . ILE A 1 592 ? -43.955 31.969 -30.969 1.00 8.15 592 ILE A N 1
ATOM 9228 C CA . ILE A 1 592 ? -42.510 31.761 -30.683 1.00 8.47 592 ILE A CA 1
ATOM 9229 C C . ILE A 1 592 ? -41.740 31.024 -31.763 1.00 7.59 592 ILE A C 1
ATOM 9230 O O . ILE A 1 592 ? -40.548 31.272 -31.942 1.00 13.09 592 ILE A O 1
ATOM 9246 N N . GLU A 1 593 ? -42.384 30.115 -32.488 1.00 7.75 593 GLU A N 1
ATOM 9247 C CA . GLU A 1 593 ? -41.610 29.159 -33.298 1.00 10.23 593 GLU A CA 1
ATOM 9248 C C . GLU A 1 593 ? -40.745 29.825 -34.365 1.00 10.94 593 GLU A C 1
ATOM 9249 O O . GLU A 1 593 ? -39.542 29.519 -34.506 1.00 11.71 593 GLU A O 1
ATOM 9261 N N A PRO A 1 594 ? -41.368 30.715 -35.144 0.48 10.14 594 PRO A N 1
ATOM 9262 N N B PRO A 1 594 ? -41.318 30.740 -35.136 0.52 10.16 594 PRO A N 1
ATOM 9263 C CA A PRO A 1 594 ? -40.667 31.431 -36.208 0.48 12.20 594 PRO A CA 1
ATOM 9264 C CA B PRO A 1 594 ? -40.594 31.422 -36.211 0.52 12.17 594 PRO A CA 1
ATOM 9265 C C A PRO A 1 594 ? -39.602 32.386 -35.682 0.48 13.12 594 PRO A C 1
ATOM 9266 C C B PRO A 1 594 ? -39.551 32.381 -35.671 0.52 13.14 594 PRO A C 1
ATOM 9267 O O A PRO A 1 594 ? -38.587 32.583 -36.352 0.48 12.60 594 PRO A O 1
ATOM 9268 O O B PRO A 1 594 ? -38.509 32.589 -36.313 0.52 12.52 594 PRO A O 1
ATOM 9289 N N . GLN A 1 595 ? -39.831 32.976 -34.518 1.00 9.52 595 GLN A N 1
ATOM 9290 C CA . GLN A 1 595 ? -38.884 33.933 -33.951 1.00 8.91 595 GLN A CA 1
ATOM 9291 C C . GLN A 1 595 ? -37.585 33.187 -33.689 1.00 11.63 595 GLN A C 1
ATOM 9292 O O . GLN A 1 595 ? -36.542 33.601 -34.147 1.00 16.74 595 GLN A O 1
ATOM 9306 N N . GLY A 1 596 ? -37.676 32.070 -32.971 1.00 10.14 596 GLY A N 1
ATOM 9307 C CA . GLY A 1 596 ? -36.488 31.271 -32.690 1.00 14.57 596 GLY A CA 1
ATOM 9308 C C . GLY A 1 596 ? -35.849 30.622 -33.890 1.00 17.24 596 GLY A C 1
ATOM 9309 O O . GLY A 1 596 ? -34.626 30.674 -34.067 1.00 12.38 596 GLY A O 1
ATOM 9313 N N . PHE A 1 597 ? -36.645 29.972 -34.734 1.00 9.86 597 PHE A N 1
ATOM 9314 C CA . PHE A 1 597 ? -36.025 29.219 -35.809 1.00 8.41 597 PHE A CA 1
ATOM 9315 C C . PHE A 1 597 ? -35.387 30.105 -36.890 1.00 12.62 597 PHE A C 1
ATOM 9316 O O . PHE A 1 597 ? -34.348 29.784 -37.437 1.00 9.13 597 PHE A O 1
ATOM 9333 N N . ALA A 1 598 ? -36.018 31.242 -37.181 1.00 7.49 598 ALA A N 1
ATOM 9334 C CA . ALA A 1 598 ? -35.508 32.128 -38.225 1.00 11.76 598 ALA A CA 1
ATOM 9335 C C . ALA A 1 598 ? -34.159 32.720 -37.818 1.00 12.59 598 ALA A C 1
ATOM 9336 O O . ALA A 1 598 ? -33.255 32.876 -38.637 1.00 10.98 598 ALA A O 1
ATOM 9343 N N . VAL A 1 599 ? -34.056 33.046 -36.536 1.00 12.47 599 VAL A N 1
ATOM 9344 C CA . VAL A 1 599 ? -32.834 33.680 -36.039 1.00 12.17 599 VAL A CA 1
ATOM 9345 C C . VAL A 1 599 ? -31.731 32.640 -35.843 1.00 14.82 599 VAL A C 1
ATOM 9346 O O . VAL A 1 599 ? -30.552 32.942 -36.076 1.00 16.14 599 VAL A O 1
ATOM 9359 N N . MET A 1 600 ? -32.089 31.431 -35.448 1.00 13.98 600 MET A N 1
ATOM 9360 C CA . MET A 1 600 ? -31.167 30.297 -35.617 1.00 10.53 600 MET A CA 1
ATOM 9361 C C . MET A 1 600 ? -30.617 30.205 -37.014 1.00 15.58 600 MET A C 1
ATOM 9362 O O . MET A 1 600 ? -29.447 29.883 -37.198 1.00 17.80 600 MET A O 1
ATOM 9376 N N . ALA A 1 601 ? -31.471 30.438 -38.012 1.00 12.48 601 ALA A N 1
ATOM 9377 C CA . ALA A 1 601 ? -31.065 30.404 -39.408 1.00 20.32 601 ALA A CA 1
ATOM 9378 C C . ALA A 1 601 ? -30.273 31.640 -39.833 1.00 19.50 601 ALA A C 1
ATOM 9379 O O . ALA A 1 601 ? -29.877 31.744 -40.988 1.00 24.81 601 ALA A O 1
ATOM 9386 N N . GLY A 1 602 ? -30.052 32.566 -38.907 1.00 15.43 602 GLY A N 1
ATOM 9387 C CA . GLY A 1 602 ? -29.322 33.787 -39.223 1.00 18.34 602 GLY A CA 1
ATOM 9388 C C . GLY A 1 602 ? -30.146 34.883 -39.887 1.00 26.22 602 GLY A C 1
ATOM 9389 O O . GLY A 1 602 ? -29.603 35.916 -40.282 1.00 15.53 602 GLY A O 1
ATOM 9393 N N . VAL A 1 603 ? -31.462 34.675 -39.996 1.00 15.87 603 VAL A N 1
ATOM 9394 C CA . VAL A 1 603 ? -32.310 35.628 -40.683 1.00 13.34 603 VAL A CA 1
ATOM 9395 C C . VAL A 1 603 ? -32.528 36.872 -39.831 1.00 18.22 603 VAL A C 1
ATOM 9396 O O . VAL A 1 603 ? -33.041 36.793 -38.715 1.00 16.10 603 VAL A O 1
ATOM 9409 N N . GLY A 1 604 ? -32.121 38.025 -40.376 1.00 15.47 604 GLY A N 1
ATOM 9410 C CA . GLY A 1 604 ? -32.302 39.296 -39.692 1.00 14.43 604 GLY A CA 1
ATOM 9411 C C . GLY A 1 604 ? -31.213 39.665 -38.706 1.00 15.73 604 GLY A C 1
ATOM 9412 O O . GLY A 1 604 ? -31.337 40.631 -37.960 1.00 15.73 604 GLY A O 1
ATOM 9416 N N . VAL A 1 605 ? -30.125 38.903 -38.699 1.00 13.51 605 VAL A N 1
ATOM 9417 C CA . VAL A 1 605 ? -29.092 39.161 -37.732 1.00 14.69 605 VAL A CA 1
ATOM 9418 C C . VAL A 1 605 ? -28.222 40.326 -38.210 1.00 20.96 605 VAL A C 1
ATOM 9419 O O . VAL A 1 605 ? -27.836 40.397 -39.381 1.00 22.26 605 VAL A O 1
ATOM 9432 N N . GLY A 1 606 ? -27.970 41.239 -37.281 1.00 14.66 606 GLY A N 1
ATOM 9433 C CA . GLY A 1 606 ? -27.251 42.478 -37.530 1.00 17.08 606 GLY A CA 1
ATOM 9434 C C . GLY A 1 606 ? -25.757 42.378 -37.265 1.00 31.52 606 GLY A C 1
ATOM 9435 O O . GLY A 1 606 ? -25.153 41.343 -37.516 1.00 25.94 606 GLY A O 1
ATOM 9439 N N . GLU A 1 607 ? -25.151 43.461 -36.777 1.00 27.33 607 GLU A N 1
ATOM 9440 C CA . GLU A 1 607 ? -23.707 43.437 -36.574 1.00 39.02 607 GLU A CA 1
ATOM 9441 C C . GLU A 1 607 ? -23.351 43.099 -35.153 1.00 28.18 607 GLU A C 1
ATOM 9442 O O . GLU A 1 607 ? -22.197 42.833 -34.860 1.00 39.54 607 GLU A O 1
ATOM 9449 N N . GLY A 1 608 ? -24.336 43.117 -34.266 1.00 24.89 608 GLY A N 1
ATOM 9450 C CA . GLY A 1 608 ? -24.079 42.704 -32.898 1.00 22.81 608 GLY A CA 1
ATOM 9451 C C . GLY A 1 608 ? -25.304 42.885 -32.028 1.00 14.84 608 GLY A C 1
ATOM 9452 O O . GLY A 1 608 ? -26.322 43.378 -32.477 1.00 19.70 608 GLY A O 1
ATOM 9456 N N . PRO A 1 609 ? -25.199 42.473 -30.770 1.00 19.93 609 PRO A N 1
ATOM 9457 C CA . PRO A 1 609 ? -26.295 42.595 -29.813 1.00 18.53 609 PRO A CA 1
ATOM 9458 C C . PRO A 1 609 ? -26.793 44.025 -29.604 1.00 23.26 609 PRO A C 1
ATOM 9459 O O . PRO A 1 609 ? -27.948 44.203 -29.217 1.00 24.21 609 PRO A O 1
ATOM 9470 N N . GLN A 1 610 ? -25.950 45.018 -29.833 1.00 18.85 610 GLN A N 1
ATOM 9471 C CA . GLN A 1 610 ? -26.420 46.390 -29.683 1.00 35.43 610 GLN A CA 1
ATOM 9472 C C . GLN A 1 610 ? -27.005 46.938 -30.993 1.00 33.32 610 GLN A C 1
ATOM 9473 O O . GLN A 1 610 ? -27.442 48.079 -31.048 1.00 25.87 610 GLN A O 1
ATOM 9487 N N . ASP A 1 611 ? -27.032 46.133 -32.048 1.00 28.56 611 ASP A N 1
ATOM 9488 C CA . ASP A 1 611 ? -27.662 46.585 -33.274 1.00 19.84 611 ASP A CA 1
ATOM 9489 C C . ASP A 1 611 ? -29.171 46.386 -33.135 1.00 21.23 611 ASP A C 1
ATOM 9490 O O . ASP A 1 611 ? -29.725 45.458 -33.717 1.00 25.45 611 ASP A O 1
ATOM 9499 N N . THR A 1 612 ? -29.819 47.263 -32.367 1.00 20.21 612 THR A N 1
ATOM 9500 C CA . THR A 1 612 ? -31.223 47.081 -31.978 1.00 37.26 612 THR A CA 1
ATOM 9501 C C . THR A 1 612 ? -32.211 47.192 -33.113 1.00 26.58 612 THR A C 1
ATOM 9502 O O . THR A 1 612 ? -33.397 46.948 -32.906 1.00 39.12 612 THR A O 1
ATOM 9513 N N . ASP A 1 613 ? -31.733 47.602 -34.285 1.00 29.29 613 ASP A N 1
ATOM 9514 C CA . ASP A 1 613 ? -32.586 47.815 -35.447 1.00 27.94 613 ASP A CA 1
ATOM 9515 C C . ASP A 1 613 ? -32.703 46.537 -36.253 1.00 19.34 613 ASP A C 1
ATOM 9516 O O . ASP A 1 613 ? -33.492 46.462 -37.186 1.00 24.59 613 ASP A O 1
ATOM 9525 N N . ALA A 1 614 ? -31.858 45.565 -35.947 1.00 19.96 614 ALA A N 1
ATOM 9526 C CA . ALA A 1 614 ? -31.831 44.329 -36.714 1.00 15.78 614 ALA A CA 1
ATOM 9527 C C . ALA A 1 614 ? -33.128 43.584 -36.458 1.00 13.77 614 ALA A C 1
ATOM 9528 O O . ALA A 1 614 ? -33.556 43.490 -35.331 1.00 12.18 614 ALA A O 1
ATOM 9535 N N . PRO A 1 615 ? -33.739 43.057 -37.522 1.00 15.13 615 PRO A N 1
ATOM 9536 C CA . PRO A 1 615 ? -34.981 42.307 -37.279 1.00 12.96 615 PRO A CA 1
ATOM 9537 C C . PRO A 1 615 ? -34.835 41.215 -36.247 1.00 11.31 615 PRO A C 1
ATOM 9538 O O . PRO A 1 615 ? -35.784 40.987 -35.486 1.00 15.25 615 PRO A O 1
ATOM 9549 N N . ALA A 1 616 ? -33.693 40.536 -36.217 1.00 14.01 616 ALA A N 1
ATOM 9550 C CA . ALA A 1 616 ? -33.499 39.432 -35.280 1.00 10.50 616 ALA A CA 1
ATOM 9551 C C . ALA A 1 616 ? -33.583 39.901 -33.840 1.00 14.39 616 ALA A C 1
ATOM 9552 O O . ALA A 1 616 ? -34.148 39.217 -32.976 1.00 12.02 616 ALA A O 1
ATOM 9559 N N . ILE A 1 617 ? -33.015 41.082 -33.559 1.00 9.70 617 ILE A N 1
ATOM 9560 C CA . ILE A 1 617 ? -33.069 41.616 -32.213 1.00 12.50 617 ILE A CA 1
ATOM 9561 C C . ILE A 1 617 ? -34.460 42.129 -31.863 1.00 12.37 617 ILE A C 1
ATOM 9562 O O . ILE A 1 617 ? -34.950 41.931 -30.757 1.00 16.05 617 ILE A O 1
ATOM 9578 N N . LYS A 1 618 ? -35.118 42.794 -32.816 1.00 15.48 618 LYS A N 1
ATOM 9579 C CA . LYS A 1 618 ? -36.479 43.218 -32.586 1.00 14.41 618 LYS A CA 1
ATOM 9580 C C . LYS A 1 618 ? -37.393 42.020 -32.262 1.00 16.86 618 LYS A C 1
ATOM 9581 O O . LYS A 1 618 ? -38.182 42.084 -31.320 1.00 15.64 618 LYS A O 1
ATOM 9600 N N . ALA A 1 619 ? -37.303 40.955 -33.057 1.00 10.00 619 ALA A N 1
ATOM 9601 C CA . ALA A 1 619 ? -38.090 39.743 -32.781 1.00 11.58 619 ALA A CA 1
ATOM 9602 C C . ALA A 1 619 ? -37.839 39.166 -31.385 1.00 10.78 619 ALA A C 1
ATOM 9603 O O . ALA A 1 619 ? -38.763 38.886 -30.634 1.00 10.83 619 ALA A O 1
ATOM 9610 N N . LEU A 1 620 ? -36.559 38.963 -31.050 1.00 12.13 620 LEU A N 1
ATOM 9611 C CA . LEU A 1 620 ? -36.220 38.418 -29.750 1.00 10.51 620 LEU A CA 1
ATOM 9612 C C . LEU A 1 620 ? -36.634 39.327 -28.608 1.00 10.39 620 LEU A C 1
ATOM 9613 O O . LEU A 1 620 ? -37.006 38.849 -27.548 1.00 9.68 620 LEU A O 1
ATOM 9629 N N . ASP A 1 621 ? -36.518 40.644 -28.817 1.00 10.13 621 ASP A N 1
ATOM 9630 C CA . ASP A 1 621 ? -36.949 41.590 -27.809 1.00 8.86 621 ASP A CA 1
ATOM 9631 C C . ASP A 1 621 ? -38.473 41.502 -27.630 1.00 9.05 621 ASP A C 1
ATOM 9632 O O . ASP A 1 621 ? -38.960 41.582 -26.511 1.00 13.14 621 ASP A O 1
ATOM 9641 N N . SER A 1 622 ? -39.197 41.300 -28.717 1.00 8.12 622 SER A N 1
ATOM 9642 C CA . SER A 1 622 ? -40.650 41.064 -28.589 1.00 7.02 622 SER A CA 1
ATOM 9643 C C . SER A 1 622 ? -40.981 39.761 -27.875 1.00 9.00 622 SER A C 1
ATOM 9644 O O . SER A 1 622 ? -41.964 39.683 -27.137 1.00 9.01 622 SER A O 1
ATOM 9652 N N . VAL A 1 623 ? -40.168 38.741 -28.110 1.00 10.45 623 VAL A N 1
ATOM 9653 C CA . VAL A 1 623 ? -40.365 37.467 -27.414 1.00 6.12 623 VAL A CA 1
ATOM 9654 C C . VAL A 1 623 ? -40.234 37.701 -25.917 1.00 8.72 623 VAL A C 1
ATOM 9655 O O . VAL A 1 623 ? -41.019 37.198 -25.108 1.00 8.98 623 VAL A O 1
ATOM 9668 N N . ASN A 1 624 ? -39.232 38.499 -25.554 1.00 10.42 624 ASN A N 1
ATOM 9669 C CA . ASN A 1 624 ? -38.945 38.731 -24.143 1.00 17.77 624 ASN A CA 1
ATOM 9670 C C . ASN A 1 624 ? -40.071 39.469 -23.456 1.00 16.12 624 ASN A C 1
ATOM 9671 O O . ASN A 1 624 ? -40.405 39.175 -22.317 1.00 13.70 624 ASN A O 1
ATOM 9682 N N . GLU A 1 625 ? -40.620 40.455 -24.165 1.00 10.99 625 GLU A N 1
ATOM 9683 C CA . GLU A 1 625 ? -41.654 41.282 -23.579 1.00 10.07 625 GLU A CA 1
ATOM 9684 C C . GLU A 1 625 ? -43.002 40.546 -23.512 1.00 14.82 625 GLU A C 1
ATOM 9685 O O . GLU A 1 625 ? -43.722 40.692 -22.534 1.00 16.58 625 GLU A O 1
ATOM 9689 N N . MET A 1 626 ? -43.296 39.740 -24.522 1.00 10.02 626 MET A N 1
ATOM 9690 C CA . MET A 1 626 ? -44.685 39.261 -24.716 1.00 11.28 626 MET A CA 1
ATOM 9691 C C . MET A 1 626 ? -44.873 37.778 -24.414 1.00 13.79 626 MET A C 1
ATOM 9692 O O . MET A 1 626 ? -45.994 37.349 -24.125 1.00 12.48 626 MET A O 1
ATOM 9706 N N . LEU A 1 627 ? -43.806 37.009 -24.513 1.00 9.85 627 LEU A N 1
ATOM 9707 C CA . LEU A 1 627 ? -43.931 35.556 -24.301 1.00 10.79 627 LEU A CA 1
ATOM 9708 C C . LEU A 1 627 ? -43.175 35.005 -23.090 1.00 11.35 627 LEU A C 1
ATOM 9709 O O . LEU A 1 627 ? -43.527 33.958 -22.582 1.00 7.77 627 LEU A O 1
ATOM 9725 N N . ALA A 1 628 ? -42.140 35.698 -22.645 1.00 11.70 628 ALA A N 1
ATOM 9726 C CA . ALA A 1 628 ? -41.319 35.128 -21.573 1.00 17.04 628 ALA A CA 1
ATOM 9727 C C . ALA A 1 628 ? -41.997 35.295 -20.239 1.00 12.37 628 ALA A C 1
ATOM 9728 O O . ALA A 1 628 ? -42.542 36.355 -19.926 1.00 12.94 628 ALA A O 1
ATOM 9735 N N . THR A 1 629 ? -41.944 34.211 -19.468 1.00 12.29 629 THR A N 1
ATOM 9736 C CA . THR A 1 629 ? -42.413 34.191 -18.097 1.00 13.40 629 THR A CA 1
ATOM 9737 C C . THR A 1 629 ? -41.353 33.552 -17.233 1.00 14.47 629 THR A C 1
ATOM 9738 O O . THR A 1 629 ? -40.327 33.077 -17.711 1.00 10.41 629 THR A O 1
ATOM 9749 N N . ASP A 1 630 ? -41.621 33.528 -15.939 1.00 10.80 630 ASP A N 1
ATOM 9750 C CA . ASP A 1 630 ? -40.649 32.957 -15.010 1.00 14.54 630 ASP A CA 1
ATOM 9751 C C . ASP A 1 630 ? -40.479 31.443 -15.186 1.00 11.83 630 ASP A C 1
ATOM 9752 O O . ASP A 1 630 ? -39.515 30.864 -14.658 1.00 13.31 630 ASP A O 1
ATOM 9761 N N . HIS A 1 631 ? -41.395 30.824 -15.920 1.00 9.77 631 HIS A N 1
ATOM 9762 C CA . HIS A 1 631 ? -41.362 29.356 -16.134 1.00 15.57 631 HIS A CA 1
ATOM 9763 C C . HIS A 1 631 ? -41.056 29.004 -17.567 1.00 14.16 631 HIS A C 1
ATOM 9764 O O . HIS A 1 631 ? -41.165 27.836 -17.966 1.00 12.37 631 HIS A O 1
ATOM 9777 N N . GLY A 1 632 ? -40.668 30.007 -18.357 1.00 12.93 632 GLY A N 1
ATOM 9778 C CA . GLY A 1 632 ? -40.357 29.765 -19.756 1.00 12.11 632 GLY A CA 1
ATOM 9779 C C . GLY A 1 632 ? -41.178 30.658 -20.675 1.00 10.66 632 GLY A C 1
ATOM 9780 O O . GLY A 1 632 ? -41.946 31.489 -20.206 1.00 12.33 632 GLY A O 1
ATOM 9784 N N . MET A 1 633 ? -41.013 30.478 -21.985 1.00 10.92 633 MET A N 1
ATOM 9785 C CA . MET A 1 633 ? -41.717 31.334 -22.945 1.00 6.66 633 MET A CA 1
ATOM 9786 C C . MET A 1 633 ? -42.916 30.602 -23.516 1.00 9.46 633 MET A C 1
ATOM 9787 O O . MET A 1 633 ? -42.818 29.455 -23.972 1.00 8.33 633 MET A O 1
ATOM 9801 N N . VAL A 1 634 ? -44.049 31.283 -23.471 1.00 10.12 634 VAL A N 1
ATOM 9802 C CA . VAL A 1 634 ? -45.275 30.676 -23.947 1.00 7.42 634 VAL A CA 1
ATOM 9803 C C . VAL A 1 634 ? -45.304 30.678 -25.453 1.00 11.49 634 VAL A C 1
ATOM 9804 O O . VAL A 1 634 ? -44.583 31.420 -26.105 1.00 11.80 634 VAL A O 1
ATOM 9817 N N . LEU A 1 635 ? -46.154 29.797 -26.010 1.00 10.01 635 LEU A N 1
ATOM 9818 C CA . LEU A 1 635 ? -46.104 29.549 -27.429 1.00 8.85 635 LEU A CA 1
ATOM 9819 C C . LEU A 1 635 ? -46.645 30.725 -28.210 1.00 9.02 635 LEU A C 1
ATOM 9820 O O . LEU A 1 635 ? -46.081 31.118 -29.225 1.00 10.34 635 LEU A O 1
ATOM 9836 N N . GLN A 1 636 ? -47.777 31.290 -27.767 1.00 9.46 636 GLN A N 1
ATOM 9837 C CA . GLN A 1 636 ? -48.209 32.522 -28.390 1.00 11.76 636 GLN A CA 1
ATOM 9838 C C . GLN A 1 636 ? -48.965 33.370 -27.402 1.00 12.22 636 GLN A C 1
ATOM 9839 O O . GLN A 1 636 ? -49.292 32.933 -26.290 1.00 7.98 636 GLN A O 1
ATOM 9853 N N . TYR A 1 637 ? -49.174 34.624 -27.808 1.00 15.05 637 TYR A N 1
ATOM 9854 C CA . TYR A 1 637 ? -49.820 35.591 -26.945 1.00 8.08 637 TYR A CA 1
ATOM 9855 C C . TYR A 1 637 ? -50.454 36.703 -27.756 1.00 9.14 637 TYR A C 1
ATOM 9856 O O . TYR A 1 637 ? -49.883 37.174 -28.732 1.00 12.38 637 TYR A O 1
ATOM 9874 N N . PRO A 1 638 ? -51.657 37.117 -27.354 1.00 11.87 638 PRO A N 1
ATOM 9875 C CA . PRO A 1 638 ? -52.417 36.442 -26.316 1.00 13.39 638 PRO A CA 1
ATOM 9876 C C . PRO A 1 638 ? -52.950 35.085 -26.819 1.00 8.84 638 PRO A C 1
ATOM 9877 O O . PRO A 1 638 ? -52.988 34.824 -28.013 1.00 10.47 638 PRO A O 1
ATOM 9888 N N . ALA A 1 639 ? -53.325 34.232 -25.880 1.00 12.12 639 ALA A N 1
ATOM 9889 C CA . ALA A 1 639 ? -53.965 32.971 -26.237 1.00 16.10 639 ALA A CA 1
ATOM 9890 C C . ALA A 1 639 ? -55.383 33.216 -26.776 1.00 10.72 639 ALA A C 1
ATOM 9891 O O . ALA A 1 639 ? -56.011 34.240 -26.472 1.00 13.38 639 ALA A O 1
ATOM 9898 N N . TYR A 1 640 ? -55.881 32.291 -27.586 1.00 12.86 640 TYR A N 1
ATOM 9899 C CA . TYR A 1 640 ? -57.243 32.424 -28.134 1.00 8.98 640 TYR A CA 1
ATOM 9900 C C . TYR A 1 640 ? -58.323 32.092 -27.117 1.00 10.06 640 TYR A C 1
ATOM 9901 O O . TYR A 1 640 ? -58.291 31.029 -26.514 1.00 13.73 640 TYR A O 1
ATOM 9919 N N . THR A 1 641 ? -59.285 32.998 -26.935 1.00 9.95 641 THR A N 1
ATOM 9920 C CA . THR A 1 641 ? -60.368 32.771 -25.955 1.00 6.67 641 THR A CA 1
ATOM 9921 C C . THR A 1 641 ? -61.661 32.219 -26.609 1.00 8.55 641 THR A C 1
ATOM 9922 O O . THR A 1 641 ? -62.616 31.905 -25.886 1.00 11.30 641 THR A O 1
ATOM 9933 N N . THR A 1 642 ? -61.671 32.109 -27.932 1.00 9.45 642 THR A N 1
ATOM 9934 C CA . THR A 1 642 ? -62.781 31.444 -28.641 1.00 10.04 642 THR A CA 1
ATOM 9935 C C . THR A 1 642 ? -62.208 30.586 -29.753 1.00 8.20 642 THR A C 1
ATOM 9936 O O . THR A 1 642 ? -61.095 30.799 -30.226 1.00 9.09 642 THR A O 1
ATOM 9947 N N . TYR A 1 643 ? -63.005 29.612 -30.166 1.00 13.99 643 TYR A N 1
ATOM 9948 C CA . TYR A 1 643 ? -62.605 28.660 -31.188 1.00 8.80 643 TYR A CA 1
ATOM 9949 C C . TYR A 1 643 ? -62.463 29.319 -32.540 1.00 13.61 643 TYR A C 1
ATOM 9950 O O . TYR A 1 643 ? -63.382 29.989 -33.036 1.00 14.72 643 TYR A O 1
ATOM 9968 N N . GLN A 1 644 ? -61.292 29.096 -33.123 1.00 10.05 644 GLN A N 1
ATOM 9969 C CA . GLN A 1 644 ? -60.963 29.595 -34.449 1.00 9.86 644 GLN A CA 1
ATOM 9970 C C . GLN A 1 644 ? -61.043 28.405 -35.397 1.00 11.39 644 GLN A C 1
ATOM 9971 O O . GLN A 1 644 ? -60.098 27.617 -35.534 1.00 10.05 644 GLN A O 1
ATOM 9985 N N . VAL A 1 645 ? -62.193 28.269 -36.045 1.00 8.56 645 VAL A N 1
ATOM 9986 C CA . VAL A 1 645 ? -62.467 27.103 -36.881 1.00 7.68 645 VAL A CA 1
ATOM 9987 C C . VAL A 1 645 ? -61.500 27.009 -38.046 1.00 12.68 645 VAL A C 1
ATOM 9988 O O . VAL A 1 645 ? -61.293 25.936 -38.615 1.00 11.50 645 VAL A O 1
ATOM 10001 N N . HIS A 1 646 ? -60.874 28.136 -38.383 1.00 12.48 646 HIS A N 1
ATOM 10002 C CA . HIS A 1 646 ? -59.958 28.138 -39.511 1.00 16.36 646 HIS A CA 1
ATOM 10003 C C . HIS A 1 646 ? -58.561 27.743 -39.087 1.00 15.20 646 HIS A C 1
ATOM 10004 O O . HIS A 1 646 ? -57.639 27.776 -39.907 1.00 15.09 646 HIS A O 1
ATOM 10017 N N . MET A 1 647 ? -58.385 27.348 -37.825 1.00 9.61 647 MET A N 1
ATOM 10018 C CA . MET A 1 647 ? -57.010 27.085 -37.359 1.00 10.31 647 MET A CA 1
ATOM 10019 C C . MET A 1 647 ? -56.799 25.723 -36.674 1.00 20.53 647 MET A C 1
ATOM 10020 O O . MET A 1 647 ? -55.695 25.400 -36.236 1.00 13.53 647 MET A O 1
ATOM 10034 N N . GLY A 1 648 ? -57.863 24.915 -36.608 1.00 7.47 648 GLY A N 1
ATOM 10035 C CA . GLY A 1 648 ? -57.748 23.572 -36.113 1.00 7.16 648 GLY A CA 1
ATOM 10036 C C . GLY A 1 648 ? -57.656 23.484 -34.597 1.00 10.80 648 GLY A C 1
ATOM 10037 O O . GLY A 1 648 ? -58.390 24.133 -33.868 1.00 11.00 648 GLY A O 1
ATOM 10041 N N . GLU A 1 649 ? -56.718 22.654 -34.146 1.00 12.90 649 GLU A N 1
ATOM 10042 C CA . GLU A 1 649 ? -56.705 22.289 -32.737 1.00 10.08 649 GLU A CA 1
ATOM 10043 C C . GLU A 1 649 ? -56.194 23.361 -31.800 1.00 7.84 649 GLU A C 1
ATOM 10044 O O . GLU A 1 649 ? -56.498 23.338 -30.622 1.00 9.40 649 GLU A O 1
ATOM 10056 N N . VAL A 1 650 ? -55.418 24.310 -32.320 1.00 8.36 650 VAL A N 1
ATOM 10057 C CA . VAL A 1 650 ? -54.739 25.245 -31.444 1.00 9.80 650 VAL A CA 1
ATOM 10058 C C . VAL A 1 650 ? -55.643 25.941 -30.427 1.00 11.63 650 VAL A C 1
ATOM 10059 O O . VAL A 1 650 ? -55.330 25.991 -29.236 1.00 15.64 650 VAL A O 1
ATOM 10072 N N . SER A 1 651 ? -56.779 26.465 -30.872 1.00 11.39 651 SER A N 1
ATOM 10073 C CA . SER A 1 651 ? -57.612 27.233 -29.975 1.00 7.77 651 SER A CA 1
ATOM 10074 C C . SER A 1 651 ? -58.635 26.408 -29.198 1.00 17.16 651 SER A C 1
ATOM 10075 O O . SER A 1 651 ? -59.528 26.980 -28.571 1.00 16.13 651 SER A O 1
ATOM 10083 N N . THR A 1 652 ? -58.522 25.085 -29.244 1.00 10.59 652 THR A N 1
ATOM 10084 C CA . THR A 1 652 ? -59.435 24.228 -28.468 1.00 8.34 652 THR A CA 1
ATOM 10085 C C . THR A 1 652 ? -58.985 24.086 -27.018 1.00 15.24 652 THR A C 1
ATOM 10086 O O . THR A 1 652 ? -59.753 23.701 -26.142 1.00 12.72 652 THR A O 1
ATOM 10097 N N . TYR A 1 653 ? -57.711 24.373 -26.773 1.00 11.92 653 TYR A N 1
ATOM 10098 C CA . TYR A 1 653 ? -57.197 24.296 -25.430 1.00 9.45 653 TYR A CA 1
ATOM 10099 C C . TYR A 1 653 ? -57.567 25.553 -24.659 1.00 8.90 653 TYR A C 1
ATOM 10100 O O . TYR A 1 653 ? -57.528 26.638 -25.204 1.00 12.93 653 TYR A O 1
ATOM 10118 N N . PRO A 1 654 ? -57.941 25.394 -23.395 1.00 9.39 654 PRO A N 1
ATOM 10119 C CA . PRO A 1 654 ? -58.123 26.564 -22.549 1.00 11.40 654 PRO A CA 1
ATOM 10120 C C . PRO A 1 654 ? -56.837 27.373 -22.468 1.00 12.64 654 PRO A C 1
ATOM 10121 O O . PRO A 1 654 ? -55.741 26.803 -22.491 1.00 16.11 654 PRO A O 1
ATOM 10132 N N . PRO A 1 655 ? -56.968 28.698 -22.400 1.00 9.86 655 PRO A N 1
ATOM 10133 C CA . PRO A 1 655 ? -55.809 29.565 -22.433 1.00 12.11 655 PRO A CA 1
ATOM 10134 C C . PRO A 1 655 ? -54.792 29.193 -21.380 1.00 8.17 655 PRO A C 1
ATOM 10135 O O . PRO A 1 655 ? -55.074 29.013 -20.226 1.00 8.37 655 PRO A O 1
ATOM 10146 N N . GLY A 1 656 ? -53.560 29.071 -21.844 1.00 9.45 656 GLY A N 1
ATOM 10147 C CA . GLY A 1 656 ? -52.471 28.696 -20.969 1.00 11.44 656 GLY A CA 1
ATOM 10148 C C . GLY A 1 656 ? -52.014 27.268 -21.005 1.00 12.94 656 GLY A C 1
ATOM 10149 O O . GLY A 1 656 ? -50.996 26.944 -20.438 1.00 8.11 656 GLY A O 1
ATOM 10153 N N . TYR A 1 657 ? -52.697 26.432 -21.748 1.00 8.30 657 TYR A N 1
ATOM 10154 C CA . TYR A 1 657 ? -52.383 25.022 -21.777 1.00 8.31 657 TYR A CA 1
ATOM 10155 C C . TYR A 1 657 ? -52.025 24.543 -23.163 1.00 9.57 657 TYR A C 1
ATOM 10156 O O . TYR A 1 657 ? -52.606 24.938 -24.113 1.00 10.47 657 TYR A O 1
ATOM 10174 N N . LYS A 1 658 ? -51.007 23.713 -23.241 1.00 10.62 658 LYS A N 1
ATOM 10175 C CA . LYS A 1 658 ? -50.542 23.123 -24.499 1.00 7.76 658 LYS A CA 1
ATOM 10176 C C . LYS A 1 658 ? -50.322 24.143 -25.570 1.00 10.35 658 LYS A C 1
ATOM 10177 O O . LYS A 1 658 ? -49.774 25.151 -25.326 1.00 11.10 658 LYS A O 1
ATOM 10196 N N . GLU A 1 659 ? -50.794 23.896 -26.771 1.00 7.38 659 GLU A N 1
ATOM 10197 C CA . GLU A 1 659 ? -50.485 24.814 -27.836 1.00 13.97 659 GLU A CA 1
ATOM 10198 C C . GLU A 1 659 ? -51.196 26.173 -27.822 1.00 11.62 659 GLU A C 1
ATOM 10199 O O . GLU A 1 659 ? -50.883 27.043 -28.621 1.00 11.81 659 GLU A O 1
ATOM 10211 N N . ASN A 1 660 ? -52.164 26.326 -26.936 1.00 10.80 660 ASN A N 1
ATOM 10212 C CA . ASN A 1 660 ? -52.811 27.609 -26.723 1.00 6.90 660 ASN A CA 1
ATOM 10213 C C . ASN A 1 660 ? -52.283 28.365 -25.526 1.00 8.23 660 ASN A C 1
ATOM 10214 O O . ASN A 1 660 ? -52.942 28.536 -24.578 1.00 10.93 660 ASN A O 1
ATOM 10225 N N . GLY A 1 661 ? -51.059 28.835 -25.613 1.00 9.74 661 GLY A N 1
ATOM 10226 C CA . GLY A 1 661 ? -50.477 29.615 -24.553 1.00 9.38 661 GLY A CA 1
ATOM 10227 C C . GLY A 1 661 ? -49.645 28.893 -23.538 1.00 10.08 661 GLY A C 1
ATOM 10228 O O . GLY A 1 661 ? -49.215 29.435 -22.560 1.00 12.16 661 GLY A O 1
ATOM 10232 N N . GLY A 1 662 ? -49.445 27.616 -23.767 1.00 9.49 662 GLY A N 1
ATOM 10233 C CA . GLY A 1 662 ? -48.594 26.854 -22.896 1.00 10.38 662 GLY A CA 1
ATOM 10234 C C . GLY A 1 662 ? -47.161 27.104 -23.232 1.00 10.17 662 GLY A C 1
ATOM 10235 O O . GLY A 1 662 ? -46.835 27.618 -24.248 1.00 8.32 662 GLY A O 1
ATOM 10239 N N . ILE A 1 663 ? -46.296 26.713 -22.302 1.00 9.11 663 ILE A N 1
ATOM 10240 C CA . ILE A 1 663 ? -44.851 26.739 -22.482 1.00 6.62 663 ILE A CA 1
ATOM 10241 C C . ILE A 1 663 ? -44.438 25.394 -23.007 1.00 14.55 663 ILE A C 1
ATOM 10242 O O . ILE A 1 663 ? -44.495 24.416 -22.291 1.00 9.57 663 ILE A O 1
ATOM 10258 N N . PHE A 1 664 ? -44.008 25.364 -24.253 1.00 13.15 664 PHE A N 1
ATOM 10259 C CA . PHE A 1 664 ? -43.372 24.171 -24.786 1.00 19.28 664 PHE A CA 1
ATOM 10260 C C . PHE A 1 664 ? -41.928 24.178 -24.638 1.00 27.26 664 PHE A C 1
ATOM 10261 O O . PHE A 1 664 ? -41.233 24.910 -25.303 1.00 27.67 664 PHE A O 1
ATOM 10278 N N . CYS A 1 665 ? -41.461 23.336 -23.753 1.00 15.82 665 CYS A N 1
ATOM 10279 C CA . CYS A 1 665 ? -40.081 23.336 -23.466 1.00 15.43 665 CYS A CA 1
ATOM 10280 C C . CYS A 1 665 ? -39.293 22.952 -24.700 1.00 17.48 665 CYS A C 1
ATOM 10281 O O . CYS A 1 665 ? -38.144 23.233 -24.735 1.00 27.56 665 CYS A O 1
ATOM 10289 N N . HIS A 1 666 ? -39.899 22.274 -25.668 1.00 9.91 666 HIS A N 1
ATOM 10290 C CA . HIS A 1 666 ? -39.235 21.837 -26.892 1.00 11.62 666 HIS A CA 1
ATOM 10291 C C . HIS A 1 666 ? -38.848 22.998 -27.763 1.00 15.47 666 HIS A C 1
ATOM 10292 O O . HIS A 1 666 ? -37.858 22.940 -28.442 1.00 12.06 666 HIS A O 1
ATOM 10305 N N . ASN A 1 667 ? -39.667 24.027 -27.815 1.00 9.02 667 ASN A N 1
ATOM 10306 C CA . ASN A 1 667 ? -39.357 25.143 -28.699 1.00 10.50 667 ASN A CA 1
ATOM 10307 C C . ASN A 1 667 ? -38.585 26.296 -28.038 1.00 11.37 667 ASN A C 1
ATOM 10308 O O . ASN A 1 667 ? -38.012 27.125 -28.747 1.00 14.54 667 ASN A O 1
ATOM 10319 N N . ASN A 1 668 ? -38.528 26.323 -26.706 1.00 9.30 668 ASN A N 1
ATOM 10320 C CA . ASN A 1 668 ? -37.728 27.358 -26.020 1.00 8.03 668 ASN A CA 1
ATOM 10321 C C . ASN A 1 668 ? -36.251 27.301 -26.438 1.00 11.16 668 ASN A C 1
ATOM 10322 O O . ASN A 1 668 ? -35.623 28.330 -26.621 1.00 11.85 668 ASN A O 1
ATOM 10333 N N . PRO A 1 669 ? -35.708 26.107 -26.588 1.00 8.66 669 PRO A N 1
ATOM 10334 C CA . PRO A 1 669 ? -34.330 26.003 -27.078 1.00 8.80 669 PRO A CA 1
ATOM 10335 C C . PRO A 1 669 ? -34.053 26.791 -28.341 1.00 7.39 669 PRO A C 1
ATOM 10336 O O . PRO A 1 669 ? -32.920 27.263 -28.498 1.00 11.86 669 PRO A O 1
ATOM 10347 N N . TRP A 1 670 ? -35.045 26.960 -29.223 1.00 10.25 670 TRP A N 1
ATOM 10348 C CA . TRP A 1 670 ? -34.809 27.666 -30.468 1.00 8.13 670 TRP A CA 1
ATOM 10349 C C . TRP A 1 670 ? -34.482 29.136 -30.208 1.00 9.79 670 TRP A C 1
ATOM 10350 O O . TRP A 1 670 ? -33.574 29.706 -30.833 1.00 11.43 670 TRP A O 1
ATOM 10371 N N . VAL A 1 671 ? -35.211 29.751 -29.275 1.00 7.78 671 VAL A N 1
ATOM 10372 C CA . VAL A 1 671 ? -34.914 31.117 -28.876 1.00 7.31 671 VAL A CA 1
ATOM 10373 C C . VAL A 1 671 ? -33.600 31.194 -28.082 1.00 10.43 671 VAL A C 1
ATOM 10374 O O . VAL A 1 671 ? -32.810 32.129 -28.230 1.00 10.63 671 VAL A O 1
ATOM 10387 N N . ILE A 1 672 ? -33.364 30.199 -27.242 1.00 10.72 672 ILE A N 1
ATOM 10388 C CA . ILE A 1 672 ? -32.134 30.206 -26.484 1.00 14.70 672 ILE A CA 1
ATOM 10389 C C . ILE A 1 672 ? -30.976 30.170 -27.449 1.00 10.96 672 ILE A C 1
ATOM 10390 O O . ILE A 1 672 ? -29.996 30.914 -27.278 1.00 9.58 672 ILE A O 1
ATOM 10406 N N . ILE A 1 673 ? -31.064 29.342 -28.475 1.00 6.93 673 ILE A N 1
ATOM 10407 C CA . ILE A 1 673 ? -29.954 29.226 -29.396 1.00 9.54 673 ILE A CA 1
ATOM 10408 C C . ILE A 1 673 ? -29.855 30.530 -30.154 1.00 17.19 673 ILE A C 1
ATOM 10409 O O . ILE A 1 673 ? -28.766 31.026 -30.397 1.00 9.56 673 ILE A O 1
ATOM 10425 N N . ALA A 1 674 ? -31.026 31.084 -30.522 1.00 9.40 674 ALA A N 1
ATOM 10426 C CA . ALA A 1 674 ? -31.051 32.356 -31.254 1.00 9.68 674 ALA A CA 1
ATOM 10427 C C . ALA A 1 674 ? -30.396 33.469 -30.428 1.00 14.20 674 ALA A C 1
ATOM 10428 O O . ALA A 1 674 ? -29.680 34.304 -30.986 1.00 11.94 674 ALA A O 1
ATOM 10435 N N . GLU A 1 675 ? -30.648 33.496 -29.131 1.00 14.08 675 GLU A N 1
ATOM 10436 C CA . GLU A 1 675 ? -30.007 34.502 -28.294 1.00 10.70 675 GLU A CA 1
ATOM 10437 C C . GLU A 1 675 ? -28.485 34.309 -28.296 1.00 11.63 675 GLU A C 1
ATOM 10438 O O . GLU A 1 675 ? -27.770 35.295 -28.276 1.00 13.39 675 GLU A O 1
ATOM 10450 N N . THR A 1 676 ? -27.975 33.082 -28.341 1.00 10.66 676 THR A N 1
ATOM 10451 C CA . THR A 1 676 ? -26.509 32.954 -28.424 1.00 7.88 676 THR A CA 1
ATOM 10452 C C . THR A 1 676 ? -26.028 33.466 -29.788 1.00 16.94 676 THR A C 1
ATOM 10453 O O . THR A 1 676 ? -24.969 34.073 -29.907 1.00 16.30 676 THR A O 1
ATOM 10464 N N . VAL A 1 677 ? -26.826 33.220 -30.832 1.00 9.94 677 VAL A N 1
ATOM 10465 C CA . VAL A 1 677 ? -26.421 33.619 -32.170 1.00 10.23 677 VAL A CA 1
ATOM 10466 C C . VAL A 1 677 ? -26.224 35.118 -32.297 1.00 19.33 677 VAL A C 1
ATOM 10467 O O . VAL A 1 677 ? -25.286 35.602 -32.958 1.00 17.71 677 VAL A O 1
ATOM 10480 N N . VAL A 1 678 ? -27.118 35.857 -31.656 1.00 14.09 678 VAL A N 1
ATOM 10481 C CA . VAL A 1 678 ? -27.015 37.305 -31.683 1.00 13.11 678 VAL A CA 1
ATOM 10482 C C . VAL A 1 678 ? -26.116 37.893 -30.642 1.00 19.26 678 VAL A C 1
ATOM 10483 O O . VAL A 1 678 ? -25.880 39.061 -30.675 1.00 16.99 678 VAL A O 1
ATOM 10496 N N . GLY A 1 679 ? -25.592 37.091 -29.726 1.00 14.90 679 GLY A N 1
ATOM 10497 C CA . GLY A 1 679 ? -24.650 37.602 -28.754 1.00 16.40 679 GLY A CA 1
ATOM 10498 C C . GLY A 1 679 ? -25.079 37.923 -27.356 1.00 21.13 679 GLY A C 1
ATOM 10499 O O . GLY A 1 679 ? -24.396 38.682 -26.713 1.00 19.77 679 GLY A O 1
ATOM 10503 N N . ARG A 1 680 ? -26.187 37.379 -26.896 1.00 13.04 680 ARG A N 1
ATOM 10504 C CA . ARG A 1 680 ? -26.711 37.713 -25.604 1.00 14.17 680 ARG A CA 1
ATOM 10505 C C . ARG A 1 680 ? -26.741 36.430 -24.770 1.00 13.94 680 ARG A C 1
ATOM 10506 O O . ARG A 1 680 ? -27.743 35.881 -24.480 1.00 11.78 680 ARG A O 1
ATOM 10527 N N . GLY A 1 681 ? -25.553 36.007 -24.374 1.00 14.60 681 GLY A N 1
ATOM 10528 C CA . GLY A 1 681 ? -25.378 34.794 -23.615 1.00 14.58 681 GLY A CA 1
ATOM 10529 C C . GLY A 1 681 ? -26.081 34.741 -22.286 1.00 12.69 681 GLY A C 1
ATOM 10530 O O . GLY A 1 681 ? -26.603 33.741 -21.919 1.00 12.83 681 GLY A O 1
ATOM 10534 N N . GLY A 1 682 ? -26.067 35.834 -21.547 1.00 11.08 682 GLY A N 1
ATOM 10535 C CA . GLY A 1 682 ? -26.732 35.851 -20.265 1.00 12.83 682 GLY A CA 1
ATOM 10536 C C . GLY A 1 682 ? -28.219 35.634 -20.396 1.00 12.93 682 GLY A C 1
ATOM 10537 O O . GLY A 1 682 ? -28.817 34.968 -19.586 1.00 14.63 682 GLY A O 1
ATOM 10541 N N . ARG A 1 683 ? -28.799 36.237 -21.412 1.00 7.97 683 ARG A N 1
ATOM 10542 C CA . ARG A 1 683 ? -30.210 36.052 -21.680 1.00 13.09 683 ARG A CA 1
ATOM 10543 C C . ARG A 1 683 ? -30.500 34.604 -22.069 1.00 11.71 683 ARG A C 1
ATOM 10544 O O . ARG A 1 683 ? -31.489 34.020 -21.633 1.00 13.34 683 ARG A O 1
ATOM 10565 N N . ALA A 1 684 ? -29.637 34.065 -22.915 1.00 14.36 684 ALA A N 1
ATOM 10566 C CA . ALA A 1 684 ? -29.685 32.656 -23.298 1.00 14.18 684 ALA A CA 1
ATOM 10567 C C . ALA A 1 684 ? -29.679 31.721 -22.094 1.00 9.30 684 ALA A C 1
ATOM 10568 O O . ALA A 1 684 ? -30.498 30.827 -22.003 1.00 8.74 684 ALA A O 1
ATOM 10575 N N . PHE A 1 685 ? -28.725 31.911 -21.187 1.00 8.09 685 PHE A N 1
ATOM 10576 C CA . PHE A 1 685 ? -28.616 31.017 -20.037 1.00 11.09 685 PHE A CA 1
ATOM 10577 C C . PHE A 1 685 ? -29.779 31.206 -19.071 1.00 14.83 685 PHE A C 1
ATOM 10578 O O . PHE A 1 685 ? -30.231 30.260 -18.442 1.00 11.04 685 PHE A O 1
ATOM 10595 N N . ASP A 1 686 ? -30.216 32.455 -18.949 1.00 10.15 686 ASP A N 1
ATOM 10596 C CA . ASP A 1 686 ? -31.408 32.768 -18.170 1.00 14.26 686 ASP A CA 1
ATOM 10597 C C . ASP A 1 686 ? -32.544 31.866 -18.621 1.00 7.58 686 ASP A C 1
ATOM 10598 O O . ASP A 1 686 ? -33.083 31.106 -17.834 1.00 9.29 686 ASP A O 1
ATOM 10607 N N . TYR A 1 687 ? -32.891 31.970 -19.896 1.00 9.03 687 TYR A N 1
ATOM 10608 C CA . TYR A 1 687 ? -33.999 31.184 -20.445 1.00 12.51 687 TYR A CA 1
ATOM 10609 C C . TYR A 1 687 ? -33.836 29.661 -20.233 1.00 11.18 687 TYR A C 1
ATOM 10610 O O . TYR A 1 687 ? -34.818 28.948 -19.954 1.00 8.89 687 TYR A O 1
ATOM 10628 N N . TYR A 1 688 ? -32.614 29.171 -20.414 1.00 7.65 688 TYR A N 1
ATOM 10629 C CA . TYR A 1 688 ? -32.325 27.744 -20.163 1.00 8.31 688 TYR A CA 1
ATOM 10630 C C . TYR A 1 688 ? -32.645 27.353 -18.720 1.00 11.58 688 TYR A C 1
ATOM 10631 O O . TYR A 1 688 ? -33.282 26.315 -18.471 1.00 9.72 688 TYR A O 1
ATOM 10649 N N . LYS A 1 689 ? -32.225 28.168 -17.755 1.00 12.49 689 LYS A N 1
ATOM 10650 C CA . LYS A 1 689 ? -32.491 27.824 -16.354 1.00 11.48 689 LYS A CA 1
ATOM 10651 C C . LYS A 1 689 ? -33.966 27.790 -16.015 1.00 10.94 689 LYS A C 1
ATOM 10652 O O . LYS A 1 689 ? -34.384 26.994 -15.179 1.00 15.87 689 LYS A O 1
ATOM 10671 N N . ARG A 1 690 ? -34.745 28.646 -16.662 1.00 8.74 690 ARG A N 1
ATOM 10672 C CA . ARG A 1 690 ? -36.163 28.745 -16.320 1.00 12.32 690 ARG A CA 1
ATOM 10673 C C . ARG A 1 690 ? -36.924 27.434 -16.513 1.00 9.53 690 ARG A C 1
ATOM 10674 O O . ARG A 1 690 ? -37.912 27.206 -15.837 1.00 11.16 690 ARG A O 1
ATOM 10695 N N . ILE A 1 691 ? -36.433 26.604 -17.450 1.00 10.16 691 ILE A N 1
ATOM 10696 C CA . ILE A 1 691 ? -37.133 25.398 -17.853 1.00 6.49 691 ILE A CA 1
ATOM 10697 C C . ILE A 1 691 ? -36.394 24.111 -17.571 1.00 8.54 691 ILE A C 1
ATOM 10698 O O . ILE A 1 691 ? -36.804 23.057 -17.959 1.00 8.09 691 ILE A O 1
ATOM 10714 N N . THR A 1 692 ? -35.214 24.224 -16.910 1.00 9.97 692 THR A N 1
ATOM 10715 C CA . THR A 1 692 ? -34.335 23.078 -16.814 1.00 6.91 692 THR A CA 1
ATOM 10716 C C . THR A 1 692 ? -34.456 22.448 -15.414 1.00 8.35 692 THR A C 1
ATOM 10717 O O . THR A 1 692 ? -34.480 23.144 -14.427 1.00 11.16 692 THR A O 1
ATOM 10728 N N . PRO A 1 693 ? -34.564 21.117 -15.365 1.00 7.53 693 PRO A N 1
ATOM 10729 C CA . PRO A 1 693 ? -34.922 20.395 -14.150 1.00 8.51 693 PRO A CA 1
ATOM 10730 C C . PRO A 1 693 ? -34.102 20.746 -12.900 1.00 11.13 693 PRO A C 1
ATOM 10731 O O . PRO A 1 693 ? -34.708 21.071 -11.876 1.00 10.85 693 PRO A O 1
ATOM 10742 N N . ALA A 1 694 ? -32.777 20.724 -12.973 1.00 11.48 694 ALA A N 1
ATOM 10743 C CA . ALA A 1 694 ? -31.972 21.003 -11.772 1.00 10.67 694 ALA A CA 1
ATOM 10744 C C . ALA A 1 694 ? -32.253 22.371 -11.165 1.00 13.51 694 ALA A C 1
ATOM 10745 O O . ALA A 1 694 ? -32.195 22.545 -9.948 1.00 12.65 694 ALA A O 1
ATOM 10752 N N . TYR A 1 695 ? -32.568 23.344 -12.026 1.00 12.12 695 TYR A N 1
ATOM 10753 C CA . TYR A 1 695 ? -32.854 24.682 -11.536 1.00 8.62 695 TYR A CA 1
ATOM 10754 C C . TYR A 1 695 ? -34.311 24.796 -11.027 1.00 11.12 695 TYR A C 1
ATOM 10755 O O . TYR A 1 695 ? -34.608 25.696 -10.247 1.00 13.14 695 TYR A O 1
ATOM 10773 N N . ARG A 1 696 ? -35.183 23.884 -11.452 1.00 9.71 696 ARG A N 1
ATOM 10774 C CA . ARG A 1 696 ? -36.586 23.888 -10.979 1.00 6.73 696 ARG A CA 1
ATOM 10775 C C . ARG A 1 696 ? -36.836 22.952 -9.779 1.00 9.15 696 ARG A C 1
ATOM 10776 O O . ARG A 1 696 ? -37.951 22.851 -9.283 1.00 11.63 696 ARG A O 1
ATOM 10797 N N . GLU A 1 697 ? -35.771 22.300 -9.299 1.00 7.82 697 GLU A N 1
ATOM 10798 C CA . GLU A 1 697 ? -35.948 21.322 -8.234 1.00 7.98 697 GLU A CA 1
ATOM 10799 C C . GLU A 1 697 ? -36.494 22.016 -6.993 1.00 11.98 697 GLU A C 1
ATOM 10800 O O . GLU A 1 697 ? -37.326 21.469 -6.294 1.00 12.88 697 GLU A O 1
ATOM 10812 N N . ASP A 1 698 ? -36.025 23.235 -6.729 1.00 10.96 698 ASP A N 1
ATOM 10813 C CA . ASP A 1 698 ? -36.450 23.921 -5.515 1.00 8.98 698 ASP A CA 1
ATOM 10814 C C . ASP A 1 698 ? -37.931 24.373 -5.528 1.00 11.92 698 ASP A C 1
ATOM 10815 O O . ASP A 1 698 ? -38.452 24.776 -4.496 1.00 14.40 698 ASP A O 1
ATOM 10824 N N . ILE A 1 699 ? -38.572 24.332 -6.703 1.00 11.60 699 ILE A N 1
ATOM 10825 C CA . ILE A 1 699 ? -40.036 24.568 -6.809 1.00 9.20 699 ILE A CA 1
ATOM 10826 C C . ILE A 1 699 ? -40.745 23.311 -7.308 1.00 9.05 699 ILE A C 1
ATOM 10827 O O . ILE A 1 699 ? -41.645 23.374 -8.152 1.00 9.50 699 ILE A O 1
ATOM 10843 N N . SER A 1 700 ? -40.367 22.161 -6.747 1.00 12.68 700 SER A N 1
ATOM 10844 C CA . SER A 1 700 ? -40.972 20.900 -7.169 1.00 10.28 700 SER A CA 1
ATOM 10845 C C . SER A 1 700 ? -42.464 20.872 -6.890 1.00 12.21 700 SER A C 1
ATOM 10846 O O . SER A 1 700 ? -43.224 20.169 -7.559 1.00 10.32 700 SER A O 1
ATOM 10854 N N . ASP A 1 701 ? -42.871 21.652 -5.885 1.00 9.64 701 ASP A N 1
ATOM 10855 C CA . ASP A 1 701 ? -44.297 21.709 -5.526 1.00 9.65 701 ASP A CA 1
ATOM 10856 C C . ASP A 1 701 ? -45.093 22.470 -6.567 1.00 11.33 701 ASP A C 1
ATOM 10857 O O . ASP A 1 701 ? -46.326 22.331 -6.637 1.00 14.74 701 ASP A O 1
ATOM 10866 N N . VAL A 1 702 ? -44.412 23.272 -7.361 1.00 7.60 702 VAL A N 1
ATOM 10867 C CA . VAL A 1 702 ? -45.051 23.992 -8.445 1.00 8.38 702 VAL A CA 1
ATOM 10868 C C . VAL A 1 702 ? -44.958 23.196 -9.748 1.00 11.13 702 VAL A C 1
ATOM 10869 O O . VAL A 1 702 ? -45.928 23.017 -10.438 1.00 10.99 702 VAL A O 1
ATOM 10882 N N . HIS A 1 703 ? -43.756 22.711 -10.062 1.00 7.78 703 HIS A N 1
ATOM 10883 C CA . HIS A 1 703 ? -43.565 21.956 -11.302 1.00 6.35 703 HIS A CA 1
ATOM 10884 C C . HIS A 1 703 ? -44.320 20.637 -11.315 1.00 7.88 703 HIS A C 1
ATOM 10885 O O . HIS A 1 703 ? -44.776 20.186 -12.370 1.00 9.89 703 HIS A O 1
ATOM 10898 N N . ARG A 1 704 ? -44.367 20.007 -10.149 1.00 9.96 704 ARG A N 1
ATOM 10899 C CA A ARG A 1 704 ? -45.195 18.817 -9.918 0.59 5.78 704 ARG A CA 1
ATOM 10900 C CA B ARG A 1 704 ? -45.178 18.830 -9.897 0.41 5.89 704 ARG A CA 1
ATOM 10901 C C . ARG A 1 704 ? -44.536 17.547 -10.407 1.00 10.28 704 ARG A C 1
ATOM 10902 O O . ARG A 1 704 ? -44.501 16.549 -9.691 1.00 11.46 704 ARG A O 1
ATOM 10943 N N . LEU A 1 705 ? -44.002 17.547 -11.624 1.00 10.75 705 LEU A N 1
ATOM 10944 C CA . LEU A 1 705 ? -43.446 16.309 -12.157 1.00 5.17 705 LEU A CA 1
ATOM 10945 C C . LEU A 1 705 ? -41.995 16.113 -11.774 1.00 9.71 705 LEU A C 1
ATOM 10946 O O . LEU A 1 705 ? -41.467 16.791 -10.876 1.00 12.75 705 LEU A O 1
ATOM 10962 N N . GLU A 1 706 ? -41.346 15.190 -12.455 1.00 8.95 706 GLU A N 1
ATOM 10963 C CA . GLU A 1 706 ? -40.024 14.753 -11.999 1.00 5.20 706 GLU A CA 1
ATOM 10964 C C . GLU A 1 706 ? -39.068 15.924 -12.080 1.00 5.97 706 GLU A C 1
ATOM 10965 O O . GLU A 1 706 ? -39.084 16.672 -13.044 1.00 11.61 706 GLU A O 1
ATOM 10977 N N . PRO A 1 707 ? -38.222 16.079 -11.053 1.00 7.99 707 PRO A N 1
ATOM 10978 C CA . PRO A 1 707 ? -37.256 17.194 -11.099 1.00 12.38 707 PRO A CA 1
ATOM 10979 C C . PRO A 1 707 ? -35.914 16.855 -11.693 1.00 12.62 707 PRO A C 1
ATOM 10980 O O . PRO A 1 707 ? -35.005 17.671 -11.536 1.00 13.97 707 PRO A O 1
ATOM 10991 N N . TYR A 1 708 ? -35.796 15.705 -12.365 1.00 8.39 708 TYR A N 1
ATOM 10992 C CA . TYR A 1 708 ? -34.533 15.285 -12.965 1.00 11.10 708 TYR A CA 1
ATOM 10993 C C . TYR A 1 708 ? -34.646 15.060 -14.479 1.00 10.37 708 TYR A C 1
ATOM 10994 O O . TYR A 1 708 ? -33.662 14.752 -15.147 1.00 10.73 708 TYR A O 1
ATOM 11012 N N . VAL A 1 709 ? -35.862 15.243 -15.026 1.00 7.44 709 VAL A N 1
ATOM 11013 C CA . VAL A 1 709 ? -36.063 15.190 -16.481 1.00 9.78 709 VAL A CA 1
ATOM 11014 C C . VAL A 1 709 ? -36.989 16.300 -16.943 1.00 8.89 709 VAL A C 1
ATOM 11015 O O . VAL A 1 709 ? -37.830 16.789 -16.186 1.00 8.74 709 VAL A O 1
ATOM 11028 N N . TYR A 1 710 ? -36.799 16.689 -18.205 1.00 6.23 710 TYR A N 1
ATOM 11029 C CA . TYR A 1 710 ? -37.656 17.673 -18.814 1.00 15.69 710 TYR A CA 1
ATOM 11030 C C . TYR A 1 710 ? -39.015 17.076 -19.078 1.00 14.62 710 TYR A C 1
ATOM 11031 O O . TYR A 1 710 ? -39.166 15.851 -19.277 1.00 8.58 710 TYR A O 1
ATOM 11049 N N . ALA A 1 711 ? -40.005 17.980 -19.076 1.00 10.38 711 ALA A N 1
ATOM 11050 C CA . ALA A 1 711 ? -41.328 17.698 -19.514 1.00 11.38 711 ALA A CA 1
ATOM 11051 C C . ALA A 1 711 ? -41.628 18.492 -20.791 1.00 10.55 711 ALA A C 1
ATOM 11052 O O . ALA A 1 711 ? -40.924 19.431 -21.149 1.00 14.69 711 ALA A O 1
ATOM 11059 N N . GLN A 1 712 ? -42.702 18.083 -21.458 1.00 9.91 712 GLN A N 1
ATOM 11060 C CA . GLN A 1 712 ? -43.068 18.699 -22.733 1.00 9.65 712 GLN A CA 1
ATOM 11061 C C . GLN A 1 712 ? -43.605 20.099 -22.564 1.00 11.08 712 GLN A C 1
ATOM 11062 O O . GLN A 1 712 ? -43.338 20.988 -23.381 1.00 14.22 712 GLN A O 1
ATOM 11076 N N . MET A 1 713 ? -44.390 20.277 -21.486 1.00 10.67 713 MET A N 1
ATOM 11077 C CA . MET A 1 713 ? -45.292 21.416 -21.350 1.00 11.68 713 MET A CA 1
ATOM 11078 C C . MET A 1 713 ? -45.411 21.873 -19.918 1.00 10.97 713 MET A C 1
ATOM 11079 O O . MET A 1 713 ? -45.740 21.103 -19.017 1.00 15.31 713 MET A O 1
ATOM 11093 N N . ILE A 1 714 ? -45.157 23.171 -19.713 1.00 8.26 714 ILE A N 1
ATOM 11094 C CA . ILE A 1 714 ? -45.439 23.816 -18.444 1.00 7.47 714 ILE A CA 1
ATOM 11095 C C . ILE A 1 714 ? -46.542 24.839 -18.688 1.00 10.77 714 ILE A C 1
ATOM 11096 O O . ILE A 1 714 ? -46.460 25.626 -19.631 1.00 10.74 714 ILE A O 1
ATOM 11112 N N . ALA A 1 715 ? -47.555 24.826 -17.830 1.00 6.75 715 ALA A N 1
ATOM 11113 C CA . ALA A 1 715 ? -48.693 25.755 -17.997 1.00 8.09 715 ALA A CA 1
ATOM 11114 C C . ALA A 1 715 ? -48.219 27.217 -18.040 1.00 11.07 715 ALA A C 1
ATOM 11115 O O . ALA A 1 715 ? -47.390 27.645 -17.232 1.00 10.29 715 ALA A O 1
ATOM 11122 N N . GLY A 1 716 ? -48.746 27.928 -19.008 1.00 7.83 716 GLY A N 1
ATOM 11123 C CA . GLY A 1 716 ? -48.395 29.303 -19.280 1.00 7.80 716 GLY A CA 1
ATOM 11124 C C . GLY A 1 716 ? -49.034 30.301 -18.343 1.00 7.75 716 GLY A C 1
ATOM 11125 O O . GLY A 1 716 ? -49.741 29.956 -17.414 1.00 12.05 716 GLY A O 1
ATOM 11129 N N . LYS A 1 717 ? -48.762 31.572 -18.639 1.00 11.90 717 LYS A N 1
ATOM 11130 C CA . LYS A 1 717 ? -49.173 32.655 -17.761 1.00 11.89 717 LYS A CA 1
ATOM 11131 C C . LYS A 1 717 ? -50.674 32.881 -17.737 1.00 11.50 717 LYS A C 1
ATOM 11132 O O . LYS A 1 717 ? -51.186 33.451 -16.770 1.00 12.76 717 LYS A O 1
ATOM 11151 N N . GLU A 1 718 ? -51.389 32.432 -18.772 1.00 11.06 718 GLU A N 1
ATOM 11152 C CA . GLU A 1 718 ? -52.821 32.647 -18.838 1.00 8.39 718 GLU A CA 1
ATOM 11153 C C . GLU A 1 718 ? -53.614 31.513 -18.201 1.00 20.00 718 GLU A C 1
ATOM 11154 O O . GLU A 1 718 ? -54.851 31.531 -18.166 1.00 8.85 718 GLU A O 1
ATOM 11166 N N . ALA A 1 719 ? -52.853 30.526 -17.682 1.00 10.08 719 ALA A N 1
ATOM 11167 C CA . ALA A 1 719 ? -53.444 29.401 -16.938 1.00 14.71 719 ALA A CA 1
ATOM 11168 C C . ALA A 1 719 ? -53.358 29.613 -15.450 1.00 10.98 719 ALA A C 1
ATOM 11169 O O . ALA A 1 719 ? -52.351 30.088 -14.940 1.00 11.67 719 ALA A O 1
ATOM 11176 N N . VAL A 1 720 ? -54.416 29.204 -14.737 1.00 9.37 720 VAL A N 1
ATOM 11177 C CA . VAL A 1 720 ? -54.378 29.313 -13.283 1.00 10.31 720 VAL A CA 1
ATOM 11178 C C . VAL A 1 720 ? -53.305 28.401 -12.698 1.00 12.65 720 VAL A C 1
ATOM 11179 O O . VAL A 1 720 ? -52.783 28.665 -11.616 1.00 11.07 720 VAL A O 1
ATOM 11192 N N . ARG A 1 721 ? -52.949 27.358 -13.448 1.00 9.35 721 ARG A N 1
ATOM 11193 C CA . ARG A 1 721 ? -51.948 26.410 -13.007 1.00 5.77 721 ARG A CA 1
ATOM 11194 C C . ARG A 1 721 ? -50.559 26.739 -13.550 1.00 8.80 721 ARG A C 1
ATOM 11195 O O . ARG A 1 721 ? -49.697 25.874 -13.648 1.00 9.58 721 ARG A O 1
ATOM 11216 N N . HIS A 1 722 ? -50.356 28.017 -13.880 1.00 11.73 722 HIS A N 1
ATOM 11217 C CA . HIS A 1 722 ? -49.061 28.506 -14.391 1.00 9.71 722 HIS A CA 1
ATOM 11218 C C . HIS A 1 722 ? -47.911 27.918 -13.550 1.00 11.60 722 HIS A C 1
ATOM 11219 O O . HIS A 1 722 ? -47.877 28.101 -12.347 1.00 11.81 722 HIS A O 1
ATOM 11232 N N . GLY A 1 723 ? -47.006 27.206 -14.208 1.00 6.70 723 GLY A N 1
ATOM 11233 C CA . GLY A 1 723 ? -45.864 26.643 -13.490 1.00 11.22 723 GLY A CA 1
ATOM 11234 C C . GLY A 1 723 ? -45.877 25.133 -13.463 1.00 11.99 723 GLY A C 1
ATOM 11235 O O . GLY A 1 723 ? -44.817 24.507 -13.321 1.00 10.22 723 GLY A O 1
ATOM 11239 N N . GLU A 1 724 ? -47.079 24.560 -13.593 1.00 10.63 724 GLU A N 1
ATOM 11240 C CA . GLU A 1 724 ? -47.267 23.118 -13.453 1.00 5.34 724 GLU A CA 1
ATOM 11241 C C . GLU A 1 724 ? -47.043 22.414 -14.770 1.00 8.99 724 GLU A C 1
ATOM 11242 O O . GLU A 1 724 ? -47.541 22.798 -15.784 1.00 7.80 724 GLU A O 1
ATOM 11254 N N . ALA A 1 725 ? -46.246 21.347 -14.699 1.00 7.44 725 ALA A N 1
ATOM 11255 C CA . ALA A 1 725 ? -45.907 20.657 -15.929 1.00 8.65 725 ALA A CA 1
ATOM 11256 C C . ALA A 1 725 ? -46.797 19.459 -16.199 1.00 15.83 725 ALA A C 1
ATOM 11257 O O . ALA A 1 725 ? -47.437 18.913 -15.308 1.00 12.39 725 ALA A O 1
ATOM 11264 N N . LYS A 1 726 ? -46.776 19.063 -17.467 1.00 9.71 726 LYS A N 1
ATOM 11265 C CA A LYS A 1 726 ? -47.401 17.820 -17.904 0.67 11.07 726 LYS A CA 1
ATOM 11266 C CA B LYS A 1 726 ? -47.396 17.817 -17.901 0.33 11.13 726 LYS A CA 1
ATOM 11267 C C . LYS A 1 726 ? -46.504 17.188 -18.974 1.00 10.54 726 LYS A C 1
ATOM 11268 O O . LYS A 1 726 ? -45.668 17.852 -19.577 1.00 13.31 726 LYS A O 1
ATOM 11305 N N . ASN A 1 727 ? -46.702 15.895 -19.196 1.00 10.12 727 ASN A N 1
ATOM 11306 C CA . ASN A 1 727 ? -45.986 15.108 -20.186 1.00 6.74 727 ASN A CA 1
ATOM 11307 C C . ASN A 1 727 ? -44.463 15.009 -20.006 1.00 8.97 727 ASN A C 1
ATOM 11308 O O . ASN A 1 727 ? -43.683 15.360 -20.852 1.00 10.11 727 ASN A O 1
ATOM 11319 N N . SER A 1 728 ? -44.081 14.496 -18.847 1.00 8.56 728 SER A N 1
ATOM 11320 C CA . SER A 1 728 ? -42.668 14.247 -18.564 1.00 8.90 728 SER A CA 1
ATOM 11321 C C . SER A 1 728 ? -42.039 13.148 -19.408 1.00 10.66 728 SER A C 1
ATOM 11322 O O . SER A 1 728 ? -42.723 12.364 -20.017 1.00 7.57 728 SER A O 1
ATOM 11330 N N . TRP A 1 729 ? -40.706 13.201 -19.454 1.00 7.19 729 TRP A N 1
ATOM 11331 C CA . TRP A 1 729 ? -39.794 12.199 -20.015 1.00 7.81 729 TRP A CA 1
ATOM 11332 C C . TRP A 1 729 ? -39.715 12.082 -21.524 1.00 10.16 729 TRP A C 1
ATOM 11333 O O . TRP A 1 729 ? -38.685 12.365 -22.075 1.00 12.00 729 TRP A O 1
ATOM 11354 N N . LEU A 1 730 ? -40.798 11.719 -22.183 1.00 10.43 730 LEU A N 1
ATOM 11355 C CA . LEU A 1 730 ? -40.738 11.425 -23.611 1.00 10.51 730 LEU A CA 1
ATOM 11356 C C . LEU A 1 730 ? -41.082 12.694 -24.394 1.00 15.92 730 LEU A C 1
ATOM 11357 O O . LEU A 1 730 ? -42.208 12.976 -24.563 1.00 12.72 730 LEU A O 1
ATOM 11373 N N . THR A 1 731 ? -40.081 13.426 -24.818 1.00 4.45 731 THR A N 1
ATOM 11374 C CA . THR A 1 731 ? -40.238 14.646 -25.507 1.00 11.92 731 THR A CA 1
ATOM 11375 C C . THR A 1 731 ? -38.943 15.084 -26.125 1.00 16.91 731 THR A C 1
ATOM 11376 O O . THR A 1 731 ? -37.869 14.898 -25.572 1.00 16.20 731 THR A O 1
ATOM 11387 N N . GLY A 1 732 ? -39.061 15.727 -27.269 1.00 15.20 732 GLY A N 1
ATOM 11388 C CA . GLY A 1 732 ? -37.894 16.206 -27.985 1.00 13.80 732 GLY A CA 1
ATOM 11389 C C . GLY A 1 732 ? -37.220 17.352 -27.269 1.00 14.15 732 GLY A C 1
ATOM 11390 O O . GLY A 1 732 ? -36.162 17.828 -27.699 1.00 11.48 732 GLY A O 1
ATOM 11394 N N . THR A 1 733 ? -37.847 17.796 -26.195 1.00 9.16 733 THR A N 1
ATOM 11395 C CA . THR A 1 733 ? -37.273 18.803 -25.310 1.00 10.09 733 THR A CA 1
ATOM 11396 C C . THR A 1 733 ? -35.909 18.330 -24.812 1.00 13.76 733 THR A C 1
ATOM 11397 O O . THR A 1 733 ? -34.996 19.137 -24.623 1.00 12.93 733 THR A O 1
ATOM 11408 N N . ALA A 1 734 ? -35.775 17.029 -24.560 1.00 10.28 734 ALA A N 1
ATOM 11409 C CA . ALA A 1 734 ? -34.471 16.566 -24.039 1.00 14.44 734 ALA A CA 1
ATOM 11410 C C . ALA A 1 734 ? -33.358 16.839 -25.043 1.00 16.69 734 ALA A C 1
ATOM 11411 O O . ALA A 1 734 ? -32.336 17.445 -24.716 1.00 12.88 734 ALA A O 1
ATOM 11418 N N . ALA A 1 735 ? -33.546 16.351 -26.265 1.00 6.37 735 ALA A N 1
ATOM 11419 C CA . ALA A 1 735 ? -32.580 16.527 -27.319 1.00 11.97 735 ALA A CA 1
ATOM 11420 C C . ALA A 1 735 ? -32.257 17.979 -27.575 1.00 10.40 735 ALA A C 1
ATOM 11421 O O . ALA A 1 735 ? -31.094 18.355 -27.674 1.00 9.02 735 ALA A O 1
ATOM 11428 N N . TRP A 1 736 ? -33.300 18.801 -27.737 1.00 7.78 736 TRP A N 1
ATOM 11429 C CA . TRP A 1 736 ? -33.033 20.195 -28.074 1.00 9.45 736 TRP A CA 1
ATOM 11430 C C . TRP A 1 736 ? -32.323 20.933 -26.944 1.00 12.19 736 TRP A C 1
ATOM 11431 O O . TRP A 1 736 ? -31.481 21.787 -27.215 1.00 9.65 736 TRP A O 1
ATOM 11452 N N . ASN A 1 737 ? -32.617 20.605 -25.689 1.00 8.23 737 ASN A N 1
ATOM 11453 C CA . ASN A 1 737 ? -31.909 21.285 -24.609 1.00 10.07 737 ASN A CA 1
ATOM 11454 C C . ASN A 1 737 ? -30.488 20.803 -24.475 1.00 12.22 737 ASN A C 1
ATOM 11455 O O . ASN A 1 737 ? -29.597 21.560 -24.078 1.00 12.50 737 ASN A O 1
ATOM 11466 N N . PHE A 1 738 ? -30.268 19.533 -24.832 1.00 10.44 738 PHE A N 1
ATOM 11467 C CA . PHE A 1 738 ? -28.904 19.035 -24.776 1.00 8.34 738 PHE A CA 1
ATOM 11468 C C . PHE A 1 738 ? -28.104 19.727 -25.849 1.00 7.99 738 PHE A C 1
ATOM 11469 O O . PHE A 1 738 ? -26.983 20.150 -25.605 1.00 9.93 738 PHE A O 1
ATOM 11486 N N . VAL A 1 739 ? -28.658 19.827 -27.043 1.00 9.55 739 VAL A N 1
ATOM 11487 C CA . VAL A 1 739 ? -27.947 20.557 -28.106 1.00 12.35 739 VAL A CA 1
ATOM 11488 C C . VAL A 1 739 ? -27.649 21.991 -27.668 1.00 8.99 739 VAL A C 1
ATOM 11489 O O . VAL A 1 739 ? -26.561 22.497 -27.854 1.00 9.05 739 VAL A O 1
ATOM 11502 N N . THR A 1 740 ? -28.657 22.619 -27.074 1.00 8.92 740 THR A N 1
ATOM 11503 C CA . THR A 1 740 ? -28.543 24.010 -26.671 1.00 9.25 740 THR A CA 1
ATOM 11504 C C . THR A 1 740 ? -27.406 24.197 -25.694 1.00 10.39 740 THR A C 1
ATOM 11505 O O . THR A 1 740 ? -26.536 25.064 -25.880 1.00 11.03 740 THR A O 1
ATOM 11516 N N . VAL A 1 741 ? -27.378 23.387 -24.647 1.00 7.85 741 VAL A N 1
ATOM 11517 C CA . VAL A 1 741 ? -26.401 23.664 -23.597 1.00 7.78 741 VAL A CA 1
ATOM 11518 C C . VAL A 1 741 ? -25.017 23.164 -23.999 1.00 11.15 741 VAL A C 1
ATOM 11519 O O . VAL A 1 741 ? -24.012 23.830 -23.753 1.00 11.38 741 VAL A O 1
ATOM 11532 N N . SER A 1 742 ? -24.983 22.010 -24.644 1.00 9.96 742 SER A N 1
ATOM 11533 C CA . SER A 1 742 ? -23.681 21.443 -25.044 1.00 8.38 742 SER A CA 1
ATOM 11534 C C . SER A 1 742 ? -23.020 22.196 -26.201 1.00 11.18 742 SER A C 1
ATOM 11535 O O . SER A 1 742 ? -21.808 22.425 -26.181 1.00 12.53 742 SER A O 1
ATOM 11543 N N . GLN A 1 743 ? -23.817 22.624 -27.186 1.00 8.33 743 GLN A N 1
ATOM 11544 C CA . GLN A 1 743 ? -23.266 23.150 -28.427 1.00 11.55 743 GLN A CA 1
ATOM 11545 C C . GLN A 1 743 ? -23.304 24.672 -28.581 1.00 12.21 743 GLN A C 1
ATOM 11546 O O . GLN A 1 743 ? -22.559 25.212 -29.396 1.00 11.46 743 GLN A O 1
ATOM 11560 N N . TYR A 1 744 ? -24.172 25.369 -27.822 1.00 10.98 744 TYR A N 1
ATOM 11561 C CA . TYR A 1 744 ? -24.386 26.816 -28.033 1.00 12.96 744 TYR A CA 1
ATOM 11562 C C . TYR A 1 744 ? -24.095 27.649 -26.760 1.00 14.02 744 TYR A C 1
ATOM 11563 O O . TYR A 1 744 ? -23.417 28.657 -26.819 1.00 12.49 744 TYR A O 1
ATOM 11581 N N . LEU A 1 745 ? -24.604 27.196 -25.609 1.00 11.06 745 LEU A N 1
ATOM 11582 C CA . LEU A 1 745 ? -24.243 27.831 -24.351 1.00 9.07 745 LEU A CA 1
ATOM 11583 C C . LEU A 1 745 ? -22.775 27.510 -24.008 1.00 15.74 745 LEU A C 1
ATOM 11584 O O . LEU A 1 745 ? -21.937 28.408 -23.967 1.00 12.45 745 LEU A O 1
ATOM 11600 N N . LEU A 1 746 ? -22.461 26.240 -23.779 1.00 10.94 746 LEU A N 1
ATOM 11601 C CA . LEU A 1 746 ? -21.052 25.868 -23.593 1.00 7.63 746 LEU A CA 1
ATOM 11602 C C . LEU A 1 746 ? -20.229 26.010 -24.872 1.00 15.65 746 LEU A C 1
ATOM 11603 O O . LEU A 1 746 ? -19.003 26.168 -24.811 1.00 13.59 746 LEU A O 1
ATOM 11619 N N . GLY A 1 747 ? -20.884 25.927 -26.031 1.00 11.44 747 GLY A N 1
ATOM 11620 C CA . GLY A 1 747 ? -20.238 26.371 -27.273 1.00 14.06 747 GLY A CA 1
ATOM 11621 C C . GLY A 1 747 ? -19.402 25.352 -28.016 1.00 12.38 747 GLY A C 1
ATOM 11622 O O . GLY A 1 747 ? -18.711 25.704 -28.966 1.00 12.54 747 GLY A O 1
ATOM 11626 N N . VAL A 1 748 ? -19.500 24.079 -27.622 1.00 9.54 748 VAL A N 1
ATOM 11627 C CA . VAL A 1 748 ? -18.677 23.049 -28.211 1.00 9.15 748 VAL A CA 1
ATOM 11628 C C . VAL A 1 748 ? -19.472 22.183 -29.178 1.00 12.39 748 VAL A C 1
ATOM 11629 O O . VAL A 1 748 ? -20.274 21.352 -28.768 1.00 10.06 748 VAL A O 1
ATOM 11642 N N . ARG A 1 749 ? -19.218 22.383 -30.460 1.00 12.30 749 ARG A N 1
ATOM 11643 C CA . ARG A 1 749 ? -20.007 21.700 -31.458 1.00 14.41 749 ARG A CA 1
ATOM 11644 C C . ARG A 1 749 ? -19.218 21.249 -32.666 1.00 14.55 749 ARG A C 1
ATOM 11645 O O . ARG A 1 749 ? -18.372 21.976 -33.196 1.00 14.46 749 ARG A O 1
ATOM 11666 N N . PRO A 1 750 ? -19.530 20.049 -33.129 1.00 13.01 750 PRO A N 1
ATOM 11667 C CA . PRO A 1 750 ? -18.861 19.420 -34.255 1.00 12.31 750 PRO A CA 1
ATOM 11668 C C . PRO A 1 750 ? -19.265 20.026 -35.581 1.00 17.85 750 PRO A C 1
ATOM 11669 O O . PRO A 1 750 ? -20.441 20.309 -35.824 1.00 16.18 750 PRO A O 1
ATOM 11680 N N . GLU A 1 751 ? -18.278 20.228 -36.435 1.00 16.72 751 GLU A N 1
ATOM 11681 C CA . GLU A 1 751 ? -18.531 20.639 -37.806 1.00 9.41 751 GLU A CA 1
ATOM 11682 C C . GLU A 1 751 ? -17.846 19.628 -38.724 1.00 10.93 751 GLU A C 1
ATOM 11683 O O . GLU A 1 751 ? -17.232 18.675 -38.261 1.00 11.99 751 GLU A O 1
ATOM 11695 N N . TYR A 1 752 ? -17.954 19.825 -40.030 1.00 11.44 752 TYR A N 1
ATOM 11696 C CA . TYR A 1 752 ? -17.406 18.819 -40.923 1.00 11.39 752 TYR A CA 1
ATOM 11697 C C . TYR A 1 752 ? -15.894 18.771 -40.816 1.00 25.02 752 TYR A C 1
ATOM 11698 O O . TYR A 1 752 ? -15.306 17.695 -40.921 1.00 25.11 752 TYR A O 1
ATOM 11716 N N . ASP A 1 753 ? -15.284 19.928 -40.575 1.00 17.65 753 ASP A N 1
ATOM 11717 C CA . ASP A 1 753 ? -13.821 20.036 -40.638 1.00 19.83 753 ASP A CA 1
ATOM 11718 C C . ASP A 1 753 ? -13.122 20.189 -39.284 1.00 21.70 753 ASP A C 1
ATOM 11719 O O . ASP A 1 753 ? -11.898 20.060 -39.198 1.00 29.53 753 ASP A O 1
ATOM 11728 N N . GLY A 1 754 ? -13.875 20.455 -38.244 1.00 13.03 754 GLY A N 1
ATOM 11729 C CA . GLY A 1 754 ? -13.289 20.620 -36.935 1.00 17.13 754 GLY A CA 1
ATOM 11730 C C . GLY A 1 754 ? -14.356 20.800 -35.894 1.00 15.75 754 GLY A C 1
ATOM 11731 O O . GLY A 1 754 ? -15.555 20.753 -36.176 1.00 18.04 754 GLY A O 1
ATOM 11735 N N . LEU A 1 755 ? -13.886 20.997 -34.678 1.00 16.66 755 LEU A N 1
ATOM 11736 C CA . LEU A 1 755 ? -14.713 21.267 -33.556 1.00 12.62 755 LEU A CA 1
ATOM 11737 C C . LEU A 1 755 ? -14.742 22.770 -33.365 1.00 22.57 755 LEU A C 1
ATOM 11738 O O . LEU A 1 755 ? -13.704 23.399 -33.180 1.00 16.61 755 LEU A O 1
ATOM 11754 N N . VAL A 1 756 ? -15.942 23.347 -33.446 1.00 14.87 756 VAL A N 1
ATOM 11755 C CA . VAL A 1 756 ? -16.148 24.753 -33.125 1.00 19.78 756 VAL A CA 1
ATOM 11756 C C . VAL A 1 756 ? -16.245 24.933 -31.620 1.00 17.03 756 VAL A C 1
ATOM 11757 O O . VAL A 1 756 ? -16.896 24.140 -30.937 1.00 16.50 756 VAL A O 1
ATOM 11770 N N . VAL A 1 757 ? -15.606 25.968 -31.113 1.00 13.15 757 VAL A N 1
ATOM 11771 C CA . VAL A 1 757 ? -15.621 26.252 -29.681 1.00 14.92 757 VAL A CA 1
ATOM 11772 C C . VAL A 1 757 ? -15.992 27.727 -29.557 1.00 13.96 757 VAL A C 1
ATOM 11773 O O . VAL A 1 757 ? -15.187 28.617 -29.810 1.00 14.40 757 VAL A O 1
ATOM 11786 N N . ASP A 1 758 ? -17.262 27.968 -29.202 1.00 12.61 758 ASP A N 1
ATOM 11787 C CA . ASP A 1 758 ? -17.875 29.281 -29.288 1.00 8.72 758 ASP A CA 1
ATOM 11788 C C . ASP A 1 758 ? -18.857 29.505 -28.129 1.00 16.42 758 ASP A C 1
ATOM 11789 O O . ASP A 1 758 ? -20.046 29.701 -28.342 1.00 14.01 758 ASP A O 1
ATOM 11798 N N . PRO A 1 759 ? -18.354 29.490 -26.896 1.00 15.29 759 PRO A N 1
ATOM 11799 C CA . PRO A 1 759 ? -19.200 29.615 -25.707 1.00 12.63 759 PRO A CA 1
ATOM 11800 C C . PRO A 1 759 ? -19.936 30.948 -25.709 1.00 13.94 759 PRO A C 1
ATOM 11801 O O . PRO A 1 759 ? -19.357 31.972 -26.071 1.00 12.64 759 PRO A O 1
ATOM 11812 N N . GLN A 1 760 ? -21.204 30.902 -25.328 1.00 11.93 760 GLN A N 1
ATOM 11813 C CA . GLN A 1 760 ? -22.006 32.112 -25.198 1.00 12.19 760 GLN A CA 1
ATOM 11814 C C . GLN A 1 760 ? -23.037 31.850 -24.108 1.00 18.89 760 GLN A C 1
ATOM 11815 O O . GLN A 1 760 ? -24.155 31.381 -24.361 1.00 15.06 760 GLN A O 1
ATOM 11829 N N . ILE A 1 761 ? -22.648 32.158 -22.871 1.00 14.62 761 ILE A N 1
ATOM 11830 C CA . ILE A 1 761 ? -23.411 31.717 -21.715 1.00 12.00 761 ILE A CA 1
ATOM 11831 C C . ILE A 1 761 ? -23.567 32.769 -20.608 1.00 11.61 761 ILE A C 1
ATOM 11832 O O . ILE A 1 761 ? -24.257 32.536 -19.624 1.00 14.06 761 ILE A O 1
ATOM 11848 N N . GLY A 1 762 ? -22.944 33.938 -20.766 1.00 13.83 762 GLY A N 1
ATOM 11849 C CA . GLY A 1 762 ? -23.149 35.018 -19.803 1.00 11.36 762 GLY A CA 1
ATOM 11850 C C . GLY A 1 762 ? -22.282 34.914 -18.564 1.00 14.06 762 GLY A C 1
ATOM 11851 O O . GLY A 1 762 ? -21.512 33.967 -18.405 1.00 15.87 762 GLY A O 1
ATOM 11855 N N . PRO A 1 763 ? -22.417 35.894 -17.658 1.00 15.14 763 PRO A N 1
ATOM 11856 C CA . PRO A 1 763 ? -21.536 36.051 -16.493 1.00 16.38 763 PRO A CA 1
ATOM 11857 C C . PRO A 1 763 ? -21.683 35.026 -15.380 1.00 17.37 763 PRO A C 1
ATOM 11858 O O . PRO A 1 763 ? -20.778 34.931 -14.548 1.00 15.51 763 PRO A O 1
ATOM 11869 N N . ASP A 1 764 ? -22.790 34.283 -15.336 1.00 13.69 764 ASP A N 1
ATOM 11870 C CA . ASP A 1 764 ? -23.020 33.348 -14.238 1.00 16.24 764 ASP A CA 1
ATOM 11871 C C . ASP A 1 764 ? -22.158 32.078 -14.266 1.00 19.89 764 ASP A C 1
ATOM 11872 O O . ASP A 1 764 ? -22.175 31.320 -13.291 1.00 18.08 764 ASP A O 1
ATOM 11881 N N . VAL A 1 765 ? -21.446 31.826 -15.367 1.00 15.84 765 VAL A N 1
ATOM 11882 C CA . VAL A 1 765 ? -20.521 30.690 -15.437 1.00 12.49 765 VAL A CA 1
ATOM 11883 C C . VAL A 1 765 ? -19.149 31.186 -15.907 1.00 13.18 765 VAL A C 1
ATOM 11884 O O . VAL A 1 765 ? -18.799 31.062 -17.071 1.00 14.27 765 VAL A O 1
ATOM 11897 N N . PRO A 1 766 ? -18.403 31.786 -14.987 1.00 17.46 766 PRO A N 1
ATOM 11898 C CA . PRO A 1 766 ? -17.182 32.516 -15.315 1.00 23.32 766 PRO A CA 1
ATOM 11899 C C . PRO A 1 766 ? -16.052 31.636 -15.760 1.00 19.04 766 PRO A C 1
ATOM 11900 O O . PRO A 1 766 ? -15.127 32.079 -16.433 1.00 18.86 766 PRO A O 1
ATOM 11911 N N . SER A 1 767 ? -16.111 30.376 -15.372 1.00 14.71 767 SER A N 1
ATOM 11912 C CA . SER A 1 767 ? -15.064 29.493 -15.807 1.00 13.15 767 SER A CA 1
ATOM 11913 C C . SER A 1 767 ? -15.552 28.074 -15.782 1.00 17.77 767 SER A C 1
ATOM 11914 O O . SER A 1 767 ? -16.347 27.668 -14.937 1.00 19.07 767 SER A O 1
ATOM 11922 N N . PHE A 1 768 ? -15.079 27.331 -16.761 1.00 12.50 768 PHE A N 1
ATOM 11923 C CA . PHE A 1 768 ? -15.552 25.981 -16.908 1.00 14.68 768 PHE A CA 1
ATOM 11924 C C . PHE A 1 768 ? -14.669 25.208 -17.836 1.00 11.84 768 PHE A C 1
ATOM 11925 O O . PHE A 1 768 ? -13.900 25.784 -18.608 1.00 15.66 768 PHE A O 1
ATOM 11942 N N . THR A 1 769 ? -14.723 23.874 -17.728 1.00 9.93 769 THR A N 1
ATOM 11943 C CA . THR A 1 769 ? -13.923 23.067 -18.615 1.00 10.84 769 THR A CA 1
ATOM 11944 C C . THR A 1 769 ? -14.777 21.989 -19.259 1.00 8.28 769 THR A C 1
ATOM 11945 O O . THR A 1 769 ? -15.449 21.253 -18.559 1.00 16.72 769 THR A O 1
ATOM 11956 N N . VAL A 1 770 ? -14.732 21.903 -20.587 1.00 9.15 770 VAL A N 1
ATOM 11957 C CA . VAL A 1 770 ? -15.464 20.842 -21.278 1.00 12.01 770 VAL A CA 1
ATOM 11958 C C . VAL A 1 770 ? -14.517 19.752 -21.744 1.00 15.35 770 VAL A C 1
ATOM 11959 O O . VAL A 1 770 ? -13.450 20.035 -22.298 1.00 16.75 770 VAL A O 1
ATOM 11972 N N . THR A 1 771 ? -14.893 18.491 -21.502 1.00 8.77 771 THR A N 1
ATOM 11973 C CA . THR A 1 771 ? -14.175 17.361 -22.030 1.00 9.70 771 THR A CA 1
ATOM 11974 C C . THR A 1 771 ? -15.029 16.734 -23.111 1.00 13.58 771 THR A C 1
ATOM 11975 O O . THR A 1 771 ? -16.103 16.207 -22.833 1.00 14.69 771 THR A O 1
ATOM 11986 N N . ARG A 1 772 ? -14.542 16.807 -24.340 1.00 11.79 772 ARG A N 1
ATOM 11987 C CA . ARG A 1 772 ? -15.300 16.298 -25.470 1.00 11.66 772 ARG A CA 1
ATOM 11988 C C . ARG A 1 772 ? -14.457 15.309 -26.232 1.00 11.42 772 ARG A C 1
ATOM 11989 O O . ARG A 1 772 ? -13.348 15.617 -26.653 1.00 13.47 772 ARG A O 1
ATOM 12010 N N . VAL A 1 773 ? -15.004 14.111 -26.418 1.00 9.16 773 VAL A N 1
ATOM 12011 C CA . VAL A 1 773 ? -14.378 13.140 -27.301 1.00 8.84 773 VAL A CA 1
ATOM 12012 C C . VAL A 1 773 ? -15.064 13.206 -28.647 1.00 11.80 773 VAL A C 1
ATOM 12013 O O . VAL A 1 773 ? -16.284 13.068 -28.751 1.00 11.17 773 VAL A O 1
ATOM 12026 N N . ALA A 1 774 ? -14.263 13.426 -29.684 1.00 10.01 774 ALA A N 1
ATOM 12027 C CA . ALA A 1 774 ? -14.812 13.608 -31.021 1.00 10.41 774 ALA A CA 1
ATOM 12028 C C . ALA A 1 774 ? -13.861 13.041 -32.067 1.00 17.05 774 ALA A C 1
ATOM 12029 O O . ALA A 1 774 ? -12.655 13.335 -32.050 1.00 11.61 774 ALA A O 1
ATOM 12036 N N . ARG A 1 775 ? -14.411 12.260 -32.984 1.00 10.99 775 ARG A N 1
ATOM 12037 C CA . ARG A 1 775 ? -13.629 11.574 -34.025 1.00 13.36 775 ARG A CA 1
ATOM 12038 C C . ARG A 1 775 ? -12.385 10.912 -33.453 1.00 24.22 775 ARG A C 1
ATOM 12039 O O . ARG A 1 775 ? -11.309 10.982 -34.050 1.00 21.54 775 ARG A O 1
ATOM 12060 N N . GLY A 1 776 ? -12.542 10.260 -32.310 1.00 17.56 776 GLY A N 1
ATOM 12061 C CA . GLY A 1 776 ? -11.472 9.441 -31.763 1.00 22.53 776 GLY A CA 1
ATOM 12062 C C . GLY A 1 776 ? -10.447 10.159 -30.914 1.00 18.26 776 GLY A C 1
ATOM 12063 O O . GLY A 1 776 ? -9.523 9.532 -30.389 1.00 16.46 776 GLY A O 1
ATOM 12067 N N . ALA A 1 777 ? -10.606 11.462 -30.769 1.00 18.20 777 ALA A N 1
ATOM 12068 C CA . ALA A 1 777 ? -9.660 12.241 -29.984 1.00 12.89 777 ALA A CA 1
ATOM 12069 C C . ALA A 1 777 ? -10.362 12.930 -28.815 1.00 12.41 777 ALA A C 1
ATOM 12070 O O . ALA A 1 777 ? -11.576 13.092 -28.823 1.00 17.06 777 ALA A O 1
ATOM 12077 N N . THR A 1 778 ? -9.576 13.337 -27.819 1.00 13.72 778 THR A N 1
ATOM 12078 C CA . THR A 1 778 ? -10.100 14.009 -26.639 1.00 14.65 778 THR A CA 1
ATOM 12079 C C . THR A 1 778 ? -9.734 15.485 -26.655 1.00 16.37 778 THR A C 1
ATOM 12080 O O . THR A 1 778 ? -8.558 15.837 -26.718 1.00 20.10 778 THR A O 1
ATOM 12091 N N . TYR A 1 779 ? -10.757 16.343 -26.589 1.00 12.91 779 TYR A N 1
ATOM 12092 C CA . TYR A 1 779 ? -10.512 17.785 -26.507 1.00 15.96 779 TYR A CA 1
ATOM 12093 C C . TYR A 1 779 ? -10.810 18.221 -25.087 1.00 18.81 779 TYR A C 1
ATOM 12094 O O . TYR A 1 779 ? -11.885 17.955 -24.554 1.00 13.62 779 TYR A O 1
ATOM 12112 N N . GLU A 1 780 ? -9.810 18.860 -24.467 1.00 12.67 780 GLU A N 1
ATOM 12113 C CA . GLU A 1 780 ? -9.966 19.445 -23.138 1.00 7.79 780 GLU A CA 1
ATOM 12114 C C . GLU A 1 780 ? -9.971 20.921 -23.326 1.00 15.25 780 GLU A C 1
ATOM 12115 O O . GLU A 1 780 ? -8.962 21.529 -23.685 1.00 12.90 780 GLU A O 1
ATOM 12127 N N . ILE A 1 781 ? -11.141 21.510 -23.059 1.00 10.20 781 ILE A N 1
ATOM 12128 C CA . ILE A 1 781 ? -11.421 22.875 -23.397 1.00 7.35 781 ILE A CA 1
ATOM 12129 C C . ILE A 1 781 ? -11.643 23.646 -22.125 1.00 20.03 781 ILE A C 1
ATOM 12130 O O . ILE A 1 781 ? -12.621 23.422 -21.409 1.00 19.39 781 ILE A O 1
ATOM 12146 N N . THR A 1 782 ? -10.723 24.551 -21.836 1.00 12.79 782 THR A N 1
ATOM 12147 C CA . THR A 1 782 ? -10.818 25.365 -20.641 1.00 14.02 782 THR A CA 1
ATOM 12148 C C . THR A 1 782 ? -11.252 26.767 -21.001 1.00 14.77 782 THR A C 1
ATOM 12149 O O . THR A 1 782 ? -10.676 27.389 -21.879 1.00 16.40 782 THR A O 1
ATOM 12160 N N . VAL A 1 783 ? -12.275 27.272 -20.306 1.00 10.95 783 VAL A N 1
ATOM 12161 C CA . VAL A 1 783 ? -12.872 28.558 -20.674 1.00 11.79 783 VAL A CA 1
ATOM 12162 C C . VAL A 1 783 ? -12.881 29.534 -19.522 1.00 14.41 783 VAL A C 1
ATOM 12163 O O . VAL A 1 783 ? -13.250 29.203 -18.393 1.00 14.37 783 VAL A O 1
ATOM 12176 N N . THR A 1 784 ? -12.430 30.749 -19.831 1.00 11.28 784 THR A N 1
ATOM 12177 C CA . THR A 1 784 ? -12.468 31.865 -18.916 1.00 10.88 784 THR A CA 1
ATOM 12178 C C . THR A 1 784 ? -13.354 32.911 -19.547 1.00 14.99 784 THR A C 1
ATOM 12179 O O . THR A 1 784 ? -13.053 33.445 -20.616 1.00 14.40 784 THR A O 1
ATOM 12190 N N . ASN A 1 785 ? -14.455 33.195 -18.862 1.00 16.71 785 ASN A N 1
ATOM 12191 C CA . ASN A 1 785 ? -15.611 33.810 -19.505 1.00 10.85 785 ASN A CA 1
ATOM 12192 C C . ASN A 1 785 ? -16.092 35.043 -18.762 1.00 11.71 785 ASN A C 1
ATOM 12193 O O . ASN A 1 785 ? -16.549 34.967 -17.623 1.00 15.59 785 ASN A O 1
ATOM 12204 N N . SER A 1 786 ? -15.977 36.204 -19.407 1.00 10.77 786 SER A N 1
ATOM 12205 C CA . SER A 1 786 ? -16.404 37.440 -18.786 1.00 14.50 786 SER A CA 1
ATOM 12206 C C . SER A 1 786 ? -17.920 37.564 -18.860 1.00 18.45 786 SER A C 1
ATOM 12207 O O . SER A 1 786 ? -18.537 38.276 -18.073 1.00 15.00 786 SER A O 1
ATOM 12215 N N . GLY A 1 787 ? -18.513 36.842 -19.805 1.00 20.21 787 GLY A N 1
ATOM 12216 C CA . GLY A 1 787 ? -19.959 36.842 -19.975 1.00 15.47 787 GLY A CA 1
ATOM 12217 C C . GLY A 1 787 ? -20.556 38.062 -20.672 1.00 18.24 787 GLY A C 1
ATOM 12218 O O . GLY A 1 787 ? -21.776 38.192 -20.749 1.00 19.93 787 GLY A O 1
ATOM 12222 N N . THR A 1 788 ? -19.711 38.928 -21.197 1.00 14.06 788 THR A N 1
ATOM 12223 C CA . THR A 1 788 ? -20.143 40.169 -21.810 1.00 18.08 788 THR A CA 1
ATOM 12224 C C . THR A 1 788 ? -20.884 39.943 -23.124 1.00 15.75 788 THR A C 1
ATOM 12225 O O . THR A 1 788 ? -20.402 39.214 -23.986 1.00 14.64 788 THR A O 1
ATOM 12236 N N . ASP A 1 789 ? -22.035 40.589 -23.293 1.00 15.74 789 ASP A N 1
ATOM 12237 C CA . ASP A 1 789 ? -22.756 40.462 -24.563 1.00 19.58 789 ASP A CA 1
ATOM 12238 C C . ASP A 1 789 ? -21.824 40.749 -25.731 1.00 28.89 789 ASP A C 1
ATOM 12239 O O . ASP A 1 789 ? -21.106 41.748 -25.755 1.00 19.74 789 ASP A O 1
ATOM 12248 N N . GLY A 1 790 ? -21.834 39.874 -26.714 1.00 16.18 790 GLY A N 1
ATOM 12249 C CA . GLY A 1 790 ? -21.060 40.124 -27.906 1.00 18.62 790 GLY A CA 1
ATOM 12250 C C . GLY A 1 790 ? -19.596 39.778 -27.899 1.00 21.47 790 GLY A C 1
ATOM 12251 O O . GLY A 1 790 ? -18.915 39.919 -28.885 1.00 21.71 790 GLY A O 1
ATOM 12255 N N . SER A 1 791 ? -19.125 39.324 -26.775 1.00 10.01 791 SER A N 1
ATOM 12256 C CA . SER A 1 791 ? -17.743 38.869 -26.697 1.00 12.24 791 SER A CA 1
ATOM 12257 C C . SER A 1 791 ? -17.737 37.417 -27.076 1.00 16.06 791 SER A C 1
ATOM 12258 O O . SER A 1 791 ? -18.400 36.653 -26.454 1.00 19.44 791 SER A O 1
ATOM 12266 N N . ARG A 1 792 ? -16.931 37.054 -28.052 1.00 16.40 792 ARG A N 1
ATOM 12267 C CA . ARG A 1 792 ? -16.781 35.666 -28.489 1.00 16.93 792 ARG A CA 1
ATOM 12268 C C . ARG A 1 792 ? -15.372 35.136 -28.243 1.00 20.18 792 ARG A C 1
ATOM 12269 O O . ARG A 1 792 ? -14.414 35.874 -28.178 1.00 15.20 792 ARG A O 1
ATOM 12290 N N . GLY A 1 793 ? -15.254 33.833 -28.111 1.00 12.02 793 GLY A N 1
ATOM 12291 C CA . GLY A 1 793 ? -13.987 33.239 -27.735 1.00 13.09 793 GLY A CA 1
ATOM 12292 C C . GLY A 1 793 ? -12.822 33.393 -28.681 1.00 16.75 793 GLY A C 1
ATOM 12293 O O . GLY A 1 793 ? -12.970 33.244 -29.859 1.00 15.09 793 GLY A O 1
ATOM 12297 N N . ARG A 1 794 ? -11.669 33.633 -28.081 1.00 16.48 794 ARG A N 1
ATOM 12298 C CA . ARG A 1 794 ? -10.377 33.636 -28.736 1.00 14.92 794 ARG A CA 1
ATOM 12299 C C . ARG A 1 794 ? -9.720 32.334 -28.273 1.00 12.25 794 ARG A C 1
ATOM 12300 O O . ARG A 1 794 ? -9.612 32.099 -27.087 1.00 11.85 794 ARG A O 1
ATOM 12321 N N . LEU A 1 795 ? -9.259 31.519 -29.217 1.00 11.58 795 LEU A N 1
ATOM 12322 C CA . LEU A 1 795 ? -8.723 30.206 -28.903 1.00 12.54 795 LEU A CA 1
ATOM 12323 C C . LEU A 1 795 ? -7.187 30.131 -28.918 1.00 23.19 795 LEU A C 1
ATOM 12324 O O . LEU A 1 795 ? -6.510 30.765 -29.734 1.00 17.03 795 LEU A O 1
ATOM 12340 N N . VAL A 1 796 ? -6.690 29.332 -27.985 1.00 13.18 796 VAL A N 1
ATOM 12341 C CA . VAL A 1 796 ? -5.295 28.925 -27.924 1.00 19.04 796 VAL A CA 1
ATOM 12342 C C . VAL A 1 796 ? -5.269 27.417 -27.945 1.00 17.38 796 VAL A C 1
ATOM 12343 O O . VAL A 1 796 ? -5.851 26.773 -27.069 1.00 16.78 796 VAL A O 1
ATOM 12356 N N . VAL A 1 797 ? -4.603 26.843 -28.940 1.00 15.06 797 VAL A N 1
ATOM 12357 C CA . VAL A 1 797 ? -4.631 25.391 -29.128 1.00 21.83 797 VAL A CA 1
ATOM 12358 C C . VAL A 1 797 ? -3.256 24.745 -28.927 1.00 23.88 797 VAL A C 1
ATOM 12359 O O . VAL A 1 797 ? -2.308 25.047 -29.640 1.00 19.02 797 VAL A O 1
ATOM 12372 N N . ASP A 1 798 ? -3.206 23.828 -27.968 1.00 16.89 798 ASP A N 1
ATOM 12373 C CA . ASP A 1 798 ? -1.949 23.259 -27.494 1.00 17.01 798 ASP A CA 1
ATOM 12374 C C . ASP A 1 798 ? -0.892 24.331 -27.292 1.00 20.21 798 ASP A C 1
ATOM 12375 O O . ASP A 1 798 ? 0.241 24.192 -27.747 1.00 21.55 798 ASP A O 1
ATOM 12384 N N . GLY A 1 799 ? -1.284 25.397 -26.584 1.00 13.39 799 GLY A N 1
ATOM 12385 C CA . GLY A 1 799 ? -0.335 26.427 -26.168 1.00 16.05 799 GLY A CA 1
ATOM 12386 C C . GLY A 1 799 ? -0.083 27.533 -27.180 1.00 21.25 799 GLY A C 1
ATOM 12387 O O . GLY A 1 799 ? 0.594 28.517 -26.866 1.00 17.72 799 GLY A O 1
ATOM 12391 N N . THR A 1 800 ? -0.629 27.378 -28.384 1.00 15.95 800 THR A N 1
ATOM 12392 C CA . THR A 1 800 ? -0.380 28.329 -29.462 1.00 15.49 800 THR A CA 1
ATOM 12393 C C . THR A 1 800 ? -1.667 29.058 -29.884 1.00 17.85 800 THR A C 1
ATOM 12394 O O . THR A 1 800 ? -2.680 28.420 -30.177 1.00 16.42 800 THR A O 1
ATOM 12405 N N . PRO A 1 801 ? -1.632 30.390 -29.926 1.00 17.88 801 PRO A N 1
ATOM 12406 C CA . PRO A 1 801 ? -2.850 31.109 -30.316 1.00 13.87 801 PRO A CA 1
ATOM 12407 C C . PRO A 1 801 ? -3.222 30.862 -31.764 1.00 20.41 801 PRO A C 1
ATOM 12408 O O . PRO A 1 801 ? -2.363 30.786 -32.639 1.00 17.79 801 PRO A O 1
ATOM 12419 N N . VAL A 1 802 ? -4.520 30.719 -31.997 1.00 15.78 802 VAL A N 1
ATOM 12420 C CA . VAL A 1 802 ? -5.004 30.492 -33.339 1.00 16.52 802 VAL A CA 1
ATOM 12421 C C . VAL A 1 802 ? -6.081 31.518 -33.634 1.00 18.88 802 VAL A C 1
ATOM 12422 O O . VAL A 1 802 ? -6.602 32.171 -32.726 1.00 21.42 802 VAL A O 1
ATOM 12435 N N . GLU A 1 803 ? -6.323 31.705 -34.928 1.00 18.93 803 GLU A N 1
ATOM 12436 C CA . GLU A 1 803 ? -7.384 32.580 -35.412 1.00 20.24 803 GLU A CA 1
ATOM 12437 C C . GLU A 1 803 ? -8.671 31.796 -35.557 1.00 26.65 803 GLU A C 1
ATOM 12438 O O . GLU A 1 803 ? -8.655 30.623 -35.945 1.00 18.98 803 GLU A O 1
ATOM 12447 N N . GLY A 1 804 ? -9.794 32.438 -35.257 1.00 16.34 804 GLY A N 1
ATOM 12448 C CA . GLY A 1 804 ? -11.084 31.830 -35.515 1.00 23.62 804 GLY A CA 1
ATOM 12449 C C . GLY A 1 804 ? -11.544 30.943 -34.376 1.00 16.92 804 GLY A C 1
ATOM 12450 O O . GLY A 1 804 ? -10.894 30.895 -33.334 1.00 20.26 804 GLY A O 1
ATOM 12454 N N . ASN A 1 805 ? -12.651 30.228 -34.576 1.00 13.30 805 ASN A N 1
ATOM 12455 C CA . ASN A 1 805 ? -13.224 29.423 -33.507 1.00 12.49 805 ASN A CA 1
ATOM 12456 C C . ASN A 1 805 ? -13.258 27.934 -33.822 1.00 14.69 805 ASN A C 1
ATOM 12457 O O . ASN A 1 805 ? -13.879 27.153 -33.112 1.00 17.48 805 ASN A O 1
ATOM 12468 N N . LEU A 1 806 ? -12.575 27.541 -34.896 1.00 15.07 806 LEU A N 1
ATOM 12469 C CA . LEU A 1 806 ? -12.549 26.154 -35.305 1.00 17.30 806 LEU A CA 1
ATOM 12470 C C . LEU A 1 806 ? -11.210 25.470 -34.995 1.00 21.83 806 LEU A C 1
ATOM 12471 O O . LEU A 1 806 ? -10.151 25.979 -35.352 1.00 19.15 806 LEU A O 1
ATOM 12487 N N . VAL A 1 807 ? -11.281 24.323 -34.327 1.00 15.61 807 VAL A N 1
ATOM 12488 C CA . VAL A 1 807 ? -10.127 23.474 -34.087 1.00 11.00 807 VAL A CA 1
ATOM 12489 C C . VAL A 1 807 ? -10.111 22.287 -35.032 1.00 13.81 807 VAL A C 1
ATOM 12490 O O . VAL A 1 807 ? -10.954 21.403 -34.923 1.00 15.39 807 VAL A O 1
ATOM 12503 N N A PRO A 1 808 ? -9.177 22.268 -35.988 0.66 19.45 808 PRO A N 1
ATOM 12504 N N B PRO A 1 808 ? -9.098 22.241 -35.945 0.34 19.42 808 PRO A N 1
ATOM 12505 C CA A PRO A 1 808 ? -9.111 21.124 -36.903 0.66 18.40 808 PRO A CA 1
ATOM 12506 C CA B PRO A 1 808 ? -9.034 21.121 -36.895 0.34 18.53 808 PRO A CA 1
ATOM 12507 C C A PRO A 1 808 ? -9.044 19.812 -36.131 0.66 20.34 808 PRO A C 1
ATOM 12508 C C B PRO A 1 808 ? -8.998 19.795 -36.145 0.34 20.26 808 PRO A C 1
ATOM 12509 O O A PRO A 1 808 ? -8.356 19.727 -35.118 0.66 17.81 808 PRO A O 1
ATOM 12510 O O B PRO A 1 808 ? -8.279 19.699 -35.148 0.34 17.79 808 PRO A O 1
ATOM 12531 N N . TYR A 1 809 ? -9.766 18.799 -36.602 1.00 15.39 809 TYR A N 1
ATOM 12532 C CA . TYR A 1 809 ? -9.800 17.504 -35.925 1.00 12.55 809 TYR A CA 1
ATOM 12533 C C . TYR A 1 809 ? -8.408 16.894 -35.893 1.00 19.28 809 TYR A C 1
ATOM 12534 O O . TYR A 1 809 ? -7.774 16.751 -36.928 1.00 19.38 809 TYR A O 1
ATOM 12552 N N . ALA A 1 810 ? -7.974 16.552 -34.692 1.00 13.36 810 ALA A N 1
ATOM 12553 C CA . ALA A 1 810 ? -6.750 15.766 -34.481 1.00 15.65 810 ALA A CA 1
ATOM 12554 C C . ALA A 1 810 ? -6.984 14.318 -34.817 1.00 16.63 810 ALA A C 1
ATOM 12555 O O . ALA A 1 810 ? -8.106 13.824 -34.782 1.00 17.56 810 ALA A O 1
ATOM 12562 N N . PRO A 1 811 ? -5.899 13.590 -35.096 1.00 26.79 811 PRO A N 1
ATOM 12563 C CA . PRO A 1 811 ? -6.097 12.169 -35.345 1.00 26.57 811 PRO A CA 1
ATOM 12564 C C . PRO A 1 811 ? -6.485 11.428 -34.073 1.00 19.32 811 PRO A C 1
ATOM 12565 O O . PRO A 1 811 ? -6.230 11.874 -32.950 1.00 21.71 811 PRO A O 1
ATOM 12576 N N . ALA A 1 812 ? -7.162 10.307 -34.273 1.00 17.88 812 ALA A N 1
ATOM 12577 C CA . ALA A 1 812 ? -7.631 9.488 -33.179 1.00 22.68 812 ALA A CA 1
ATOM 12578 C C . ALA A 1 812 ? -6.475 9.175 -32.251 1.00 25.37 812 ALA A C 1
ATOM 12579 O O . ALA A 1 812 ? -5.333 8.993 -32.690 1.00 22.27 812 ALA A O 1
ATOM 12586 N N . GLY A 1 813 ? -6.757 9.133 -30.963 1.00 21.22 813 GLY A N 1
ATOM 12587 C CA . GLY A 1 813 ? -5.700 8.868 -30.005 1.00 23.98 813 GLY A CA 1
ATOM 12588 C C . GLY A 1 813 ? -5.157 10.105 -29.325 1.00 14.30 813 GLY A C 1
ATOM 12589 O O . GLY A 1 813 ? -4.681 10.013 -28.202 1.00 21.96 813 GLY A O 1
ATOM 12593 N N . SER A 1 814 ? -5.244 11.241 -30.018 1.00 18.33 814 SER A N 1
ATOM 12594 C CA . SER A 1 814 ? -4.737 12.530 -29.534 1.00 18.99 814 SER A CA 1
ATOM 12595 C C . SER A 1 814 ? -5.501 13.112 -28.364 1.00 19.96 814 SER A C 1
ATOM 12596 O O . SER A 1 814 ? -6.705 12.885 -28.201 1.00 17.62 814 SER A O 1
ATOM 12604 N N . THR A 1 815 ? -4.783 13.906 -27.593 1.00 15.82 815 THR A N 1
ATOM 12605 C CA . THR A 1 815 ? -5.381 14.796 -26.620 1.00 19.08 815 THR A CA 1
ATOM 12606 C C . THR A 1 815 ? -5.005 16.208 -27.022 1.00 27.51 815 THR A C 1
ATOM 12607 O O . THR A 1 815 ? -3.835 16.538 -27.160 1.00 14.94 815 THR A O 1
ATOM 12618 N N . VAL A 1 816 ? -6.048 17.026 -27.242 1.00 14.80 816 VAL A N 1
ATOM 12619 C CA . VAL A 1 816 ? -5.854 18.422 -27.633 1.00 14.33 816 VAL A CA 1
ATOM 12620 C C . VAL A 1 816 ? -6.365 19.344 -26.547 1.00 16.09 816 VAL A C 1
ATOM 12621 O O . VAL A 1 816 ? -7.514 19.211 -26.103 1.00 16.45 816 VAL A O 1
ATOM 12634 N N . ARG A 1 817 ? -5.539 20.297 -26.123 1.00 13.03 817 ARG A N 1
ATOM 12635 C CA . ARG A 1 817 ? -5.975 21.243 -25.105 1.00 13.34 817 ARG A CA 1
ATOM 12636 C C . ARG A 1 817 ? -6.254 22.584 -25.751 1.00 30.44 817 ARG A C 1
ATOM 12637 O O . ARG A 1 817 ? -5.449 23.103 -26.526 1.00 24.17 817 ARG A O 1
ATOM 12658 N N . VAL A 1 818 ? -7.438 23.107 -25.458 1.00 14.37 818 VAL A N 1
ATOM 12659 C CA . VAL A 1 818 ? -7.891 24.355 -26.017 1.00 15.19 818 VAL A CA 1
ATOM 12660 C C . VAL A 1 818 ? -8.201 25.283 -24.859 1.00 14.58 818 VAL A C 1
ATOM 12661 O O . VAL A 1 818 ? -8.942 24.917 -23.959 1.00 18.34 818 VAL A O 1
ATOM 12674 N N . ASP A 1 819 ? -7.599 26.459 -24.872 1.00 9.75 819 ASP A N 1
ATOM 12675 C CA . ASP A 1 819 ? -7.915 27.495 -23.904 1.00 11.30 819 ASP A CA 1
ATOM 12676 C C . ASP A 1 819 ? -8.638 28.624 -24.582 1.00 17.12 819 ASP A C 1
ATOM 12677 O O . ASP A 1 819 ? -8.212 29.122 -25.606 1.00 13.51 819 ASP A O 1
ATOM 12686 N N . VAL A 1 820 ? -9.745 29.030 -23.953 1.00 16.96 820 VAL A N 1
ATOM 12687 C CA . VAL A 1 820 ? -10.630 30.014 -24.527 1.00 15.36 820 VAL A CA 1
ATOM 12688 C C . VAL A 1 820 ? -10.797 31.191 -23.568 1.00 17.81 820 VAL A C 1
ATOM 12689 O O . VAL A 1 820 ? -11.042 31.006 -22.374 1.00 17.93 820 VAL A O 1
ATOM 12702 N N . THR A 1 821 ? -10.654 32.405 -24.113 1.00 10.23 821 THR A N 1
ATOM 12703 C CA . THR A 1 821 ? -10.910 33.619 -23.372 1.00 12.09 821 THR A CA 1
ATOM 12704 C C . THR A 1 821 ? -12.017 34.421 -24.044 1.00 13.07 821 THR A C 1
ATOM 12705 O O . THR A 1 821 ? -11.993 34.674 -25.245 1.00 14.68 821 THR A O 1
ATOM 12716 N N . LEU A 1 822 ? -12.990 34.787 -23.239 1.00 16.45 822 LEU A N 1
ATOM 12717 C CA . LEU A 1 822 ? -13.978 35.748 -23.649 1.00 9.90 822 LEU A CA 1
ATOM 12718 C C . LEU A 1 822 ? -14.436 36.450 -22.402 1.00 13.08 822 LEU A C 1
ATOM 12719 O O . LEU A 1 822 ? -15.179 37.412 -22.572 1.00 22.75 822 LEU A O 1
ATOM 12736 N N . MET B 1 1 ? -76.809 -21.093 -2.612 1.00 16.14 1 MET B N 1
ATOM 12737 C CA . MET B 1 1 ? -77.297 -19.954 -1.829 1.00 19.46 1 MET B CA 1
ATOM 12738 C C . MET B 1 1 ? -77.721 -18.788 -2.684 1.00 16.29 1 MET B C 1
ATOM 12739 O O . MET B 1 1 ? -77.370 -18.670 -3.809 1.00 15.35 1 MET B O 1
ATOM 12755 N N . ARG B 1 2 ? -78.548 -17.957 -2.081 1.00 14.21 2 ARG B N 1
ATOM 12756 C CA . ARG B 1 2 ? -79.142 -16.789 -2.728 1.00 13.57 2 ARG B CA 1
ATOM 12757 C C . ARG B 1 2 ? -78.656 -15.576 -1.995 1.00 16.55 2 ARG B C 1
ATOM 12758 O O . ARG B 1 2 ? -78.254 -15.668 -0.850 1.00 16.04 2 ARG B O 1
ATOM 12779 N N . TYR B 1 3 ? -78.721 -14.428 -2.682 1.00 14.29 3 TYR B N 1
ATOM 12780 C CA . TYR B 1 3 ? -78.262 -13.166 -2.139 1.00 14.67 3 TYR B CA 1
ATOM 12781 C C . TYR B 1 3 ? -79.401 -12.140 -2.178 1.00 16.72 3 TYR B C 1
ATOM 12782 O O . TYR B 1 3 ? -79.172 -10.950 -2.153 1.00 11.72 3 TYR B O 1
ATOM 12800 N N . GLY B 1 4 ? -80.635 -12.639 -2.234 1.00 13.53 4 GLY B N 1
ATOM 12801 C CA . GLY B 1 4 ? -81.801 -11.794 -2.430 1.00 17.96 4 GLY B CA 1
ATOM 12802 C C . GLY B 1 4 ? -83.006 -12.625 -2.841 1.00 14.76 4 GLY B C 1
ATOM 12803 O O . GLY B 1 4 ? -83.007 -13.858 -2.721 1.00 14.24 4 GLY B O 1
ATOM 12807 N N . HIS B 1 5 ? -84.036 -11.960 -3.331 1.00 10.95 5 HIS B N 1
ATOM 12808 C CA . HIS B 1 5 ? -85.218 -12.690 -3.766 1.00 12.22 5 HIS B CA 1
ATOM 12809 C C . HIS B 1 5 ? -86.020 -11.843 -4.741 1.00 10.65 5 HIS B C 1
ATOM 12810 O O . HIS B 1 5 ? -85.853 -10.640 -4.811 1.00 9.98 5 HIS B O 1
ATOM 12823 N N . PHE B 1 6 ? -86.881 -12.502 -5.518 1.00 9.78 6 PHE B N 1
ATOM 12824 C CA . PHE B 1 6 ? -87.793 -11.760 -6.398 1.00 8.95 6 PHE B CA 1
ATOM 12825 C C . PHE B 1 6 ? -88.968 -11.223 -5.625 1.00 9.89 6 PHE B C 1
ATOM 12826 O O . PHE B 1 6 ? -89.510 -11.920 -4.766 1.00 12.04 6 PHE B O 1
ATOM 12843 N N . ASP B 1 7 ? -89.382 -10.007 -5.959 1.00 9.66 7 ASP B N 1
ATOM 12844 C CA . ASP B 1 7 ? -90.635 -9.466 -5.416 1.00 14.09 7 ASP B CA 1
ATOM 12845 C C . ASP B 1 7 ? -91.600 -9.282 -6.568 1.00 9.02 7 ASP B C 1
ATOM 12846 O O . ASP B 1 7 ? -91.614 -8.247 -7.215 1.00 14.69 7 ASP B O 1
ATOM 12855 N N . ASP B 1 8 ? -92.415 -10.312 -6.836 1.00 12.77 8 ASP B N 1
ATOM 12856 C CA . ASP B 1 8 ? -93.217 -10.300 -8.019 1.00 9.97 8 ASP B CA 1
ATOM 12857 C C . ASP B 1 8 ? -94.285 -9.196 -8.038 1.00 7.67 8 ASP B C 1
ATOM 12858 O O . ASP B 1 8 ? -94.650 -8.748 -9.091 1.00 17.71 8 ASP B O 1
ATOM 12867 N N . GLU B 1 9 ? -94.780 -8.781 -6.883 1.00 14.07 9 GLU B N 1
ATOM 12868 C CA A GLU B 1 9 ? -95.831 -7.772 -6.854 0.60 15.24 9 GLU B CA 1
ATOM 12869 C CA B GLU B 1 9 ? -95.821 -7.754 -6.833 0.40 15.25 9 GLU B CA 1
ATOM 12870 C C . GLU B 1 9 ? -95.281 -6.410 -7.343 1.00 18.47 9 GLU B C 1
ATOM 12871 O O . GLU B 1 9 ? -95.947 -5.653 -8.070 1.00 14.41 9 GLU B O 1
ATOM 12884 N N . ALA B 1 10 ? -94.040 -6.151 -6.935 1.00 10.94 10 ALA B N 1
ATOM 12885 C CA . ALA B 1 10 ? -93.335 -4.917 -7.270 1.00 12.23 10 ALA B CA 1
ATOM 12886 C C . ALA B 1 10 ? -92.583 -5.014 -8.593 1.00 10.66 10 ALA B C 1
ATOM 12887 O O . ALA B 1 10 ? -92.135 -3.995 -9.133 1.00 13.38 10 ALA B O 1
ATOM 12894 N N . ARG B 1 11 ? -92.453 -6.226 -9.104 1.00 14.11 11 ARG B N 1
ATOM 12895 C CA . ARG B 1 11 ? -91.640 -6.500 -10.280 1.00 15.89 11 ARG B CA 1
ATOM 12896 C C . ARG B 1 11 ? -90.215 -5.960 -10.079 1.00 16.99 11 ARG B C 1
ATOM 12897 O O . ARG B 1 11 ? -89.689 -5.209 -10.902 1.00 11.21 11 ARG B O 1
ATOM 12918 N N . GLU B 1 12 ? -89.630 -6.396 -8.968 1.00 10.12 12 GLU B N 1
ATOM 12919 C CA . GLU B 1 12 ? -88.263 -6.029 -8.574 1.00 9.55 12 GLU B CA 1
ATOM 12920 C C . GLU B 1 12 ? -87.477 -7.280 -8.175 1.00 13.40 12 GLU B C 1
ATOM 12921 O O . GLU B 1 12 ? -88.046 -8.257 -7.675 1.00 12.10 12 GLU B O 1
ATOM 12933 N N . TYR B 1 13 ? -86.156 -7.269 -8.413 1.00 8.59 13 TYR B N 1
ATOM 12934 C CA . TYR B 1 13 ? -85.296 -8.235 -7.742 1.00 12.72 13 TYR B CA 1
ATOM 12935 C C . TYR B 1 13 ? -84.744 -7.501 -6.505 1.00 7.58 13 TYR B C 1
ATOM 12936 O O . TYR B 1 13 ? -84.294 -6.374 -6.599 1.00 11.51 13 TYR B O 1
ATOM 12954 N N . VAL B 1 14 ? -84.816 -8.172 -5.339 1.00 7.80 14 VAL B N 1
ATOM 12955 C CA . VAL B 1 14 ? -84.442 -7.569 -4.061 1.00 13.05 14 VAL B CA 1
ATOM 12956 C C . VAL B 1 14 ? -83.151 -8.199 -3.554 1.00 12.13 14 VAL B C 1
ATOM 12957 O O . VAL B 1 14 ? -83.133 -9.340 -3.109 1.00 10.29 14 VAL B O 1
ATOM 12970 N N . ILE B 1 15 ? -82.076 -7.418 -3.628 1.00 12.70 15 ILE B N 1
ATOM 12971 C CA . ILE B 1 15 ? -80.752 -7.851 -3.221 1.00 8.06 15 ILE B CA 1
ATOM 12972 C C . ILE B 1 15 ? -80.569 -7.441 -1.794 1.00 8.69 15 ILE B C 1
ATOM 12973 O O . ILE B 1 15 ? -80.630 -6.257 -1.472 1.00 9.97 15 ILE B O 1
ATOM 12989 N N . THR B 1 16 ? -80.367 -8.429 -0.906 1.00 10.51 16 THR B N 1
ATOM 12990 C CA . THR B 1 16 ? -80.421 -8.106 0.509 1.00 10.52 16 THR B CA 1
ATOM 12991 C C . THR B 1 16 ? -79.081 -7.972 1.203 1.00 18.54 16 THR B C 1
ATOM 12992 O O . THR B 1 16 ? -79.023 -7.768 2.407 1.00 11.41 16 THR B O 1
ATOM 13003 N N . THR B 1 17 ? -77.998 -8.028 0.428 1.00 10.99 17 THR B N 1
ATOM 13004 C CA . THR B 1 17 ? -76.682 -7.883 0.990 1.00 11.99 17 THR B CA 1
ATOM 13005 C C . THR B 1 17 ? -75.798 -7.225 -0.047 1.00 10.00 17 THR B C 1
ATOM 13006 O O . THR B 1 17 ? -76.024 -7.397 -1.230 1.00 11.02 17 THR B O 1
ATOM 13017 N N . PRO B 1 18 ? -74.786 -6.447 0.383 1.00 12.32 18 PRO B N 1
ATOM 13018 C CA . PRO B 1 18 ? -73.849 -5.884 -0.594 1.00 12.81 18 PRO B CA 1
ATOM 13019 C C . PRO B 1 18 ? -72.922 -6.918 -1.177 1.00 10.35 18 PRO B C 1
ATOM 13020 O O . PRO B 1 18 ? -72.298 -6.688 -2.203 1.00 10.14 18 PRO B O 1
ATOM 13031 N N . HIS B 1 19 ? -72.840 -8.066 -0.470 1.00 7.38 19 HIS B N 1
ATOM 13032 C CA . HIS B 1 19 ? -71.806 -9.053 -0.725 1.00 12.04 19 HIS B CA 1
ATOM 13033 C C . HIS B 1 19 ? -72.277 -10.137 -1.686 1.00 13.57 19 HIS B C 1
ATOM 13034 O O . HIS B 1 19 ? -72.339 -11.313 -1.346 1.00 12.16 19 HIS B O 1
ATOM 13047 N N . THR B 1 20 ? -72.596 -9.700 -2.905 1.00 12.72 20 THR B N 1
ATOM 13048 C CA . THR B 1 20 ? -72.936 -10.598 -3.986 1.00 10.50 20 THR B CA 1
ATOM 13049 C C . THR B 1 20 ? -71.646 -11.150 -4.599 1.00 9.76 20 THR B C 1
ATOM 13050 O O . THR B 1 20 ? -70.584 -10.603 -4.359 1.00 14.06 20 THR B O 1
ATOM 13061 N N A PRO B 1 21 ? -71.760 -12.229 -5.380 0.53 11.85 21 PRO B N 1
ATOM 13062 N N B PRO B 1 21 ? -71.711 -12.233 -5.387 0.47 11.82 21 PRO B N 1
ATOM 13063 C CA A PRO B 1 21 ? -70.586 -12.855 -5.998 0.53 13.91 21 PRO B CA 1
ATOM 13064 C CA B PRO B 1 21 ? -70.512 -12.845 -5.987 0.47 13.94 21 PRO B CA 1
ATOM 13065 C C A PRO B 1 21 ? -69.998 -12.081 -7.197 0.53 9.82 21 PRO B C 1
ATOM 13066 C C B PRO B 1 21 ? -69.959 -12.059 -7.192 0.47 9.79 21 PRO B C 1
ATOM 13067 O O A PRO B 1 21 ? -68.942 -12.400 -7.720 0.53 11.06 21 PRO B O 1
ATOM 13068 O O B PRO B 1 21 ? -68.888 -12.354 -7.716 0.47 11.13 21 PRO B O 1
ATOM 13089 N N . TYR B 1 22 ? -70.763 -11.056 -7.604 1.00 10.79 22 TYR B N 1
ATOM 13090 C CA . TYR B 1 22 ? -70.435 -10.182 -8.725 1.00 11.77 22 TYR B CA 1
ATOM 13091 C C . TYR B 1 22 ? -71.342 -8.969 -8.624 1.00 11.20 22 TYR B C 1
ATOM 13092 O O . TYR B 1 22 ? -72.452 -9.058 -8.125 1.00 9.82 22 TYR B O 1
ATOM 13110 N N . PRO B 1 23 ? -70.844 -7.829 -9.121 1.00 12.56 23 PRO B N 1
ATOM 13111 C CA . PRO B 1 23 ? -71.705 -6.667 -9.300 1.00 8.74 23 PRO B CA 1
ATOM 13112 C C . PRO B 1 23 ? -72.916 -7.028 -10.169 1.00 9.51 23 PRO B C 1
ATOM 13113 O O . PRO B 1 23 ? -72.788 -7.577 -11.263 1.00 12.65 23 PRO B O 1
ATOM 13124 N N . TRP B 1 24 ? -74.090 -6.733 -9.625 1.00 8.76 24 TRP B N 1
ATOM 13125 C CA . TRP B 1 24 ? -75.338 -7.058 -10.319 1.00 7.30 24 TRP B CA 1
ATOM 13126 C C . TRP B 1 24 ? -75.971 -5.725 -10.737 1.00 6.28 24 TRP B C 1
ATOM 13127 O O . TRP B 1 24 ? -76.222 -4.860 -9.902 1.00 8.55 24 TRP B O 1
ATOM 13148 N N . ILE B 1 25 ? -76.203 -5.596 -12.035 1.00 6.31 25 ILE B N 1
ATOM 13149 C CA . ILE B 1 25 ? -76.627 -4.323 -12.611 1.00 5.05 25 ILE B CA 1
ATOM 13150 C C . ILE B 1 25 ? -78.082 -4.316 -13.152 1.00 7.15 25 ILE B C 1
ATOM 13151 O O . ILE B 1 25 ? -78.701 -5.357 -13.389 1.00 8.31 25 ILE B O 1
ATOM 13167 N N . ASN B 1 26 ? -78.564 -3.088 -13.322 1.00 6.65 26 ASN B N 1
ATOM 13168 C CA . ASN B 1 26 ? -79.812 -2.776 -13.996 1.00 8.02 26 ASN B CA 1
ATOM 13169 C C . ASN B 1 26 ? -79.528 -1.724 -15.070 1.00 8.81 26 ASN B C 1
ATOM 13170 O O . ASN B 1 26 ? -78.498 -1.026 -15.008 1.00 8.78 26 ASN B O 1
ATOM 13181 N N . TYR B 1 27 ? -80.434 -1.591 -16.040 1.00 6.32 27 TYR B N 1
ATOM 13182 C CA . TYR B 1 27 ? -80.336 -0.527 -17.033 1.00 7.94 27 TYR B CA 1
ATOM 13183 C C . TYR B 1 27 ? -81.473 0.467 -16.857 1.00 8.32 27 TYR B C 1
ATOM 13184 O O . TYR B 1 27 ? -82.639 0.085 -16.711 1.00 9.75 27 TYR B O 1
ATOM 13202 N N . LEU B 1 28 ? -81.105 1.747 -16.888 1.00 6.20 28 LEU B N 1
ATOM 13203 C CA . LEU B 1 28 ? -82.077 2.839 -16.829 1.00 5.31 28 LEU B CA 1
ATOM 13204 C C . LEU B 1 28 ? -82.116 3.507 -18.158 1.00 12.33 28 LEU B C 1
ATOM 13205 O O . LEU B 1 28 ? -81.137 3.611 -18.845 1.00 11.39 28 LEU B O 1
ATOM 13221 N N . GLY B 1 29 ? -83.309 3.943 -18.525 1.00 8.24 29 GLY B N 1
ATOM 13222 C CA . GLY B 1 29 ? -83.459 4.565 -19.815 1.00 8.05 29 GLY B CA 1
ATOM 13223 C C . GLY B 1 29 ? -84.201 3.736 -20.814 1.00 10.17 29 GLY B C 1
ATOM 13224 O O . GLY B 1 29 ? -83.976 2.575 -20.941 1.00 15.59 29 GLY B O 1
ATOM 13228 N N . SER B 1 30 ? -85.128 4.366 -21.500 1.00 10.82 30 SER B N 1
ATOM 13229 C CA . SER B 1 30 ? -85.911 3.711 -22.501 1.00 12.18 30 SER B CA 1
ATOM 13230 C C . SER B 1 30 ? -85.960 4.409 -23.819 1.00 15.36 30 SER B C 1
ATOM 13231 O O . SER B 1 30 ? -86.680 3.932 -24.663 1.00 13.44 30 SER B O 1
ATOM 13239 N N . GLU B 1 31 ? -85.241 5.508 -23.976 1.00 15.40 31 GLU B N 1
ATOM 13240 C CA . GLU B 1 31 ? -85.318 6.293 -25.188 1.00 10.51 31 GLU B CA 1
ATOM 13241 C C . GLU B 1 31 ? -83.954 6.470 -25.816 1.00 10.07 31 GLU B C 1
ATOM 13242 O O . GLU B 1 31 ? -83.594 5.679 -26.639 1.00 11.98 31 GLU B O 1
ATOM 13254 N N . GLN B 1 32 ? -83.248 7.533 -25.458 1.00 8.29 32 GLN B N 1
ATOM 13255 C CA . GLN B 1 32 ? -81.920 7.812 -25.964 1.00 13.71 32 GLN B CA 1
ATOM 13256 C C . GLN B 1 32 ? -80.812 7.969 -24.924 1.00 19.83 32 GLN B C 1
ATOM 13257 O O . GLN B 1 32 ? -79.645 7.933 -25.302 1.00 9.45 32 GLN B O 1
ATOM 13271 N N . PHE B 1 33 ? -81.185 8.133 -23.654 1.00 11.58 33 PHE B N 1
ATOM 13272 C CA . PHE B 1 33 ? -80.236 8.339 -22.579 1.00 10.33 33 PHE B CA 1
ATOM 13273 C C . PHE B 1 33 ? -80.273 7.126 -21.691 1.00 8.85 33 PHE B C 1
ATOM 13274 O O . PHE B 1 33 ? -81.320 6.766 -21.212 1.00 6.50 33 PHE B O 1
ATOM 13291 N N . PHE B 1 34 ? -79.133 6.522 -21.450 1.00 8.67 34 PHE B N 1
ATOM 13292 C CA . PHE B 1 34 ? -79.084 5.326 -20.645 1.00 8.76 34 PHE B CA 1
ATOM 13293 C C . PHE B 1 34 ? -78.083 5.319 -19.524 1.00 10.53 34 PHE B C 1
ATOM 13294 O O . PHE B 1 34 ? -77.069 5.971 -19.580 1.00 9.24 34 PHE B O 1
ATOM 13311 N N . SER B 1 35 ? -78.395 4.547 -18.505 1.00 8.99 35 SER B N 1
ATOM 13312 C CA . SER B 1 35 ? -77.499 4.360 -17.385 1.00 6.42 35 SER B CA 1
ATOM 13313 C C . SER B 1 35 ? -77.272 2.890 -17.129 1.00 9.64 35 SER B C 1
ATOM 13314 O O . SER B 1 35 ? -78.173 2.078 -17.285 1.00 11.73 35 SER B O 1
ATOM 13322 N N . LEU B 1 36 ? -76.031 2.562 -16.733 1.00 9.14 36 LEU B N 1
ATOM 13323 C CA . LEU B 1 36 ? -75.777 1.257 -16.117 1.00 6.33 36 LEU B CA 1
ATOM 13324 C C . LEU B 1 36 ? -75.669 1.528 -14.626 1.00 10.14 36 LEU B C 1
ATOM 13325 O O . LEU B 1 36 ? -75.007 2.473 -14.211 1.00 9.71 36 LEU B O 1
ATOM 13341 N N . LEU B 1 37 ? -76.345 0.719 -13.838 1.00 7.86 37 LEU B N 1
ATOM 13342 C CA . LEU B 1 37 ? -76.365 0.949 -12.394 1.00 7.18 37 LEU B CA 1
ATOM 13343 C C . LEU B 1 37 ? -76.263 -0.352 -11.643 1.00 8.06 37 LEU B C 1
ATOM 13344 O O . LEU B 1 37 ? -77.149 -1.192 -11.724 1.00 8.21 37 LEU B O 1
ATOM 13360 N N . SER B 1 38 ? -75.173 -0.515 -10.885 1.00 6.49 38 SER B N 1
ATOM 13361 C CA . SER B 1 38 ? -75.029 -1.699 -10.064 1.00 5.89 38 SER B CA 1
ATOM 13362 C C . SER B 1 38 ? -75.759 -1.593 -8.725 1.00 7.82 38 SER B C 1
ATOM 13363 O O . SER B 1 38 ? -76.283 -0.544 -8.347 1.00 8.22 38 SER B O 1
ATOM 13371 N N . HIS B 1 39 ? -75.795 -2.711 -8.012 1.00 9.78 39 HIS B N 1
ATOM 13372 C CA . HIS B 1 39 ? -76.407 -2.748 -6.685 1.00 8.68 39 HIS B CA 1
ATOM 13373 C C . HIS B 1 39 ? -75.581 -1.970 -5.676 1.00 17.01 39 HIS B C 1
ATOM 13374 O O . HIS B 1 39 ? -75.992 -1.821 -4.516 1.00 11.90 39 HIS B O 1
ATOM 13387 N N . GLN B 1 40 ? -74.411 -1.467 -6.124 1.00 8.31 40 GLN B N 1
ATOM 13388 C CA . GLN B 1 40 ? -73.575 -0.592 -5.292 1.00 9.83 40 GLN B CA 1
ATOM 13389 C C . GLN B 1 40 ? -73.418 0.818 -5.899 1.00 9.45 40 GLN B C 1
ATOM 13390 O O . GLN B 1 40 ? -72.475 1.539 -5.600 1.00 9.92 40 GLN B O 1
ATOM 13404 N N . ALA B 1 41 ? -74.382 1.175 -6.755 1.00 8.27 41 ALA B N 1
ATOM 13405 C CA . ALA B 1 41 ? -74.455 2.522 -7.342 1.00 7.86 41 ALA B CA 1
ATOM 13406 C C . ALA B 1 41 ? -73.357 2.751 -8.336 1.00 8.60 41 ALA B C 1
ATOM 13407 O O . ALA B 1 41 ? -73.086 3.865 -8.754 1.00 9.26 41 ALA B O 1
ATOM 13414 N N . GLY B 1 42 ? -72.719 1.640 -8.753 1.00 8.55 42 GLY B N 1
ATOM 13415 C CA . GLY B 1 42 ? -71.659 1.719 -9.738 1.00 9.81 42 GLY B CA 1
ATOM 13416 C C . GLY B 1 42 ? -72.188 1.861 -11.153 1.00 5.83 42 GLY B C 1
ATOM 13417 O O . GLY B 1 42 ? -73.357 1.583 -11.427 1.00 14.11 42 GLY B O 1
ATOM 13421 N N . GLY B 1 43 ? -71.329 2.309 -12.044 1.00 5.44 43 GLY B N 1
ATOM 13422 C CA . GLY B 1 43 ? -71.694 2.415 -13.436 1.00 6.93 43 GLY B CA 1
ATOM 13423 C C . GLY B 1 43 ? -71.571 3.795 -14.000 1.00 8.70 43 GLY B C 1
ATOM 13424 O O . GLY B 1 43 ? -70.838 4.660 -13.453 1.00 10.53 43 GLY B O 1
ATOM 13428 N N . TYR B 1 44 ? -72.305 4.029 -15.063 1.00 7.47 44 TYR B N 1
ATOM 13429 C CA . TYR B 1 44 ? -72.197 5.280 -15.819 1.00 6.31 44 TYR B CA 1
ATOM 13430 C C . TYR B 1 44 ? -73.390 5.561 -16.743 1.00 8.15 44 TYR B C 1
ATOM 13431 O O . TYR B 1 44 ? -74.270 4.747 -16.908 1.00 10.89 44 TYR B O 1
ATOM 13449 N N . SER B 1 45 ? -73.390 6.773 -17.302 1.00 7.50 45 SER B N 1
ATOM 13450 C CA . SER B 1 45 ? -74.471 7.204 -18.176 1.00 7.04 45 SER B CA 1
ATOM 13451 C C . SER B 1 45 ? -73.964 7.765 -19.454 1.00 9.22 45 SER B C 1
ATOM 13452 O O . SER B 1 45 ? -72.879 8.289 -19.507 1.00 11.32 45 SER B O 1
ATOM 13460 N N . PHE B 1 46 ? -74.783 7.683 -20.477 1.00 7.63 46 PHE B N 1
ATOM 13461 C CA . PHE B 1 46 ? -74.447 8.225 -21.763 1.00 9.47 46 PHE B CA 1
ATOM 13462 C C . PHE B 1 46 ? -75.692 8.559 -22.568 1.00 9.23 46 PHE B C 1
ATOM 13463 O O . PHE B 1 46 ? -76.748 8.052 -22.345 1.00 9.59 46 PHE B O 1
ATOM 13480 N N . TYR B 1 47 ? -75.530 9.455 -23.513 1.00 7.82 47 TYR B N 1
ATOM 13481 C CA . TYR B 1 47 ? -76.590 9.849 -24.437 1.00 11.41 47 TYR B CA 1
ATOM 13482 C C . TYR B 1 47 ? -76.285 9.275 -25.777 1.00 9.64 47 TYR B C 1
ATOM 13483 O O . TYR B 1 47 ? -75.440 9.777 -26.445 1.00 13.13 47 TYR B O 1
ATOM 13501 N N . ARG B 1 48 ? -77.015 8.233 -26.134 1.00 6.98 48 ARG B N 1
ATOM 13502 C CA . ARG B 1 48 ? -77.023 7.529 -27.424 1.00 14.49 48 ARG B CA 1
ATOM 13503 C C . ARG B 1 48 ? -75.812 6.655 -27.691 1.00 14.76 48 ARG B C 1
ATOM 13504 O O . ARG B 1 48 ? -75.966 5.500 -27.924 1.00 11.84 48 ARG B O 1
ATOM 13525 N N . ASP B 1 49 ? -74.651 7.301 -27.678 1.00 11.76 49 ASP B N 1
ATOM 13526 C CA . ASP B 1 49 ? -73.352 6.720 -28.011 1.00 12.46 49 ASP B CA 1
ATOM 13527 C C . ASP B 1 49 ? -72.514 6.623 -26.751 1.00 10.46 49 ASP B C 1
ATOM 13528 O O . ASP B 1 49 ? -72.090 7.627 -26.257 1.00 9.18 49 ASP B O 1
ATOM 13537 N N . ALA B 1 50 ? -72.286 5.403 -26.271 1.00 6.71 50 ALA B N 1
ATOM 13538 C CA . ALA B 1 50 ? -71.539 5.203 -25.031 1.00 13.53 50 ALA B CA 1
ATOM 13539 C C . ALA B 1 50 ? -70.081 5.375 -25.299 1.00 15.14 50 ALA B C 1
ATOM 13540 O O . ALA B 1 50 ? -69.310 5.434 -24.368 1.00 11.23 50 ALA B O 1
ATOM 13547 N N . LYS B 1 51 ? -69.693 5.445 -26.566 1.00 8.78 51 LYS B N 1
ATOM 13548 C CA . LYS B 1 51 ? -68.296 5.741 -26.853 1.00 11.81 51 LYS B CA 1
ATOM 13549 C C . LYS B 1 51 ? -68.060 7.225 -26.930 1.00 14.26 51 LYS B C 1
ATOM 13550 O O . LYS B 1 51 ? -67.052 7.715 -26.447 1.00 13.25 51 LYS B O 1
ATOM 13569 N N . MET B 1 52 ? -68.982 7.942 -27.576 1.00 12.29 52 MET B N 1
ATOM 13570 C CA . MET B 1 52 ? -68.707 9.344 -27.878 1.00 9.60 52 MET B CA 1
ATOM 13571 C C . MET B 1 52 ? -69.499 10.346 -27.075 1.00 12.00 52 MET B C 1
ATOM 13572 O O . MET B 1 52 ? -69.235 11.538 -27.200 1.00 16.89 52 MET B O 1
ATOM 13586 N N . ARG B 1 53 ? -70.462 9.905 -26.265 1.00 7.76 53 ARG B N 1
ATOM 13587 C CA . ARG B 1 53 ? -71.228 10.859 -25.490 1.00 6.17 53 ARG B CA 1
ATOM 13588 C C . ARG B 1 53 ? -71.482 10.319 -24.080 1.00 11.65 53 ARG B C 1
ATOM 13589 O O . ARG B 1 53 ? -72.625 10.309 -23.605 1.00 10.37 53 ARG B O 1
ATOM 13610 N N . ARG B 1 54 ? -70.399 9.894 -23.437 1.00 8.12 54 ARG B N 1
ATOM 13611 C CA . ARG B 1 54 ? -70.461 9.337 -22.062 1.00 5.24 54 ARG B CA 1
ATOM 13612 C C . ARG B 1 54 ? -70.281 10.483 -21.074 1.00 13.38 54 ARG B C 1
ATOM 13613 O O . ARG B 1 54 ? -69.285 11.222 -21.124 1.00 10.38 54 ARG B O 1
ATOM 13634 N N . LEU B 1 55 ? -71.244 10.640 -20.158 1.00 8.23 55 LEU B N 1
ATOM 13635 C CA . LEU B 1 55 ? -71.205 11.754 -19.249 1.00 7.32 55 LEU B CA 1
ATOM 13636 C C . LEU B 1 55 ? -70.261 11.512 -18.101 1.00 6.97 55 LEU B C 1
ATOM 13637 O O . LEU B 1 55 ? -69.540 12.422 -17.661 1.00 7.25 55 LEU B O 1
ATOM 13653 N N . THR B 1 56 ? -70.280 10.277 -17.619 1.00 7.80 56 THR B N 1
ATOM 13654 C CA . THR B 1 56 ? -69.522 9.932 -16.406 1.00 13.50 56 THR B CA 1
ATOM 13655 C C . THR B 1 56 ? -68.578 8.758 -16.654 1.00 7.27 56 THR B C 1
ATOM 13656 O O . THR B 1 56 ? -68.792 7.930 -17.527 1.00 6.49 56 THR B O 1
ATOM 13667 N N . ARG B 1 57 ? -67.499 8.752 -15.847 1.00 7.14 57 ARG B N 1
ATOM 13668 C CA . ARG B 1 57 ? -66.377 7.815 -16.019 1.00 6.68 57 ARG B CA 1
ATOM 13669 C C . ARG B 1 57 ? -66.559 6.567 -15.198 1.00 7.84 57 ARG B C 1
ATOM 13670 O O . ARG B 1 57 ? -66.999 6.628 -14.051 1.00 11.67 57 ARG B O 1
ATOM 13691 N N . TYR B 1 58 ? -66.194 5.418 -15.785 1.00 6.01 58 TYR B N 1
ATOM 13692 C CA . TYR B 1 58 ? -66.260 4.174 -15.064 1.00 9.22 58 TYR B CA 1
ATOM 13693 C C . TYR B 1 58 ? -65.112 3.293 -15.451 1.00 9.14 58 TYR B C 1
ATOM 13694 O O . TYR B 1 58 ? -64.760 3.171 -16.630 1.00 11.68 58 TYR B O 1
ATOM 13712 N N . ARG B 1 59 ? -64.515 2.692 -14.428 1.00 11.83 59 ARG B N 1
ATOM 13713 C CA . ARG B 1 59 ? -63.336 1.879 -14.630 1.00 5.67 59 ARG B CA 1
ATOM 13714 C C . ARG B 1 59 ? -63.722 0.423 -14.610 1.00 11.45 59 ARG B C 1
ATOM 13715 O O . ARG B 1 59 ? -64.153 -0.102 -13.592 1.00 10.57 59 ARG B O 1
ATOM 13736 N N . TYR B 1 60 ? -63.529 -0.244 -15.748 1.00 7.80 60 TYR B N 1
ATOM 13737 C CA . TYR B 1 60 ? -63.641 -1.680 -15.774 1.00 11.03 60 TYR B CA 1
ATOM 13738 C C . TYR B 1 60 ? -62.358 -2.326 -15.243 1.00 13.11 60 TYR B C 1
ATOM 13739 O O . TYR B 1 60 ? -61.290 -1.765 -15.372 1.00 15.15 60 TYR B O 1
ATOM 13757 N N . ASN B 1 61 ? -62.501 -3.525 -14.657 1.00 11.77 61 ASN B N 1
ATOM 13758 C CA . ASN B 1 61 ? -61.390 -4.229 -14.020 1.00 12.03 61 ASN B CA 1
ATOM 13759 C C . ASN B 1 61 ? -60.683 -3.386 -12.995 1.00 14.90 61 ASN B C 1
ATOM 13760 O O . ASN B 1 61 ? -59.448 -3.346 -12.913 1.00 8.79 61 ASN B O 1
ATOM 13771 N N . ASN B 1 62 ? -61.491 -2.704 -12.201 1.00 8.73 62 ASN B N 1
ATOM 13772 C CA . ASN B 1 62 ? -60.966 -2.010 -11.037 1.00 11.62 62 ASN B CA 1
ATOM 13773 C C . ASN B 1 62 ? -60.707 -2.974 -9.888 1.00 12.64 62 ASN B C 1
ATOM 13774 O O . ASN B 1 62 ? -61.293 -4.031 -9.785 1.00 11.05 62 ASN B O 1
ATOM 13785 N N . ILE B 1 63 ? -59.770 -2.568 -9.006 1.00 11.19 63 ILE B N 1
ATOM 13786 C CA . ILE B 1 63 ? -59.577 -3.312 -7.789 1.00 9.56 63 ILE B CA 1
ATOM 13787 C C . ILE B 1 63 ? -59.955 -2.401 -6.615 1.00 9.09 63 ILE B C 1
ATOM 13788 O O . ILE B 1 63 ? -59.221 -1.492 -6.302 1.00 15.25 63 ILE B O 1
ATOM 13804 N N . PRO B 1 64 ? -61.106 -2.649 -5.970 1.00 10.47 64 PRO B N 1
ATOM 13805 C CA . PRO B 1 64 ? -62.066 -3.711 -6.221 1.00 11.74 64 PRO B CA 1
ATOM 13806 C C . PRO B 1 64 ? -62.992 -3.353 -7.365 1.00 13.74 64 PRO B C 1
ATOM 13807 O O . PRO B 1 64 ? -63.123 -2.191 -7.730 1.00 14.77 64 PRO B O 1
ATOM 13818 N N . ALA B 1 65 ? -63.643 -4.370 -7.907 1.00 11.41 65 ALA B N 1
ATOM 13819 C CA . ALA B 1 65 ? -64.588 -4.174 -8.988 1.00 10.77 65 ALA B CA 1
ATOM 13820 C C . ALA B 1 65 ? -65.651 -3.158 -8.616 1.00 13.38 65 ALA B C 1
ATOM 13821 O O . ALA B 1 65 ? -66.180 -3.202 -7.495 1.00 12.66 65 ALA B O 1
ATOM 13828 N N . ASP B 1 66 ? -65.988 -2.293 -9.568 1.00 8.67 66 ASP B N 1
ATOM 13829 C CA . ASP B 1 66 ? -67.178 -1.453 -9.439 1.00 12.39 66 ASP B CA 1
ATOM 13830 C C . ASP B 1 66 ? -67.050 -0.487 -8.309 1.00 12.93 66 ASP B C 1
ATOM 13831 O O . ASP B 1 66 ? -67.975 -0.319 -7.503 1.00 25.23 66 ASP B O 1
ATOM 13840 N N . ALA B 1 67 ? -65.931 0.185 -8.219 1.00 11.72 67 ALA B N 1
ATOM 13841 C CA . ALA B 1 67 ? -65.681 0.974 -7.051 1.00 24.11 67 ALA B CA 1
ATOM 13842 C C . ALA B 1 67 ? -65.828 2.449 -7.314 1.00 25.30 67 ALA B C 1
ATOM 13843 O O . ALA B 1 67 ? -65.318 3.244 -6.533 1.00 43.41 67 ALA B O 1
ATOM 13850 N N . GLY B 1 68 ? -66.543 2.799 -8.393 1.00 17.28 68 GLY B N 1
ATOM 13851 C CA . GLY B 1 68 ? -66.815 4.173 -8.783 1.00 13.23 68 GLY B CA 1
ATOM 13852 C C . GLY B 1 68 ? -68.267 4.238 -9.293 1.00 20.25 68 GLY B C 1
ATOM 13853 O O . GLY B 1 68 ? -68.748 3.281 -9.907 1.00 16.11 68 GLY B O 1
ATOM 13857 N N . GLY B 1 69 ? -68.948 5.348 -9.040 1.00 8.75 69 GLY B N 1
ATOM 13858 C CA . GLY B 1 69 ? -70.392 5.398 -9.272 1.00 13.24 69 GLY B CA 1
ATOM 13859 C C . GLY B 1 69 ? -71.019 6.706 -8.790 1.00 15.23 69 GLY B C 1
ATOM 13860 O O . GLY B 1 69 ? -70.321 7.732 -8.692 1.00 14.50 69 GLY B O 1
ATOM 13864 N N . ARG B 1 70 ? -72.316 6.681 -8.496 1.00 12.57 70 ARG B N 1
ATOM 13865 C CA . ARG B 1 70 ? -72.997 7.855 -7.955 1.00 12.44 70 ARG B CA 1
ATOM 13866 C C . ARG B 1 70 ? -73.099 7.680 -6.453 1.00 11.77 70 ARG B C 1
ATOM 13867 O O . ARG B 1 70 ? -73.923 6.897 -5.965 1.00 12.49 70 ARG B O 1
ATOM 13888 N N . TYR B 1 71 ? -72.265 8.397 -5.750 1.00 9.72 71 TYR B N 1
ATOM 13889 C CA . TYR B 1 71 ? -72.111 8.204 -4.313 1.00 11.79 71 TYR B CA 1
ATOM 13890 C C . TYR B 1 71 ? -72.608 9.403 -3.493 1.00 15.15 71 TYR B C 1
ATOM 13891 O O . TYR B 1 71 ? -72.636 10.555 -3.967 1.00 12.38 71 TYR B O 1
ATOM 13909 N N . LEU B 1 72 ? -73.001 9.099 -2.271 1.00 7.95 72 LEU B N 1
ATOM 13910 C CA . LEU B 1 72 ? -73.463 10.131 -1.340 1.00 5.01 72 LEU B CA 1
ATOM 13911 C C . LEU B 1 72 ? -72.784 9.852 -0.038 1.00 14.78 72 LEU B C 1
ATOM 13912 O O . LEU B 1 72 ? -73.151 8.910 0.677 1.00 12.09 72 LEU B O 1
ATOM 13928 N N . TYR B 1 73 ? -71.776 10.641 0.286 1.00 10.17 73 TYR B N 1
ATOM 13929 C CA . TYR B 1 73 ? -71.060 10.443 1.531 1.00 8.86 73 TYR B CA 1
ATOM 13930 C C . TYR B 1 73 ? -71.836 11.140 2.656 1.00 11.40 73 TYR B C 1
ATOM 13931 O O . TYR B 1 73 ? -72.115 12.335 2.598 1.00 12.88 73 TYR B O 1
ATOM 13949 N N . VAL B 1 74 ? -72.204 10.348 3.658 1.00 9.63 74 VAL B N 1
ATOM 13950 C CA . VAL B 1 74 ? -72.850 10.872 4.842 1.00 7.74 74 VAL B CA 1
ATOM 13951 C C . VAL B 1 74 ? -71.806 11.090 5.922 1.00 10.71 74 VAL B C 1
ATOM 13952 O O . VAL B 1 74 ? -71.089 10.164 6.315 1.00 12.94 74 VAL B O 1
ATOM 13965 N N . ASN B 1 75 ? -71.721 12.345 6.376 1.00 9.85 75 ASN B N 1
ATOM 13966 C CA . ASN B 1 75 ? -70.916 12.693 7.529 1.00 11.46 75 ASN B CA 1
ATOM 13967 C C . ASN B 1 75 ? -71.850 12.920 8.700 1.00 11.48 75 ASN B C 1
ATOM 13968 O O . ASN B 1 75 ? -72.656 13.857 8.687 1.00 15.02 75 ASN B O 1
ATOM 13979 N N . ASP B 1 76 ? -71.758 12.046 9.698 1.00 11.78 76 ASP B N 1
ATOM 13980 C CA . ASP B 1 76 ? -72.596 12.133 10.890 1.00 13.58 76 ASP B CA 1
ATOM 13981 C C . ASP B 1 76 ? -71.649 12.284 12.058 1.00 12.93 76 ASP B C 1
ATOM 13982 O O . ASP B 1 76 ? -71.107 11.304 12.548 1.00 12.81 76 ASP B O 1
ATOM 13991 N N . GLY B 1 77 ? -71.436 13.505 12.500 1.00 17.34 77 GLY B N 1
ATOM 13992 C CA . GLY B 1 77 ? -70.566 13.698 13.638 1.00 18.28 77 GLY B CA 1
ATOM 13993 C C . GLY B 1 77 ? -69.125 13.338 13.372 1.00 20.37 77 GLY B C 1
ATOM 13994 O O . GLY B 1 77 ? -68.375 13.044 14.303 1.00 18.02 77 GLY B O 1
ATOM 13998 N N . GLY B 1 78 ? -68.699 13.381 12.121 1.00 13.47 78 GLY B N 1
ATOM 13999 C CA . GLY B 1 78 ? -67.328 12.980 11.843 1.00 10.43 78 GLY B CA 1
ATOM 14000 C C . GLY B 1 78 ? -67.184 11.587 11.252 1.00 13.99 78 GLY B C 1
ATOM 14001 O O . GLY B 1 78 ? -66.161 11.284 10.648 1.00 18.23 78 GLY B O 1
ATOM 14005 N N . ASP B 1 79 ? -68.188 10.739 11.458 1.00 14.25 79 ASP B N 1
ATOM 14006 C CA . ASP B 1 79 ? -68.220 9.417 10.862 1.00 11.78 79 ASP B CA 1
ATOM 14007 C C . ASP B 1 79 ? -68.749 9.563 9.457 1.00 13.68 79 ASP B C 1
ATOM 14008 O O . ASP B 1 79 ? -69.799 10.160 9.239 1.00 16.32 79 ASP B O 1
ATOM 14017 N N . VAL B 1 80 ? -67.992 9.014 8.506 1.00 11.83 80 VAL B N 1
ATOM 14018 C CA . VAL B 1 80 ? -68.373 9.090 7.103 1.00 10.90 80 VAL B CA 1
ATOM 14019 C C . VAL B 1 80 ? -68.664 7.695 6.580 1.00 12.78 80 VAL B C 1
ATOM 14020 O O . VAL B 1 80 ? -67.862 6.765 6.763 1.00 9.52 80 VAL B O 1
ATOM 14033 N N . TRP B 1 81 ? -69.813 7.554 5.926 1.00 10.03 81 TRP B N 1
ATOM 14034 C CA . TRP B 1 81 ? -70.201 6.292 5.307 1.00 12.07 81 TRP B CA 1
ATOM 14035 C C . TRP B 1 81 ? -70.993 6.530 4.019 1.00 11.94 81 TRP B C 1
ATOM 14036 O O . TRP B 1 81 ? -71.444 7.639 3.761 1.00 10.94 81 TRP B O 1
ATOM 14057 N N . THR B 1 82 ? -71.129 5.472 3.222 1.00 9.13 82 THR B N 1
ATOM 14058 C CA . THR B 1 82 ? -71.945 5.535 2.006 1.00 9.62 82 THR B CA 1
ATOM 14059 C C . THR B 1 82 ? -73.038 4.449 2.047 1.00 5.91 82 THR B C 1
ATOM 14060 O O . THR B 1 82 ? -72.754 3.310 2.433 1.00 12.36 82 THR B O 1
ATOM 14071 N N A PRO B 1 83 ? -74.273 4.817 1.680 0.60 11.27 83 PRO B N 1
ATOM 14072 N N B PRO B 1 83 ? -74.231 4.816 1.644 0.40 11.27 83 PRO B N 1
ATOM 14073 C CA A PRO B 1 83 ? -75.414 3.873 1.696 0.60 11.29 83 PRO B CA 1
ATOM 14074 C CA B PRO B 1 83 ? -75.359 3.878 1.702 0.40 11.31 83 PRO B CA 1
ATOM 14075 C C A PRO B 1 83 ? -75.247 2.727 0.714 0.60 13.78 83 PRO B C 1
ATOM 14076 C C B PRO B 1 83 ? -75.198 2.719 0.734 0.40 13.83 83 PRO B C 1
ATOM 14077 O O A PRO B 1 83 ? -75.780 1.626 0.939 0.60 13.72 83 PRO B O 1
ATOM 14078 O O B PRO B 1 83 ? -75.688 1.607 0.968 0.40 13.89 83 PRO B O 1
ATOM 14099 N N . SER B 1 84 ? -74.519 2.922 -0.366 1.00 11.10 84 SER B N 1
ATOM 14100 C CA . SER B 1 84 ? -74.165 1.977 -1.391 1.00 14.01 84 SER B CA 1
ATOM 14101 C C . SER B 1 84 ? -73.154 0.894 -0.895 1.00 11.73 84 SER B C 1
ATOM 14102 O O . SER B 1 84 ? -72.809 0.005 -1.607 1.00 11.73 84 SER B O 1
ATOM 14110 N N . TRP B 1 85 ? -72.711 1.051 0.347 1.00 10.85 85 TRP B N 1
ATOM 14111 C CA . TRP B 1 85 ? -71.697 0.277 1.043 1.00 10.48 85 TRP B CA 1
ATOM 14112 C C . TRP B 1 85 ? -70.388 0.722 0.439 1.00 10.86 85 TRP B C 1
ATOM 14113 O O . TRP B 1 85 ? -69.697 1.529 1.019 1.00 8.39 85 TRP B O 1
ATOM 14134 N N . LEU B 1 86 ? -70.134 0.299 -0.798 1.00 10.13 86 LEU B N 1
ATOM 14135 C CA . LEU B 1 86 ? -68.983 0.778 -1.471 1.00 7.59 86 LEU B CA 1
ATOM 14136 C C . LEU B 1 86 ? -69.244 2.258 -1.628 1.00 14.29 86 LEU B C 1
ATOM 14137 O O . LEU B 1 86 ? -70.366 2.640 -1.689 1.00 10.73 86 LEU B O 1
ATOM 14153 N N . PRO B 1 87 ? -68.208 3.072 -1.644 1.00 11.46 87 PRO B N 1
ATOM 14154 C CA . PRO B 1 87 ? -66.797 2.700 -1.593 1.00 5.39 87 PRO B CA 1
ATOM 14155 C C . PRO B 1 87 ? -66.203 2.697 -0.225 1.00 10.51 87 PRO B C 1
ATOM 14156 O O . PRO B 1 87 ? -65.092 2.216 -0.067 1.00 13.32 87 PRO B O 1
ATOM 14167 N N . VAL B 1 88 ? -66.894 3.265 0.748 1.00 11.09 88 VAL B N 1
ATOM 14168 C CA . VAL B 1 88 ? -66.321 3.400 2.090 1.00 12.38 88 VAL B CA 1
ATOM 14169 C C . VAL B 1 88 ? -66.288 2.078 2.873 1.00 12.80 88 VAL B C 1
ATOM 14170 O O . VAL B 1 88 ? -65.369 1.857 3.684 1.00 12.18 88 VAL B O 1
ATOM 14183 N N . LYS B 1 89 ? -67.273 1.235 2.626 1.00 16.12 89 LYS B N 1
ATOM 14184 C CA . LYS B 1 89 ? -67.434 -0.061 3.301 1.00 11.75 89 LYS B CA 1
ATOM 14185 C C . LYS B 1 89 ? -67.528 0.046 4.815 1.00 15.90 89 LYS B C 1
ATOM 14186 O O . LYS B 1 89 ? -66.980 -0.793 5.535 1.00 15.71 89 LYS B O 1
ATOM 14205 N N . ALA B 1 90 ? -68.234 1.058 5.292 1.00 10.46 90 ALA B N 1
ATOM 14206 C CA . ALA B 1 90 ? -68.563 1.152 6.695 1.00 9.23 90 ALA B CA 1
ATOM 14207 C C . ALA B 1 90 ? -69.662 0.129 6.989 1.00 17.06 90 ALA B C 1
ATOM 14208 O O . ALA B 1 90 ? -70.488 -0.173 6.132 1.00 19.75 90 ALA B O 1
ATOM 14215 N N . ASP B 1 91 ? -69.645 -0.424 8.201 1.00 15.86 91 ASP B N 1
ATOM 14216 C CA . ASP B 1 91 ? -70.664 -1.380 8.606 1.00 18.89 91 ASP B CA 1
ATOM 14217 C C . ASP B 1 91 ? -72.051 -0.759 8.617 1.00 13.88 91 ASP B C 1
ATOM 14218 O O . ASP B 1 91 ? -72.295 0.276 9.250 1.00 17.44 91 ASP B O 1
ATOM 14227 N N . LEU B 1 92 ? -72.971 -1.411 7.938 1.00 11.85 92 LEU B N 1
ATOM 14228 C CA . LEU B 1 92 ? -74.344 -0.914 7.888 1.00 11.89 92 LEU B CA 1
ATOM 14229 C C . LEU B 1 92 ? -75.242 -1.767 8.739 1.00 13.04 92 LEU B C 1
ATOM 14230 O O . LEU B 1 92 ? -75.077 -2.979 8.801 1.00 16.01 92 LEU B O 1
ATOM 14246 N N . ASP B 1 93 ? -76.226 -1.139 9.362 1.00 12.77 93 ASP B N 1
ATOM 14247 C CA . ASP B 1 93 ? -77.192 -1.906 10.134 1.00 17.50 93 ASP B CA 1
ATOM 14248 C C . ASP B 1 93 ? -78.215 -2.525 9.211 1.00 16.22 93 ASP B C 1
ATOM 14249 O O . ASP B 1 93 ? -78.812 -3.546 9.536 1.00 19.62 93 ASP B O 1
ATOM 14258 N N . HIS B 1 94 ? -78.410 -1.889 8.056 1.00 16.12 94 HIS B N 1
ATOM 14259 C CA . HIS B 1 94 ? -79.332 -2.397 7.056 1.00 13.31 94 HIS B CA 1
ATOM 14260 C C . HIS B 1 94 ? -78.818 -2.024 5.682 1.00 16.49 94 HIS B C 1
ATOM 14261 O O . HIS B 1 94 ? -78.334 -0.914 5.476 1.00 13.86 94 HIS B O 1
ATOM 14274 N N . PHE B 1 95 ? -78.918 -2.974 4.763 1.00 14.74 95 PHE B N 1
ATOM 14275 C CA . PHE B 1 95 ? -78.683 -2.688 3.353 1.00 13.33 95 PHE B CA 1
ATOM 14276 C C . PHE B 1 95 ? -79.724 -3.398 2.497 1.00 9.17 95 PHE B C 1
ATOM 14277 O O . PHE B 1 95 ? -80.057 -4.550 2.726 1.00 10.45 95 PHE B O 1
ATOM 14294 N N . GLU B 1 96 ? -80.240 -2.692 1.502 1.00 10.74 96 GLU B N 1
ATOM 14295 C CA . GLU B 1 96 ? -81.082 -3.337 0.510 1.00 12.16 96 GLU B CA 1
ATOM 14296 C C . GLU B 1 96 ? -81.037 -2.564 -0.784 1.00 15.36 96 GLU B C 1
ATOM 14297 O O . GLU B 1 96 ? -80.976 -1.351 -0.792 1.00 13.94 96 GLU B O 1
ATOM 14309 N N . ALA B 1 97 ? -81.068 -3.320 -1.881 1.00 8.96 97 ALA B N 1
ATOM 14310 C CA . ALA B 1 97 ? -81.058 -2.760 -3.207 1.00 8.74 97 ALA B CA 1
ATOM 14311 C C . ALA B 1 97 ? -82.140 -3.497 -3.959 1.00 12.73 97 ALA B C 1
ATOM 14312 O O . ALA B 1 97 ? -82.270 -4.722 -3.823 1.00 12.02 97 ALA B O 1
ATOM 14319 N N . ARG B 1 98 ? -82.927 -2.746 -4.728 1.00 11.71 98 ARG B N 1
ATOM 14320 C CA . ARG B 1 98 ? -84.041 -3.291 -5.477 1.00 6.14 98 ARG B CA 1
ATOM 14321 C C . ARG B 1 98 ? -83.935 -2.837 -6.893 1.00 7.38 98 ARG B C 1
ATOM 14322 O O . ARG B 1 98 ? -84.022 -1.647 -7.188 1.00 12.35 98 ARG B O 1
ATOM 14343 N N . HIS B 1 99 ? -83.761 -3.807 -7.799 1.00 9.47 99 HIS B N 1
ATOM 14344 C CA . HIS B 1 99 ? -83.701 -3.484 -9.223 1.00 8.02 99 HIS B CA 1
ATOM 14345 C C . HIS B 1 99 ? -85.070 -3.724 -9.803 1.00 11.32 99 HIS B C 1
ATOM 14346 O O . HIS B 1 99 ? -85.617 -4.823 -9.733 1.00 11.01 99 HIS B O 1
ATOM 14359 N N . GLY B 1 100 ? -85.613 -2.661 -10.389 1.00 7.98 100 GLY B N 1
ATOM 14360 C CA . GLY B 1 100 ? -86.914 -2.708 -11.024 1.00 5.71 100 GLY B CA 1
ATOM 14361 C C . GLY B 1 100 ? -86.821 -2.427 -12.495 1.00 6.09 100 GLY B C 1
ATOM 14362 O O . GLY B 1 100 ? -85.739 -2.427 -13.088 1.00 11.18 100 GLY B O 1
ATOM 14366 N N . LEU B 1 101 ? -87.970 -2.185 -13.121 1.00 9.25 101 LEU B N 1
ATOM 14367 C CA . LEU B 1 101 ? -87.973 -1.960 -14.568 1.00 7.07 101 LEU B CA 1
ATOM 14368 C C . LEU B 1 101 ? -87.677 -0.516 -14.862 1.00 10.71 101 LEU B C 1
ATOM 14369 O O . LEU B 1 101 ? -88.545 0.351 -14.783 1.00 10.94 101 LEU B O 1
ATOM 14385 N N . GLY B 1 102 ? -86.408 -0.240 -15.183 1.00 7.14 102 GLY B N 1
ATOM 14386 C CA . GLY B 1 102 ? -86.017 1.094 -15.547 1.00 7.29 102 GLY B CA 1
ATOM 14387 C C . GLY B 1 102 ? -85.698 1.976 -14.367 1.00 9.51 102 GLY B C 1
ATOM 14388 O O . GLY B 1 102 ? -85.469 3.166 -14.526 1.00 14.57 102 GLY B O 1
ATOM 14392 N N . TYR B 1 103 ? -85.695 1.379 -13.166 1.00 10.76 103 TYR B N 1
ATOM 14393 C CA . TYR B 1 103 ? -85.349 2.083 -11.956 1.00 8.08 103 TYR B CA 1
ATOM 14394 C C . TYR B 1 103 ? -84.776 1.128 -10.918 1.00 9.00 103 TYR B C 1
ATOM 14395 O O . TYR B 1 103 ? -84.951 -0.097 -11.024 1.00 7.73 103 TYR B O 1
ATOM 14413 N N . SER B 1 104 ? -84.056 1.668 -9.929 1.00 8.99 104 SER B N 1
ATOM 14414 C CA . SER B 1 104 ? -83.615 0.852 -8.798 1.00 5.89 104 SER B CA 1
ATOM 14415 C C . SER B 1 104 ? -83.612 1.713 -7.564 1.00 8.47 104 SER B C 1
ATOM 14416 O O . SER B 1 104 ? -83.546 2.933 -7.643 1.00 11.83 104 SER B O 1
ATOM 14424 N N . THR B 1 105 ? -83.707 1.055 -6.428 1.00 9.08 105 THR B N 1
ATOM 14425 C CA . THR B 1 105 ? -83.479 1.764 -5.171 1.00 7.85 105 THR B CA 1
ATOM 14426 C C . THR B 1 105 ? -82.381 1.098 -4.398 1.00 11.24 105 THR B C 1
ATOM 14427 O O . THR B 1 105 ? -82.261 -0.124 -4.374 1.00 15.30 105 THR B O 1
ATOM 14438 N N . ILE B 1 106 ? -81.553 1.924 -3.765 1.00 10.61 106 ILE B N 1
ATOM 14439 C CA . ILE B 1 106 ? -80.523 1.436 -2.883 1.00 10.10 106 ILE B CA 1
ATOM 14440 C C . ILE B 1 106 ? -80.709 2.132 -1.556 1.00 8.06 106 ILE B C 1
ATOM 14441 O O . ILE B 1 106 ? -80.826 3.345 -1.499 1.00 12.63 106 ILE B O 1
ATOM 14457 N N . THR B 1 107 ? -80.763 1.325 -0.485 1.00 10.41 107 THR B N 1
ATOM 14458 C CA . THR B 1 107 ? -80.973 1.834 0.852 1.00 9.96 107 THR B CA 1
ATOM 14459 C C . THR B 1 107 ? -79.892 1.314 1.768 1.00 12.03 107 THR B C 1
ATOM 14460 O O . THR B 1 107 ? -79.583 0.126 1.753 1.00 14.23 107 THR B O 1
ATOM 14471 N N . GLY B 1 108 ? -79.294 2.227 2.543 1.00 12.21 108 GLY B N 1
ATOM 14472 C CA . GLY B 1 108 ? -78.307 1.879 3.554 1.00 10.95 108 GLY B CA 1
ATOM 14473 C C . GLY B 1 108 ? -78.613 2.608 4.849 1.00 11.45 108 GLY B C 1
ATOM 14474 O O . GLY B 1 108 ? -79.007 3.765 4.832 1.00 10.13 108 GLY B O 1
ATOM 14478 N N . GLU B 1 109 ? -78.450 1.912 5.979 1.00 11.24 109 GLU B N 1
ATOM 14479 C CA . GLU B 1 109 ? -78.678 2.560 7.267 1.00 12.61 109 GLU B CA 1
ATOM 14480 C C . GLU B 1 109 ? -77.497 2.294 8.170 1.00 13.23 109 GLU B C 1
ATOM 14481 O O . GLU B 1 109 ? -76.993 1.185 8.232 1.00 14.90 109 GLU B O 1
ATOM 14493 N N . ARG B 1 110 ? -77.054 3.339 8.884 1.00 16.82 110 ARG B N 1
ATOM 14494 C CA . ARG B 1 110 ? -75.965 3.228 9.825 1.00 10.14 110 ARG B CA 1
ATOM 14495 C C . ARG B 1 110 ? -76.121 4.241 10.980 1.00 8.37 110 ARG B C 1
ATOM 14496 O O . ARG B 1 110 ? -76.371 5.413 10.754 1.00 12.66 110 ARG B O 1
ATOM 14517 N N . ASN B 1 111 ? -75.960 3.754 12.207 1.00 16.59 111 ASN B N 1
ATOM 14518 C CA . ASN B 1 111 ? -76.068 4.596 13.400 1.00 17.66 111 ASN B CA 1
ATOM 14519 C C . ASN B 1 111 ? -77.219 5.598 13.394 1.00 12.92 111 ASN B C 1
ATOM 14520 O O . ASN B 1 111 ? -77.036 6.775 13.686 1.00 16.51 111 ASN B O 1
ATOM 14531 N N . GLY B 1 112 ? -78.412 5.120 13.091 1.00 14.64 112 GLY B N 1
ATOM 14532 C CA . GLY B 1 112 ? -79.583 5.943 13.322 1.00 16.14 112 GLY B CA 1
ATOM 14533 C C . GLY B 1 112 ? -79.898 6.823 12.135 1.00 21.42 112 GLY B C 1
ATOM 14534 O O . GLY B 1 112 ? -80.740 7.715 12.227 1.00 19.23 112 GLY B O 1
ATOM 14538 N N . VAL B 1 113 ? -79.225 6.566 11.014 1.00 17.54 113 VAL B N 1
ATOM 14539 C CA . VAL B 1 113 ? -79.475 7.348 9.802 1.00 8.47 113 VAL B CA 1
ATOM 14540 C C . VAL B 1 113 ? -79.681 6.399 8.647 1.00 6.17 113 VAL B C 1
ATOM 14541 O O . VAL B 1 113 ? -78.814 5.570 8.350 1.00 16.05 113 VAL B O 1
ATOM 14554 N N . ARG B 1 114 ? -80.854 6.510 8.036 1.00 10.98 114 ARG B N 1
ATOM 14555 C CA . ARG B 1 114 ? -81.216 5.700 6.867 1.00 11.00 114 ARG B CA 1
ATOM 14556 C C . ARG B 1 114 ? -81.204 6.592 5.637 1.00 15.00 114 ARG B C 1
ATOM 14557 O O . ARG B 1 114 ? -81.725 7.699 5.664 1.00 13.96 114 ARG B O 1
ATOM 14578 N N . VAL B 1 115 ? -80.589 6.104 4.554 1.00 14.36 115 VAL B N 1
ATOM 14579 C CA . VAL B 1 115 ? -80.641 6.844 3.296 1.00 9.81 115 VAL B CA 1
ATOM 14580 C C . VAL B 1 115 ? -81.174 5.943 2.190 1.00 11.12 115 VAL B C 1
ATOM 14581 O O . VAL B 1 115 ? -80.571 4.909 1.909 1.00 13.66 115 VAL B O 1
ATOM 14594 N N . GLU B 1 116 ? -82.280 6.348 1.601 1.00 14.75 116 GLU B N 1
ATOM 14595 C CA . GLU B 1 116 ? -82.897 5.652 0.443 1.00 13.39 116 GLU B CA 1
ATOM 14596 C C . GLU B 1 116 ? -82.664 6.476 -0.827 1.00 16.11 116 GLU B C 1
ATOM 14597 O O . GLU B 1 116 ? -83.036 7.621 -0.898 1.00 13.08 116 GLU B O 1
ATOM 14609 N N . THR B 1 117 ? -82.051 5.856 -1.853 1.00 13.63 117 THR B N 1
ATOM 14610 C CA . THR B 1 117 ? -81.944 6.546 -3.128 1.00 8.28 117 THR B CA 1
ATOM 14611 C C . THR B 1 117 ? -82.712 5.790 -4.207 1.00 11.78 117 THR B C 1
ATOM 14612 O O . THR B 1 117 ? -82.522 4.594 -4.408 1.00 13.15 117 THR B O 1
ATOM 14623 N N . LEU B 1 118 ? -83.602 6.523 -4.862 1.00 7.86 118 LEU B N 1
ATOM 14624 C CA . LEU B 1 118 ? -84.311 6.024 -6.036 1.00 6.22 118 LEU B CA 1
ATOM 14625 C C . LEU B 1 118 ? -83.601 6.587 -7.245 1.00 9.27 118 LEU B C 1
ATOM 14626 O O . LEU B 1 118 ? -83.500 7.803 -7.392 1.00 10.50 118 LEU B O 1
ATOM 14642 N N . PHE B 1 119 ? -83.103 5.693 -8.108 1.00 10.22 119 PHE B N 1
ATOM 14643 C CA . PHE B 1 119 ? -82.442 6.110 -9.350 1.00 8.94 119 PHE B CA 1
ATOM 14644 C C . PHE B 1 119 ? -83.347 5.759 -10.542 1.00 10.63 119 PHE B C 1
ATOM 14645 O O . PHE B 1 119 ? -83.830 4.637 -10.665 1.00 9.32 119 PHE B O 1
ATOM 14662 N N . PHE B 1 120 ? -83.520 6.733 -11.449 1.00 11.47 120 PHE B N 1
ATOM 14663 C CA . PHE B 1 120 ? -84.266 6.472 -12.665 1.00 7.87 120 PHE B CA 1
ATOM 14664 C C . PHE B 1 120 ? -84.011 7.507 -13.759 1.00 9.48 120 PHE B C 1
ATOM 14665 O O . PHE B 1 120 ? -83.614 8.625 -13.495 1.00 13.11 120 PHE B O 1
ATOM 14682 N N . VAL B 1 121 ? -84.191 7.074 -15.006 1.00 10.29 121 VAL B N 1
ATOM 14683 C CA . VAL B 1 121 ? -84.201 8.014 -16.125 1.00 6.29 121 VAL B CA 1
ATOM 14684 C C . VAL B 1 121 ? -85.656 8.225 -16.510 1.00 10.16 121 VAL B C 1
ATOM 14685 O O . VAL B 1 121 ? -86.342 7.281 -16.882 1.00 11.23 121 VAL B O 1
ATOM 14698 N N . PRO B 1 122 ? -86.131 9.468 -16.378 1.00 12.09 122 PRO B N 1
ATOM 14699 C CA . PRO B 1 122 ? -87.557 9.764 -16.661 1.00 8.09 122 PRO B CA 1
ATOM 14700 C C . PRO B 1 122 ? -87.876 9.647 -18.159 1.00 10.83 122 PRO B C 1
ATOM 14701 O O . PRO B 1 122 ? -87.013 9.854 -19.005 1.00 15.13 122 PRO B O 1
ATOM 14712 N N . VAL B 1 123 ? -89.104 9.275 -18.478 1.00 8.43 123 VAL B N 1
ATOM 14713 C CA . VAL B 1 123 ? -89.526 9.231 -19.871 1.00 14.31 123 VAL B CA 1
ATOM 14714 C C . VAL B 1 123 ? -89.526 10.665 -20.326 1.00 17.63 123 VAL B C 1
ATOM 14715 O O . VAL B 1 123 ? -89.888 11.570 -19.572 1.00 14.82 123 VAL B O 1
ATOM 14728 N N . GLY B 1 124 ? -89.076 10.888 -21.556 1.00 13.08 124 GLY B N 1
ATOM 14729 C CA . GLY B 1 124 ? -89.031 12.229 -22.093 1.00 14.34 124 GLY B CA 1
ATOM 14730 C C . GLY B 1 124 ? -87.862 13.055 -21.712 1.00 16.74 124 GLY B C 1
ATOM 14731 O O . GLY B 1 124 ? -87.782 14.135 -22.185 1.00 15.24 124 GLY B O 1
ATOM 14735 N N . GLU B 1 125 ? -86.949 12.545 -20.867 1.00 10.39 125 GLU B N 1
ATOM 14736 C CA . GLU B 1 125 ? -85.785 13.303 -20.447 1.00 15.26 125 GLU B CA 1
ATOM 14737 C C . GLU B 1 125 ? -84.448 12.626 -20.680 1.00 14.05 125 GLU B C 1
ATOM 14738 O O . GLU B 1 125 ? -84.362 11.424 -20.594 1.00 12.54 125 GLU B O 1
ATOM 14750 N N . ASN B 1 126 ? -83.434 13.430 -20.976 1.00 10.35 126 ASN B N 1
ATOM 14751 C CA . ASN B 1 126 ? -82.066 12.955 -21.080 1.00 6.92 126 ASN B CA 1
ATOM 14752 C C . ASN B 1 126 ? -81.355 13.234 -19.759 1.00 11.50 126 ASN B C 1
ATOM 14753 O O . ASN B 1 126 ? -80.594 14.128 -19.631 1.00 11.66 126 ASN B O 1
ATOM 14764 N N . ALA B 1 127 ? -81.658 12.451 -18.751 1.00 9.87 127 ALA B N 1
ATOM 14765 C CA . ALA B 1 127 ? -81.176 12.704 -17.446 1.00 7.83 127 ALA B CA 1
ATOM 14766 C C . ALA B 1 127 ? -81.350 11.509 -16.578 1.00 10.19 127 ALA B C 1
ATOM 14767 O O . ALA B 1 127 ? -82.245 10.766 -16.763 1.00 8.80 127 ALA B O 1
ATOM 14774 N N . GLU B 1 128 ? -80.490 11.386 -15.566 1.00 8.88 128 GLU B N 1
ATOM 14775 C CA . GLU B 1 128 ? -80.648 10.396 -14.520 1.00 11.13 128 GLU B CA 1
ATOM 14776 C C . GLU B 1 128 ? -81.019 11.165 -13.275 1.00 13.73 128 GLU B C 1
ATOM 14777 O O . GLU B 1 128 ? -80.356 12.099 -12.904 1.00 15.41 128 GLU B O 1
ATOM 14789 N N . VAL B 1 129 ? -82.089 10.764 -12.603 1.00 9.77 129 VAL B N 1
ATOM 14790 C CA . VAL B 1 129 ? -82.534 11.483 -11.421 1.00 6.64 129 VAL B CA 1
ATOM 14791 C C . VAL B 1 129 ? -82.317 10.604 -10.200 1.00 9.63 129 VAL B C 1
ATOM 14792 O O . VAL B 1 129 ? -82.493 9.388 -10.275 1.00 9.95 129 VAL B O 1
ATOM 14805 N N . GLN B 1 130 ? -81.957 11.231 -9.093 1.00 5.96 130 GLN B N 1
ATOM 14806 C CA . GLN B 1 130 ? -81.834 10.550 -7.801 1.00 8.90 130 GLN B CA 1
ATOM 14807 C C . GLN B 1 130 ? -82.815 11.175 -6.812 1.00 14.20 130 GLN B C 1
ATOM 14808 O O . GLN B 1 130 ? -82.680 12.341 -6.486 1.00 14.12 130 GLN B O 1
ATOM 14822 N N . LYS B 1 131 ? -83.788 10.401 -6.345 1.00 12.25 131 LYS B N 1
ATOM 14823 C CA . LYS B 1 131 ? -84.628 10.895 -5.274 1.00 12.70 131 LYS B CA 1
ATOM 14824 C C . LYS B 1 131 ? -84.114 10.300 -3.978 1.00 17.97 131 LYS B C 1
ATOM 14825 O O . LYS B 1 131 ? -84.145 9.086 -3.778 1.00 13.13 131 LYS B O 1
ATOM 14844 N N . VAL B 1 132 ? -83.644 11.175 -3.101 1.00 12.51 132 VAL B N 1
ATOM 14845 C CA . VAL B 1 132 ? -82.968 10.733 -1.899 1.00 8.27 132 VAL B CA 1
ATOM 14846 C C . VAL B 1 132 ? -83.816 11.066 -0.653 1.00 13.10 132 VAL B C 1
ATOM 14847 O O . VAL B 1 132 ? -84.239 12.205 -0.484 1.00 17.08 132 VAL B O 1
ATOM 14860 N N . THR B 1 133 ? -84.056 10.069 0.182 1.00 9.34 133 THR B N 1
ATOM 14861 C CA . THR B 1 133 ? -84.798 10.246 1.424 1.00 11.33 133 THR B CA 1
ATOM 14862 C C . THR B 1 133 ? -83.898 9.844 2.587 1.00 12.46 133 THR B C 1
ATOM 14863 O O . THR B 1 133 ? -83.450 8.715 2.687 1.00 13.56 133 THR B O 1
ATOM 14874 N N . VAL B 1 134 ? -83.630 10.835 3.439 1.00 10.87 134 VAL B N 1
ATOM 14875 C CA . VAL B 1 134 ? -82.838 10.636 4.644 1.00 8.74 134 VAL B CA 1
ATOM 14876 C C . VAL B 1 134 ? -83.777 10.626 5.822 1.00 12.51 134 VAL B C 1
ATOM 14877 O O . VAL B 1 134 ? -84.606 11.517 5.968 1.00 13.41 134 VAL B O 1
ATOM 14890 N N . THR B 1 135 ? -83.643 9.611 6.663 1.00 16.95 135 THR B N 1
ATOM 14891 C CA . THR B 1 135 ? -84.515 9.464 7.828 1.00 15.04 135 THR B CA 1
ATOM 14892 C C . THR B 1 135 ? -83.680 9.281 9.077 1.00 16.30 135 THR B C 1
ATOM 14893 O O . THR B 1 135 ? -82.738 8.494 9.108 1.00 18.04 135 THR B O 1
ATOM 14904 N N . ASN B 1 136 ? -84.036 10.027 10.119 1.00 15.37 136 ASN B N 1
ATOM 14905 C CA . ASN B 1 136 ? -83.389 9.847 11.401 1.00 13.15 136 ASN B CA 1
ATOM 14906 C C . ASN B 1 136 ? -84.146 8.762 12.138 1.00 13.54 136 ASN B C 1
ATOM 14907 O O . ASN B 1 136 ? -85.249 9.003 12.625 1.00 16.11 136 ASN B O 1
ATOM 14918 N N . THR B 1 137 ? -83.573 7.571 12.198 1.00 13.59 137 THR B N 1
ATOM 14919 C CA . THR B 1 137 ? -84.247 6.455 12.850 1.00 20.38 137 THR B CA 1
ATOM 14920 C C . THR B 1 137 ? -83.842 6.263 14.288 1.00 21.46 137 THR B C 1
ATOM 14921 O O . THR B 1 137 ? -84.269 5.296 14.930 1.00 18.36 137 THR B O 1
ATOM 14932 N N . SER B 1 138 ? -83.041 7.192 14.796 1.00 15.63 138 SER B N 1
ATOM 14933 C CA . SER B 1 138 ? -82.580 7.157 16.187 1.00 22.31 138 SER B CA 1
ATOM 14934 C C . SER B 1 138 ? -83.489 7.917 17.150 1.00 17.72 138 SER B C 1
ATOM 14935 O O . SER B 1 138 ? -84.451 8.565 16.738 1.00 19.99 138 SER B O 1
ATOM 14943 N N . ASP B 1 139 ? -83.148 7.841 18.438 1.00 24.50 139 ASP B N 1
ATOM 14944 C CA . ASP B 1 139 ? -83.827 8.646 19.455 1.00 24.77 139 ASP B CA 1
ATOM 14945 C C . ASP B 1 139 ? -83.044 9.929 19.805 1.00 31.10 139 ASP B C 1
ATOM 14946 O O . ASP B 1 139 ? -83.356 10.589 20.794 1.00 24.36 139 ASP B O 1
ATOM 14955 N N . SER B 1 140 ? -82.035 10.259 18.991 1.00 23.43 140 SER B N 1
ATOM 14956 C CA A SER B 1 140 ? -81.191 11.451 19.153 0.43 24.38 140 SER B CA 1
ATOM 14957 C CA B SER B 1 140 ? -81.277 11.481 19.195 0.57 24.38 140 SER B CA 1
ATOM 14958 C C . SER B 1 140 ? -81.389 12.379 17.964 1.00 25.41 140 SER B C 1
ATOM 14959 O O . SER B 1 140 ? -81.794 11.932 16.878 1.00 21.38 140 SER B O 1
ATOM 14974 N N . TYR B 1 141 ? -81.065 13.646 18.163 1.00 17.20 141 TYR B N 1
ATOM 14975 C CA . TYR B 1 141 ? -81.008 14.635 17.090 1.00 14.84 141 TYR B CA 1
ATOM 14976 C C . TYR B 1 141 ? -79.786 14.385 16.223 1.00 12.88 141 TYR B C 1
ATOM 14977 O O . TYR B 1 141 ? -78.719 14.046 16.722 1.00 18.65 141 TYR B O 1
ATOM 14995 N N . LYS B 1 142 ? -79.973 14.553 14.919 1.00 16.55 142 LYS B N 1
ATOM 14996 C CA . LYS B 1 142 ? -78.902 14.319 13.960 1.00 15.85 142 LYS B CA 1
ATOM 14997 C C . LYS B 1 142 ? -78.648 15.610 13.194 1.00 10.82 142 LYS B C 1
ATOM 14998 O O . LYS B 1 142 ? -79.579 16.328 12.838 1.00 17.30 142 LYS B O 1
ATOM 15017 N N . SER B 1 143 ? -77.372 15.920 12.974 1.00 16.42 143 SER B N 1
ATOM 15018 C CA . SER B 1 143 ? -77.021 17.010 12.073 1.00 14.60 143 SER B CA 1
ATOM 15019 C C . SER B 1 143 ? -75.955 16.502 11.104 1.00 14.72 143 SER B C 1
ATOM 15020 O O . SER B 1 143 ? -74.836 16.216 11.496 1.00 16.37 143 SER B O 1
ATOM 15028 N N . LEU B 1 144 ? -76.353 16.391 9.840 1.00 13.48 144 LEU B N 1
ATOM 15029 C CA . LEU B 1 144 ? -75.547 15.680 8.846 1.00 15.02 144 LEU B CA 1
ATOM 15030 C C . LEU B 1 144 ? -75.086 16.636 7.764 1.00 16.85 144 LEU B C 1
ATOM 15031 O O . LEU B 1 144 ? -75.726 17.651 7.517 1.00 15.38 144 LEU B O 1
ATOM 15047 N N . THR B 1 145 ? -73.968 16.291 7.134 1.00 11.32 145 THR B N 1
ATOM 15048 C CA . THR B 1 145 ? -73.616 16.910 5.858 1.00 13.64 145 THR B CA 1
ATOM 15049 C C . THR B 1 145 ? -73.522 15.789 4.834 1.00 13.49 145 THR B C 1
ATOM 15050 O O . THR B 1 145 ? -72.787 14.820 5.055 1.00 14.55 145 THR B O 1
ATOM 15061 N N . LEU B 1 146 ? -74.263 15.911 3.741 1.00 11.02 146 LEU B N 1
ATOM 15062 C CA . LEU B 1 146 ? -74.219 14.892 2.679 1.00 9.70 146 LEU B CA 1
ATOM 15063 C C . LEU B 1 146 ? -73.406 15.434 1.511 1.00 10.43 146 LEU B C 1
ATOM 15064 O O . LEU B 1 146 ? -73.695 16.520 1.003 1.00 15.22 146 LEU B O 1
ATOM 15080 N N . PHE B 1 147 ? -72.409 14.675 1.074 1.00 9.54 147 PHE B N 1
ATOM 15081 C CA . PHE B 1 147 ? -71.616 15.068 -0.100 1.00 9.15 147 PHE B CA 1
ATOM 15082 C C . PHE B 1 147 ? -71.925 14.138 -1.264 1.00 10.90 147 PHE B C 1
ATOM 15083 O O . PHE B 1 147 ? -71.666 12.926 -1.214 1.00 10.56 147 PHE B O 1
ATOM 15100 N N . SER B 1 148 ? -72.496 14.714 -2.307 1.00 9.63 148 SER B N 1
ATOM 15101 C CA . SER B 1 148 ? -72.738 13.993 -3.537 1.00 10.27 148 SER B CA 1
ATOM 15102 C C . SER B 1 148 ? -71.447 13.917 -4.348 1.00 10.04 148 SER B C 1
ATOM 15103 O O . SER B 1 148 ? -70.501 14.655 -4.108 1.00 10.10 148 SER B O 1
ATOM 15111 N N . PHE B 1 149 ? -71.432 12.985 -5.303 1.00 12.72 149 PHE B N 1
ATOM 15112 C CA . PHE B 1 149 ? -70.226 12.682 -6.047 1.00 11.95 149 PHE B CA 1
ATOM 15113 C C . PHE B 1 149 ? -70.548 11.924 -7.317 1.00 9.25 149 PHE B C 1
ATOM 15114 O O . PHE B 1 149 ? -71.175 10.870 -7.285 1.00 9.54 149 PHE B O 1
ATOM 15131 N N . VAL B 1 150 ? -70.124 12.517 -8.430 1.00 9.77 150 VAL B N 1
ATOM 15132 C CA A VAL B 1 150 ? -70.088 11.828 -9.713 0.45 10.30 150 VAL B CA 1
ATOM 15133 C CA B VAL B 1 150 ? -70.054 11.794 -9.709 0.55 10.27 150 VAL B CA 1
ATOM 15134 C C . VAL B 1 150 ? -68.775 12.284 -10.353 1.00 7.67 150 VAL B C 1
ATOM 15135 O O . VAL B 1 150 ? -68.400 13.448 -10.229 1.00 10.42 150 VAL B O 1
ATOM 15160 N N . GLU B 1 151 ? -68.122 11.349 -11.026 1.00 10.44 151 GLU B N 1
ATOM 15161 C CA . GLU B 1 151 ? -66.874 11.623 -11.746 1.00 11.19 151 GLU B CA 1
ATOM 15162 C C . GLU B 1 151 ? -67.196 11.738 -13.236 1.00 7.66 151 GLU B C 1
ATOM 15163 O O . GLU B 1 151 ? -67.692 10.806 -13.840 1.00 9.49 151 GLU B O 1
ATOM 15175 N N . PHE B 1 152 ? -66.902 12.899 -13.827 1.00 9.23 152 PHE B N 1
ATOM 15176 C CA . PHE B 1 152 ? -67.200 13.099 -15.239 1.00 9.99 152 PHE B CA 1
ATOM 15177 C C . PHE B 1 152 ? -66.202 12.403 -16.155 1.00 12.09 152 PHE B C 1
ATOM 15178 O O . PHE B 1 152 ? -65.050 12.215 -15.827 1.00 12.01 152 PHE B O 1
ATOM 15195 N N . CYS B 1 153 ? -66.723 12.045 -17.335 1.00 9.60 153 CYS B N 1
ATOM 15196 C CA . CYS B 1 153 ? -65.917 11.515 -18.418 1.00 12.12 153 CYS B CA 1
ATOM 15197 C C . CYS B 1 153 ? -65.802 12.609 -19.447 1.00 8.70 153 CYS B C 1
ATOM 15198 O O . CYS B 1 153 ? -66.653 13.458 -19.565 1.00 10.46 153 CYS B O 1
ATOM 15206 N N . LEU B 1 154 ? -64.745 12.599 -20.225 1.00 4.76 154 LEU B N 1
ATOM 15207 C CA . LEU B 1 154 ? -64.628 13.664 -21.223 1.00 7.75 154 LEU B CA 1
ATOM 15208 C C . LEU B 1 154 ? -65.248 13.358 -22.545 1.00 11.16 154 LEU B C 1
ATOM 15209 O O . LEU B 1 154 ? -64.644 13.522 -23.554 1.00 12.03 154 LEU B O 1
ATOM 15225 N N . TRP B 1 155 ? -66.497 12.919 -22.488 1.00 9.92 155 TRP B N 1
ATOM 15226 C CA . TRP B 1 155 ? -67.372 12.598 -23.616 1.00 4.76 155 TRP B CA 1
ATOM 15227 C C . TRP B 1 155 ? -66.941 11.409 -24.452 1.00 8.83 155 TRP B C 1
ATOM 15228 O O . TRP B 1 155 ? -67.645 10.439 -24.519 1.00 12.07 155 TRP B O 1
ATOM 15249 N N . ASN B 1 156 ? -65.791 11.470 -25.103 1.00 7.42 156 ASN B N 1
ATOM 15250 C CA . ASN B 1 156 ? -65.262 10.342 -25.847 1.00 8.57 156 ASN B CA 1
ATOM 15251 C C . ASN B 1 156 ? -64.480 9.497 -24.867 1.00 12.37 156 ASN B C 1
ATOM 15252 O O . ASN B 1 156 ? -63.435 9.890 -24.404 1.00 9.49 156 ASN B O 1
ATOM 15263 N N . ALA B 1 157 ? -65.048 8.347 -24.531 1.00 10.09 157 ALA B N 1
ATOM 15264 C CA . ALA B 1 157 ? -64.499 7.477 -23.539 1.00 10.40 157 ALA B CA 1
ATOM 15265 C C . ALA B 1 157 ? -63.200 6.833 -23.941 1.00 16.34 157 ALA B C 1
ATOM 15266 O O . ALA B 1 157 ? -62.398 6.496 -23.100 1.00 12.90 157 ALA B O 1
ATOM 15273 N N . GLN B 1 158 ? -63.009 6.632 -25.232 1.00 11.11 158 GLN B N 1
ATOM 15274 C CA . GLN B 1 158 ? -61.753 6.067 -25.710 1.00 10.44 158 GLN B CA 1
ATOM 15275 C C . GLN B 1 158 ? -60.653 7.094 -25.562 1.00 9.60 158 GLN B C 1
ATOM 15276 O O . GLN B 1 158 ? -59.572 6.797 -25.044 1.00 15.87 158 GLN B O 1
ATOM 15290 N N . ASP B 1 159 ? -60.910 8.307 -26.008 1.00 8.02 159 ASP B N 1
ATOM 15291 C CA . ASP B 1 159 ? -59.950 9.385 -25.770 1.00 15.80 159 ASP B CA 1
ATOM 15292 C C . ASP B 1 159 ? -59.679 9.577 -24.277 1.00 12.25 159 ASP B C 1
ATOM 15293 O O . ASP B 1 159 ? -58.528 9.728 -23.880 1.00 12.46 159 ASP B O 1
ATOM 15302 N N . ASP B 1 160 ? -60.737 9.584 -23.463 1.00 12.04 160 ASP B N 1
ATOM 15303 C CA . ASP B 1 160 ? -60.628 9.805 -22.013 1.00 13.09 160 ASP B CA 1
ATOM 15304 C C . ASP B 1 160 ? -59.571 8.902 -21.371 1.00 16.31 160 ASP B C 1
ATOM 15305 O O . ASP B 1 160 ? -58.873 9.301 -20.420 1.00 11.31 160 ASP B O 1
ATOM 15314 N N . GLN B 1 161 ? -59.472 7.684 -21.913 1.00 9.83 161 GLN B N 1
ATOM 15315 C CA . GLN B 1 161 ? -58.662 6.673 -21.308 1.00 4.90 161 GLN B CA 1
ATOM 15316 C C . GLN B 1 161 ? -57.373 6.433 -22.026 1.00 15.27 161 GLN B C 1
ATOM 15317 O O . GLN B 1 161 ? -56.658 5.532 -21.671 1.00 13.65 161 GLN B O 1
ATOM 15331 N N . THR B 1 162 ? -57.060 7.220 -23.018 1.00 9.95 162 THR B N 1
ATOM 15332 C CA A THR B 1 162 ? -55.829 6.981 -23.712 0.54 14.08 162 THR B CA 1
ATOM 15333 C CA B THR B 1 162 ? -55.843 6.998 -23.754 0.46 14.13 162 THR B CA 1
ATOM 15334 C C . THR B 1 162 ? -55.045 8.219 -24.023 1.00 16.27 162 THR B C 1
ATOM 15335 O O . THR B 1 162 ? -53.845 8.147 -24.068 1.00 22.68 162 THR B O 1
ATOM 15356 N N . ASN B 1 163 ? -55.706 9.327 -24.363 1.00 7.92 163 ASN B N 1
ATOM 15357 C CA . ASN B 1 163 ? -55.003 10.520 -24.882 1.00 10.98 163 ASN B CA 1
ATOM 15358 C C . ASN B 1 163 ? -54.671 11.590 -23.830 1.00 5.99 163 ASN B C 1
ATOM 15359 O O . ASN B 1 163 ? -54.982 12.708 -24.002 1.00 9.40 163 ASN B O 1
ATOM 15370 N N . TYR B 1 164 ? -54.061 11.231 -22.738 1.00 10.35 164 TYR B N 1
ATOM 15371 C CA . TYR B 1 164 ? -53.831 12.130 -21.623 1.00 12.55 164 TYR B CA 1
ATOM 15372 C C . TYR B 1 164 ? -52.943 13.289 -21.986 1.00 8.79 164 TYR B C 1
ATOM 15373 O O . TYR B 1 164 ? -52.985 14.320 -21.402 1.00 7.40 164 TYR B O 1
ATOM 15391 N N . GLN B 1 165 ? -52.127 13.078 -22.989 1.00 8.01 165 GLN B N 1
ATOM 15392 C CA . GLN B 1 165 ? -51.191 14.104 -23.405 1.00 8.46 165 GLN B CA 1
ATOM 15393 C C . GLN B 1 165 ? -51.915 15.357 -23.820 1.00 12.07 165 GLN B C 1
ATOM 15394 O O . GLN B 1 165 ? -51.396 16.441 -23.637 1.00 11.95 165 GLN B O 1
ATOM 15408 N N . ARG B 1 166 ? -53.106 15.192 -24.395 1.00 7.27 166 ARG B N 1
ATOM 15409 C CA . ARG B 1 166 ? -54.007 16.316 -24.676 1.00 10.74 166 ARG B CA 1
ATOM 15410 C C . ARG B 1 166 ? -54.989 16.566 -23.513 1.00 10.73 166 ARG B C 1
ATOM 15411 O O . ARG B 1 166 ? -55.140 17.693 -23.038 1.00 12.90 166 ARG B O 1
ATOM 15432 N N . ASN B 1 167 ? -55.608 15.486 -23.040 1.00 7.95 167 ASN B N 1
ATOM 15433 C CA . ASN B 1 167 ? -56.882 15.642 -22.313 1.00 12.22 167 ASN B CA 1
ATOM 15434 C C . ASN B 1 167 ? -56.770 15.983 -20.842 1.00 15.96 167 ASN B C 1
ATOM 15435 O O . ASN B 1 167 ? -57.774 16.326 -20.224 1.00 11.24 167 ASN B O 1
ATOM 15446 N N . LEU B 1 168 ? -55.560 15.953 -20.291 1.00 6.00 168 LEU B N 1
ATOM 15447 C CA . LEU B 1 168 ? -55.443 16.379 -18.911 1.00 5.93 168 LEU B CA 1
ATOM 15448 C C . LEU B 1 168 ? -55.407 17.901 -18.834 1.00 9.48 168 LEU B C 1
ATOM 15449 O O . LEU B 1 168 ? -55.333 18.453 -17.743 1.00 7.86 168 LEU B O 1
ATOM 15465 N N . SER B 1 169 ? -55.468 18.565 -19.989 1.00 7.11 169 SER B N 1
ATOM 15466 C CA . SER B 1 169 ? -55.443 20.028 -19.999 1.00 8.78 169 SER B CA 1
ATOM 15467 C C . SER B 1 169 ? -56.746 20.640 -20.500 1.00 9.80 169 SER B C 1
ATOM 15468 O O . SER B 1 169 ? -56.841 21.851 -20.632 1.00 11.88 169 SER B O 1
ATOM 15476 N N . ILE B 1 170 ? -57.792 19.813 -20.750 1.00 9.01 170 ILE B N 1
ATOM 15477 C CA . ILE B 1 170 ? -58.979 20.403 -21.358 1.00 9.41 170 ILE B CA 1
ATOM 15478 C C . ILE B 1 170 ? -60.222 20.433 -20.484 1.00 12.85 170 ILE B C 1
ATOM 15479 O O . ILE B 1 170 ? -61.203 21.053 -20.859 1.00 12.07 170 ILE B O 1
ATOM 15495 N N . GLY B 1 171 ? -60.170 19.762 -19.339 1.00 8.23 171 GLY B N 1
ATOM 15496 C CA . GLY B 1 171 ? -61.346 19.700 -18.456 1.00 6.73 171 GLY B CA 1
ATOM 15497 C C . GLY B 1 171 ? -61.772 21.062 -17.984 1.00 9.32 171 GLY B C 1
ATOM 15498 O O . GLY B 1 171 ? -60.951 21.816 -17.394 1.00 10.64 171 GLY B O 1
ATOM 15502 N N . GLU B 1 172 ? -63.028 21.401 -18.234 1.00 8.05 172 GLU B N 1
ATOM 15503 C CA . GLU B 1 172 ? -63.610 22.671 -17.808 1.00 6.68 172 GLU B CA 1
ATOM 15504 C C . GLU B 1 172 ? -65.013 22.480 -17.228 1.00 8.42 172 GLU B C 1
ATOM 15505 O O . GLU B 1 172 ? -65.779 21.638 -17.666 1.00 8.97 172 GLU B O 1
ATOM 15517 N N . VAL B 1 173 ? -65.297 23.347 -16.259 1.00 9.83 173 VAL B N 1
ATOM 15518 C CA . VAL B 1 173 ? -66.594 23.386 -15.578 1.00 9.61 173 VAL B CA 1
ATOM 15519 C C . VAL B 1 173 ? -67.033 24.833 -15.397 1.00 12.32 173 VAL B C 1
ATOM 15520 O O . VAL B 1 173 ? -66.275 25.779 -15.630 1.00 9.28 173 VAL B O 1
ATOM 15533 N N . GLU B 1 174 ? -68.307 25.010 -14.997 1.00 10.17 174 GLU B N 1
ATOM 15534 C CA . GLU B 1 174 ? -68.780 26.274 -14.431 1.00 12.34 174 GLU B CA 1
ATOM 15535 C C . GLU B 1 174 ? -69.542 25.864 -13.193 1.00 10.06 174 GLU B C 1
ATOM 15536 O O . GLU B 1 174 ? -70.139 24.792 -13.153 1.00 9.76 174 GLU B O 1
ATOM 15548 N N . VAL B 1 175 ? -69.495 26.718 -12.177 1.00 13.09 175 VAL B N 1
ATOM 15549 C CA . VAL B 1 175 ? -70.183 26.457 -10.928 1.00 11.52 175 VAL B CA 1
ATOM 15550 C C . VAL B 1 175 ? -71.310 27.496 -10.731 1.00 9.53 175 VAL B C 1
ATOM 15551 O O . VAL B 1 175 ? -71.089 28.686 -10.896 1.00 11.62 175 VAL B O 1
ATOM 15564 N N . GLU B 1 176 ? -72.496 27.011 -10.368 1.00 10.34 176 GLU B N 1
ATOM 15565 C CA . GLU B 1 176 ? -73.667 27.866 -10.160 1.00 8.96 176 GLU B CA 1
ATOM 15566 C C . GLU B 1 176 ? -74.265 27.545 -8.789 1.00 12.23 176 GLU B C 1
ATOM 15567 O O . GLU B 1 176 ? -75.159 26.795 -8.655 1.00 13.81 176 GLU B O 1
ATOM 15579 N N . GLN B 1 177 ? -73.704 28.114 -7.746 1.00 9.63 177 GLN B N 1
ATOM 15580 C CA . GLN B 1 177 ? -74.182 27.816 -6.405 1.00 14.68 177 GLN B CA 1
ATOM 15581 C C . GLN B 1 177 ? -75.557 28.369 -6.132 1.00 16.06 177 GLN B C 1
ATOM 15582 O O . GLN B 1 177 ? -76.213 27.896 -5.279 1.00 15.43 177 GLN B O 1
ATOM 15596 N N . GLU B 1 178 ? -75.943 29.417 -6.826 1.00 13.99 178 GLU B N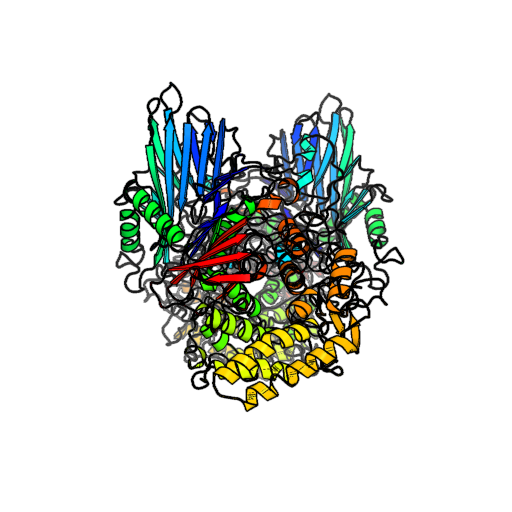 1
ATOM 15597 C CA . GLU B 1 178 ? -77.256 30.034 -6.667 1.00 15.53 178 GLU B CA 1
ATOM 15598 C C . GLU B 1 178 ? -77.998 29.851 -7.967 1.00 12.65 178 GLU B C 1
ATOM 15599 O O . GLU B 1 178 ? -78.168 30.734 -8.745 1.00 13.61 178 GLU B O 1
ATOM 15611 N N . SER B 1 179 ? -78.395 28.601 -8.165 1.00 11.15 179 SER B N 1
ATOM 15612 C CA . SER B 1 179 ? -79.194 28.154 -9.315 1.00 12.08 179 SER B CA 1
ATOM 15613 C C . SER B 1 179 ? -80.661 28.431 -8.979 1.00 12.06 179 SER B C 1
ATOM 15614 O O . SER B 1 179 ? -81.015 28.534 -7.862 1.00 14.04 179 SER B O 1
ATOM 15622 N N . PRO B 1 180 ? -81.522 28.542 -9.980 1.00 12.19 180 PRO B N 1
ATOM 15623 C CA . PRO B 1 180 ? -82.893 28.929 -9.645 1.00 11.78 180 PRO B CA 1
ATOM 15624 C C . PRO B 1 180 ? -83.592 27.989 -8.704 1.00 17.07 180 PRO B C 1
ATOM 15625 O O . PRO B 1 180 ? -84.394 28.479 -7.950 1.00 12.81 180 PRO B O 1
ATOM 15636 N N . HIS B 1 181 ? -83.289 26.692 -8.720 1.00 11.20 181 HIS B N 1
ATOM 15637 C CA . HIS B 1 181 ? -83.960 25.755 -7.832 1.00 10.60 181 HIS B CA 1
ATOM 15638 C C . HIS B 1 181 ? -83.042 25.048 -6.850 1.00 12.84 181 HIS B C 1
ATOM 15639 O O . HIS B 1 181 ? -83.454 24.091 -6.187 1.00 14.24 181 HIS B O 1
ATOM 15652 N N . GLY B 1 182 ? -81.809 25.541 -6.744 1.00 10.93 182 GLY B N 1
ATOM 15653 C CA . GLY B 1 182 ? -80.843 24.914 -5.870 1.00 10.09 182 GLY B CA 1
ATOM 15654 C C . GLY B 1 182 ? -79.416 25.299 -6.235 1.00 11.27 182 GLY B C 1
ATOM 15655 O O . GLY B 1 182 ? -79.058 26.472 -6.255 1.00 12.84 182 GLY B O 1
ATOM 15659 N N . SER B 1 183 ? -78.623 24.277 -6.517 1.00 10.17 183 SER B N 1
ATOM 15660 C CA . SER B 1 183 ? -77.225 24.456 -6.830 1.00 10.84 183 SER B CA 1
ATOM 15661 C C . SER B 1 183 ? -76.831 23.486 -7.954 1.00 10.03 183 SER B C 1
ATOM 15662 O O . SER B 1 183 ? -77.296 22.344 -7.996 1.00 11.35 183 SER B O 1
ATOM 15670 N N . ALA B 1 184 ? -75.997 23.980 -8.866 1.00 9.51 184 ALA B N 1
ATOM 15671 C CA . ALA B 1 184 ? -75.664 23.216 -10.071 1.00 13.47 184 ALA B CA 1
ATOM 15672 C C . ALA B 1 184 ? -74.202 23.333 -10.456 1.00 10.49 184 ALA B C 1
ATOM 15673 O O . ALA B 1 184 ? -73.586 24.407 -10.321 1.00 11.58 184 ALA B O 1
ATOM 15680 N N . ILE B 1 185 ? -73.681 22.241 -10.987 1.00 6.92 185 ILE B N 1
ATOM 15681 C CA . ILE B 1 185 ? -72.373 22.207 -11.628 1.00 10.07 185 ILE B CA 1
ATOM 15682 C C . ILE B 1 185 ? -72.540 21.865 -13.113 1.00 12.90 185 ILE B C 1
ATOM 15683 O O . ILE B 1 185 ? -73.331 21.018 -13.482 1.00 8.11 185 ILE B O 1
ATOM 15699 N N . TYR B 1 186 ? -71.767 22.557 -13.964 1.00 9.19 186 TYR B N 1
ATOM 15700 C CA . TYR B 1 186 ? -71.827 22.272 -15.409 1.00 8.23 186 TYR B CA 1
ATOM 15701 C C . TYR B 1 186 ? -70.444 21.799 -15.872 1.00 10.46 186 TYR B C 1
ATOM 15702 O O . TYR B 1 186 ? -69.468 22.487 -15.731 1.00 6.45 186 TYR B O 1
ATOM 15720 N N . HIS B 1 187 ? -70.453 20.578 -16.422 1.00 6.07 187 HIS B N 1
ATOM 15721 C CA . HIS B 1 187 ? -69.246 20.027 -17.025 1.00 11.57 187 HIS B CA 1
ATOM 15722 C C . HIS B 1 187 ? -69.276 20.383 -18.494 1.00 10.44 187 HIS B C 1
ATOM 15723 O O . HIS B 1 187 ? -70.180 19.954 -19.212 1.00 9.03 187 HIS B O 1
ATOM 15736 N N . ARG B 1 188 ? -68.274 21.141 -18.945 1.00 6.61 188 ARG B N 1
ATOM 15737 C CA . ARG B 1 188 ? -68.352 21.725 -20.268 1.00 8.04 188 ARG B CA 1
ATOM 15738 C C . ARG B 1 188 ? -67.110 21.549 -21.104 1.00 4.48 188 ARG B C 1
ATOM 15739 O O . ARG B 1 188 ? -66.822 22.369 -21.979 1.00 10.01 188 ARG B O 1
ATOM 15760 N N . THR B 1 189 ? -66.388 20.478 -20.849 1.00 5.91 189 THR B N 1
ATOM 15761 C CA . THR B 1 189 ? -65.187 20.202 -21.606 1.00 9.76 189 THR B CA 1
ATOM 15762 C C . THR B 1 189 ? -65.505 20.180 -23.094 1.00 6.93 189 THR B C 1
ATOM 15763 O O . THR B 1 189 ? -66.427 19.491 -23.525 1.00 9.39 189 THR B O 1
ATOM 15774 N N . GLU B 1 190 ? -64.742 20.980 -23.852 1.00 7.89 190 GLU B N 1
ATOM 15775 C CA . GLU B 1 190 ? -64.766 21.030 -25.324 1.00 6.65 190 GLU B CA 1
ATOM 15776 C C . GLU B 1 190 ? -66.032 21.726 -25.895 1.00 9.49 190 GLU B C 1
ATOM 15777 O O . GLU B 1 190 ? -66.243 21.790 -27.089 1.00 8.04 190 GLU B O 1
ATOM 15789 N N . TYR B 1 191 ? -66.814 22.290 -24.980 1.00 9.85 191 TYR B N 1
ATOM 15790 C CA . TYR B 1 191 ? -67.910 23.182 -25.381 1.00 11.85 191 TYR B CA 1
ATOM 15791 C C . TYR B 1 191 ? -67.264 24.382 -26.042 1.00 10.45 191 TYR B C 1
ATOM 15792 O O . TYR B 1 191 ? -67.842 24.962 -26.907 1.00 11.92 191 TYR B O 1
ATOM 15810 N N . ARG B 1 192 ? -66.057 24.734 -25.591 1.00 7.93 192 ARG B N 1
ATOM 15811 C CA . ARG B 1 192 ? -65.255 25.808 -26.135 1.00 11.02 192 ARG B CA 1
ATOM 15812 C C . ARG B 1 192 ? -65.096 25.660 -27.601 1.00 15.11 192 ARG B C 1
ATOM 15813 O O . ARG B 1 192 ? -64.964 26.606 -28.333 1.00 14.12 192 ARG B O 1
ATOM 15834 N N . GLU B 1 193 ? -65.051 24.425 -28.023 1.00 11.54 193 GLU B N 1
ATOM 15835 C CA . GLU B 1 193 ? -64.832 24.131 -29.415 1.00 11.70 193 GLU B CA 1
ATOM 15836 C C . GLU B 1 193 ? -66.010 23.522 -30.145 1.00 9.90 193 GLU B C 1
ATOM 15837 O O . GLU B 1 193 ? -66.978 24.164 -30.338 1.00 13.50 193 GLU B O 1
ATOM 15849 N N . ARG B 1 194 ? -65.887 22.283 -30.557 1.00 8.92 194 ARG B N 1
ATOM 15850 C CA . ARG B 1 194 ? -66.873 21.679 -31.457 1.00 6.17 194 ARG B CA 1
ATOM 15851 C C . ARG B 1 194 ? -68.079 21.068 -30.801 1.00 12.79 194 ARG B C 1
ATOM 15852 O O . ARG B 1 194 ? -68.969 20.572 -31.514 1.00 8.40 194 ARG B O 1
ATOM 15873 N N . ARG B 1 195 ? -68.113 21.066 -29.481 1.00 10.45 195 ARG B N 1
ATOM 15874 C CA . ARG B 1 195 ? -69.243 20.459 -28.799 1.00 9.23 195 ARG B CA 1
ATOM 15875 C C . ARG B 1 195 ? -70.376 21.416 -28.555 1.00 8.49 195 ARG B C 1
ATOM 15876 O O . ARG B 1 195 ? -70.157 22.484 -28.066 1.00 9.42 195 ARG B O 1
ATOM 15897 N N . ASP B 1 196 ? -71.598 20.996 -28.921 1.00 7.82 196 ASP B N 1
ATOM 15898 C CA . ASP B 1 196 ? -72.797 21.754 -28.641 1.00 7.45 196 ASP B CA 1
ATOM 15899 C C . ASP B 1 196 ? -73.525 21.310 -27.390 1.00 15.46 196 ASP B C 1
ATOM 15900 O O . ASP B 1 196 ? -74.663 21.707 -27.152 1.00 12.64 196 ASP B O 1
ATOM 15909 N N . HIS B 1 197 ? -72.841 20.525 -26.549 1.00 10.88 197 HIS B N 1
ATOM 15910 C CA . HIS B 1 197 ? -73.501 19.913 -25.405 1.00 9.91 197 HIS B CA 1
ATOM 15911 C C . HIS B 1 197 ? -72.670 20.000 -24.149 1.00 7.72 197 HIS B C 1
ATOM 15912 O O . HIS B 1 197 ? -71.449 20.060 -24.196 1.00 8.05 197 HIS B O 1
ATOM 15925 N N . TYR B 1 198 ? -73.374 19.953 -23.033 1.00 5.84 198 TYR B N 1
ATOM 15926 C CA . TYR B 1 198 ? -72.732 19.876 -21.742 1.00 8.63 198 TYR B CA 1
ATOM 15927 C C . TYR B 1 198 ? -73.550 18.995 -20.799 1.00 12.16 198 TYR B C 1
ATOM 15928 O O . TYR B 1 198 ? -74.626 18.537 -21.134 1.00 7.83 198 TYR B O 1
ATOM 15946 N N . ALA B 1 199 ? -72.966 18.730 -19.611 1.00 7.38 199 ALA B N 1
ATOM 15947 C CA . ALA B 1 199 ? -73.702 18.017 -18.570 1.00 7.89 199 ALA B CA 1
ATOM 15948 C C . ALA B 1 199 ? -73.976 18.927 -17.409 1.00 10.39 199 ALA B C 1
ATOM 15949 O O . ALA B 1 199 ? -73.152 19.790 -17.088 1.00 13.45 199 ALA B O 1
ATOM 15956 N N . VAL B 1 200 ? -75.118 18.730 -16.776 1.00 9.03 200 VAL B N 1
ATOM 15957 C CA A VAL B 1 200 ? -75.387 19.404 -15.506 0.83 12.54 200 VAL B CA 1
ATOM 15958 C CA B VAL B 1 200 ? -75.385 19.398 -15.502 0.17 12.43 200 VAL B CA 1
ATOM 15959 C C . VAL B 1 200 ? -75.553 18.396 -14.347 1.00 11.88 200 VAL B C 1
ATOM 15960 O O . VAL B 1 200 ? -76.175 17.343 -14.498 1.00 13.26 200 VAL B O 1
ATOM 15985 N N . PHE B 1 201 ? -74.962 18.711 -13.198 1.00 7.46 201 PHE B N 1
ATOM 15986 C CA . PHE B 1 201 ? -75.188 17.927 -11.970 1.00 8.77 201 PHE B CA 1
ATOM 15987 C C . PHE B 1 201 ? -75.670 18.897 -10.899 1.00 9.77 201 PHE B C 1
ATOM 15988 O O . PHE B 1 201 ? -74.975 19.833 -10.516 1.00 11.80 201 PHE B O 1
ATOM 16005 N N . ALA B 1 202 ? -76.873 18.644 -10.413 1.00 6.77 202 ALA B N 1
ATOM 16006 C CA . ALA B 1 202 ? -77.488 19.601 -9.530 1.00 10.35 202 ALA B CA 1
ATOM 16007 C C . ALA B 1 202 ? -78.331 18.978 -8.474 1.00 6.52 202 ALA B C 1
ATOM 16008 O O . ALA B 1 202 ? -78.682 17.832 -8.542 1.00 8.28 202 ALA B O 1
ATOM 16015 N N . VAL B 1 203 ? -78.607 19.778 -7.456 1.00 8.17 203 VAL B N 1
ATOM 16016 C CA . VAL B 1 203 ? -79.506 19.393 -6.332 1.00 12.34 203 VAL B CA 1
ATOM 16017 C C . VAL B 1 203 ? -80.566 20.447 -6.101 1.00 7.45 203 VAL B C 1
ATOM 16018 O O . VAL B 1 203 ? -80.367 21.576 -6.480 1.00 11.03 203 VAL B O 1
ATOM 16031 N N . ASN B 1 204 ? -81.708 20.057 -5.552 1.00 10.56 204 ASN B N 1
ATOM 16032 C CA . ASN B 1 204 ? -82.857 20.985 -5.465 1.00 12.87 204 ASN B CA 1
ATOM 16033 C C . ASN B 1 204 ? -82.934 21.739 -4.206 1.00 11.55 204 ASN B C 1
ATOM 16034 O O . ASN B 1 204 ? -84.010 22.045 -3.735 1.00 10.72 204 ASN B O 1
ATOM 16045 N N . THR B 1 205 ? -81.793 22.060 -3.685 1.00 9.56 205 THR B N 1
ATOM 16046 C CA . THR B 1 205 ? -81.692 22.882 -2.503 1.00 9.64 205 THR B CA 1
ATOM 16047 C C . THR B 1 205 ? -80.362 23.629 -2.552 1.00 14.01 205 THR B C 1
ATOM 16048 O O . THR B 1 205 ? -79.478 23.282 -3.278 1.00 15.14 205 THR B O 1
ATOM 16059 N N . GLN B 1 206 ? -80.253 24.680 -1.765 1.00 15.28 206 GLN B N 1
ATOM 16060 C CA . GLN B 1 206 ? -79.024 25.431 -1.710 1.00 15.39 206 GLN B CA 1
ATOM 16061 C C . GLN B 1 206 ? -77.977 24.613 -1.040 1.00 13.28 206 GLN B C 1
ATOM 16062 O O . GLN B 1 206 ? -78.097 24.233 0.088 1.00 14.46 206 GLN B O 1
ATOM 16076 N N . ALA B 1 207 ? -76.895 24.384 -1.754 1.00 13.04 207 ALA B N 1
ATOM 16077 C CA . ALA B 1 207 ? -75.756 23.673 -1.220 1.00 13.03 207 ALA B CA 1
ATOM 16078 C C . ALA B 1 207 ? -74.906 24.577 -0.348 1.00 14.08 207 ALA B C 1
ATOM 16079 O O . ALA B 1 207 ? -74.792 25.775 -0.592 1.00 12.61 207 ALA B O 1
ATOM 16086 N N . GLU B 1 208 ? -74.301 23.979 0.677 1.00 10.53 208 GLU B N 1
ATOM 16087 C CA . GLU B 1 208 ? -73.379 24.717 1.534 1.00 14.89 208 GLU B CA 1
ATOM 16088 C C . GLU B 1 208 ? -72.109 25.052 0.781 1.00 14.86 208 GLU B C 1
ATOM 16089 O O . GLU B 1 208 ? -71.433 26.039 1.065 1.00 15.16 208 GLU B O 1
ATOM 16101 N N . GLY B 1 209 ? -71.804 24.201 -0.195 1.00 14.09 209 GLY B N 1
ATOM 16102 C CA . GLY B 1 209 ? -70.540 24.259 -0.898 1.00 7.70 209 GLY B CA 1
ATOM 16103 C C . GLY B 1 209 ? -70.501 23.216 -1.999 1.00 12.42 209 GLY B C 1
ATOM 16104 O O . GLY B 1 209 ? -71.478 22.486 -2.226 1.00 11.03 209 GLY B O 1
ATOM 16108 N N . PHE B 1 210 ? -69.343 23.152 -2.661 1.00 9.61 210 PHE B N 1
ATOM 16109 C CA . PHE B 1 210 ? -69.188 22.330 -3.853 1.00 8.77 210 PHE B CA 1
ATOM 16110 C C . PHE B 1 210 ? -67.730 21.886 -4.075 1.00 7.38 210 PHE B C 1
ATOM 16111 O O . PHE B 1 210 ? -66.811 22.410 -3.500 1.00 6.39 210 PHE B O 1
ATOM 16128 N N . ASP B 1 211 ? -67.573 20.901 -4.966 1.00 9.01 211 ASP B N 1
ATOM 16129 C CA . ASP B 1 211 ? -66.225 20.583 -5.469 1.00 9.22 211 ASP B CA 1
ATOM 16130 C C . ASP B 1 211 ? -66.338 20.104 -6.906 1.00 7.31 211 ASP B C 1
ATOM 16131 O O . ASP B 1 211 ? -67.278 19.368 -7.241 1.00 9.47 211 ASP B O 1
ATOM 16140 N N . THR B 1 212 ? -65.386 20.507 -7.725 1.00 6.65 212 THR B N 1
ATOM 16141 C CA . THR B 1 212 ? -65.354 20.056 -9.121 1.00 5.44 212 THR B CA 1
ATOM 16142 C C . THR B 1 212 ? -64.013 19.442 -9.536 1.00 8.02 212 THR B C 1
ATOM 16143 O O . THR B 1 212 ? -63.875 18.961 -10.640 1.00 10.78 212 THR B O 1
ATOM 16154 N N . ASP B 1 213 ? -63.031 19.482 -8.636 1.00 7.56 213 ASP B N 1
ATOM 16155 C CA . ASP B 1 213 ? -61.741 18.863 -8.899 1.00 7.48 213 ASP B CA 1
ATOM 16156 C C . ASP B 1 213 ? -61.595 17.576 -8.095 1.00 10.19 213 ASP B C 1
ATOM 16157 O O . ASP B 1 213 ? -61.622 17.595 -6.869 1.00 11.92 213 ASP B O 1
ATOM 16166 N N . ARG B 1 214 ? -61.439 16.438 -8.793 1.00 8.51 214 ARG B N 1
ATOM 16167 C CA . ARG B 1 214 ? -61.394 15.172 -8.088 1.00 8.81 214 ARG B CA 1
ATOM 16168 C C . ARG B 1 214 ? -60.234 15.069 -7.111 1.00 8.80 214 ARG B C 1
ATOM 16169 O O . ARG B 1 214 ? -60.420 14.590 -6.010 1.00 11.94 214 ARG B O 1
ATOM 16190 N N . ASP B 1 215 ? -59.033 15.483 -7.533 1.00 7.25 215 ASP B N 1
ATOM 16191 C CA . ASP B 1 215 ? -57.887 15.351 -6.630 1.00 11.02 215 ASP B CA 1
ATOM 16192 C C . ASP B 1 215 ? -58.072 16.145 -5.349 1.00 10.62 215 ASP B C 1
ATOM 16193 O O . ASP B 1 215 ? -57.571 15.735 -4.312 1.00 16.58 215 ASP B O 1
ATOM 16202 N N . THR B 1 216 ? -58.821 17.245 -5.391 1.00 12.52 216 THR B N 1
ATOM 16203 C CA . THR B 1 216 ? -59.057 18.022 -4.171 1.00 11.39 216 THR B CA 1
ATOM 16204 C C . THR B 1 216 ? -60.103 17.371 -3.241 1.00 12.66 216 THR B C 1
ATOM 16205 O O . THR B 1 216 ? -59.908 17.282 -2.027 1.00 13.16 216 THR B O 1
ATOM 16216 N N . PHE B 1 217 ? -61.208 16.913 -3.825 1.00 10.21 217 PHE B N 1
ATOM 16217 C CA . PHE B 1 217 ? -62.240 16.195 -3.069 1.00 11.91 217 PHE B CA 1
ATOM 16218 C C . PHE B 1 217 ? -61.746 14.915 -2.427 1.00 16.64 217 PHE B C 1
ATOM 16219 O O . PHE B 1 217 ? -62.041 14.619 -1.275 1.00 10.72 217 PHE B O 1
ATOM 16236 N N . VAL B 1 218 ? -61.015 14.113 -3.218 1.00 10.13 218 VAL B N 1
ATOM 16237 C CA . VAL B 1 218 ? -60.585 12.797 -2.761 1.00 14.73 218 VAL B CA 1
ATOM 16238 C C . VAL B 1 218 ? -59.295 12.848 -1.950 1.00 14.47 218 VAL B C 1
ATOM 16239 O O . VAL B 1 218 ? -59.124 12.096 -0.977 1.00 8.26 218 VAL B O 1
ATOM 16252 N N . GLY B 1 219 ? -58.387 13.718 -2.375 1.00 11.22 219 GLY B N 1
ATOM 16253 C CA . GLY B 1 219 ? -57.133 13.930 -1.694 1.00 11.98 219 GLY B CA 1
ATOM 16254 C C . GLY B 1 219 ? -56.084 13.042 -2.315 1.00 9.70 219 GLY B C 1
ATOM 16255 O O . GLY B 1 219 ? -56.369 11.983 -2.836 1.00 8.75 219 GLY B O 1
ATOM 16259 N N . ALA B 1 220 ? -54.839 13.525 -2.268 1.00 11.40 220 ALA B N 1
ATOM 16260 C CA . ALA B 1 220 ? -53.723 12.767 -2.777 1.00 14.59 220 ALA B CA 1
ATOM 16261 C C . ALA B 1 220 ? -53.615 11.417 -2.064 1.00 15.70 220 ALA B C 1
ATOM 16262 O O . ALA B 1 220 ? -53.908 11.324 -0.876 1.00 11.80 220 ALA B O 1
ATOM 16269 N N . TYR B 1 221 ? -53.184 10.399 -2.796 1.00 8.44 221 TYR B N 1
ATOM 16270 C CA . TYR B 1 221 ? -52.888 9.074 -2.214 1.00 15.27 221 TYR B CA 1
ATOM 16271 C C . TYR B 1 221 ? -54.113 8.319 -1.698 1.00 12.27 221 TYR B C 1
ATOM 16272 O O . TYR B 1 221 ? -53.983 7.190 -1.221 1.00 12.12 221 TYR B O 1
ATOM 16290 N N . ASN B 1 222 ? -55.306 8.912 -1.855 1.00 7.74 222 ASN B N 1
ATOM 16291 C CA . ASN B 1 222 ? -56.558 8.274 -1.416 1.00 7.75 222 ASN B CA 1
ATOM 16292 C C . ASN B 1 222 ? -57.382 7.606 -2.513 1.00 8.14 222 ASN B C 1
ATOM 16293 O O . ASN B 1 222 ? -57.409 8.022 -3.668 1.00 7.52 222 ASN B O 1
ATOM 16304 N N . SER B 1 223 ? -58.090 6.545 -2.082 1.00 8.97 223 SER B N 1
ATOM 16305 C CA . SER B 1 223 ? -59.139 5.954 -2.860 1.00 6.39 223 SER B CA 1
ATOM 16306 C C . SER B 1 223 ? -60.466 6.671 -2.563 1.00 12.61 223 SER B C 1
ATOM 16307 O O . SER B 1 223 ? -60.576 7.479 -1.635 1.00 9.46 223 SER B O 1
ATOM 16315 N N . LEU B 1 224 ? -61.478 6.339 -3.357 1.00 11.86 224 LEU B N 1
ATOM 16316 C CA . LEU B 1 224 ? -62.797 6.942 -3.144 1.00 10.64 224 LEU B CA 1
ATOM 16317 C C . LEU B 1 224 ? -63.308 6.587 -1.744 1.00 13.13 224 LEU B C 1
ATOM 16318 O O . LEU B 1 224 ? -64.118 7.330 -1.156 1.00 12.68 224 LEU B O 1
ATOM 16334 N N . GLY B 1 225 ? -62.811 5.482 -1.209 1.00 6.47 225 GLY B N 1
ATOM 16335 C CA . GLY B 1 225 ? -63.291 5.008 0.068 1.00 9.23 225 GLY B CA 1
ATOM 16336 C C . GLY B 1 225 ? -62.766 5.851 1.212 1.00 9.28 225 GLY B C 1
ATOM 16337 O O . GLY B 1 225 ? -63.244 5.713 2.325 1.00 17.64 225 GLY B O 1
ATOM 16341 N N . GLU B 1 226 ? -61.791 6.734 0.928 1.00 10.47 226 GLU B N 1
ATOM 16342 C CA . GLU B 1 226 ? -61.112 7.524 1.975 1.00 14.41 226 GLU B CA 1
ATOM 16343 C C . GLU B 1 226 ? -61.074 9.001 1.578 1.00 9.22 226 GLU B C 1
ATOM 16344 O O . GLU B 1 226 ? -60.177 9.759 1.974 1.00 11.42 226 GLU B O 1
ATOM 16356 N N . ALA B 1 227 ? -62.043 9.400 0.773 1.00 12.81 227 ALA B N 1
ATOM 16357 C CA . ALA B 1 227 ? -62.107 10.761 0.250 1.00 6.79 227 ALA B CA 1
ATOM 16358 C C . ALA B 1 227 ? -61.987 11.840 1.335 1.00 19.31 227 ALA B C 1
ATOM 16359 O O . ALA B 1 227 ? -62.750 11.854 2.304 1.00 14.93 227 ALA B O 1
ATOM 16366 N N . ALA B 1 228 ? -61.041 12.759 1.143 1.00 9.06 228 ALA B N 1
ATOM 16367 C CA . ALA B 1 228 ? -60.636 13.745 2.176 1.00 10.20 228 ALA B CA 1
ATOM 16368 C C . ALA B 1 228 ? -61.716 14.729 2.574 1.00 15.82 228 ALA B C 1
ATOM 16369 O O . ALA B 1 228 ? -61.864 15.090 3.745 1.00 14.21 228 ALA B O 1
ATOM 16376 N N . VAL B 1 229 ? -62.459 15.205 1.577 1.00 9.17 229 VAL B N 1
ATOM 16377 C CA . VAL B 1 229 ? -63.414 16.277 1.814 1.00 8.43 229 VAL B CA 1
ATOM 16378 C C . VAL B 1 229 ? -64.579 15.858 2.729 1.00 9.35 229 VAL B C 1
ATOM 16379 O O . VAL B 1 229 ? -64.918 16.588 3.649 1.00 11.35 229 VAL B O 1
ATOM 16392 N N . PRO B 1 230 ? -65.193 14.690 2.480 1.00 8.74 230 PRO B N 1
ATOM 16393 C CA . PRO B 1 230 ? -66.251 14.275 3.393 1.00 10.98 230 PRO B CA 1
ATOM 16394 C C . PRO B 1 230 ? -65.703 14.056 4.795 1.00 11.44 230 PRO B C 1
ATOM 16395 O O . PRO B 1 230 ? -66.363 14.423 5.768 1.00 13.03 230 PRO B O 1
ATOM 16406 N N . LEU B 1 231 ? -64.488 13.527 4.900 1.00 9.78 231 LEU B N 1
ATOM 16407 C CA . LEU B 1 231 ? -63.862 13.327 6.205 1.00 10.44 231 LEU B CA 1
ATOM 16408 C C . LEU B 1 231 ? -63.596 14.640 6.937 1.00 13.04 231 LEU B C 1
ATOM 16409 O O . LEU B 1 231 ? -63.717 14.705 8.154 1.00 18.55 231 LEU B O 1
ATOM 16425 N N . LYS B 1 232 ? -63.225 15.681 6.202 1.00 12.58 232 LYS B N 1
ATOM 16426 C CA . LYS B 1 232 ? -62.998 16.977 6.804 1.00 17.67 232 LYS B CA 1
ATOM 16427 C C . LYS B 1 232 ? -64.329 17.628 7.194 1.00 15.42 232 LYS B C 1
ATOM 16428 O O . LYS B 1 232 ? -64.404 18.404 8.142 1.00 16.53 232 LYS B O 1
ATOM 16435 N N . GLY B 1 233 ? -65.381 17.298 6.453 1.00 12.44 233 GLY B N 1
ATOM 16436 C CA . GLY B 1 233 ? -66.717 17.712 6.820 1.00 15.26 233 GLY B CA 1
ATOM 16437 C C . GLY B 1 233 ? -67.178 18.998 6.169 1.00 15.85 233 GLY B C 1
ATOM 16438 O O . GLY B 1 233 ? -68.247 19.516 6.491 1.00 16.87 233 GLY B O 1
ATOM 16442 N N . GLU B 1 234 ? -66.369 19.508 5.249 1.00 13.39 234 GLU B N 1
ATOM 16443 C CA . GLU B 1 234 ? -66.780 20.655 4.469 1.00 13.34 234 GLU B CA 1
ATOM 16444 C C . GLU B 1 234 ? -66.118 20.652 3.078 1.00 15.78 234 GLU B C 1
ATOM 16445 O O . GLU B 1 234 ? -64.978 20.252 2.907 1.00 13.58 234 GLU B O 1
ATOM 16457 N N . SER B 1 235 ? -66.907 21.076 2.089 1.00 16.39 235 SER B N 1
ATOM 16458 C CA . SER B 1 235 ? -66.432 21.153 0.716 1.00 15.11 235 SER B CA 1
ATOM 16459 C C . SER B 1 235 ? -65.304 22.132 0.580 1.00 11.66 235 SER B C 1
ATOM 16460 O O . SER B 1 235 ? -65.191 23.092 1.354 1.00 16.26 235 SER B O 1
ATOM 16468 N N . ALA B 1 236 ? -64.468 21.899 -0.422 1.00 11.75 236 ALA B N 1
ATOM 16469 C CA . ALA B 1 236 ? -63.288 22.725 -0.646 1.00 11.54 236 ALA B CA 1
ATOM 16470 C C . ALA B 1 236 ? -63.558 23.798 -1.679 1.00 12.55 236 ALA B C 1
ATOM 16471 O O . ALA B 1 236 ? -62.692 24.643 -1.953 1.00 9.60 236 ALA B O 1
ATOM 16478 N N . ASN B 1 237 ? -64.745 23.783 -2.267 1.00 9.18 237 ASN B N 1
ATOM 16479 C CA . ASN B 1 237 ? -65.110 24.731 -3.308 1.00 11.56 237 ASN B CA 1
ATOM 16480 C C . ASN B 1 237 ? -64.071 24.830 -4.420 1.00 12.55 237 ASN B C 1
ATOM 16481 O O . ASN B 1 237 ? -63.700 25.913 -4.878 1.00 12.81 237 ASN B O 1
ATOM 16492 N N . SER B 1 238 ? -63.622 23.654 -4.851 1.00 12.36 238 SER B N 1
ATOM 16493 C CA . SER B 1 238 ? -62.593 23.539 -5.882 1.00 13.41 238 SER B CA 1
ATOM 16494 C C . SER B 1 238 ? -63.172 23.741 -7.266 1.00 6.92 238 SER B C 1
ATOM 16495 O O . SER B 1 238 ? -64.204 23.209 -7.611 1.00 9.82 238 SER B O 1
ATOM 16503 N N . VAL B 1 239 ? -62.441 24.531 -8.051 1.00 13.43 239 VAL B N 1
ATOM 16504 C CA . VAL B 1 239 ? -62.829 24.770 -9.418 1.00 9.03 239 VAL B CA 1
ATOM 16505 C C . VAL B 1 239 ? -61.804 24.108 -10.344 1.00 10.30 239 VAL B C 1
ATOM 16506 O O . VAL B 1 239 ? -60.649 24.506 -10.367 1.00 12.46 239 VAL B O 1
ATOM 16519 N N . ALA B 1 240 ? -62.246 23.108 -11.089 1.00 8.62 240 ALA B N 1
ATOM 16520 C CA . ALA B 1 240 ? -61.318 22.357 -11.942 1.00 9.19 240 ALA B CA 1
ATOM 16521 C C . ALA B 1 240 ? -60.732 23.209 -13.057 1.00 13.46 240 ALA B C 1
ATOM 16522 O O . ALA B 1 240 ? -61.429 24.026 -13.666 1.00 11.62 240 ALA B O 1
ATOM 16529 N N . SER B 1 241 ? -59.466 22.949 -13.335 1.00 10.98 241 SER B N 1
ATOM 16530 C CA . SER B 1 241 ? -58.783 23.473 -14.487 1.00 14.15 241 SER B CA 1
ATOM 16531 C C . SER B 1 241 ? -57.945 22.302 -15.019 1.00 17.90 241 SER B C 1
ATOM 16532 O O . SER B 1 241 ? -56.850 22.081 -14.606 1.00 9.50 241 SER B O 1
ATOM 16540 N N . GLY B 1 242 ? -58.482 21.565 -15.957 1.00 7.04 242 GLY B N 1
ATOM 16541 C CA . GLY B 1 242 ? -57.808 20.364 -16.389 1.00 9.56 242 GLY B CA 1
ATOM 16542 C C . GLY B 1 242 ? -57.985 19.274 -15.366 1.00 16.35 242 GLY B C 1
ATOM 16543 O O . GLY B 1 242 ? -58.868 19.324 -14.538 1.00 10.29 242 GLY B O 1
ATOM 16547 N N . TRP B 1 243 ? -57.112 18.299 -15.444 1.00 7.05 243 TRP B N 1
ATOM 16548 C CA . TRP B 1 243 ? -57.169 17.079 -14.627 1.00 5.74 243 TRP B CA 1
ATOM 16549 C C . TRP B 1 243 ? -58.551 16.411 -14.692 1.00 11.94 243 TRP B C 1
ATOM 16550 O O . TRP B 1 243 ? -59.066 16.211 -15.786 1.00 11.05 243 TRP B O 1
ATOM 16571 N N . TYR B 1 244 ? -59.119 16.096 -13.546 1.00 7.28 244 TYR B N 1
ATOM 16572 C CA . TYR B 1 244 ? -60.349 15.323 -13.489 1.00 7.12 244 TYR B CA 1
ATOM 16573 C C . TYR B 1 244 ? -61.512 16.081 -12.903 1.00 4.20 244 TYR B C 1
ATOM 16574 O O . TYR B 1 244 ? -61.652 16.114 -11.726 1.00 9.39 244 TYR B O 1
ATOM 16592 N N . PRO B 1 245 ? -62.439 16.590 -13.718 1.00 11.81 245 PRO B N 1
ATOM 16593 C CA . PRO B 1 245 ? -63.618 17.244 -13.208 1.00 7.05 245 PRO B CA 1
ATOM 16594 C C . PRO B 1 245 ? -64.564 16.269 -12.533 1.00 10.58 245 PRO B C 1
ATOM 16595 O O . PRO B 1 245 ? -64.658 15.163 -12.955 1.00 11.40 245 PRO B O 1
ATOM 16606 N N . ILE B 1 246 ? -65.295 16.745 -11.539 1.00 9.76 246 ILE B N 1
ATOM 16607 C CA . ILE B 1 246 ? -66.359 15.984 -10.888 1.00 7.13 246 ILE B CA 1
ATOM 16608 C C . ILE B 1 246 ? -67.457 16.938 -10.522 1.00 9.27 246 ILE B C 1
ATOM 16609 O O . ILE B 1 246 ? -67.305 18.152 -10.614 1.00 8.71 246 ILE B O 1
ATOM 16625 N N . GLY B 1 247 ? -68.590 16.345 -10.103 1.00 13.37 247 GLY B N 1
ATOM 16626 C CA . GLY B 1 247 ? -69.693 17.106 -9.513 1.00 8.69 247 GLY B CA 1
ATOM 16627 C C . GLY B 1 247 ? -69.892 16.673 -8.064 1.00 11.31 247 GLY B C 1
ATOM 16628 O O . GLY B 1 247 ? -70.089 15.494 -7.760 1.00 7.27 247 GLY B O 1
ATOM 16632 N N . SER B 1 248 ? -69.836 17.638 -7.154 1.00 10.72 248 SER B N 1
ATOM 16633 C CA A SER B 1 248 ? -70.110 17.359 -5.749 0.86 14.27 248 SER B CA 1
ATOM 16634 C CA B SER B 1 248 ? -70.099 17.369 -5.720 0.14 14.00 248 SER B CA 1
ATOM 16635 C C . SER B 1 248 ? -70.732 18.605 -5.142 1.00 11.98 248 SER B C 1
ATOM 16636 O O . SER B 1 248 ? -70.250 19.726 -5.379 1.00 8.24 248 SER B O 1
ATOM 16651 N N . HIS B 1 249 ? -71.813 18.386 -4.386 1.00 7.33 249 HIS B N 1
ATOM 16652 C CA . HIS B 1 249 ? -72.401 19.422 -3.537 1.00 6.83 249 HIS B CA 1
ATOM 16653 C C . HIS B 1 249 ? -72.440 18.895 -2.128 1.00 7.03 249 HIS B C 1
ATOM 16654 O O . HIS B 1 249 ? -72.671 17.708 -1.905 1.00 9.42 249 HIS B O 1
ATOM 16667 N N . SER B 1 250 ? -72.211 19.790 -1.156 1.00 12.83 250 SER B N 1
ATOM 16668 C CA . SER B 1 250 ? -72.531 19.447 0.227 1.00 13.89 250 SER B CA 1
ATOM 16669 C C . SER B 1 250 ? -73.875 20.049 0.594 1.00 11.03 250 SER B C 1
ATOM 16670 O O . SER B 1 250 ? -74.172 21.203 0.264 1.00 10.90 250 SER B O 1
ATOM 16678 N N . VAL B 1 251 ? -74.675 19.243 1.256 1.00 8.37 251 VAL B N 1
ATOM 16679 C CA . VAL B 1 251 ? -75.987 19.670 1.731 1.00 11.77 251 VAL B CA 1
ATOM 16680 C C . VAL B 1 251 ? -76.106 19.385 3.219 1.00 10.09 251 VAL B C 1
ATOM 16681 O O . VAL B 1 251 ? -75.829 18.289 3.680 1.00 11.67 251 VAL B O 1
ATOM 16694 N N . ALA B 1 252 ? -76.521 20.417 3.951 1.00 17.22 252 ALA B N 1
ATOM 16695 C CA . ALA B 1 252 ? -76.718 20.303 5.389 1.00 15.09 252 ALA B CA 1
ATOM 16696 C C . ALA B 1 252 ? -78.111 19.772 5.656 1.00 16.04 252 ALA B C 1
ATOM 16697 O O . ALA B 1 252 ? -79.093 20.215 5.052 1.00 14.92 252 ALA B O 1
ATOM 16704 N N . VAL B 1 253 ? -78.196 18.799 6.569 1.00 15.30 253 VAL B N 1
ATOM 16705 C CA . VAL B 1 253 ? -79.459 18.152 6.883 1.00 15.74 253 VAL B CA 1
ATOM 16706 C C . VAL B 1 253 ? -79.551 17.896 8.386 1.00 26.08 253 VAL B C 1
ATOM 16707 O O . VAL B 1 253 ? -78.766 17.128 8.941 1.00 20.92 253 VAL B O 1
ATOM 16720 N N . SER B 1 254 ? -80.520 18.545 9.032 1.00 17.23 254 SER B N 1
ATOM 16721 C CA . SER B 1 254 ? -80.758 18.371 10.461 1.00 20.26 254 SER B CA 1
ATOM 16722 C C . SER B 1 254 ? -82.105 17.770 10.657 1.00 15.14 254 SER B C 1
ATOM 16723 O O . SER B 1 254 ? -83.093 18.209 10.081 1.00 16.98 254 SER B O 1
ATOM 16731 N N . LEU B 1 255 ? -82.140 16.762 11.501 1.00 13.45 255 LEU B N 1
ATOM 16732 C CA . LEU B 1 255 ? -83.341 16.017 11.657 1.00 15.72 255 LEU B CA 1
ATOM 16733 C C . LEU B 1 255 ? -83.578 15.667 13.105 1.00 17.22 255 LEU B C 1
ATOM 16734 O O . LEU B 1 255 ? -82.690 15.163 13.793 1.00 17.08 255 LEU B O 1
ATOM 16750 N N . ALA B 1 256 ? -84.783 15.934 13.543 1.00 18.62 256 ALA B N 1
ATOM 16751 C CA . ALA B 1 256 ? -85.253 15.433 14.822 1.00 21.51 256 ALA B CA 1
ATOM 16752 C C . ALA B 1 256 ? -85.486 13.935 14.707 1.00 26.56 256 ALA B C 1
ATOM 16753 O O . ALA B 1 256 ? -85.593 13.388 13.615 1.00 18.56 256 ALA B O 1
ATOM 16760 N N . PRO B 1 257 ? -85.562 13.257 15.855 1.00 18.18 257 PRO B N 1
ATOM 16761 C CA . PRO B 1 257 ? -85.909 11.847 15.859 1.00 19.29 257 PRO B CA 1
ATOM 16762 C C . PRO B 1 257 ? -87.152 11.551 15.048 1.00 17.64 257 PRO B C 1
ATOM 16763 O O . PRO B 1 257 ? -88.211 12.151 15.242 1.00 20.46 257 PRO B O 1
ATOM 16774 N N . GLY B 1 258 ? -87.018 10.602 14.130 1.00 17.30 258 GLY B N 1
ATOM 16775 C CA . GLY B 1 258 ? -88.124 10.190 13.303 1.00 16.76 258 GLY B CA 1
ATOM 16776 C C . GLY B 1 258 ? -88.374 11.069 12.096 1.00 18.19 258 GLY B C 1
ATOM 16777 O O . GLY B 1 258 ? -89.256 10.778 11.296 1.00 20.14 258 GLY B O 1
ATOM 16781 N N . GLU B 1 259 ? -87.612 12.138 11.959 1.00 14.73 259 GLU B N 1
ATOM 16782 C CA . GLU B 1 259 ? -87.865 13.078 10.880 1.00 20.47 259 GLU B CA 1
ATOM 16783 C C . GLU B 1 259 ? -87.088 12.643 9.664 1.00 25.02 259 GLU B C 1
ATOM 16784 O O . GLU B 1 259 ? -86.033 12.039 9.781 1.00 16.16 259 GLU B O 1
ATOM 16796 N N . SER B 1 260 ? -87.624 12.972 8.495 1.00 14.77 260 SER B N 1
ATOM 16797 C CA . SER B 1 260 ? -86.854 12.775 7.282 1.00 23.51 260 SER B CA 1
ATOM 16798 C C . SER B 1 260 ? -86.770 13.988 6.414 1.00 26.09 260 SER B C 1
ATOM 16799 O O . SER B 1 260 ? -87.523 14.955 6.554 1.00 21.48 260 SER B O 1
ATOM 16807 N N . ARG B 1 261 ? -85.872 13.867 5.463 1.00 11.58 261 ARG B N 1
ATOM 16808 C CA . ARG B 1 261 ? -85.674 14.925 4.500 1.00 13.62 261 ARG B CA 1
ATOM 16809 C C . ARG B 1 261 ? -85.528 14.303 3.122 1.00 17.68 261 ARG B C 1
ATOM 16810 O O . ARG B 1 261 ? -84.904 13.252 2.951 1.00 15.67 261 ARG B O 1
ATOM 16831 N N . GLU B 1 262 ? -86.123 14.968 2.140 1.00 19.59 262 GLU B N 1
ATOM 16832 C CA . GLU B 1 262 ? -86.020 14.505 0.765 1.00 19.18 262 GLU B CA 1
ATOM 16833 C C . GLU B 1 262 ? -85.271 15.494 -0.110 1.00 18.95 262 GLU B C 1
ATOM 16834 O O . GLU B 1 262 ? -85.471 16.698 -0.027 1.00 12.70 262 GLU B O 1
ATOM 16846 N N . LEU B 1 263 ? -84.405 14.928 -0.984 1.00 5.69 263 LEU B N 1
ATOM 16847 C CA . LEU B 1 263 ? -83.594 15.746 -1.862 1.00 10.35 263 LEU B CA 1
ATOM 16848 C C . LEU B 1 263 ? -83.650 15.149 -3.221 1.00 11.02 263 LEU B C 1
ATOM 16849 O O . LEU B 1 263 ? -83.711 13.939 -3.352 1.00 12.77 263 LEU B O 1
ATOM 16865 N N . VAL B 1 264 ? -83.618 15.995 -4.256 1.00 8.27 264 VAL B N 1
ATOM 16866 C CA . VAL B 1 264 ? -83.627 15.454 -5.616 1.00 12.79 264 VAL B CA 1
ATOM 16867 C C . VAL B 1 264 ? -82.414 15.940 -6.395 1.00 11.94 264 VAL B C 1
ATOM 16868 O O . VAL B 1 264 ? -82.205 17.146 -6.536 1.00 12.25 264 VAL B O 1
ATOM 16881 N N . TYR B 1 265 ? -81.655 15.000 -6.921 1.00 8.54 265 TYR B N 1
ATOM 16882 C CA . TYR B 1 265 ? -80.422 15.328 -7.638 1.00 6.24 265 TYR B CA 1
ATOM 16883 C C . TYR B 1 265 ? -80.654 14.951 -9.082 1.00 8.37 265 TYR B C 1
ATOM 16884 O O . TYR B 1 265 ? -81.350 13.982 -9.374 1.00 10.51 265 TYR B O 1
ATOM 16902 N N . VAL B 1 266 ? -80.092 15.750 -9.972 1.00 7.20 266 VAL B N 1
ATOM 16903 C CA . VAL B 1 266 ? -80.213 15.521 -11.394 1.00 9.54 266 VAL B CA 1
ATOM 16904 C C . VAL B 1 266 ? -78.846 15.552 -12.103 1.00 10.48 266 VAL B C 1
ATOM 16905 O O . VAL B 1 266 ? -78.057 16.477 -11.894 1.00 10.55 266 VAL B O 1
ATOM 16918 N N . LEU B 1 267 ? -78.614 14.532 -12.924 1.00 8.59 267 LEU B N 1
ATOM 16919 C CA . LEU B 1 267 ? -77.499 14.495 -13.887 1.00 7.65 267 LEU B CA 1
ATOM 16920 C C . LEU B 1 267 ? -78.105 14.575 -15.283 1.00 9.70 267 LEU B C 1
ATOM 16921 O O . LEU B 1 267 ? -78.703 13.613 -15.750 1.00 13.43 267 LEU B O 1
ATOM 16937 N N . GLY B 1 268 ? -77.920 15.714 -15.936 1.00 9.67 268 GLY B N 1
ATOM 16938 C CA . GLY B 1 268 ? -78.620 15.996 -17.185 1.00 7.70 268 GLY B CA 1
ATOM 16939 C C . GLY B 1 268 ? -77.673 16.197 -18.359 1.00 5.67 268 GLY B C 1
ATOM 16940 O O . GLY B 1 268 ? -76.563 16.674 -18.187 1.00 12.15 268 GLY B O 1
ATOM 16944 N N . TYR B 1 269 ? -78.134 15.810 -19.551 1.00 8.40 269 TYR B N 1
ATOM 16945 C CA . TYR B 1 269 ? -77.441 16.082 -20.789 1.00 4.76 269 TYR B CA 1
ATOM 16946 C C . TYR B 1 269 ? -78.189 17.160 -21.522 1.00 12.43 269 TYR B C 1
ATOM 16947 O O . TYR B 1 269 ? -79.399 17.031 -21.740 1.00 14.39 269 TYR B O 1
ATOM 16965 N N . VAL B 1 270 ? -77.470 18.195 -21.935 1.00 10.08 270 VAL B N 1
ATOM 16966 C CA . VAL B 1 270 ? -78.063 19.359 -22.574 1.00 12.94 270 VAL B CA 1
ATOM 16967 C C . VAL B 1 270 ? -77.327 19.699 -23.863 1.00 14.14 270 VAL B C 1
ATOM 16968 O O . VAL B 1 270 ? -76.094 19.657 -23.928 1.00 11.52 270 VAL B O 1
ATOM 16981 N N . GLU B 1 271 ? -78.104 19.995 -24.904 1.00 10.43 271 GLU B N 1
ATOM 16982 C CA . GLU B 1 271 ? -77.579 20.468 -26.171 1.00 10.02 271 GLU B CA 1
ATOM 16983 C C . GLU B 1 271 ? -78.220 21.813 -26.519 1.00 13.89 271 GLU B C 1
ATOM 16984 O O . GLU B 1 271 ? -79.438 21.984 -26.366 1.00 14.67 271 GLU B O 1
ATOM 16996 N N . ASN B 1 272 ? -77.405 22.737 -27.016 1.00 9.47 272 ASN B N 1
ATOM 16997 C CA . ASN B 1 272 ? -77.913 24.012 -27.517 1.00 10.61 272 ASN B CA 1
ATOM 16998 C C . ASN B 1 272 ? -77.650 24.124 -28.998 1.00 16.12 272 ASN B C 1
ATOM 16999 O O . ASN B 1 272 ? -76.601 23.712 -29.496 1.00 13.17 272 ASN B O 1
ATOM 17010 N N . PRO B 1 273 ? -78.586 24.711 -29.723 1.00 14.71 273 PRO B N 1
ATOM 17011 C CA . PRO B 1 273 ? -78.257 24.992 -31.109 1.00 15.67 273 PRO B CA 1
ATOM 17012 C C . PRO B 1 273 ? -77.053 25.889 -31.190 1.00 13.46 273 PRO B C 1
ATOM 17013 O O . PRO B 1 273 ? -76.776 26.615 -30.233 1.00 16.84 273 PRO B O 1
ATOM 17024 N N . ASP B 1 274 ? -76.377 25.871 -32.331 1.00 19.25 274 ASP B N 1
ATOM 17025 C CA . ASP B 1 274 ? -75.102 26.553 -32.444 1.00 21.95 274 ASP B CA 1
ATOM 17026 C C . ASP B 1 274 ? -75.257 28.059 -32.261 1.00 26.66 274 ASP B C 1
ATOM 17027 O O . ASP B 1 274 ? -74.396 28.693 -31.659 1.00 26.96 274 ASP B O 1
ATOM 17036 N N . GLU B 1 275 ? -76.348 28.659 -32.695 1.00 19.79 275 GLU B N 1
ATOM 17037 C CA A GLU B 1 275 ? -76.459 30.097 -32.528 0.34 27.23 275 GLU B CA 1
ATOM 17038 C CA B GLU B 1 275 ? -76.477 30.095 -32.532 0.66 27.22 275 GLU B CA 1
ATOM 17039 C C . GLU B 1 275 ? -76.965 30.494 -31.138 1.00 19.94 275 GLU B C 1
ATOM 17040 O O . GLU B 1 275 ? -77.153 31.675 -30.863 1.00 21.21 275 GLU B O 1
ATOM 17063 N N . GLU B 1 276 ? -77.174 29.510 -30.264 1.00 14.61 276 GLU B N 1
ATOM 17064 C CA . GLU B 1 276 ? -77.633 29.775 -28.902 1.00 12.55 276 GLU B CA 1
ATOM 17065 C C . GLU B 1 276 ? -76.672 29.205 -27.849 1.00 10.57 276 GLU B C 1
ATOM 17066 O O . GLU B 1 276 ? -77.065 28.965 -26.722 1.00 12.57 276 GLU B O 1
ATOM 17078 N N . LYS B 1 277 ? -75.409 28.960 -28.227 1.00 14.53 277 LYS B N 1
ATOM 17079 C CA . LYS B 1 277 ? -74.504 28.254 -27.316 1.00 10.89 277 LYS B CA 1
ATOM 17080 C C . LYS B 1 277 ? -74.122 29.089 -26.095 1.00 12.14 277 LYS B C 1
ATOM 17081 O O . LYS B 1 277 ? -73.881 28.568 -25.018 1.00 10.85 277 LYS B O 1
ATOM 17100 N N . TRP B 1 278 ? -74.069 30.412 -26.303 1.00 12.82 278 TRP B N 1
ATOM 17101 C CA . TRP B 1 278 ? -73.433 31.295 -25.328 1.00 10.99 278 TRP B CA 1
ATOM 17102 C C . TRP B 1 278 ? -74.409 32.322 -24.728 1.00 11.08 278 TRP B C 1
ATOM 17103 O O . TRP B 1 278 ? -75.285 32.856 -25.419 1.00 17.43 278 TRP B O 1
ATOM 17124 N N . ALA B 1 279 ? -74.236 32.568 -23.429 1.00 10.77 279 ALA B N 1
ATOM 17125 C CA . ALA B 1 279 ? -75.018 33.554 -22.682 1.00 15.12 279 ALA B CA 1
ATOM 17126 C C . ALA B 1 279 ? -74.525 34.943 -22.908 1.00 15.16 279 ALA B C 1
ATOM 17127 O O . ALA B 1 279 ? -75.268 35.913 -22.714 1.00 22.76 279 ALA B O 1
ATOM 17134 N N . ASP B 1 280 ? -73.255 35.042 -23.275 1.00 13.86 280 ASP B N 1
ATOM 17135 C CA . ASP B 1 280 ? -72.554 36.316 -23.280 1.00 18.39 280 ASP B CA 1
ATOM 17136 C C . ASP B 1 280 ? -71.974 36.626 -24.645 1.00 12.02 280 ASP B C 1
ATOM 17137 O O . ASP B 1 280 ? -71.694 35.742 -25.453 1.00 17.02 280 ASP B O 1
ATOM 17146 N N . ASP B 1 281 ? -71.796 37.918 -24.886 1.00 16.76 281 ASP B N 1
ATOM 17147 C CA . ASP B 1 281 ? -71.196 38.386 -26.114 1.00 19.61 281 ASP B CA 1
ATOM 17148 C C . ASP B 1 281 ? -69.776 37.862 -26.319 1.00 23.25 281 ASP B C 1
ATOM 17149 O O . ASP B 1 281 ? -69.369 37.635 -27.446 1.00 24.06 281 ASP B O 1
ATOM 17158 N N . ALA B 1 282 ? -69.014 37.696 -25.242 1.00 21.56 282 ALA B N 1
ATOM 17159 C CA . ALA B 1 282 ? -67.629 37.252 -25.365 1.00 16.95 282 ALA B CA 1
ATOM 17160 C C . ALA B 1 282 ? -67.469 35.730 -25.481 1.00 17.14 282 ALA B C 1
ATOM 17161 O O . ALA B 1 282 ? -66.343 35.214 -25.509 1.00 14.99 282 ALA B O 1
ATOM 17168 N N . LYS B 1 283 ? -68.593 35.049 -25.527 1.00 14.81 283 LYS B N 1
ATOM 17169 C CA . LYS B 1 283 ? -68.645 33.594 -25.700 1.00 14.13 283 LYS B CA 1
ATOM 17170 C C . LYS B 1 283 ? -67.796 32.811 -24.725 1.00 13.37 283 LYS B C 1
ATOM 17171 O O . LYS B 1 283 ? -67.055 31.881 -25.119 1.00 15.90 283 LYS B O 1
ATOM 17190 N N . GLN B 1 284 ? -67.941 33.164 -23.452 1.00 10.72 284 GLN B N 1
ATOM 17191 C CA . GLN B 1 284 ? -67.233 32.481 -22.367 1.00 9.05 284 GLN B CA 1
ATOM 17192 C C . GLN B 1 284 ? -68.135 31.728 -21.399 1.00 10.30 284 GLN B C 1
ATOM 17193 O O . GLN B 1 284 ? -67.656 30.892 -20.629 1.00 13.26 284 GLN B O 1
ATOM 17207 N N . VAL B 1 285 ? -69.444 32.010 -21.444 1.00 12.26 285 VAL B N 1
ATOM 17208 C CA . VAL B 1 285 ? -70.366 31.501 -20.435 1.00 12.39 285 VAL B CA 1
ATOM 17209 C C . VAL B 1 285 ? -71.469 30.703 -21.136 1.00 11.84 285 VAL B C 1
ATOM 17210 O O . VAL B 1 285 ? -72.157 31.215 -21.991 1.00 8.31 285 VAL B O 1
ATOM 17223 N N . VAL B 1 286 ? -71.624 29.452 -20.733 1.00 12.55 286 VAL B N 1
ATOM 17224 C CA A VAL B 1 286 ? -72.566 28.585 -21.420 0.54 8.28 286 VAL B CA 1
ATOM 17225 C CA B VAL B 1 286 ? -72.572 28.568 -21.378 0.46 8.28 286 VAL B CA 1
ATOM 17226 C C . VAL B 1 286 ? -74.002 29.099 -21.190 1.00 8.78 286 VAL B C 1
ATOM 17227 O O . VAL B 1 286 ? -74.334 29.612 -20.125 1.00 10.45 286 VAL B O 1
ATOM 17252 N N . ASN B 1 287 ? -74.811 28.979 -22.232 1.00 9.24 287 ASN B N 1
ATOM 17253 C CA . ASN B 1 287 ? -76.208 29.318 -22.139 1.00 7.45 287 ASN B CA 1
ATOM 17254 C C . ASN B 1 287 ? -76.911 28.244 -21.368 1.00 9.92 287 ASN B C 1
ATOM 17255 O O . ASN B 1 287 ? -77.023 27.112 -21.855 1.00 13.01 287 ASN B O 1
ATOM 17266 N N . LYS B 1 288 ? -77.412 28.591 -20.203 1.00 6.70 288 LYS B N 1
ATOM 17267 C CA . LYS B 1 288 ? -77.967 27.582 -19.303 1.00 12.82 288 LYS B CA 1
ATOM 17268 C C . LYS B 1 288 ? -79.506 27.448 -19.306 1.00 12.88 288 LYS B C 1
ATOM 17269 O O . LYS B 1 288 ? -80.073 26.699 -18.503 1.00 11.50 288 LYS B O 1
ATOM 17288 N N . GLU B 1 289 ? -80.188 28.132 -20.224 1.00 11.64 289 GLU B N 1
ATOM 17289 C CA . GLU B 1 289 ? -81.643 28.099 -20.247 1.00 10.04 289 GLU B CA 1
ATOM 17290 C C . GLU B 1 289 ? -82.208 26.697 -20.251 1.00 12.01 289 GLU B C 1
ATOM 17291 O O . GLU B 1 289 ? -83.136 26.414 -19.503 1.00 13.25 289 GLU B O 1
ATOM 17303 N N . ARG B 1 290 ? -81.660 25.810 -21.070 1.00 11.62 290 ARG B N 1
ATOM 17304 C CA . ARG B 1 290 ? -82.254 24.473 -21.173 1.00 9.05 290 ARG B CA 1
ATOM 17305 C C . ARG B 1 290 ? -82.021 23.645 -19.920 1.00 11.56 290 ARG B C 1
ATOM 17306 O O . ARG B 1 290 ? -82.825 22.789 -19.553 1.00 11.77 290 ARG B O 1
ATOM 17327 N N . ALA B 1 291 ? -80.877 23.903 -19.270 1.00 8.73 291 ALA B N 1
ATOM 17328 C CA . ALA B 1 291 ? -80.539 23.210 -18.063 1.00 8.38 291 ALA B CA 1
ATOM 17329 C C . ALA B 1 291 ? -81.433 23.718 -16.941 1.00 9.84 291 ALA B C 1
ATOM 17330 O O . ALA B 1 291 ? -81.964 22.930 -16.176 1.00 12.09 291 ALA B O 1
ATOM 17337 N N . HIS B 1 292 ? -81.615 25.026 -16.849 1.00 13.07 292 HIS B N 1
ATOM 17338 C CA . HIS B 1 292 ? -82.551 25.522 -15.842 1.00 13.86 292 HIS B CA 1
ATOM 17339 C C . HIS B 1 292 ? -83.959 24.974 -16.067 1.00 9.94 292 HIS B C 1
ATOM 17340 O O . HIS B 1 292 ? -84.702 24.771 -15.113 1.00 9.55 292 HIS B O 1
ATOM 17353 N N . ALA B 1 293 ? -84.337 24.778 -17.316 1.00 11.53 293 ALA B N 1
ATOM 17354 C CA . ALA B 1 293 ? -85.690 24.247 -17.572 1.00 12.00 293 ALA B CA 1
ATOM 17355 C C . ALA B 1 293 ? -85.799 22.814 -17.064 1.00 9.93 293 ALA B C 1
ATOM 17356 O O . ALA B 1 293 ? -86.791 22.444 -16.443 1.00 11.47 293 ALA B O 1
ATOM 17363 N N . LEU B 1 294 ? -84.789 22.011 -17.336 1.00 9.83 294 LEU B N 1
ATOM 17364 C CA . LEU B 1 294 ? -84.757 20.644 -16.824 1.00 14.14 294 LEU B CA 1
ATOM 17365 C C . LEU B 1 294 ? -84.800 20.616 -15.295 1.00 9.60 294 LEU B C 1
ATOM 17366 O O . LEU B 1 294 ? -85.575 19.844 -14.693 1.00 12.49 294 LEU B O 1
ATOM 17382 N N . LEU B 1 295 ? -83.979 21.443 -14.657 1.00 10.42 295 LEU B N 1
ATOM 17383 C CA . LEU B 1 295 ? -83.916 21.486 -13.194 1.00 5.86 295 LEU B CA 1
ATOM 17384 C C . LEU B 1 295 ? -85.241 21.943 -12.590 1.00 10.48 295 LEU B C 1
ATOM 17385 O O . LEU B 1 295 ? -85.591 21.546 -11.473 1.00 10.95 295 LEU B O 1
ATOM 17401 N N . SER B 1 296 ? -85.967 22.770 -13.335 1.00 11.82 296 SER B N 1
ATOM 17402 C CA . SER B 1 296 ? -87.299 23.225 -12.911 1.00 7.21 296 SER B CA 1
ATOM 17403 C C . SER B 1 296 ? -88.338 22.104 -12.951 1.00 16.22 296 SER B C 1
ATOM 17404 O O . SER B 1 296 ? -89.361 22.190 -12.260 1.00 15.69 296 SER B O 1
ATOM 17412 N N . ARG B 1 297 ? -88.085 21.074 -13.758 1.00 8.96 297 ARG B N 1
ATOM 17413 C CA . ARG B 1 297 ? -89.023 19.940 -13.847 1.00 11.92 297 ARG B CA 1
ATOM 17414 C C . ARG B 1 297 ? -88.775 18.888 -12.778 1.00 7.07 297 ARG B C 1
ATOM 17415 O O . ARG B 1 297 ? -89.565 17.941 -12.625 1.00 9.30 297 ARG B O 1
ATOM 17436 N N . PHE B 1 298 ? -87.688 19.052 -12.038 1.00 11.11 298 PHE B N 1
ATOM 17437 C CA . PHE B 1 298 ? -87.390 18.143 -10.941 1.00 9.64 298 PHE B CA 1
ATOM 17438 C C . PHE B 1 298 ? -86.994 18.929 -9.715 1.00 12.54 298 PHE B C 1
ATOM 17439 O O . PHE B 1 298 ? -86.147 18.542 -8.941 1.00 19.00 298 PHE B O 1
ATOM 17456 N N . ALA B 1 299 ? -87.700 20.058 -9.507 1.00 8.51 299 ALA B N 1
ATOM 17457 C CA . ALA B 1 299 ? -87.416 20.883 -8.370 1.00 7.37 299 ALA B CA 1
ATOM 17458 C C . ALA B 1 299 ? -88.093 20.402 -7.105 1.00 8.52 299 ALA B C 1
ATOM 17459 O O . ALA B 1 299 ? -87.711 20.777 -6.002 1.00 12.20 299 ALA B O 1
ATOM 17466 N N . THR B 1 300 ? -89.130 19.572 -7.258 1.00 7.98 300 THR B N 1
ATOM 17467 C CA . THR B 1 300 ? -89.840 19.065 -6.091 1.00 12.58 300 THR B CA 1
ATOM 17468 C C . THR B 1 300 ? -89.958 17.560 -6.063 1.00 12.24 300 THR B C 1
ATOM 17469 O O . THR B 1 300 ? -89.793 16.884 -7.075 1.00 11.49 300 THR B O 1
ATOM 17480 N N . SER B 1 301 ? -90.270 17.034 -4.870 1.00 15.64 301 SER B N 1
ATOM 17481 C CA . SER B 1 301 ? -90.423 15.590 -4.721 1.00 11.42 301 SER B CA 1
ATOM 17482 C C . SER B 1 301 ? -91.674 15.215 -5.426 1.00 13.83 301 SER B C 1
ATOM 17483 O O . SER B 1 301 ? -91.831 14.118 -5.974 1.00 14.60 301 SER B O 1
ATOM 17491 N N A GLU B 1 302 ? -92.625 16.148 -5.406 0.33 17.77 302 GLU B N 1
ATOM 17492 N N C GLU B 1 302 ? -92.590 16.158 -5.425 0.67 17.88 302 GLU B N 1
ATOM 17493 C CA A GLU B 1 302 ? -93.913 15.943 -6.052 0.33 12.46 302 GLU B CA 1
ATOM 17494 C CA C GLU B 1 302 ? -93.858 15.863 -6.035 0.67 12.30 302 GLU B CA 1
ATOM 17495 C C A GLU B 1 302 ? -93.753 15.669 -7.544 0.33 16.12 302 GLU B C 1
ATOM 17496 C C C GLU B 1 302 ? -93.715 15.648 -7.540 0.67 16.19 302 GLU B C 1
ATOM 17497 O O A GLU B 1 302 ? -94.353 14.730 -8.078 0.33 15.81 302 GLU B O 1
ATOM 17498 O O C GLU B 1 302 ? -94.279 14.698 -8.078 0.67 15.93 302 GLU B O 1
ATOM 17521 N N . GLN B 1 303 ? -92.971 16.514 -8.224 1.00 11.12 303 GLN B N 1
ATOM 17522 C CA . GLN B 1 303 ? -92.753 16.352 -9.666 1.00 11.47 303 GLN B CA 1
ATOM 17523 C C . GLN B 1 303 ? -92.050 15.054 -9.973 1.00 17.16 303 GLN B C 1
ATOM 17524 O O . GLN B 1 303 ? -92.340 14.382 -10.956 1.00 13.56 303 GLN B O 1
ATOM 17538 N N . THR B 1 304 ? -91.086 14.766 -9.115 1.00 14.29 304 THR B N 1
ATOM 17539 C CA . THR B 1 304 ? -90.251 13.590 -9.261 1.00 8.65 304 THR B CA 1
ATOM 17540 C C . THR B 1 304 ? -91.119 12.353 -9.086 1.00 14.65 304 THR B C 1
ATOM 17541 O O . THR B 1 304 ? -90.977 11.380 -9.844 1.00 13.05 304 THR B O 1
ATOM 17552 N N . ASP B 1 305 ? -92.060 12.392 -8.130 1.00 11.78 305 ASP B N 1
ATOM 17553 C CA . ASP B 1 305 ? -92.879 11.216 -7.831 1.00 9.63 305 ASP B CA 1
ATOM 17554 C C . ASP B 1 305 ? -93.812 10.976 -8.990 1.00 15.66 305 ASP B C 1
ATOM 17555 O O . ASP B 1 305 ? -94.154 9.837 -9.293 1.00 15.62 305 ASP B O 1
ATOM 17564 N N . ALA B 1 306 ? -94.233 12.050 -9.646 1.00 12.30 306 ALA B N 1
ATOM 17565 C CA . ALA B 1 306 ? -95.130 11.923 -10.778 1.00 11.86 306 ALA B CA 1
ATOM 17566 C C . ALA B 1 306 ? -94.346 11.362 -11.934 1.00 16.53 306 ALA B C 1
ATOM 17567 O O . ALA B 1 306 ? -94.843 10.558 -12.725 1.00 13.56 306 ALA B O 1
ATOM 17574 N N . ALA B 1 307 ? -93.109 11.819 -12.052 1.00 14.24 307 ALA B N 1
ATOM 17575 C CA . ALA B 1 307 ? -92.262 11.270 -13.094 1.00 13.41 307 ALA B CA 1
ATOM 17576 C C . ALA B 1 307 ? -92.036 9.785 -12.893 1.00 15.47 307 ALA B C 1
ATOM 17577 O O . ALA B 1 307 ? -92.078 9.011 -13.854 1.00 13.05 307 ALA B O 1
ATOM 17584 N N . PHE B 1 308 ? -91.778 9.363 -11.661 1.00 11.94 308 PHE B N 1
ATOM 17585 C CA . PHE B 1 308 ? -91.516 7.960 -11.430 1.00 9.78 308 PHE B CA 1
ATOM 17586 C C . PHE B 1 308 ? -92.758 7.130 -11.762 1.00 17.35 308 PHE B C 1
ATOM 17587 O O . PHE B 1 308 ? -92.682 6.052 -12.347 1.00 18.37 308 PHE B O 1
ATOM 17604 N N . ALA B 1 309 ? -93.916 7.668 -11.390 1.00 14.26 309 ALA B N 1
ATOM 17605 C CA . ALA B 1 309 ? -95.168 7.004 -11.683 1.00 9.12 309 ALA B CA 1
ATOM 17606 C C . ALA B 1 309 ? -95.357 6.810 -13.179 1.00 14.11 309 ALA B C 1
ATOM 17607 O O . ALA B 1 309 ? -95.845 5.775 -13.613 1.00 13.12 309 ALA B O 1
ATOM 17614 N N . ALA B 1 310 ? -94.976 7.809 -13.980 1.00 16.85 310 ALA B N 1
ATOM 17615 C CA . ALA B 1 310 ? -95.166 7.713 -15.431 1.00 12.74 310 ALA B CA 1
ATOM 17616 C C . ALA B 1 310 ? -94.269 6.629 -16.053 1.00 18.40 310 ALA B C 1
ATOM 17617 O O . ALA B 1 310 ? -94.650 5.990 -17.029 1.00 13.46 310 ALA B O 1
ATOM 17624 N N . LEU B 1 311 ? -93.076 6.480 -15.501 1.00 11.70 311 LEU B N 1
ATOM 17625 C CA . LEU B 1 311 ? -92.193 5.393 -15.898 1.00 12.72 311 LEU B CA 1
ATOM 17626 C C . LEU B 1 311 ? -92.758 4.030 -15.604 1.00 21.61 311 LEU B C 1
ATOM 17627 O O . LEU B 1 311 ? -92.606 3.109 -16.410 1.00 12.80 311 LEU B O 1
ATOM 17643 N N . LYS B 1 312 ? -93.395 3.872 -14.449 1.00 15.68 312 LYS B N 1
ATOM 17644 C CA . LYS B 1 312 ? -93.954 2.568 -14.133 1.00 12.23 312 LYS B CA 1
ATOM 17645 C C . LYS B 1 312 ? -95.113 2.275 -15.088 1.00 16.16 312 LYS B C 1
ATOM 17646 O O . LYS B 1 312 ? -95.304 1.149 -15.521 1.00 15.56 312 LYS B O 1
ATOM 17665 N N . ASP B 1 313 ? -95.882 3.320 -15.400 1.00 16.87 313 ASP B N 1
ATOM 17666 C CA . ASP B 1 313 ? -96.986 3.214 -16.348 1.00 15.99 313 ASP B CA 1
ATOM 17667 C C . ASP B 1 313 ? -96.486 2.782 -17.711 1.00 19.34 313 ASP B C 1
ATOM 17668 O O . ASP B 1 313 ? -97.115 1.972 -18.408 1.00 16.20 313 ASP B O 1
ATOM 17677 N N . TYR B 1 314 ? -95.354 3.358 -18.106 1.00 16.15 314 TYR B N 1
ATOM 17678 C CA . TYR B 1 314 ? -94.762 3.025 -19.388 1.00 11.75 314 TYR B CA 1
ATOM 17679 C C . TYR B 1 314 ? -94.504 1.533 -19.447 1.00 9.94 314 TYR B C 1
ATOM 17680 O O . TYR B 1 314 ? -94.883 0.875 -20.404 1.00 12.58 314 TYR B O 1
ATOM 17698 N N . TRP B 1 315 ? -93.843 0.995 -18.425 1.00 10.58 315 TRP B N 1
ATOM 17699 C CA . TRP B 1 315 ? -93.421 -0.394 -18.487 1.00 13.69 315 TRP B CA 1
ATOM 17700 C C . TRP B 1 315 ? -94.625 -1.339 -18.320 1.00 12.59 315 TRP B C 1
ATOM 17701 O O . TRP B 1 315 ? -94.717 -2.348 -18.998 1.00 15.99 315 TRP B O 1
ATOM 17722 N N . THR B 1 316 ? -95.529 -0.966 -17.433 1.00 13.21 316 THR B N 1
ATOM 17723 C CA . THR B 1 316 ? -96.756 -1.730 -17.255 1.00 14.76 316 THR B CA 1
ATOM 17724 C C . THR B 1 316 ? -97.557 -1.824 -18.539 1.00 13.86 316 THR B C 1
ATOM 17725 O O . THR B 1 316 ? -98.015 -2.913 -18.900 1.00 16.24 316 THR B O 1
ATOM 17736 N N . ASP B 1 317 ? -97.729 -0.719 -19.240 1.00 15.01 317 ASP B N 1
ATOM 17737 C CA . ASP B 1 317 ? -98.517 -0.777 -20.468 1.00 12.28 317 ASP B CA 1
ATOM 17738 C C . ASP B 1 317 ? -97.780 -1.538 -21.532 1.00 23.06 317 ASP B C 1
ATOM 17739 O O . ASP B 1 317 ? -98.385 -2.173 -22.384 1.00 19.16 317 ASP B O 1
ATOM 17748 N N . LEU B 1 318 ? -96.439 -1.482 -21.492 1.00 11.28 318 LEU B N 1
ATOM 17749 C CA . LEU B 1 318 ? -95.690 -2.085 -22.569 1.00 11.87 318 LEU B CA 1
ATOM 17750 C C . LEU B 1 318 ? -95.775 -3.576 -22.432 1.00 15.66 318 LEU B C 1
ATOM 17751 O O . LEU B 1 318 ? -96.049 -4.286 -23.398 1.00 15.08 318 LEU B O 1
ATOM 17767 N N . LEU B 1 319 ? -95.559 -4.063 -21.217 1.00 17.16 319 LEU B N 1
ATOM 17768 C CA . LEU B 1 319 ? -95.617 -5.497 -21.020 1.00 14.25 319 LEU B CA 1
ATOM 17769 C C . LEU B 1 319 ? -97.078 -5.941 -20.787 1.00 15.08 319 LEU B C 1
ATOM 17770 O O . LEU B 1 319 ? -97.464 -6.341 -19.684 1.00 24.91 319 LEU B O 1
ATOM 17786 N N . SER B 1 320 ? -97.886 -5.872 -21.838 1.00 14.22 320 SER B N 1
ATOM 17787 C CA . SER B 1 320 ? -99.289 -6.246 -21.716 1.00 15.76 320 SER B CA 1
ATOM 17788 C C . SER B 1 320 ? -99.786 -7.065 -22.907 1.00 19.39 320 SER B C 1
ATOM 17789 O O . SER B 1 320 ? -100.979 -7.107 -23.189 1.00 16.89 320 SER B O 1
ATOM 17797 N N . THR B 1 321 ? -98.850 -7.754 -23.577 1.00 11.25 321 THR B N 1
ATOM 17798 C CA . THR B 1 321 ? -99.178 -8.509 -24.784 1.00 13.61 321 THR B CA 1
ATOM 17799 C C . THR B 1 321 ? -99.095 -10.032 -24.610 1.00 12.91 321 THR B C 1
ATOM 17800 O O . THR B 1 321 ? -99.784 -10.786 -25.299 1.00 10.02 321 THR B O 1
ATOM 17811 N N . TYR B 1 322 ? -98.233 -10.458 -23.699 1.00 11.95 322 TYR B N 1
ATOM 17812 C CA . TYR B 1 322 ? -98.093 -11.889 -23.378 1.00 11.03 322 TYR B CA 1
ATOM 17813 C C . TYR B 1 322 ? -97.882 -12.091 -21.887 1.00 15.75 322 TYR B C 1
ATOM 17814 O O . TYR B 1 322 ? -96.944 -11.568 -21.281 1.00 10.33 322 TYR B O 1
ATOM 17832 N N . SER B 1 323 ? -98.782 -12.879 -21.293 1.00 8.61 323 SER B N 1
ATOM 17833 C CA . SER B 1 323 ? -98.567 -13.301 -19.937 1.00 13.85 323 SER B CA 1
ATOM 17834 C C . SER B 1 323 ? -99.139 -14.685 -19.688 1.00 11.46 323 SER B C 1
ATOM 17835 O O . SER B 1 323 ? -99.995 -15.183 -20.422 1.00 12.30 323 SER B O 1
ATOM 17843 N N . VAL B 1 324 ? -98.627 -15.306 -18.656 1.00 15.59 324 VAL B N 1
ATOM 17844 C CA . VAL B 1 324 ? -99.036 -16.653 -18.321 1.00 13.57 324 VAL B CA 1
ATOM 17845 C C . VAL B 1 324 ? -99.290 -16.734 -16.838 1.00 13.57 324 VAL B C 1
ATOM 17846 O O . VAL B 1 324 ? -98.675 -16.026 -16.040 1.00 12.46 324 VAL B O 1
ATOM 17859 N N . SER B 1 325 ? -100.242 -17.595 -16.459 1.00 11.54 325 SER B N 1
ATOM 17860 C CA . SER B 1 325 ? -100.498 -17.837 -15.062 1.00 10.00 325 SER B CA 1
ATOM 17861 C C . SER B 1 325 ? -100.488 -19.333 -14.864 1.00 11.09 325 SER B C 1
ATOM 17862 O O . SER B 1 325 ? -101.254 -20.052 -15.487 1.00 15.33 325 SER B O 1
ATOM 17870 N N . SER B 1 326 ? -99.588 -19.806 -14.025 1.00 10.10 326 SER B N 1
ATOM 17871 C CA . SER B 1 326 ? -99.503 -21.226 -13.790 1.00 10.02 326 SER B CA 1
ATOM 17872 C C . SER B 1 326 ? -99.180 -21.540 -12.343 1.00 14.65 326 SER B C 1
ATOM 17873 O O . SER B 1 326 ? -99.179 -20.656 -11.481 1.00 18.95 326 SER B O 1
ATOM 17881 N N . ASN B 1 327 ? -98.943 -22.838 -12.127 1.00 15.83 327 ASN B N 1
ATOM 17882 C CA . ASN B 1 327 ? -98.505 -23.425 -10.868 1.00 13.21 327 ASN B CA 1
ATOM 17883 C C . ASN B 1 327 ? -97.057 -23.108 -10.522 1.00 16.24 327 ASN B C 1
ATOM 17884 O O . ASN B 1 327 ? -96.622 -23.337 -9.396 1.00 19.65 327 ASN B O 1
ATOM 17895 N N . ASP B 1 328 ? -96.346 -22.569 -11.499 1.00 12.94 328 ASP B N 1
ATOM 17896 C CA . ASP B 1 328 ? -94.888 -22.435 -11.431 1.00 13.57 328 ASP B CA 1
ATOM 17897 C C . ASP B 1 328 ? -94.521 -20.954 -11.454 1.00 13.52 328 ASP B C 1
ATOM 17898 O O . ASP B 1 328 ? -94.476 -20.343 -12.514 1.00 15.85 328 ASP B O 1
ATOM 17907 N N . GLU B 1 329 ? -94.226 -20.388 -10.266 1.00 9.25 329 GLU B N 1
ATOM 17908 C CA . GLU B 1 329 ? -94.017 -18.957 -10.162 1.00 11.31 329 GLU B CA 1
ATOM 17909 C C . GLU B 1 329 ? -92.724 -18.541 -10.771 1.00 12.35 329 GLU B C 1
ATOM 17910 O O . GLU B 1 329 ? -92.539 -17.365 -11.091 1.00 12.28 329 GLU B O 1
ATOM 17922 N N . LYS B 1 330 ? -91.802 -19.488 -10.893 1.00 12.76 330 LYS B N 1
ATOM 17923 C CA . LYS B 1 330 ? -90.551 -19.190 -11.551 1.00 11.13 330 LYS B CA 1
ATOM 17924 C C . LYS B 1 330 ? -90.795 -19.025 -13.017 1.00 8.85 330 LYS B C 1
ATOM 17925 O O . LYS B 1 330 ? -90.293 -18.073 -13.634 1.00 9.88 330 LYS B O 1
ATOM 17944 N N . LEU B 1 331 ? -91.554 -19.930 -13.588 1.00 12.41 331 LEU B N 1
ATOM 17945 C CA . LEU B 1 331 ? -91.956 -19.784 -14.989 1.00 10.52 331 LEU B CA 1
ATOM 17946 C C . LEU B 1 331 ? -92.650 -18.469 -15.199 1.00 10.04 331 LEU B C 1
ATOM 17947 O O . LEU B 1 331 ? -92.284 -17.710 -16.104 1.00 12.18 331 LEU B O 1
ATOM 17963 N N . ASP B 1 332 ? -93.663 -18.191 -14.392 1.00 8.15 332 ASP B N 1
ATOM 17964 C CA . ASP B 1 332 ? -94.484 -17.009 -14.631 1.00 9.94 332 ASP B CA 1
ATOM 17965 C C . ASP B 1 332 ? -93.636 -15.725 -14.557 1.00 13.35 332 ASP B C 1
ATOM 17966 O O . ASP B 1 332 ? -93.814 -14.831 -15.376 1.00 12.54 332 ASP B O 1
ATOM 17975 N N . ARG B 1 333 ? -92.736 -15.619 -13.574 1.00 12.26 333 ARG B N 1
ATOM 17976 C CA . ARG B 1 333 ? -92.019 -14.350 -13.433 1.00 7.52 333 ARG B CA 1
ATOM 17977 C C . ARG B 1 333 ? -91.062 -14.141 -14.624 1.00 9.28 333 ARG B C 1
ATOM 17978 O O . ARG B 1 333 ? -90.828 -13.013 -15.051 1.00 9.87 333 ARG B O 1
ATOM 17999 N N . MET B 1 334 ? -90.577 -15.237 -15.195 1.00 10.88 334 MET B N 1
ATOM 18000 C CA . MET B 1 334 ? -89.667 -15.125 -16.347 1.00 11.72 334 MET B CA 1
ATOM 18001 C C . MET B 1 334 ? -90.395 -14.689 -17.569 1.00 8.60 334 MET B C 1
ATOM 18002 O O . MET B 1 334 ? -89.955 -13.813 -18.294 1.00 9.17 334 MET B O 1
ATOM 18016 N N . VAL B 1 335 ? -91.563 -15.323 -17.809 1.00 11.91 335 VAL B N 1
ATOM 18017 C CA . VAL B 1 335 ? -92.343 -15.047 -18.993 1.00 9.07 335 VAL B CA 1
ATOM 18018 C C . VAL B 1 335 ? -92.963 -13.680 -18.928 1.00 5.74 335 VAL B C 1
ATOM 18019 O O . VAL B 1 335 ? -92.974 -12.929 -19.901 1.00 9.57 335 VAL B O 1
ATOM 18032 N N . ASN B 1 336 ? -93.475 -13.356 -17.763 1.00 10.28 336 ASN B N 1
ATOM 18033 C CA . ASN B 1 336 ? -94.270 -12.147 -17.599 1.00 12.15 336 ASN B CA 1
ATOM 18034 C C . ASN B 1 336 ? -93.458 -10.880 -17.462 1.00 15.19 336 ASN B C 1
ATOM 18035 O O . ASN B 1 336 ? -93.870 -9.831 -17.957 1.00 11.87 336 ASN B O 1
ATOM 18046 N N . ILE B 1 337 ? -92.310 -10.974 -16.800 1.00 9.03 337 ILE B N 1
ATOM 18047 C CA A ILE B 1 337 ? -91.584 -9.771 -16.457 0.48 7.79 337 ILE B CA 1
ATOM 18048 C CA B ILE B 1 337 ? -91.581 -9.774 -16.466 0.52 7.79 337 ILE B CA 1
ATOM 18049 C C . ILE B 1 337 ? -90.172 -9.844 -17.050 1.00 6.67 337 ILE B C 1
ATOM 18050 O O . ILE B 1 337 ? -89.859 -9.153 -18.006 1.00 10.14 337 ILE B O 1
ATOM 18081 N N . TRP B 1 338 ? -89.356 -10.724 -16.481 1.00 12.02 338 TRP B N 1
ATOM 18082 C CA . TRP B 1 338 ? -87.906 -10.578 -16.643 1.00 7.61 338 TRP B CA 1
ATOM 18083 C C . TRP B 1 338 ? -87.339 -10.867 -18.007 1.00 9.53 338 TRP B C 1
ATOM 18084 O O . TRP B 1 338 ? -86.411 -10.183 -18.448 1.00 10.35 338 TRP B O 1
ATOM 18105 N N . ASN B 1 339 ? -87.872 -11.873 -18.673 1.00 9.99 339 ASN B N 1
ATOM 18106 C CA . ASN B 1 339 ? -87.401 -12.200 -20.007 1.00 9.81 339 ASN B CA 1
ATOM 18107 C C . ASN B 1 339 ? -87.761 -11.099 -20.974 1.00 9.66 339 ASN B C 1
ATOM 18108 O O . ASN B 1 339 ? -86.971 -10.712 -21.805 1.00 6.37 339 ASN B O 1
ATOM 18119 N N . GLN B 1 340 ? -89.021 -10.588 -20.853 1.00 5.20 340 GLN B N 1
ATOM 18120 C CA . GLN B 1 340 ? -89.478 -9.531 -21.755 1.00 6.20 340 GLN B CA 1
ATOM 18121 C C . GLN B 1 340 ? -88.750 -8.213 -21.502 1.00 9.89 340 GLN B C 1
ATOM 18122 O O . GLN B 1 340 ? -88.401 -7.512 -22.451 1.00 9.23 340 GLN B O 1
ATOM 18136 N N . TYR B 1 341 ? -88.487 -7.899 -20.231 1.00 13.47 341 TYR B N 1
ATOM 18137 C CA . TYR B 1 341 ? -87.667 -6.727 -19.887 1.00 8.47 341 TYR B CA 1
ATOM 18138 C C . TYR B 1 341 ? -86.304 -6.870 -20.550 1.00 10.15 341 TYR B C 1
ATOM 18139 O O . TYR B 1 341 ? -85.800 -5.924 -21.148 1.00 9.21 341 TYR B O 1
ATOM 18157 N N . GLN B 1 342 ? -85.731 -8.054 -20.439 1.00 9.85 342 GLN B N 1
ATOM 18158 C CA . GLN B 1 342 ? -84.379 -8.254 -20.994 1.00 8.27 342 GLN B CA 1
ATOM 18159 C C . GLN B 1 342 ? -84.377 -8.086 -22.511 1.00 10.06 342 GLN B C 1
ATOM 18160 O O . GLN B 1 342 ? -83.445 -7.483 -23.054 1.00 8.17 342 GLN B O 1
ATOM 18174 N N . CYS B 1 343 ? -85.392 -8.601 -23.194 1.00 6.91 343 CYS B N 1
ATOM 18175 C CA . CYS B 1 343 ? -85.446 -8.386 -24.635 1.00 12.57 343 CYS B CA 1
ATOM 18176 C C . CYS B 1 343 ? -85.561 -6.911 -24.989 1.00 11.08 343 CYS B C 1
ATOM 18177 O O . CYS B 1 343 ? -85.019 -6.467 -25.994 1.00 12.94 343 CYS B O 1
ATOM 18185 N N . MET B 1 344 ? -86.276 -6.115 -24.172 1.00 9.11 344 MET B N 1
ATOM 18186 C CA . MET B 1 344 ? -86.355 -4.702 -24.501 1.00 11.47 344 MET B CA 1
ATOM 18187 C C . MET B 1 344 ? -85.033 -4.012 -24.309 1.00 8.54 344 MET B C 1
ATOM 18188 O O . MET B 1 344 ? -84.669 -3.133 -25.080 1.00 10.66 344 MET B O 1
ATOM 18202 N N . VAL B 1 345 ? -84.336 -4.396 -23.259 1.00 9.91 345 VAL B N 1
ATOM 18203 C CA . VAL B 1 345 ? -83.012 -3.827 -23.012 1.00 7.82 345 VAL B CA 1
ATOM 18204 C C . VAL B 1 345 ? -82.052 -4.183 -24.119 1.00 9.79 345 VAL B C 1
ATOM 18205 O O . VAL B 1 345 ? -81.201 -3.359 -24.488 1.00 11.92 345 VAL B O 1
ATOM 18218 N N . THR B 1 346 ? -82.124 -5.385 -24.685 1.00 12.83 346 THR B N 1
ATOM 18219 C CA . THR B 1 346 ? -81.242 -5.683 -25.812 1.00 11.42 346 THR B CA 1
ATOM 18220 C C . THR B 1 346 ? -81.587 -4.802 -27.020 1.00 14.17 346 THR B C 1
ATOM 18221 O O . THR B 1 346 ? -80.692 -4.391 -27.751 1.00 12.10 346 THR B O 1
ATOM 18232 N N . PHE B 1 347 ? -82.859 -4.526 -27.237 1.00 10.08 347 PHE B N 1
ATOM 18233 C CA . PHE B 1 347 ? -83.179 -3.571 -28.296 1.00 9.58 347 PHE B CA 1
ATOM 18234 C C . PHE B 1 347 ? -82.560 -2.225 -28.019 1.00 11.32 347 PHE B C 1
ATOM 18235 O O . PHE B 1 347 ? -81.936 -1.612 -28.888 1.00 8.19 347 PHE B O 1
ATOM 18252 N N . ASN B 1 348 ? -82.772 -1.731 -26.807 1.00 11.78 348 ASN B N 1
ATOM 18253 C CA . ASN B 1 348 ? -82.347 -0.375 -26.501 1.00 14.19 348 ASN B CA 1
ATOM 18254 C C . ASN B 1 348 ? -80.833 -0.198 -26.530 1.00 8.59 348 ASN B C 1
ATOM 18255 O O . ASN B 1 348 ? -80.352 0.809 -26.948 1.00 10.20 348 ASN B O 1
ATOM 18266 N N . MET B 1 349 ? -80.111 -1.194 -26.015 1.00 7.87 349 MET B N 1
ATOM 18267 C CA . MET B 1 349 ? -78.666 -1.123 -25.825 1.00 11.17 349 MET B CA 1
ATOM 18268 C C . MET B 1 349 ? -77.803 -1.844 -26.825 1.00 11.55 349 MET B C 1
ATOM 18269 O O . MET B 1 349 ? -76.618 -1.671 -26.822 1.00 10.08 349 MET B O 1
ATOM 18283 N N . SER B 1 350 ? -78.408 -2.619 -27.708 1.00 10.53 350 SER B N 1
ATOM 18284 C CA . SER B 1 350 ? -77.688 -3.389 -28.705 1.00 11.83 350 SER B CA 1
ATOM 18285 C C . SER B 1 350 ? -76.639 -4.242 -27.996 1.00 10.86 350 SER B C 1
ATOM 18286 O O . SER B 1 350 ? -76.979 -5.046 -27.165 1.00 12.28 350 SER B O 1
ATOM 18294 N N . ARG B 1 351 ? -75.367 -4.092 -28.360 1.00 6.58 351 ARG B N 1
ATOM 18295 C CA . ARG B 1 351 ? -74.304 -4.825 -27.681 1.00 9.58 351 ARG B CA 1
ATOM 18296 C C . ARG B 1 351 ? -73.253 -3.848 -27.154 1.00 18.57 351 ARG B C 1
ATOM 18297 O O . ARG B 1 351 ? -72.109 -4.158 -27.108 1.00 15.85 351 ARG B O 1
ATOM 18318 N N . SER B 1 352 ? -73.714 -2.679 -26.730 1.00 12.43 352 SER B N 1
ATOM 18319 C CA . SER B 1 352 ? -72.845 -1.563 -26.353 1.00 14.52 352 SER B CA 1
ATOM 18320 C C . SER B 1 352 ? -72.122 -1.614 -25.049 1.00 10.73 352 SER B C 1
ATOM 18321 O O . SER B 1 352 ? -70.889 -1.638 -24.993 1.00 11.50 352 SER B O 1
ATOM 18329 N N . ALA B 1 353 ? -72.903 -1.635 -23.980 1.00 9.76 353 ALA B N 1
ATOM 18330 C CA . ALA B 1 353 ? -72.349 -1.424 -22.666 1.00 7.07 353 ALA B CA 1
ATOM 18331 C C . ALA B 1 353 ? -73.027 -2.313 -21.644 1.00 13.96 353 ALA B C 1
ATOM 18332 O O . ALA B 1 353 ? -74.239 -2.296 -21.481 1.00 10.38 353 ALA B O 1
ATOM 18339 N N . SER B 1 354 ? -72.185 -3.103 -20.975 1.00 10.38 354 SER B N 1
ATOM 18340 C CA . SER B 1 354 ? -72.616 -3.885 -19.831 1.00 11.36 354 SER B CA 1
ATOM 18341 C C . SER B 1 354 ? -71.408 -3.913 -18.906 1.00 14.61 354 SER B C 1
ATOM 18342 O O . SER B 1 354 ? -70.509 -3.073 -19.009 1.00 8.81 354 SER B O 1
ATOM 18350 N N . PHE B 1 355 ? -71.346 -4.855 -17.943 1.00 5.99 355 PHE B N 1
ATOM 18351 C CA . PHE B 1 355 ? -70.164 -4.918 -17.158 1.00 7.01 355 PHE B CA 1
ATOM 18352 C C . PHE B 1 355 ? -69.122 -5.865 -17.799 1.00 10.11 355 PHE B C 1
ATOM 18353 O O . PHE B 1 355 ? -68.041 -6.084 -17.243 1.00 11.10 355 PHE B O 1
ATOM 18370 N N . PHE B 1 356 ? -69.444 -6.345 -18.994 1.00 8.15 356 PHE B N 1
ATOM 18371 C CA . PHE B 1 356 ? -68.465 -7.110 -19.794 1.00 4.38 356 PHE B CA 1
ATOM 18372 C C . PHE B 1 356 ? -68.188 -6.444 -21.137 1.00 11.94 356 PHE B C 1
ATOM 18373 O O . PHE B 1 356 ? -67.061 -6.499 -21.637 1.00 12.95 356 PHE B O 1
ATOM 18390 N N . GLU B 1 357 ? -69.199 -5.807 -21.738 1.00 7.41 357 GLU B N 1
ATOM 18391 C CA . GLU B 1 357 ? -68.954 -4.939 -22.892 1.00 12.58 357 GLU B CA 1
ATOM 18392 C C . GLU B 1 357 ? -68.683 -3.515 -22.421 1.00 9.67 357 GLU B C 1
ATOM 18393 O O . GLU B 1 357 ? -69.430 -2.938 -21.645 1.00 11.01 357 GLU B O 1
ATOM 18405 N N . THR B 1 358 ? -67.581 -2.938 -22.935 1.00 9.85 358 THR B N 1
ATOM 18406 C CA . THR B 1 358 ? -67.064 -1.686 -22.377 1.00 7.85 358 THR B CA 1
ATOM 18407 C C . THR B 1 358 ? -67.541 -0.384 -23.009 1.00 12.17 358 THR B C 1
ATOM 18408 O O . THR B 1 358 ? -67.098 0.684 -22.606 1.00 12.02 358 THR B O 1
ATOM 18419 N N . GLY B 1 359 ? -68.456 -0.456 -23.969 1.00 8.74 359 GLY B N 1
ATOM 18420 C CA . GLY B 1 359 ? -69.048 0.770 -24.483 1.00 8.70 359 GLY B CA 1
ATOM 18421 C C . GLY B 1 359 ? -68.194 1.533 -25.483 1.00 14.35 359 GLY B C 1
ATOM 18422 O O . GLY B 1 359 ? -68.564 2.615 -25.932 1.00 11.13 359 GLY B O 1
ATOM 18426 N N . ILE B 1 360 ? -67.047 0.966 -25.838 1.00 12.88 360 ILE B N 1
ATOM 18427 C CA . ILE B 1 360 ? -66.201 1.598 -26.845 1.00 11.61 360 ILE B CA 1
ATOM 18428 C C . ILE B 1 360 ? -66.612 1.142 -28.239 1.00 20.68 360 ILE B C 1
ATOM 18429 O O . ILE B 1 360 ? -66.743 1.950 -29.167 1.00 20.65 360 ILE B O 1
ATOM 18445 N N . GLY B 1 361 ? -66.797 -0.151 -28.402 1.00 11.29 361 GLY B N 1
ATOM 18446 C CA . GLY B 1 361 ? -67.296 -0.662 -29.667 1.00 14.17 361 GLY B CA 1
ATOM 18447 C C . GLY B 1 361 ? -68.776 -0.349 -29.809 1.00 22.90 361 GLY B C 1
ATOM 18448 O O . GLY B 1 361 ? -69.524 -0.445 -28.834 1.00 21.47 361 GLY B O 1
ATOM 18452 N N . ARG B 1 362 ? -69.222 0.001 -31.019 1.00 15.82 362 ARG B N 1
ATOM 18453 C CA . ARG B 1 362 ? -70.580 0.504 -31.198 1.00 16.66 362 ARG B CA 1
ATOM 18454 C C . ARG B 1 362 ? -71.570 -0.254 -32.069 1.00 20.93 362 ARG B C 1
ATOM 18455 O O . ARG B 1 362 ? -72.741 0.145 -32.166 1.00 31.41 362 ARG B O 1
ATOM 18476 N N . GLY B 1 363 ? -71.133 -1.309 -32.713 1.00 16.96 363 GLY B N 1
ATOM 18477 C CA . GLY B 1 363 ? -72.016 -2.029 -33.613 1.00 12.03 363 GLY B CA 1
ATOM 18478 C C . GLY B 1 363 ? -72.587 -3.276 -32.984 1.00 17.87 363 GLY B C 1
ATOM 18479 O O . GLY B 1 363 ? -72.290 -3.622 -31.845 1.00 15.30 363 GLY B O 1
ATOM 18483 N N . MET B 1 364 ? -73.427 -3.972 -33.753 1.00 11.30 364 MET B N 1
ATOM 18484 C CA . MET B 1 364 ? -73.823 -5.304 -33.363 1.00 8.34 364 MET B CA 1
ATOM 18485 C C . MET B 1 364 ? -73.951 -6.125 -34.626 1.00 13.92 364 MET B C 1
ATOM 18486 O O . MET B 1 364 ? -73.963 -5.598 -35.720 1.00 11.77 364 MET B O 1
ATOM 18500 N N . GLY B 1 365 ? -74.068 -7.434 -34.469 1.00 11.32 365 GLY B N 1
ATOM 18501 C CA . GLY B 1 365 ? -74.207 -8.273 -35.664 1.00 13.83 365 GLY B CA 1
ATOM 18502 C C . GLY B 1 365 ? -75.504 -8.053 -36.416 1.00 11.31 365 GLY B C 1
ATOM 18503 O O . GLY B 1 365 ? -76.569 -7.936 -35.815 1.00 9.97 365 GLY B O 1
ATOM 18507 N N . PHE B 1 366 ? -75.404 -7.991 -37.729 1.00 12.88 366 PHE B N 1
ATOM 18508 C CA . PHE B 1 366 ? -76.592 -8.067 -38.578 1.00 11.51 366 PHE B CA 1
ATOM 18509 C C . PHE B 1 366 ? -77.431 -9.234 -38.140 1.00 16.04 366 PHE B C 1
ATOM 18510 O O . PHE B 1 366 ? -78.665 -9.133 -38.073 1.00 10.79 366 PHE B O 1
ATOM 18527 N N . ARG B 1 367 ? -76.767 -10.357 -37.815 1.00 9.87 367 ARG B N 1
ATOM 18528 C CA . ARG B 1 367 ? -77.502 -11.552 -37.390 1.00 11.71 367 ARG B CA 1
ATOM 18529 C C . ARG B 1 367 ? -78.250 -11.335 -36.080 1.00 11.44 367 ARG B C 1
ATOM 18530 O O . ARG B 1 367 ? -79.323 -11.880 -35.887 1.00 11.05 367 ARG B O 1
ATOM 18551 N N . ASP B 1 368 ? -77.669 -10.540 -35.185 1.00 16.03 368 ASP B N 1
ATOM 18552 C CA . ASP B 1 368 ? -78.288 -10.286 -33.890 1.00 12.61 368 ASP B CA 1
ATOM 18553 C C . ASP B 1 368 ? -79.406 -9.227 -33.926 1.00 11.23 368 ASP B C 1
ATOM 18554 O O . ASP B 1 368 ? -80.338 -9.261 -33.133 1.00 11.68 368 ASP B O 1
ATOM 18563 N N . SER B 1 369 ? -79.296 -8.272 -34.851 1.00 9.30 369 SER B N 1
ATOM 18564 C CA . SER B 1 369 ? -80.396 -7.336 -35.038 1.00 8.44 369 SER B CA 1
ATOM 18565 C C . SER B 1 369 ? -81.670 -8.117 -35.360 1.00 9.85 369 SER B C 1
ATOM 18566 O O . SER B 1 369 ? -82.741 -7.817 -34.817 1.00 12.54 369 SER B O 1
ATOM 18574 N N . ASN B 1 370 ? -81.543 -9.082 -36.264 1.00 10.19 370 ASN B N 1
ATOM 18575 C CA . ASN B 1 370 ? -82.670 -9.912 -36.682 1.00 7.36 370 ASN B CA 1
ATOM 18576 C C . ASN B 1 370 ? -83.117 -10.856 -35.591 1.00 10.93 370 ASN B C 1
ATOM 18577 O O . ASN B 1 370 ? -84.322 -11.032 -35.377 1.00 11.75 370 ASN B O 1
ATOM 18588 N N . GLN B 1 371 ? -82.180 -11.481 -34.891 1.00 8.60 371 GLN B N 1
ATOM 18589 C CA . GLN B 1 371 ? -82.579 -12.446 -33.877 1.00 7.09 371 GLN B CA 1
ATOM 18590 C C . GLN B 1 371 ? -83.183 -11.736 -32.679 1.00 9.82 371 GLN B C 1
ATOM 18591 O O . GLN B 1 371 ? -84.146 -12.235 -32.097 1.00 11.49 371 GLN B O 1
ATOM 18605 N N . ASP B 1 372 ? -82.646 -10.587 -32.307 1.00 7.91 372 ASP B N 1
ATOM 18606 C CA . ASP B 1 372 ? -83.220 -9.848 -31.190 1.00 6.36 372 ASP B CA 1
ATOM 18607 C C . ASP B 1 372 ? -84.701 -9.549 -31.460 1.00 9.32 372 ASP B C 1
ATOM 18608 O O . ASP B 1 372 ? -85.549 -9.639 -30.569 1.00 10.84 372 ASP B O 1
ATOM 18617 N N . LEU B 1 373 ? -84.991 -9.190 -32.707 1.00 8.95 373 LEU B N 1
ATOM 18618 C CA . LEU B 1 373 ? -86.360 -8.822 -33.110 1.00 11.59 373 LEU B CA 1
ATOM 18619 C C . LEU B 1 373 ? -87.341 -9.927 -32.764 1.00 16.58 373 LEU B C 1
ATOM 18620 O O . LEU B 1 373 ? -88.519 -9.664 -32.493 1.00 10.60 373 LEU B O 1
ATOM 18636 N N . LEU B 1 374 ? -86.872 -11.182 -32.789 1.00 7.53 374 LEU B N 1
ATOM 18637 C CA . LEU B 1 374 ? -87.779 -12.305 -32.571 1.00 9.99 374 LEU B CA 1
ATOM 18638 C C . LEU B 1 374 ? -88.378 -12.203 -31.185 1.00 11.90 374 LEU B C 1
ATOM 18639 O O . LEU B 1 374 ? -89.511 -12.641 -30.933 1.00 13.94 374 LEU B O 1
ATOM 18655 N N . GLY B 1 375 ? -87.617 -11.591 -30.294 1.00 9.59 375 GLY B N 1
ATOM 18656 C CA . GLY B 1 375 ? -88.022 -11.452 -28.919 1.00 13.11 375 GLY B CA 1
ATOM 18657 C C . GLY B 1 375 ? -88.808 -10.202 -28.586 1.00 13.85 375 GLY B C 1
ATOM 18658 O O . GLY B 1 375 ? -89.580 -10.218 -27.630 1.00 18.80 375 GLY B O 1
ATOM 18662 N N . PHE B 1 376 ? -88.626 -9.131 -29.343 1.00 12.64 376 PHE B N 1
ATOM 18663 C CA . PHE B 1 376 ? -89.269 -7.876 -28.966 1.00 9.90 376 PHE B CA 1
ATOM 18664 C C . PHE B 1 376 ? -90.399 -7.433 -29.896 1.00 10.35 376 PHE B C 1
ATOM 18665 O O . PHE B 1 376 ? -91.123 -6.499 -29.599 1.00 11.79 376 PHE B O 1
ATOM 18682 N N . VAL B 1 377 ? -90.604 -8.184 -30.984 1.00 9.25 377 VAL B N 1
ATOM 18683 C CA . VAL B 1 377 ? -91.543 -7.731 -32.012 1.00 11.70 377 VAL B CA 1
ATOM 18684 C C . VAL B 1 377 ? -92.999 -7.667 -31.529 1.00 12.87 377 VAL B C 1
ATOM 18685 O O . VAL B 1 377 ? -93.776 -6.886 -32.056 1.00 9.35 377 VAL B O 1
ATOM 18698 N N . HIS B 1 378 ? -93.348 -8.486 -30.534 1.00 10.06 378 HIS B N 1
ATOM 18699 C CA . HIS B 1 378 ? -94.708 -8.484 -29.993 1.00 13.01 378 HIS B CA 1
ATOM 18700 C C . HIS B 1 378 ? -94.976 -7.249 -29.098 1.00 14.24 378 HIS B C 1
ATOM 18701 O O . HIS B 1 378 ? -96.123 -6.926 -28.793 1.00 14.05 378 HIS B O 1
ATOM 18714 N N . LEU B 1 379 ? -93.895 -6.546 -28.714 1.00 8.73 379 LEU B N 1
ATOM 18715 C CA . LEU B 1 379 ? -93.986 -5.390 -27.817 1.00 9.66 379 LEU B CA 1
ATOM 18716 C C . LEU B 1 379 ? -93.890 -4.077 -28.562 1.00 15.06 379 LEU B C 1
ATOM 18717 O O . LEU B 1 379 ? -94.647 -3.143 -28.286 1.00 13.85 379 LEU B O 1
ATOM 18733 N N . ILE B 1 380 ? -92.932 -4.014 -29.497 1.00 11.95 380 ILE B N 1
ATOM 18734 C CA . ILE B 1 380 ? -92.668 -2.802 -30.264 1.00 12.36 380 ILE B CA 1
ATOM 18735 C C . ILE B 1 380 ? -92.622 -3.090 -31.762 1.00 16.06 380 ILE B C 1
ATOM 18736 O O . ILE B 1 380 ? -91.576 -2.999 -32.399 1.00 12.71 380 ILE B O 1
ATOM 18752 N N . PRO B 1 381 ? -93.790 -3.448 -32.321 1.00 12.74 381 PRO B N 1
ATOM 18753 C CA . PRO B 1 381 ? -93.848 -3.823 -33.743 1.00 9.31 381 PRO B CA 1
ATOM 18754 C C . PRO B 1 381 ? -93.521 -2.680 -34.691 1.00 8.93 381 PRO B C 1
ATOM 18755 O O . PRO B 1 381 ? -92.914 -2.922 -35.724 1.00 9.99 381 PRO B O 1
ATOM 18766 N N . GLU B 1 382 ? -93.903 -1.440 -34.368 1.00 13.41 382 GLU B N 1
ATOM 18767 C CA A GLU B 1 382 ? -93.543 -0.319 -35.239 0.41 16.47 382 GLU B CA 1
ATOM 18768 C CA B GLU B 1 382 ? -93.543 -0.332 -35.258 0.59 16.46 382 GLU B CA 1
ATOM 18769 C C . GLU B 1 382 ? -92.042 -0.138 -35.359 1.00 15.94 382 GLU B C 1
ATOM 18770 O O . GLU B 1 382 ? -91.503 0.084 -36.443 1.00 16.50 382 GLU B O 1
ATOM 18793 N N . ARG B 1 383 ? -91.361 -0.190 -34.216 1.00 18.95 383 ARG B N 1
ATOM 18794 C CA . ARG B 1 383 ? -89.931 -0.030 -34.217 1.00 16.38 383 ARG B CA 1
ATOM 18795 C C . ARG B 1 383 ? -89.279 -1.217 -34.880 1.00 12.70 383 ARG B C 1
ATOM 18796 O O . ARG B 1 383 ? -88.217 -1.081 -35.470 1.00 13.92 383 ARG B O 1
ATOM 18817 N N . ALA B 1 384 ? -89.898 -2.374 -34.745 1.00 10.80 384 ALA B N 1
ATOM 18818 C CA . ALA B 1 384 ? -89.385 -3.567 -35.416 1.00 10.52 384 ALA B CA 1
ATOM 18819 C C . ALA B 1 384 ? -89.388 -3.357 -36.925 1.00 12.66 384 ALA B C 1
ATOM 18820 O O . ALA B 1 384 ? -88.425 -3.659 -37.600 1.00 10.85 384 ALA B O 1
ATOM 18827 N N . ARG B 1 385 ? -90.508 -2.823 -37.453 1.00 11.52 385 ARG B N 1
ATOM 18828 C CA . ARG B 1 385 ? -90.637 -2.656 -38.894 1.00 11.06 385 ARG B CA 1
ATOM 18829 C C . ARG B 1 385 ? -89.491 -1.799 -39.366 1.00 10.19 385 ARG B C 1
ATOM 18830 O O . ARG B 1 385 ? -88.845 -2.094 -40.359 1.00 12.03 385 ARG B O 1
ATOM 18851 N N . GLU B 1 386 ? -89.232 -0.748 -38.602 1.00 10.98 386 GLU B N 1
ATOM 18852 C CA . GLU B 1 386 ? -88.219 0.239 -38.979 1.00 13.56 386 GLU B CA 1
ATOM 18853 C C . GLU B 1 386 ? -86.829 -0.368 -38.969 1.00 11.63 386 GLU B C 1
ATOM 18854 O O . GLU B 1 386 ? -85.994 -0.074 -39.828 1.00 11.50 386 GLU B O 1
ATOM 18866 N N . ARG B 1 387 ? -86.581 -1.192 -37.965 1.00 12.26 387 ARG B N 1
ATOM 18867 C CA . ARG B 1 387 ? -85.271 -1.817 -37.820 1.00 8.28 387 ARG B CA 1
ATOM 18868 C C . ARG B 1 387 ? -84.993 -2.722 -39.024 1.00 11.23 387 ARG B C 1
ATOM 18869 O O . ARG B 1 387 ? -83.873 -2.742 -39.536 1.00 11.29 387 ARG B O 1
ATOM 18890 N N . ILE B 1 388 ? -86.025 -3.444 -39.460 1.00 11.41 388 ILE B N 1
ATOM 18891 C CA . ILE B 1 388 ? -85.931 -4.345 -40.625 1.00 11.63 388 ILE B CA 1
ATOM 18892 C C . ILE B 1 388 ? -85.600 -3.507 -41.832 1.00 9.05 388 ILE B C 1
ATOM 18893 O O . ILE B 1 388 ? -84.682 -3.836 -42.577 1.00 15.57 388 ILE B O 1
ATOM 18909 N N . ILE B 1 389 ? -86.275 -2.389 -42.019 1.00 9.83 389 ILE B N 1
ATOM 18910 C CA A ILE B 1 389 ? -86.011 -1.560 -43.194 0.46 11.87 389 ILE B CA 1
ATOM 18911 C CA B ILE B 1 389 ? -85.996 -1.596 -43.205 0.54 11.88 389 ILE B CA 1
ATOM 18912 C C . ILE B 1 389 ? -84.576 -1.017 -43.111 1.00 10.36 389 ILE B C 1
ATOM 18913 O O . ILE B 1 389 ? -83.827 -1.021 -44.094 1.00 13.84 389 ILE B O 1
ATOM 18944 N N . ASP B 1 390 ? -84.200 -0.574 -41.920 1.00 9.92 390 ASP B N 1
ATOM 18945 C CA . ASP B 1 390 ? -82.864 0.003 -41.743 1.00 10.51 390 ASP B CA 1
ATOM 18946 C C . ASP B 1 390 ? -81.740 -0.992 -41.999 1.00 13.27 390 ASP B C 1
ATOM 18947 O O . ASP B 1 390 ? -80.732 -0.625 -42.593 1.00 11.01 390 ASP B O 1
ATOM 18956 N N . ILE B 1 391 ? -81.866 -2.236 -41.544 1.00 10.72 391 ILE B N 1
ATOM 18957 C CA . ILE B 1 391 ? -80.742 -3.141 -41.761 1.00 10.40 391 ILE B CA 1
ATOM 18958 C C . ILE B 1 391 ? -80.740 -3.650 -43.179 1.00 9.34 391 ILE B C 1
ATOM 18959 O O . ILE B 1 391 ? -79.691 -3.878 -43.752 1.00 11.37 391 ILE B O 1
ATOM 18975 N N . ALA B 1 392 ? -81.927 -3.787 -43.762 1.00 7.44 392 ALA B N 1
ATOM 18976 C CA . ALA B 1 392 ? -82.008 -4.307 -45.119 1.00 6.35 392 ALA B CA 1
ATOM 18977 C C . ALA B 1 392 ? -81.434 -3.284 -46.109 1.00 11.91 392 ALA B C 1
ATOM 18978 O O . ALA B 1 392 ? -80.975 -3.649 -47.191 1.00 12.24 392 ALA B O 1
ATOM 18985 N N . SER B 1 393 ? -81.476 -2.020 -45.701 1.00 11.56 393 SER B N 1
ATOM 18986 C CA . SER B 1 393 ? -80.989 -0.923 -46.545 1.00 9.91 393 SER B CA 1
ATOM 18987 C C . SER B 1 393 ? -79.481 -0.972 -46.689 1.00 13.50 393 SER B C 1
ATOM 18988 O O . SER B 1 393 ? -78.926 -0.351 -47.602 1.00 12.92 393 SER B O 1
ATOM 18996 N N . THR B 1 394 ? -78.820 -1.701 -45.793 1.00 14.22 394 THR B N 1
ATOM 18997 C CA . THR B 1 394 ? -77.351 -1.832 -45.852 1.00 8.83 394 THR B CA 1
ATOM 18998 C C . THR B 1 394 ? -76.878 -3.015 -46.707 1.00 13.24 394 THR B C 1
ATOM 18999 O O . THR B 1 394 ? -75.705 -3.114 -47.063 1.00 11.19 394 THR B O 1
ATOM 19010 N N . GLN B 1 395 ? -77.814 -3.894 -47.034 1.00 10.63 395 GLN B N 1
ATOM 19011 C CA . GLN B 1 395 ? -77.480 -5.136 -47.741 1.00 11.58 395 GLN B CA 1
ATOM 19012 C C . GLN B 1 395 ? -76.897 -4.884 -49.124 1.00 12.49 395 GLN B C 1
ATOM 19013 O O . GLN B 1 395 ? -77.319 -3.979 -49.830 1.00 12.47 395 GLN B O 1
ATOM 19027 N N . PHE B 1 396 ? -75.917 -5.719 -49.511 1.00 11.02 396 PHE B N 1
ATOM 19028 C CA . PHE B 1 396 ? -75.340 -5.616 -50.840 1.00 13.26 396 PHE B CA 1
ATOM 19029 C C . PHE B 1 396 ? -76.261 -6.207 -51.905 1.00 14.44 396 PHE B C 1
ATOM 19030 O O . PHE B 1 396 ? -77.114 -7.050 -51.632 1.00 10.58 396 PHE B O 1
ATOM 19047 N N . ALA B 1 397 ? -76.071 -5.723 -53.126 1.00 18.47 397 ALA B N 1
ATOM 19048 C CA . ALA B 1 397 ? -76.943 -6.077 -54.229 1.00 19.67 397 ALA B CA 1
ATOM 19049 C C . ALA B 1 397 ? -76.838 -7.535 -54.579 1.00 16.03 397 ALA B C 1
ATOM 19050 O O . ALA B 1 397 ? -77.745 -8.109 -55.170 1.00 20.92 397 ALA B O 1
ATOM 19057 N N . ASP B 1 398 ? -75.715 -8.145 -54.224 1.00 15.61 398 ASP B N 1
ATOM 19058 C CA . ASP B 1 398 ? -75.557 -9.559 -54.509 1.00 17.78 398 ASP B CA 1
ATOM 19059 C C . ASP B 1 398 ? -76.138 -10.400 -53.385 1.00 14.94 398 ASP B C 1
ATOM 19060 O O . ASP B 1 398 ? -76.121 -11.629 -53.431 1.00 14.10 398 ASP B O 1
ATOM 19069 N N . GLY B 1 399 ? -76.693 -9.724 -52.384 1.00 17.19 399 GLY B N 1
ATOM 19070 C CA . GLY B 1 399 ? -77.391 -10.432 -51.336 1.00 17.44 399 GLY B CA 1
ATOM 19071 C C . GLY B 1 399 ? -76.598 -10.575 -50.061 1.00 12.26 399 GLY B C 1
ATOM 19072 O O . GLY B 1 399 ? -77.162 -10.893 -49.017 1.00 13.97 399 GLY B O 1
ATOM 19076 N N . SER B 1 400 ? -75.293 -10.338 -50.157 1.00 12.10 400 SER B N 1
ATOM 19077 C CA . SER B 1 400 ? -74.425 -10.464 -49.000 1.00 15.47 400 SER B CA 1
ATOM 19078 C C . SER B 1 400 ? -74.724 -9.296 -48.079 1.00 10.62 400 SER B C 1
ATOM 19079 O O . SER B 1 400 ? -75.317 -8.298 -48.488 1.00 12.26 400 SER B O 1
ATOM 19087 N N . ALA B 1 401 ? -74.347 -9.461 -46.829 1.00 11.34 401 ALA B N 1
ATOM 19088 C CA . ALA B 1 401 ? -74.655 -8.494 -45.816 1.00 9.44 401 ALA B CA 1
ATOM 19089 C C . ALA B 1 401 ? -73.389 -8.037 -45.123 1.00 11.74 401 ALA B C 1
ATOM 19090 O O . ALA B 1 401 ? -72.383 -8.745 -45.091 1.00 15.09 401 ALA B O 1
ATOM 19097 N N . TYR B 1 402 ? -73.459 -6.836 -44.575 1.00 15.07 402 TYR B N 1
ATOM 19098 C CA . TYR B 1 402 ? -72.430 -6.362 -43.688 1.00 14.87 402 TYR B CA 1
ATOM 19099 C C . TYR B 1 402 ? -72.579 -7.195 -42.422 1.00 19.82 402 TYR B C 1
ATOM 19100 O O . TYR B 1 402 ? -73.688 -7.361 -41.905 1.00 14.88 402 TYR B O 1
ATOM 19118 N N . HIS B 1 403 ? -71.472 -7.724 -41.927 1.00 9.34 403 HIS B N 1
ATOM 19119 C CA . HIS B 1 403 ? -71.544 -8.620 -40.787 1.00 11.17 403 HIS B CA 1
ATOM 19120 C C . HIS B 1 403 ? -71.970 -7.856 -39.562 1.00 12.92 403 HIS B C 1
ATOM 19121 O O . HIS B 1 403 ? -72.612 -8.395 -38.653 1.00 10.97 403 HIS B O 1
ATOM 19134 N N . GLN B 1 404 ? -71.578 -6.580 -39.566 1.00 10.62 404 GLN B N 1
ATOM 19135 C CA . GLN B 1 404 ? -71.790 -5.711 -38.419 1.00 9.83 404 GLN B CA 1
ATOM 19136 C C . GLN B 1 404 ? -72.594 -4.467 -38.790 1.00 15.55 404 GLN B C 1
ATOM 19137 O O . GLN B 1 404 ? -72.256 -3.733 -39.699 1.00 11.40 404 GLN B O 1
ATOM 19151 N N . TYR B 1 405 ? -73.699 -4.284 -38.049 1.00 9.24 405 TYR B N 1
ATOM 19152 C CA . TYR B 1 405 ? -74.579 -3.138 -38.212 1.00 8.53 405 TYR B CA 1
ATOM 19153 C C . TYR B 1 405 ? -74.330 -2.124 -37.101 1.00 12.19 405 TYR B C 1
ATOM 19154 O O . TYR B 1 405 ? -74.160 -2.480 -35.937 1.00 14.54 405 TYR B O 1
ATOM 19172 N N . GLN B 1 406 ? -74.289 -0.853 -37.487 1.00 11.99 406 GLN B N 1
ATOM 19173 C CA . GLN B 1 406 ? -74.096 0.238 -36.535 1.00 11.14 406 GLN B CA 1
ATOM 19174 C C . GLN B 1 406 ? -75.442 0.960 -36.376 1.00 13.82 406 GLN B C 1
ATOM 19175 O O . GLN B 1 406 ? -75.835 1.752 -37.232 1.00 14.01 406 GLN B O 1
ATOM 19189 N N . PRO B 1 407 ? -76.179 0.663 -35.297 1.00 13.47 407 PRO B N 1
ATOM 19190 C CA . PRO B 1 407 ? -77.532 1.210 -35.180 1.00 12.80 407 PRO B CA 1
ATOM 19191 C C . PRO B 1 407 ? -77.608 2.714 -35.055 1.00 14.62 407 PRO B C 1
ATOM 19192 O O . PRO B 1 407 ? -78.659 3.290 -35.316 1.00 14.39 407 PRO B O 1
ATOM 19203 N N . LEU B 1 408 ? -76.502 3.364 -34.669 1.00 12.90 408 LEU B N 1
ATOM 19204 C CA . LEU B 1 408 ? -76.564 4.800 -34.450 1.00 12.11 408 LEU B CA 1
ATOM 19205 C C . LEU B 1 408 ? -76.496 5.562 -35.752 1.00 15.93 408 LEU B C 1
ATOM 19206 O O . LEU B 1 408 ? -77.118 6.608 -35.890 1.00 21.26 408 LEU B O 1
ATOM 19222 N N . THR B 1 409 ? -75.760 5.035 -36.719 1.00 10.29 409 THR B N 1
ATOM 19223 C CA . THR B 1 409 ? -75.663 5.689 -38.017 1.00 12.25 409 THR B CA 1
ATOM 19224 C C . THR B 1 409 ? -76.483 4.970 -39.088 1.00 17.68 409 THR B C 1
ATOM 19225 O O . THR B 1 409 ? -76.603 5.454 -40.213 1.00 13.25 409 THR B O 1
ATOM 19236 N N . LYS B 1 410 ? -77.024 3.820 -38.736 1.00 13.27 410 LYS B N 1
ATOM 19237 C CA . LYS B 1 410 ? -77.819 3.028 -39.671 1.00 16.80 410 LYS B CA 1
ATOM 19238 C C . LYS B 1 410 ? -77.046 2.643 -40.912 1.00 12.07 410 LYS B C 1
ATOM 19239 O O . LYS B 1 410 ? -77.580 2.640 -42.025 1.00 14.28 410 LYS B O 1
ATOM 19258 N N . ARG B 1 411 ? -75.800 2.248 -40.690 1.00 16.03 411 ARG B N 1
ATOM 19259 C CA . ARG B 1 411 ? -74.909 1.865 -41.759 1.00 15.47 411 ARG B CA 1
ATOM 19260 C C . ARG B 1 411 ? -74.194 0.584 -41.374 1.00 13.23 411 ARG B C 1
ATOM 19261 O O . ARG B 1 411 ? -74.108 0.222 -40.203 1.00 15.31 411 ARG B O 1
ATOM 19282 N N . GLY B 1 412 ? -73.667 -0.096 -42.371 1.00 10.07 412 GLY B N 1
ATOM 19283 C CA . GLY B 1 412 ? -72.856 -1.264 -42.114 1.00 14.63 412 GLY B CA 1
ATOM 19284 C C . GLY B 1 412 ? -71.429 -0.873 -41.846 1.00 13.47 412 GLY B C 1
ATOM 19285 O O . GLY B 1 412 ? -70.948 0.158 -42.331 1.00 19.45 412 GLY B O 1
ATOM 19289 N N . ASN B 1 413 ? -70.742 -1.700 -41.068 1.00 12.16 413 ASN B N 1
ATOM 19290 C CA . ASN B 1 413 ? -69.367 -1.436 -40.724 1.00 14.52 413 ASN B CA 1
ATOM 19291 C C . ASN B 1 413 ? -68.395 -1.774 -41.824 1.00 20.39 413 ASN B C 1
ATOM 19292 O O . ASN B 1 413 ? -68.191 -2.947 -42.137 1.00 16.40 413 ASN B O 1
ATOM 19303 N N . ASN B 1 414 ? -67.740 -0.752 -42.360 1.00 14.39 414 ASN B N 1
ATOM 19304 C CA . ASN B 1 414 ? -66.930 -0.934 -43.542 1.00 15.01 414 ASN B CA 1
ATOM 19305 C C . ASN B 1 414 ? -65.650 -1.656 -43.322 1.00 19.49 414 ASN B C 1
ATOM 19306 O O . ASN B 1 414 ? -65.138 -2.284 -44.233 1.00 30.97 414 ASN B O 1
ATOM 19317 N N . ASP B 1 415 ? -65.099 -1.545 -42.118 1.00 19.36 415 ASP B N 1
ATOM 19318 C CA . ASP B 1 415 ? -63.866 -2.233 -41.822 1.00 16.64 415 ASP B CA 1
ATOM 19319 C C . ASP B 1 415 ? -63.996 -3.711 -41.683 1.00 18.91 415 ASP B C 1
ATOM 19320 O O . ASP B 1 415 ? -63.138 -4.404 -42.036 1.00 19.15 415 ASP B O 1
ATOM 19329 N N . ILE B 1 416 ? -65.058 -4.168 -41.067 1.00 18.34 416 ILE B N 1
ATOM 19330 C CA . ILE B 1 416 ? -65.308 -5.571 -40.915 1.00 13.97 416 ILE B CA 1
ATOM 19331 C C . ILE B 1 416 ? -65.722 -6.150 -42.227 1.00 19.74 416 ILE B C 1
ATOM 19332 O O . ILE B 1 416 ? -65.288 -7.219 -42.585 1.00 22.48 416 ILE B O 1
ATOM 19348 N N . GLY B 1 417 ? -66.565 -5.447 -42.952 1.00 13.03 417 GLY B N 1
ATOM 19349 C CA . GLY B 1 417 ? -67.100 -5.975 -44.193 1.00 14.62 417 GLY B CA 1
ATOM 19350 C C . GLY B 1 417 ? -68.137 -7.094 -44.116 1.00 16.18 417 GLY B C 1
ATOM 19351 O O . GLY B 1 417 ? -68.951 -7.109 -43.244 1.00 15.90 417 GLY B O 1
ATOM 19355 N N . SER B 1 418 ? -68.063 -8.016 -45.087 1.00 11.27 418 SER B N 1
ATOM 19356 C CA . SER B 1 418 ? -69.010 -9.120 -45.297 1.00 15.03 418 SER B CA 1
ATOM 19357 C C . SER B 1 418 ? -68.288 -10.497 -45.207 1.00 19.97 418 SER B C 1
ATOM 19358 O O . SER B 1 418 ? -67.274 -10.609 -44.573 1.00 19.05 418 SER B O 1
ATOM 19366 N N . GLY B 1 419 ? -68.871 -11.522 -45.827 1.00 12.55 419 GLY B N 1
ATOM 19367 C CA . GLY B 1 419 ? -68.308 -12.864 -45.876 1.00 16.95 419 GLY B CA 1
ATOM 19368 C C . GLY B 1 419 ? -68.670 -13.911 -44.862 1.00 17.53 419 GLY B C 1
ATOM 19369 O O . GLY B 1 419 ? -68.123 -14.967 -44.904 1.00 13.14 419 GLY B O 1
ATOM 19373 N N . PHE B 1 420 ? -69.602 -13.589 -43.981 1.00 8.97 420 PHE B N 1
ATOM 19374 C CA . PHE B 1 420 ? -70.099 -14.523 -42.992 1.00 14.62 420 PHE B CA 1
ATOM 19375 C C . PHE B 1 420 ? -71.401 -14.997 -43.586 1.00 12.36 420 PHE B C 1
ATOM 19376 O O . PHE B 1 420 ? -72.358 -14.311 -43.571 1.00 13.60 420 PHE B O 1
ATOM 19393 N N . ASN B 1 421 ? -71.384 -16.189 -44.142 1.00 11.83 421 ASN B N 1
ATOM 19394 C CA . ASN B 1 421 ? -72.430 -16.626 -45.039 1.00 11.73 421 ASN B CA 1
ATOM 19395 C C . ASN B 1 421 ? -73.751 -16.998 -44.425 1.00 11.46 421 ASN B C 1
ATOM 19396 O O . ASN B 1 421 ? -74.682 -17.289 -45.149 1.00 14.02 421 ASN B O 1
ATOM 19407 N N . ASP B 1 422 ? -73.853 -16.984 -43.104 1.00 9.27 422 ASP B N 1
ATOM 19408 C CA . ASP B 1 422 ? -75.177 -17.165 -42.497 1.00 12.27 422 ASP B CA 1
ATOM 19409 C C . ASP B 1 422 ? -75.939 -15.857 -42.462 1.00 13.25 422 ASP B C 1
ATOM 19410 O O . ASP B 1 422 ? -77.165 -15.842 -42.317 1.00 12.33 422 ASP B O 1
ATOM 19419 N N . ASP B 1 423 ? -75.225 -14.743 -42.617 1.00 9.23 423 ASP B N 1
ATOM 19420 C CA . ASP B 1 423 ? -75.850 -13.465 -42.313 1.00 9.76 423 ASP B CA 1
ATOM 19421 C C . ASP B 1 423 ? -77.076 -13.203 -43.207 1.00 8.49 423 ASP B C 1
ATOM 19422 O O . ASP B 1 423 ? -78.124 -12.810 -42.703 1.00 10.14 423 ASP B O 1
ATOM 19431 N N . PRO B 1 424 ? -76.959 -13.415 -44.521 1.00 9.91 424 PRO B N 1
ATOM 19432 C CA . PRO B 1 424 ? -78.113 -13.006 -45.340 1.00 13.55 424 PRO B CA 1
ATOM 19433 C C . PRO B 1 424 ? -79.475 -13.650 -45.014 1.00 14.48 424 PRO B C 1
ATOM 19434 O O . PRO B 1 424 ? -80.493 -12.962 -45.128 1.00 13.42 424 PRO B O 1
ATOM 19445 N N . LEU B 1 425 ? -79.509 -14.932 -44.624 1.00 9.39 425 LEU B N 1
ATOM 19446 C CA . LEU B 1 425 ? -80.800 -15.595 -44.395 1.00 10.90 425 LEU B CA 1
ATOM 19447 C C . LEU B 1 425 ? -81.502 -15.076 -43.146 1.00 15.42 425 LEU B C 1
ATOM 19448 O O . LEU B 1 425 ? -82.716 -15.191 -43.007 1.00 10.94 425 LEU B O 1
ATOM 19464 N N . TRP B 1 426 ? -80.734 -14.487 -42.235 1.00 6.74 426 TRP B N 1
ATOM 19465 C CA . TRP B 1 426 ? -81.339 -13.964 -41.015 1.00 11.07 426 TRP B CA 1
ATOM 19466 C C . TRP B 1 426 ? -82.335 -12.819 -41.306 1.00 12.27 426 TRP B C 1
ATOM 19467 O O . TRP B 1 426 ? -83.230 -12.553 -40.510 1.00 10.86 426 TRP B O 1
ATOM 19488 N N . LEU B 1 427 ? -82.180 -12.145 -42.447 1.00 8.88 427 LEU B N 1
ATOM 19489 C CA . LEU B 1 427 ? -83.113 -11.105 -42.834 1.00 7.40 427 LEU B CA 1
ATOM 19490 C C . LEU B 1 427 ? -84.503 -11.678 -43.172 1.00 12.59 427 LEU B C 1
ATOM 19491 O O . LEU B 1 427 ? -85.525 -11.046 -42.899 1.00 12.13 427 LEU B O 1
ATOM 19507 N N . ILE B 1 428 ? -84.524 -12.854 -43.765 1.00 10.82 428 ILE B N 1
ATOM 19508 C CA . ILE B 1 428 ? -85.803 -13.556 -43.972 1.00 10.39 428 ILE B CA 1
ATOM 19509 C C . ILE B 1 428 ? -86.402 -13.907 -42.630 1.00 11.07 428 ILE B C 1
ATOM 19510 O O . ILE B 1 428 ? -87.599 -13.817 -42.411 1.00 12.02 428 ILE B O 1
ATOM 19526 N N . ALA B 1 429 ? -85.523 -14.335 -41.700 1.00 11.24 429 ALA B N 1
ATOM 19527 C CA . ALA B 1 429 ? -86.005 -14.725 -40.392 1.00 14.06 429 ALA B CA 1
ATOM 19528 C C . ALA B 1 429 ? -86.690 -13.566 -39.719 1.00 11.44 429 ALA B C 1
ATOM 19529 O O . ALA B 1 429 ? -87.791 -13.695 -39.193 1.00 11.65 429 ALA B O 1
ATOM 19536 N N . GLY B 1 430 ? -86.007 -12.420 -39.708 1.00 7.56 430 GLY B N 1
ATOM 19537 C CA . GLY B 1 430 ? -86.576 -11.234 -39.086 1.00 9.27 430 GLY B CA 1
ATOM 19538 C C . GLY B 1 430 ? -87.873 -10.764 -39.727 1.00 10.18 430 GLY B C 1
ATOM 19539 O O . GLY B 1 430 ? -88.809 -10.392 -39.037 1.00 12.65 430 GLY B O 1
ATOM 19543 N N . THR B 1 431 ? -87.899 -10.768 -41.059 1.00 12.29 431 THR B N 1
ATOM 19544 C CA . THR B 1 431 ? -89.047 -10.238 -41.793 1.00 11.32 431 THR B CA 1
ATOM 19545 C C . THR B 1 431 ? -90.290 -11.121 -41.598 1.00 11.13 431 THR B C 1
ATOM 19546 O O . THR B 1 431 ? -91.387 -10.626 -41.327 1.00 12.46 431 THR B O 1
ATOM 19557 N N . ALA B 1 432 ? -90.119 -12.425 -41.741 1.00 9.12 432 ALA B N 1
ATOM 19558 C CA . ALA B 1 432 ? -91.238 -13.333 -41.546 1.00 14.73 432 ALA B CA 1
ATOM 19559 C C . ALA B 1 432 ? -91.780 -13.231 -40.137 1.00 14.42 432 ALA B C 1
ATOM 19560 O O . ALA B 1 432 ? -92.994 -13.175 -39.952 1.00 14.10 432 ALA B O 1
ATOM 19567 N N . ALA B 1 433 ? -90.903 -13.198 -39.133 1.00 12.34 433 ALA B N 1
ATOM 19568 C CA . ALA B 1 433 ? -91.358 -13.071 -37.746 1.00 12.41 433 ALA B CA 1
ATOM 19569 C C . ALA B 1 433 ? -92.208 -11.816 -37.584 1.00 7.79 433 ALA B C 1
ATOM 19570 O O . ALA B 1 433 ? -93.232 -11.830 -36.894 1.00 12.05 433 ALA B O 1
ATOM 19577 N N . TYR B 1 434 ? -91.766 -10.726 -38.219 1.00 7.01 434 TYR B N 1
ATOM 19578 C CA . TYR B 1 434 ? -92.493 -9.461 -38.149 1.00 12.50 434 TYR B CA 1
ATOM 19579 C C . TYR B 1 434 ? -93.863 -9.581 -38.781 1.00 13.78 434 TYR B C 1
ATOM 19580 O O . TYR B 1 434 ? -94.846 -9.083 -38.243 1.00 9.68 434 TYR B O 1
ATOM 19598 N N . ILE B 1 435 ? -93.907 -10.221 -39.939 1.00 12.16 435 ILE B N 1
ATOM 19599 C CA . ILE B 1 435 ? -95.184 -10.325 -40.647 1.00 10.36 435 ILE B CA 1
ATOM 19600 C C . ILE B 1 435 ? -96.150 -11.281 -39.940 1.00 12.04 435 ILE B C 1
ATOM 19601 O O . ILE B 1 435 ? -97.356 -11.046 -39.958 1.00 12.68 435 ILE B O 1
ATOM 19617 N N . LYS B 1 436 ? -95.647 -12.328 -39.287 1.00 10.19 436 LYS B N 1
ATOM 19618 C CA . LYS B 1 436 ? -96.550 -13.237 -38.564 1.00 7.95 436 LYS B CA 1
ATOM 19619 C C . LYS B 1 436 ? -97.176 -12.521 -37.378 1.00 13.60 436 LYS B C 1
ATOM 19620 O O . LYS B 1 436 ? -98.351 -12.711 -37.050 1.00 14.52 436 LYS B O 1
ATOM 19639 N N . GLU B 1 437 ? -96.360 -11.707 -36.712 1.00 10.28 437 GLU B N 1
ATOM 19640 C CA . GLU B 1 437 ? -96.840 -11.003 -35.549 1.00 10.12 437 GLU B CA 1
ATOM 19641 C C . GLU B 1 437 ? -97.902 -9.999 -35.931 1.00 15.14 437 GLU B C 1
ATOM 19642 O O . GLU B 1 437 ? -98.966 -9.930 -35.301 1.00 12.74 437 GLU B O 1
ATOM 19654 N N . THR B 1 438 ? -97.622 -9.225 -36.979 1.00 13.62 438 THR B N 1
ATOM 19655 C CA . THR B 1 438 ? -98.435 -8.053 -37.252 1.00 11.12 438 THR B CA 1
ATOM 19656 C C . THR B 1 438 ? -99.419 -8.195 -38.398 1.00 14.48 438 THR B C 1
ATOM 19657 O O . THR B 1 438 ? -100.420 -7.476 -38.433 1.00 15.70 438 THR B O 1
ATOM 19668 N N . GLY B 1 439 ? -99.143 -9.072 -39.339 1.00 13.99 439 GLY B N 1
ATOM 19669 C CA . GLY B 1 439 ? -100.000 -9.171 -40.523 1.00 9.63 439 GLY B CA 1
ATOM 19670 C C . GLY B 1 439 ? -99.681 -8.110 -41.546 1.00 13.87 439 GLY B C 1
ATOM 19671 O O . GLY B 1 439 ? -100.410 -7.952 -42.542 1.00 16.36 439 GLY B O 1
ATOM 19675 N N . ASP B 1 440 ? -98.596 -7.382 -41.333 1.00 14.11 440 ASP B N 1
ATOM 19676 C CA . ASP B 1 440 ? -98.249 -6.254 -42.188 1.00 14.33 440 ASP B CA 1
ATOM 19677 C C . ASP B 1 440 ? -97.426 -6.692 -43.402 1.00 14.46 440 ASP B C 1
ATOM 19678 O O . ASP B 1 440 ? -96.218 -6.474 -43.469 1.00 16.11 440 ASP B O 1
ATOM 19687 N N . PHE B 1 441 ? -98.103 -7.299 -44.371 1.00 18.85 441 PHE B N 1
ATOM 19688 C CA . PHE B 1 441 ? -97.425 -7.755 -45.583 1.00 12.69 441 PHE B CA 1
ATOM 19689 C C . PHE B 1 441 ? -96.937 -6.542 -46.384 1.00 12.10 441 PHE B C 1
ATOM 19690 O O . PHE B 1 441 ? -96.105 -6.675 -47.279 1.00 18.53 441 PHE B O 1
ATOM 19707 N N . SER B 1 442 ? -97.445 -5.359 -46.049 1.00 11.73 442 SER B N 1
ATOM 19708 C CA . SER B 1 442 ? -97.083 -4.148 -46.775 1.00 12.82 442 SER B CA 1
ATOM 19709 C C . SER B 1 442 ? -95.593 -3.807 -46.648 1.00 17.52 442 SER B C 1
ATOM 19710 O O . SER B 1 442 ? -95.046 -3.093 -47.481 1.00 16.91 442 SER B O 1
ATOM 19718 N N . ILE B 1 443 ? -94.953 -4.309 -45.603 1.00 12.45 443 ILE B N 1
ATOM 19719 C CA . ILE B 1 443 ? -93.516 -4.075 -45.450 1.00 14.64 443 ILE B CA 1
ATOM 19720 C C . ILE B 1 443 ? -92.721 -4.638 -46.644 1.00 13.25 443 ILE B C 1
ATOM 19721 O O . ILE B 1 443 ? -91.657 -4.137 -46.966 1.00 14.72 443 ILE B O 1
ATOM 19737 N N . LEU B 1 444 ? -93.257 -5.662 -47.318 1.00 11.38 444 LEU B N 1
ATOM 19738 C CA . LEU B 1 444 ? -92.533 -6.279 -48.423 1.00 12.02 444 LEU B CA 1
ATOM 19739 C C . LEU B 1 444 ? -92.464 -5.386 -49.671 1.00 19.47 444 LEU B C 1
ATOM 19740 O O . LEU B 1 444 ? -91.673 -5.641 -50.589 1.00 14.90 444 LEU B O 1
ATOM 19756 N N . ASP B 1 445 ? -93.317 -4.358 -49.704 1.00 16.78 445 ASP B N 1
ATOM 19757 C CA . ASP B 1 445 ? -93.382 -3.459 -50.849 1.00 10.70 445 ASP B CA 1
ATOM 19758 C C . ASP B 1 445 ? -92.588 -2.186 -50.622 1.00 20.51 445 ASP B C 1
ATOM 19759 O O . ASP B 1 445 ? -92.484 -1.339 -51.512 1.00 18.30 445 ASP B O 1
ATOM 19768 N N . GLU B 1 446 ? -92.026 -2.037 -49.433 1.00 14.08 446 GLU B N 1
ATOM 19769 C CA . GLU B 1 446 ? -91.286 -0.823 -49.144 1.00 14.35 446 GLU B CA 1
ATOM 19770 C C . GLU B 1 446 ? -90.075 -0.747 -50.016 1.00 13.60 446 GLU B C 1
ATOM 19771 O O . GLU B 1 446 ? -89.359 -1.727 -50.187 1.00 15.60 446 GLU B O 1
ATOM 19783 N N . PRO B 1 447 ? -89.808 0.442 -50.552 1.00 17.20 447 PRO B N 1
ATOM 19784 C CA . PRO B 1 447 ? -88.579 0.598 -51.325 1.00 17.26 447 PRO B CA 1
ATOM 19785 C C . PRO B 1 447 ? -87.355 0.630 -50.401 1.00 18.11 447 PRO B C 1
ATOM 19786 O O . PRO B 1 447 ? -87.294 1.429 -49.471 1.00 19.31 447 PRO B O 1
ATOM 19797 N N . VAL B 1 448 ? -86.412 -0.264 -50.669 1.00 12.25 448 VAL B N 1
ATOM 19798 C CA . VAL B 1 448 ? -85.220 -0.419 -49.822 1.00 13.58 448 VAL B CA 1
ATOM 19799 C C . VAL B 1 448 ? -83.994 -0.479 -50.703 1.00 11.10 448 VAL B C 1
ATOM 19800 O O . VAL B 1 448 ? -83.903 -1.319 -51.589 1.00 15.02 448 VAL B O 1
ATOM 19813 N N . PRO B 1 449 ? -83.029 0.427 -50.466 1.00 14.37 449 PRO B N 1
ATOM 19814 C CA . PRO B 1 449 ? -81.821 0.462 -51.297 1.00 12.78 449 PRO B CA 1
ATOM 19815 C C . PRO B 1 449 ? -80.849 -0.658 -50.936 1.00 16.97 449 PRO B C 1
ATOM 19816 O O . PRO B 1 449 ? -81.079 -1.353 -49.942 1.00 13.72 449 PRO B O 1
ATOM 19827 N N . PHE B 1 450 ? -79.815 -0.847 -51.756 1.00 13.91 450 PHE B N 1
ATOM 19828 C CA . PHE B 1 450 ? -78.687 -1.734 -51.425 1.00 14.55 450 PHE B CA 1
ATOM 19829 C C . PHE B 1 450 ? -77.482 -0.885 -51.075 1.00 22.40 450 PHE B C 1
ATOM 19830 O O . PHE B 1 450 ? -77.165 0.077 -51.781 1.00 16.94 450 PHE B O 1
ATOM 19847 N N . ASP B 1 451 ? -76.805 -1.230 -49.976 1.00 14.15 451 ASP B N 1
ATOM 19848 C CA . ASP B 1 451 ? -75.638 -0.483 -49.513 1.00 15.88 451 ASP B CA 1
ATOM 19849 C C . ASP B 1 451 ? -75.931 0.998 -49.368 1.00 19.06 451 ASP B C 1
ATOM 19850 O O . ASP B 1 451 ? -75.038 1.829 -49.521 1.00 16.59 451 ASP B O 1
ATOM 19859 N N . ASN B 1 452 ? -77.175 1.313 -49.049 1.00 14.01 452 ASN B N 1
ATOM 19860 C CA . ASN B 1 452 ? -77.568 2.677 -48.787 1.00 12.74 452 ASN B CA 1
ATOM 19861 C C . ASN B 1 452 ? -77.322 3.610 -49.962 1.00 19.08 452 ASN B C 1
ATOM 19862 O O . ASN B 1 452 ? -77.165 4.811 -49.783 1.00 17.01 452 ASN B O 1
ATOM 19873 N N . GLU B 1 453 ? -77.306 3.037 -51.163 1.00 15.63 453 GLU B N 1
ATOM 19874 C CA . GLU B 1 453 ? -77.061 3.821 -52.367 1.00 17.91 453 GLU B CA 1
ATOM 19875 C C . GLU B 1 453 ? -78.345 4.445 -52.918 1.00 13.80 453 GLU B C 1
ATOM 19876 O O . GLU B 1 453 ? -79.269 3.737 -53.298 1.00 15.33 453 GLU B O 1
ATOM 19888 N N . PRO B 1 454 ? -78.399 5.779 -52.951 1.00 17.47 454 PRO B N 1
ATOM 19889 C CA . PRO B 1 454 ? -79.548 6.491 -53.508 1.00 18.64 454 PRO B CA 1
ATOM 19890 C C . PRO B 1 454 ? -79.801 5.955 -54.904 1.00 21.14 454 PRO B C 1
ATOM 19891 O O . PRO B 1 454 ? -78.831 5.700 -55.611 1.00 25.09 454 PRO B O 1
ATOM 19902 N N . GLY B 1 455 ? -81.063 5.717 -55.266 1.00 18.24 455 GLY B N 1
ATOM 19903 C CA . GLY B 1 455 ? -81.380 5.219 -56.591 1.00 15.42 455 GLY B CA 1
ATOM 19904 C C . GLY B 1 455 ? -81.511 3.713 -56.784 1.00 27.32 455 GLY B C 1
ATOM 19905 O O . GLY B 1 455 ? -82.088 3.254 -57.771 1.00 23.83 455 GLY B O 1
ATOM 19909 N N . SER B 1 456 ? -80.974 2.946 -55.836 1.00 18.61 456 SER B N 1
ATOM 19910 C CA . SER B 1 456 ? -80.923 1.495 -55.934 1.00 19.50 456 SER B CA 1
ATOM 19911 C C . SER B 1 456 ? -82.165 0.774 -55.385 1.00 19.81 456 SER B C 1
ATOM 19912 O O . SER B 1 456 ? -82.228 -0.462 -55.390 1.00 17.94 456 SER B O 1
ATOM 19920 N N . GLU B 1 457 ? -83.147 1.547 -54.942 1.00 16.61 457 GLU B N 1
ATOM 19921 C CA . GLU B 1 457 ? -84.289 0.997 -54.200 1.00 17.67 457 GLU B CA 1
ATOM 19922 C C . GLU B 1 457 ? -85.032 -0.068 -54.959 1.00 16.14 457 GLU B C 1
ATOM 19923 O O . GLU B 1 457 ? -85.313 0.072 -56.155 1.00 18.66 457 GLU B O 1
ATOM 19935 N N . VAL B 1 458 ? -85.360 -1.137 -54.241 1.00 17.28 458 VAL B N 1
ATOM 19936 C CA . VAL B 1 458 ? -86.250 -2.187 -54.721 1.00 13.58 458 VAL B CA 1
ATOM 19937 C C . VAL B 1 458 ? -87.129 -2.623 -53.554 1.00 18.57 458 VAL B C 1
ATOM 19938 O O . VAL B 1 458 ? -86.842 -2.315 -52.400 1.00 16.26 458 VAL B O 1
ATOM 19951 N N . PRO B 1 459 ? -88.205 -3.352 -53.839 1.00 16.62 459 PRO B N 1
ATOM 19952 C CA . PRO B 1 459 ? -89.051 -3.811 -52.727 1.00 13.48 459 PRO B CA 1
ATOM 19953 C C . PRO B 1 459 ? -88.268 -4.679 -51.739 1.00 13.83 459 PRO B C 1
ATOM 19954 O O . PRO B 1 459 ? -87.336 -5.397 -52.120 1.00 14.02 459 PRO B O 1
ATOM 19965 N N . LEU B 1 460 ? -88.644 -4.578 -50.472 1.00 14.83 460 LEU B N 1
ATOM 19966 C CA . LEU B 1 460 ? -87.992 -5.394 -49.450 1.00 11.02 460 LEU B CA 1
ATOM 19967 C C . LEU B 1 460 ? -88.035 -6.846 -49.821 1.00 10.04 460 LEU B C 1
ATOM 19968 O O . LEU B 1 460 ? -87.103 -7.605 -49.523 1.00 14.40 460 LEU B O 1
ATOM 19984 N N . PHE B 1 461 ? -89.113 -7.264 -50.481 1.00 10.83 461 PHE B N 1
ATOM 19985 C CA . PHE B 1 461 ? -89.219 -8.645 -50.877 1.00 13.51 461 PHE B CA 1
ATOM 19986 C C . PHE B 1 461 ? -88.047 -9.052 -51.734 1.00 11.53 461 PHE B C 1
ATOM 19987 O O . PHE B 1 461 ? -87.543 -10.165 -51.611 1.00 13.39 461 PHE B O 1
ATOM 20004 N N . GLU B 1 462 ? -87.616 -8.162 -52.626 1.00 12.86 462 GLU B N 1
ATOM 20005 C CA . GLU B 1 462 ? -86.528 -8.506 -53.515 1.00 12.55 462 GLU B CA 1
ATOM 20006 C C . GLU B 1 462 ? -85.201 -8.667 -52.763 1.00 16.07 462 GLU B C 1
ATOM 20007 O O . GLU B 1 462 ? -84.332 -9.391 -53.219 1.00 15.63 462 GLU B O 1
ATOM 20019 N N . HIS B 1 463 ? -85.078 -8.004 -51.605 1.00 12.70 463 HIS B N 1
ATOM 20020 C CA . HIS B 1 463 ? -83.922 -8.259 -50.719 1.00 13.04 463 HIS B CA 1
ATOM 20021 C C . HIS B 1 463 ? -83.986 -9.675 -50.177 1.00 11.18 463 HIS B C 1
ATOM 20022 O O . HIS B 1 463 ? -82.978 -10.340 -50.078 1.00 13.39 463 HIS B O 1
ATOM 20035 N N . LEU B 1 464 ? -85.189 -10.139 -49.812 1.00 11.95 464 LEU B N 1
ATOM 20036 C CA . LEU B 1 464 ? -85.291 -11.519 -49.338 1.00 8.66 464 LEU B CA 1
ATOM 20037 C C . LEU B 1 464 ? -84.881 -12.489 -50.439 1.00 11.13 464 LEU B C 1
ATOM 20038 O O . LEU B 1 464 ? -84.240 -13.496 -50.189 1.00 9.84 464 LEU B O 1
ATOM 20054 N N . THR B 1 465 ? -85.275 -12.168 -51.679 1.00 11.52 465 THR B N 1
ATOM 20055 C CA . THR B 1 465 ? -84.924 -13.003 -52.821 1.00 10.14 465 THR B CA 1
ATOM 20056 C C . THR B 1 465 ? -83.403 -13.071 -52.947 1.00 10.21 465 THR B C 1
ATOM 20057 O O . THR B 1 465 ? -82.834 -14.137 -53.180 1.00 11.73 465 THR B O 1
ATOM 20068 N N . ARG B 1 466 ? -82.761 -11.924 -52.796 1.00 12.67 466 ARG B N 1
ATOM 20069 C CA . ARG B 1 466 ? -81.311 -11.887 -52.937 1.00 12.72 466 ARG B CA 1
ATOM 20070 C C . ARG B 1 466 ? -80.625 -12.645 -51.811 1.00 15.01 466 ARG B C 1
ATOM 20071 O O . ARG B 1 466 ? -79.624 -13.302 -52.060 1.00 12.56 466 ARG B O 1
ATOM 20092 N N . SER B 1 467 ? -81.167 -12.597 -50.602 1.00 14.02 467 SER B N 1
ATOM 20093 C CA . SER B 1 467 ? -80.622 -13.424 -49.520 1.00 12.93 467 SER B CA 1
ATOM 20094 C C . SER B 1 467 ? -80.757 -14.894 -49.826 1.00 14.40 467 SER B C 1
ATOM 20095 O O . SER B 1 467 ? -79.854 -15.673 -49.533 1.00 13.95 467 SER B O 1
ATOM 20103 N N . PHE B 1 468 ? -81.928 -15.267 -50.351 1.00 9.07 468 PHE B N 1
ATOM 20104 C CA . PHE B 1 468 ? -82.183 -16.667 -50.655 1.00 10.81 468 PHE B CA 1
ATOM 20105 C C . PHE B 1 468 ? -81.227 -17.137 -51.727 1.00 13.39 468 PHE B C 1
ATOM 20106 O O . PHE B 1 468 ? -80.608 -18.195 -51.610 1.00 14.41 468 PHE B O 1
ATOM 20123 N N . GLU B 1 469 ? -81.084 -16.347 -52.786 1.00 14.68 469 GLU B N 1
ATOM 20124 C CA . GLU B 1 469 ? -80.297 -16.769 -53.914 1.00 14.33 469 GLU B CA 1
ATOM 20125 C C . GLU B 1 469 ? -78.810 -16.744 -53.623 1.00 13.22 469 GLU B C 1
ATOM 20126 O O . GLU B 1 469 ? -78.038 -17.434 -54.290 1.00 14.71 469 GLU B O 1
ATOM 20138 N N . PHE B 1 470 ? -78.414 -15.924 -52.649 1.00 9.85 470 PHE B N 1
ATOM 20139 C CA . PHE B 1 470 ? -77.004 -15.923 -52.259 1.00 8.96 470 PHE B CA 1
ATOM 20140 C C . PHE B 1 470 ? -76.584 -17.319 -51.849 1.00 16.16 470 PHE B C 1
ATOM 20141 O O . PHE B 1 470 ? -75.521 -17.791 -52.255 1.00 16.59 470 PHE B O 1
ATOM 20158 N N . THR B 1 471 ? -77.401 -17.980 -51.024 1.00 13.31 471 THR B N 1
ATOM 20159 C CA . THR B 1 471 ? -77.040 -19.306 -50.548 1.00 8.91 471 THR B CA 1
ATOM 20160 C C . THR B 1 471 ? -77.040 -20.340 -51.672 1.00 11.11 471 THR B C 1
ATOM 20161 O O . THR B 1 471 ? -76.179 -21.207 -51.719 1.00 13.43 471 THR B O 1
ATOM 20172 N N . VAL B 1 472 ? -78.033 -20.251 -52.571 1.00 8.78 472 VAL B N 1
ATOM 20173 C CA . VAL B 1 472 ? -78.123 -21.175 -53.698 1.00 14.35 472 VAL B CA 1
ATOM 20174 C C . VAL B 1 472 ? -76.851 -21.100 -54.535 1.00 15.44 472 VAL B C 1
ATOM 20175 O O . VAL B 1 472 ? -76.311 -22.108 -54.979 1.00 15.25 472 VAL B O 1
ATOM 20188 N N . THR B 1 473 ? -76.387 -19.886 -54.734 1.00 15.88 473 THR B N 1
ATOM 20189 C CA . THR B 1 473 ? -75.240 -19.680 -55.592 1.00 17.17 473 THR B CA 1
ATOM 20190 C C . THR B 1 473 ? -73.904 -19.758 -54.872 1.00 17.39 473 THR B C 1
ATOM 20191 O O . THR B 1 473 ? -72.867 -19.581 -55.511 1.00 19.86 473 THR B O 1
ATOM 20202 N N . HIS B 1 474 ? -73.928 -20.034 -53.568 1.00 15.13 474 HIS B N 1
ATOM 20203 C CA . HIS B 1 474 ? -72.692 -20.238 -52.798 1.00 9.30 474 HIS B CA 1
ATOM 20204 C C . HIS B 1 474 ? -72.734 -21.540 -52.025 1.00 14.08 474 HIS B C 1
ATOM 20205 O O . HIS B 1 474 ? -72.661 -21.565 -50.798 1.00 14.12 474 HIS B O 1
ATOM 20218 N N . ARG B 1 475 ? -72.837 -22.653 -52.772 1.00 11.46 475 ARG B N 1
ATOM 20219 C CA . ARG B 1 475 ? -72.791 -23.964 -52.165 1.00 8.26 475 ARG B CA 1
ATOM 20220 C C . ARG B 1 475 ? -71.511 -24.675 -52.552 1.00 16.99 475 ARG B C 1
ATOM 20221 O O . ARG B 1 475 ? -70.916 -24.392 -53.591 1.00 15.19 475 ARG B O 1
ATOM 20242 N N . GLY B 1 476 ? -71.094 -25.586 -51.687 1.00 11.27 476 GLY B N 1
ATOM 20243 C CA . GLY B 1 476 ? -69.911 -26.391 -51.918 1.00 18.27 476 GLY B CA 1
ATOM 20244 C C . GLY B 1 476 ? -70.167 -27.700 -52.640 1.00 11.68 476 GLY B C 1
ATOM 20245 O O . GLY B 1 476 ? -71.243 -27.97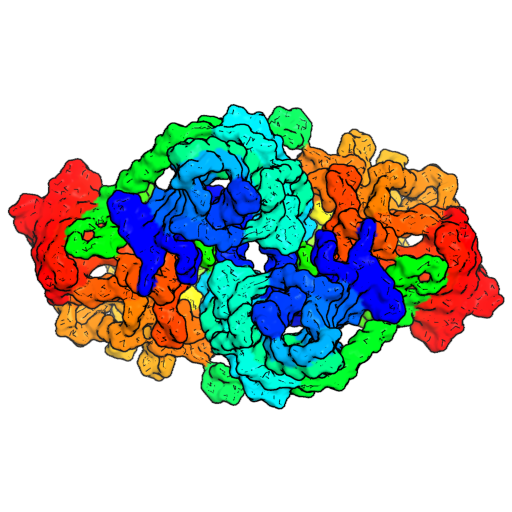5 -53.143 1.00 14.21 476 GLY B O 1
ATOM 20249 N N . PRO B 1 477 ? -69.127 -28.523 -52.691 1.00 11.59 477 PRO B N 1
ATOM 20250 C CA . PRO B 1 477 ? -69.120 -29.823 -53.371 1.00 13.76 477 PRO B CA 1
ATOM 20251 C C . PRO B 1 477 ? -70.216 -30.797 -52.936 1.00 23.02 477 PRO B C 1
ATOM 20252 O O . PRO B 1 477 ? -70.568 -31.679 -53.729 1.00 25.58 477 PRO B O 1
ATOM 20263 N N . HIS B 1 478 ? -70.746 -30.665 -51.714 1.00 10.97 478 HIS B N 1
ATOM 20264 C CA . HIS B 1 478 ? -71.849 -31.524 -51.280 1.00 15.28 478 HIS B CA 1
ATOM 20265 C C . HIS B 1 478 ? -73.210 -30.868 -51.385 1.00 14.52 478 HIS B C 1
ATOM 20266 O O . HIS B 1 478 ? -74.193 -31.429 -50.926 1.00 16.08 478 HIS B O 1
ATOM 20279 N N . GLY B 1 479 ? -73.276 -29.683 -51.991 1.00 16.24 479 GLY B N 1
ATOM 20280 C CA . GLY B 1 479 ? -74.522 -28.961 -52.014 1.00 10.23 479 GLY B CA 1
ATOM 20281 C C . GLY B 1 479 ? -74.835 -28.224 -50.726 1.00 12.45 479 GLY B C 1
ATOM 20282 O O . GLY B 1 479 ? -75.919 -27.660 -50.580 1.00 11.21 479 GLY B O 1
ATOM 20286 N N . LEU B 1 480 ? -73.881 -28.217 -49.779 1.00 11.95 480 LEU B N 1
ATOM 20287 C CA . LEU B 1 480 ? -74.097 -27.480 -48.534 1.00 13.21 480 LEU B CA 1
ATOM 20288 C C . LEU B 1 480 ? -73.551 -26.087 -48.682 1.00 12.23 480 LEU B C 1
ATOM 20289 O O . LEU B 1 480 ? -72.656 -25.850 -49.467 1.00 13.90 480 LEU B O 1
ATOM 20305 N N . PRO B 1 481 ? -74.090 -25.136 -47.907 1.00 7.74 481 PRO B N 1
ATOM 20306 C CA . PRO B 1 481 ? -73.628 -23.783 -48.136 1.00 10.13 481 PRO B CA 1
ATOM 20307 C C . PRO B 1 481 ? -72.168 -23.582 -47.696 1.00 11.38 481 PRO B C 1
ATOM 20308 O O . PRO B 1 481 ? -71.732 -24.057 -46.655 1.00 10.41 481 PRO B O 1
ATOM 20319 N N . LEU B 1 482 ? -71.437 -22.868 -48.545 1.00 12.86 482 LEU B N 1
ATOM 20320 C CA . LEU B 1 482 ? -70.067 -22.493 -48.226 1.00 10.36 482 LEU B CA 1
ATOM 20321 C C . LEU B 1 482 ? -70.117 -21.642 -46.984 1.00 13.88 482 LEU B C 1
ATOM 20322 O O . LEU B 1 482 ? -71.013 -20.808 -46.835 1.00 13.15 482 LEU B O 1
ATOM 20338 N N . ILE B 1 483 ? -69.152 -21.827 -46.081 1.00 9.10 483 ILE B N 1
ATOM 20339 C CA . ILE B 1 483 ? -69.271 -21.169 -44.790 1.00 9.20 483 ILE B CA 1
ATOM 20340 C C . ILE B 1 483 ? -68.751 -19.744 -44.794 1.00 10.19 483 ILE B C 1
ATOM 20341 O O . ILE B 1 483 ? -69.286 -18.875 -44.091 1.00 13.04 483 ILE B O 1
ATOM 20357 N N . GLY B 1 484 ? -67.730 -19.473 -45.596 1.00 12.33 484 GLY B N 1
ATOM 20358 C CA . GLY B 1 484 ? -67.110 -18.159 -45.597 1.00 12.86 484 GLY B CA 1
ATOM 20359 C C . GLY B 1 484 ? -66.292 -17.966 -44.325 1.00 10.65 484 GLY B C 1
ATOM 20360 O O . GLY B 1 484 ? -65.706 -18.907 -43.785 1.00 13.94 484 GLY B O 1
ATOM 20364 N N . ARG B 1 485 ? -66.246 -16.731 -43.841 1.00 10.46 485 ARG B N 1
ATOM 20365 C CA . ARG B 1 485 ? -65.419 -16.439 -42.662 1.00 11.11 485 ARG B CA 1
ATOM 20366 C C . ARG B 1 485 ? -65.843 -17.160 -41.439 1.00 13.42 485 ARG B C 1
ATOM 20367 O O . ARG B 1 485 ? -65.042 -17.513 -40.618 1.00 12.56 485 ARG B O 1
ATOM 20388 N N . ALA B 1 486 ? -67.138 -17.288 -41.302 1.00 12.69 486 ALA B N 1
ATOM 20389 C CA . ALA B 1 486 ? -67.769 -17.985 -40.211 1.00 12.74 486 ALA B CA 1
ATOM 20390 C C . ALA B 1 486 ? -69.300 -18.020 -40.445 1.00 13.18 486 ALA B C 1
ATOM 20391 O O . ALA B 1 486 ? -69.815 -17.330 -41.286 1.00 11.38 486 ALA B O 1
ATOM 20398 N N . ASP B 1 487 ? -69.959 -18.867 -39.663 1.00 13.72 487 ASP B N 1
ATOM 20399 C CA . ASP B 1 487 ? -71.403 -18.906 -39.646 1.00 10.90 487 ASP B CA 1
ATOM 20400 C C . ASP B 1 487 ? -71.810 -18.374 -38.298 1.00 15.57 487 ASP B C 1
ATOM 20401 O O . ASP B 1 487 ? -71.139 -17.534 -37.791 1.00 13.90 487 ASP B O 1
ATOM 20410 N N . TRP B 1 488 ? -72.904 -18.849 -37.723 1.00 11.43 488 TRP B N 1
ATOM 20411 C CA . TRP B 1 488 ? -73.366 -18.313 -36.460 1.00 9.57 488 TRP B CA 1
ATOM 20412 C C . TRP B 1 488 ? -72.269 -18.396 -35.451 1.00 12.61 488 TRP B C 1
ATOM 20413 O O . TRP B 1 488 ? -72.161 -17.525 -34.639 1.00 13.47 488 TRP B O 1
ATOM 20434 N N . ASN B 1 489 ? -71.439 -19.428 -35.505 1.00 10.09 489 ASN B N 1
ATOM 20435 C CA . ASN B 1 489 ? -70.336 -19.549 -34.538 1.00 7.96 489 ASN B CA 1
ATOM 20436 C C . ASN B 1 489 ? -69.222 -18.686 -35.037 1.00 9.01 489 ASN B C 1
ATOM 20437 O O . ASN B 1 489 ? -68.560 -19.022 -35.977 1.00 10.49 489 ASN B O 1
ATOM 20448 N N . ASP B 1 490 ? -68.990 -17.544 -34.408 1.00 10.27 490 ASP B N 1
ATOM 20449 C CA . ASP B 1 490 ? -67.975 -16.618 -34.873 1.00 9.57 490 ASP B CA 1
ATOM 20450 C C . ASP B 1 490 ? -66.571 -17.191 -34.792 1.00 6.74 490 ASP B C 1
ATOM 20451 O O . ASP B 1 490 ? -65.649 -16.608 -35.352 1.00 11.05 490 ASP B O 1
ATOM 20460 N N . CYS B 1 491 ? -66.438 -18.286 -34.080 1.00 8.65 491 CYS B N 1
ATOM 20461 C CA . CYS B 1 491 ? -65.111 -18.849 -33.841 1.00 9.28 491 CYS B CA 1
ATOM 20462 C C . CYS B 1 491 ? -64.805 -20.041 -34.740 1.00 12.88 491 CYS B C 1
ATOM 20463 O O . CYS B 1 491 ? -63.719 -20.613 -34.644 1.00 12.12 491 CYS B O 1
ATOM 20471 N N . LEU B 1 492 ? -65.746 -20.417 -35.603 1.00 8.75 492 LEU B N 1
ATOM 20472 C CA . LEU B 1 492 ? -65.472 -21.486 -36.570 1.00 12.55 492 LEU B CA 1
ATOM 20473 C C . LEU B 1 492 ? -64.975 -20.841 -37.864 1.00 13.28 492 LEU B C 1
ATOM 20474 O O . LEU B 1 492 ? -65.754 -20.536 -38.771 1.00 11.30 492 LEU B O 1
ATOM 20490 N N . ASN B 1 493 ? -63.654 -20.638 -37.923 1.00 9.65 493 ASN B N 1
ATOM 20491 C CA . ASN B 1 493 ? -63.043 -19.913 -39.044 1.00 10.41 493 ASN B CA 1
ATOM 20492 C C . ASN B 1 493 ? -62.170 -20.874 -39.837 1.00 12.24 493 ASN B C 1
ATOM 20493 O O . ASN B 1 493 ? -60.983 -21.082 -39.528 1.00 11.65 493 ASN B O 1
ATOM 20504 N N . LEU B 1 494 ? -62.784 -21.457 -40.856 1.00 9.72 494 LEU B N 1
ATOM 20505 C CA . LEU B 1 494 ? -62.166 -22.522 -41.643 1.00 12.94 494 LEU B CA 1
ATOM 20506 C C . LEU B 1 494 ? -61.325 -21.988 -42.816 1.00 7.33 494 LEU B C 1
ATOM 20507 O O . LEU B 1 494 ? -60.721 -22.764 -43.550 1.00 12.82 494 LEU B O 1
ATOM 20523 N N . ASN B 1 495 ? -61.307 -20.675 -42.962 1.00 14.27 495 ASN B N 1
ATOM 20524 C CA . ASN B 1 495 ? -60.584 -20.024 -44.046 1.00 15.55 495 ASN B CA 1
ATOM 20525 C C . ASN B 1 495 ? -59.636 -18.992 -43.460 1.00 15.16 495 ASN B C 1
ATOM 20526 O O . ASN B 1 495 ? -59.391 -17.964 -44.076 1.00 25.20 495 ASN B O 1
ATOM 20537 N N . CYS B 1 496 ? -59.104 -19.274 -42.272 1.00 14.73 496 CYS B N 1
ATOM 20538 C CA . CYS B 1 496 ? -58.260 -18.318 -41.551 1.00 19.73 496 CYS B CA 1
ATOM 20539 C C . CYS B 1 496 ? -56.762 -18.681 -41.569 1.00 9.58 496 CYS B C 1
ATOM 20540 O O . CYS B 1 496 ? -55.943 -17.912 -42.031 1.00 16.59 496 CYS B O 1
ATOM 20548 N N . PHE B 1 497 ? -56.453 -19.856 -41.040 1.00 12.98 497 PHE B N 1
ATOM 20549 C CA . PHE B 1 497 ? -55.065 -20.321 -40.878 1.00 14.02 497 PHE B CA 1
ATOM 20550 C C . PHE B 1 497 ? -54.082 -19.303 -40.311 1.00 13.67 497 PHE B C 1
ATOM 20551 O O . PHE B 1 497 ? -53.066 -18.991 -40.937 1.00 17.36 497 PHE B O 1
ATOM 20568 N N . SER B 1 498 ? -54.354 -18.829 -39.102 1.00 14.77 498 SER B N 1
ATOM 20569 C CA . SER B 1 498 ? -53.521 -17.797 -38.497 1.00 16.36 498 SER B CA 1
ATOM 20570 C C . SER B 1 498 ? -52.562 -18.371 -37.493 1.00 17.82 498 SER B C 1
ATOM 20571 O O . SER B 1 498 ? -52.918 -19.181 -36.639 1.00 11.54 498 SER B O 1
ATOM 20579 N N . THR B 1 499 ? -51.310 -17.919 -37.580 1.00 18.20 499 THR B N 1
ATOM 20580 C CA . THR B 1 499 ? -50.353 -18.287 -36.566 1.00 16.63 499 THR B CA 1
ATOM 20581 C C . THR B 1 499 ? -49.719 -17.058 -35.958 1.00 21.01 499 THR B C 1
ATOM 20582 O O . THR B 1 499 ? -48.691 -17.157 -35.285 1.00 18.49 499 THR B O 1
ATOM 20593 N N . THR B 1 500 ? -50.327 -15.904 -36.168 1.00 12.82 500 THR B N 1
ATOM 20594 C CA . THR B 1 500 ? -49.757 -14.641 -35.704 1.00 8.07 500 THR B CA 1
ATOM 20595 C C . THR B 1 500 ? -50.638 -13.999 -34.661 1.00 15.48 500 THR B C 1
ATOM 20596 O O . THR B 1 500 ? -51.745 -13.580 -34.960 1.00 17.85 500 THR B O 1
ATOM 20607 N N . PRO B 1 501 ? -50.153 -13.895 -33.429 1.00 14.90 501 PRO B N 1
ATOM 20608 C CA . PRO B 1 501 ? -50.965 -13.184 -32.443 1.00 13.54 501 PRO B CA 1
ATOM 20609 C C . PRO B 1 501 ? -51.367 -11.817 -32.980 1.00 20.17 501 PRO B C 1
ATOM 20610 O O . PRO B 1 501 ? -50.585 -11.129 -33.637 1.00 22.57 501 PRO B O 1
ATOM 20621 N N . GLY B 1 502 ? -52.625 -11.438 -32.740 1.00 26.53 502 GLY B N 1
ATOM 20622 C CA . GLY B 1 502 ? -53.098 -10.160 -33.208 1.00 18.62 502 GLY B CA 1
ATOM 20623 C C . GLY B 1 502 ? -54.015 -10.162 -34.413 1.00 26.08 502 GLY B C 1
ATOM 20624 O O . GLY B 1 502 ? -54.869 -9.285 -34.508 1.00 32.38 502 GLY B O 1
ATOM 20628 N N . GLU B 1 503 ? -53.838 -11.090 -35.347 1.00 23.37 503 GLU B N 1
ATOM 20629 C CA . GLU B 1 503 ? -54.733 -11.158 -36.503 1.00 20.68 503 GLU B CA 1
ATOM 20630 C C . GLU B 1 503 ? -56.131 -11.507 -36.039 1.00 17.13 503 GLU B C 1
ATOM 20631 O O . GLU B 1 503 ? -56.305 -12.378 -35.189 1.00 17.55 503 GLU B O 1
ATOM 20643 N N . SER B 1 504 ? -57.134 -10.818 -36.582 1.00 17.74 504 SER B N 1
ATOM 20644 C CA . SER B 1 504 ? -58.513 -11.168 -36.288 1.00 16.01 504 SER B CA 1
ATOM 20645 C C . SER B 1 504 ? -58.783 -12.522 -36.853 1.00 20.60 504 SER B C 1
ATOM 20646 O O . SER B 1 504 ? -58.497 -12.799 -38.021 1.00 14.28 504 SER B O 1
ATOM 20654 N N . PHE B 1 505 ? -59.348 -13.405 -36.024 1.00 11.28 505 PHE B N 1
ATOM 20655 C CA . PHE B 1 505 ? -59.733 -14.695 -36.541 1.00 13.83 505 PHE B CA 1
ATOM 20656 C C . PHE B 1 505 ? -60.927 -14.581 -37.477 1.00 17.33 505 PHE B C 1
ATOM 20657 O O . PHE B 1 505 ? -61.131 -15.456 -38.315 1.00 19.16 505 PHE B O 1
ATOM 20674 N N . GLN B 1 506 ? -61.719 -13.532 -37.326 1.00 15.46 506 GLN B N 1
ATOM 20675 C CA . GLN B 1 506 ? -62.958 -13.449 -38.089 1.00 14.49 506 GLN B CA 1
ATOM 20676 C C . GLN B 1 506 ? -62.755 -12.802 -39.454 1.00 29.89 506 GLN B C 1
ATOM 20677 O O . GLN B 1 506 ? -63.570 -12.986 -40.358 1.00 24.67 506 GLN B O 1
ATOM 20691 N N . THR B 1 507 ? -61.675 -12.029 -39.605 1.00 23.08 507 THR B N 1
ATOM 20692 C CA . THR B 1 507 ? -61.476 -11.325 -40.861 1.00 24.27 507 THR B CA 1
ATOM 20693 C C . THR B 1 507 ? -60.218 -11.716 -41.602 1.00 25.06 507 THR B C 1
ATOM 20694 O O . THR B 1 507 ? -60.075 -11.420 -42.785 1.00 24.39 507 THR B O 1
ATOM 20705 N N . THR B 1 508 ? -59.312 -12.398 -40.920 1.00 23.16 508 THR B N 1
ATOM 20706 C CA . THR B 1 508 ? -58.097 -12.857 -41.574 1.00 19.63 508 THR B CA 1
ATOM 20707 C C . THR B 1 508 ? -58.346 -14.134 -42.368 1.00 14.17 508 THR B C 1
ATOM 20708 O O . THR B 1 508 ? -58.838 -15.111 -41.834 1.00 20.67 508 THR B O 1
ATOM 20719 N N . GLU B 1 509 ? -57.995 -14.115 -43.648 1.00 21.73 509 GLU B N 1
ATOM 20720 C CA . GLU B 1 509 ? -58.075 -15.323 -44.453 1.00 18.99 509 GLU B CA 1
ATOM 20721 C C . GLU B 1 509 ? -56.717 -15.462 -45.118 1.00 21.20 509 GLU B C 1
ATOM 20722 O O . GLU B 1 509 ? -56.426 -14.743 -46.066 1.00 29.52 509 GLU B O 1
ATOM 20734 N N . ASN B 1 510 ? -55.855 -16.345 -44.599 1.00 30.15 510 ASN B N 1
ATOM 20735 C CA . ASN B 1 510 ? -54.517 -16.490 -45.164 1.00 22.39 510 ASN B CA 1
ATOM 20736 C C . ASN B 1 510 ? -54.443 -17.526 -46.278 1.00 28.04 510 ASN B C 1
ATOM 20737 O O . ASN B 1 510 ? -53.377 -17.758 -46.842 1.00 28.35 510 ASN B O 1
ATOM 20748 N N . GLN B 1 511 ? -55.569 -18.169 -46.572 1.00 32.93 511 GLN B N 1
ATOM 20749 C CA . GLN B 1 511 ? -55.686 -18.998 -47.766 1.00 23.64 511 GLN B CA 1
ATOM 20750 C C . GLN B 1 511 ? -56.979 -18.638 -48.460 1.00 38.25 511 GLN B C 1
ATOM 20751 O O . GLN B 1 511 ? -57.966 -18.275 -47.811 1.00 37.72 511 GLN B O 1
ATOM 20765 N N . ALA B 1 512 ? -56.970 -18.703 -49.785 1.00 38.65 512 ALA B N 1
ATOM 20766 C CA . ALA B 1 512 ? -58.127 -18.285 -50.566 1.00 41.93 512 ALA B CA 1
ATOM 20767 C C . ALA B 1 512 ? -58.669 -19.483 -51.293 1.00 30.63 512 ALA B C 1
ATOM 20768 O O . ALA B 1 512 ? -57.927 -20.395 -51.632 1.00 39.36 512 ALA B O 1
ATOM 20775 N N . GLY B 1 513 ? -59.963 -19.504 -51.549 1.00 24.48 513 GLY B N 1
ATOM 20776 C CA . GLY B 1 513 ? -60.508 -20.684 -52.170 1.00 39.89 513 GLY B CA 1
ATOM 20777 C C . GLY B 1 513 ? -60.973 -21.692 -51.136 1.00 27.43 513 GLY B C 1
ATOM 20778 O O . GLY B 1 513 ? -61.592 -21.331 -50.135 1.00 27.94 513 GLY B O 1
ATOM 20782 N N . GLY B 1 514 ? -60.680 -22.958 -51.377 1.00 24.25 514 GLY B N 1
ATOM 20783 C CA . GLY B 1 514 ? -61.204 -24.006 -50.523 1.00 17.83 514 GLY B CA 1
ATOM 20784 C C . GLY B 1 514 ? -62.668 -24.339 -50.780 1.00 18.54 514 GLY B C 1
ATOM 20785 O O . GLY B 1 514 ? -63.351 -23.709 -51.590 1.00 20.85 514 GLY B O 1
ATOM 20789 N N . VAL B 1 515 ? -63.124 -25.351 -50.051 1.00 19.37 515 VAL B N 1
ATOM 20790 C CA . VAL B 1 515 ? -64.463 -25.886 -50.192 1.00 16.96 515 VAL B CA 1
ATOM 20791 C C . VAL B 1 515 ? -65.158 -26.043 -48.840 1.00 17.26 515 VAL B C 1
ATOM 20792 O O . VAL B 1 515 ? -65.951 -26.951 -48.649 1.00 13.72 515 VAL B O 1
ATOM 20805 N N . ALA B 1 516 ? -64.877 -25.142 -47.899 1.00 12.72 516 ALA B N 1
ATOM 20806 C CA . ALA B 1 516 ? -65.484 -25.292 -46.578 1.00 15.58 516 ALA B CA 1
ATOM 20807 C C . ALA B 1 516 ? -66.993 -24.991 -46.574 1.00 7.85 516 ALA B C 1
ATOM 20808 O O . ALA B 1 516 ? -67.436 -23.949 -47.070 1.00 11.95 516 ALA B O 1
ATOM 20815 N N . GLU B 1 517 ? -67.724 -25.919 -45.975 1.00 8.38 517 GLU B N 1
ATOM 20816 C CA . GLU B 1 517 ? -69.199 -25.901 -45.945 1.00 12.22 517 GLU B CA 1
ATOM 20817 C C . GLU B 1 517 ? -69.699 -25.977 -44.501 1.00 10.19 517 GLU B C 1
ATOM 20818 O O . GLU B 1 517 ? -69.021 -26.511 -43.608 1.00 10.00 517 GLU B O 1
ATOM 20830 N N . SER B 1 518 ? -70.903 -25.451 -44.273 1.00 9.70 518 SER B N 1
ATOM 20831 C CA . SER B 1 518 ? -71.514 -25.454 -42.951 1.00 7.89 518 SER B CA 1
ATOM 20832 C C . SER B 1 518 ? -72.864 -26.140 -42.967 1.00 12.41 518 SER B C 1
ATOM 20833 O O . SER B 1 518 ? -73.734 -25.822 -43.776 1.00 10.85 518 SER B O 1
ATOM 20841 N N . THR B 1 519 ? -73.048 -27.086 -42.052 1.00 13.43 519 THR B N 1
ATOM 20842 C CA . THR B 1 519 ? -74.347 -27.707 -41.919 1.00 8.76 519 THR B CA 1
ATOM 20843 C C . THR B 1 519 ? -75.293 -26.831 -41.132 1.00 10.28 519 THR B C 1
ATOM 20844 O O . THR B 1 519 ? -76.510 -27.024 -41.217 1.00 10.00 519 THR B O 1
ATOM 20855 N N . PHE B 1 520 ? -74.750 -25.904 -40.335 1.00 9.66 520 PHE B N 1
ATOM 20856 C CA . PHE B 1 520 ? -75.607 -24.910 -39.712 1.00 8.74 520 PHE B CA 1
ATOM 20857 C C . PHE B 1 520 ? -76.324 -24.056 -40.786 1.00 8.96 520 PHE B C 1
ATOM 20858 O O . PHE B 1 520 ? -77.551 -23.907 -40.742 1.00 12.32 520 PHE B O 1
ATOM 20875 N N . ILE B 1 521 ? -75.588 -23.505 -41.735 1.00 5.50 521 ILE B N 1
ATOM 20876 C CA . ILE B 1 521 ? -76.230 -22.691 -42.760 1.00 8.53 521 ILE B CA 1
ATOM 20877 C C . ILE B 1 521 ? -77.188 -23.563 -43.550 1.00 8.26 521 ILE B C 1
ATOM 20878 O O . ILE B 1 521 ? -78.212 -23.097 -44.032 1.00 16.62 521 ILE B O 1
ATOM 20894 N N . ALA B 1 522 ?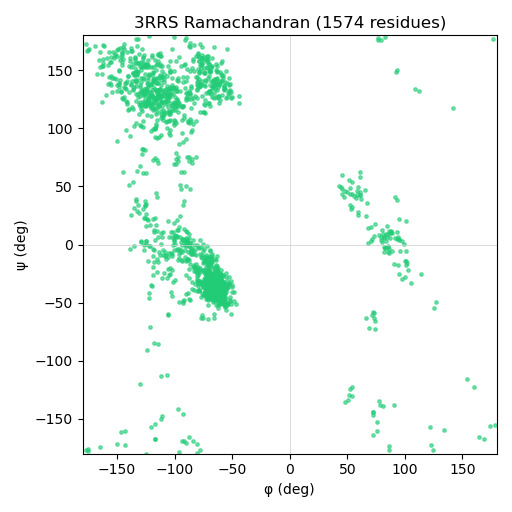 -76.860 -24.838 -43.679 1.00 10.70 522 ALA B N 1
ATOM 20895 C CA . ALA B 1 522 ? -77.743 -25.731 -44.416 1.00 13.43 522 ALA B CA 1
ATOM 20896 C C . ALA B 1 522 ? -79.108 -25.784 -43.739 1.00 12.16 522 ALA B C 1
ATOM 20897 O O . ALA B 1 522 ? -80.147 -25.615 -44.380 1.00 10.62 522 ALA B O 1
ATOM 20904 N N . ALA B 1 523 ? -79.094 -25.976 -42.422 1.00 8.00 523 ALA B N 1
ATOM 20905 C CA . ALA B 1 523 ? -80.328 -26.098 -41.650 1.00 7.41 523 ALA B CA 1
ATOM 20906 C C . ALA B 1 523 ? -81.115 -24.804 -41.688 1.00 11.90 523 ALA B C 1
ATOM 20907 O O . ALA B 1 523 ? -82.345 -24.799 -41.805 1.00 11.68 523 ALA B O 1
ATOM 20914 N N . GLN B 1 524 ? -80.366 -23.698 -41.595 1.00 10.21 524 GLN B N 1
ATOM 20915 C CA . GLN B 1 524 ? -80.891 -22.343 -41.640 1.00 9.05 524 GLN B CA 1
ATOM 20916 C C . GLN B 1 524 ? -81.618 -22.096 -42.964 1.00 12.43 524 GLN B C 1
ATOM 20917 O O . GLN B 1 524 ? -82.685 -21.475 -42.999 1.00 11.79 524 GLN B O 1
ATOM 20931 N N . PHE B 1 525 ? -81.030 -22.607 -44.044 1.00 11.40 525 PHE B N 1
ATOM 20932 C CA . PHE B 1 525 ? -81.625 -22.474 -45.387 1.00 11.46 525 PHE B CA 1
ATOM 20933 C C . PHE B 1 525 ? -82.901 -23.298 -45.537 1.00 16.61 525 PHE B C 1
ATOM 20934 O O . PHE B 1 525 ? -83.845 -22.859 -46.206 1.00 12.30 525 PHE B O 1
ATOM 20951 N N . VAL B 1 526 ? -82.934 -24.478 -44.926 1.00 9.19 526 VAL B N 1
ATOM 20952 C CA . VAL B 1 526 ? -84.188 -25.273 -44.949 1.00 10.47 526 VAL B CA 1
ATOM 20953 C C . VAL B 1 526 ? -85.264 -24.527 -44.184 1.00 13.28 526 VAL B C 1
ATOM 20954 O O . VAL B 1 526 ? -86.403 -24.420 -44.655 1.00 13.78 526 VAL B O 1
ATOM 20967 N N . LEU B 1 527 ? -84.919 -23.993 -43.005 1.00 9.19 527 LEU B N 1
ATOM 20968 C CA . LEU B 1 527 ? -85.889 -23.287 -42.189 1.00 8.93 527 LEU B CA 1
ATOM 20969 C C . LEU B 1 527 ? -86.377 -22.000 -42.859 1.00 13.63 527 LEU B C 1
ATOM 20970 O O . LEU B 1 527 ? -87.561 -21.865 -43.187 1.00 15.12 527 LEU B O 1
ATOM 20986 N N . TYR B 1 528 ? -85.468 -21.067 -43.074 1.00 9.26 528 TYR B N 1
ATOM 20987 C CA . TYR B 1 528 ? -85.855 -19.779 -43.618 1.00 10.29 528 TYR B CA 1
ATOM 20988 C C . TYR B 1 528 ? -86.101 -19.793 -45.131 1.00 11.21 528 TYR B C 1
ATOM 20989 O O . TYR B 1 528 ? -86.765 -18.910 -45.661 1.00 13.03 528 TYR B O 1
ATOM 21007 N N . GLY B 1 529 ? -85.559 -20.796 -45.815 1.00 12.75 529 GLY B N 1
ATOM 21008 C CA . GLY B 1 529 ? -85.933 -21.066 -47.196 1.00 13.40 529 GLY B CA 1
ATOM 21009 C C . GLY B 1 529 ? -87.417 -21.362 -47.337 1.00 17.09 529 GLY B C 1
ATOM 21010 O O . GLY B 1 529 ? -88.087 -20.862 -48.249 1.00 13.73 529 GLY B O 1
ATOM 21014 N N . GLU B 1 530 ? -87.934 -22.164 -46.435 1.00 13.15 530 GLU B N 1
ATOM 21015 C CA . GLU B 1 530 ? -89.360 -22.452 -46.463 1.00 15.47 530 GLU B CA 1
ATOM 21016 C C . GLU B 1 530 ? -90.145 -21.186 -46.085 1.00 15.63 530 GLU B C 1
ATOM 21017 O O . GLU B 1 530 ? -91.205 -20.952 -46.649 1.00 17.35 530 GLU B O 1
ATOM 21029 N N . GLN B 1 531 ? -89.617 -20.364 -45.187 1.00 7.08 531 GLN B N 1
ATOM 21030 C CA . GLN B 1 531 ? -90.297 -19.116 -44.809 1.00 8.02 531 GLN B CA 1
ATOM 21031 C C . GLN B 1 531 ? -90.388 -18.167 -45.999 1.00 15.77 531 GLN B C 1
ATOM 21032 O O . GLN B 1 531 ? -91.428 -17.590 -46.276 1.00 8.69 531 GLN B O 1
ATOM 21046 N N . TYR B 1 532 ? -89.271 -18.049 -46.714 1.00 11.93 532 TYR B N 1
ATOM 21047 C CA . TYR B 1 532 ? -89.247 -17.258 -47.941 1.00 10.41 532 TYR B CA 1
ATOM 21048 C C . TYR B 1 532 ? -90.218 -17.794 -48.969 1.00 10.27 532 TYR B C 1
ATOM 21049 O O . TYR B 1 532 ? -90.955 -17.026 -49.583 1.00 12.82 532 TYR B O 1
ATOM 21067 N N . ALA B 1 533 ? -90.228 -19.114 -49.173 1.00 9.41 533 ALA B N 1
ATOM 21068 C CA . ALA B 1 533 ? -91.115 -19.681 -50.189 1.00 13.90 533 ALA B CA 1
ATOM 21069 C C . ALA B 1 533 ? -92.597 -19.419 -49.901 1.00 18.93 533 ALA B C 1
ATOM 21070 O O . ALA B 1 533 ? -93.366 -19.158 -50.824 1.00 13.98 533 ALA B O 1
ATOM 21077 N N . GLU B 1 534 ? -92.969 -19.498 -48.626 1.00 15.18 534 GLU B N 1
ATOM 21078 C CA . GLU B 1 534 ? -94.330 -19.181 -48.178 1.00 13.12 534 GLU B CA 1
ATOM 21079 C C . GLU B 1 534 ? -94.688 -17.721 -48.475 1.00 14.24 534 GLU B C 1
ATOM 21080 O O . GLU B 1 534 ? -95.782 -17.424 -48.950 1.00 13.54 534 GLU B O 1
ATOM 21092 N N . LEU B 1 535 ? -93.761 -16.792 -48.184 1.00 13.00 535 LEU B N 1
ATOM 21093 C CA . LEU B 1 535 ? -94.021 -15.390 -48.459 1.00 11.68 535 LEU B CA 1
ATOM 21094 C C . LEU B 1 535 ? -94.160 -15.146 -49.949 1.00 18.20 535 LEU B C 1
ATOM 21095 O O . LEU B 1 535 ? -95.034 -14.408 -50.386 1.00 13.61 535 LEU B O 1
ATOM 21111 N N . ALA B 1 536 ? -93.277 -15.777 -50.729 1.00 11.90 536 ALA B N 1
ATOM 21112 C CA . ALA B 1 536 ? -93.366 -15.644 -52.192 1.00 13.90 536 ALA B CA 1
ATOM 21113 C C . ALA B 1 536 ? -94.690 -16.138 -52.757 1.00 18.42 536 ALA B C 1
ATOM 21114 O O . ALA B 1 536 ? -95.253 -15.527 -53.658 1.00 14.39 536 ALA B O 1
ATOM 21121 N N . ALA B 1 537 ? -95.136 -17.279 -52.258 1.00 12.59 537 ALA B N 1
ATOM 21122 C CA . ALA B 1 537 ? -96.399 -17.851 -52.692 1.00 18.11 537 ALA B CA 1
ATOM 21123 C C . ALA B 1 537 ? -97.582 -16.952 -52.319 1.00 17.77 537 ALA B C 1
ATOM 21124 O O . ALA B 1 537 ? -98.487 -16.720 -53.121 1.00 17.34 537 ALA B O 1
ATOM 21131 N N . ARG B 1 538 ? -97.577 -16.426 -51.095 1.00 14.78 538 ARG B N 1
ATOM 21132 C CA . ARG B 1 538 ? -98.661 -15.558 -50.686 1.00 15.97 538 ARG B CA 1
ATOM 21133 C C . ARG B 1 538 ? -98.615 -14.280 -51.482 1.00 19.94 538 ARG B C 1
ATOM 21134 O O . ARG B 1 538 ? -99.638 -13.618 -51.687 1.00 17.97 538 ARG B O 1
ATOM 21155 N N . ARG B 1 539 ? -97.433 -13.943 -51.959 1.00 15.43 539 ARG B N 1
ATOM 21156 C CA . ARG B 1 539 ? -97.259 -12.753 -52.789 1.00 16.58 539 ARG B CA 1
ATOM 21157 C C . ARG B 1 539 ? -97.770 -13.004 -54.199 1.00 17.62 539 ARG B C 1
ATOM 21158 O O . ARG B 1 539 ? -97.856 -12.082 -55.007 1.00 24.46 539 ARG B O 1
ATOM 21179 N N . GLY B 1 540 ? -98.090 -14.252 -54.497 1.00 9.91 540 GLY B N 1
ATOM 21180 C CA . GLY B 1 540 ? -98.591 -14.596 -55.811 1.00 16.98 540 GLY B CA 1
ATOM 21181 C C . GLY B 1 540 ? -97.556 -15.043 -56.818 1.00 27.53 540 GLY B C 1
ATOM 21182 O O . GLY B 1 540 ? -97.850 -15.172 -58.006 1.00 20.59 540 GLY B O 1
ATOM 21186 N N . LEU B 1 541 ? -96.331 -15.290 -56.317 1.00 18.98 541 LEU B N 1
ATOM 21187 C CA . LEU B 1 541 ? -95.222 -15.747 -57.112 1.00 10.75 541 LEU B CA 1
ATOM 21188 C C . LEU B 1 541 ? -95.092 -17.260 -57.007 1.00 15.19 541 LEU B C 1
ATOM 21189 O O . LEU B 1 541 ? -94.171 -17.792 -56.385 1.00 14.45 541 LEU B O 1
ATOM 21205 N N . ALA B 1 542 ? -96.032 -17.972 -57.629 1.00 15.57 542 ALA B N 1
ATOM 21206 C CA . ALA B 1 542 ? -96.085 -19.412 -57.462 1.00 14.45 542 ALA B CA 1
ATOM 21207 C C . ALA B 1 542 ? -94.851 -20.149 -57.922 1.00 14.20 542 ALA B C 1
ATOM 21208 O O . ALA B 1 542 ? -94.476 -21.147 -57.398 1.00 17.12 542 ALA B O 1
ATOM 21215 N N . ASP B 1 543 ? -94.323 -19.692 -59.015 1.00 19.54 543 ASP B N 1
ATOM 21216 C CA . ASP B 1 543 ? -93.162 -20.270 -59.605 1.00 15.69 543 ASP B CA 1
ATOM 21217 C C . ASP B 1 543 ? -91.874 -20.107 -58.784 1.00 12.10 543 ASP B C 1
ATOM 21218 O O . ASP B 1 543 ? -91.130 -21.024 -58.599 1.00 12.31 543 ASP B O 1
ATOM 21227 N N . VAL B 1 544 ? -91.706 -18.922 -58.264 1.00 20.81 544 VAL B N 1
ATOM 21228 C CA . VAL B 1 544 ? -90.583 -18.585 -57.408 1.00 14.44 544 VAL B CA 1
ATOM 21229 C C . VAL B 1 544 ? -90.672 -19.430 -56.179 1.00 15.77 544 VAL B C 1
ATOM 21230 O O . VAL B 1 544 ? -89.696 -19.962 -55.750 1.00 12.89 544 VAL B O 1
ATOM 21243 N N . ALA B 1 545 ? -91.858 -19.574 -55.612 1.00 15.82 545 ALA B N 1
ATOM 21244 C CA . ALA B 1 545 ? -91.998 -20.359 -54.393 1.00 16.88 545 ALA B CA 1
ATOM 21245 C C . ALA B 1 545 ? -91.718 -21.846 -54.586 1.00 19.59 545 ALA B C 1
ATOM 21246 O O . ALA B 1 545 ? -91.058 -22.502 -53.762 1.00 17.89 545 ALA B O 1
ATOM 21253 N N . ASP B 1 546 ? -92.230 -22.401 -55.670 1.00 15.96 546 ASP B N 1
ATOM 21254 C CA . ASP B 1 546 ? -91.995 -23.796 -55.927 1.00 13.93 546 ASP B CA 1
ATOM 21255 C C . ASP B 1 546 ? -90.511 -24.059 -56.212 1.00 14.37 546 ASP B C 1
ATOM 21256 O O . ASP B 1 546 ? -89.973 -25.074 -55.776 1.00 16.11 546 ASP B O 1
ATOM 21265 N N . ARG B 1 547 ? -89.850 -23.146 -56.904 1.00 15.05 547 ARG B N 1
ATOM 21266 C CA . ARG B 1 547 ? -88.422 -23.320 -57.157 1.00 12.38 547 ARG B CA 1
ATOM 21267 C C . ARG B 1 547 ? -87.660 -23.258 -55.836 1.00 13.21 547 ARG B C 1
ATOM 21268 O O . ARG B 1 547 ? -86.705 -23.990 -55.659 1.00 13.58 547 ARG B O 1
ATOM 21289 N N . ALA B 1 548 ? -88.110 -22.392 -54.933 1.00 17.08 548 ALA B N 1
ATOM 21290 C CA . ALA B 1 548 ? -87.424 -22.265 -53.643 1.00 18.78 548 ALA B CA 1
ATOM 21291 C C . ALA B 1 548 ? -87.589 -23.537 -52.842 1.00 12.21 548 ALA B C 1
ATOM 21292 O O . ALA B 1 548 ? -86.665 -23.988 -52.169 1.00 17.85 548 ALA B O 1
ATOM 21299 N N . ARG B 1 549 ? -88.791 -24.094 -52.899 1.00 13.05 549 ARG B N 1
ATOM 21300 C CA . ARG B 1 549 ? -89.090 -25.332 -52.167 1.00 14.14 549 ARG B CA 1
ATOM 21301 C C . ARG B 1 549 ? -88.284 -26.463 -52.756 1.00 13.15 549 ARG B C 1
ATOM 21302 O O . ARG B 1 549 ? -87.855 -27.364 -52.037 1.00 15.21 549 ARG B O 1
ATOM 21323 N N . GLY B 1 550 ? -88.069 -26.407 -54.060 1.00 11.15 550 GLY B N 1
ATOM 21324 C CA . GLY B 1 550 ? -87.169 -27.321 -54.732 1.00 10.52 550 GLY B CA 1
ATOM 21325 C C . GLY B 1 550 ? -85.779 -27.302 -54.096 1.00 15.77 550 GLY B C 1
ATOM 21326 O O . GLY B 1 550 ? -85.258 -28.360 -53.741 1.00 19.50 550 GLY B O 1
ATOM 21330 N N . HIS B 1 551 ? -85.203 -26.120 -53.939 1.00 14.56 551 HIS B N 1
ATOM 21331 C CA . HIS B 1 551 ? -83.838 -25.993 -53.403 1.00 11.27 551 HIS B CA 1
ATOM 21332 C C . HIS B 1 551 ? -83.772 -26.438 -51.964 1.00 12.09 551 HIS B C 1
ATOM 21333 O O . HIS B 1 551 ? -82.821 -27.098 -51.535 1.00 14.52 551 HIS B O 1
ATOM 21346 N N . VAL B 1 552 ? -84.810 -26.077 -51.216 1.00 16.88 552 VAL B N 1
ATOM 21347 C CA . VAL B 1 552 ? -84.946 -26.486 -49.837 1.00 14.11 552 VAL B CA 1
ATOM 21348 C C . VAL B 1 552 ? -84.963 -28.015 -49.693 1.00 16.25 552 VAL B C 1
ATOM 21349 O O . VAL B 1 552 ? -84.277 -28.562 -48.846 1.00 12.84 552 VAL B O 1
ATOM 21362 N N . ALA B 1 553 ? -85.738 -28.695 -50.540 1.00 14.34 553 ALA B N 1
ATOM 21363 C CA . ALA B 1 553 ? -85.781 -30.163 -50.525 1.00 15.50 553 ALA B CA 1
ATOM 21364 C C . ALA B 1 553 ? -84.401 -30.769 -50.770 1.00 14.30 553 ALA B C 1
ATOM 21365 O O . ALA B 1 553 ? -84.018 -31.755 -50.149 1.00 15.96 553 ALA B O 1
ATOM 21372 N N . GLU B 1 554 ? -83.669 -30.163 -51.690 1.00 15.09 554 GLU B N 1
ATOM 21373 C CA . GLU B 1 554 ? -82.353 -30.615 -52.051 1.00 14.37 554 GLU B CA 1
ATOM 21374 C C . GLU B 1 554 ? -81.409 -30.458 -50.853 1.00 13.40 554 GLU B C 1
ATOM 21375 O O . GLU B 1 554 ? -80.559 -31.318 -50.589 1.00 13.23 554 GLU B O 1
ATOM 21379 N N . MET B 1 555 ? -81.577 -29.361 -50.123 1.00 13.38 555 MET B N 1
ATOM 21380 C CA . MET B 1 555 ? -80.705 -29.126 -48.985 1.00 14.58 555 MET B CA 1
ATOM 21381 C C . MET B 1 555 ? -81.065 -30.080 -47.878 1.00 18.90 555 MET B C 1
ATOM 21382 O O . MET B 1 555 ? -80.184 -30.538 -47.156 1.00 15.33 555 MET B O 1
ATOM 21396 N N . ARG B 1 556 ? -82.342 -30.398 -47.719 1.00 11.62 556 ARG B N 1
ATOM 21397 C CA A ARG B 1 556 ? -82.721 -31.368 -46.721 0.40 12.45 556 ARG B CA 1
ATOM 21398 C CA B ARG B 1 556 ? -82.710 -31.396 -46.705 0.60 12.38 556 ARG B CA 1
ATOM 21399 C C . ARG B 1 556 ? -81.989 -32.699 -46.981 1.00 16.75 556 ARG B C 1
ATOM 21400 O O . ARG B 1 556 ? -81.425 -33.313 -46.066 1.00 16.58 556 ARG B O 1
ATOM 21441 N N . ASP B 1 557 ? -81.995 -33.133 -48.237 1.00 11.16 557 ASP B N 1
ATOM 21442 C CA . ASP B 1 557 ? -81.356 -34.383 -48.628 1.00 11.93 557 ASP B CA 1
ATOM 21443 C C . ASP B 1 557 ? -79.847 -34.344 -48.370 1.00 13.65 557 ASP B C 1
ATOM 21444 O O . ASP B 1 557 ? -79.248 -35.319 -47.923 1.00 14.26 557 ASP B O 1
ATOM 21453 N N . ALA B 1 558 ? -79.250 -33.191 -48.649 1.00 12.54 558 ALA B N 1
ATOM 21454 C CA . ALA B 1 558 ? -77.833 -33.023 -48.463 1.00 14.05 558 ALA B CA 1
ATOM 21455 C C . ALA B 1 558 ? -77.505 -33.194 -46.983 1.00 15.94 558 ALA B C 1
ATOM 21456 O O . ALA B 1 558 ? -76.586 -33.911 -46.628 1.00 13.41 558 ALA B O 1
ATOM 21463 N N . LEU B 1 559 ? -78.314 -32.587 -46.112 1.00 10.93 559 LEU B N 1
ATOM 21464 C CA . LEU B 1 559 ? -78.091 -32.714 -44.647 1.00 9.65 559 LEU B CA 1
ATOM 21465 C C . LEU B 1 559 ? -78.191 -34.153 -44.142 1.00 13.59 559 LEU B C 1
ATOM 21466 O O . LEU B 1 559 ? -77.506 -34.566 -43.244 1.00 12.31 559 LEU B O 1
ATOM 21482 N N . LEU B 1 560 ? -79.092 -34.924 -44.728 1.00 11.76 560 LEU B N 1
ATOM 21483 C CA . LEU B 1 560 ? -79.353 -36.270 -44.260 1.00 13.61 560 LEU B CA 1
ATOM 21484 C C . LEU B 1 560 ? -78.450 -37.287 -44.850 1.00 11.92 560 LEU B C 1
ATOM 21485 O O . LEU B 1 560 ?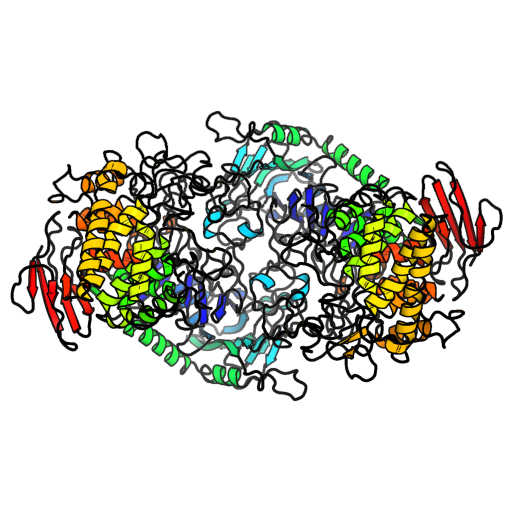 -78.521 -38.440 -44.497 1.00 15.26 560 LEU B O 1
ATOM 21501 N N . THR B 1 561 ? -77.628 -36.864 -45.783 1.00 14.95 561 THR B N 1
ATOM 21502 C CA . THR B 1 561 ? -76.650 -37.754 -46.365 1.00 15.27 561 THR B CA 1
ATOM 21503 C C . THR B 1 561 ? -75.241 -37.241 -46.069 1.00 13.16 561 THR B C 1
ATOM 21504 O O . THR B 1 561 ? -74.674 -37.609 -45.097 1.00 14.17 561 THR B O 1
ATOM 21515 N N . ASP B 1 562 ? -74.734 -36.329 -46.884 1.00 12.34 562 ASP B N 1
ATOM 21516 C CA . ASP B 1 562 ? -73.385 -35.832 -46.710 1.00 13.33 562 ASP B CA 1
ATOM 21517 C C . ASP B 1 562 ? -73.244 -35.071 -45.435 1.00 13.18 562 ASP B C 1
ATOM 21518 O O . ASP B 1 562 ? -72.172 -34.948 -44.922 1.00 19.76 562 ASP B O 1
ATOM 21527 N N . GLY B 1 563 ? -74.353 -34.559 -44.934 1.00 11.64 563 GLY B N 1
ATOM 21528 C CA . GLY B 1 563 ? -74.345 -33.846 -43.666 1.00 10.45 563 GLY B CA 1
ATOM 21529 C C . GLY B 1 563 ? -74.577 -34.647 -42.412 1.00 13.71 563 GLY B C 1
ATOM 21530 O O . GLY B 1 563 ? -74.647 -34.112 -41.338 1.00 14.19 563 GLY B O 1
ATOM 21534 N N . TRP B 1 564 ? -74.715 -35.947 -42.554 1.00 11.81 564 TRP B N 1
ATOM 21535 C CA . TRP B 1 564 ? -75.090 -36.831 -41.464 1.00 10.17 564 TRP B CA 1
ATOM 21536 C C . TRP B 1 564 ? -73.945 -37.805 -41.129 1.00 13.87 564 TRP B C 1
ATOM 21537 O O . TRP B 1 564 ? -73.415 -38.452 -42.021 1.00 18.42 564 TRP B O 1
ATOM 21558 N N . ASP B 1 565 ? -73.586 -37.929 -39.861 1.00 11.21 565 ASP B N 1
ATOM 21559 C CA . ASP B 1 565 ? -72.434 -38.740 -39.465 1.00 12.47 565 ASP B CA 1
ATOM 21560 C C . ASP B 1 565 ? -72.789 -40.178 -39.047 1.00 14.47 565 ASP B C 1
ATOM 21561 O O . ASP B 1 565 ? -71.898 -40.989 -38.821 1.00 12.02 565 ASP B O 1
ATOM 21570 N N . GLY B 1 566 ? -74.088 -40.477 -38.955 1.00 14.80 566 GLY B N 1
ATOM 21571 C CA . GLY B 1 566 ? -74.528 -41.763 -38.423 1.00 20.28 566 GLY B CA 1
ATOM 21572 C C . GLY B 1 566 ? -75.511 -41.651 -37.267 1.00 15.77 566 GLY B C 1
ATOM 21573 O O . GLY B 1 566 ? -76.592 -42.243 -37.327 1.00 18.55 566 GLY B O 1
ATOM 21577 N N . SER B 1 567 ? -75.129 -40.909 -36.221 1.00 10.83 567 SER B N 1
ATOM 21578 C CA . SER B 1 567 ? -75.975 -40.689 -35.027 1.00 17.17 567 SER B CA 1
ATOM 21579 C C . SER B 1 567 ? -76.230 -39.212 -34.679 1.00 14.91 567 SER B C 1
ATOM 21580 O O . SER B 1 567 ? -76.876 -38.900 -33.685 1.00 11.68 567 SER B O 1
ATOM 21588 N N . TRP B 1 568 ? -75.657 -38.346 -35.520 1.00 11.32 568 TRP B N 1
ATOM 21589 C CA . TRP B 1 568 ? -75.796 -36.907 -35.417 1.00 13.08 568 TRP B CA 1
ATOM 21590 C C . TRP B 1 568 ? -75.351 -36.214 -36.695 1.00 11.99 568 TRP B C 1
ATOM 21591 O O . TRP B 1 568 ? -74.789 -36.798 -37.546 1.00 12.34 568 TRP B O 1
ATOM 21612 N N . PHE B 1 569 ? -75.702 -34.941 -36.849 1.00 6.85 569 PHE B N 1
ATOM 21613 C CA . PHE B 1 569 ? -75.303 -34.214 -38.038 1.00 4.68 569 PHE B CA 1
ATOM 21614 C C . PHE B 1 569 ? -73.878 -33.731 -37.908 1.00 10.87 569 PHE B C 1
ATOM 21615 O O . PHE B 1 569 ? -73.465 -33.351 -36.849 1.00 11.27 569 PHE B O 1
ATOM 21632 N N . LEU B 1 570 ? -73.128 -33.717 -39.005 1.00 12.23 570 LEU B N 1
ATOM 21633 C CA . LEU B 1 570 ? -71.792 -33.136 -38.988 1.00 10.72 570 LEU B CA 1
ATOM 21634 C C . LEU B 1 570 ? -71.929 -31.681 -38.744 1.00 10.55 570 LEU B C 1
ATOM 21635 O O . LEU B 1 570 ? -73.012 -31.171 -38.802 1.00 9.87 570 LEU B O 1
ATOM 21651 N N . ARG B 1 571 ? -70.818 -31.004 -38.490 1.00 9.82 571 ARG B N 1
ATOM 21652 C CA . ARG B 1 571 ? -70.802 -29.564 -38.287 1.00 6.50 571 ARG B CA 1
ATOM 21653 C C . ARG B 1 571 ? -70.368 -28.766 -39.492 1.00 8.52 571 ARG B C 1
ATOM 21654 O O . ARG B 1 571 ? -70.772 -27.627 -39.676 1.00 8.71 571 ARG B O 1
ATOM 21675 N N . ALA B 1 572 ? -69.501 -29.361 -40.290 1.00 7.70 572 ALA B N 1
ATOM 21676 C CA . ALA B 1 572 ? -68.953 -28.696 -41.462 1.00 5.26 572 ALA B CA 1
ATOM 21677 C C . ALA B 1 572 ? -68.031 -29.587 -42.261 1.00 8.21 572 ALA B C 1
ATOM 21678 O O . ALA B 1 572 ? -67.711 -30.640 -41.835 1.00 10.42 572 ALA B O 1
ATOM 21685 N N . TYR B 1 573 ? -67.590 -29.142 -43.424 1.00 10.18 573 TYR B N 1
ATOM 21686 C CA . TYR B 1 573 ? -66.400 -29.718 -44.064 1.00 10.80 573 TYR B CA 1
ATOM 21687 C C . TYR B 1 573 ? -65.452 -28.560 -44.128 1.00 12.00 573 TYR B C 1
ATOM 21688 O O . TYR B 1 573 ? -65.857 -27.423 -44.379 1.00 14.28 573 TYR B O 1
ATOM 21706 N N . ASP B 1 574 ? -64.169 -28.848 -43.892 1.00 12.82 574 ASP B N 1
ATOM 21707 C CA . ASP B 1 574 ? -63.180 -27.797 -43.803 1.00 11.36 574 ASP B CA 1
ATOM 21708 C C . ASP B 1 574 ? -62.650 -27.360 -45.169 1.00 14.65 574 ASP B C 1
ATOM 21709 O O . ASP B 1 574 ? -63.224 -27.716 -46.206 1.00 14.10 574 ASP B O 1
ATOM 21718 N N . TYR B 1 575 ? -61.585 -26.564 -45.158 1.00 11.90 575 TYR B N 1
ATOM 21719 C CA . TYR B 1 575 ? -61.075 -25.918 -46.374 1.00 7.45 575 TYR B CA 1
ATOM 21720 C C . TYR B 1 575 ? -60.713 -26.982 -47.411 1.00 10.65 575 TYR B C 1
ATOM 21721 O O . TYR B 1 575 ? -60.839 -26.759 -48.605 1.00 12.68 575 TYR B O 1
ATOM 21739 N N . TYR B 1 576 ? -60.282 -28.139 -46.918 1.00 9.08 576 TYR B N 1
ATOM 21740 C CA . TYR B 1 576 ? -59.842 -29.218 -47.791 1.00 11.05 576 TYR B CA 1
ATOM 21741 C C . TYR B 1 576 ? -60.859 -30.326 -47.927 1.00 18.27 576 TYR B C 1
ATOM 21742 O O . TYR B 1 576 ? -60.559 -31.382 -48.474 1.00 15.41 576 TYR B O 1
ATOM 21760 N N . GLY B 1 577 ? -62.075 -30.088 -47.441 1.00 13.57 577 GLY B N 1
ATOM 21761 C CA . GLY B 1 577 ? -63.143 -31.032 -47.658 1.00 15.36 577 GLY B CA 1
ATOM 21762 C C . GLY B 1 577 ? -63.145 -32.149 -46.651 1.00 12.74 577 GLY B C 1
ATOM 21763 O O . GLY B 1 577 ? -63.785 -33.186 -46.843 1.00 15.50 577 GLY B O 1
ATOM 21767 N N . ASN B 1 578 ? -62.422 -31.953 -45.555 1.00 13.26 578 ASN B N 1
ATOM 21768 C CA . ASN B 1 578 ? -62.457 -32.933 -44.490 1.00 13.66 578 ASN B CA 1
ATOM 21769 C C . ASN B 1 578 ? -63.513 -32.577 -43.446 1.00 10.55 578 ASN B C 1
ATOM 21770 O O . ASN B 1 578 ? -63.730 -31.411 -43.139 1.00 11.69 578 ASN B O 1
ATOM 21781 N N . PRO B 1 579 ? -64.156 -33.599 -42.905 1.00 13.05 579 PRO B N 1
ATOM 21782 C CA . PRO B 1 579 ? -65.318 -33.350 -42.038 1.00 10.71 579 PRO B CA 1
ATOM 21783 C C . PRO B 1 579 ? -64.933 -32.806 -40.669 1.00 13.18 579 PRO B C 1
ATOM 21784 O O . PRO B 1 579 ? -63.852 -33.108 -40.155 1.00 14.25 579 PRO B O 1
ATOM 21795 N N . ILE B 1 580 ? -65.799 -31.974 -40.121 1.00 8.48 580 ILE B N 1
ATOM 21796 C CA A ILE B 1 580 ? -65.696 -31.490 -38.753 0.49 12.62 580 ILE B CA 1
ATOM 21797 C CA B ILE B 1 580 ? -65.680 -31.523 -38.753 0.51 12.63 580 ILE B CA 1
ATOM 21798 C C . ILE B 1 580 ? -66.973 -31.928 -38.070 1.00 13.11 580 ILE B C 1
ATOM 21799 O O . ILE B 1 580 ? -68.061 -31.747 -38.613 1.00 10.21 580 ILE B O 1
ATOM 21830 N N . GLY B 1 581 ? -66.847 -32.507 -36.885 1.00 8.47 581 GLY B N 1
ATOM 21831 C CA . GLY B 1 581 ? -68.038 -32.922 -36.149 1.00 9.85 581 GLY B CA 1
ATOM 21832 C C . GLY B 1 581 ? -68.465 -34.358 -36.386 1.00 9.39 581 GLY B C 1
ATOM 21833 O O . GLY B 1 581 ? -69.655 -34.662 -36.425 1.00 10.55 581 GLY B O 1
ATOM 21837 N N . THR B 1 582 ? -67.451 -35.227 -36.491 1.00 8.66 582 THR B N 1
ATOM 21838 C CA . THR B 1 582 ? -67.624 -36.641 -36.750 1.00 9.10 582 THR B CA 1
ATOM 21839 C C . THR B 1 582 ? -67.044 -37.497 -35.609 1.00 12.44 582 THR B C 1
ATOM 21840 O O . THR B 1 582 ? -66.049 -37.137 -34.973 1.00 14.21 582 THR B O 1
ATOM 21851 N N . ASP B 1 583 ? -67.689 -38.619 -35.359 1.00 11.03 583 ASP B N 1
ATOM 21852 C CA . ASP B 1 583 ? -67.224 -39.566 -34.361 1.00 11.81 583 ASP B CA 1
ATOM 21853 C C . ASP B 1 583 ? -65.860 -40.180 -34.691 1.00 17.14 583 ASP B C 1
ATOM 21854 O O . ASP B 1 583 ? -65.283 -40.869 -33.858 1.00 13.16 583 ASP B O 1
ATOM 21863 N N . ALA B 1 584 ? -65.376 -39.944 -35.904 1.00 13.00 584 ALA B N 1
ATOM 21864 C CA . ALA B 1 584 ? -64.091 -40.521 -36.317 1.00 13.80 584 ALA B CA 1
ATOM 21865 C C . ALA B 1 584 ? -62.923 -39.786 -35.694 1.00 17.63 584 ALA B C 1
ATOM 21866 O O . ALA B 1 584 ? -61.788 -40.267 -35.773 1.00 14.12 584 ALA B O 1
ATOM 21873 N N . HIS B 1 585 ? -63.186 -38.628 -35.087 1.00 8.63 585 HIS B N 1
ATOM 21874 C CA . HIS B 1 585 ? -62.125 -37.820 -34.491 1.00 11.61 585 HIS B CA 1
ATOM 21875 C C . HIS B 1 585 ? -62.153 -37.979 -32.992 1.00 9.56 585 HIS B C 1
ATOM 21876 O O . HIS B 1 585 ? -63.161 -38.357 -32.433 1.00 15.89 585 HIS B O 1
ATOM 21889 N N . ASP B 1 586 ? -61.021 -37.695 -32.339 1.00 16.49 586 ASP B N 1
ATOM 21890 C CA . ASP B 1 586 ? -60.965 -37.818 -30.895 1.00 11.94 586 ASP B CA 1
ATOM 21891 C C . ASP B 1 586 ? -61.586 -36.612 -30.213 1.00 14.54 586 ASP B C 1
ATOM 21892 O O . ASP B 1 586 ? -62.161 -36.746 -29.132 1.00 14.89 586 ASP B O 1
ATOM 21901 N N . GLU B 1 587 ? -61.479 -35.441 -30.842 1.00 13.38 587 GLU B N 1
ATOM 21902 C CA . GLU B 1 587 ? -62.040 -34.225 -30.239 1.00 10.24 587 GLU B CA 1
ATOM 21903 C C . GLU B 1 587 ? -63.047 -33.564 -31.178 1.00 9.20 587 GLU B C 1
ATOM 21904 O O . GLU B 1 587 ? -63.001 -33.744 -32.386 1.00 15.03 587 GLU B O 1
ATOM 21916 N N . GLY B 1 588 ? -63.981 -32.815 -30.607 1.00 10.22 588 GLY B N 1
ATOM 21917 C CA . GLY B 1 588 ? -65.011 -32.162 -31.411 1.00 8.83 588 GLY B CA 1
ATOM 21918 C C . GLY B 1 588 ? -65.890 -33.138 -32.181 1.00 9.58 588 GLY B C 1
ATOM 21919 O O . GLY B 1 588 ? -66.215 -32.894 -33.348 1.00 10.79 588 GLY B O 1
ATOM 21923 N N . LYS B 1 589 ? -66.283 -34.217 -31.528 1.00 9.49 589 LYS B N 1
ATOM 21924 C CA . LYS B 1 589 ? -67.094 -35.234 -32.183 1.00 6.36 589 LYS B CA 1
ATOM 21925 C C . LYS B 1 589 ? -68.482 -34.745 -32.549 1.00 13.03 589 LYS B C 1
ATOM 21926 O O . LYS B 1 589 ? -68.978 -35.029 -33.635 1.00 10.89 589 LYS B O 1
ATOM 21945 N N . ILE B 1 590 ? -69.122 -34.046 -31.623 1.00 13.01 590 ILE B N 1
ATOM 21946 C CA . ILE B 1 590 ? -70.479 -33.583 -31.882 1.00 13.09 590 ILE B CA 1
ATOM 21947 C C . ILE B 1 590 ? -70.623 -32.136 -31.443 1.00 10.42 590 ILE B C 1
ATOM 21948 O O . ILE B 1 590 ? -70.153 -31.717 -30.376 1.00 8.18 590 ILE B O 1
ATOM 21964 N N . TRP B 1 591 ? -71.276 -31.359 -32.314 1.00 8.34 591 TRP B N 1
ATOM 21965 C CA . TRP B 1 591 ? -71.487 -29.937 -32.088 1.00 8.45 591 TRP B CA 1
ATOM 21966 C C . TRP B 1 591 ? -73.003 -29.696 -32.021 1.00 8.70 591 TRP B C 1
ATOM 21967 O O . TRP B 1 591 ? -73.758 -30.311 -32.754 1.00 9.30 591 TRP B O 1
ATOM 21988 N N . ILE B 1 592 ? -73.403 -28.795 -31.138 1.00 7.90 592 ILE B N 1
ATOM 21989 C CA . ILE B 1 592 ? -74.845 -28.611 -30.862 1.00 10.43 592 ILE B CA 1
ATOM 21990 C C . ILE B 1 592 ? -75.647 -27.875 -31.928 1.00 10.04 592 ILE B C 1
ATOM 21991 O O . ILE B 1 592 ? -76.834 -28.162 -32.120 1.00 9.37 592 ILE B O 1
ATOM 22007 N N . GLU B 1 593 ? -75.014 -26.935 -32.645 1.00 7.74 593 GLU B N 1
ATOM 22008 C CA . GLU B 1 593 ? -75.800 -25.998 -33.479 1.00 10.81 593 GLU B CA 1
ATOM 22009 C C . GLU B 1 593 ? -76.606 -26.663 -34.600 1.00 12.37 593 GLU B C 1
ATOM 22010 O O . GLU B 1 593 ? -77.788 -26.354 -34.772 1.00 10.04 593 GLU B O 1
ATOM 22022 N N A PRO B 1 594 ? -75.990 -27.555 -35.373 0.56 11.71 594 PRO B N 1
ATOM 22023 N N B PRO B 1 594 ? -75.938 -27.563 -35.359 0.44 11.72 594 PRO B N 1
ATOM 22024 C CA A PRO B 1 594 ? -76.697 -28.263 -36.448 0.56 11.28 594 PRO B CA 1
ATOM 22025 C CA B PRO B 1 594 ? -76.622 -28.271 -36.446 0.44 11.36 594 PRO B CA 1
ATOM 22026 C C A PRO B 1 594 ? -77.789 -29.197 -35.936 0.56 12.12 594 PRO B C 1
ATOM 22027 C C B PRO B 1 594 ? -77.736 -29.201 -35.947 0.44 12.15 594 PRO B C 1
ATOM 22028 O O A PRO B 1 594 ? -78.802 -29.379 -36.606 0.56 11.26 594 PRO B O 1
ATOM 22029 O O B PRO B 1 594 ? -78.722 -29.374 -36.648 0.44 11.28 594 PRO B O 1
ATOM 22050 N N . GLN B 1 595 ? -77.578 -29.792 -34.763 1.00 9.15 595 GLN B N 1
ATOM 22051 C CA . GLN B 1 595 ? -78.580 -30.727 -34.248 1.00 8.31 595 GLN B CA 1
ATOM 22052 C C . GLN B 1 595 ? -79.859 -29.977 -33.915 1.00 7.31 595 GLN B C 1
ATOM 22053 O O . GLN B 1 595 ? -80.946 -30.408 -34.289 1.00 11.45 595 GLN B O 1
ATOM 22067 N N . GLY B 1 596 ? -79.738 -28.888 -33.172 1.00 7.99 596 GLY B N 1
ATOM 22068 C CA . GLY B 1 596 ? -80.916 -28.100 -32.844 1.00 12.29 596 GLY B CA 1
ATOM 22069 C C . GLY B 1 596 ? -81.572 -27.469 -34.066 1.00 11.15 596 GLY B C 1
ATOM 22070 O O . GLY B 1 596 ? -82.767 -27.593 -34.301 1.00 11.15 596 GLY B O 1
ATOM 22074 N N . PHE B 1 597 ? -80.772 -26.770 -34.849 1.00 10.37 597 PHE B N 1
ATOM 22075 C CA . PHE B 1 597 ? -81.371 -26.035 -35.945 1.00 7.68 597 PHE B CA 1
ATOM 22076 C C . PHE B 1 597 ? -81.967 -26.928 -37.030 1.00 5.96 597 PHE B C 1
ATOM 22077 O O . PHE B 1 597 ? -82.995 -26.591 -37.590 1.00 11.80 597 PHE B O 1
ATOM 22094 N N . ALA B 1 598 ? -81.318 -28.050 -37.325 1.00 7.82 598 ALA B N 1
ATOM 22095 C CA . ALA B 1 598 ? -81.829 -28.935 -38.374 1.00 9.59 598 ALA B CA 1
ATOM 22096 C C . ALA B 1 598 ? -83.171 -29.542 -37.965 1.00 10.41 598 ALA B C 1
ATOM 22097 O O . ALA B 1 598 ? -84.080 -29.667 -38.779 1.00 9.30 598 ALA B O 1
ATOM 22104 N N . VAL B 1 599 ? -83.276 -29.923 -36.704 1.00 10.50 599 VAL B N 1
ATOM 22105 C CA . VAL B 1 599 ? -84.523 -30.518 -36.225 1.00 11.50 599 VAL B CA 1
ATOM 22106 C C . VAL B 1 599 ? -85.621 -29.454 -36.074 1.00 9.58 599 VAL B C 1
ATOM 22107 O O . VAL B 1 599 ? -86.820 -29.747 -36.324 1.00 14.48 599 VAL B O 1
ATOM 22120 N N . MET B 1 600 ? -85.264 -28.232 -35.726 1.00 12.75 600 MET B N 1
ATOM 22121 C CA . MET B 1 600 ? -86.255 -27.149 -35.770 1.00 15.21 600 MET B CA 1
ATOM 22122 C C . MET B 1 600 ? -86.798 -26.988 -37.160 1.00 12.20 600 MET B C 1
ATOM 22123 O O . MET B 1 600 ? -87.944 -26.587 -37.337 1.00 19.12 600 MET B O 1
ATOM 22137 N N . ALA B 1 601 ? -85.942 -27.250 -38.136 1.00 11.96 601 ALA B N 1
ATOM 22138 C CA . ALA B 1 601 ? -86.312 -27.176 -39.537 1.00 13.29 601 ALA B CA 1
ATOM 22139 C C . ALA B 1 601 ? -87.060 -28.425 -39.989 1.00 17.84 601 ALA B C 1
ATOM 22140 O O . ALA B 1 601 ? -87.456 -28.517 -41.149 1.00 22.29 601 ALA B O 1
ATOM 22147 N N . GLY B 1 602 ? -87.217 -29.389 -39.093 1.00 11.56 602 GLY B N 1
ATOM 22148 C CA . GLY B 1 602 ? -88.018 -30.570 -39.390 1.00 13.35 602 GLY B CA 1
ATOM 22149 C C . GLY B 1 602 ? -87.239 -31.668 -40.075 1.00 22.94 602 GLY B C 1
ATOM 22150 O O . GLY B 1 602 ? -87.795 -32.694 -40.460 1.00 15.59 602 GLY B O 1
ATOM 22154 N N . VAL B 1 603 ? -85.930 -31.452 -40.197 1.00 14.85 603 VAL B N 1
ATOM 22155 C CA . VAL B 1 603 ? -85.090 -32.376 -40.926 1.00 11.86 603 VAL B CA 1
ATOM 22156 C C . VAL B 1 603 ? -84.869 -33.654 -40.115 1.00 15.01 603 VAL B C 1
ATOM 22157 O O . VAL B 1 603 ? -84.348 -33.615 -39.000 1.00 13.95 603 VAL B O 1
ATOM 22170 N N . GLY B 1 604 ? -85.284 -34.783 -40.689 1.00 12.68 604 GLY B N 1
ATOM 22171 C CA . GLY B 1 604 ? -85.112 -36.088 -40.061 1.00 11.36 604 GLY B CA 1
ATOM 22172 C C . GLY B 1 604 ? -86.122 -36.433 -38.989 1.00 13.41 604 GLY B C 1
ATOM 22173 O O . GLY B 1 604 ? -85.944 -37.386 -38.227 1.00 14.06 604 GLY B O 1
ATOM 22177 N N . VAL B 1 605 ? -87.200 -35.646 -38.909 1.00 11.87 605 VAL B N 1
ATOM 22178 C CA . VAL B 1 605 ? -88.238 -35.951 -37.941 1.00 9.10 605 VAL B CA 1
ATOM 22179 C C . VAL B 1 605 ? -89.128 -37.102 -38.444 1.00 13.23 605 VAL B C 1
ATOM 22180 O O . VAL B 1 605 ? -89.518 -37.140 -39.615 1.00 19.57 605 VAL B O 1
ATOM 22193 N N . GLY B 1 606 ? -89.421 -38.017 -37.532 1.00 12.27 606 GLY B N 1
ATOM 22194 C CA . GLY B 1 606 ? -90.109 -39.256 -37.833 1.00 19.14 606 GLY B CA 1
ATOM 22195 C C . GLY B 1 606 ? -91.614 -39.205 -37.568 1.00 20.77 606 GLY B C 1
ATOM 22196 O O . GLY B 1 606 ? -92.266 -38.191 -37.792 1.00 26.59 606 GLY B O 1
ATOM 22200 N N . GLU B 1 607 ? -92.134 -40.314 -37.060 1.00 29.63 607 GLU B N 1
ATOM 22201 C CA A GLU B 1 607 ? -93.560 -40.444 -36.845 0.53 33.01 607 GLU B CA 1
ATOM 22202 C CA B GLU B 1 607 ? -93.564 -40.443 -36.841 0.47 32.97 607 GLU B CA 1
ATOM 22203 C C . GLU B 1 607 ? -93.896 -40.000 -35.425 1.00 24.30 607 GLU B C 1
ATOM 22204 O O . GLU B 1 607 ? -95.043 -39.797 -35.104 1.00 28.53 607 GLU B O 1
ATOM 22217 N N . GLY B 1 608 ? -92.883 -39.845 -34.573 1.00 29.73 608 GLY B N 1
ATOM 22218 C CA . GLY B 1 608 ? -93.134 -39.385 -33.214 1.00 20.82 608 GLY B CA 1
ATOM 22219 C C . GLY B 1 608 ? -91.943 -39.646 -32.317 1.00 19.62 608 GLY B C 1
ATOM 22220 O O . GLY B 1 608 ? -90.945 -40.199 -32.767 1.00 20.52 608 GLY B O 1
ATOM 22224 N N A PRO B 1 609 ? -92.071 -39.271 -31.037 0.76 17.09 609 PRO B N 1
ATOM 22225 N N B PRO B 1 609 ? -92.006 -39.245 -31.043 0.24 17.25 609 PRO B N 1
ATOM 22226 C CA A PRO B 1 609 ? -90.993 -39.369 -30.055 0.76 18.51 609 PRO B CA 1
ATOM 22227 C CA B PRO B 1 609 ? -90.916 -39.372 -30.066 0.24 18.65 609 PRO B CA 1
ATOM 22228 C C A PRO B 1 609 ? -90.464 -40.792 -29.881 0.76 26.46 609 PRO B C 1
ATOM 22229 C C B PRO B 1 609 ? -90.429 -40.805 -29.893 0.24 26.32 609 PRO B C 1
ATOM 22230 O O A PRO B 1 609 ? -89.320 -40.996 -29.498 0.76 22.63 609 PRO B O 1
ATOM 22231 O O B PRO B 1 609 ? -89.270 -41.024 -29.520 0.24 22.70 609 PRO B O 1
ATOM 22252 N N . GLN B 1 610 ? -91.308 -41.766 -30.159 1.00 21.29 610 GLN B N 1
ATOM 22253 C CA . GLN B 1 610 ? -90.912 -43.150 -30.046 1.00 29.10 610 GLN B CA 1
ATOM 22254 C C . GLN B 1 610 ? -90.389 -43.723 -31.357 1.00 24.41 610 GLN B C 1
ATOM 22255 O O . GLN B 1 610 ? -90.054 -44.896 -31.410 1.00 26.72 610 GLN B O 1
ATOM 22269 N N . ASP B 1 611 ? -90.312 -42.907 -32.408 1.00 27.52 611 ASP B N 1
ATOM 22270 C CA . ASP B 1 611 ? -89.645 -43.347 -33.628 1.00 24.85 611 ASP B CA 1
ATOM 22271 C C . ASP B 1 611 ? -88.156 -43.091 -33.515 1.00 29.51 611 ASP B C 1
ATOM 22272 O O . ASP B 1 611 ? -87.599 -42.182 -34.137 1.00 28.12 611 ASP B O 1
ATOM 22281 N N . THR B 1 612 ? -87.529 -43.929 -32.710 1.00 25.04 612 THR B N 1
ATOM 22282 C CA . THR B 1 612 ? -86.144 -43.756 -32.339 1.00 28.63 612 THR B CA 1
ATOM 22283 C C . THR B 1 612 ? -85.104 -43.977 -33.437 1.00 23.95 612 THR B C 1
ATOM 22284 O O . THR B 1 612 ? -83.949 -43.609 -33.237 1.00 39.04 612 THR B O 1
ATOM 22295 N N . ASP B 1 613 ? -85.500 -44.515 -34.589 1.00 25.25 613 ASP B N 1
ATOM 22296 C CA . ASP B 1 613 ? -84.609 -44.648 -35.755 1.00 29.17 613 ASP B CA 1
ATOM 22297 C C . ASP B 1 613 ? -84.591 -43.373 -36.593 1.00 26.61 613 ASP B C 1
ATOM 22298 O O . ASP B 1 613 ? -83.857 -43.279 -37.571 1.00 25.06 613 ASP B O 1
ATOM 22307 N N . ALA B 1 614 ? -85.469 -42.436 -36.264 1.00 14.58 614 ALA B N 1
ATOM 22308 C CA . ALA B 1 614 ? -85.511 -41.154 -36.955 1.00 14.73 614 ALA B CA 1
ATOM 22309 C C . ALA B 1 614 ? -84.212 -40.411 -36.675 1.00 11.92 614 ALA B C 1
ATOM 22310 O O . ALA B 1 614 ? -83.790 -40.343 -35.531 1.00 11.10 614 ALA B O 1
ATOM 22317 N N . PRO B 1 615 ? -83.606 -39.853 -37.717 1.00 12.97 615 PRO B N 1
ATOM 22318 C CA . PRO B 1 615 ? -82.341 -39.145 -37.505 1.00 13.30 615 PRO B CA 1
ATOM 22319 C C . PRO B 1 615 ? -82.474 -37.988 -36.510 1.00 11.21 615 PRO B C 1
ATOM 22320 O O . PRO B 1 615 ? -81.541 -37.753 -35.758 1.00 14.36 615 PRO B O 1
ATOM 22331 N N . ALA B 1 616 ? -83.621 -37.316 -36.479 1.00 8.68 616 ALA B N 1
ATOM 22332 C CA . ALA B 1 616 ? -83.823 -36.247 -35.486 1.00 8.24 616 ALA B CA 1
ATOM 22333 C C . ALA B 1 616 ? -83.797 -36.764 -34.049 1.00 10.88 616 ALA B C 1
ATOM 22334 O O . ALA B 1 616 ? -83.243 -36.116 -33.159 1.00 14.86 616 ALA B O 1
ATOM 22341 N N . ILE B 1 617 ? -84.389 -37.912 -33.788 1.00 9.27 617 ILE B N 1
ATOM 22342 C CA . ILE B 1 617 ? -84.308 -38.452 -32.440 1.00 12.65 617 ILE B CA 1
ATOM 22343 C C . ILE B 1 617 ? -82.896 -38.957 -32.105 1.00 12.37 617 ILE B C 1
ATOM 22344 O O . ILE B 1 617 ? -82.421 -38.792 -30.971 1.00 16.47 617 ILE B O 1
ATOM 22360 N N . LYS B 1 618 ? -82.210 -39.571 -33.064 1.00 18.14 618 LYS B N 1
ATOM 22361 C CA . LYS B 1 618 ? -80.851 -40.032 -32.779 1.00 10.97 618 LYS B CA 1
ATOM 22362 C C . LYS B 1 618 ? -79.967 -38.846 -32.426 1.00 12.82 618 LYS B C 1
ATOM 22363 O O . LYS B 1 618 ? -79.190 -38.911 -31.484 1.00 12.63 618 LYS B O 1
ATOM 22382 N N . ALA B 1 619 ? -80.094 -37.783 -33.213 1.00 10.67 619 ALA B N 1
ATOM 22383 C CA . ALA B 1 619 ? -79.265 -36.596 -33.013 1.00 11.84 619 ALA B CA 1
ATOM 22384 C C . ALA B 1 619 ? -79.549 -35.976 -31.650 1.00 8.65 619 ALA B C 1
ATOM 22385 O O . ALA B 1 619 ? -78.621 -35.680 -30.874 1.00 10.58 619 ALA B O 1
ATOM 22392 N N . LEU B 1 620 ? -80.824 -35.810 -31.321 1.00 11.79 620 LEU B N 1
ATOM 22393 C CA . LEU B 1 620 ? -81.193 -35.242 -30.034 1.00 10.96 620 LEU B CA 1
ATOM 22394 C C . LEU B 1 620 ? -80.766 -36.136 -28.856 1.00 10.97 620 LEU B C 1
ATOM 22395 O O . LEU B 1 620 ? -80.385 -35.632 -27.822 1.00 9.73 620 LEU B O 1
ATOM 22411 N N . ASP B 1 621 ? -80.846 -37.464 -29.025 1.00 10.06 621 ASP B N 1
ATOM 22412 C CA . ASP B 1 621 ? -80.394 -38.368 -27.965 1.00 10.76 621 ASP B CA 1
ATOM 22413 C C . ASP B 1 621 ? -78.863 -38.265 -27.793 1.00 11.85 621 ASP B C 1
ATOM 22414 O O . ASP B 1 621 ? -78.359 -38.362 -26.688 1.00 12.07 621 ASP B O 1
ATOM 22423 N N . SER B 1 622 ? -78.146 -38.066 -28.905 1.00 10.58 622 SER B N 1
ATOM 22424 C CA . SER B 1 622 ? -76.703 -37.916 -28.825 1.00 10.23 622 SER B CA 1
ATOM 22425 C C . SER B 1 622 ? -76.346 -36.633 -28.108 1.00 12.34 622 SER B C 1
ATOM 22426 O O . SER B 1 622 ? -75.421 -36.602 -27.314 1.00 10.96 622 SER B O 1
ATOM 22434 N N . VAL B 1 623 ? -77.101 -35.573 -28.405 1.00 10.28 623 VAL B N 1
ATOM 22435 C CA . VAL B 1 623 ? -76.930 -34.315 -27.707 1.00 10.84 623 VAL B CA 1
ATOM 22436 C C . VAL B 1 623 ? -77.130 -34.552 -26.236 1.00 10.69 623 VAL B C 1
ATOM 22437 O O . VAL B 1 623 ? -76.380 -34.034 -25.393 1.00 12.18 623 VAL B O 1
ATOM 22450 N N . ASN B 1 624 ? -78.142 -35.344 -25.905 1.00 10.55 624 ASN B N 1
ATOM 22451 C CA . ASN B 1 624 ? -78.413 -35.582 -24.508 1.00 9.89 624 ASN B CA 1
ATOM 22452 C C . ASN B 1 624 ? -77.319 -36.355 -23.808 1.00 13.61 624 ASN B C 1
ATOM 22453 O O . ASN B 1 624 ? -77.017 -36.094 -22.643 1.00 14.92 624 ASN B O 1
ATOM 22464 N N . GLU B 1 625 ? -76.713 -37.285 -24.509 1.00 9.81 625 GLU B N 1
ATOM 22465 C CA A GLU B 1 625 ? -75.732 -38.152 -23.910 0.59 10.95 625 GLU B CA 1
ATOM 22466 C CA B GLU B 1 625 ? -75.717 -38.137 -23.884 0.41 11.00 625 GLU B CA 1
ATOM 22467 C C . GLU B 1 625 ? -74.377 -37.426 -23.775 1.00 15.38 625 GLU B C 1
ATOM 22468 O O . GLU B 1 625 ? -73.688 -37.569 -22.772 1.00 15.93 625 GLU B O 1
ATOM 22481 N N . MET B 1 626 ? -74.052 -36.633 -24.786 1.00 9.29 626 MET B N 1
ATOM 22482 C CA . MET B 1 626 ? -72.683 -36.121 -24.950 1.00 9.40 626 MET B CA 1
ATOM 22483 C C . MET B 1 626 ? -72.473 -34.645 -24.610 1.00 11.01 626 MET B C 1
ATOM 22484 O O . MET B 1 626 ? -71.352 -34.236 -24.333 1.00 15.85 626 MET B O 1
ATOM 22498 N N . LEU B 1 627 ? -73.551 -33.876 -24.633 1.00 10.51 627 LEU B N 1
ATOM 22499 C CA . LEU B 1 627 ? -73.439 -32.430 -24.470 1.00 12.59 627 LEU B CA 1
ATOM 22500 C C . LEU B 1 627 ? -74.183 -31.865 -23.241 1.00 9.50 627 LEU B C 1
ATOM 22501 O O . LEU B 1 627 ? -73.824 -30.836 -22.709 1.00 8.41 627 LEU B O 1
ATOM 22517 N N . ALA B 1 628 ? -75.234 -32.561 -22.800 1.00 9.21 628 ALA B N 1
ATOM 22518 C CA . ALA B 1 628 ? -76.053 -32.008 -21.729 1.00 10.75 628 ALA B CA 1
ATOM 22519 C C . ALA B 1 628 ? -75.366 -32.180 -20.387 1.00 8.36 628 ALA B C 1
ATOM 22520 O O . ALA B 1 628 ? -74.845 -33.262 -20.091 1.00 13.20 628 ALA B O 1
ATOM 22527 N N . THR B 1 629 ? -75.446 -31.121 -19.596 1.00 10.22 629 THR B N 1
ATOM 22528 C CA . THR B 1 629 ? -74.901 -31.087 -18.246 1.00 13.78 629 THR B CA 1
ATOM 22529 C C . THR B 1 629 ? -75.973 -30.492 -17.341 1.00 12.02 629 THR B C 1
ATOM 22530 O O . THR B 1 629 ? -77.031 -30.064 -17.806 1.00 10.90 629 THR B O 1
ATOM 22541 N N . ASP B 1 630 ? -75.704 -30.436 -16.041 1.00 11.89 630 ASP B N 1
ATOM 22542 C CA . ASP B 1 630 ? -76.700 -29.896 -15.110 1.00 15.88 630 ASP B CA 1
ATOM 22543 C C . ASP B 1 630 ? -76.890 -28.389 -15.304 1.00 12.22 630 ASP B C 1
ATOM 22544 O O . ASP B 1 630 ? -77.850 -27.819 -14.782 1.00 14.76 630 ASP B O 1
ATOM 22553 N N . HIS B 1 631 ? -75.964 -27.761 -16.013 1.00 8.95 631 HIS B N 1
ATOM 22554 C CA . HIS B 1 631 ? -76.058 -26.310 -16.254 1.00 11.32 631 HIS B CA 1
ATOM 22555 C C . HIS B 1 631 ? -76.370 -25.943 -17.687 1.00 12.01 631 HIS B C 1
ATOM 22556 O O . HIS B 1 631 ? -76.274 -24.769 -18.063 1.00 9.75 631 HIS B O 1
ATOM 22569 N N . GLY B 1 632 ? -76.735 -26.941 -18.477 1.00 10.51 632 GLY B N 1
ATOM 22570 C CA . GLY B 1 632 ? -77.078 -26.721 -19.879 1.00 12.32 632 GLY B CA 1
ATOM 22571 C C . GLY B 1 632 ? -76.211 -27.556 -20.815 1.00 11.43 632 GLY B C 1
ATOM 22572 O O . GLY B 1 632 ? -75.454 -28.411 -20.379 1.00 11.45 632 GLY B O 1
ATOM 22576 N N . MET B 1 633 ? -76.350 -27.294 -22.108 1.00 8.65 633 MET B N 1
ATOM 22577 C CA . MET B 1 633 ? -75.683 -28.125 -23.106 1.00 6.65 633 MET B CA 1
ATOM 22578 C C . MET B 1 633 ? -74.476 -27.393 -23.632 1.00 10.22 633 MET B C 1
ATOM 22579 O O . MET B 1 633 ? -74.554 -26.228 -24.011 1.00 10.01 633 MET B O 1
ATOM 22593 N N . VAL B 1 634 ? -73.349 -28.098 -23.620 1.00 5.56 634 VAL B N 1
ATOM 22594 C CA . VAL B 1 634 ? -72.103 -27.484 -24.060 1.00 9.05 634 VAL B CA 1
ATOM 22595 C C . VAL B 1 634 ? -72.047 -27.467 -25.572 1.00 12.13 634 VAL B C 1
ATOM 22596 O O . VAL B 1 634 ? -72.723 -28.252 -26.226 1.00 9.06 634 VAL B O 1
ATOM 22609 N N . LEU B 1 635 ? -71.226 -26.569 -26.133 1.00 9.70 635 LEU B N 1
ATOM 22610 C CA . LEU B 1 635 ? -71.249 -26.347 -27.568 1.00 7.52 635 LEU B CA 1
ATOM 22611 C C . LEU B 1 635 ? -70.726 -27.550 -28.346 1.00 11.15 635 LEU B C 1
ATOM 22612 O O . LEU B 1 635 ? -71.317 -27.961 -29.353 1.00 8.66 635 LEU B O 1
ATOM 22628 N N . GLN B 1 636 ? -69.608 -28.115 -27.905 1.00 9.62 636 GLN B N 1
ATOM 22629 C CA . GLN B 1 636 ? -69.188 -29.357 -28.512 1.00 10.36 636 GLN B CA 1
ATOM 22630 C C . GLN B 1 636 ? -68.442 -30.217 -27.514 1.00 10.09 636 GLN B C 1
ATOM 22631 O O . GLN B 1 636 ? -68.085 -29.781 -26.421 1.00 9.55 636 GLN B O 1
ATOM 22645 N N . TYR B 1 637 ? -68.247 -31.462 -27.936 1.00 11.17 637 TYR B N 1
ATOM 22646 C CA . TYR B 1 637 ? -67.601 -32.447 -27.088 1.00 9.97 637 TYR B CA 1
ATOM 22647 C C . TYR B 1 637 ? -66.936 -33.558 -27.897 1.00 9.67 637 TYR B C 1
ATOM 22648 O O . TYR B 1 637 ? -67.491 -34.047 -28.855 1.00 11.30 637 TYR B O 1
ATOM 22666 N N . PRO B 1 638 ? -65.713 -33.939 -27.486 1.00 11.88 638 PRO B N 1
ATOM 22667 C CA . PRO B 1 638 ? -64.939 -33.247 -26.470 1.00 12.54 638 PRO B CA 1
ATOM 22668 C C . PRO B 1 638 ? -64.394 -31.927 -26.969 1.00 9.35 638 PRO B C 1
ATOM 22669 O O . PRO B 1 638 ? -64.208 -31.706 -28.154 1.00 11.91 638 PRO B O 1
ATOM 22680 N N . ALA B 1 639 ? -64.115 -31.047 -26.018 1.00 12.38 639 ALA B N 1
ATOM 22681 C CA . ALA B 1 639 ? -63.450 -29.805 -26.336 1.00 15.55 639 ALA B CA 1
ATOM 22682 C C . ALA B 1 639 ? -62.044 -30.076 -26.865 1.00 11.76 639 ALA B C 1
ATOM 22683 O O . ALA B 1 639 ? -61.448 -31.121 -26.586 1.00 12.44 639 ALA B O 1
ATOM 22690 N N . TYR B 1 640 ? -61.520 -29.135 -27.652 1.00 12.79 640 TYR B N 1
ATOM 22691 C CA . TYR B 1 640 ? -60.158 -29.304 -28.216 1.00 9.23 640 TYR B CA 1
ATOM 22692 C C . TYR B 1 640 ? -59.094 -28.948 -27.209 1.00 11.58 640 TYR B C 1
ATOM 22693 O O . TYR B 1 640 ? -59.141 -27.897 -26.568 1.00 13.64 640 TYR B O 1
ATOM 22711 N N . THR B 1 641 ? -58.086 -29.821 -27.094 1.00 9.44 641 THR B N 1
ATOM 22712 C CA . THR B 1 641 ? -57.034 -29.615 -26.100 1.00 8.53 641 THR B CA 1
ATOM 22713 C C . THR B 1 641 ? -55.744 -29.083 -26.735 1.00 10.05 641 THR B C 1
ATOM 22714 O O . THR B 1 641 ? -54.803 -28.742 -26.005 1.00 12.25 641 THR B O 1
ATOM 22725 N N . THR B 1 642 ? -55.702 -29.034 -28.058 1.00 10.40 642 THR B N 1
ATOM 22726 C CA . THR B 1 642 ? -54.620 -28.353 -28.775 1.00 8.65 642 THR B CA 1
ATOM 22727 C C . THR B 1 642 ? -55.191 -27.435 -29.845 1.00 14.27 642 THR B C 1
ATOM 22728 O O . THR B 1 642 ? -56.333 -27.627 -30.325 1.00 12.22 642 THR B O 1
ATOM 22739 N N . TYR B 1 643 ? -54.399 -26.446 -30.197 1.00 13.92 643 TYR B N 1
ATOM 22740 C CA . TYR B 1 643 ? -54.743 -25.486 -31.250 1.00 9.80 643 TYR B CA 1
ATOM 22741 C C . TYR B 1 643 ? -54.895 -26.162 -32.598 1.00 12.80 643 TYR B C 1
ATOM 22742 O O . TYR B 1 643 ? -54.007 -26.873 -33.079 1.00 13.92 643 TYR B O 1
ATOM 22760 N N . GLN B 1 644 ? -56.066 -25.917 -33.190 1.00 11.56 644 GLN B N 1
ATOM 22761 C CA . GLN B 1 644 ? -56.416 -26.390 -34.518 1.00 11.45 644 GLN B CA 1
ATOM 22762 C C . GLN B 1 644 ? -56.319 -25.216 -35.465 1.00 11.11 644 GLN B C 1
ATOM 22763 O O . GLN B 1 644 ? -57.232 -24.413 -35.609 1.00 11.64 644 GLN B O 1
ATOM 22777 N N . VAL B 1 645 ? -55.149 -25.108 -36.096 1.00 9.04 645 VAL B N 1
ATOM 22778 C CA . VAL B 1 645 ? -54.880 -23.959 -36.951 1.00 9.40 645 VAL B CA 1
ATOM 22779 C C . VAL B 1 645 ? -55.868 -23.813 -38.106 1.00 14.71 645 VAL B C 1
ATOM 22780 O O . VAL B 1 645 ? -56.054 -22.712 -38.633 1.00 15.56 645 VAL B O 1
ATOM 22793 N N . HIS B 1 646 ? -56.519 -24.905 -38.473 1.00 14.86 646 HIS B N 1
ATOM 22794 C CA . HIS B 1 646 ? -57.410 -24.892 -39.626 1.00 10.35 646 HIS B CA 1
ATOM 22795 C C . HIS B 1 646 ? -58.836 -24.510 -39.252 1.00 14.61 646 HIS B C 1
ATOM 22796 O O . HIS B 1 646 ? -59.719 -24.528 -40.104 1.00 17.91 646 HIS B O 1
ATOM 22809 N N . MET B 1 647 ? -59.035 -24.157 -37.974 1.00 10.71 647 MET B N 1
ATOM 22810 C CA . MET B 1 647 ? -60.393 -23.895 -37.493 1.00 9.20 647 MET B CA 1
ATOM 22811 C C . MET B 1 647 ? -60.566 -22.532 -36.815 1.00 15.44 647 MET B C 1
ATOM 22812 O O . MET B 1 647 ? -61.668 -22.188 -36.395 1.00 13.34 647 MET B O 1
ATOM 22826 N N . GLY B 1 648 ? -59.490 -21.745 -36.728 1.00 8.15 648 GLY B N 1
ATOM 22827 C CA . GLY B 1 648 ? -59.618 -20.395 -36.199 1.00 10.48 648 GLY B CA 1
ATOM 22828 C C . GLY B 1 648 ? -59.705 -20.306 -34.681 1.00 10.44 648 GLY B C 1
ATOM 22829 O O . GLY B 1 648 ? -58.991 -20.992 -33.969 1.00 14.05 648 GLY B O 1
ATOM 22833 N N . GLU B 1 649 ? -60.597 -19.446 -34.192 1.00 13.77 649 GLU B N 1
ATOM 22834 C CA . GLU B 1 649 ? -60.575 -19.085 -32.774 1.00 9.34 649 GLU B CA 1
ATOM 22835 C C . GLU B 1 649 ? -61.081 -20.198 -31.870 1.00 10.11 649 GLU B C 1
ATOM 22836 O O . GLU B 1 649 ? -60.740 -20.244 -30.702 1.00 9.66 649 GLU B O 1
ATOM 22848 N N . VAL B 1 650 ? -61.918 -21.081 -32.411 1.00 8.35 650 VAL B N 1
ATOM 22849 C CA . VAL B 1 650 ? -62.610 -22.024 -31.550 1.00 8.80 650 VAL B CA 1
ATOM 22850 C C . VAL B 1 650 ? -61.696 -22.721 -30.556 1.00 14.25 650 VAL B C 1
ATOM 22851 O O . VAL B 1 650 ? -61.983 -22.762 -29.373 1.00 15.27 650 VAL B O 1
ATOM 22864 N N . SER B 1 651 ? -60.564 -23.249 -31.027 1.00 12.92 651 SER B N 1
ATOM 22865 C CA . SER B 1 651 ? -59.764 -24.068 -30.137 1.00 9.42 651 SER B CA 1
ATOM 22866 C C . SER B 1 651 ? -58.776 -23.263 -29.307 1.00 16.22 651 SER B C 1
ATOM 22867 O O . SER B 1 651 ? -57.921 -23.846 -28.644 1.00 12.83 651 SER B O 1
ATOM 22875 N N . THR B 1 652 ? -58.889 -21.945 -29.357 1.00 8.99 652 THR B N 1
ATOM 22876 C CA . THR B 1 652 ? -57.990 -21.089 -28.580 1.00 12.34 652 THR B CA 1
ATOM 22877 C C . THR B 1 652 ? -58.447 -20.949 -27.143 1.00 17.29 652 THR B C 1
ATOM 22878 O O . THR B 1 652 ? -57.657 -20.607 -26.263 1.00 14.25 652 THR B O 1
ATOM 22889 N N . TYR B 1 653 ? -59.722 -21.209 -26.881 1.00 11.20 653 TYR B N 1
ATOM 22890 C CA . TYR B 1 653 ? -60.203 -21.162 -25.515 1.00 11.49 653 TYR B CA 1
ATOM 22891 C C . TYR B 1 653 ? -59.839 -22.416 -24.768 1.00 10.78 653 TYR B C 1
ATOM 22892 O O . TYR B 1 653 ? -59.873 -23.497 -25.339 1.00 16.59 653 TYR B O 1
ATOM 22910 N N . PRO B 1 654 ? -59.481 -22.284 -23.473 1.00 11.29 654 PRO B N 1
ATOM 22911 C CA . PRO B 1 654 ? -59.274 -23.480 -22.671 1.00 7.85 654 PRO B CA 1
ATOM 22912 C C . PRO B 1 654 ? -60.546 -24.305 -22.608 1.00 14.62 654 PRO B C 1
ATOM 22913 O O . PRO B 1 654 ? -61.658 -23.750 -22.722 1.00 13.57 654 PRO B O 1
ATOM 22924 N N . PRO B 1 655 ? -60.423 -25.640 -22.515 1.00 11.18 655 PRO B N 1
ATOM 22925 C CA . PRO B 1 655 ? -61.594 -26.482 -22.517 1.00 7.88 655 PRO B CA 1
ATOM 22926 C C . PRO B 1 655 ? -62.634 -26.062 -21.468 1.00 10.29 655 PRO B C 1
ATOM 22927 O O . PRO B 1 655 ? -62.329 -25.821 -20.316 1.00 7.02 655 PRO B O 1
ATOM 22938 N N . GLY B 1 656 ? -63.869 -25.986 -21.938 1.00 8.34 656 GLY B N 1
ATOM 22939 C CA . GLY B 1 656 ? -64.970 -25.570 -21.110 1.00 6.36 656 GLY B CA 1
ATOM 22940 C C . GLY B 1 656 ? -65.415 -24.114 -21.140 1.00 10.00 656 GLY B C 1
ATOM 22941 O O . GLY B 1 656 ? -66.438 -23.794 -20.544 1.00 8.68 656 GLY B O 1
ATOM 22945 N N . TYR B 1 657 ? -64.704 -23.259 -21.852 1.00 9.67 657 TYR B N 1
ATOM 22946 C CA . TYR B 1 657 ? -65.037 -21.836 -21.878 1.00 8.57 657 TYR B CA 1
ATOM 22947 C C . TYR B 1 657 ? -65.388 -21.372 -23.264 1.00 10.53 657 TYR B C 1
ATOM 22948 O O . TYR B 1 657 ? -64.805 -21.776 -24.243 1.00 10.93 657 TYR B O 1
ATOM 22966 N N . LYS B 1 658 ? -66.398 -20.537 -23.324 1.00 12.00 658 LYS B N 1
ATOM 22967 C CA . LYS B 1 658 ? -66.880 -19.977 -24.583 1.00 10.46 658 LYS B CA 1
ATOM 22968 C C . LYS B 1 658 ? -67.056 -21.032 -25.625 1.00 9.05 658 LYS B C 1
ATOM 22969 O O . LYS B 1 658 ? -67.536 -22.053 -25.337 1.00 10.37 658 LYS B O 1
ATOM 22988 N N . GLU B 1 659 ? -66.606 -20.781 -26.849 1.00 8.84 659 GLU B N 1
ATOM 22989 C CA . GLU B 1 659 ? -66.858 -21.686 -27.944 1.00 13.61 659 GLU B CA 1
ATOM 22990 C C . GLU B 1 659 ? -66.142 -23.055 -27.938 1.00 16.67 659 GLU B C 1
ATOM 22991 O O . GLU B 1 659 ? -66.453 -23.914 -28.732 1.00 16.16 659 GLU B O 1
ATOM 23003 N N . ASN B 1 660 ? -65.187 -23.230 -27.042 1.00 11.10 660 ASN B N 1
ATOM 23004 C CA . ASN B 1 660 ? -64.569 -24.519 -26.816 1.00 7.15 660 ASN B CA 1
ATOM 23005 C C . ASN B 1 660 ? -65.092 -25.256 -25.601 1.00 8.64 660 ASN B C 1
ATOM 23006 O O . ASN B 1 660 ? -64.396 -25.411 -24.640 1.00 12.32 660 ASN B O 1
ATOM 23017 N N . GLY B 1 661 ? -66.313 -25.697 -25.658 1.00 9.93 661 GLY B N 1
ATOM 23018 C CA . GLY B 1 661 ? -66.917 -26.494 -24.605 1.00 9.57 661 GLY B CA 1
ATOM 23019 C C . GLY B 1 661 ? -67.779 -25.760 -23.596 1.00 11.72 661 GLY B C 1
ATOM 23020 O O . GLY B 1 661 ? -68.254 -26.324 -22.655 1.00 11.42 661 GLY B O 1
ATOM 23024 N N . GLY B 1 662 ? -67.930 -24.469 -23.831 1.00 7.89 662 GLY B N 1
ATOM 23025 C CA . GLY B 1 662 ? -68.785 -23.655 -23.010 1.00 9.58 662 GLY B CA 1
ATOM 23026 C C . GLY B 1 662 ? -70.229 -23.939 -23.329 1.00 7.66 662 GLY B C 1
ATOM 23027 O O . GLY B 1 662 ? -70.562 -24.452 -24.360 1.00 8.69 662 GLY B O 1
ATOM 23031 N N . ILE B 1 663 ? -71.071 -23.547 -22.395 1.00 7.00 663 ILE B N 1
ATOM 23032 C CA . ILE B 1 663 ? -72.527 -23.599 -22.583 1.00 10.07 663 ILE B CA 1
ATOM 23033 C C . ILE B 1 663 ? -72.999 -22.256 -23.099 1.00 14.18 663 ILE B C 1
ATOM 23034 O O . ILE B 1 663 ? -73.049 -21.282 -22.360 1.00 10.82 663 ILE B O 1
ATOM 23050 N N . PHE B 1 664 ? -73.353 -22.228 -24.380 1.00 12.69 664 PHE B N 1
ATOM 23051 C CA . PHE B 1 664 ? -73.958 -21.048 -24.969 1.00 15.72 664 PHE B CA 1
ATOM 23052 C C . PHE B 1 664 ? -75.414 -21.024 -24.843 1.00 19.69 664 PHE B C 1
ATOM 23053 O O . PHE B 1 664 ? -76.126 -21.732 -25.566 1.00 19.22 664 PHE B O 1
ATOM 23070 N N . CYS B 1 665 ? -75.889 -20.188 -23.943 1.00 12.48 665 CYS B N 1
ATOM 23071 C CA . CYS B 1 665 ? -77.278 -20.198 -23.625 1.00 12.85 665 CYS B CA 1
ATOM 23072 C C . CYS B 1 665 ? -78.138 -19.824 -24.836 1.00 13.55 665 CYS B C 1
ATOM 23073 O O . CYS B 1 665 ? -79.324 -20.114 -24.860 1.00 25.99 665 CYS B O 1
ATOM 23081 N N . HIS B 1 666 ? -77.516 -19.201 -25.832 1.00 10.21 666 HIS B N 1
ATOM 23082 C CA . HIS B 1 666 ? -78.202 -18.709 -27.025 1.00 12.43 666 HIS B CA 1
ATOM 23083 C C . HIS B 1 666 ? -78.607 -19.859 -27.917 1.00 11.84 666 HIS B C 1
ATOM 23084 O O . HIS B 1 666 ? -79.635 -19.811 -28.604 1.00 12.96 666 HIS B O 1
ATOM 23097 N N . ASN B 1 667 ? -77.778 -20.901 -27.923 1.00 9.03 667 ASN B N 1
ATOM 23098 C CA . ASN B 1 667 ? -78.050 -22.018 -28.814 1.00 10.89 667 ASN B CA 1
ATOM 23099 C C . ASN B 1 667 ? -78.781 -23.183 -28.137 1.00 13.35 667 ASN B C 1
ATOM 23100 O O . ASN B 1 667 ? -79.322 -24.051 -28.814 1.00 12.59 667 ASN B O 1
ATOM 23111 N N . ASN B 1 668 ? -78.846 -23.172 -26.805 1.00 9.06 668 ASN B N 1
ATOM 23112 C CA . ASN B 1 668 ? -79.620 -24.217 -26.124 1.00 6.12 668 ASN B CA 1
ATOM 23113 C C . ASN B 1 668 ? -81.095 -24.181 -26.564 1.00 11.12 668 ASN B C 1
ATOM 23114 O O . ASN B 1 668 ? -81.691 -25.217 -26.793 1.00 9.97 668 ASN B O 1
ATOM 23125 N N . PRO B 1 669 ? -81.677 -22.997 -26.700 1.00 7.71 669 PRO B N 1
ATOM 23126 C CA . PRO B 1 669 ? -83.049 -22.936 -27.183 1.00 9.64 669 PRO B CA 1
ATOM 23127 C C . PRO B 1 669 ? -83.336 -23.668 -28.498 1.00 8.98 669 PRO B C 1
ATOM 23128 O O . PRO B 1 669 ? -84.457 -24.119 -28.716 1.00 10.09 669 PRO B O 1
ATOM 23139 N N . TRP B 1 670 ? -82.330 -23.807 -29.374 1.00 6.61 670 TRP B N 1
ATOM 23140 C CA . TRP B 1 670 ? -82.549 -24.472 -30.631 1.00 5.57 670 TRP B CA 1
ATOM 23141 C C . TRP B 1 670 ? -82.883 -25.953 -30.395 1.00 11.19 670 TRP B C 1
ATOM 23142 O O . TRP B 1 670 ? -83.770 -26.519 -31.038 1.00 10.40 670 TRP B O 1
ATOM 23163 N N . VAL B 1 671 ? -82.181 -26.535 -29.437 1.00 8.45 671 VAL B N 1
ATOM 23164 C CA . VAL B 1 671 ? -82.441 -27.917 -29.026 1.00 7.59 671 VAL B CA 1
ATOM 23165 C C . VAL B 1 671 ? -83.743 -28.029 -28.226 1.00 8.90 671 VAL B C 1
ATOM 23166 O O . VAL B 1 671 ? -84.465 -29.007 -28.349 1.00 12.48 671 VAL B O 1
ATOM 23179 N N . ILE B 1 672 ? -84.054 -27.016 -27.413 1.00 7.46 672 ILE B N 1
ATOM 23180 C CA . ILE B 1 672 ? -85.307 -27.033 -26.692 1.00 5.54 672 ILE B CA 1
ATOM 23181 C C . ILE B 1 672 ? -86.476 -27.030 -27.660 1.00 12.69 672 ILE B C 1
ATOM 23182 O O . ILE B 1 672 ? -87.402 -27.842 -27.548 1.00 10.38 672 ILE B O 1
ATOM 23198 N N . ILE B 1 673 ? -86.417 -26.143 -28.644 1.00 9.18 673 ILE B N 1
ATOM 23199 C CA . ILE B 1 673 ? -87.481 -26.054 -29.621 1.00 12.32 673 ILE B CA 1
ATOM 23200 C C . ILE B 1 673 ? -87.551 -27.379 -30.365 1.00 16.07 673 ILE B C 1
ATOM 23201 O O . ILE B 1 673 ? -88.629 -27.929 -30.567 1.00 8.75 673 ILE B O 1
ATOM 23217 N N . ALA B 1 674 ? -86.376 -27.899 -30.734 1.00 6.94 674 ALA B N 1
ATOM 23218 C CA . ALA B 1 674 ? -86.303 -29.162 -31.476 1.00 10.97 674 ALA B CA 1
ATOM 23219 C C . ALA B 1 674 ? -86.917 -30.300 -30.685 1.00 10.08 674 ALA B C 1
ATOM 23220 O O . ALA B 1 674 ? -87.563 -31.190 -31.265 1.00 11.33 674 ALA B O 1
ATOM 23227 N N . GLU B 1 675 ? -86.746 -30.296 -29.374 1.00 7.86 675 GLU B N 1
ATOM 23228 C CA . GLU B 1 675 ? -87.401 -31.339 -28.582 1.00 10.41 675 GLU B CA 1
ATOM 23229 C C . GLU B 1 675 ? -88.919 -31.133 -28.593 1.00 11.38 675 GLU B C 1
ATOM 23230 O O . GLU B 1 675 ? -89.674 -32.113 -28.604 1.00 14.24 675 GLU B O 1
ATOM 23242 N N . THR B 1 676 ? -89.399 -29.900 -28.627 1.00 9.97 676 THR B N 1
ATOM 23243 C CA . THR B 1 676 ? -90.865 -29.741 -28.682 1.00 8.31 676 THR B CA 1
ATOM 23244 C C . THR B 1 676 ? -91.372 -30.281 -30.017 1.00 14.71 676 THR B C 1
ATOM 23245 O O . THR B 1 676 ? -92.437 -30.879 -30.081 1.00 13.87 676 THR B O 1
ATOM 23256 N N . VAL B 1 677 ? -90.575 -30.081 -31.071 1.00 9.45 677 VAL B N 1
ATOM 23257 C CA . VAL B 1 677 ? -91.002 -30.470 -32.429 1.00 8.43 677 VAL B CA 1
ATOM 23258 C C . VAL B 1 677 ? -91.204 -31.964 -32.544 1.00 14.70 677 VAL B C 1
ATOM 23259 O O . VAL B 1 677 ? -92.141 -32.444 -33.171 1.00 11.90 677 VAL B O 1
ATOM 23272 N N . VAL B 1 678 ? -90.306 -32.719 -31.909 1.00 12.65 678 VAL B N 1
ATOM 23273 C CA . VAL B 1 678 ? -90.388 -34.168 -31.961 1.00 13.53 678 VAL B CA 1
ATOM 23274 C C . VAL B 1 678 ? -91.238 -34.713 -30.906 1.00 9.35 678 VAL B C 1
ATOM 23275 O O . VAL B 1 678 ? -91.432 -35.884 -30.872 1.00 13.81 678 VAL B O 1
ATOM 23288 N N . GLY B 1 679 ? -91.780 -33.887 -30.051 1.00 11.35 679 GLY B N 1
ATOM 23289 C CA . GLY B 1 679 ? -92.722 -34.380 -29.069 1.00 10.65 679 GLY B CA 1
ATOM 23290 C C . GLY B 1 679 ? -92.263 -34.747 -27.685 1.00 13.97 679 GLY B C 1
ATOM 23291 O O . GLY B 1 679 ? -92.955 -35.507 -27.075 1.00 15.08 679 GLY B O 1
ATOM 23295 N N . ARG B 1 680 ? -91.142 -34.230 -27.216 1.00 12.21 680 ARG B N 1
ATOM 23296 C CA . ARG B 1 680 ? -90.634 -34.548 -25.881 1.00 11.29 680 ARG B CA 1
ATOM 23297 C C . ARG B 1 680 ? -90.610 -33.296 -25.036 1.00 13.20 680 ARG B C 1
ATOM 23298 O O . ARG B 1 680 ? -89.605 -32.733 -24.714 1.00 9.16 680 ARG B O 1
ATOM 23319 N N . GLY B 1 681 ? -91.797 -32.897 -24.628 1.00 13.89 681 GLY B N 1
ATOM 23320 C CA . GLY B 1 681 ? -91.946 -31.698 -23.822 1.00 11.40 681 GLY B CA 1
ATOM 23321 C C . GLY B 1 681 ? -91.249 -31.710 -22.489 1.00 9.20 681 GLY B C 1
ATOM 23322 O O . GLY B 1 681 ? -90.713 -30.719 -22.044 1.00 11.74 681 GLY B O 1
ATOM 23326 N N . GLY B 1 682 ? -91.272 -32.838 -21.832 1.00 9.75 682 GLY B N 1
ATOM 23327 C CA . GLY B 1 682 ? -90.627 -32.888 -20.550 1.00 9.45 682 GLY B CA 1
ATOM 23328 C C . GLY B 1 682 ? -89.152 -32.598 -20.692 1.00 10.77 682 GLY B C 1
ATOM 23329 O O . GLY B 1 682 ? -88.613 -31.880 -19.878 1.00 10.50 682 GLY B O 1
ATOM 23333 N N . ARG B 1 683 ? -88.492 -33.172 -21.689 1.00 9.68 683 ARG B N 1
ATOM 23334 C CA . ARG B 1 683 ? -87.056 -32.939 -21.891 1.00 8.89 683 ARG B CA 1
ATOM 23335 C C . ARG B 1 683 ? -86.813 -31.483 -22.277 1.00 6.03 683 ARG B C 1
ATOM 23336 O O . ARG B 1 683 ? -85.849 -30.865 -21.827 1.00 12.28 683 ARG B O 1
ATOM 23357 N N . ALA B 1 684 ? -87.680 -30.965 -23.118 1.00 8.58 684 ALA B N 1
ATOM 23358 C CA . ALA B 1 684 ? -87.574 -29.569 -23.512 1.00 10.25 684 ALA B CA 1
ATOM 23359 C C . ALA B 1 684 ? -87.625 -28.633 -22.299 1.00 11.15 684 ALA B C 1
ATOM 23360 O O . ALA B 1 684 ? -86.798 -27.766 -22.169 1.00 8.79 684 ALA B O 1
ATOM 23367 N N . PHE B 1 685 ? -88.618 -28.829 -21.419 1.00 7.16 685 PHE B N 1
ATOM 23368 C CA . PHE B 1 685 ? -88.753 -27.936 -20.262 1.00 10.77 685 PHE B CA 1
ATOM 23369 C C . PHE B 1 685 ? -87.608 -28.061 -19.268 1.00 11.02 685 PHE B C 1
ATOM 23370 O O . PHE B 1 685 ? -87.210 -27.096 -18.637 1.00 8.69 685 PHE B O 1
ATOM 23387 N N . ASP B 1 686 ? -87.119 -29.298 -19.126 1.00 7.46 686 ASP B N 1
ATOM 23388 C CA . ASP B 1 686 ? -85.952 -29.577 -18.270 1.00 9.74 686 ASP B CA 1
ATOM 23389 C C . ASP B 1 686 ? -84.779 -28.719 -18.730 1.00 5.41 686 ASP B C 1
ATOM 23390 O O . ASP B 1 686 ? -84.186 -28.009 -17.935 1.00 8.69 686 ASP B O 1
ATOM 23399 N N . TYR B 1 687 ? -84.461 -28.820 -20.028 1.00 8.73 687 TYR B N 1
ATOM 23400 C CA . TYR B 1 687 ? -83.347 -28.038 -20.613 1.00 8.06 687 TYR B CA 1
ATOM 23401 C C . TYR B 1 687 ? -83.532 -26.541 -20.410 1.00 10.53 687 TYR B C 1
ATOM 23402 O O . TYR B 1 687 ? -82.565 -25.818 -20.113 1.00 8.71 687 TYR B O 1
ATOM 23420 N N . TYR B 1 688 ? -84.758 -26.049 -20.597 1.00 4.63 688 TYR B N 1
ATOM 23421 C CA . TYR B 1 688 ? -85.062 -24.654 -20.338 1.00 11.12 688 TYR B CA 1
ATOM 23422 C C . TYR B 1 688 ? -84.748 -24.271 -18.886 1.00 7.70 688 TYR B C 1
ATOM 23423 O O . TYR B 1 688 ? -84.126 -23.229 -18.634 1.00 9.30 688 TYR B O 1
ATOM 23441 N N . LYS B 1 689 ? -85.152 -25.100 -17.921 1.00 8.83 689 LYS B N 1
ATOM 23442 C CA . LYS B 1 689 ? -84.910 -24.766 -16.522 1.00 9.40 689 LYS B CA 1
ATOM 23443 C C . LYS B 1 689 ? -83.430 -24.729 -16.180 1.00 8.01 689 LYS B C 1
ATOM 23444 O O . LYS B 1 689 ? -83.028 -23.938 -15.327 1.00 10.48 689 LYS B O 1
ATOM 23463 N N . ARG B 1 690 ? -82.651 -25.572 -16.828 1.00 6.05 690 ARG B N 1
ATOM 23464 C CA . ARG B 1 690 ? -81.227 -25.665 -16.506 1.00 10.21 690 ARG B CA 1
ATOM 23465 C C . ARG B 1 690 ? -80.513 -24.341 -16.685 1.00 11.27 690 ARG B C 1
ATOM 23466 O O . ARG B 1 690 ? -79.545 -24.075 -15.975 1.00 13.43 690 ARG B O 1
ATOM 23487 N N . ILE B 1 691 ? -80.983 -23.535 -17.638 1.00 10.69 691 ILE B N 1
ATOM 23488 C CA . ILE B 1 691 ? -80.274 -22.309 -18.016 1.00 10.49 691 ILE B CA 1
ATOM 23489 C C . ILE B 1 691 ? -80.980 -21.008 -17.661 1.00 8.22 691 ILE B C 1
ATOM 23490 O O . ILE B 1 691 ? -80.482 -19.929 -17.938 1.00 7.92 691 ILE B O 1
ATOM 23506 N N . THR B 1 692 ? -82.164 -21.123 -17.042 1.00 10.71 692 THR B N 1
ATOM 23507 C CA . THR B 1 692 ? -83.035 -19.978 -16.883 1.00 8.46 692 THR B CA 1
ATOM 23508 C C . THR B 1 692 ? -82.918 -19.306 -15.480 1.00 10.36 692 THR B C 1
ATOM 23509 O O . THR B 1 692 ? -82.961 -19.960 -14.459 1.00 11.87 692 THR B O 1
ATOM 23520 N N . PRO B 1 693 ? -82.784 -17.977 -15.476 1.00 11.27 693 PRO B N 1
ATOM 23521 C CA . PRO B 1 693 ? -82.460 -17.230 -14.259 1.00 11.27 693 PRO B CA 1
ATOM 23522 C C . PRO B 1 693 ? -83.269 -17.593 -13.014 1.00 11.69 693 PRO B C 1
ATOM 23523 O O . PRO B 1 693 ? -82.644 -17.867 -11.988 1.00 11.54 693 PRO B O 1
ATOM 23534 N N . ALA B 1 694 ? -84.591 -17.626 -13.076 1.00 11.60 694 ALA B N 1
ATOM 23535 C CA . ALA B 1 694 ? -85.367 -17.887 -11.847 1.00 7.29 694 ALA B CA 1
ATOM 23536 C C . ALA B 1 694 ? -85.106 -19.251 -11.286 1.00 10.32 694 ALA B C 1
ATOM 23537 O O . ALA B 1 694 ? -85.243 -19.459 -10.082 1.00 14.47 694 ALA B O 1
ATOM 23544 N N . TYR B 1 695 ? -84.771 -20.208 -12.160 1.00 9.73 695 TYR B N 1
ATOM 23545 C CA . TYR B 1 695 ? -84.511 -21.576 -11.696 1.00 11.44 695 TYR B CA 1
ATOM 23546 C C . TYR B 1 695 ? -83.088 -21.738 -11.136 1.00 12.53 695 TYR B C 1
ATOM 23547 O O . TYR B 1 695 ? -82.853 -22.644 -10.334 1.00 11.11 695 TYR B O 1
ATOM 23565 N N . ARG B 1 696 ? -82.174 -20.874 -11.561 1.00 10.26 696 ARG B N 1
ATOM 23566 C CA . ARG B 1 696 ? -80.783 -20.900 -11.069 1.00 9.32 696 ARG B CA 1
ATOM 23567 C C . ARG B 1 696 ? -80.555 -19.963 -9.874 1.00 8.02 696 ARG B C 1
ATOM 23568 O O . ARG B 1 696 ? -79.452 -19.889 -9.322 1.00 11.95 696 ARG B O 1
ATOM 23589 N N . GLU B 1 697 ? -81.600 -19.275 -9.465 1.00 8.64 697 GLU B N 1
ATOM 23590 C CA . GLU B 1 697 ? -81.475 -18.318 -8.388 1.00 10.10 697 GLU B CA 1
ATOM 23591 C C . GLU B 1 697 ? -80.943 -18.980 -7.144 1.00 11.63 697 GLU B C 1
ATOM 23592 O O . GLU B 1 697 ? -80.160 -18.374 -6.399 1.00 19.01 697 GLU B O 1
ATOM 23604 N N . ASP B 1 698 ? -81.359 -20.213 -6.909 1.00 7.58 698 ASP B N 1
ATOM 23605 C CA . ASP B 1 698 ? -80.945 -20.907 -5.692 1.00 16.01 698 ASP B CA 1
ATOM 23606 C C . ASP B 1 698 ? -79.480 -21.340 -5.716 1.00 14.88 698 ASP B C 1
ATOM 23607 O O . ASP B 1 698 ? -78.945 -21.718 -4.675 1.00 15.84 698 ASP B O 1
ATOM 23616 N N . ILE B 1 699 ? -78.834 -21.273 -6.887 1.00 12.43 699 ILE B N 1
ATOM 23617 C CA . ILE B 1 699 ? -77.371 -21.510 -6.955 1.00 7.35 699 ILE B CA 1
ATOM 23618 C C . ILE B 1 699 ? -76.596 -20.270 -7.396 1.00 7.71 699 ILE B C 1
ATOM 23619 O O . ILE B 1 699 ? -75.633 -20.338 -8.147 1.00 11.31 699 ILE B O 1
ATOM 23635 N N . SER B 1 700 ? -77.010 -19.108 -6.871 1.00 12.13 700 SER B N 1
ATOM 23636 C CA . SER B 1 700 ? -76.396 -17.853 -7.283 1.00 10.68 700 SER B CA 1
ATOM 23637 C C . SER B 1 700 ? -74.908 -17.837 -6.996 1.00 11.78 700 SER B C 1
ATOM 23638 O O . SER B 1 700 ? -74.144 -17.169 -7.670 1.00 7.88 700 SER B O 1
ATOM 23646 N N . ASP B 1 701 ? -74.491 -18.592 -5.957 1.00 9.46 701 ASP B N 1
ATOM 23647 C CA . ASP B 1 701 ? -73.099 -18.680 -5.633 1.00 11.50 701 ASP B CA 1
ATOM 23648 C C . ASP B 1 701 ? -72.336 -19.416 -6.728 1.00 12.71 701 ASP B C 1
ATOM 23649 O O . ASP B 1 701 ? -71.105 -19.279 -6.850 1.00 11.21 701 ASP B O 1
ATOM 23658 N N . VAL B 1 702 ? -73.045 -20.172 -7.538 1.00 9.17 702 VAL B N 1
ATOM 23659 C CA . VAL B 1 702 ? -72.401 -20.898 -8.616 1.00 12.08 702 VAL B CA 1
ATOM 23660 C C . VAL B 1 702 ? -72.513 -20.081 -9.902 1.00 10.51 702 VAL B C 1
ATOM 23661 O O . VAL B 1 702 ? -71.515 -19.840 -10.564 1.00 9.74 702 VAL B O 1
ATOM 23674 N N . HIS B 1 703 ? -73.709 -19.622 -10.216 1.00 8.35 703 HIS B N 1
ATOM 23675 C CA . HIS B 1 703 ? -73.903 -18.824 -11.429 1.00 10.14 703 HIS B CA 1
ATOM 23676 C C . HIS B 1 703 ? -73.057 -17.535 -11.441 1.00 9.98 703 HIS B C 1
ATOM 23677 O O . HIS B 1 703 ? -72.567 -17.128 -12.479 1.00 10.61 703 HIS B O 1
ATOM 23690 N N . ARG B 1 704 ? -72.942 -16.935 -10.256 1.00 8.98 704 ARG B N 1
ATOM 23691 C CA A ARG B 1 704 ? -72.128 -15.724 -10.022 0.62 6.39 704 ARG B CA 1
ATOM 23692 C CA B ARG B 1 704 ? -72.144 -15.714 -9.984 0.38 6.50 704 ARG B CA 1
ATOM 23693 C C . ARG B 1 704 ? -72.789 -14.458 -10.477 1.00 8.22 704 ARG B C 1
ATOM 23694 O O . ARG B 1 704 ? -72.804 -13.443 -9.782 1.00 11.02 704 ARG 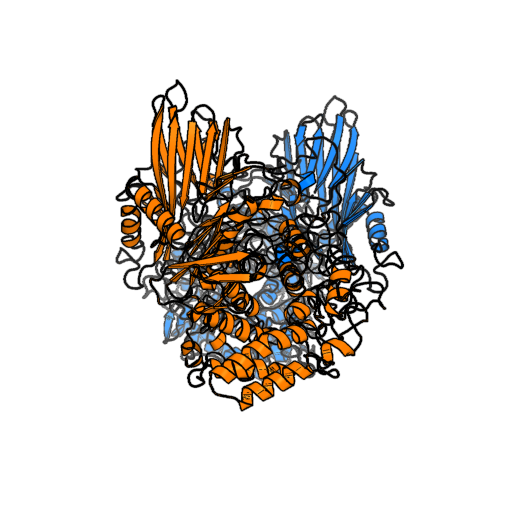B O 1
ATOM 23735 N N . LEU B 1 705 ? -73.390 -14.487 -11.672 1.00 11.37 705 LEU B N 1
ATOM 23736 C CA . LEU B 1 705 ? -73.933 -13.265 -12.179 1.00 9.22 705 LEU B CA 1
ATOM 23737 C C . LEU B 1 705 ? -75.394 -13.093 -11.828 1.00 9.62 705 LEU B C 1
ATOM 23738 O O . LEU B 1 705 ? -75.958 -13.828 -11.004 1.00 12.44 705 LEU B O 1
ATOM 23754 N N . GLU B 1 706 ? -76.008 -12.098 -12.464 1.00 6.24 706 GLU B N 1
ATOM 23755 C CA . GLU B 1 706 ? -77.362 -11.702 -12.056 1.00 10.48 706 GLU B CA 1
ATOM 23756 C C . GLU B 1 706 ? -78.314 -12.854 -12.121 1.00 6.09 706 GLU B C 1
ATOM 23757 O O . GLU B 1 706 ? -78.342 -13.576 -13.111 1.00 9.68 706 GLU B O 1
ATOM 23769 N N . PRO B 1 707 ? -79.168 -13.008 -11.086 1.00 11.35 707 PRO B N 1
ATOM 23770 C CA . PRO B 1 707 ? -80.123 -14.115 -11.121 1.00 13.93 707 PRO B CA 1
ATOM 23771 C C . PRO B 1 707 ? -81.452 -13.799 -11.768 1.00 12.11 707 PRO B C 1
ATOM 23772 O O . PRO B 1 707 ? -82.381 -14.630 -11.669 1.00 10.05 707 PRO B O 1
ATOM 23783 N N . TYR B 1 708 ? -81.544 -12.659 -12.449 1.00 9.82 708 TYR B N 1
ATOM 23784 C CA . TYR B 1 708 ? -82.783 -12.194 -13.040 1.00 8.77 708 TYR B CA 1
ATOM 23785 C C . TYR B 1 708 ? -82.689 -11.964 -14.547 1.00 8.07 708 TYR B C 1
ATOM 23786 O O . TYR B 1 708 ? -83.701 -11.645 -15.191 1.00 10.92 708 TYR B O 1
ATOM 23804 N N . VAL B 1 709 ? -81.504 -12.182 -15.119 1.00 9.80 709 VAL B N 1
ATOM 23805 C CA . VAL B 1 709 ? -81.335 -12.115 -16.569 1.00 11.51 709 VAL B CA 1
ATOM 23806 C C . VAL B 1 709 ? -80.408 -13.227 -17.030 1.00 5.86 709 VAL B C 1
ATOM 23807 O O . VAL B 1 709 ? -79.580 -13.727 -16.274 1.00 8.06 709 VAL B O 1
ATOM 23820 N N . TYR B 1 710 ? -80.595 -13.621 -18.300 1.00 5.30 710 TYR B N 1
ATOM 23821 C CA . TYR B 1 710 ? -79.739 -14.575 -18.959 1.00 12.02 710 TYR B CA 1
ATOM 23822 C C . TYR B 1 710 ? -78.369 -13.978 -19.200 1.00 9.39 710 TYR B C 1
ATOM 23823 O O . TYR B 1 710 ? -78.205 -12.755 -19.400 1.00 8.94 710 TYR B O 1
ATOM 23841 N N . ALA B 1 711 ? -77.386 -14.870 -19.194 1.00 9.54 711 ALA B N 1
ATOM 23842 C CA . ALA B 1 711 ? -76.034 -14.570 -19.610 1.00 10.77 711 ALA B CA 1
ATOM 23843 C C . ALA B 1 711 ? -75.703 -15.383 -20.877 1.00 8.71 711 ALA B C 1
ATOM 23844 O O . ALA B 1 711 ? -76.376 -16.337 -21.219 1.00 11.65 711 ALA B O 1
ATOM 23851 N N . GLN B 1 712 ? -74.643 -14.960 -21.565 1.00 10.08 712 GLN B N 1
ATOM 23852 C CA . GLN B 1 712 ? -74.295 -15.589 -22.839 1.00 11.10 712 GLN B CA 1
ATOM 23853 C C . GLN B 1 712 ? -73.774 -16.994 -22.659 1.00 9.86 712 GLN B C 1
ATOM 23854 O O . GLN B 1 712 ? -74.083 -17.893 -23.443 1.00 13.66 712 GLN B O 1
ATOM 23868 N N . MET B 1 713 ? -72.986 -17.159 -21.573 1.00 7.24 713 MET B N 1
ATOM 23869 C CA . MET B 1 713 ? -72.084 -18.284 -21.439 1.00 6.09 713 MET B CA 1
ATOM 23870 C C . MET B 1 713 ? -72.000 -18.758 -20.003 1.00 11.66 713 MET B C 1
ATOM 23871 O O . MET B 1 713 ? -71.730 -18.004 -19.076 1.00 11.22 713 MET B O 1
ATOM 23885 N N . ILE B 1 714 ? -72.237 -20.073 -19.846 1.00 10.48 714 ILE B N 1
ATOM 23886 C CA . ILE B 1 714 ? -71.988 -20.748 -18.600 1.00 7.76 714 ILE B CA 1
ATOM 23887 C C . ILE B 1 714 ? -70.867 -21.754 -18.810 1.00 9.98 714 ILE B C 1
ATOM 23888 O O . ILE B 1 714 ? -70.890 -22.516 -19.769 1.00 9.71 714 ILE B O 1
ATOM 23904 N N . ALA B 1 715 ? -69.885 -21.764 -17.906 1.00 6.92 715 ALA B N 1
ATOM 23905 C CA . ALA B 1 715 ? -68.765 -22.679 -18.074 1.00 8.09 715 ALA B CA 1
ATOM 23906 C C . ALA B 1 715 ? -69.219 -24.146 -18.171 1.00 10.11 715 ALA B C 1
ATOM 23907 O O . ALA B 1 715 ? -70.049 -24.614 -17.387 1.00 12.76 715 ALA B O 1
ATOM 23914 N N . GLY B 1 716 ? -68.648 -24.830 -19.147 1.00 6.64 716 GLY B N 1
ATOM 23915 C CA . GLY B 1 716 ? -69.001 -26.187 -19.476 1.00 11.43 716 GLY B CA 1
ATOM 23916 C C . GLY B 1 716 ? -68.368 -27.230 -18.576 1.00 12.27 716 GLY B C 1
ATOM 23917 O O . GLY B 1 716 ? -67.616 -26.913 -17.657 1.00 11.66 716 GLY B O 1
ATOM 23921 N N . LYS B 1 717 ? -68.660 -28.480 -18.852 1.00 9.43 717 LYS B N 1
ATOM 23922 C CA A LYS B 1 717 ? -68.293 -29.537 -17.925 0.58 11.56 717 LYS B CA 1
ATOM 23923 C CA B LYS B 1 717 ? -68.290 -29.528 -17.919 0.42 11.55 717 LYS B CA 1
ATOM 23924 C C . LYS B 1 717 ? -66.779 -29.769 -17.911 1.00 10.47 717 LYS B C 1
ATOM 23925 O O . LYS B 1 717 ? -66.246 -30.316 -16.950 1.00 13.09 717 LYS B O 1
ATOM 23962 N N . GLU B 1 718 ? -66.088 -29.333 -18.957 1.00 8.90 718 GLU B N 1
ATOM 23963 C CA . GLU B 1 718 ? -64.644 -29.533 -19.043 1.00 8.81 718 GLU B CA 1
ATOM 23964 C C . GLU B 1 718 ? -63.829 -28.444 -18.317 1.00 15.46 718 GLU B C 1
ATOM 23965 O O . GLU B 1 718 ? -62.601 -28.554 -18.196 1.00 11.67 718 GLU B O 1
ATOM 23977 N N . ALA B 1 719 ? -64.534 -27.428 -17.782 1.00 10.38 719 ALA B N 1
ATOM 23978 C CA . ALA B 1 719 ? -63.894 -26.324 -16.991 1.00 12.13 719 ALA B CA 1
ATOM 23979 C C . ALA B 1 719 ? -63.949 -26.517 -15.472 1.00 9.21 719 ALA B C 1
ATOM 23980 O O . ALA B 1 719 ? -64.938 -27.012 -15.001 1.00 10.25 719 ALA B O 1
ATOM 23987 N N . VAL B 1 720 ? -62.922 -26.121 -14.767 1.00 9.97 720 VAL B N 1
ATOM 23988 C CA A VAL B 1 720 ? -62.945 -26.231 -13.327 0.57 9.57 720 VAL B CA 1
ATOM 23989 C CA B VAL B 1 720 ? -62.987 -26.272 -13.333 0.43 9.59 720 VAL B CA 1
ATOM 23990 C C . VAL B 1 720 ? -64.098 -25.372 -12.783 1.00 14.36 720 VAL B C 1
ATOM 23991 O O . VAL B 1 720 ? -64.618 -25.599 -11.735 1.00 10.58 720 VAL B O 1
ATOM 24016 N N . ARG B 1 721 ? -64.490 -24.361 -13.539 1.00 11.77 721 ARG B N 1
ATOM 24017 C CA . ARG B 1 721 ? -65.465 -23.361 -13.109 1.00 7.17 721 ARG B CA 1
ATOM 24018 C C . ARG B 1 721 ? -66.853 -23.676 -13.641 1.00 12.35 721 ARG B C 1
ATOM 24019 O O . ARG B 1 721 ? -67.682 -22.828 -13.710 1.00 9.53 721 ARG B O 1
ATOM 24040 N N . HIS B 1 722 ? -67.073 -24.933 -14.005 1.00 9.71 722 HIS B N 1
ATOM 24041 C CA . HIS B 1 722 ? -68.319 -25.397 -14.570 1.00 7.69 722 HIS B CA 1
ATOM 24042 C C . HIS B 1 722 ? -69.461 -24.794 -13.759 1.00 11.58 722 HIS B C 1
ATOM 24043 O O . HIS B 1 722 ? -69.517 -24.906 -12.564 1.00 10.03 722 HIS B O 1
ATOM 24056 N N . GLY B 1 723 ? -70.371 -24.166 -14.475 1.00 8.77 723 GLY B N 1
ATOM 24057 C CA . GLY B 1 723 ? -71.536 -23.554 -13.871 1.00 9.35 723 GLY B CA 1
ATOM 24058 C C . GLY B 1 723 ? -71.525 -22.061 -13.646 1.00 16.18 723 GLY B C 1
ATOM 24059 O O . GLY B 1 723 ? -72.539 -21.473 -13.405 1.00 12.95 723 GLY B O 1
ATOM 24063 N N . GLU B 1 724 ? -70.338 -21.474 -13.745 1.00 13.16 724 GLU B N 1
ATOM 24064 C CA . GLU B 1 724 ? -70.127 -20.024 -13.602 1.00 8.41 724 GLU B CA 1
ATOM 24065 C C . GLU B 1 724 ? -70.319 -19.317 -14.920 1.00 6.47 724 GLU B C 1
ATOM 24066 O O . GLU B 1 724 ? -69.805 -19.662 -15.888 1.00 7.88 724 GLU B O 1
ATOM 24078 N N . ALA B 1 725 ? -71.115 -18.273 -14.880 1.00 8.18 725 ALA B N 1
ATOM 24079 C CA . ALA B 1 725 ? -71.463 -17.550 -16.089 1.00 7.93 725 ALA B CA 1
ATOM 24080 C C . ALA B 1 725 ? -70.595 -16.356 -16.380 1.00 9.00 725 ALA B C 1
ATOM 24081 O O . ALA B 1 725 ? -70.101 -15.728 -15.476 1.00 13.18 725 ALA B O 1
ATOM 24088 N N . LYS B 1 726 ? -70.477 -15.993 -17.630 1.00 9.12 726 LYS B N 1
ATOM 24089 C CA A LYS B 1 726 ? -69.952 -14.690 -17.981 0.70 8.71 726 LYS B CA 1
ATOM 24090 C CA B LYS B 1 726 ? -69.963 -14.685 -17.972 0.30 8.81 726 LYS B CA 1
ATOM 24091 C C . LYS B 1 726 ? -70.876 -13.965 -18.958 1.00 7.45 726 LYS B C 1
ATOM 24092 O O . LYS B 1 726 ? -71.670 -14.587 -19.601 1.00 12.46 726 LYS B O 1
ATOM 24129 N N . ASN B 1 727 ? -70.658 -12.668 -19.211 1.00 10.61 727 ASN B N 1
ATOM 24130 C CA . ASN B 1 727 ? -71.333 -11.909 -20.240 1.00 6.57 727 ASN B CA 1
ATOM 24131 C C . ASN B 1 727 ? -72.847 -11.853 -20.035 1.00 10.28 727 ASN B C 1
ATOM 24132 O O . ASN B 1 727 ? -73.590 -12.290 -20.834 1.00 11.40 727 ASN B O 1
ATOM 24143 N N . SER B 1 728 ? -73.250 -11.260 -18.920 1.00 7.86 728 SER B N 1
ATOM 24144 C CA . SER B 1 728 ? -74.665 -11.089 -18.621 1.00 11.47 728 SER B CA 1
ATOM 24145 C C . SER B 1 728 ? -75.357 -10.018 -19.478 1.00 10.06 728 SER B C 1
ATOM 24146 O O . SER B 1 728 ? -74.731 -9.180 -20.066 1.00 6.85 728 SER B O 1
ATOM 24154 N N . TRP B 1 729 ? -76.685 -10.143 -19.553 1.00 9.86 729 TRP B N 1
ATOM 24155 C CA . TRP B 1 729 ? -77.585 -9.140 -20.125 1.00 7.20 729 TRP B CA 1
ATOM 24156 C C . TRP B 1 729 ? -77.615 -9.005 -21.649 1.00 12.29 729 TRP B C 1
ATOM 24157 O O . TRP B 1 729 ? -78.613 -9.235 -22.249 1.00 12.04 729 TRP B O 1
ATOM 24178 N N . LEU B 1 730 ? -76.535 -8.579 -22.267 1.00 10.42 730 LEU B N 1
ATOM 24179 C CA . LEU B 1 730 ? -76.609 -8.256 -23.683 1.00 9.36 730 LEU B CA 1
ATOM 24180 C C . LEU B 1 730 ? -76.281 -9.484 -24.526 1.00 14.41 730 LEU B C 1
ATOM 24181 O O . LEU B 1 730 ? -75.122 -9.748 -24.845 1.00 12.58 730 LEU B O 1
ATOM 24197 N N . THR B 1 731 ? -77.329 -10.224 -24.853 1.00 7.71 731 THR B N 1
ATOM 24198 C CA . THR B 1 731 ? -77.183 -11.432 -25.565 1.00 12.42 731 THR B CA 1
ATOM 24199 C C . THR B 1 731 ? -78.488 -11.916 -26.188 1.00 16.18 731 THR B C 1
ATOM 24200 O O . THR B 1 731 ? -79.570 -11.770 -25.663 1.00 13.03 731 THR B O 1
ATOM 24211 N N . GLY B 1 732 ? -78.334 -12.552 -27.336 1.00 13.62 732 GLY B N 1
ATOM 24212 C CA . GLY B 1 732 ? -79.440 -13.066 -28.099 1.00 12.31 732 GLY B CA 1
ATOM 24213 C C . GLY B 1 732 ? -80.139 -14.207 -27.388 1.00 16.91 732 GLY B C 1
ATOM 24214 O O . GLY B 1 732 ? -81.198 -14.677 -27.805 1.00 10.43 732 GLY B O 1
ATOM 24218 N N . THR B 1 733 ? -79.510 -14.657 -26.318 1.00 9.62 733 THR B N 1
ATOM 24219 C CA . THR B 1 733 ? -80.090 -15.653 -25.459 1.00 7.54 733 THR B CA 1
ATOM 24220 C C . THR B 1 733 ? -81.455 -15.189 -25.013 1.00 8.29 733 THR B C 1
ATOM 24221 O O . THR B 1 733 ? -82.371 -15.995 -24.850 1.00 12.43 733 THR B O 1
ATOM 24232 N N . ALA B 1 734 ? -81.601 -13.891 -24.782 1.00 10.06 734 ALA B N 1
ATOM 24233 C CA . ALA B 1 734 ? -82.889 -13.430 -24.240 1.00 9.60 734 ALA B CA 1
ATOM 24234 C C . ALA B 1 734 ? -83.986 -13.650 -25.269 1.00 7.07 734 ALA B C 1
ATOM 24235 O O . ALA B 1 734 ? -85.051 -14.159 -24.926 1.00 11.99 734 ALA B O 1
ATOM 24242 N N . ALA B 1 735 ? -83.755 -13.229 -26.485 1.00 7.46 735 ALA B N 1
ATOM 24243 C CA . ALA B 1 735 ? -84.798 -13.391 -27.488 1.00 10.13 735 ALA B CA 1
ATOM 24244 C C . ALA B 1 735 ? -85.117 -14.855 -27.683 1.00 9.15 735 ALA B C 1
ATOM 24245 O O . ALA B 1 735 ? -86.286 -15.231 -27.693 1.00 12.36 735 ALA B O 1
ATOM 24252 N N . TRP B 1 736 ? -84.086 -15.666 -27.879 1.00 7.49 736 TRP B N 1
ATOM 24253 C CA . TRP B 1 736 ? -84.339 -17.055 -28.241 1.00 7.84 736 TRP B CA 1
ATOM 24254 C C . TRP B 1 736 ? -85.043 -17.790 -27.119 1.00 8.06 736 TRP B C 1
ATOM 24255 O O . TRP B 1 736 ? -85.844 -18.656 -27.374 1.00 8.64 736 TRP B O 1
ATOM 24276 N N . ASN B 1 737 ? -84.763 -17.424 -25.855 1.00 6.03 737 ASN B N 1
ATOM 24277 C CA . ASN B 1 737 ? -85.456 -18.126 -24.796 1.00 8.86 737 ASN B CA 1
ATOM 24278 C C . ASN B 1 737 ? -86.914 -17.651 -24.704 1.00 7.62 737 ASN B C 1
ATOM 24279 O O . ASN B 1 737 ? -87.791 -18.438 -24.381 1.00 8.72 737 ASN B O 1
ATOM 24290 N N . PHE B 1 738 ? -87.144 -16.368 -24.999 1.00 8.93 738 PHE B N 1
ATOM 24291 C CA . PHE B 1 738 ? -88.539 -15.904 -24.948 1.00 9.06 738 PHE B CA 1
ATOM 24292 C C . PHE B 1 738 ? -89.335 -16.590 -26.043 1.00 11.42 738 PHE B C 1
ATOM 24293 O O . PHE B 1 738 ? -90.461 -17.023 -25.832 1.00 11.31 738 PHE B O 1
ATOM 24310 N N . VAL B 1 739 ? -88.729 -16.704 -27.206 1.00 10.69 739 VAL B N 1
ATOM 24311 C CA . VAL B 1 739 ? -89.407 -17.425 -28.285 1.00 8.97 739 VAL B CA 1
ATOM 24312 C C . VAL B 1 739 ? -89.718 -18.822 -27.816 1.00 11.14 739 VAL B C 1
ATOM 24313 O O . VAL B 1 739 ? -90.844 -19.297 -27.949 1.00 11.00 739 VAL B O 1
ATOM 24326 N N . THR B 1 740 ? -88.713 -19.489 -27.246 1.00 8.70 740 THR B N 1
ATOM 24327 C CA . THR B 1 740 ? -88.836 -20.862 -26.802 1.00 7.28 740 THR B CA 1
ATOM 24328 C C . THR B 1 740 ? -89.983 -21.046 -25.829 1.00 8.73 740 THR B C 1
ATOM 24329 O O . THR B 1 740 ? -90.887 -21.857 -26.072 1.00 9.30 740 THR B O 1
ATOM 24340 N N . VAL B 1 741 ? -89.971 -20.288 -24.733 1.00 6.82 741 VAL B N 1
ATOM 24341 C CA . VAL B 1 741 ? -90.989 -20.515 -23.691 1.00 9.12 741 VAL B CA 1
ATOM 24342 C C . VAL B 1 741 ? -92.377 -20.057 -24.151 1.00 11.45 741 VAL B C 1
ATOM 24343 O O . VAL B 1 741 ? -93.378 -20.728 -23.905 1.00 9.02 741 VAL B O 1
ATOM 24356 N N . SER B 1 742 ? -92.440 -18.928 -24.856 1.00 8.93 742 SER B N 1
ATOM 24357 C CA . SER B 1 742 ? -93.734 -18.340 -25.164 1.00 9.63 742 SER B CA 1
ATOM 24358 C C . SER B 1 742 ? -94.411 -19.073 -26.327 1.00 11.22 742 SER B C 1
ATOM 24359 O O . SER B 1 742 ? -95.621 -19.342 -26.279 1.00 8.58 742 SER B O 1
ATOM 24367 N N . GLN B 1 743 ? -93.618 -19.453 -27.312 1.00 8.12 743 GLN B N 1
ATOM 24368 C CA . GLN B 1 743 ? -94.131 -19.977 -28.577 1.00 10.17 743 GLN B CA 1
ATOM 24369 C C . GLN B 1 743 ? -94.073 -21.495 -28.750 1.00 11.70 743 GLN B C 1
ATOM 24370 O O . GLN B 1 743 ? -94.834 -22.040 -29.552 1.00 10.44 743 GLN B O 1
ATOM 24384 N N . TYR B 1 744 ? -93.187 -22.173 -27.993 1.00 9.47 744 TYR B N 1
ATOM 24385 C CA . TYR B 1 744 ? -92.929 -23.604 -28.223 1.00 7.64 744 TYR B CA 1
ATOM 24386 C C . TYR B 1 744 ? -93.200 -24.466 -26.971 1.00 7.03 744 TYR B C 1
ATOM 24387 O O . TYR B 1 744 ? -93.788 -25.537 -27.093 1.00 10.26 744 TYR B O 1
ATOM 24405 N N . LEU B 1 745 ? -92.792 -24.003 -25.778 1.00 8.98 745 LEU B N 1
ATOM 24406 C CA . LEU B 1 745 ? -93.147 -24.703 -24.532 1.00 4.10 745 LEU B CA 1
ATOM 24407 C C . LEU B 1 745 ? -94.624 -24.426 -24.168 1.00 12.73 745 LEU B C 1
ATOM 24408 O O . LEU B 1 745 ? -95.442 -25.338 -24.056 1.00 11.96 745 LEU B O 1
ATOM 24424 N N . LEU B 1 746 ? -94.939 -23.144 -23.965 1.00 5.25 746 LEU B N 1
ATOM 24425 C CA . LEU B 1 746 ? -96.320 -22.767 -23.767 1.00 8.38 746 LEU B CA 1
ATOM 24426 C C . LEU B 1 746 ? -97.142 -22.872 -25.054 1.00 11.99 746 LEU B C 1
ATOM 24427 O O . LEU B 1 746 ? -98.357 -23.022 -24.989 1.00 13.13 746 LEU B O 1
ATOM 24443 N N . GLY B 1 747 ? -96.490 -22.794 -26.220 1.00 12.57 747 GLY B N 1
ATOM 24444 C CA . GLY B 1 747 ? -97.149 -23.181 -27.468 1.00 12.02 747 GLY B CA 1
ATOM 24445 C C . GLY B 1 747 ? -97.982 -22.162 -28.206 1.00 10.44 747 GLY B C 1
ATOM 24446 O O . GLY B 1 747 ? -98.700 -22.516 -29.140 1.00 12.55 747 GLY B O 1
ATOM 24450 N N . VAL B 1 748 ? -97.875 -20.896 -27.804 1.00 9.34 748 VAL B N 1
ATOM 24451 C CA . VAL B 1 748 ? -98.724 -19.844 -28.365 1.00 12.43 748 VAL B CA 1
ATOM 24452 C C . VAL B 1 748 ? -97.899 -18.980 -29.303 1.00 10.20 748 VAL B C 1
ATOM 24453 O O . VAL B 1 748 ? -97.076 -18.192 -28.874 1.00 10.26 748 VAL B O 1
ATOM 24466 N N . ARG B 1 749 ? -98.154 -19.167 -30.594 1.00 10.96 749 ARG B N 1
ATOM 24467 C CA . ARG B 1 749 ? -97.336 -18.533 -31.609 1.00 13.39 749 ARG B CA 1
ATOM 24468 C C . ARG B 1 749 ? -98.118 -18.054 -32.818 1.00 14.36 749 ARG B C 1
ATOM 24469 O O . ARG B 1 749 ? -98.945 -18.778 -33.380 1.00 14.06 749 ARG B O 1
ATOM 24490 N N . PRO B 1 750 ? -97.834 -16.831 -33.243 1.00 10.65 750 PRO B N 1
ATOM 24491 C CA . PRO B 1 750 ? -98.536 -16.229 -34.377 1.00 14.52 750 PRO B CA 1
ATOM 24492 C C . PRO B 1 750 ? -98.104 -16.829 -35.708 1.00 18.41 750 PRO B C 1
ATOM 24493 O O . PRO B 1 750 ? -96.915 -17.055 -35.940 1.00 14.92 750 PRO B O 1
ATOM 24504 N N . GLU B 1 751 ? -99.081 -17.097 -36.565 1.00 14.41 751 GLU B N 1
ATOM 24505 C CA . GLU B 1 751 ? -98.839 -17.488 -37.950 1.00 15.08 751 GLU B CA 1
ATOM 24506 C C . GLU B 1 751 ? -99.541 -16.502 -38.868 1.00 10.00 751 GLU B C 1
ATOM 24507 O O . GLU B 1 751 ? -100.226 -15.590 -38.407 1.00 15.62 751 GLU B O 1
ATOM 24519 N N . TYR B 1 752 ? -99.419 -16.687 -40.175 1.00 13.55 752 TYR B N 1
ATOM 24520 C CA . TYR B 1 752 ? -100.029 -15.708 -41.071 1.00 10.17 752 TYR B CA 1
ATOM 24521 C C . TYR B 1 752 ? -101.548 -15.655 -40.961 1.00 22.28 752 TYR B C 1
ATOM 24522 O O . TYR B 1 752 ? -102.141 -14.582 -41.081 1.00 30.14 752 TYR B O 1
ATOM 24540 N N . ASP B 1 753 ? -102.177 -16.794 -40.730 1.00 18.61 753 ASP B N 1
ATOM 24541 C CA . ASP B 1 753 ? -103.635 -16.828 -40.808 1.00 24.91 753 ASP B CA 1
ATOM 24542 C C . ASP B 1 753 ? -104.308 -17.009 -39.440 1.00 25.79 753 ASP B C 1
ATOM 24543 O O . ASP B 1 753 ? -105.519 -16.838 -39.293 1.00 27.15 753 ASP B O 1
ATOM 24552 N N . GLY B 1 754 ? -103.519 -17.290 -38.426 1.00 12.08 754 GLY B N 1
ATOM 24553 C CA . GLY B 1 754 ? -104.091 -17.422 -37.115 1.00 15.22 754 GLY B CA 1
ATOM 24554 C C . GLY B 1 754 ? -103.025 -17.629 -36.097 1.00 17.95 754 GLY B C 1
ATOM 24555 O O . GLY B 1 754 ? -101.834 -17.586 -36.402 1.00 11.61 754 GLY B O 1
ATOM 24559 N N . LEU B 1 755 ? -103.502 -17.852 -34.872 1.00 14.04 755 LEU B N 1
ATOM 24560 C CA . LEU B 1 755 ? -102.656 -18.091 -33.735 1.00 16.01 755 LEU B CA 1
ATOM 24561 C C . LEU B 1 755 ? -102.595 -19.591 -33.504 1.00 13.84 755 LEU B C 1
ATOM 24562 O O . LEU B 1 755 ? -103.615 -20.227 -33.262 1.00 17.64 755 LEU B O 1
ATOM 24578 N N . VAL B 1 756 ? -101.383 -20.161 -33.572 1.00 12.56 756 VAL B N 1
ATOM 24579 C CA . VAL B 1 756 ? -101.198 -21.572 -33.272 1.00 14.70 756 VAL B CA 1
ATOM 24580 C C . VAL B 1 756 ? -101.152 -21.776 -31.789 1.00 18.60 756 VAL B C 1
ATOM 24581 O O . VAL B 1 756 ? -100.554 -21.014 -31.079 1.00 12.53 756 VAL B O 1
ATOM 24594 N N . VAL B 1 757 ? -101.825 -22.803 -31.335 1.00 12.10 757 VAL B N 1
ATOM 24595 C CA . VAL B 1 757 ? -101.858 -23.146 -29.928 1.00 12.34 757 VAL B CA 1
ATOM 24596 C C . VAL B 1 757 ? -101.464 -24.628 -29.801 1.00 12.53 757 VAL B C 1
ATOM 24597 O O . VAL B 1 757 ? -102.251 -25.487 -30.046 1.00 12.08 757 VAL B O 1
ATOM 24610 N N . ASP B 1 758 ? -100.198 -24.871 -29.414 1.00 13.03 758 ASP B N 1
ATOM 24611 C CA . ASP B 1 758 ? -99.502 -26.177 -29.465 1.00 12.50 758 ASP B CA 1
ATOM 24612 C C . ASP B 1 758 ? -98.533 -26.402 -28.365 1.00 11.18 758 ASP B C 1
ATOM 24613 O O . ASP B 1 758 ? -97.340 -26.591 -28.535 1.00 10.07 758 ASP B O 1
ATOM 24622 N N A PRO B 1 759 ? -99.046 -26.313 -27.119 0.51 11.68 759 PRO B N 1
ATOM 24623 N N B PRO B 1 759 ? -99.006 -26.312 -27.114 0.49 11.69 759 PRO B N 1
ATOM 24624 C CA A PRO B 1 759 ? -98.195 -26.455 -25.960 0.51 10.52 759 PRO B CA 1
ATOM 24625 C CA B PRO B 1 759 ? -98.132 -26.446 -25.971 0.49 10.54 759 PRO B CA 1
ATOM 24626 C C A PRO B 1 759 ? -97.421 -27.791 -25.951 0.51 11.35 759 PRO B C 1
ATOM 24627 C C B PRO B 1 759 ? -97.395 -27.793 -25.970 0.49 11.36 759 PRO B C 1
ATOM 24628 O O A PRO B 1 759 ? -97.973 -28.797 -26.336 0.51 12.65 759 PRO B O 1
ATOM 24629 O O B PRO B 1 759 ? -97.918 -28.808 -26.358 0.49 12.56 759 PRO B O 1
ATOM 24650 N N . GLN B 1 760 ? -96.154 -27.792 -25.475 1.00 14.27 760 GLN B N 1
ATOM 24651 C CA . GLN B 1 760 ? -95.375 -29.024 -25.402 1.00 11.15 760 GLN B CA 1
ATOM 24652 C C . GLN B 1 760 ? -94.377 -28.724 -24.278 1.00 17.33 760 GLN B C 1
ATOM 24653 O O . GLN B 1 760 ? -93.300 -28.242 -24.496 1.00 13.92 760 GLN B O 1
ATOM 24667 N N . ILE B 1 761 ? -94.781 -28.989 -23.048 1.00 12.97 761 ILE B N 1
ATOM 24668 C CA . ILE B 1 761 ? -93.978 -28.567 -21.905 1.00 6.77 761 ILE B CA 1
ATOM 24669 C C . ILE B 1 761 ? -93.817 -29.631 -20.835 1.00 18.24 761 ILE B C 1
ATOM 24670 O O . ILE B 1 761 ? -93.116 -29.424 -19.839 1.00 12.71 761 ILE B O 1
ATOM 24686 N N . GLY B 1 762 ? -94.431 -30.799 -21.035 1.00 14.13 762 GLY B N 1
ATOM 24687 C CA . GLY B 1 762 ? -94.279 -31.880 -20.078 1.00 12.81 762 GLY B CA 1
ATOM 24688 C C . GLY B 1 762 ? -95.087 -31.738 -18.807 1.00 12.89 762 GLY B C 1
ATOM 24689 O O . GLY B 1 762 ? -95.794 -30.751 -18.597 1.00 12.20 762 GLY B O 1
ATOM 24693 N N . PRO B 1 763 ? -94.979 -32.750 -17.944 1.00 12.84 763 PRO B N 1
ATOM 24694 C CA . PRO B 1 763 ? -95.871 -32.946 -16.798 1.00 14.23 763 PRO B CA 1
ATOM 24695 C C . PRO B 1 763 ? -95.730 -31.939 -15.661 1.00 12.45 763 PRO B C 1
ATOM 24696 O O . PRO B 1 763 ? -96.613 -31.859 -14.819 1.00 14.90 763 PRO B O 1
ATOM 24707 N N . ASP B 1 764 ? -94.637 -31.176 -15.644 1.00 10.69 764 ASP B N 1
ATOM 24708 C CA . ASP B 1 764 ? -94.379 -30.279 -14.536 1.00 10.72 764 ASP B CA 1
ATOM 24709 C C . ASP B 1 764 ? -95.272 -29.047 -14.532 1.00 10.15 764 ASP B C 1
ATOM 24710 O O . ASP B 1 764 ? -95.284 -28.310 -13.551 1.00 13.14 764 ASP B O 1
ATOM 24719 N N . VAL B 1 765 ? -95.952 -28.772 -15.642 1.00 12.98 765 VAL B N 1
ATOM 24720 C CA . VAL B 1 765 ? -96.865 -27.646 -15.687 1.00 18.57 765 VAL B CA 1
ATOM 24721 C C . VAL B 1 765 ? -98.220 -28.144 -16.145 1.00 7.87 765 VAL B C 1
ATOM 24722 O O . VAL B 1 765 ? -98.560 -28.053 -17.325 1.00 11.25 765 VAL B O 1
ATOM 24735 N N . PRO B 1 766 ? -98.972 -28.701 -15.222 1.00 13.59 766 PRO B N 1
ATOM 24736 C CA . PRO B 1 766 ? -100.185 -29.444 -15.580 1.00 18.57 766 PRO B CA 1
ATOM 24737 C C . PRO B 1 766 ? -101.368 -28.554 -15.997 1.00 16.86 766 PRO B C 1
ATOM 24738 O O . PRO B 1 766 ? -102.298 -28.995 -16.688 1.00 14.70 766 PRO B O 1
ATOM 24749 N N . SER B 1 767 ? -101.347 -27.306 -15.577 1.00 14.45 767 SER B N 1
ATOM 24750 C CA . SER B 1 767 ? -102.380 -26.391 -16.062 1.00 16.86 767 SER B CA 1
ATOM 24751 C C . SER B 1 767 ? -101.865 -24.972 -15.996 1.00 18.35 767 SER B C 1
ATOM 24752 O O . SER B 1 767 ? -101.104 -24.602 -15.109 1.00 16.48 767 SER B O 1
ATOM 24760 N N . PHE B 1 768 ? -102.287 -24.196 -16.982 1.00 11.87 768 PHE B N 1
ATOM 24761 C CA . PHE B 1 768 ? -101.854 -22.829 -17.094 1.00 12.66 768 PHE B CA 1
ATOM 24762 C C . PHE B 1 768 ? -102.762 -22.052 -17.999 1.00 8.43 768 PHE B C 1
ATOM 24763 O O . PHE B 1 768 ? -103.526 -22.639 -18.765 1.00 11.18 768 PHE B O 1
ATOM 24780 N N . THR B 1 769 ? -102.732 -20.720 -17.871 1.00 6.63 769 THR B N 1
ATOM 24781 C CA . THR B 1 769 ? -103.495 -19.907 -18.799 1.00 14.23 769 THR B CA 1
ATOM 24782 C C . THR B 1 769 ? -102.598 -18.880 -19.440 1.00 11.04 769 THR B C 1
ATOM 24783 O O . THR B 1 769 ? -101.873 -18.181 -18.742 1.00 16.83 769 THR B O 1
ATOM 24794 N N . VAL B 1 770 ? -102.645 -18.784 -20.754 1.00 9.91 770 VAL B N 1
ATOM 24795 C CA . VAL B 1 770 ? -101.907 -17.716 -21.423 1.00 9.03 770 VAL B CA 1
ATOM 24796 C C . VAL B 1 770 ? -102.882 -16.648 -21.856 1.00 15.46 770 VAL B C 1
ATOM 24797 O O . VAL B 1 770 ? -103.963 -16.954 -22.368 1.00 14.46 770 VAL B O 1
ATOM 24810 N N . THR B 1 771 ? -102.516 -15.384 -21.627 1.00 9.57 771 THR B N 1
ATOM 24811 C CA . THR B 1 771 ? -103.273 -14.270 -22.161 1.00 10.56 771 THR B CA 1
ATOM 24812 C C . THR B 1 771 ? -102.413 -13.600 -23.230 1.00 12.28 771 THR B C 1
ATOM 24813 O O . THR B 1 771 ? -101.307 -13.141 -22.950 1.00 13.63 771 THR B O 1
ATOM 24824 N N . ARG B 1 772 ? -102.923 -13.579 -24.463 1.00 10.48 772 ARG B N 1
ATOM 24825 C CA . ARG B 1 772 ? -102.095 -13.090 -25.570 1.00 12.43 772 ARG B CA 1
ATOM 24826 C C . ARG B 1 772 ? -102.915 -12.114 -26.368 1.00 14.89 772 ARG B C 1
ATOM 24827 O O . ARG B 1 772 ? -104.026 -12.435 -26.783 1.00 17.77 772 ARG B O 1
ATOM 24848 N N . VAL B 1 773 ? -102.373 -10.924 -26.568 1.00 13.42 773 VAL B N 1
ATOM 24849 C CA . VAL B 1 773 ? -102.997 -9.967 -27.455 1.00 8.86 773 VAL B CA 1
ATOM 24850 C C . VAL B 1 773 ? -102.300 -10.062 -28.792 1.00 16.01 773 VAL B C 1
ATOM 24851 O O . VAL B 1 773 ? -101.064 -9.921 -28.886 1.00 12.51 773 VAL B O 1
ATOM 24864 N N . ALA B 1 774 ? -103.098 -10.295 -29.825 1.00 9.78 774 ALA B N 1
ATOM 24865 C CA . ALA B 1 774 ? -102.596 -10.486 -31.164 1.00 13.58 774 ALA B CA 1
ATOM 24866 C C . ALA B 1 774 ? -103.583 -9.921 -32.178 1.00 15.09 774 ALA B C 1
ATOM 24867 O O . ALA B 1 774 ? -104.781 -10.210 -32.117 1.00 9.73 774 ALA B O 1
ATOM 24874 N N . ARG B 1 775 ? -103.039 -9.124 -33.096 1.00 11.77 775 ARG B N 1
ATOM 24875 C CA . ARG B 1 775 ? -103.809 -8.427 -34.144 1.00 13.43 775 ARG B CA 1
ATOM 24876 C C . ARG B 1 775 ? -105.031 -7.751 -33.565 1.00 16.22 775 ARG B C 1
ATOM 24877 O O . ARG B 1 775 ? -106.105 -7.777 -34.160 1.00 20.54 775 ARG B O 1
ATOM 24898 N N . GLY B 1 776 ? -104.866 -7.141 -32.400 1.00 15.62 776 GLY B N 1
ATOM 24899 C CA . GLY B 1 776 ? -105.912 -6.307 -31.845 1.00 13.22 776 GLY B CA 1
ATOM 24900 C C . GLY B 1 776 ? -106.914 -7.046 -30.981 1.00 13.60 776 GLY B C 1
ATOM 24901 O O . GLY B 1 776 ? -107.783 -6.408 -30.384 1.00 15.81 776 GLY B O 1
ATOM 24905 N N . ALA B 1 777 ? -106.807 -8.355 -30.913 1.00 14.50 777 ALA B N 1
ATOM 24906 C CA . ALA B 1 777 ? -107.713 -9.148 -30.092 1.00 12.01 777 ALA B CA 1
ATOM 24907 C C . ALA B 1 777 ? -107.006 -9.797 -28.923 1.00 14.32 777 ALA B C 1
ATOM 24908 O O . ALA B 1 777 ? -105.790 -9.959 -28.920 1.00 15.08 777 ALA B O 1
ATOM 24915 N N . THR B 1 778 ? -107.815 -10.209 -27.945 1.00 9.87 778 THR B N 1
ATOM 24916 C CA . THR B 1 778 ? -107.302 -10.848 -26.751 1.00 15.44 778 THR B CA 1
ATOM 24917 C C . THR B 1 778 ? -107.678 -12.329 -26.760 1.00 13.65 778 THR B C 1
ATOM 24918 O O . THR B 1 778 ? -108.848 -12.667 -26.852 1.00 16.74 778 THR B O 1
ATOM 24929 N N . TYR B 1 779 ? -106.658 -13.187 -26.677 1.00 8.07 779 TYR B N 1
ATOM 24930 C CA . TYR B 1 779 ? -106.922 -14.627 -26.635 1.00 14.69 779 TYR B CA 1
ATOM 24931 C C . TYR B 1 779 ? -106.640 -15.124 -25.228 1.00 15.99 779 TYR B C 1
ATOM 24932 O O . TYR B 1 779 ? -105.533 -14.988 -24.728 1.00 14.65 779 TYR B O 1
ATOM 24950 N N . GLU B 1 780 ? -107.648 -15.695 -24.586 1.00 11.40 780 GLU B N 1
ATOM 24951 C CA . GLU B 1 780 ? -107.462 -16.261 -23.261 1.00 11.28 780 GLU B CA 1
ATOM 24952 C C . GLU B 1 780 ? -107.439 -17.788 -23.423 1.00 16.29 780 GLU B C 1
ATOM 24953 O O . GLU B 1 780 ? -108.427 -18.395 -23.830 1.00 13.86 780 GLU B O 1
ATOM 24965 N N . ILE B 1 781 ? -106.287 -18.385 -23.120 1.00 8.96 781 ILE B N 1
ATOM 24966 C CA . ILE B 1 781 ? -105.982 -19.755 -23.494 1.00 9.45 781 ILE B CA 1
ATOM 24967 C C . ILE B 1 781 ? -105.699 -20.608 -22.277 1.00 15.17 781 ILE B C 1
ATOM 24968 O O . ILE B 1 781 ? -104.644 -20.488 -21.661 1.00 20.03 781 ILE B O 1
ATOM 24984 N N . THR B 1 782 ? -106.607 -21.527 -21.974 1.00 13.56 782 THR B N 1
ATOM 24985 C CA A THR B 1 782 ? -106.544 -22.296 -20.747 0.67 11.69 782 THR B CA 1
ATOM 24986 C CA B THR B 1 782 ? -106.483 -22.271 -20.740 0.33 11.68 782 THR B CA 1
ATOM 24987 C C . THR B 1 782 ? -106.146 -23.695 -21.153 1.00 13.04 782 THR B C 1
ATOM 24988 O O . THR B 1 782 ? -106.758 -24.285 -22.027 1.00 12.76 782 THR B O 1
ATOM 25009 N N . VAL B 1 783 ? -105.093 -24.205 -20.534 1.00 12.16 783 VAL B N 1
ATOM 25010 C CA . VAL B 1 783 ? -104.537 -25.473 -20.922 1.00 10.64 783 VAL B CA 1
ATOM 25011 C C . VAL B 1 783 ? -104.564 -26.427 -19.778 1.00 8.60 783 VAL B C 1
ATOM 25012 O O . VAL B 1 783 ? -104.167 -26.092 -18.675 1.00 13.90 783 VAL B O 1
ATOM 25025 N N . THR B 1 784 ? -105.067 -27.655 -20.058 1.00 9.93 784 THR B N 1
ATOM 25026 C CA . THR B 1 784 ? -104.935 -28.771 -19.135 1.00 10.08 784 THR B CA 1
ATOM 25027 C C . THR B 1 784 ? -104.048 -29.814 -19.805 1.00 9.76 784 THR B C 1
ATOM 25028 O O . THR B 1 784 ? -104.352 -30.309 -20.880 1.00 12.67 784 THR B O 1
ATOM 25039 N N . ASN B 1 785 ? -102.934 -30.124 -19.134 1.00 16.39 785 ASN B N 1
ATOM 25040 C CA . ASN B 1 785 ? -101.781 -30.738 -19.785 1.00 8.87 785 ASN B CA 1
ATOM 25041 C C . ASN B 1 785 ? -101.324 -31.963 -19.011 1.00 11.23 785 ASN B C 1
ATOM 25042 O O . ASN B 1 785 ? -100.969 -31.852 -17.854 1.00 14.70 785 ASN B O 1
ATOM 25053 N N . SER B 1 786 ? -101.355 -33.129 -19.668 1.00 10.12 786 SER B N 1
ATOM 25054 C CA . SER B 1 786 ? -100.870 -34.366 -19.073 1.00 17.21 786 SER B CA 1
ATOM 25055 C C . SER B 1 786 ? -99.348 -34.484 -19.157 1.00 15.24 786 SER B C 1
ATOM 25056 O O . SER B 1 786 ? -98.737 -35.216 -18.379 1.00 15.77 786 SER B O 1
ATOM 25064 N N . GLY B 1 787 ? -98.746 -33.793 -20.116 1.00 13.26 787 GLY B N 1
ATOM 25065 C CA . GLY B 1 787 ? -97.295 -33.759 -20.233 1.00 9.95 787 GLY B CA 1
ATOM 25066 C C . GLY B 1 787 ? -96.724 -34.977 -20.957 1.00 11.98 787 GLY B C 1
ATOM 25067 O O . GLY B 1 787 ? -95.506 -35.129 -21.063 1.00 16.62 787 GLY B O 1
ATOM 25071 N N . THR B 1 788 ? -97.602 -35.825 -21.466 1.00 15.21 788 THR B N 1
ATOM 25072 C CA . THR B 1 788 ? -97.186 -37.062 -22.118 1.00 18.65 788 THR B CA 1
ATOM 25073 C C . THR B 1 788 ? -96.459 -36.820 -23.436 1.00 11.59 788 THR B C 1
ATOM 25074 O O . THR B 1 788 ? -96.959 -36.113 -24.289 1.00 12.18 788 THR B O 1
ATOM 25085 N N . ASP B 1 789 ? -95.289 -37.428 -23.622 1.00 16.63 789 ASP B N 1
ATOM 25086 C CA . ASP B 1 789 ? -94.597 -37.259 -24.907 1.00 15.71 789 ASP B CA 1
ATOM 25087 C C . ASP B 1 789 ? -95.528 -37.574 -26.079 1.00 14.69 789 ASP B C 1
ATOM 25088 O O . ASP B 1 789 ? -96.217 -38.588 -26.085 1.00 15.57 789 ASP B O 1
ATOM 25097 N N . GLY B 1 790 ? -95.539 -36.712 -27.069 1.00 12.85 790 GLY B N 1
ATOM 25098 C CA . GLY B 1 790 ? -96.275 -36.996 -28.295 1.00 18.42 790 GLY B CA 1
ATOM 25099 C C . GLY B 1 790 ? -97.706 -36.631 -28.292 1.00 24.68 790 GLY B C 1
ATOM 25100 O O . GLY B 1 790 ? -98.376 -36.769 -29.281 1.00 17.85 790 GLY B O 1
ATOM 25104 N N . SER B 1 791 ? -98.147 -36.166 -27.159 1.00 10.13 791 SER B N 1
ATOM 25105 C CA . SER B 1 791 ? -99.513 -35.642 -27.055 1.00 11.27 791 SER B CA 1
ATOM 25106 C C . SER B 1 791 ? -99.579 -34.187 -27.381 1.00 12.43 791 SER B C 1
ATOM 25107 O O . SER B 1 791 ? -98.935 -33.428 -26.777 1.00 21.41 791 SER B O 1
ATOM 25115 N N . ARG B 1 792 ? -100.452 -33.822 -28.287 1.00 14.21 792 ARG B N 1
ATOM 25116 C CA . ARG B 1 792 ? -100.621 -32.465 -28.730 1.00 13.17 792 ARG B CA 1
ATOM 25117 C C . ARG B 1 792 ? -102.047 -32.010 -28.414 1.00 18.90 792 ARG B C 1
ATOM 25118 O O . ARG B 1 792 ? -102.981 -32.771 -28.342 1.00 13.27 792 ARG B O 1
ATOM 25139 N N . GLY B 1 793 ? -102.174 -30.710 -28.244 1.00 13.88 793 GLY B N 1
ATOM 25140 C CA . GLY B 1 793 ? -103.439 -30.109 -27.839 1.00 12.39 793 GLY B CA 1
ATOM 25141 C C . GLY B 1 793 ? -104.588 -30.243 -28.788 1.00 15.05 793 GLY B C 1
ATOM 25142 O O . GLY B 1 793 ? -104.447 -30.053 -29.959 1.00 16.35 793 GLY B O 1
ATOM 25146 N N . ARG B 1 794 ? -105.751 -30.511 -28.213 1.00 14.18 794 ARG B N 1
ATOM 25147 C CA . ARG B 1 794 ? -107.012 -30.475 -28.902 1.00 20.84 794 ARG B CA 1
ATOM 25148 C C . ARG B 1 794 ? -107.652 -29.187 -28.421 1.00 14.22 794 ARG B C 1
ATOM 25149 O O . ARG B 1 794 ? -107.622 -28.915 -27.269 1.00 10.27 794 ARG B O 1
ATOM 25170 N N . LEU B 1 795 ? -108.202 -28.411 -29.349 1.00 12.34 795 LEU B N 1
ATOM 25171 C CA . LEU B 1 795 ? -108.707 -27.070 -29.041 1.00 14.17 795 LEU B CA 1
ATOM 25172 C C . LEU B 1 795 ? -110.242 -26.976 -29.080 1.00 17.76 795 LEU B C 1
ATOM 25173 O O . LEU B 1 795 ? -110.907 -27.582 -29.918 1.00 12.90 795 LEU B O 1
ATOM 25189 N N . VAL B 1 796 ? -110.733 -26.174 -28.140 1.00 13.45 796 VAL B N 1
ATOM 25190 C CA . VAL B 1 796 ? -112.137 -25.744 -28.080 1.00 13.22 796 VAL B CA 1
ATOM 25191 C C . VAL B 1 796 ? -112.132 -24.230 -28.105 1.00 16.66 796 VAL B C 1
ATOM 25192 O O . VAL B 1 796 ? -111.522 -23.592 -27.235 1.00 15.02 796 VAL B O 1
ATOM 25205 N N . VAL B 1 797 ? -112.788 -23.651 -29.097 1.00 11.68 797 VAL B N 1
ATOM 25206 C CA . VAL B 1 797 ? -112.760 -22.196 -29.305 1.00 10.01 797 VAL B CA 1
ATOM 25207 C C . VAL B 1 797 ? -114.139 -21.569 -29.075 1.00 13.71 797 VAL B C 1
ATOM 25208 O O . VAL B 1 797 ? -115.109 -21.896 -29.760 1.00 17.72 797 VAL B O 1
ATOM 25221 N N . ASP B 1 798 ? -114.183 -20.672 -28.099 1.00 16.18 798 ASP B N 1
ATOM 25222 C CA . ASP B 1 798 ? -115.437 -20.087 -27.630 1.00 12.35 798 ASP B CA 1
ATOM 25223 C C . ASP B 1 798 ? -116.471 -21.183 -27.388 1.00 16.45 798 ASP B C 1
ATOM 25224 O O . ASP B 1 798 ? -117.630 -21.057 -27.787 1.00 19.57 798 ASP B O 1
ATOM 25233 N N . GLY B 1 799 ? -116.053 -22.249 -26.710 1.00 13.51 799 GLY B N 1
ATOM 25234 C CA . GLY B 1 799 ? -116.995 -23.277 -26.294 1.00 19.59 799 GLY B CA 1
ATOM 25235 C C . GLY B 1 799 ? -117.298 -24.364 -27.318 1.00 28.63 799 GLY B C 1
ATOM 25236 O O . GLY B 1 799 ? -118.050 -25.300 -27.031 1.00 16.48 799 GLY B O 1
ATOM 25240 N N . THR B 1 800 ? -116.709 -24.248 -28.502 1.00 14.53 800 THR B N 1
ATOM 25241 C CA . THR B 1 800 ? -116.968 -25.187 -29.584 1.00 14.73 800 THR B CA 1
ATOM 25242 C C . THR B 1 800 ? -115.691 -25.895 -30.030 1.00 16.61 800 THR B C 1
ATOM 25243 O O . THR B 1 800 ? -114.738 -25.250 -30.452 1.00 18.10 800 THR B O 1
ATOM 25254 N N . PRO B 1 801 ? -115.670 -27.223 -29.963 1.00 18.50 801 PRO B N 1
ATOM 25255 C CA . PRO B 1 801 ? -114.429 -27.877 -30.408 1.00 20.26 801 PRO B CA 1
ATOM 25256 C C . PRO B 1 801 ? -114.127 -27.647 -31.864 1.00 19.54 801 PRO B C 1
ATOM 25257 O O . PRO B 1 801 ? -115.037 -27.558 -32.671 1.00 16.91 801 PRO B O 1
ATOM 25268 N N . VAL B 1 802 ? -112.836 -27.601 -32.194 1.00 14.25 802 VAL B N 1
ATOM 25269 C CA . VAL B 1 802 ? -112.414 -27.428 -33.575 1.00 15.67 802 VAL B CA 1
ATOM 25270 C C . VAL B 1 802 ? -111.292 -28.403 -33.931 1.00 20.56 802 VAL B C 1
ATOM 25271 O O . VAL B 1 802 ? -110.633 -28.937 -33.040 1.00 19.02 802 VAL B O 1
ATOM 25284 N N . GLU B 1 803 ? -111.060 -28.626 -35.227 1.00 20.64 803 GLU B N 1
ATOM 25285 C CA . GLU B 1 803 ? -109.895 -29.431 -35.615 1.00 17.85 803 GLU B CA 1
ATOM 25286 C C . GLU B 1 803 ? -108.659 -28.589 -35.744 1.00 18.98 803 GLU B C 1
ATOM 25287 O O . GLU B 1 803 ? -108.709 -27.428 -36.154 1.00 18.69 803 GLU B O 1
ATOM 25299 N N . GLY B 1 804 ? -107.529 -29.214 -35.459 1.00 14.44 804 GLY B N 1
ATOM 25300 C CA . GLY B 1 804 ? -106.264 -28.564 -35.696 1.00 24.59 804 GLY B CA 1
ATOM 25301 C C . GLY B 1 804 ? -105.833 -27.694 -34.539 1.00 15.16 804 GLY B C 1
ATOM 25302 O O . GLY B 1 804 ? -106.508 -27.626 -33.501 1.00 18.54 804 GLY B O 1
ATOM 25306 N N . ASN B 1 805 ? -104.717 -27.022 -34.732 1.00 11.43 805 ASN B N 1
ATOM 25307 C CA . ASN B 1 805 ? -104.130 -26.234 -33.672 1.00 13.80 805 ASN B CA 1
ATOM 25308 C C . ASN B 1 805 ? -104.095 -24.750 -33.979 1.00 16.08 805 ASN B C 1
ATOM 25309 O O . ASN B 1 805 ? -103.382 -23.997 -33.321 1.00 16.00 805 ASN B O 1
ATOM 25320 N N . LEU B 1 806 ? -104.889 -24.325 -34.965 1.00 17.40 806 LEU B N 1
ATOM 25321 C CA . LEU B 1 806 ? -104.850 -22.950 -35.450 1.00 15.95 806 LEU B CA 1
ATOM 25322 C C . LEU B 1 806 ? -106.158 -22.243 -35.122 1.00 14.04 806 LEU B C 1
ATOM 25323 O O . LEU B 1 806 ? -107.234 -22.762 -35.444 1.00 17.05 806 LEU B O 1
ATOM 25339 N N . VAL B 1 807 ? -106.051 -21.094 -34.495 1.00 13.15 807 VAL B N 1
ATOM 25340 C CA . VAL B 1 807 ? -107.202 -20.220 -34.223 1.00 15.17 807 VAL B CA 1
ATOM 25341 C C . VAL B 1 807 ? -107.202 -19.042 -35.179 1.00 15.99 807 VAL B C 1
ATOM 25342 O O . VAL B 1 807 ? -106.332 -18.181 -35.116 1.00 14.37 807 VAL B O 1
ATOM 25355 N N . PRO B 1 808 ? -108.174 -18.996 -36.080 1.00 17.68 808 PRO B N 1
ATOM 25356 C CA . PRO B 1 808 ? -108.164 -17.895 -37.033 1.00 19.92 808 PRO B CA 1
ATOM 25357 C C . PRO B 1 808 ? -108.348 -16.622 -36.272 1.00 14.35 808 PRO B C 1
ATOM 25358 O O . PRO B 1 808 ? -109.069 -16.601 -35.280 1.00 14.84 808 PRO B O 1
ATOM 25369 N N . TYR B 1 809 ? -107.649 -15.578 -36.717 1.00 13.20 809 TYR B N 1
ATOM 25370 C CA . TYR B 1 809 ? -107.629 -14.323 -35.998 1.00 16.93 809 TYR B CA 1
ATOM 25371 C C . TYR B 1 809 ? -109.001 -13.677 -35.991 1.00 17.37 809 TYR B C 1
ATOM 25372 O O . TYR B 1 809 ? -109.600 -13.471 -37.041 1.00 17.55 809 TYR B O 1
ATOM 25390 N N . ALA B 1 810 ? -109.462 -13.368 -34.800 1.00 12.03 810 ALA B N 1
ATOM 25391 C CA . ALA B 1 810 ? -110.660 -12.542 -34.604 1.00 17.07 810 ALA B CA 1
ATOM 25392 C C . ALA B 1 810 ? -110.453 -11.088 -34.907 1.00 24.43 810 ALA B C 1
ATOM 25393 O O . ALA B 1 810 ? -109.339 -10.564 -34.861 1.00 16.55 810 ALA B O 1
ATOM 25400 N N A PRO B 1 811 ? -111.569 -10.402 -35.193 0.62 21.78 811 PRO B N 1
ATOM 25401 N N B PRO B 1 811 ? -111.537 -10.401 -35.192 0.38 21.80 811 PRO B N 1
ATOM 25402 C CA A PRO B 1 811 ? -111.564 -8.947 -35.329 0.62 19.97 811 PRO B CA 1
ATOM 25403 C CA B PRO B 1 811 ? -111.496 -8.955 -35.337 0.38 20.00 811 PRO B CA 1
ATOM 25404 C C A PRO B 1 811 ? -111.036 -8.271 -34.071 0.62 22.39 811 PRO B C 1
ATOM 25405 C C B PRO B 1 811 ? -110.983 -8.293 -34.067 0.38 22.34 811 PRO B C 1
ATOM 25406 O O A PRO B 1 811 ? -111.287 -8.733 -32.948 0.62 22.10 811 PRO B O 1
ATOM 25407 O O B PRO B 1 811 ? -111.193 -8.759 -32.939 0.38 21.97 811 PRO B O 1
ATOM 25428 N N . ALA B 1 812 ? -110.297 -7.191 -34.276 1.00 16.49 812 ALA B N 1
ATOM 25429 C CA . ALA B 1 812 ? -109.747 -6.397 -33.193 1.00 22.53 812 ALA B CA 1
ATOM 25430 C C . ALA B 1 812 ? -110.858 -6.015 -32.238 1.00 21.85 812 ALA B C 1
ATOM 25431 O O . ALA B 1 812 ? -111.984 -5.743 -32.657 1.00 24.49 812 ALA B O 1
ATOM 25438 N N . GLY B 1 813 ? -110.552 -5.992 -30.953 1.00 19.92 813 GLY B N 1
ATOM 25439 C CA . GLY B 1 813 ? -111.607 -5.733 -29.991 1.00 27.75 813 GLY B CA 1
ATOM 25440 C C . GLY B 1 813 ? -112.238 -6.977 -29.394 1.00 17.60 813 GLY B C 1
ATOM 25441 O O . GLY B 1 813 ? -112.761 -6.909 -28.301 1.00 24.08 813 GLY B O 1
ATOM 25445 N N . SER B 1 814 ? -112.179 -8.097 -30.111 1.00 18.60 814 SER B N 1
ATOM 25446 C CA . SER B 1 814 ? -112.714 -9.367 -29.624 1.00 21.76 814 SER B CA 1
ATOM 25447 C C . SER B 1 814 ? -111.923 -9.958 -28.451 1.00 17.64 814 SER B C 1
ATOM 25448 O O . SER B 1 814 ? -110.729 -9.717 -28.305 1.00 15.41 814 SER B O 1
ATOM 25456 N N . THR B 1 815 ? -112.623 -10.732 -27.637 1.00 13.47 815 THR B N 1
ATOM 25457 C CA . THR B 1 815 ? -112.008 -11.629 -26.678 1.00 15.99 815 THR B CA 1
ATOM 25458 C C . THR B 1 815 ? -112.367 -13.043 -27.099 1.00 23.44 815 THR B C 1
ATOM 25459 O O . THR B 1 815 ? -113.547 -13.355 -27.312 1.00 15.28 815 THR B O 1
ATOM 25470 N N . VAL B 1 816 ? -111.337 -13.864 -27.265 1.00 13.12 816 VAL B N 1
ATOM 25471 C CA . VAL B 1 816 ? -111.480 -15.253 -27.703 1.00 14.12 816 VAL B CA 1
ATOM 25472 C C . VAL B 1 816 ? -110.982 -16.204 -26.641 1.00 15.88 816 VAL B C 1
ATOM 25473 O O . VAL B 1 816 ? -109.847 -16.115 -26.179 1.00 15.03 816 VAL B O 1
ATOM 25486 N N . ARG B 1 817 ? -111.841 -17.140 -26.258 1.00 11.86 817 ARG B N 1
ATOM 25487 C CA . ARG B 1 817 ? -111.433 -18.103 -25.250 1.00 14.74 817 ARG B CA 1
ATOM 25488 C C . ARG B 1 817 ? -111.144 -19.462 -25.872 1.00 23.06 817 ARG B C 1
ATOM 25489 O O . ARG B 1 817 ? -111.957 -20.013 -26.603 1.00 20.04 817 ARG B O 1
ATOM 25510 N N . VAL B 1 818 ? -109.953 -19.987 -25.564 1.00 13.40 818 VAL B N 1
ATOM 25511 C CA . VAL B 1 818 ? -109.486 -21.222 -26.159 1.00 8.72 818 VAL B CA 1
ATOM 25512 C C . VAL B 1 818 ? -109.171 -22.160 -25.025 1.00 13.37 818 VAL B C 1
ATOM 25513 O O . VAL B 1 818 ? -108.389 -21.813 -24.148 1.00 15.01 818 VAL B O 1
ATOM 25526 N N . ASP B 1 819 ? -109.803 -23.310 -25.015 1.00 7.67 819 ASP B N 1
ATOM 25527 C CA . ASP B 1 819 ? -109.475 -24.341 -24.015 1.00 10.67 819 ASP B CA 1
ATOM 25528 C C . ASP B 1 819 ? -108.729 -25.463 -24.703 1.00 12.18 819 ASP B C 1
ATOM 25529 O O . ASP B 1 819 ? -109.177 -25.978 -25.726 1.00 16.05 819 ASP B O 1
ATOM 25536 N N . VAL B 1 820 ? -107.569 -25.823 -24.135 1.00 13.25 820 VAL B N 1
ATOM 25537 C CA . VAL B 1 820 ? -106.705 -26.832 -24.695 1.00 12.94 820 VAL B CA 1
ATOM 25538 C C . VAL B 1 820 ? -106.561 -28.011 -23.758 1.00 12.06 820 VAL B C 1
ATOM 25539 O O . VAL B 1 820 ? -106.348 -27.850 -22.548 1.00 13.61 820 VAL B O 1
ATOM 25552 N N . THR B 1 821 ? -106.686 -29.216 -24.325 1.00 12.21 821 THR B N 1
ATOM 25553 C CA . THR B 1 821 ? -106.470 -30.435 -23.577 1.00 12.00 821 THR B CA 1
ATOM 25554 C C . THR B 1 821 ? -105.372 -31.279 -24.239 1.00 11.44 821 THR B C 1
ATOM 25555 O O . THR B 1 821 ? -105.402 -31.521 -25.444 1.00 15.32 821 THR B O 1
ATOM 25566 N N . LEU B 1 822 ? -104.418 -31.715 -23.447 1.00 11.86 822 LEU B N 1
ATOM 25567 C CA . LEU B 1 822 ? -103.442 -32.685 -23.914 1.00 13.53 822 LEU B CA 1
ATOM 25568 C C . LEU B 1 822 ? -102.869 -33.420 -22.730 1.00 14.21 822 LEU B C 1
ATOM 25569 O O . LEU B 1 822 ? -102.100 -34.363 -22.961 1.00 20.25 822 LEU B O 1
#

CATH classification: 2.70.98.40 (+3 more: 1.20.890.20, 2.60.420.10, 1.50.10.10)

Secondary structure (DSSP, 8-state):
--SEEEETTTTEEEE--S--SS--EEEE-SSSEEEEEETTSB--EEES-TTTSEEE---TT-SSTT--B-EEEEEETTEEE-TT-TTT----SEEEEEE-SSEEEEEEEETTEEEEEEEE--TT-SEEEEEEEEEE-SSS-EEEEEEEEEEEEEE-HHHHHH-HHHHTT---EEEEEEETTEEEEEE-TTTTTT--EEEEEEESS--SEEEEEHHHHH-TT--GGG-HHHHHTS-------SS-EEEEEEEEEEE-TT-EEEEEEEEEEEE--GGGSBSSTTS-SB--HHHHHHHHTTSSHHHHHHHHHHHHHHHHHHS-SEEEEES-HHHHHIIIIIHHHHHHHHHHHTTSBSSSSBS----EEHHHHHHHHHHHTTT-HHHHHHHHHHHHTT--TTS---SEEETTTTEE-TTT-S-BTTHHHHHHHHHHHHHHHH--GGGGGSEE-STT-TT--EEHHHHHHHHHHHHHHSB-TTSSBB-BT-SSSTT--TT----STT--TTT--SS-----EEHHHHHHHHHHHHHHHHHHHHTT-HHHHHHHHHHHHHHHHHHHTTTB-SSSB--EE-TTS-EES-TTSSS--EEHHHHHHHHHTTTT--SSTT-TTSHHHHHHHHHHHHTEETTEEBSEESPPSS--TTSTTGGGSPTTBTTBT-EETTTHHHHHHHHHHHT-HHHHHHHHHHH-HHHHGGGHHHH-S-SSS-EEEE--TTSTTTT-EEEESSSTHHHHHHHIIIIIIS-EEE-SSEEEE-----TT--EEEEEEEETTEEEEEEEE----TT---EEEETTEE-SSSEEEPPPTT-EEEEEEE-/--SEEEETTTTEEEE--S--SS--EEEE-SSSEEEEEETTSB--EEES-TTTSEEE---TT-SSTT--BSEEEEEETTEEE-TT-TTT----SEEEEEE-SSEEEEEEEETTEEEEEEEEPPTT-SEEEEEEEEEE-SSS-EEEEEEEEEEEEEE-HHHHTT-HHHHTT---EEEEEEETTEEEEEE-TTTTTT--EEEEEEESS--SEEEEEHHHHH-TT--GGG-HHHHHTS---B---SS-EEEEEEEEEEE-TT-EEEEEEEEEEEE--GGGSBSSTTS-SB--HHHHHHHHTTSSHHHHHHHHHHHHHHHHHHS-SEEEEES-HHHHHIIIIIHHHHHHHHHHHTTSBSSSSBS----EEHHHHHHHHHHHTTT-HHHHHHHHHHHHTT--TTS---SEEETTTTEE-TTT-S-BTTHHHHHHHHHHHHHHHH--GGGGGSEE-STT-TT--EEHHHHHHHHHHHHHTSB-TTSPBB-BT-SSSTT--TT----STTS-TTT--SS-----EEHHHHHHHHHHHHHHHHHHHHTT-HHHHHHHHHHHHHHHHHHHTTTB-SSSB--EE-TTS-EES-TTSSS--EEHHHHHHHHHTTTT--SSTT-TTSHHHHHHHHHHHHTEETTEE-SEESPPSS--TTTGGGGGSPTTBTTBT-EETTTHHHHHHHHHHHT-HHHHHHHHHHH-HHHHGGGHHHH-S-TTS-EEEE--TTSTTTT-EEEESSSTHHHHHHHIIIIIIS-EEE-SSEEEE-----TT--EEEEEEEETTEEEEEEEE----TT---EEEETTEEESSSEEEPPPTT-EEEEEEE-

Radius of gyration: 36.14 Å; Cα contacts (8 Å, |Δi|>4): 4487; chains: 2; bounding box: 117×92×79 Å

Organism: Cellulomonas uda (NCBI:txid1714)

Solvent-accessible surface area: 49652 Å² total; per-residue (Å²): 141,124,34,8,70,21,37,63,107,38,81,18,0,0,0,63,32,13,79,3,24,40,17,0,1,1,5,0,10,17,88,87,2,10,0,0,0,0,5,3,1,0,3,0,0,4,31,91,15,4,34,33,51,4,0,6,21,14,34,38,21,15,22,18,48,4,15,3,8,13,7,10,1,0,14,23,81,47,50,15,1,1,7,5,27,8,12,36,45,16,117,37,105,61,15,41,0,60,1,0,7,2,7,0,20,4,13,0,26,46,85,12,0,83,0,72,6,14,5,0,4,3,63,63,24,47,0,3,0,17,36,0,29,0,34,0,64,26,145,66,168,31,83,5,22,0,0,4,1,4,6,0,2,7,0,24,0,71,36,5,64,42,42,12,53,17,2,6,2,4,1,27,18,32,47,29,42,152,12,82,66,10,1,0,0,0,0,12,0,22,0,26,7,31,7,45,0,0,0,0,2,4,5,33,30,101,3,103,3,22,0,0,8,8,66,59,0,3,16,66,61,28,28,7,21,65,3,36,5,0,100,87,23,112,13,51,75,15,96,9,21,2,25,18,0,0,0,0,0,0,3,58,2,84,2,30,57,59,77,58,76,70,0,1,1,4,4,0,14,9,73,2,63,97,171,73,20,54,73,41,151,63,106,69,58,0,12,27,113,90,0,51,41,8,10,41,111,7,22,59,26,143,68,0,62,63,20,34,47,51,2,84,94,68,7,71,104,22,19,67,20,9,46,6,74,30,84,18,100,56,0,22,30,0,0,40,13,3,0,0,1,0,0,4,5,1,31,30,6,13,36,20,0,2,18,3,55,13,2,21,53,94,12,9,13,0,8,28,1,0,0,3,0,20,0,2,7,14,18,12,45,133,119,0,53,97,33,0,34,32,0,0,11,1,0,52,53,94,0,13,3,16,20,40,2,30,21,52,84,94,115,6,26,119,138,42,19,29,29,4,15,0,0,2,0,0,0,0,3,0,0,0,24,8,0,34,18,39,26,34,70,61,0,3,85,54,89,0,20,12,59,37,107,112,74,34,82,32,58,0,12,57,0,0,26,67,0,0,44,15,4,12,97,65,89,15,95,53,22,0,2,50,0,19,45,0,0,24,1,45,5,0,1,0,16,1,35,0,97,66,29,48,53,47,10,44,40,31,88,84,65,89,63,37,52,3,1,0,0,0,0,0,0,0,1,1,33,9,0,79,34,2,0,62,0,0,44,101,85,61,61,75,106,48,0,84,113,0,101,33,35,2,44,103,4,85,92,12,0,54,89,59,0,50,44,37,51,16,0,7,0,0,22,10,25,137,25,83,45,6,0,9,77,90,78,125,43,0,44,0,1,1,0,0,0,0,0,0,0,26,14,34,0,12,58,35,125,26,22,142,41,82,114,6,40,0,4,78,0,0,52,13,0,46,81,37,0,20,13,122,26,1,1,2,0,0,69,28,1,12,50,39,43,38,58,56,4,0,15,0,0,2,2,12,25,0,4,6,17,0,2,0,0,7,2,13,0,0,0,0,0,0,5,0,0,4,49,6,1,28,3,24,73,0,2,52,1,0,54,48,4,0,6,0,44,8,9,80,58,1,49,48,10,85,1,3,3,2,1,3,3,43,0,1,0,0,74,66,7,130,55,58,0,40,1,5,12,5,0,13,5,2,0,0,1,7,0,6,10,0,0,2,38,51,0,0,0,1,35,12,52,16,81,0,0,13,0,11,0,6,1,2,84,81,0,63,59,6,44,0,40,8,50,4,67,47,0,38,0,45,0,58,0,80,7,67,10,83,61,35,34,90,13,163,3,44,26,88,66,81,102,58,128,55,59,63,2,96,44,19,105,78,72,32,71,9,141,1,68,2,54,17,139,127,32,3,75,20,37,57,130,40,86,19,0,0,0,61,32,13,81,5,25,38,20,0,0,1,5,0,11,20,89,84,1,10,0,0,0,0,4,4,1,0,4,1,0,3,30,94,17,5,33,33,49,8,0,7,21,20,43,36,20,18,24,20,46,4,15,14,10,13,3,9,1,0,14,25,79,47,50,16,1,0,7,6,29,8,11,35,47,16,114,35,108,57,14,39,0,60,0,0,9,3,9,0,23,4,13,0,22,46,84,12,0,87,0,71,8,12,5,0,7,3,64,63,23,48,0,3,0,11,29,0,26,0,35,0,66,27,148,67,173,30,85,3,31,0,0,2,1,4,9,0,2,8,0,24,3,69,34,6,64,44,41,11,56,17,2,5,2,3,1,27,17,33,47,31,44,153,12,83,71,10,0,0,0,0,0,12,0,24,0,25,8,30,7,44,2,0,0,0,4,3,6,33,31,92,5,120,4,22,0,0,9,9,65,60,0,3,16,63,62,28,30,9,22,64,3,36,9,0,98,98,25,120,14,52,76,14,97,8,21,2,25,19,0,0,0,0,0,3,2,50,2,79,5,33,56,58,80,57,75,73,0,2,1,3,5,0,14,8,71,2,66,100,168,78,20,54,71,44,148,63,95,69,59,1,15,26,130,90,0,49,44,8,12,42,108,8,21,63,28,141,69,0,65,65,20,34,45,50,3,91,96,68,8,70,110,22,21,69,21,8,45,5,73,28,81,20,101,64,0,22,30,0,0,39,13,2,0,1,2,0,0,4,5,2,32,30,7,13,37,22,0,2,19,2,54,14,2,22,55,96,14,7,15,0,8,27,2,1,0,3,0,21,0,1,8,16,17,11,46,148,128,0,57,96,33,0,33,24,0,0,12,0,0,54,55,95,0,16,2,14,20,37,3,30,21,54,85,77,118,8,28,116,141,48,18,29,29,4,15,0,0,3,0,0,0,0,2,0,0,0,22,8,0,34,16,41,27,34,70,62,0,3,83,55,87,0,20,12,57,34,100,114,75,34,83,32,55,0,9,58,0,0,27,68,0,0,46,14,3,14,96,65,98,14,94,53,21,0,1,51,0,17,44,0,0,21,2,50,4,0,1,0,14,1,35,0,95,66,28,46,56,48,11,43,45,26,89,78,68,94,63,36,51,3,0,0,0,0,0,0,0,0,2,12,31,8,0,74,36,1,0,50,0,0,39,99,84,63,42,76,105,49,3,102,112,0,81,40,45,14,33,54,4,97,72,12,0,49,89,62,0,48,45,40,51,15,1,7,0,0,24,8,26,137,25,84,43,5,0,9,78,91,74,125,45,0,44,0,1,1,0,0,0,0,0,0,0,26,22,38,3,14,55,37,122,19,24,154,42,76,113,6,39,0,2,74,0,0,54,14,0,54,102,32,0,21,13,124,25,1,0,2,0,0,67,27,1,13,49,42,42,38,58,53,2,0,15,0,0,2,2,14,24,0,4,5,15,0,1,0,0,6,2,12,0,0,0,0,0,0,2,0,0,3,49,6,1,21,2,27,59,0,2,54,1,0,58,54,3,0,6,1,42,10,14,78,60,0,52,48,11,82,0,3,4,1,1,2,2,45,0,0,0,0,74,66,8,128,53,56,0,38,2,6,12,5,0,15,6,2,0,0,1,7,0,5,9,0,0,2,39,50,0,0,0,1,40,12,53,14,82,0,0,12,0,9,0,5,1,3,81,76,0,64,59,6,43,0,42,6,51,2,64,46,1,36,0,47,0,67,0,82,8,64,9,83,73,39,27,87,12,148,3,48,28,88,69,82,100,57,166,52,57,66,3,93,44,20,106,77,73,36,70,8,144,1,61,2,62,14

Foldseek 3Di:
DFQFAADLVQQKTKGWDLDFLDWFWDWADQAQKIWIQTLLQATFIAGNALQFGTWFDHDFPDVVGRQAHKWKWKAWPLDTQTQSCPPQVDDFPGWMKIHHQNKIKTWTHDDQKIKIWIWGDFPPFNKIKIKIKIWRQDQFKIKIKMKIKTWTALRRNVCSPPVLVPQLQFWFKDWAQPAPQETKIKTQGCLLPDAQKIKMKGKRHRFPAWEFAQCQQQHPPGDPSRGDQVSVPHDPNYGDRGHITMTMTMHIDIDHHGDMDIMMIMIHMDGDDPVQQAPDPVRPHGRCVVVSVVCVQVNDPVSVVVSVVVVVVVQVVLLPFKAKDFPDPLLRSCQRRQLLSLLSVCVNQVQADDSFHPSNDAWHFLLLLLLSCLFHCRRCLVVLLVSLQLQLLQAAPLQWHQGIARVSVSYHDPVQGTFQLLNRLSSLSNVQSSCLFAVPLCQQQDFGAYNNDPPRTDGNLVSNVSNLVSQQVAAFPLLAHARTLHYPQQFQGQQALDDDPPDDSSRHGPDDAFGKGFLLSLLSCLQSLLSSLVSCVVVPNPVVSVVSVVSSVSSLVSQVPVQDQDQAGWGMQGRHRHTAQPPVDPWQVHFQNNLLSNLVSVRQADDAQPPCVGSNNSHLVCQCVAAQDLQAGWGTPPFDPDDDSSGGRQNVDHAQWDNRGWHFLLRRLSSLLSCLSRFQQQVSQSRLLSQALSNCSVVCVLQSYDSSWGAGTAGHPNDPSGRYGDHTSNDSSSSSSNCSVRCRQQNWGGGSFFTFGKHQHAQPTQWMWMWRQGNQETEIEIEGENRDGGDTWFKAKPNHGDDDGGDGDDHHPYYIYIYIYD/DFQFAADLVQQKTKGWDLDFLDFFWDWADQDFKIWIQTLLQFTFIAGNFLQQGTWFDHDFPDVVGRQAHKWKWKQWPLDTQTQSCPPQVDDFPGWMKIHHQNKIWTWTHDDQKIKIWIWGDFPPFNKIKIKIKIWRQDQAKIKIKMKIKTWTALRRNVCSPPVLVPQQQFWFKDWAQPAPQETKIKTCGCLLDDAQKIKIKGKRHRFPAWEFAQCQQQDPPGDPNRGDAVSVPHDPNYGDRGHITMTITMDIDIDHHGDMDIMMIMIHMDGDPPVQQAPDPVRPHGRCVVVSVVCVQVNDPVSVVVRVVVVVVVQVVLQPFKAKDFPDVLLRSCLRRQLLSLLSVCVNQVQADDSVHPSNDAKHFLLLLLLSCLFHCLRCLVVLLVSLLLQLLQAAPLLWHQGIAGVSVSYGDPVQGTFQLLNRLSSLSSVLSSCLFAVPLVQQQDFHAYNNDPPRTDGVLVSNVSSLVSQQVAAFPLLAHARTCHYPQQFQGQQALDDDPPDDSSRHGPDDAFGKGFLLSLLSLLQSLLSSLVSCVVVVNPVSSVVSVVSSVSSLVSQVPVQQQQQAGWGMQGRHRHTAQPPVDPWQVHFQNNLLSNLLSVRQADPACPPCVGSNNSHLVCQVVAAQDLQAGWGTPPFDCDDDSSGGRQNVDHAFWDNRGWHFLLRRLSSLLSCLSRFQQQVSQSRLLSQALSNCSVVSVLQSYDSSWGAGTAGGPNDPSGRYGDHTSNDSSSSSSSCSVRCRQQNWGGGSFFTFGWHQHAQPTQWMWMWRQGNQETEIEIEGENRDGPDTWFKAKPNHTDDDGGDGDDHHPYYIYIYIYD

B-factor: mean 16.6, std 8.02, range [2.14, 78.46]

Sequence (1644 aa):
MRYGHFDDEAREYVITTPHTPPYPWINYLGSEQFFSLLSHQAGGYSFYRDAKMRRLTRYRYNNIPADAGGRYLYVNDGGDVWTPSWLPVKADLDHFEARHGLGYSTITGERNGVRVETLFFVPVGENAEVQKVTVTNTSDSYKSLTLFSFVVEFCLWNAQDDQTTNYQRNLSIGEVEVEQESPHGSAIYHRTEYRERRDHYAVFAVNTQAEGFDTDRDTFVGAYNSLGEAAVPLKKGESANSVASGWYPIGSHSVAVSLAPGESSRELVYVLGYVENPDEEEKWADDAKQVVVNKERAHALLSRFATSEEQTDAAFAALKDYWTDLLSSTYSVSSNDEKLDRMVNIWNQYQCMVTFNMSRSASFFETGIGRGMGFRDSNQDLLGFVHLIPERRAREERIIDIASTQFADGSAYHQYQPLTKRGNNDIGSGFNDDPLWLIAGTAAYIKETGDFSSILDEPVPFDNEPGSEVPLFEHLTRSFEFTVTHRGPHGLPLIGRADWNDCLNLNCFSSTTPGESFQTTTENQAGGVAESTFIAAQFVLYGEQYAELAARRGLADVADRARRGHVAEMRDALLTDGWDGSWFLRAYDYYGNPIGTDAHDEGKIWIEPPQGFAVMAGVGVGEGPQDTDAPAIKALDSVNEMLATDHGMVLQYPAYTTYQVHMGEVSTYPPGYKENGGIFCHNNPWVIIAETVVGRGGRAFDYYKRITPAYREDISDVHRRLEPYVYAQMIAGKEAVRHGEAKKNSWLTGTAAWNFVTVSQYLLGVRPEYDGLVVDPQIGPDVPSFTVTRVARGATYEITVTNSGTDGSRGRLVVDGTPVEGNLVPPYAPAGSTVRVDVTLMRYGHFDDEEAREYVITTPHTPPYPWINYLGSEQFFSLLSHQAGGYSFYRDAKMRRLTRYRYNNIPADAGGRYLYVNDGGDVWTPPSWLPVKADLDHFEARHGLGYSTITGERNGVRVETLFFVPVGENAEVQKVTVTNTSDSSYKSLTLFSFVVEFCLWNAQDDQTTNYQRNLSIGEVEVEQESPHGSAIYHRTEYRERRDHYAVVFAVNTQAEGFDTDRDTFVGAYNSLGEAAVPLKGESANSVASGWYPIGSSHSVAVSLAPGESRELVYVLGYVENPDEEEKWADDAKQVVVNKERAHALLSRFATSEEQTDAAFAALKDYWTDLLSTYSVSSNDEKLDRMVNIIWNQYQCMVTFNMSRSASFFETGIGRGMGFRDSNQDLLGFVHLIPEERARERIIIDIASTQFADGSAYHQYQPLTKRGNNDIGSGFNDDPLWLIAGTAAYIKETGDFSILDEPVPFDNEPGSEVPLFEHLTRSFEFTVTHRGPHGLPLIGRADWNDCLNLNCFSTTPGESFQTTENQAGGVAESTFIAAQFVLYGEQYAELAARRGLADVADRARGHVAEMRRDALLTDGWDGSWFLRAYDYYGNPIIGTDAHDEGKIWIEPPQGFAVMAGVGVGEEGPPQDTDAPAIKALDSVNEEMLATDHGMVLQYPAYTTYQVHMGEVSTYPPGYKENGGIFCHNNPWVIIAETVVGRGGRAFDYYKRITPAYREDISDVHRRLEPYVYAQMIAGKKEAVVRHGEAKKNSWLTGTAAWNFVTVSQYLLGVRPEYDGLVVDPPQIGPDVPSFTVTRVARGATYEITTVTNSGTDGSRGRLVVDGTPVEGNLVPYAPPAGSTVRVDVTL